Protein AF-0000000075437784 (afdb_homodimer)

Nearest PDB structures (foldseek):
  2vqu-assembly1_A  TM=8.882E-01  e=1.028E-77  Bacteroides thetaiotaomicron
  2vl4-assembly1_A  TM=8.902E-01  e=8.325E-77  Bacteroides thetaiotaomicron VPI-5482
  2vqu-assembly2_B  TM=8.856E-01  e=3.266E-77  Bacteroides thetaiotaomicron
  2vot-assembly1_A  TM=8.911E-01  e=8.796E-77  Bacteroides thetaiotaomicron VPI-5482
  2vqt-assembly1_A  TM=8.772E-01  e=2.528E-75  Bacteroides thetaiotaomicron

InterPro domains:
  IPR006102 Glycoside hydrolase family 2, immunoglobulin-like beta-sandwich [PF00703] (202-303)
  IPR008979 Galactose-binding-like domain superfamily [SSF49785] (4-199)
  IPR013783 Immunoglobulin-like fold [G3DSA:2.60.40.10] (202-302)
  IPR013783 Immunoglobulin-like fold [G3DSA:2.60.40.10] (778-856)
  IPR017853 Glycoside hydrolase superfamily [SSF51445] (301-659)
  IPR036156 Beta-Galactosidase/glucu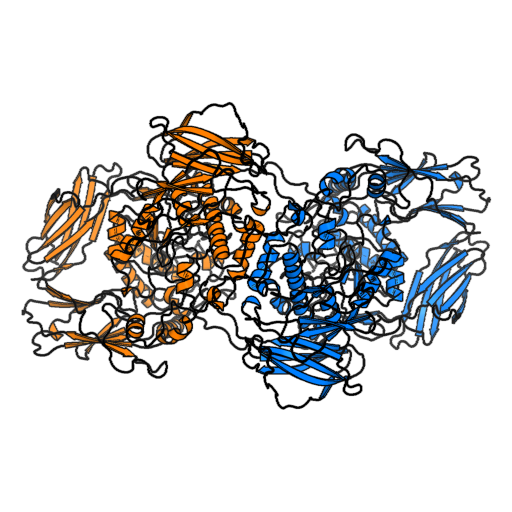ronidase domain superfamily [SSF49303] (202-303)
  IPR036156 Beta-Galactosidase/glucuronidase domain superfamily [SSF49303] (783-846)
  IPR041447 Mannosidase Ig/CBM-like domain [PF17786] (687-777)
  IPR041625 Beta-mannosidase, Ig-fold domain [PF17753] (785-854)
  IPR050887 Beta-mannosidase glycosyl hydrolases [PTHR43730] (4-840)
  IPR054593 Beta-mannosidase-like, galactose-binding domain-like [PF22666] (11-192)

Radius of gyration: 40.51 Å; Cα contacts (8 Å, |Δi|>4): 4332; chains: 2; bounding box: 88×134×95 Å

Solvent-accessible surface area (backbone atoms only — not comparable to full-atom values): 87960 Å² total; per-residue (Å²): 99,55,45,77,47,75,63,65,59,74,43,27,34,24,35,71,48,71,57,84,88,36,57,54,60,53,77,38,72,48,69,58,62,38,31,33,52,64,58,32,33,45,68,70,65,72,42,72,64,51,62,35,53,73,30,46,70,75,45,45,65,62,35,68,40,22,38,33,38,34,32,65,44,71,58,50,93,64,51,92,71,43,42,33,29,43,35,37,57,18,37,35,32,29,33,42,30,26,52,68,85,36,80,76,47,76,44,62,36,29,80,34,63,47,77,41,82,43,36,81,78,43,50,84,42,84,57,66,40,41,40,36,40,44,34,44,25,52,62,61,50,5,43,52,42,33,67,72,73,57,82,66,56,41,100,82,21,62,73,47,92,50,28,53,63,30,60,51,51,37,52,53,54,50,46,28,36,14,42,56,58,44,71,47,52,42,68,40,34,46,48,33,59,40,31,34,40,33,27,44,41,44,81,41,74,72,43,64,36,69,51,49,42,95,84,57,52,31,34,43,39,38,40,35,33,34,35,45,60,38,86,86,58,80,61,33,42,35,36,35,23,36,61,89,78,62,45,73,78,41,81,49,74,47,62,59,47,97,82,21,42,33,71,51,70,47,78,42,72,62,60,71,49,36,28,47,52,88,77,41,56,46,39,42,32,36,39,37,43,32,45,94,60,36,72,49,73,46,69,37,35,47,63,38,69,47,78,44,62,49,69,38,67,95,46,76,58,26,31,37,32,50,25,52,70,88,39,79,42,75,44,33,30,24,25,37,65,59,79,40,77,58,57,54,72,63,45,66,66,54,44,51,53,55,55,51,50,40,46,73,30,43,26,44,29,36,31,37,41,11,32,36,64,83,72,57,70,58,49,55,52,47,24,36,62,62,13,28,32,28,38,37,34,35,76,34,48,52,48,72,32,69,45,48,67,70,56,46,51,54,48,48,53,34,50,47,50,50,46,62,70,54,58,49,40,59,21,52,58,32,42,25,40,23,31,30,34,56,34,40,19,66,74,66,45,16,22,66,79,62,89,85,63,84,78,63,85,31,69,86,50,49,37,17,31,49,48,46,38,74,45,50,50,52,50,48,49,60,72,66,56,52,67,54,48,78,39,59,38,42,27,21,37,72,94,43,30,62,26,48,40,17,35,26,22,61,57,44,44,38,75,37,84,75,52,41,61,52,82,49,41,58,81,64,60,28,12,16,32,65,28,31,59,45,58,28,50,44,57,67,65,52,47,52,67,22,40,73,51,76,93,35,46,27,76,56,22,62,51,42,38,47,32,28,21,39,83,64,48,54,28,45,54,39,15,58,39,43,58,35,34,80,70,44,58,57,31,31,70,46,26,33,51,46,30,24,50,49,28,20,52,40,49,44,46,38,45,53,48,43,56,53,32,24,45,30,94,49,39,41,54,19,20,30,44,18,36,39,24,39,57,31,52,47,65,35,31,30,36,37,29,17,33,53,86,69,48,70,39,45,36,33,39,41,48,22,52,66,46,40,50,43,34,42,45,76,45,69,38,78,72,41,75,54,64,70,40,57,59,54,68,67,67,38,50,42,22,31,34,34,32,35,35,28,49,42,82,56,70,44,51,29,28,52,46,67,48,34,27,30,29,49,77,20,46,72,44,89,54,60,68,73,73,58,73,45,75,42,79,37,56,37,50,16,27,45,83,72,45,76,65,43,75,43,72,63,33,77,49,27,35,38,35,41,37,32,24,34,62,91,79,62,44,75,59,27,64,36,75,48,71,47,76,52,50,31,58,54,65,68,33,90,78,64,48,76,48,77,43,76,36,82,92,48,42,25,36,37,39,37,27,61,20,57,41,53,49,33,36,72,46,63,54,52,28,90,93,35,70,60,43,62,76,54,53,45,44,69,41,41,46,97,43,78,47,76,30,44,30,41,38,64,34,82,92,59,74,48,78,48,38,70,64,54,71,64,70,40,90,86,58,56,82,102,56,44,78,47,74,61,65,58,76,43,27,33,23,35,69,50,72,56,84,89,37,57,54,60,54,76,38,71,49,71,57,60,38,31,34,51,65,59,33,34,44,67,70,65,73,42,73,64,51,61,35,53,74,30,45,70,77,46,45,65,62,33,68,39,22,40,34,37,35,34,65,44,70,59,51,93,63,53,93,72,42,42,34,31,44,35,36,57,18,38,35,33,28,33,42,31,24,52,69,88,37,80,76,46,77,46,61,36,28,78,35,62,49,77,42,82,42,37,80,78,43,50,84,42,85,55,66,40,41,40,37,41,43,34,46,25,50,61,60,51,5,44,53,41,33,66,70,72,58,82,65,56,42,100,84,22,62,71,46,93,50,29,55,63,29,60,52,50,37,53,55,55,50,47,29,35,13,40,58,57,45,70,46,52,42,68,40,36,46,48,33,60,41,33,36,41,33,28,44,42,44,82,41,75,71,42,65,38,69,51,51,40,96,83,56,52,31,33,42,38,38,40,36,32,34,36,44,62,38,87,85,59,80,61,32,42,37,37,35,24,36,61,88,79,63,45,73,77,40,79,50,72,45,62,59,46,98,82,21,41,33,71,52,70,48,77,41,72,61,60,70,50,37,29,49,51,88,79,41,58,46,38,42,33,36,39,36,42,33,46,93,59,37,71,51,72,46,70,38,36,48,61,40,67,47,78,44,62,50,69,39,68,96,47,75,58,27,31,38,32,51,25,51,70,88,40,80,42,76,44,32,30,24,25,38,65,57,78,41,77,59,57,52,72,64,44,67,64,55,43,51,53,54,52,51,49,40,45,74,29,43,27,43,29,36,32,37,41,11,32,34,64,83,72,57,70,57,50,54,52,48,24,35,63,62,12,28,33,29,38,37,33,36,76,34,50,53,49,74,33,68,46,47,67,69,55,45,51,53,49,48,53,37,49,49,51,50,47,61,71,54,58,49,41,59,22,50,59,32,42,26,39,22,31,29,34,56,35,40,20,66,74,66,44,16,20,66,78,60,88,84,64,84,76,64,85,32,68,86,50,49,38,17,29,49,48,46,40,72,44,49,50,52,49,49,50,60,72,66,56,52,68,54,48,77,39,58,39,41,27,22,37,72,95,43,30,62,27,48,41,17,35,26,23,62,56,46,44,39,74,38,85,74,52,41,61,53,82,49,43,60,81,63,60,28,11,16,32,66,29,32,58,44,58,27,50,44,55,68,67,51,46,52,68,22,38,73,51,76,91,36,48,27,77,56,21,62,52,41,37,47,31,28,20,38,85,65,50,53,27,47,54,40,16,58,39,43,59,36,33,80,70,46,57,56,30,31,70,46,26,33,50,48,31,27,49,49,27,19,52,40,49,44,44,37,45,53,46,42,56,53,33,23,45,30,94,49,39,41,54,18,20,30,44,18,36,38,24,40,55,33,53,46,64,35,32,30,36,38,25,17,33,55,86,68,48,71,39,45,35,34,40,42,48,22,52,68,46,39,48,43,35,41,46,73,45,70,38,79,72,42,74,54,64,71,42,57,58,55,67,67,67,38,50,42,24,31,32,32,31,36,34,29,50,42,82,56,69,45,51,28,29,52,47,69,49,34,27,31,30,50,78,19,45,71,45,87,63,61,66,72,74,57,75,46,77,42,78,38,57,38,50,17,27,44,84,73,45,77,66,43,75,44,73,64,34,78,48,29,33,39,37,40,37,33,24,34,64,90,78,62,44,75,57,27,64,38,76,48,70,48,76,51,49,33,59,54,63,68,34,90,78,62,48,79,48,78,42,76,35,81,92,47,43,25,36,38,40,36,27,63,20,56,42,53,48,33,35,72,47,64,55,54,29,89,94,35,70,61,44,62,76,55,52,46,44,68,39,42,45,96,44,78,48,76,32,44,31,42,39,63,34,82,92,59,74,47,79,47,38,70,65,54,72,65,69,41,91,86,59,57,81

Sequence (1726 aa):
MFRQIHLDKGWKFKQASSLNDGTASSFLPVAQFPTVAHIDLLHHALVPDPYIDINELKCLWVNDADWTYRTEILPLDLKPSEKAELVFEGLDTVVDVYLNDSHILFSNNMHRSHRIDVTDMLRGREGPSVLELRFKAAPEYGRSERQRIGYKTTKVGRGVNFGGSERLFVRKAQYHWGWDWGPAMNTCGPWKPIYLEVYESRICDLRVTQDVAPDLSSVDIKVEAHLEGHNSINEVQVQLLDVETGAIVVDDKASKSTKGALSFTIKLNKPKLWYPFLYGEQNLYLLQVSIPNHTVSRKLGIRRLRLLQHPLKDQPGTSFIFEVNNIRLFSGGSCWIPADFMLPRVSKETYEKWITLAKAGNQSMIRVWGGGIVESDDFYDICDREGIMVWQDFLYACGNYPGSPDFVANVKIEAEQQVQRVGHHPSLVLWCGNNEDYMCADGDRCWEVDYSDTTGPWDKTTFPAREIYERTLPSVIKASGTDVPYWISSPYGGSFSNDTTVGDTHCWDVWHGKLSPYQDYKAYTSRFISEFGFESAPSLQTLHRAITSPKERHGQSRTFDVHDKGPGHQRRYPMYMGENYRFRMNPLRDFVYCTQFLQAEAMAYAYNCWRREFRGPGEENCAGVLVWQLNDIWPGISWALVDVDMNPKPAYYITKRALDKMVVGMERVVTEKPPYITTGYLDKKHKVDIWAVNGHLHEMRVTLEVKAFDIQSGKSIGWTRSDESKEYALKGNRSTELLAGLEIPNPDETVLVAYLRDISSGEQVARWVSWPEPLKYVHMSSDLKVNTEIVDDGSAVIVRANAPVKGVVLSASSSDGKNLVFDNNFIDLVPDEEVRIGVTGLLGDRVDVRFLYDWELEPGFELMFRQIHLDKGWKFKQASSLNDGTASSFLPVAQFPTVAHIDLLHHALVPDPYIDINELKCLWVNDADWTYRTEILPLDLKPSEKAELVFEGLDTVVDVYLNDSHILFSNNMHRSHRIDVTDMLRGREGPSVLELRFKAAPEYGRSERQRIGYKTTKVGRGVNFGGSERLFVRKAQYHWGWDWGPAMNTCGPWKPIYLEVYESRICDLRVTQDVAPDLSSVDIKVEAHLEGHNSINEVQVQLLDVETGAIVVDDKASKSTKGALSFTIKLNKPKLWYPFLYGEQNLYLLQVSIPNHTVSRKLGIRRLRLLQHPLKDQPGTSFIFEVNNIRLFSGGSCWIPADFMLPRVSKETYEKWITLAKAGNQSMIRVWGGGIVESDDFYDICDREGIMVWQDFLYACGNYPGSPDFVANVKIEAEQQVQRVGHHPSLVLWCGNNEDYMCADGDRCWEVDYSDTTGPWDKTTFPAREIYERTLPSVIKASGTDVPYWISSPYGGSFSNDTTVGDTHCWDVWHGKLSPYQDYKAYTSRFISEFGFESAPSLQTLHRAITSPKERHGQSRTFDVHDKGPGHQRRYPMYMGENYRFRMNPLRDFVYCTQFLQAEAMAYAYNCWRREFRGPGEENCAGVLVWQLNDIWPGISWALVDVDMNPKPAYYITKRALDKMVVGMERVVTEKPPYITTGYLDKKHKVDIWAVNGHLHEMRVTLEVKAFDIQSGKSIGWTRSDESKEYALKGNRSTELLAGLEIPNPDETVLVAYLRDISSGEQVARWVSWPEPLKYVHMSSDLKVNTEIVDDGSAVIVRANAPVKGVVLSASSSDGKNLVFDNNFIDLVPDEEVRIGVTGLLGDRVDVRFLYDWELEPGFEL

Structure (mmCIF, N/CA/C/O backbone):
data_AF-0000000075437784-model_v1
#
loop_
_entity.id
_entity.type
_entity.pdbx_description
1 polymer 'Beta-mannosidase B'
#
loop_
_atom_site.group_PDB
_atom_site.id
_atom_site.type_symbol
_atom_site.label_atom_id
_atom_site.label_alt_id
_atom_site.label_comp_id
_atom_site.label_asym_id
_atom_site.label_entity_id
_atom_site.label_seq_id
_atom_site.pdbx_PDB_ins_code
_atom_site.Cartn_x
_atom_site.Cartn_y
_atom_site.Cartn_z
_atom_site.occupancy
_atom_site.B_iso_or_equiv
_atom_site.auth_seq_id
_atom_site.auth_comp_id
_atom_site.auth_asym_id
_atom_site.auth_atom_id
_atom_site.pdbx_PDB_model_num
ATOM 1 N N . MET A 1 1 ? 4.488 59 34.5 1 79.62 1 MET A N 1
ATOM 2 C CA . MET A 1 1 ? 4.004 58.688 33.156 1 79.62 1 MET A CA 1
ATOM 3 C C . MET A 1 1 ? 4.578 57.375 32.625 1 79.62 1 MET A C 1
ATOM 5 O O . MET A 1 1 ? 5.75 57.062 32.875 1 79.62 1 MET A O 1
ATOM 9 N N . PHE A 1 2 ? 3.781 56.469 32.125 1 89.56 2 PHE A N 1
ATOM 10 C CA . PHE A 1 2 ? 4.191 55.219 31.5 1 89.56 2 PHE A CA 1
ATOM 11 C C . PHE A 1 2 ? 4.543 55.469 30.031 1 89.56 2 PHE A C 1
ATOM 13 O O . PHE A 1 2 ? 3.779 56.094 29.297 1 89.56 2 PHE A O 1
ATOM 20 N N . ARG A 1 3 ? 5.758 55.062 29.609 1 92.62 3 ARG A N 1
ATOM 21 C CA . ARG A 1 3 ? 6.211 55.188 28.219 1 92.62 3 ARG A CA 1
ATOM 22 C C . ARG A 1 3 ? 6.801 53.844 27.734 1 92.62 3 ARG A C 1
ATOM 24 O O . ARG A 1 3 ? 7.559 53.219 28.453 1 92.62 3 ARG A O 1
ATOM 31 N N . GLN A 1 4 ? 6.324 53.5 26.594 1 94.81 4 GLN A N 1
ATOM 32 C CA . GLN A 1 4 ? 6.918 52.344 25.906 1 94.81 4 GLN A CA 1
ATOM 33 C C . GLN A 1 4 ? 7.75 52.812 24.719 1 94.81 4 GLN A C 1
ATOM 35 O O . GLN A 1 4 ? 7.242 53.5 23.812 1 94.81 4 GLN A O 1
ATOM 40 N N . ILE A 1 5 ? 9.031 52.5 24.641 1 96.62 5 ILE A N 1
ATOM 41 C CA . ILE A 1 5 ? 9.945 52.875 23.562 1 96.62 5 ILE A CA 1
ATOM 42 C C . ILE A 1 5 ? 10.328 51.625 22.781 1 96.62 5 ILE A C 1
ATOM 44 O O . ILE A 1 5 ? 11.109 50.781 23.266 1 96.62 5 ILE A O 1
ATOM 48 N N . HIS A 1 6 ? 9.82 51.438 21.594 1 97.5 6 HIS A N 1
ATOM 49 C CA . HIS A 1 6 ? 10.117 50.281 20.75 1 97.5 6 HIS A CA 1
ATOM 50 C C . HIS A 1 6 ? 11.547 50.344 20.234 1 97.5 6 HIS A C 1
ATOM 52 O O . HIS A 1 6 ? 12 51.406 19.766 1 97.5 6 HIS A O 1
ATOM 58 N N . LEU A 1 7 ? 12.297 49.344 20.359 1 98 7 LEU A N 1
ATOM 59 C CA . LEU A 1 7 ? 13.633 49.219 19.797 1 98 7 LEU A CA 1
ATOM 60 C C . LEU A 1 7 ? 13.594 48.438 18.484 1 98 7 LEU A C 1
ATOM 62 O O . LEU A 1 7 ? 14.102 47.312 18.406 1 98 7 LEU A O 1
ATOM 66 N N . ASP A 1 8 ? 13.086 49.031 17.438 1 97.69 8 ASP A N 1
ATOM 67 C CA . ASP A 1 8 ? 12.852 48.312 16.188 1 97.69 8 ASP A CA 1
ATOM 68 C C . ASP A 1 8 ? 13.703 48.875 15.055 1 97.69 8 ASP A C 1
ATOM 70 O O . ASP A 1 8 ? 13.5 48.531 13.891 1 97.69 8 ASP A O 1
ATOM 74 N N . LYS A 1 9 ? 14.648 49.75 15.391 1 97.06 9 LYS A N 1
ATOM 75 C CA . LYS A 1 9 ? 15.469 50.375 14.367 1 97.06 9 LYS A CA 1
ATOM 76 C C . LYS A 1 9 ? 16.953 50.188 14.648 1 97.06 9 LYS A C 1
ATOM 78 O O . LYS A 1 9 ? 17.344 49.906 15.781 1 97.06 9 LYS A O 1
ATOM 83 N N . GLY A 1 10 ? 17.703 50.25 13.602 1 97.62 10 GLY A N 1
ATOM 84 C CA . GLY A 1 10 ? 19.141 50.312 13.727 1 97.62 10 GLY A CA 1
ATOM 85 C C . GLY A 1 10 ? 19.781 48.969 13.984 1 97.62 10 GLY A C 1
ATOM 86 O O . GLY A 1 10 ? 20.984 48.875 14.266 1 97.62 10 GLY A O 1
ATOM 87 N N . TRP A 1 11 ? 19.047 47.906 13.867 1 98.69 11 TRP A N 1
ATOM 88 C CA . TRP A 1 11 ? 19.562 46.594 14.156 1 98.69 11 TRP A CA 1
ATOM 89 C C . TRP A 1 11 ? 20.484 46.094 13.047 1 98.69 11 TRP A C 1
ATOM 91 O O . TRP A 1 11 ? 20.219 46.344 11.867 1 98.69 11 TRP A O 1
ATOM 101 N N . LYS A 1 12 ? 21.531 45.469 13.367 1 98.75 12 LYS A N 1
ATOM 102 C CA . LYS A 1 12 ? 22.469 44.75 12.492 1 98.75 12 LYS A CA 1
ATOM 103 C C . LYS A 1 12 ? 22.703 43.312 12.969 1 98.75 12 LYS A C 1
ATOM 105 O O . LYS A 1 12 ? 22.469 43 14.133 1 98.75 12 LYS A O 1
ATOM 110 N N . PHE A 1 13 ? 23.109 42.469 12.062 1 98.69 13 PHE A N 1
ATOM 111 C CA . PHE A 1 13 ? 23.391 41.062 12.445 1 98.69 13 PHE A CA 1
ATOM 112 C C . PHE A 1 13 ? 24.672 40.594 11.789 1 98.69 13 PHE A C 1
ATOM 114 O O . PHE A 1 13 ? 25.094 41.125 10.766 1 98.69 13 PHE A O 1
ATOM 121 N N . LYS A 1 14 ? 25.312 39.594 12.297 1 98.25 14 LYS A N 1
ATOM 122 C CA . LYS A 1 14 ? 26.484 38.938 11.727 1 98.25 14 LYS A CA 1
ATOM 123 C C . LYS A 1 14 ? 26.578 37.469 12.195 1 98.25 14 LYS A C 1
ATOM 125 O O . LYS A 1 14 ? 26.109 37.156 13.289 1 98.25 14 LYS A O 1
ATOM 130 N N . GLN A 1 15 ? 27.078 36.625 11.312 1 98.06 15 GLN A N 1
ATOM 131 C CA . GLN A 1 15 ? 27.375 35.281 11.711 1 98.06 15 GLN A CA 1
ATOM 132 C C . GLN A 1 15 ? 28.562 35.219 12.664 1 98.06 15 GLN A C 1
ATOM 134 O O . GLN A 1 15 ? 29.562 35.906 12.469 1 98.06 15 GLN A O 1
ATOM 139 N N . ALA A 1 16 ? 28.422 34.531 13.719 1 97.19 16 ALA A N 1
ATOM 140 C CA . ALA A 1 16 ? 29.484 34.438 14.703 1 97.19 16 ALA A CA 1
ATOM 141 C C . ALA A 1 16 ? 30.219 33.094 14.594 1 97.19 16 ALA A C 1
ATOM 143 O O . ALA A 1 16 ? 31.234 32.875 15.258 1 97.19 16 ALA A O 1
ATOM 144 N N . SER A 1 17 ? 29.672 32.25 13.836 1 95.19 17 SER A N 1
ATOM 145 C CA . SER A 1 17 ? 30.375 31.031 13.461 1 95.19 17 SER A CA 1
ATOM 146 C C . SER A 1 17 ? 31.125 31.203 12.141 1 95.19 17 SER A C 1
ATOM 148 O O . SER A 1 17 ? 31.328 32.344 11.688 1 95.19 17 SER A O 1
ATOM 150 N N . SER A 1 18 ? 31.766 30.172 11.508 1 93 18 SER A N 1
ATOM 151 C CA . SER A 1 18 ? 32.5 30.25 10.258 1 93 18 SER A CA 1
ATOM 152 C C . SER A 1 18 ? 32 29.219 9.25 1 93 18 SER A C 1
ATOM 154 O O . SER A 1 18 ? 32.781 28.531 8.602 1 93 18 SER A O 1
ATOM 156 N N . LEU A 1 19 ? 30.75 29.219 9.211 1 95.38 19 LEU A N 1
ATOM 157 C CA . LEU A 1 19 ? 30.172 28.25 8.281 1 95.38 19 LEU A CA 1
ATOM 158 C C . LEU A 1 19 ? 29.953 28.875 6.91 1 95.38 19 LEU A C 1
ATOM 160 O O . LEU A 1 19 ? 29.938 30.109 6.781 1 95.38 19 LEU A O 1
ATOM 164 N N . ASN A 1 20 ? 29.844 27.984 5.844 1 95.75 20 ASN A N 1
ATOM 165 C CA . ASN A 1 20 ? 29.562 28.391 4.473 1 95.75 20 ASN A CA 1
ATOM 166 C C . ASN A 1 20 ? 30.516 29.5 4.016 1 95.75 20 ASN A C 1
ATOM 168 O O . ASN A 1 20 ? 30.078 30.562 3.561 1 95.75 20 ASN A O 1
ATOM 172 N N . ASP A 1 21 ? 31.812 29.391 4.227 1 93.5 21 ASP A N 1
ATOM 173 C CA . ASP A 1 21 ? 32.906 30.266 3.814 1 93.5 21 ASP A CA 1
ATOM 174 C C . ASP A 1 21 ? 32.781 31.641 4.488 1 93.5 21 ASP A C 1
ATOM 176 O O . ASP A 1 21 ? 33.031 32.656 3.859 1 93.5 21 ASP A O 1
ATOM 180 N N . GLY A 1 22 ? 32.188 31.672 5.672 1 92.75 22 GLY A N 1
ATOM 181 C CA . GLY A 1 22 ? 32.094 32.906 6.461 1 92.75 22 GLY A CA 1
ATOM 182 C C . GLY A 1 22 ? 31.031 33.844 5.957 1 92.75 22 GLY A C 1
ATOM 183 O O . GLY A 1 22 ? 31.188 35.062 6.062 1 92.75 22 GLY A O 1
ATOM 184 N N . THR A 1 23 ? 30.031 33.375 5.434 1 93.75 23 THR A N 1
ATOM 185 C CA . THR A 1 23 ? 28.922 34.219 4.957 1 93.75 23 THR A CA 1
ATOM 186 C C . THR A 1 23 ? 28.422 35.125 6.066 1 93.75 23 THR A C 1
ATOM 188 O O . THR A 1 23 ? 28.203 34.688 7.195 1 93.75 23 THR A O 1
ATOM 191 N N . ALA A 1 24 ? 28.234 36.469 5.773 1 95.62 24 ALA A N 1
ATOM 192 C CA . ALA A 1 24 ? 27.766 37.5 6.699 1 95.62 24 ALA A CA 1
ATOM 193 C C . ALA A 1 24 ? 28.672 37.594 7.926 1 95.62 24 ALA A C 1
ATOM 195 O O . ALA A 1 24 ? 28.188 37.562 9.062 1 95.62 24 ALA A O 1
ATOM 196 N N . SER A 1 25 ? 29.922 37.625 7.766 1 95 25 SER A N 1
ATOM 197 C CA . SER A 1 25 ? 30.906 37.656 8.852 1 95 25 SER A CA 1
ATOM 198 C C . SER A 1 25 ? 31.078 39.062 9.422 1 95 25 SER A C 1
ATOM 200 O O . SER A 1 25 ? 31.656 39.219 10.492 1 95 25 SER A O 1
ATOM 202 N N . SER A 1 26 ? 30.594 40.094 8.773 1 96.5 26 SER A N 1
ATOM 203 C CA . SER A 1 26 ? 30.531 41.469 9.281 1 96.5 26 SER A CA 1
ATOM 204 C C . SER A 1 26 ? 29.094 41.906 9.492 1 96.5 26 SER A C 1
ATOM 206 O O . SER A 1 26 ? 28.172 41.375 8.891 1 96.5 26 SER A O 1
ATOM 208 N N . PHE A 1 27 ? 28.953 42.844 10.344 1 97.81 27 PHE A N 1
ATOM 209 C CA . PHE A 1 27 ? 27.594 43.312 10.656 1 97.81 27 PHE A CA 1
ATOM 210 C C . PHE A 1 27 ? 26.922 43.875 9.414 1 97.81 27 PHE A C 1
ATOM 212 O O . PHE A 1 27 ? 27.484 44.719 8.719 1 97.81 27 PHE A O 1
ATOM 219 N N . LEU A 1 28 ? 25.766 43.406 9.109 1 98.56 28 LEU A N 1
ATOM 220 C CA . LEU A 1 28 ? 24.891 43.875 8.047 1 98.56 28 LEU A CA 1
ATOM 221 C C . LEU A 1 28 ? 23.562 44.375 8.617 1 98.56 28 LEU A C 1
ATOM 223 O O . LEU A 1 28 ? 23.109 43.844 9.648 1 98.56 28 LEU A O 1
ATOM 227 N N . PRO A 1 29 ? 22.922 45.406 7.984 1 98.44 29 PRO A N 1
ATOM 228 C CA . PRO A 1 29 ? 21.594 45.781 8.461 1 98.44 29 PRO A CA 1
ATOM 229 C C . PRO A 1 29 ? 20.562 44.656 8.359 1 98.44 29 PRO A C 1
ATOM 231 O O . PRO A 1 29 ? 20.578 43.906 7.398 1 98.44 29 PRO A O 1
ATOM 234 N N . VAL A 1 30 ? 19.75 44.562 9.32 1 98.5 30 VAL A N 1
ATOM 235 C CA . VAL A 1 30 ? 18.672 43.594 9.25 1 98.5 30 VAL A CA 1
ATOM 236 C C . VAL A 1 30 ? 17.656 44.031 8.195 1 98.5 30 VAL A C 1
ATOM 238 O O . VAL A 1 30 ? 17.594 45.188 7.824 1 98.5 30 VAL A O 1
ATOM 241 N N . ALA A 1 31 ? 16.891 43.062 7.66 1 97.94 31 ALA A N 1
ATOM 242 C CA . ALA A 1 31 ? 15.852 43.312 6.672 1 97.94 31 ALA A CA 1
ATOM 243 C C . ALA A 1 31 ? 14.641 44 7.312 1 97.94 31 ALA A C 1
ATOM 245 O O . ALA A 1 31 ? 13.961 44.812 6.684 1 97.94 31 ALA A O 1
ATOM 246 N N . GLN A 1 32 ? 14.352 43.562 8.469 1 98 32 GLN A N 1
ATOM 247 C CA . GLN A 1 32 ? 13.203 44 9.25 1 98 32 GLN A CA 1
ATOM 248 C C . GLN A 1 32 ? 13.398 43.719 10.734 1 98 32 GLN A C 1
ATOM 250 O O . GLN A 1 32 ? 14.383 43.062 11.125 1 98 32 GLN A O 1
ATOM 255 N N . PHE A 1 33 ? 12.531 44.219 11.555 1 97.88 33 PHE A N 1
ATOM 256 C CA . PHE A 1 33 ? 12.469 43.844 12.961 1 97.88 33 PHE A CA 1
ATOM 257 C C . PHE A 1 33 ? 11.023 43.75 13.43 1 97.88 33 PHE A C 1
ATOM 259 O O . PHE A 1 33 ? 10.227 44.656 13.156 1 97.88 33 PHE A O 1
ATOM 266 N N . PRO A 1 34 ? 10.688 42.781 14.242 1 98.12 34 PRO A N 1
ATOM 267 C CA . PRO A 1 34 ? 11.43 41.562 14.586 1 98.12 34 PRO A CA 1
ATOM 268 C C . PRO A 1 34 ? 11.922 40.781 13.352 1 98.12 34 PRO A C 1
ATOM 270 O O . PRO A 1 34 ? 11.469 41.062 12.234 1 98.12 34 PRO A O 1
ATOM 273 N N . THR A 1 35 ? 12.875 39.875 13.539 1 98.62 35 THR A N 1
ATOM 274 C CA . THR A 1 35 ? 13.492 39.188 12.414 1 98.62 35 THR A CA 1
ATOM 275 C C . THR A 1 35 ? 14.141 37.875 12.875 1 98.62 35 THR A C 1
ATOM 277 O O . THR A 1 35 ? 14.008 37.5 14.047 1 98.62 35 THR A O 1
ATOM 280 N N . VAL A 1 36 ? 14.688 37.094 11.938 1 98.69 36 VAL A N 1
ATOM 281 C CA . VAL A 1 36 ? 15.547 35.938 12.125 1 98.69 36 VAL A CA 1
ATOM 282 C C . VAL A 1 36 ? 16.594 35.875 11.023 1 98.69 36 VAL A C 1
ATOM 284 O O . VAL A 1 36 ? 16.453 36.531 9.984 1 98.69 36 VAL A O 1
ATOM 287 N N . ALA A 1 37 ? 17.562 35.125 11.211 1 98.56 37 ALA A N 1
ATOM 288 C CA . ALA A 1 37 ? 18.734 35.094 10.336 1 98.56 37 ALA A CA 1
ATOM 289 C C . ALA A 1 37 ? 18.344 34.781 8.898 1 98.56 37 ALA A C 1
ATOM 291 O O . ALA A 1 37 ? 18.859 35.375 7.957 1 98.56 37 ALA A O 1
ATOM 292 N N . HIS A 1 38 ? 17.422 33.844 8.641 1 98.31 38 HIS A N 1
ATOM 293 C CA . HIS A 1 38 ? 17 33.469 7.293 1 98.31 38 HIS A CA 1
ATOM 294 C C . HIS A 1 38 ? 16.438 34.656 6.527 1 98.31 38 HIS A C 1
ATOM 296 O O . HIS A 1 38 ? 16.734 34.844 5.344 1 98.31 38 HIS A O 1
ATOM 302 N N . ILE A 1 39 ? 15.594 35.438 7.227 1 98.5 39 ILE A N 1
ATOM 303 C CA . ILE A 1 39 ? 14.992 36.594 6.59 1 98.5 39 ILE A CA 1
ATOM 304 C C . ILE A 1 39 ? 16.078 37.594 6.164 1 98.5 39 ILE A C 1
ATOM 306 O O . ILE A 1 39 ? 16.062 38.094 5.039 1 98.5 39 ILE A O 1
ATOM 310 N N . ASP A 1 40 ? 17.031 37.844 7.047 1 98.69 40 ASP A N 1
ATOM 311 C CA . ASP A 1 40 ? 18.094 38.812 6.789 1 98.69 40 ASP A CA 1
ATOM 312 C C . ASP A 1 40 ? 19.031 38.312 5.684 1 98.69 40 ASP A C 1
ATOM 314 O O . ASP A 1 40 ? 19.453 39.094 4.828 1 98.69 40 ASP A O 1
ATOM 318 N N . LEU A 1 41 ? 19.375 37.031 5.734 1 98.62 41 LEU A N 1
ATOM 319 C CA . LEU A 1 41 ? 20.234 36.469 4.695 1 98.62 41 LEU A CA 1
ATOM 320 C C . LEU A 1 41 ? 19.547 36.531 3.338 1 98.62 41 LEU A C 1
ATOM 322 O O . LEU A 1 41 ? 20.188 36.812 2.326 1 98.62 41 LEU A O 1
ATOM 326 N N . LEU A 1 42 ? 18.234 36.188 3.252 1 98.31 42 LEU A N 1
ATOM 327 C CA . LEU A 1 42 ? 17.469 36.281 2.016 1 98.31 42 LEU A CA 1
ATOM 328 C C . LEU A 1 42 ? 17.484 37.719 1.466 1 98.31 42 LEU A C 1
ATOM 330 O O . LEU A 1 42 ? 17.656 37.906 0.261 1 98.31 42 LEU A O 1
ATOM 334 N N . HIS A 1 43 ? 17.312 38.656 2.361 1 98.25 43 HIS A N 1
ATOM 335 C CA . HIS A 1 43 ? 17.297 40.062 1.977 1 98.25 43 HIS A CA 1
ATOM 336 C C . HIS A 1 43 ? 18.609 40.469 1.304 1 98.25 43 HIS A C 1
ATOM 338 O O . HIS A 1 43 ? 18.609 41.219 0.337 1 98.25 43 HIS A O 1
ATOM 344 N N . HIS A 1 44 ? 19.734 39.969 1.782 1 98.25 44 HIS A N 1
ATOM 345 C CA . HIS A 1 44 ? 21.062 40.281 1.249 1 98.25 44 HIS A CA 1
ATOM 346 C C . HIS A 1 44 ? 21.469 39.312 0.163 1 98.25 44 HIS A C 1
ATOM 348 O O . HIS A 1 44 ? 22.625 39.312 -0.281 1 98.25 44 HIS A O 1
ATOM 354 N N . ALA A 1 45 ? 20.625 38.375 -0.282 1 97.94 45 ALA A N 1
ATOM 355 C CA . ALA A 1 45 ? 20.844 37.375 -1.325 1 97.94 45 ALA A CA 1
ATOM 356 C C . ALA A 1 45 ? 22.031 36.5 -0.981 1 97.94 45 ALA A C 1
ATOM 358 O O . ALA A 1 45 ? 22.844 36.156 -1.854 1 97.94 45 ALA A O 1
ATOM 359 N N . LEU A 1 46 ? 22.156 36.188 0.276 1 98.06 46 LEU A N 1
ATOM 360 C CA . LEU A 1 46 ? 23.25 35.344 0.741 1 98.06 46 LEU A CA 1
ATOM 361 C C . LEU A 1 46 ? 22.812 33.906 0.853 1 98.06 46 LEU A C 1
ATOM 363 O O . LEU A 1 46 ? 23.641 33 1.016 1 98.06 46 LEU A O 1
ATOM 367 N N . VAL A 1 47 ? 21.547 33.562 0.771 1 97.81 47 VAL A N 1
ATOM 368 C CA . VAL A 1 47 ? 20.953 32.25 0.604 1 97.81 47 VAL A CA 1
ATOM 369 C C . VAL A 1 47 ? 19.844 32.281 -0.433 1 97.81 47 VAL A C 1
ATOM 371 O O . VAL A 1 47 ? 19.203 33.344 -0.613 1 97.81 47 VAL A O 1
ATOM 374 N N . PRO A 1 48 ? 19.641 31.203 -1.191 1 97.75 48 PRO A N 1
ATOM 375 C CA . PRO A 1 48 ? 18.469 31.172 -2.068 1 97.75 48 PRO A CA 1
ATOM 376 C C . PRO A 1 48 ? 17.172 30.953 -1.304 1 97.75 48 PRO A C 1
ATOM 378 O O . PRO A 1 48 ? 17.188 30.562 -0.133 1 97.75 48 PRO A O 1
ATOM 381 N N . ASP A 1 49 ? 16.047 31.281 -1.943 1 97.5 49 ASP A N 1
ATOM 382 C CA . ASP A 1 49 ? 14.75 31.016 -1.337 1 97.5 49 ASP A CA 1
ATOM 383 C C . ASP A 1 49 ? 14.555 29.516 -1.109 1 97.5 49 ASP A C 1
ATOM 385 O O . ASP A 1 49 ? 14.477 28.75 -2.064 1 97.5 49 ASP A O 1
ATOM 389 N N . PRO A 1 50 ? 14.477 29.094 0.141 1 96.5 50 PRO A N 1
ATOM 390 C CA . PRO A 1 50 ? 14.367 27.656 0.428 1 96.5 50 PRO A CA 1
ATOM 391 C C . PRO A 1 50 ? 13.07 27.047 -0.092 1 96.5 50 PRO A C 1
ATOM 393 O O . PRO A 1 50 ? 12.93 25.812 -0.12 1 96.5 50 PRO A O 1
ATOM 396 N N . TYR A 1 51 ? 12.078 27.828 -0.521 1 95.75 51 TYR A N 1
ATOM 397 C CA . TYR A 1 51 ? 10.789 27.344 -0.989 1 95.75 51 TYR A CA 1
ATOM 398 C C . TYR A 1 51 ? 10.859 26.922 -2.453 1 95.75 51 TYR A C 1
ATOM 400 O O . TYR A 1 51 ? 9.938 26.281 -2.967 1 95.75 51 TYR A O 1
A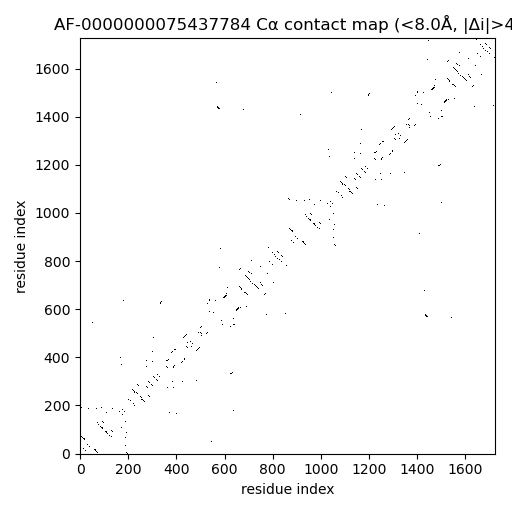TOM 408 N N . ILE A 1 52 ? 11.992 27.25 -3.107 1 97.75 52 ILE A N 1
ATOM 409 C CA . ILE A 1 52 ? 12.102 27.047 -4.547 1 97.75 52 ILE A CA 1
ATOM 410 C C . ILE A 1 52 ? 13.008 25.844 -4.832 1 97.75 52 ILE A C 1
ATOM 412 O O . ILE A 1 52 ? 14.055 25.688 -4.207 1 97.75 52 ILE A O 1
ATOM 416 N N . ASP A 1 53 ? 12.531 25 -5.734 1 98.12 53 ASP A N 1
ATOM 417 C CA . ASP A 1 53 ? 13.297 23.844 -6.184 1 98.12 53 ASP A CA 1
ATOM 418 C C . ASP A 1 53 ? 13.797 23.016 -5 1 98.12 53 ASP A C 1
ATOM 420 O O . ASP A 1 53 ? 13.016 22.656 -4.113 1 98.12 53 ASP A O 1
ATOM 424 N N . ILE A 1 54 ? 15.031 22.641 -4.938 1 97.25 54 ILE A N 1
ATOM 425 C CA . ILE A 1 54 ? 15.555 21.844 -3.832 1 97.25 54 ILE A CA 1
ATOM 426 C C . ILE A 1 54 ? 16.516 22.688 -2.996 1 97.25 54 ILE A C 1
ATOM 428 O O . ILE A 1 54 ? 17.531 22.188 -2.506 1 97.25 54 ILE A O 1
ATOM 432 N N . ASN A 1 55 ? 16.25 23.969 -2.898 1 97.75 55 ASN A N 1
ATOM 433 C CA . ASN A 1 55 ? 17.125 24.938 -2.246 1 97.75 55 ASN A CA 1
ATOM 434 C C . ASN A 1 55 ? 17.172 24.719 -0.738 1 97.75 55 ASN A C 1
ATOM 436 O O . ASN A 1 55 ? 18.031 25.281 -0.055 1 97.75 55 ASN A O 1
ATOM 440 N N . GLU A 1 56 ? 16.266 23.922 -0.19 1 97.06 56 GLU A N 1
ATOM 441 C CA . GLU A 1 56 ? 16.312 23.562 1.224 1 97.06 56 GLU A CA 1
ATOM 442 C C . GLU A 1 56 ? 17.719 23.125 1.631 1 97.06 56 GLU A C 1
ATOM 444 O O . GLU A 1 56 ? 18.234 23.547 2.672 1 97.06 56 GLU A O 1
ATOM 449 N N . LEU A 1 57 ? 18.328 22.344 0.792 1 96.94 57 LEU A N 1
ATOM 450 C CA . LEU A 1 57 ? 19.641 21.781 1.098 1 96.94 57 LEU A CA 1
ATOM 451 C C . LEU A 1 57 ? 20.688 22.875 1.201 1 96.94 57 LEU A C 1
ATOM 453 O O . LEU A 1 57 ? 21.578 22.797 2.055 1 96.94 57 LEU A O 1
ATOM 457 N N . LYS A 1 58 ? 20.562 23.875 0.393 1 97.19 58 LYS A N 1
ATOM 458 C CA . LYS A 1 58 ? 21.531 24.969 0.35 1 97.19 58 LYS A CA 1
ATOM 459 C C . LYS A 1 58 ? 21.391 25.891 1.562 1 97.19 58 LYS A C 1
ATOM 461 O O . LYS A 1 58 ? 22.281 26.672 1.861 1 97.19 58 LYS A O 1
ATOM 466 N N . CYS A 1 59 ? 20.328 25.75 2.242 1 97.38 59 CYS A N 1
ATOM 467 C CA . CYS A 1 59 ? 20.047 26.641 3.365 1 97.38 59 CYS A CA 1
ATOM 468 C C . CYS A 1 59 ? 20.312 25.938 4.691 1 97.38 59 CYS A C 1
ATOM 470 O O . CYS A 1 59 ? 20.297 26.578 5.75 1 97.38 59 CYS A O 1
ATOM 472 N N . LEU A 1 60 ? 20.625 24.656 4.738 1 97.19 60 LEU A N 1
ATOM 473 C CA . LEU A 1 60 ? 20.703 23.875 5.961 1 97.19 60 LEU A CA 1
ATOM 474 C C . LEU A 1 60 ? 21.797 24.375 6.879 1 97.19 60 LEU A C 1
ATOM 476 O O . LEU A 1 60 ? 21.688 24.297 8.102 1 97.19 60 LEU A O 1
ATOM 480 N N . TRP A 1 61 ? 22.859 25 6.324 1 97.5 61 TRP A N 1
ATOM 481 C CA . TRP A 1 61 ? 23.984 25.453 7.141 1 97.5 61 TRP A CA 1
ATOM 482 C C . TRP A 1 61 ? 23.547 26.547 8.109 1 97.5 61 TRP A C 1
ATOM 484 O O . TRP A 1 61 ? 24.125 26.703 9.18 1 97.5 61 TRP A O 1
ATOM 494 N N . VAL A 1 62 ? 22.531 27.297 7.762 1 98.19 62 VAL A N 1
ATOM 495 C CA . VAL A 1 62 ? 22.031 28.406 8.586 1 98.19 62 VAL A CA 1
ATOM 496 C C . VAL A 1 62 ? 21.547 27.859 9.922 1 98.19 62 VAL A C 1
ATOM 498 O O . VAL A 1 62 ? 21.672 28.531 10.953 1 98.19 62 VAL A O 1
ATOM 501 N N . ASN A 1 63 ? 20.984 26.625 9.938 1 97 63 ASN A N 1
ATOM 502 C CA . ASN A 1 63 ? 20.484 25.969 11.141 1 97 63 ASN A CA 1
ATOM 503 C C . ASN A 1 63 ? 21.562 25.812 12.195 1 97 63 ASN A C 1
ATOM 505 O O . ASN A 1 63 ? 21.281 25.766 13.391 1 97 63 ASN A O 1
ATOM 509 N N . ASP A 1 64 ? 22.812 25.75 11.766 1 96.94 64 ASP A N 1
ATOM 510 C CA . ASP A 1 64 ? 23.906 25.359 12.656 1 96.94 64 ASP A CA 1
ATOM 511 C C . ASP A 1 64 ? 24.797 26.562 12.977 1 96.94 64 ASP A C 1
ATOM 513 O O . ASP A 1 64 ? 25.812 26.422 13.664 1 96.94 64 ASP A O 1
ATOM 517 N N . ALA A 1 65 ? 24.422 27.703 12.531 1 97.94 65 ALA A N 1
ATOM 518 C CA . ALA A 1 65 ? 25.266 28.891 12.703 1 97.94 65 ALA A CA 1
ATOM 519 C C . ALA A 1 65 ? 24.875 29.641 13.977 1 97.94 65 ALA A C 1
ATOM 521 O O . ALA A 1 65 ? 23.734 29.578 14.422 1 97.94 65 ALA A O 1
ATOM 522 N N . ASP A 1 66 ? 25.875 30.328 14.555 1 98.44 66 ASP A N 1
ATOM 523 C CA . ASP A 1 66 ? 25.656 31.297 15.617 1 98.44 66 ASP A CA 1
ATOM 524 C C . ASP A 1 66 ? 25.469 32.719 15.055 1 98.44 66 ASP A C 1
ATOM 526 O O . ASP A 1 66 ? 26.125 33.094 14.086 1 98.44 66 ASP A O 1
ATOM 530 N N . TRP A 1 67 ? 24.625 33.469 15.648 1 98.69 67 TRP A N 1
ATOM 531 C CA . TRP A 1 67 ? 24.312 34.812 15.117 1 98.69 67 TRP A CA 1
ATOM 532 C C . TRP A 1 67 ? 24.359 35.875 16.219 1 98.69 67 TRP A C 1
ATOM 534 O O . TRP A 1 67 ? 23.938 35.594 17.344 1 98.69 67 TRP A O 1
ATOM 544 N N . THR A 1 68 ? 24.828 37.031 15.914 1 98.69 68 THR A N 1
ATOM 545 C CA . THR A 1 68 ? 24.797 38.156 16.812 1 98.69 68 THR A CA 1
ATOM 546 C C . THR A 1 68 ? 23.969 39.312 16.234 1 98.69 68 THR A C 1
ATOM 548 O O . THR A 1 68 ? 24.109 39.656 15.055 1 98.69 68 THR A O 1
ATOM 551 N N . TYR A 1 69 ? 23.109 39.844 16.969 1 98.81 69 TYR A N 1
ATOM 552 C CA . TYR A 1 69 ? 22.328 41.031 16.641 1 98.81 69 TYR A CA 1
ATOM 553 C C . TYR A 1 69 ? 22.688 42.188 17.562 1 98.81 69 TYR A C 1
ATOM 555 O O . TYR A 1 69 ? 22.938 42 18.75 1 98.81 69 TYR A O 1
ATOM 563 N N . ARG A 1 70 ? 22.672 43.406 17.062 1 98.31 70 ARG A N 1
ATOM 564 C CA . ARG A 1 70 ? 23.016 44.531 17.906 1 98.31 70 ARG A CA 1
ATOM 565 C C . ARG A 1 70 ? 22.266 45.812 17.469 1 98.31 70 ARG A C 1
ATOM 567 O O . ARG A 1 70 ? 21.906 45.938 16.297 1 98.31 70 ARG A O 1
ATOM 574 N N . THR A 1 71 ? 21.969 46.594 18.328 1 98.5 71 THR A N 1
ATOM 575 C CA . THR A 1 71 ? 21.406 47.906 18.094 1 98.5 71 THR A CA 1
ATOM 576 C C . THR A 1 71 ? 21.844 48.875 19.188 1 98.5 71 THR A C 1
ATOM 578 O O . THR A 1 71 ? 22.625 48.5 20.078 1 98.5 71 THR A O 1
ATOM 581 N N . GLU A 1 72 ? 21.406 50.156 19.062 1 97.19 72 GLU A N 1
ATOM 582 C CA . GLU A 1 72 ? 21.719 51.188 20.047 1 97.19 72 GLU A CA 1
ATOM 583 C C . GLU A 1 72 ? 20.453 51.781 20.672 1 97.19 72 GLU A C 1
ATOM 585 O O . GLU A 1 72 ? 19.438 51.906 19.984 1 97.19 72 GLU A O 1
ATOM 590 N N . ILE A 1 73 ? 20.547 52.031 21.953 1 96.69 73 ILE A N 1
ATOM 591 C CA . ILE A 1 73 ? 19.5 52.719 22.672 1 96.69 73 ILE A CA 1
ATOM 592 C C . ILE A 1 73 ? 19.938 54.156 22.953 1 96.69 73 ILE A C 1
ATOM 594 O O . ILE A 1 73 ? 20.938 54.406 23.609 1 96.69 73 ILE A O 1
ATOM 598 N N . LEU A 1 74 ? 19.172 55.125 22.516 1 94.81 74 LEU A N 1
ATOM 599 C CA . LEU A 1 74 ? 19.516 56.531 22.734 1 94.81 74 LEU A CA 1
ATOM 600 C C . LEU A 1 74 ? 19.375 56.875 24.203 1 94.81 74 LEU A C 1
ATOM 602 O O . LEU A 1 74 ? 18.594 56.281 24.938 1 94.81 74 LEU A O 1
ATOM 606 N N . PRO A 1 75 ? 20.094 57.906 24.578 1 94.44 75 PRO A N 1
ATOM 607 C CA . PRO A 1 75 ? 20 58.312 25.984 1 94.44 75 PRO A CA 1
ATOM 608 C C . PRO A 1 75 ? 18.578 58.719 26.375 1 94.44 75 PRO A C 1
ATOM 610 O O . PRO A 1 75 ? 17.875 59.375 25.609 1 94.44 75 PRO A O 1
ATOM 613 N N . LEU A 1 76 ? 18.219 58.344 27.625 1 92.81 76 LEU A N 1
ATOM 614 C CA . LEU A 1 76 ? 16.891 58.625 28.172 1 92.81 76 LEU A CA 1
ATOM 615 C C . LEU A 1 76 ? 17 59.562 29.375 1 92.81 76 LEU A C 1
ATOM 617 O O . LEU A 1 76 ? 17.891 59.438 30.203 1 92.81 76 LEU A O 1
ATOM 621 N N . ASP A 1 77 ? 16.141 60.531 29.359 1 91.31 77 ASP A N 1
ATOM 622 C CA . ASP A 1 77 ? 16.016 61.375 30.547 1 91.31 77 ASP A CA 1
ATOM 623 C C . ASP A 1 77 ? 15.086 60.719 31.578 1 91.31 77 ASP A C 1
ATOM 625 O O . ASP A 1 77 ? 13.875 60.906 31.531 1 91.31 77 ASP A O 1
ATOM 629 N N . LEU A 1 78 ? 15.695 59.969 32.562 1 94.12 78 LEU A N 1
ATOM 630 C CA . LEU A 1 78 ? 14.93 59.281 33.594 1 94.12 78 LEU A CA 1
ATOM 631 C C . LEU A 1 78 ? 14.875 60.125 34.844 1 94.12 78 LEU A C 1
ATOM 633 O O . LEU A 1 78 ? 15.906 60.5 35.406 1 94.12 78 LEU A O 1
ATOM 637 N N . LYS A 1 79 ? 13.695 60.312 35.281 1 92.62 79 LYS A N 1
ATOM 638 C CA . LYS A 1 79 ? 13.523 60.938 36.594 1 92.62 79 LYS A CA 1
ATOM 639 C C . LYS A 1 79 ? 13.969 60 37.688 1 92.62 79 LYS A C 1
ATOM 641 O O . LYS A 1 79 ? 14.023 58.781 37.5 1 92.62 79 LYS A O 1
ATOM 646 N N . PRO A 1 80 ? 14.227 60.656 38.844 1 91.5 80 PRO A N 1
ATOM 647 C CA . PRO A 1 80 ? 14.688 59.844 39.969 1 91.5 80 PRO A CA 1
ATOM 648 C C . PRO A 1 80 ? 13.664 58.781 40.375 1 91.5 80 PRO A C 1
ATOM 650 O O . PRO A 1 80 ? 14.039 57.688 40.781 1 91.5 80 PRO A O 1
ATOM 653 N N . SER A 1 81 ? 12.438 59 40.125 1 90.88 81 SER A N 1
ATOM 654 C CA . SER A 1 81 ? 11.398 58.062 40.562 1 90.88 81 SER A CA 1
ATOM 655 C C . SER A 1 81 ? 11.039 57.062 39.469 1 90.88 81 SER A C 1
ATOM 657 O O . SER A 1 81 ? 10.297 56.125 39.719 1 90.88 81 SER A O 1
ATOM 659 N N . GLU A 1 82 ? 11.602 57.281 38.344 1 94.06 82 GLU A N 1
ATOM 660 C CA . GLU A 1 82 ? 11.227 56.438 37.219 1 94.06 82 GLU A CA 1
ATOM 661 C C . GLU A 1 82 ? 12.102 55.188 37.156 1 94.06 82 GLU A C 1
ATOM 663 O O . GLU A 1 82 ? 13.289 55.219 37.469 1 94.06 82 GLU A O 1
ATOM 668 N N . LYS A 1 83 ? 11.445 54.062 36.688 1 94.88 83 LYS A N 1
ATOM 669 C CA . LYS A 1 83 ? 12.117 52.812 36.375 1 94.88 83 LYS A CA 1
ATOM 670 C C . LYS A 1 83 ? 12.102 52.531 34.875 1 94.88 83 LYS A C 1
ATOM 672 O O . LYS A 1 83 ? 11.203 53 34.156 1 94.88 83 LYS A O 1
ATOM 677 N N . ALA A 1 84 ? 13.164 51.875 34.406 1 96.69 84 ALA A N 1
ATOM 678 C CA . ALA A 1 84 ? 13.234 51.406 33.031 1 96.69 84 ALA A CA 1
ATOM 679 C C . ALA A 1 84 ? 13.453 49.906 32.938 1 96.69 84 ALA A C 1
ATOM 681 O O . ALA A 1 84 ? 14.406 49.375 33.531 1 96.69 84 ALA A O 1
ATOM 682 N N . GLU A 1 85 ? 12.523 49.25 32.312 1 97.38 85 GLU A N 1
ATOM 683 C CA . GLU A 1 85 ? 12.641 47.812 32.094 1 97.38 85 GLU A CA 1
ATOM 684 C C . GLU A 1 85 ? 12.742 47.469 30.609 1 97.38 85 GLU A C 1
ATOM 686 O O . GLU A 1 85 ? 11.984 48 29.797 1 97.38 85 GLU A O 1
ATOM 691 N N . LEU A 1 86 ? 13.734 46.656 30.266 1 98.31 86 LEU A N 1
ATOM 692 C CA . LEU A 1 86 ? 13.883 46.125 28.922 1 98.31 86 LEU A CA 1
ATOM 693 C C . LEU A 1 86 ? 13.078 44.844 28.766 1 98.31 86 LEU A C 1
ATOM 695 O O . LEU A 1 86 ? 13.273 43.875 29.516 1 98.31 86 LEU A O 1
ATOM 699 N N . VAL A 1 87 ? 12.164 44.844 27.766 1 98.38 87 VAL A N 1
ATOM 700 C CA . VAL A 1 87 ? 11.25 43.719 27.594 1 98.38 87 VAL A CA 1
ATOM 701 C C . VAL A 1 87 ? 11.562 43.031 26.281 1 98.38 87 VAL A C 1
ATOM 703 O O . VAL A 1 87 ? 11.648 43.656 25.219 1 98.38 87 VAL A O 1
ATOM 706 N N . PHE A 1 88 ? 11.797 41.688 26.344 1 98.69 88 PHE A N 1
ATOM 707 C CA . PHE A 1 88 ? 11.914 40.812 25.203 1 98.69 88 PHE A CA 1
ATOM 708 C C . PHE A 1 88 ? 10.695 39.875 25.094 1 98.69 88 PHE A C 1
ATOM 710 O O . PHE A 1 88 ? 10.523 38.969 25.906 1 98.69 88 PHE A O 1
ATOM 717 N N . GLU A 1 89 ? 9.906 40.031 24.062 1 98.12 89 GLU A N 1
ATOM 718 C CA . GLU A 1 89 ? 8.695 39.219 23.953 1 98.12 89 GLU A CA 1
ATOM 719 C C . GLU A 1 89 ? 9.016 37.812 23.516 1 98.12 89 GLU A C 1
ATOM 721 O O . GLU A 1 89 ? 8.219 36.875 23.719 1 98.12 89 GLU A O 1
ATOM 726 N N . GLY A 1 90 ? 10.133 37.625 22.828 1 98.31 90 GLY A N 1
ATOM 727 C CA . GLY A 1 90 ? 10.539 36.312 22.391 1 98.31 90 GLY A CA 1
ATOM 728 C C . GLY A 1 90 ? 11.93 36.281 21.766 1 98.31 90 GLY A C 1
ATOM 729 O O . GLY A 1 90 ? 12.242 37.125 20.906 1 98.31 90 GLY A O 1
ATOM 730 N N . LEU A 1 91 ? 12.797 35.438 22.172 1 98.75 91 LEU A N 1
ATOM 731 C CA . LEU A 1 91 ? 14.156 35.219 21.672 1 98.75 91 LEU A CA 1
ATOM 732 C C . LEU A 1 91 ? 14.352 33.781 21.203 1 98.75 91 LEU A C 1
ATOM 734 O O . LEU A 1 91 ? 14.203 32.844 22 1 98.75 91 LEU A O 1
ATOM 738 N N . ASP A 1 92 ? 14.656 33.531 19.969 1 98.62 92 ASP A N 1
ATOM 739 C CA . ASP A 1 92 ? 14.766 32.219 19.344 1 98.62 92 ASP A CA 1
ATOM 740 C C . ASP A 1 92 ? 16.219 31.844 19.141 1 98.62 92 ASP A C 1
ATOM 742 O O . ASP A 1 92 ? 16.812 32.188 18.109 1 98.62 92 ASP A O 1
ATOM 746 N N . THR A 1 93 ? 16.891 31.094 19.828 1 97.38 93 THR A N 1
ATOM 747 C CA . THR A 1 93 ? 16.359 30.562 21.094 1 97.38 93 THR A CA 1
ATOM 748 C C . THR A 1 93 ? 17.359 30.75 22.219 1 97.38 93 THR A C 1
ATOM 750 O O . THR A 1 93 ? 17.062 31.406 23.219 1 97.38 93 THR A O 1
ATOM 753 N N . VAL A 1 94 ? 18.5 30.125 22.016 1 98.69 94 VAL A N 1
ATOM 754 C CA . VAL A 1 94 ? 19.562 30.172 23.016 1 98.69 94 VAL A CA 1
ATOM 755 C C . VAL A 1 94 ? 20.375 31.453 22.844 1 98.69 94 VAL A C 1
ATOM 757 O O . VAL A 1 94 ? 21.016 31.641 21.812 1 98.69 94 VAL A O 1
ATOM 760 N N . VAL A 1 95 ? 20.375 32.312 23.875 1 98.75 95 VAL A N 1
ATOM 761 C CA . VAL A 1 95 ? 20.953 33.625 23.625 1 98.75 95 VAL A CA 1
ATOM 762 C C . VAL A 1 95 ? 21.516 34.219 24.922 1 98.75 95 VAL A C 1
ATOM 764 O O . VAL A 1 95 ? 20.922 34.031 26 1 98.75 95 VAL A O 1
ATOM 767 N N . ASP A 1 96 ? 22.594 34.844 24.828 1 98.81 96 ASP A N 1
ATOM 768 C CA . ASP A 1 96 ? 23.125 35.75 25.844 1 98.81 96 ASP A CA 1
ATOM 769 C C . ASP A 1 96 ? 22.938 37.219 25.422 1 98.81 96 ASP A C 1
ATOM 771 O O . ASP A 1 96 ? 23.312 37.594 24.312 1 98.81 96 ASP A O 1
ATOM 775 N N . VAL A 1 97 ? 22.344 38 26.328 1 98.88 97 VAL A N 1
ATOM 776 C CA . VAL A 1 97 ? 22.062 39.406 26.016 1 98.88 97 VAL A CA 1
ATOM 777 C C . VAL A 1 97 ? 23 40.312 26.828 1 98.88 97 VAL A C 1
ATOM 779 O O . VAL A 1 97 ? 23.172 40.125 28.031 1 98.88 97 VAL A O 1
ATOM 782 N N . TYR A 1 98 ? 23.562 41.281 26.109 1 98.69 98 TYR A N 1
ATOM 783 C CA . TYR A 1 98 ? 24.484 42.25 26.719 1 98.69 98 TYR A CA 1
ATOM 784 C C . TYR A 1 98 ? 24 43.656 26.516 1 98.69 98 TYR A C 1
ATOM 786 O O . TYR A 1 98 ? 23.516 44.031 25.438 1 98.69 98 TYR A O 1
ATOM 794 N N . LEU A 1 99 ? 24 44.469 27.562 1 98.38 99 LEU A N 1
ATOM 795 C CA . LEU A 1 99 ? 23.797 45.906 27.5 1 98.38 99 LEU A CA 1
ATOM 796 C C . LEU A 1 99 ? 25.062 46.656 27.953 1 98.38 99 LEU A C 1
ATOM 798 O O . LEU A 1 99 ? 25.5 46.5 29.094 1 98.38 99 LEU A O 1
ATOM 802 N N . ASN A 1 100 ? 25.672 47.406 27.062 1 96.25 100 ASN A N 1
ATOM 803 C CA . ASN A 1 100 ? 26.953 48.062 27.328 1 96.25 100 ASN A CA 1
ATOM 804 C C . ASN A 1 100 ? 28 47.062 27.859 1 96.25 100 ASN A C 1
ATOM 806 O O . ASN A 1 100 ? 28.609 47.312 28.891 1 96.25 100 ASN A O 1
ATOM 810 N N . ASP A 1 101 ? 28.078 45.875 27.297 1 95.25 101 ASP A N 1
ATOM 811 C CA . ASP A 1 101 ? 29.062 44.812 27.531 1 95.25 101 ASP A CA 1
ATOM 812 C C . ASP A 1 101 ? 28.797 44.125 28.875 1 95.25 101 ASP A C 1
ATOM 814 O O . ASP A 1 101 ? 29.547 43.219 29.266 1 95.25 101 ASP A O 1
ATOM 818 N N . SER A 1 102 ? 27.719 44.5 29.484 1 97.5 102 SER A N 1
ATOM 819 C CA . SER A 1 102 ? 27.312 43.781 30.688 1 97.5 102 SER A CA 1
ATOM 820 C C . SER A 1 102 ? 26.266 42.719 30.359 1 97.5 102 SER A C 1
ATOM 822 O O . SER A 1 102 ? 25.266 43.031 29.703 1 97.5 102 SER A O 1
ATOM 824 N N . HIS A 1 103 ? 26.516 41.531 30.859 1 98.38 103 HIS A N 1
ATOM 825 C CA . HIS A 1 103 ? 25.578 40.438 30.656 1 98.38 103 HIS A CA 1
ATOM 826 C C . HIS A 1 103 ? 24.312 40.656 31.5 1 98.38 103 HIS A C 1
ATOM 828 O O . HIS A 1 103 ? 24.391 40.719 32.719 1 98.38 103 HIS A O 1
ATOM 834 N N . ILE A 1 104 ? 23.109 40.688 30.844 1 98.44 104 ILE A N 1
ATOM 835 C CA . ILE A 1 104 ? 21.922 41.031 31.609 1 98.44 104 ILE A CA 1
ATOM 836 C C . ILE A 1 104 ? 20.906 39.875 31.531 1 98.44 104 ILE A C 1
ATOM 838 O O . ILE A 1 104 ? 19.953 39.844 32.312 1 98.44 104 ILE A O 1
ATOM 842 N N . LEU A 1 105 ? 21.078 38.875 30.578 1 98.62 105 LEU A N 1
ATOM 843 C CA . LEU A 1 105 ? 20.094 37.812 30.422 1 98.62 105 LEU A CA 1
ATOM 844 C C . LEU A 1 105 ? 20.688 36.625 29.688 1 98.62 105 LEU A C 1
ATOM 846 O O . LEU A 1 105 ? 21.422 36.781 28.703 1 98.62 105 LEU A O 1
ATOM 850 N N . PHE A 1 106 ? 20.516 35.469 30.156 1 98.5 106 PHE A N 1
ATOM 851 C CA . PHE A 1 106 ? 20.609 34.219 29.406 1 98.5 106 PHE A CA 1
ATOM 852 C C . PHE A 1 106 ? 19.234 33.625 29.203 1 98.5 106 PHE A C 1
ATOM 854 O O . PHE A 1 106 ? 18.453 33.469 30.156 1 98.5 106 PHE A O 1
ATOM 861 N N . SER A 1 107 ? 18.875 33.344 28 1 98.44 107 SER A N 1
ATOM 862 C CA . SER A 1 107 ? 17.594 32.688 27.703 1 98.44 107 SER A CA 1
ATOM 863 C C . SER A 1 107 ? 17.812 31.438 26.859 1 98.44 107 SER A C 1
ATOM 865 O O . SER A 1 107 ? 18.656 31.422 25.969 1 98.44 107 SER A O 1
ATOM 867 N N . ASN A 1 108 ? 17.078 30.328 27.094 1 98.38 108 ASN A N 1
ATOM 868 C CA . ASN A 1 108 ? 17.125 29.078 26.328 1 98.38 108 ASN A CA 1
ATOM 869 C C . ASN A 1 108 ? 15.734 28.578 25.969 1 98.38 108 ASN A C 1
ATOM 871 O O . ASN A 1 108 ? 15.508 27.375 25.859 1 98.38 108 ASN A O 1
ATOM 875 N N . ASN A 1 109 ? 14.781 29.484 25.891 1 98.75 109 ASN A N 1
ATOM 876 C CA . ASN A 1 109 ? 13.383 29.156 25.625 1 98.75 109 ASN A CA 1
ATOM 877 C C . ASN A 1 109 ? 12.734 30.172 24.688 1 98.75 109 ASN A C 1
ATOM 879 O O . ASN A 1 109 ? 12.445 31.297 25.078 1 98.75 109 ASN A O 1
ATOM 883 N N . MET A 1 110 ? 12.438 29.672 23.469 1 98.62 110 MET A N 1
ATOM 884 C CA . MET A 1 110 ? 11.891 30.5 22.391 1 98.62 110 MET A CA 1
ATOM 885 C C . MET A 1 110 ? 10.523 31.047 22.766 1 98.62 110 MET A C 1
ATOM 887 O O . MET A 1 110 ? 10.117 32.094 22.266 1 98.62 110 MET A O 1
ATOM 891 N N . HIS A 1 111 ? 9.812 30.422 23.672 1 98.5 111 HIS A N 1
ATOM 892 C CA . HIS A 1 111 ? 8.398 30.656 23.922 1 98.5 111 HIS A CA 1
ATOM 893 C C . HIS A 1 111 ? 8.195 31.594 25.109 1 98.5 111 HIS A C 1
ATOM 895 O O . HIS A 1 111 ? 7.066 31.969 25.422 1 98.5 111 HIS A O 1
ATOM 901 N N . ARG A 1 112 ? 9.242 32.031 25.734 1 98.19 112 ARG A N 1
ATOM 902 C CA . ARG A 1 112 ? 9.148 32.844 26.922 1 98.19 112 ARG A CA 1
ATOM 903 C C . ARG A 1 112 ? 9.453 34.312 26.609 1 98.19 112 ARG A C 1
ATOM 905 O O . ARG A 1 112 ? 10.25 34.594 25.703 1 98.19 112 ARG A O 1
ATOM 912 N N . SER A 1 113 ? 8.828 35.188 27.375 1 98 113 SER A N 1
ATOM 913 C CA . SER A 1 113 ? 9.203 36.594 27.406 1 98 113 SER A CA 1
ATOM 914 C C . SER A 1 113 ? 10.062 36.906 28.625 1 98 113 SER A C 1
ATOM 916 O O . SER A 1 113 ? 10.07 36.156 29.594 1 98 113 SER A O 1
ATOM 918 N N . HIS A 1 114 ? 10.82 38.031 28.516 1 98.44 114 HIS A N 1
ATOM 919 C CA . HIS A 1 114 ? 11.695 38.438 29.609 1 98.44 114 HIS A CA 1
ATOM 920 C C . HIS A 1 114 ? 11.555 39.938 29.875 1 98.44 114 HIS A C 1
ATOM 922 O O . HIS A 1 114 ? 11.359 40.719 28.953 1 98.44 114 HIS A O 1
ATOM 928 N N . ARG A 1 115 ? 11.562 40.344 31.094 1 97.69 115 ARG A N 1
ATOM 929 C CA . ARG A 1 115 ? 11.594 41.719 31.562 1 97.69 115 ARG A CA 1
ATOM 930 C C . ARG A 1 115 ? 12.789 41.938 32.469 1 97.69 115 ARG A C 1
ATOM 932 O O . ARG A 1 115 ? 12.938 41.25 33.5 1 97.69 115 ARG A O 1
ATOM 939 N N . ILE A 1 116 ? 13.633 42.875 32.125 1 98.25 116 ILE A N 1
ATOM 940 C CA . ILE A 1 116 ? 14.859 43.094 32.875 1 98.25 116 ILE A CA 1
ATOM 941 C C . ILE A 1 116 ? 14.922 44.562 33.312 1 98.25 116 ILE A C 1
ATOM 943 O O . ILE A 1 116 ? 14.812 45.469 32.469 1 98.25 116 ILE A O 1
ATOM 947 N N . ASP A 1 117 ? 15.148 44.844 34.625 1 97.56 117 ASP A N 1
ATOM 948 C CA . ASP A 1 117 ? 15.352 46.188 35.094 1 97.56 117 ASP A CA 1
ATOM 949 C C . ASP A 1 117 ? 16.719 46.75 34.688 1 97.56 117 ASP A C 1
ATOM 951 O O . ASP A 1 117 ? 17.75 46.219 35.094 1 97.56 117 ASP A O 1
ATOM 955 N N . VAL A 1 118 ? 16.703 47.781 33.906 1 97.88 118 VAL A N 1
ATOM 956 C CA . VAL A 1 118 ? 17.953 48.344 33.406 1 97.88 118 VAL A CA 1
ATOM 957 C C . VAL A 1 118 ? 18.047 49.812 33.812 1 97.88 118 VAL A C 1
ATOM 959 O O . VAL A 1 118 ? 18.734 50.594 33.156 1 97.88 118 VAL A O 1
ATOM 962 N N . THR A 1 119 ? 17.375 50.219 34.812 1 96.56 119 THR A N 1
ATOM 963 C CA . THR A 1 119 ? 17.281 51.594 35.25 1 96.56 119 THR A CA 1
ATOM 964 C C . THR A 1 119 ? 18.656 52.188 35.5 1 96.56 119 THR A C 1
ATOM 966 O O . THR A 1 119 ? 19 53.219 34.938 1 96.56 119 THR A O 1
ATOM 969 N N . ASP A 1 120 ? 19.484 51.531 36.281 1 95.81 120 ASP A N 1
ATOM 970 C CA . ASP A 1 120 ? 20.781 52.031 36.688 1 95.81 120 ASP A CA 1
ATOM 971 C C . ASP A 1 120 ? 21.75 52.094 35.531 1 95.81 120 ASP A C 1
ATOM 973 O O . ASP A 1 120 ? 22.672 52.906 35.5 1 95.81 120 ASP A O 1
ATOM 977 N N . MET A 1 121 ? 21.5 51.25 34.562 1 95.94 121 MET A N 1
ATOM 978 C CA . MET A 1 121 ? 22.406 51.156 33.438 1 95.94 121 MET A CA 1
ATOM 979 C C . MET A 1 121 ? 22.141 52.281 32.438 1 95.94 121 MET A C 1
ATOM 981 O O . MET A 1 121 ? 23 52.625 31.641 1 95.94 121 MET A O 1
ATOM 985 N N . LEU A 1 122 ? 20.938 52.812 32.469 1 95.81 122 LEU A N 1
ATOM 986 C CA . LEU A 1 122 ? 20.547 53.812 31.484 1 95.81 122 LEU A CA 1
ATOM 987 C C . LEU A 1 122 ? 20.562 55.188 32.094 1 95.81 122 LEU A C 1
ATOM 989 O O . LEU A 1 122 ? 20.719 56.188 31.391 1 95.81 122 LEU A O 1
ATOM 993 N N . ARG A 1 123 ? 20.328 55.312 33.406 1 94.06 123 ARG A N 1
ATOM 994 C CA . ARG A 1 123 ? 20.219 56.594 34.094 1 94.06 123 ARG A CA 1
ATOM 995 C C . ARG A 1 123 ? 21.516 57.406 33.969 1 94.06 123 ARG A C 1
ATOM 997 O O . ARG A 1 123 ? 22.578 56.875 34.312 1 94.06 123 ARG A O 1
ATOM 1004 N N . GLY A 1 124 ? 21.406 58.625 33.562 1 91.38 124 GLY A N 1
ATOM 1005 C CA . GLY A 1 124 ? 22.516 59.594 33.594 1 91.38 124 GLY A CA 1
ATOM 1006 C C . GLY A 1 124 ? 23.484 59.375 32.438 1 91.38 124 GLY A C 1
ATOM 1007 O O . GLY A 1 124 ? 24.516 60.062 32.375 1 91.38 124 GLY A O 1
ATOM 1008 N N . ARG A 1 125 ? 23.188 58.531 31.562 1 92.12 125 ARG A N 1
ATOM 1009 C CA . ARG A 1 125 ? 24.094 58.281 30.438 1 92.12 125 ARG A CA 1
ATOM 1010 C C . ARG A 1 125 ? 24 59.406 29.406 1 92.12 125 ARG A C 1
ATOM 1012 O O . ARG A 1 125 ? 22.906 59.844 29.062 1 92.12 125 ARG A O 1
ATOM 1019 N N . GLU A 1 126 ? 25.094 59.812 28.859 1 92.69 126 GLU A N 1
ATOM 1020 C CA . GLU A 1 126 ? 25.125 60.906 27.875 1 92.69 126 GLU A CA 1
ATOM 1021 C C . GLU A 1 126 ? 25.156 60.344 26.453 1 92.69 126 GLU A C 1
ATOM 1023 O O . GLU A 1 126 ? 24.672 60.969 25.516 1 92.69 126 GLU A O 1
ATOM 1028 N N . GLY A 1 127 ? 25.75 59.188 26.266 1 93.38 127 GLY A N 1
ATOM 1029 C CA . GLY A 1 127 ? 25.828 58.562 24.938 1 93.38 127 GLY A CA 1
ATOM 1030 C C . GLY A 1 127 ? 24.922 57.344 24.812 1 93.38 127 GLY A C 1
ATOM 1031 O O . GLY A 1 127 ? 24.281 56.938 25.781 1 93.38 127 GLY A O 1
ATOM 1032 N N . PRO A 1 128 ? 24.797 56.875 23.547 1 96.12 128 PRO A N 1
ATOM 1033 C CA . PRO A 1 128 ? 23.938 55.719 23.328 1 96.12 128 PRO A CA 1
ATOM 1034 C C . PRO A 1 128 ? 24.422 54.469 24.031 1 96.12 128 PRO A C 1
ATOM 1036 O O . PRO A 1 128 ? 25.625 54.281 24.25 1 96.12 128 PRO A O 1
ATOM 1039 N N . SER A 1 129 ? 23.469 53.656 24.469 1 97.19 129 SER A N 1
ATOM 1040 C CA . SER A 1 129 ? 23.766 52.344 25.016 1 97.19 129 SER A CA 1
ATOM 1041 C C . SER A 1 129 ? 23.719 51.25 23.938 1 97.19 129 SER A C 1
ATOM 1043 O O . SER A 1 129 ? 22.859 51.312 23.062 1 97.19 129 SER A O 1
ATOM 1045 N N . VAL A 1 130 ? 24.641 50.344 24.016 1 97.69 130 VAL A N 1
ATOM 1046 C CA . VAL A 1 130 ? 24.719 49.281 23.016 1 97.69 130 VAL A CA 1
ATOM 1047 C C . VAL A 1 130 ? 24.047 48.031 23.547 1 97.69 130 VAL A C 1
ATOM 1049 O O . VAL A 1 130 ? 24.406 47.531 24.609 1 97.69 130 VAL A O 1
ATOM 1052 N N . LEU A 1 131 ? 23 47.562 22.828 1 98.56 131 LEU A N 1
ATOM 1053 C CA . LEU A 1 131 ? 22.344 46.281 23.109 1 98.56 131 LEU A CA 1
ATOM 1054 C C . LEU A 1 131 ? 22.797 45.219 22.141 1 98.56 131 LEU A C 1
ATOM 1056 O O . LEU A 1 131 ? 22.688 45.375 20.922 1 98.56 131 LEU A O 1
ATOM 1060 N N . GLU A 1 132 ? 23.344 44.094 22.656 1 98.62 132 GLU A N 1
ATOM 1061 C CA . GLU A 1 132 ? 23.859 43 21.828 1 98.62 132 GLU A CA 1
ATOM 1062 C C . GLU A 1 132 ? 23.25 41.656 22.234 1 98.62 132 GLU A C 1
ATOM 1064 O O . GLU A 1 132 ? 23.219 41.312 23.422 1 98.62 132 GLU A O 1
ATOM 1069 N N . LEU A 1 133 ? 22.672 40.969 21.328 1 98.88 133 LEU A N 1
ATOM 1070 C CA . LEU A 1 133 ? 22.125 39.625 21.5 1 98.88 133 LEU A CA 1
ATOM 1071 C C . LEU A 1 133 ? 23.016 38.562 20.812 1 98.88 133 LEU A C 1
ATOM 1073 O O . LEU A 1 133 ? 23.141 38.562 19.578 1 98.88 133 LEU A O 1
ATOM 1077 N N . ARG A 1 134 ? 23.594 37.656 21.5 1 98.81 134 ARG A N 1
ATOM 1078 C CA . ARG A 1 134 ? 24.469 36.625 20.953 1 98.81 134 ARG A CA 1
ATOM 1079 C C . ARG A 1 134 ? 23.781 35.25 21 1 98.81 134 ARG A C 1
ATOM 1081 O O . ARG A 1 134 ? 23.812 34.594 22.031 1 98.81 134 ARG A O 1
ATOM 1088 N N . PHE A 1 135 ? 23.297 34.875 19.859 1 98.81 135 PHE A N 1
ATOM 1089 C CA . PHE A 1 135 ? 22.562 33.625 19.734 1 98.81 135 PHE A CA 1
ATOM 1090 C C . PHE A 1 135 ? 23.5 32.469 19.422 1 98.81 135 PHE A C 1
ATOM 1092 O O . PHE A 1 135 ? 24.438 32.625 18.641 1 98.81 135 PHE A O 1
ATOM 1099 N N . LYS A 1 136 ? 23.234 31.328 20.031 1 98.25 136 LYS A N 1
ATOM 1100 C CA . LYS A 1 136 ? 23.891 30.062 19.719 1 98.25 136 LYS A CA 1
ATOM 1101 C C . LYS A 1 136 ? 22.953 29.125 18.953 1 98.25 136 LYS A C 1
ATOM 1103 O O . LYS A 1 136 ? 21.734 29.219 19.078 1 98.25 136 LYS A O 1
ATOM 1108 N N . ALA A 1 137 ? 23.594 28.266 18.203 1 97.75 137 ALA A N 1
ATOM 1109 C CA . ALA A 1 137 ? 22.797 27.297 17.438 1 97.75 137 ALA A CA 1
ATOM 1110 C C . ALA A 1 137 ? 21.984 26.406 18.359 1 97.75 137 ALA A C 1
ATOM 1112 O O . ALA A 1 137 ? 22.531 25.703 19.219 1 97.75 137 ALA A O 1
ATOM 1113 N N . ALA A 1 138 ? 20.672 26.406 18.125 1 98 138 ALA A N 1
ATOM 1114 C CA . ALA A 1 138 ? 19.766 25.641 18.953 1 98 138 ALA A CA 1
ATOM 1115 C C . ALA A 1 138 ? 20 24.141 18.812 1 98 138 ALA A C 1
ATOM 1117 O O . ALA A 1 138 ? 19.969 23.406 19.797 1 98 138 ALA A O 1
ATOM 1118 N N . PRO A 1 139 ? 20.203 23.562 17.562 1 97.31 139 PRO A N 1
ATOM 1119 C CA . PRO A 1 139 ? 20.453 22.125 17.453 1 97.31 139 PRO A CA 1
ATOM 1120 C C . PRO A 1 139 ? 21.641 21.672 18.266 1 97.31 139 PRO A C 1
ATOM 1122 O O . PRO A 1 139 ? 21.594 20.625 18.922 1 97.31 139 PRO A O 1
ATOM 1125 N N . GLU A 1 140 ? 22.734 22.469 18.234 1 97.44 140 GLU A N 1
ATOM 1126 C CA . GLU A 1 140 ? 23.906 22.094 19.016 1 97.44 140 GLU A CA 1
ATOM 1127 C C . GLU A 1 140 ? 23.609 22.141 20.516 1 97.44 140 GLU A C 1
ATOM 1129 O O . GLU A 1 140 ? 24.062 21.266 21.266 1 97.44 140 GLU A O 1
ATOM 1134 N N . TYR A 1 141 ? 22.969 23.219 20.969 1 98.12 141 TYR A N 1
ATOM 1135 C CA . TYR A 1 141 ? 22.531 23.281 22.375 1 98.12 141 TYR A CA 1
ATOM 1136 C C . TYR A 1 141 ? 21.688 22.078 22.734 1 98.12 141 TYR A C 1
ATOM 1138 O O . TYR A 1 141 ? 21.891 21.469 23.797 1 98.12 141 TYR A O 1
ATOM 1146 N N . GLY A 1 142 ? 20.719 21.703 21.906 1 97.81 142 GLY A N 1
ATOM 1147 C CA . GLY A 1 142 ? 19.891 20.531 22.141 1 97.81 142 GLY A CA 1
ATOM 1148 C C . GLY A 1 142 ? 20.703 19.25 22.297 1 97.81 142 GLY A C 1
ATOM 1149 O O . GLY A 1 142 ? 20.422 18.438 23.156 1 97.81 142 GLY A O 1
ATOM 1150 N N . ARG A 1 143 ? 21.672 19.062 21.453 1 97.5 143 ARG A N 1
ATOM 1151 C CA . ARG A 1 143 ? 22.547 17.891 21.562 1 97.5 143 ARG A CA 1
ATOM 1152 C C . ARG A 1 143 ? 23.281 17.859 22.891 1 97.5 143 ARG A C 1
ATOM 1154 O O . ARG A 1 143 ? 23.391 16.812 23.531 1 97.5 143 ARG A O 1
ATOM 1161 N N . SER A 1 144 ? 23.797 19.016 23.266 1 97.94 144 SER A N 1
ATOM 1162 C CA . SER A 1 144 ? 24.516 19.125 24.531 1 97.94 144 SER A CA 1
ATOM 1163 C C . SER A 1 144 ? 23.609 18.797 25.703 1 97.94 144 SER A C 1
ATOM 1165 O O . SER A 1 144 ? 24.031 18.094 26.641 1 97.94 144 SER A O 1
ATOM 1167 N N . GLU A 1 145 ? 22.391 19.328 25.719 1 97.81 145 GLU A N 1
ATOM 1168 C CA . GLU A 1 145 ? 21.438 19.078 26.797 1 97.81 145 GLU A CA 1
ATOM 1169 C C . GLU A 1 145 ? 21.016 17.609 26.812 1 97.81 145 GLU A C 1
ATOM 1171 O O . GLU A 1 145 ? 20.812 17.031 27.891 1 97.81 145 GLU A O 1
ATOM 1176 N N . ARG A 1 146 ? 20.797 17.047 25.641 1 96.94 146 ARG A N 1
ATOM 1177 C CA . ARG A 1 146 ? 20.469 15.617 25.562 1 96.94 146 ARG A CA 1
ATOM 1178 C C . ARG A 1 146 ? 21.562 14.773 26.188 1 96.94 146 ARG A C 1
ATOM 1180 O O . ARG A 1 146 ? 21.281 13.789 26.891 1 96.94 146 ARG A O 1
ATOM 1187 N N . GLN A 1 147 ? 22.844 15.156 25.906 1 97.12 147 GLN A N 1
ATOM 1188 C CA . GLN A 1 147 ? 23.984 14.453 26.516 1 97.12 147 GLN A CA 1
ATOM 1189 C C . GLN A 1 147 ? 23.984 14.609 28.031 1 97.12 147 GLN A C 1
ATOM 1191 O O . GLN A 1 147 ? 24.25 13.656 28.75 1 97.12 147 GLN A O 1
ATOM 1196 N N . ARG A 1 148 ? 23.703 15.75 28.484 1 96.88 148 ARG A N 1
ATOM 1197 C CA . ARG A 1 148 ? 23.719 16.062 29.906 1 96.88 148 ARG A CA 1
ATOM 1198 C C . ARG A 1 148 ? 22.609 15.312 30.641 1 96.88 148 ARG A C 1
ATOM 1200 O O . ARG A 1 148 ? 22.844 14.727 31.703 1 96.88 148 ARG A O 1
ATOM 1207 N N . ILE A 1 149 ? 21.375 15.359 30.125 1 94.75 149 ILE A N 1
ATOM 1208 C CA . ILE A 1 149 ? 20.203 14.852 30.828 1 94.75 149 ILE A CA 1
ATOM 1209 C C . ILE A 1 149 ? 20.047 13.352 30.562 1 94.75 149 ILE A C 1
ATOM 1211 O O . ILE A 1 149 ? 19.625 12.602 31.438 1 94.75 149 ILE A O 1
ATOM 1215 N N . GLY A 1 150 ? 20.438 12.992 29.375 1 92.38 150 GLY A N 1
ATOM 1216 C CA . GLY A 1 150 ? 20.219 11.617 28.953 1 92.38 150 GLY A CA 1
ATOM 1217 C C . GLY A 1 150 ? 18.891 11.406 28.266 1 92.38 150 GLY A C 1
ATOM 1218 O O . GLY A 1 150 ? 17.891 12.047 28.609 1 92.38 150 GLY A O 1
ATOM 1219 N N . TYR A 1 151 ? 18.875 10.562 27.25 1 89.81 151 TYR A N 1
ATOM 1220 C CA . TYR A 1 151 ? 17.672 10.195 26.516 1 89.81 151 TYR A CA 1
ATOM 1221 C C . TYR A 1 151 ? 17.5 8.68 26.484 1 89.81 151 TYR A C 1
ATOM 1223 O O . TYR A 1 151 ? 18.406 7.949 26.094 1 89.81 151 TYR A O 1
ATOM 1231 N N . LYS A 1 152 ? 16.328 8.133 26.953 1 82.69 152 LYS A N 1
ATOM 1232 C CA . LYS A 1 152 ? 16.109 6.688 27.016 1 82.69 152 LYS A CA 1
ATOM 1233 C C . LYS A 1 152 ? 14.938 6.285 26.125 1 82.69 152 LYS A C 1
ATOM 1235 O O . LYS A 1 152 ? 13.938 7.004 26.031 1 82.69 152 LYS A O 1
ATOM 1240 N N . THR A 1 153 ? 15.07 5.277 25.359 1 85.69 153 THR A N 1
ATOM 1241 C CA . THR A 1 153 ? 14.023 4.633 24.578 1 85.69 153 THR A CA 1
ATOM 1242 C C . THR A 1 153 ? 13.938 3.145 24.906 1 85.69 153 THR A C 1
ATOM 1244 O O . THR A 1 153 ? 14.781 2.613 25.625 1 85.69 153 THR A O 1
ATOM 1247 N N . THR A 1 154 ? 12.867 2.463 24.5 1 86.31 154 THR A N 1
ATOM 1248 C CA . THR A 1 154 ? 12.844 1.006 24.531 1 86.31 154 THR A CA 1
ATOM 1249 C C . THR A 1 154 ? 13.836 0.431 23.516 1 86.31 154 THR A C 1
ATOM 1251 O O . THR A 1 154 ? 14.391 1.165 22.703 1 86.31 154 THR A O 1
ATOM 1254 N N . LYS A 1 155 ? 14.102 -0.983 23.516 1 74.31 155 LYS A N 1
ATOM 1255 C CA . LYS A 1 155 ? 15.047 -1.668 22.641 1 74.31 155 LYS A CA 1
ATOM 1256 C C . LYS A 1 155 ? 14.648 -1.514 21.172 1 74.31 155 LYS A C 1
ATOM 1258 O O . LYS A 1 155 ? 15.516 -1.415 20.297 1 74.31 155 LYS A O 1
ATOM 1263 N N . VAL A 1 156 ? 13.406 -1.354 20.828 1 72.56 156 VAL A N 1
ATOM 1264 C CA . VAL A 1 156 ? 12.906 -1.322 19.469 1 72.56 156 VAL A CA 1
ATOM 1265 C C . VAL A 1 156 ? 12.336 0.06 19.156 1 72.56 156 VAL A C 1
ATOM 1267 O O . VAL A 1 156 ? 11.922 0.33 18.016 1 72.56 156 VAL A O 1
ATOM 1270 N N . GLY A 1 157 ? 12.414 0.861 20.203 1 74.5 157 GLY A N 1
ATOM 1271 C CA . GLY A 1 157 ? 11.766 2.15 20.047 1 74.5 157 GLY A CA 1
ATOM 1272 C C . GLY A 1 157 ? 12.609 3.156 19.281 1 74.5 157 GLY A C 1
ATOM 1273 O O . GLY A 1 157 ? 13.812 3.285 19.547 1 74.5 157 GLY A O 1
ATOM 1274 N N . ARG A 1 158 ? 11.789 3.865 18.422 1 74.56 158 ARG A N 1
ATOM 1275 C CA . ARG A 1 158 ? 12.422 4.988 17.734 1 74.56 158 ARG A CA 1
ATOM 1276 C C . ARG A 1 158 ? 12.453 6.227 18.641 1 74.56 158 ARG A C 1
ATOM 1278 O O . ARG A 1 158 ? 11.539 6.441 19.438 1 74.56 158 ARG A O 1
ATOM 1285 N N . GLY A 1 159 ? 13.469 6.996 18.562 1 73.81 159 GLY A N 1
ATOM 1286 C CA . GLY A 1 159 ? 13.539 8.227 19.344 1 73.81 159 GLY A CA 1
ATOM 1287 C C . GLY A 1 159 ? 12.547 9.281 18.875 1 73.81 159 GLY A C 1
ATOM 1288 O O . GLY A 1 159 ? 11.734 9.766 19.656 1 73.81 159 GLY A O 1
ATOM 1289 N N . VAL A 1 160 ? 12.539 9.68 17.625 1 88.62 160 VAL A N 1
ATOM 1290 C CA . VAL A 1 160 ? 11.602 10.602 16.984 1 88.62 160 VAL A CA 1
ATOM 1291 C C . VAL A 1 160 ? 11.422 10.219 15.516 1 88.62 160 VAL A C 1
ATOM 1293 O O . VAL A 1 160 ? 12.289 9.562 14.93 1 88.62 160 VAL A O 1
ATOM 1296 N N . ASN A 1 161 ? 10.312 10.578 14.93 1 83.31 161 ASN A N 1
ATOM 1297 C CA . ASN A 1 161 ? 10.023 10.273 13.531 1 83.31 161 ASN A CA 1
ATOM 1298 C C . ASN A 1 161 ? 10.586 11.344 12.602 1 83.31 161 ASN A C 1
ATOM 1300 O O . ASN A 1 161 ? 10.805 11.094 11.414 1 83.31 161 ASN A O 1
ATOM 1304 N N . PHE A 1 162 ? 10.867 12.578 13.086 1 89.5 162 PHE A N 1
ATOM 1305 C CA . PHE A 1 162 ? 11.328 13.695 12.258 1 89.5 162 PHE A CA 1
ATOM 1306 C C . PHE A 1 162 ? 12.469 14.438 12.938 1 89.5 162 PHE A C 1
ATOM 1308 O O . PHE A 1 162 ? 12.438 14.648 14.156 1 89.5 162 PHE A O 1
ATOM 1315 N N . GLY A 1 163 ? 13.367 14.773 12.211 1 91.94 163 GLY A N 1
ATOM 1316 C CA . GLY A 1 163 ? 14.555 15.422 12.75 1 91.94 163 GLY A CA 1
ATOM 1317 C C . GLY A 1 163 ? 15.352 14.531 13.688 1 91.94 163 GLY A C 1
ATOM 1318 O O . GLY A 1 163 ? 15.539 13.352 13.414 1 91.94 163 GLY A O 1
ATOM 1319 N N . GLY A 1 164 ? 15.906 15.109 14.68 1 93.06 164 GLY A N 1
ATOM 1320 C CA . GLY A 1 164 ? 16.672 14.391 15.68 1 93.06 164 GLY A CA 1
ATOM 1321 C C . GLY A 1 164 ? 16.125 14.539 17.078 1 93.06 164 GLY A C 1
ATOM 1322 O O . GLY A 1 164 ? 15.383 15.484 17.359 1 93.06 164 GLY A O 1
ATOM 1323 N N . SER A 1 165 ? 16.484 13.648 17.922 1 94.88 165 SER A N 1
ATOM 1324 C CA . SER A 1 165 ? 15.945 13.641 19.281 1 94.88 165 SER A CA 1
ATOM 1325 C C . SER A 1 165 ? 16.406 14.859 20.062 1 94.88 165 SER A C 1
ATOM 1327 O O . SER A 1 165 ? 15.844 15.195 21.109 1 94.88 165 SER A O 1
ATOM 1329 N N . GLU A 1 166 ? 17.438 15.531 19.562 1 96.81 166 GLU A N 1
ATOM 1330 C CA . GLU A 1 166 ? 17.938 16.719 20.234 1 96.81 166 GLU A CA 1
ATOM 1331 C C . GLU A 1 166 ? 16.859 17.812 20.297 1 96.81 166 GLU A C 1
ATOM 1333 O O . GLU A 1 166 ? 16.891 18.656 21.188 1 96.81 166 GLU A O 1
ATOM 1338 N N . ARG A 1 167 ? 15.922 17.797 19.344 1 97.31 167 ARG A N 1
ATOM 1339 C CA . ARG A 1 167 ? 14.898 18.828 19.312 1 97.31 167 ARG A CA 1
ATOM 1340 C C . ARG A 1 167 ? 14.055 18.812 20.578 1 97.31 167 ARG A C 1
ATOM 1342 O O . ARG A 1 167 ? 13.477 19.828 20.969 1 97.31 167 ARG A O 1
ATOM 1349 N N . LEU A 1 168 ? 14.055 17.688 21.297 1 97.38 168 LEU A N 1
ATOM 1350 C CA . LEU A 1 168 ? 13.258 17.516 22.5 1 97.38 168 LEU A CA 1
ATOM 1351 C C . LEU A 1 168 ? 13.898 18.219 23.688 1 97.38 168 LEU A C 1
ATOM 1353 O O . LEU A 1 168 ? 13.234 18.5 24.688 1 97.38 168 LEU A O 1
ATOM 1357 N N . PHE A 1 169 ? 15.141 18.594 23.609 1 97.88 169 PHE A N 1
ATOM 1358 C CA . PHE A 1 169 ? 15.922 19.031 24.75 1 97.88 169 PHE A CA 1
ATOM 1359 C C . PHE A 1 169 ? 16.125 20.547 24.719 1 97.88 169 PHE A C 1
ATOM 1361 O O . PHE A 1 169 ? 16.875 21.094 25.531 1 97.88 169 PHE A O 1
ATOM 1368 N N . VAL A 1 170 ? 15.492 21.188 23.844 1 97.88 170 VAL A N 1
ATOM 1369 C CA . VAL A 1 170 ? 15.484 22.641 23.766 1 97.88 170 VAL A CA 1
ATOM 1370 C C . VAL A 1 170 ? 14.062 23.141 23.531 1 97.88 170 VAL A C 1
ATOM 1372 O O . VAL A 1 170 ? 13.305 22.531 22.766 1 97.88 170 VAL A O 1
ATOM 1375 N N . ARG A 1 171 ? 13.656 24.141 24.266 1 98.44 171 ARG A N 1
ATOM 1376 C CA . ARG A 1 171 ? 12.312 24.672 24.109 1 98.44 171 ARG A CA 1
ATOM 1377 C C . ARG A 1 171 ? 12.234 25.609 22.906 1 98.44 171 ARG A C 1
ATOM 1379 O O . ARG A 1 171 ? 12.398 26.828 23.031 1 98.44 171 ARG A O 1
ATOM 1386 N N . LYS A 1 172 ? 11.969 25.078 21.797 1 98.06 172 LYS A N 1
ATOM 1387 C CA . LYS A 1 172 ? 11.844 25.688 20.484 1 98.06 172 LYS A CA 1
ATOM 1388 C C . LYS A 1 172 ? 10.734 25.016 19.672 1 98.06 172 LYS A C 1
ATOM 1390 O O . LYS A 1 172 ? 10.344 23.891 19.953 1 98.06 172 LYS A O 1
ATOM 1395 N N . ALA A 1 173 ? 10.133 25.781 18.656 1 98.19 173 ALA A N 1
ATOM 1396 C CA . ALA A 1 173 ? 9.125 25.156 17.812 1 98.19 173 ALA A CA 1
ATOM 1397 C C . ALA A 1 173 ? 9.664 23.891 17.141 1 98.19 173 ALA A C 1
ATOM 1399 O O . ALA A 1 173 ? 10.711 23.938 16.484 1 98.19 173 ALA A O 1
ATOM 1400 N N . GLN A 1 174 ? 8.938 22.812 17.203 1 97.5 174 GLN A N 1
ATOM 1401 C CA . GLN A 1 174 ? 9.445 21.5 16.828 1 97.5 174 GLN A CA 1
ATOM 1402 C C . GLN A 1 174 ? 9.508 21.359 15.305 1 97.5 174 GLN A C 1
ATOM 1404 O O . GLN A 1 174 ? 10.383 20.672 14.773 1 97.5 174 GLN A O 1
ATOM 1409 N N . TYR A 1 175 ? 8.625 22.016 14.547 1 97.19 175 TYR A N 1
ATOM 1410 C CA . TYR A 1 175 ? 8.562 21.891 13.094 1 97.19 175 TYR A CA 1
ATOM 1411 C C . TYR A 1 175 ? 9.82 22.469 12.453 1 97.19 175 TYR A C 1
ATOM 1413 O O . TYR A 1 175 ? 10.086 22.234 11.273 1 97.19 175 TYR A O 1
ATOM 1421 N N . HIS A 1 176 ? 10.633 23.25 13.211 1 97.44 176 HIS A N 1
ATOM 1422 C CA . HIS A 1 176 ? 11.883 23.797 12.695 1 97.44 176 HIS A CA 1
ATOM 1423 C C . HIS A 1 176 ? 12.852 22.672 12.328 1 97.44 176 HIS A C 1
ATOM 1425 O O . HIS A 1 176 ? 13.789 22.891 11.547 1 97.44 176 HIS A O 1
ATOM 1431 N N . TRP A 1 177 ? 12.695 21.469 12.844 1 97.12 177 TRP A N 1
ATOM 1432 C CA . TRP A 1 177 ? 13.523 20.312 12.531 1 97.12 177 TRP A CA 1
ATOM 1433 C C . TRP A 1 177 ? 12.953 19.531 11.352 1 97.12 177 TRP A C 1
ATOM 1435 O O . TRP A 1 177 ? 13.328 18.375 11.125 1 97.12 177 TRP A O 1
ATOM 1445 N N . GLY A 1 178 ? 12.039 20.141 10.586 1 95.12 178 GLY A N 1
ATOM 1446 C CA . GLY A 1 178 ? 11.352 19.422 9.516 1 95.12 178 GLY A CA 1
ATOM 1447 C C . GLY A 1 178 ? 10.195 18.578 10.008 1 95.12 178 GLY A C 1
ATOM 1448 O O . GLY A 1 178 ? 10.195 18.125 11.148 1 95.12 178 GLY A O 1
ATOM 1449 N N . TRP A 1 179 ? 9.25 18.375 9.211 1 95.88 179 TRP A N 1
ATOM 1450 C CA . TRP A 1 179 ? 8.086 17.547 9.492 1 95.88 179 TRP A CA 1
ATOM 1451 C C . TRP A 1 179 ? 7.57 16.891 8.219 1 95.88 179 TRP A C 1
ATOM 1453 O O . TRP A 1 179 ? 8.062 17.172 7.121 1 95.88 179 TRP A O 1
ATOM 1463 N N . ASP A 1 180 ? 6.609 16.016 8.273 1 94.88 180 ASP A N 1
ATOM 1464 C CA . ASP A 1 180 ? 6.125 15.273 7.121 1 94.88 180 ASP A CA 1
ATOM 1465 C C . ASP A 1 180 ? 5.352 16.172 6.164 1 94.88 180 ASP A C 1
ATOM 1467 O O . ASP A 1 180 ? 4.77 15.695 5.188 1 94.88 180 ASP A O 1
ATOM 1471 N N . TRP A 1 181 ? 5.352 17.516 6.395 1 95.88 181 TRP A N 1
ATOM 1472 C CA . TRP A 1 181 ? 4.648 18.422 5.5 1 95.88 181 TRP A CA 1
ATOM 1473 C C . TRP A 1 181 ? 5.516 19.625 5.16 1 95.88 181 TRP A C 1
ATOM 1475 O O . TRP A 1 181 ? 5.129 20.469 4.348 1 95.88 181 TRP A O 1
ATOM 1485 N N . GLY A 1 182 ? 6.711 19.703 5.801 1 95.5 182 GLY A N 1
ATOM 1486 C CA . GLY A 1 182 ? 7.484 20.906 5.531 1 95.5 182 GLY A CA 1
ATOM 1487 C C . GLY A 1 182 ? 8.977 20.719 5.711 1 95.5 182 GLY A C 1
ATOM 1488 O O . GLY A 1 182 ? 9.406 19.766 6.371 1 95.5 182 GLY A O 1
ATOM 1489 N N . PRO A 1 183 ? 9.789 21.594 5.164 1 95.81 183 PRO A N 1
ATOM 1490 C CA . PRO A 1 183 ? 11.25 21.516 5.188 1 95.81 183 PRO A CA 1
ATOM 1491 C C . PRO A 1 183 ? 11.844 21.875 6.547 1 95.81 183 PRO A C 1
ATOM 1493 O O . PRO A 1 183 ? 11.125 22.375 7.422 1 95.81 183 PRO A O 1
ATOM 1496 N N . ALA A 1 184 ? 13.125 21.625 6.695 1 96.25 184 ALA A N 1
ATOM 1497 C CA . ALA A 1 184 ? 13.836 21.922 7.938 1 96.25 184 ALA A CA 1
ATOM 1498 C C . ALA A 1 184 ? 14.477 23.297 7.895 1 96.25 184 ALA A C 1
ATOM 1500 O O . ALA A 1 184 ? 15.578 23.453 7.363 1 96.25 184 ALA A O 1
ATOM 1501 N N . MET A 1 185 ? 13.828 24.25 8.438 1 96.56 185 MET A N 1
ATOM 1502 C CA . MET A 1 185 ? 14.336 25.609 8.617 1 96.56 185 MET A CA 1
ATOM 1503 C C . MET A 1 185 ? 14.383 25.984 10.094 1 96.56 185 MET A C 1
ATOM 1505 O O . MET A 1 185 ? 13.406 26.516 10.633 1 96.56 185 MET A O 1
ATOM 1509 N N . ASN A 1 186 ? 15.508 25.766 10.672 1 97.25 186 ASN A N 1
ATOM 1510 C CA . ASN A 1 186 ? 15.695 26.094 12.086 1 97.25 186 ASN A CA 1
ATOM 1511 C C . ASN A 1 186 ? 16.094 27.547 12.273 1 97.25 186 ASN A C 1
ATOM 1513 O O . ASN A 1 186 ? 17.281 27.859 12.438 1 97.25 186 ASN A O 1
ATOM 1517 N N . THR A 1 187 ? 15.156 28.438 12.422 1 98.06 187 THR A N 1
ATOM 1518 C CA . THR A 1 187 ? 15.391 29.875 12.445 1 98.06 187 THR A CA 1
ATOM 1519 C C . THR A 1 187 ? 16.094 30.281 13.742 1 98.06 187 THR A C 1
ATOM 1521 O O . THR A 1 187 ? 16.141 29.516 14.695 1 98.06 187 THR A O 1
ATOM 1524 N N . CYS A 1 188 ? 16.656 31.484 13.766 1 98.44 188 CYS A N 1
ATOM 1525 C CA . CYS A 1 188 ? 17.406 32.031 14.898 1 98.44 188 CYS A CA 1
ATOM 1526 C C . CYS A 1 188 ? 17.375 33.562 14.898 1 98.44 188 CYS A C 1
ATOM 1528 O O . CYS A 1 188 ? 17.609 34.188 13.875 1 98.44 188 CYS A O 1
ATOM 1530 N N . GLY A 1 189 ? 16.969 34.156 16.047 1 98.69 189 GLY A N 1
ATOM 1531 C CA . GLY A 1 189 ? 17 35.625 16.156 1 98.69 189 GLY A CA 1
ATOM 1532 C C . GLY A 1 189 ? 15.883 36.156 17.016 1 98.69 189 GLY A C 1
ATOM 1533 O O . GLY A 1 189 ? 15.172 35.406 17.672 1 98.69 189 GLY A O 1
ATOM 1534 N N . PRO A 1 190 ? 15.812 37.5 17.172 1 98.75 190 PRO A N 1
ATOM 1535 C CA . PRO A 1 190 ? 14.711 38.156 17.875 1 98.75 190 PRO A CA 1
ATOM 1536 C C . PRO A 1 190 ? 13.406 38.125 17.078 1 98.75 190 PRO A C 1
ATOM 1538 O O . PRO A 1 190 ? 13.055 39.125 16.438 1 98.75 190 PRO A O 1
ATOM 1541 N N . TRP A 1 191 ? 12.664 37.094 17.25 1 98.5 191 TRP A N 1
ATOM 1542 C CA . TRP A 1 191 ? 11.539 36.812 16.359 1 98.5 191 TRP A CA 1
ATOM 1543 C C . TRP A 1 191 ? 10.289 37.562 16.812 1 98.5 191 TRP A C 1
ATOM 1545 O O . TRP A 1 191 ? 9.258 37.531 16.141 1 98.5 191 TRP A O 1
ATOM 1555 N N . LYS A 1 192 ? 10.328 38.25 17.984 1 98.44 192 LYS A N 1
ATOM 1556 C CA . LYS A 1 192 ? 9.242 39.094 18.484 1 98.44 192 LYS A CA 1
ATOM 1557 C C . LYS A 1 192 ? 9.758 40.469 18.891 1 98.44 192 LYS A C 1
ATOM 1559 O O . LYS A 1 192 ? 10.969 40.719 18.891 1 98.44 192 LYS A O 1
ATOM 1564 N N . PRO A 1 193 ? 8.891 41.406 19.266 1 98.19 193 PRO A N 1
ATOM 1565 C CA . PRO A 1 193 ? 9.281 42.781 19.578 1 98.19 193 PRO A CA 1
ATOM 1566 C C . PRO A 1 193 ? 10.164 42.906 20.828 1 98.19 193 PRO A C 1
ATOM 1568 O O . PRO A 1 193 ? 10.047 42.062 21.734 1 98.19 193 PRO A O 1
ATOM 1571 N N . ILE A 1 194 ? 11.016 43.906 20.844 1 98.69 194 ILE A N 1
ATOM 1572 C CA . ILE A 1 194 ? 11.82 44.344 21.969 1 98.69 194 ILE A CA 1
ATOM 1573 C C . ILE A 1 194 ? 11.539 45.844 22.234 1 98.69 194 ILE A C 1
ATOM 1575 O O . ILE A 1 194 ? 11.523 46.656 21.312 1 98.69 194 ILE A O 1
ATOM 1579 N N . TYR A 1 195 ? 11.312 46.188 23.469 1 98.25 195 TYR A N 1
ATOM 1580 C CA . TYR A 1 195 ? 11.031 47.594 23.797 1 98.25 195 TYR A CA 1
ATOM 1581 C C . TYR A 1 195 ? 11.43 47.906 25.234 1 98.25 195 TYR A C 1
ATOM 1583 O O . TYR A 1 195 ? 11.688 47 26.031 1 98.25 195 TYR A O 1
ATOM 1591 N N . LEU A 1 196 ? 11.539 49.156 25.531 1 97.31 196 LEU A N 1
ATOM 1592 C CA . LEU A 1 196 ? 11.758 49.688 26.875 1 97.31 196 LEU A CA 1
ATOM 1593 C C . LEU A 1 196 ? 10.461 50.25 27.469 1 97.31 196 LEU A C 1
ATOM 1595 O O . LEU A 1 196 ? 9.727 50.969 26.781 1 97.31 196 LEU A O 1
ATOM 1599 N N . GLU A 1 197 ? 10.172 49.812 28.688 1 96.75 197 GLU A N 1
ATOM 1600 C CA . GLU A 1 197 ? 9.078 50.438 29.438 1 96.75 197 GLU A CA 1
ATOM 1601 C C . GLU A 1 197 ? 9.609 51.312 30.562 1 96.75 197 GLU A C 1
ATOM 1603 O O . GLU A 1 197 ? 10.383 50.844 31.406 1 96.75 197 GLU A O 1
ATOM 1608 N N . VAL A 1 198 ? 9.234 52.562 30.547 1 96.31 198 VAL A N 1
ATOM 1609 C CA . VAL A 1 198 ? 9.609 53.531 31.562 1 96.31 198 VAL A CA 1
ATOM 1610 C C . VAL A 1 198 ? 8.375 53.969 32.344 1 96.31 198 VAL A C 1
ATOM 1612 O O . VAL A 1 198 ? 7.363 54.344 31.75 1 96.31 198 VAL A O 1
ATOM 1615 N N . TYR A 1 199 ? 8.484 53.906 33.719 1 95.19 199 TYR A N 1
ATOM 1616 C CA . TYR A 1 199 ? 7.293 54.188 34.5 1 95.19 199 TYR A CA 1
ATOM 1617 C C . TYR A 1 199 ? 7.66 54.531 35.938 1 95.19 199 TYR A C 1
ATOM 1619 O O . TYR A 1 199 ? 8.75 54.188 36.406 1 95.19 199 TYR A O 1
ATOM 1627 N N . GLU A 1 200 ? 6.746 55.219 36.594 1 94.44 200 GLU A N 1
ATOM 1628 C CA . GLU A 1 200 ? 6.789 55.406 38.031 1 94.44 200 GLU A CA 1
ATOM 1629 C C . GLU A 1 200 ? 5.879 54.406 38.75 1 94.44 200 GLU A C 1
ATOM 1631 O O . GLU A 1 200 ? 6.246 53.844 39.781 1 94.44 200 GLU A O 1
ATOM 1636 N N . SER A 1 201 ? 4.699 54.25 38.156 1 93.88 201 SER A N 1
ATOM 1637 C CA . SER A 1 201 ? 3.725 53.25 38.594 1 93.88 201 SER A CA 1
ATOM 1638 C C . SER A 1 201 ? 3.102 52.562 37.406 1 93.88 201 SER A C 1
ATOM 1640 O O . SER A 1 201 ? 2.955 53.125 36.344 1 93.88 201 SER A O 1
ATOM 1642 N N . ARG A 1 202 ? 2.799 51.312 37.656 1 94.88 202 ARG A N 1
ATOM 1643 C CA . ARG A 1 202 ? 2.131 50.594 36.562 1 94.88 202 ARG A CA 1
ATOM 1644 C C . ARG A 1 202 ? 1.282 49.438 37.125 1 94.88 202 ARG A C 1
ATOM 1646 O O . ARG A 1 202 ? 1.534 48.938 38.219 1 94.88 202 ARG A O 1
ATOM 1653 N N . ILE A 1 203 ? 0.263 49.062 36.344 1 94.75 203 ILE A N 1
ATOM 1654 C CA . ILE A 1 203 ? -0.547 47.875 36.594 1 94.75 203 ILE A CA 1
ATOM 1655 C C . ILE A 1 203 ? 0.07 46.656 35.906 1 94.75 203 ILE A C 1
ATOM 1657 O O . ILE A 1 203 ? 0.368 46.719 34.719 1 94.75 203 ILE A O 1
ATOM 1661 N N . CYS A 1 204 ? 0.314 45.562 36.656 1 92.5 204 CYS A N 1
ATOM 1662 C CA . CYS A 1 204 ? 0.917 44.375 36.062 1 92.5 204 CYS A CA 1
ATOM 1663 C C . CYS A 1 204 ? 0.116 43.125 36.406 1 92.5 204 CYS A C 1
ATOM 1665 O O . CYS A 1 204 ? -0.676 43.156 37.344 1 92.5 204 CYS A O 1
ATOM 1667 N N . ASP A 1 205 ? 0.192 42.125 35.562 1 91.19 205 ASP A N 1
ATOM 1668 C CA . ASP A 1 205 ? -0.314 40.781 35.812 1 91.19 205 ASP A CA 1
ATOM 1669 C C . ASP A 1 205 ? -1.834 40.781 35.969 1 91.19 205 ASP A C 1
ATOM 1671 O O . ASP A 1 205 ? -2.367 40.219 36.906 1 91.19 205 ASP A O 1
ATOM 1675 N N . LEU A 1 206 ? -2.441 41.469 35.031 1 93.5 206 LEU A N 1
ATOM 1676 C CA . LEU A 1 206 ? -3.9 41.469 35.062 1 93.5 206 LEU A CA 1
ATOM 1677 C C . LEU A 1 206 ? -4.461 40.094 34.688 1 93.5 206 LEU A C 1
ATOM 1679 O O . LEU A 1 206 ? -4.234 39.625 33.594 1 93.5 206 LEU A O 1
ATOM 1683 N N . ARG A 1 207 ? -5.164 39.438 35.562 1 94.06 207 ARG A N 1
ATOM 1684 C CA . ARG A 1 207 ? -5.836 38.156 35.375 1 94.06 207 ARG A CA 1
ATOM 1685 C C . ARG A 1 207 ? -7.344 38.281 35.531 1 94.06 207 ARG A C 1
ATOM 1687 O O . ARG A 1 207 ? -7.82 38.938 36.469 1 94.06 207 ARG A O 1
ATOM 1694 N N . VAL A 1 208 ? -7.996 37.75 34.594 1 94.75 208 VAL A N 1
ATOM 1695 C CA . VAL A 1 208 ? -9.453 37.812 34.625 1 94.75 208 VAL A CA 1
ATOM 1696 C C . VAL A 1 208 ? -10.039 36.406 34.5 1 94.75 208 VAL A C 1
ATOM 1698 O O . VAL A 1 208 ? -9.664 35.656 33.594 1 94.75 208 VAL A O 1
ATOM 1701 N N . THR A 1 209 ? -10.883 35.969 35.375 1 94.75 209 THR A N 1
ATOM 1702 C CA . THR A 1 209 ? -11.633 34.719 35.312 1 94.75 209 THR A CA 1
ATOM 1703 C C . THR A 1 209 ? -13.133 35 35.438 1 94.75 209 THR A C 1
ATOM 1705 O O . THR A 1 209 ? -13.539 36.031 35.938 1 94.75 209 THR A O 1
ATOM 1708 N N . GLN A 1 210 ? -13.852 34.156 34.906 1 95.62 210 GLN A N 1
ATOM 1709 C CA . GLN A 1 210 ? -15.297 34.312 34.906 1 95.62 210 GLN A CA 1
ATOM 1710 C C . GLN A 1 210 ? -16 33.094 35.406 1 95.62 210 GLN A C 1
ATOM 1712 O O . GLN A 1 210 ? -15.562 31.953 35.156 1 95.62 210 GLN A O 1
ATOM 1717 N N . ASP A 1 211 ? -17.047 33.281 36.125 1 96.38 211 ASP A N 1
ATOM 1718 C CA . ASP A 1 211 ? -17.984 32.25 36.562 1 96.38 211 ASP A CA 1
ATOM 1719 C C . ASP A 1 211 ? -19.422 32.594 36.156 1 96.38 211 ASP A C 1
ATOM 1721 O O . ASP A 1 211 ? -20.078 33.375 36.812 1 96.38 211 ASP A O 1
ATOM 1725 N N . VAL A 1 212 ? -19.875 32 35.125 1 98.06 212 VAL A N 1
ATOM 1726 C CA . VAL A 1 212 ? -21.219 32.25 34.625 1 98.06 212 VAL A CA 1
ATOM 1727 C C . VAL A 1 212 ? -22.203 31.297 35.281 1 98.06 212 VAL A C 1
ATOM 1729 O O . VAL A 1 212 ? -21.953 30.094 35.344 1 98.06 212 VAL A O 1
ATOM 1732 N N . ALA A 1 213 ? -23.344 31.812 35.688 1 98 213 ALA A N 1
ATOM 1733 C CA . ALA A 1 213 ? -24.359 31.016 36.344 1 98 213 ALA A CA 1
ATOM 1734 C C . ALA A 1 213 ? -24.906 29.938 35.406 1 98 213 ALA A C 1
ATOM 1736 O O . ALA A 1 213 ? -25.031 30.172 34.219 1 98 213 ALA A O 1
ATOM 1737 N N . PRO A 1 214 ? -25.312 28.766 36 1 97.44 214 PRO A N 1
ATOM 1738 C CA . PRO A 1 214 ? -25.812 27.672 35.156 1 97.44 214 PRO A CA 1
ATOM 1739 C C . PRO A 1 214 ? -27.016 28.094 34.312 1 97.44 214 PRO A C 1
ATOM 1741 O O . PRO A 1 214 ? -27.203 27.578 33.219 1 97.44 214 PRO A O 1
ATOM 1744 N N . ASP A 1 215 ? -27.797 29.047 34.844 1 98.06 215 ASP A N 1
ATOM 1745 C CA . ASP A 1 215 ? -28.984 29.484 34.125 1 98.06 215 ASP A CA 1
ATOM 1746 C C . ASP A 1 215 ? -28.656 30.672 33.219 1 98.06 215 ASP A C 1
ATOM 1748 O O . ASP A 1 215 ? -29.562 31.25 32.594 1 98.06 215 ASP A O 1
ATOM 1752 N N . LEU A 1 216 ? -27.391 31.094 33.156 1 98 216 LEU A N 1
ATOM 1753 C CA . LEU A 1 216 ? -26.859 32.125 32.25 1 98 216 LEU A CA 1
ATOM 1754 C C . LEU A 1 216 ? -27.375 33.5 32.625 1 98 216 LEU A C 1
ATOM 1756 O O . LEU A 1 216 ? -27.266 34.438 31.844 1 98 216 LEU A O 1
ATOM 1760 N N . SER A 1 217 ? -27.906 33.656 33.844 1 97.62 217 SER A N 1
ATOM 1761 C CA . SER A 1 217 ? -28.594 34.906 34.219 1 97.62 217 SER A CA 1
ATOM 1762 C C . SER A 1 217 ? -27.609 35.938 34.75 1 97.62 217 SER A C 1
ATOM 1764 O O . SER A 1 217 ? -27.938 37.125 34.812 1 97.62 217 SER A O 1
ATOM 1766 N N . SER A 1 218 ? -26.453 35.469 35.125 1 97.81 218 SER A N 1
ATOM 1767 C CA . SER A 1 218 ? -25.484 36.375 35.719 1 97.81 218 SER A CA 1
ATOM 1768 C C . SER A 1 218 ? -24.062 35.844 35.562 1 97.81 218 SER A C 1
ATOM 1770 O O . SER A 1 218 ? -23.875 34.688 35.219 1 97.81 218 SER A O 1
ATOM 1772 N N . VAL A 1 219 ? -23.094 36.719 35.781 1 98 219 VAL A N 1
ATOM 1773 C CA . VAL A 1 219 ? -21.688 36.344 35.719 1 98 219 VAL A CA 1
ATOM 1774 C C . VAL A 1 219 ? -20.922 37.094 36.812 1 98 219 VAL A C 1
ATOM 1776 O O . VAL A 1 219 ? -21.188 38.25 37.094 1 98 219 VAL A O 1
ATOM 1779 N N . ASP A 1 220 ? -20.078 36.406 37.5 1 97.44 220 ASP A N 1
ATOM 1780 C CA . ASP A 1 220 ? -19.047 37 38.375 1 97.44 220 ASP A CA 1
ATOM 1781 C C . ASP A 1 220 ? -17.703 37.094 37.625 1 97.44 220 ASP A C 1
ATOM 1783 O O . ASP A 1 220 ? -17.141 36.062 37.25 1 97.44 220 ASP A O 1
ATOM 1787 N N . ILE A 1 221 ? -17.266 38.312 37.375 1 96.81 221 ILE A N 1
ATOM 1788 C CA . ILE A 1 221 ? -15.961 38.531 36.75 1 96.81 221 ILE A CA 1
ATOM 1789 C C . ILE A 1 221 ? -14.938 38.875 37.844 1 96.81 221 ILE A C 1
ATOM 1791 O O . ILE A 1 221 ? -14.969 39.969 38.406 1 96.81 221 ILE A O 1
ATOM 1795 N N . LYS A 1 222 ? -14.055 37.938 38.094 1 95.81 222 LYS A N 1
ATOM 1796 C CA . LYS A 1 222 ? -12.992 38.156 39.062 1 95.81 222 LYS A CA 1
ATOM 1797 C C . LYS A 1 222 ? -11.766 38.781 38.406 1 95.81 222 LYS A C 1
ATOM 1799 O O . LYS A 1 222 ? -11.266 38.281 37.406 1 95.81 222 LYS A O 1
ATOM 1804 N N . VAL A 1 223 ? -11.273 39.875 38.938 1 95.44 223 VAL A N 1
ATOM 1805 C CA . VAL A 1 223 ? -10.125 40.594 38.406 1 95.44 223 VAL A CA 1
ATOM 1806 C C . VAL A 1 223 ? -9.016 40.656 39.469 1 95.44 223 VAL A C 1
ATOM 1808 O O . VAL A 1 223 ? -9.258 41.062 40.594 1 95.44 223 VAL A O 1
ATOM 1811 N N . GLU A 1 224 ? -7.895 40.188 39.094 1 94.88 224 GLU A N 1
ATOM 1812 C CA . GLU A 1 224 ? -6.699 40.281 39.938 1 94.88 224 GLU A CA 1
ATOM 1813 C C . GLU A 1 224 ? -5.555 40.969 39.188 1 94.88 224 GLU A C 1
ATOM 1815 O O . GLU A 1 224 ? -5.379 40.75 37.969 1 94.88 224 GLU A O 1
ATOM 1820 N N . ALA A 1 225 ? -4.793 41.844 39.844 1 95 225 ALA A N 1
ATOM 1821 C CA . ALA A 1 225 ? -3.625 42.531 39.281 1 95 225 ALA A CA 1
ATOM 1822 C C . ALA A 1 225 ? -2.682 42.969 40.406 1 95 225 ALA A C 1
ATOM 1824 O O . ALA A 1 225 ? -2.951 42.75 41.594 1 95 225 ALA A O 1
ATOM 1825 N N . HIS A 1 226 ? -1.613 43.438 40 1 94.81 226 HIS A N 1
ATOM 1826 C CA . HIS A 1 226 ? -0.629 44 40.906 1 94.81 226 HIS A CA 1
ATOM 1827 C C . HIS A 1 226 ? -0.177 45.375 40.469 1 94.81 226 HIS A C 1
ATOM 1829 O O . HIS A 1 226 ? 0.005 45.625 39.25 1 94.81 226 HIS A O 1
ATOM 1835 N N . LEU A 1 227 ? -0.005 46.312 41.469 1 94.06 227 LEU A N 1
ATOM 1836 C CA . LEU A 1 227 ? 0.499 47.625 41.188 1 94.06 227 LEU A CA 1
ATOM 1837 C C . LEU A 1 227 ? 1.954 47.781 41.625 1 94.06 227 LEU A C 1
ATOM 1839 O O . LEU A 1 227 ? 2.281 47.531 42.781 1 94.06 227 LEU A O 1
ATOM 1843 N N . GLU A 1 228 ? 2.725 48.094 40.688 1 92.81 228 GLU A N 1
ATOM 1844 C CA . GLU A 1 228 ? 4.09 48.5 41.031 1 92.81 228 GLU A CA 1
ATOM 1845 C C . GLU A 1 228 ? 4.188 50.031 41.219 1 92.81 228 GLU A C 1
ATOM 1847 O O . GLU A 1 228 ? 3.566 50.781 40.469 1 92.81 228 GLU A O 1
ATOM 1852 N N . GLY A 1 229 ? 5.066 50.5 42.156 1 90.31 229 GLY A N 1
ATOM 1853 C CA . GLY A 1 229 ? 5.121 51.906 42.469 1 90.31 229 GLY A CA 1
ATOM 1854 C C . GLY A 1 229 ? 3.809 52.469 43 1 90.31 229 GLY A C 1
ATOM 1855 O O . GLY A 1 229 ? 3.324 53.469 42.5 1 90.31 229 GLY A O 1
ATOM 1856 N N . HIS A 1 230 ? 3.234 51.812 43.938 1 85.62 230 HIS A N 1
ATOM 1857 C CA . HIS A 1 230 ? 1.834 52.031 44.281 1 85.62 230 HIS A CA 1
ATOM 1858 C C . HIS A 1 230 ? 1.696 53.031 45.406 1 85.62 230 HIS A C 1
ATOM 1860 O O . HIS A 1 230 ? 0.581 53.406 45.781 1 85.62 230 HIS A O 1
ATOM 1866 N N . ASN A 1 231 ? 2.707 53.531 45.906 1 86.38 231 ASN A N 1
ATOM 1867 C CA . ASN A 1 231 ? 2.631 54.312 47.156 1 86.38 231 ASN A CA 1
ATOM 1868 C C . ASN A 1 231 ? 1.768 55.562 46.969 1 86.38 231 ASN A C 1
ATOM 1870 O O . ASN A 1 231 ? 1.043 55.969 47.875 1 86.38 231 ASN A O 1
ATOM 1874 N N . SER A 1 232 ? 1.806 56.125 45.906 1 85.12 232 SER A N 1
ATOM 1875 C CA . SER A 1 232 ? 1.093 57.375 45.656 1 85.12 232 SER A CA 1
ATOM 1876 C C . SER A 1 232 ? -0.278 57.125 45.062 1 85.12 232 SER A C 1
ATOM 1878 O O . SER A 1 232 ? -1.007 58.062 44.75 1 85.12 232 SER A O 1
ATOM 1880 N N . ILE A 1 233 ? -0.623 55.875 44.875 1 89.19 233 ILE A N 1
ATOM 1881 C CA . ILE A 1 233 ? -1.879 55.531 44.219 1 89.19 233 ILE A CA 1
ATOM 1882 C C . ILE A 1 233 ? -2.938 55.188 45.281 1 89.19 233 ILE A C 1
ATOM 1884 O O . ILE A 1 233 ? -2.797 54.219 46.031 1 89.19 233 ILE A O 1
ATOM 1888 N N . ASN A 1 234 ? -4.008 55.938 45.312 1 83.75 234 ASN A N 1
ATOM 1889 C CA . ASN A 1 234 ? -5.012 55.719 46.344 1 83.75 234 ASN A CA 1
ATOM 1890 C C . ASN A 1 234 ? -6.23 54.969 45.812 1 83.75 234 ASN A C 1
ATOM 1892 O O . ASN A 1 234 ? -6.988 54.375 46.594 1 83.75 234 ASN A O 1
ATOM 1896 N N . GLU A 1 235 ? -6.441 55.125 44.594 1 88.12 235 GLU A N 1
ATOM 1897 C CA . GLU A 1 235 ? -7.625 54.531 44 1 88.12 235 GLU A CA 1
ATOM 1898 C C . GLU A 1 235 ? -7.344 54.031 42.594 1 88.12 235 GLU A C 1
ATOM 1900 O O . GLU A 1 235 ? -6.551 54.656 41.875 1 88.12 235 GLU A O 1
ATOM 1905 N N . VAL A 1 236 ? -8.008 52.906 42.25 1 94.81 236 VAL A N 1
ATOM 1906 C CA . VAL A 1 236 ? -7.922 52.312 40.938 1 94.81 236 VAL A CA 1
ATOM 1907 C C . VAL A 1 236 ? -9.289 52.375 40.25 1 94.81 236 VAL A C 1
ATOM 1909 O O . VAL A 1 236 ? -10.297 51.969 40.844 1 94.81 236 VAL A O 1
ATOM 1912 N N . GLN A 1 237 ? -9.383 52.906 39.094 1 95.88 237 GLN A N 1
ATOM 1913 C CA . GLN A 1 237 ? -10.625 52.969 38.312 1 95.88 237 GLN A CA 1
ATOM 1914 C C . GLN A 1 237 ? -10.836 51.688 37.531 1 95.88 237 GLN A C 1
ATOM 1916 O O . GLN A 1 237 ? -9.898 51.156 36.906 1 95.88 237 GLN A O 1
ATOM 1921 N N . VAL A 1 238 ? -12.086 51.125 37.562 1 96.12 238 VAL A N 1
ATOM 1922 C CA . VAL A 1 238 ? -12.445 49.906 36.844 1 96.12 238 VAL A CA 1
ATOM 1923 C C . VAL A 1 238 ? -13.672 50.188 35.969 1 96.12 238 VAL A C 1
ATOM 1925 O O . VAL A 1 238 ? -14.711 50.625 36.469 1 96.12 238 VAL A O 1
ATOM 1928 N N . GLN A 1 239 ? -13.562 49.938 34.656 1 96.81 239 GLN A N 1
ATOM 1929 C CA . GLN A 1 239 ? -14.695 50.094 33.75 1 96.81 239 GLN A CA 1
ATOM 1930 C C . GLN A 1 239 ? -14.852 48.844 32.875 1 96.81 239 GLN A C 1
ATOM 1932 O O . GLN A 1 239 ? -13.859 48.219 32.469 1 96.81 239 GLN A O 1
ATOM 1937 N N . LEU A 1 240 ? -16.047 48.406 32.75 1 96.88 240 LEU A N 1
ATOM 1938 C CA . LEU A 1 240 ? -16.422 47.406 31.75 1 96.88 240 LEU A CA 1
ATOM 1939 C C . LEU A 1 240 ? -17.281 48.031 30.656 1 96.88 240 LEU A C 1
ATOM 1941 O O . LEU A 1 240 ? -18.344 48.594 30.938 1 96.88 240 LEU A O 1
ATOM 1945 N N . LEU A 1 241 ? -16.781 47.906 29.406 1 97.44 241 LEU A N 1
ATOM 1946 C CA . LEU A 1 241 ? -17.469 48.531 28.266 1 97.44 241 LEU A CA 1
ATOM 1947 C C . LEU A 1 241 ? -17.984 47.469 27.312 1 97.44 241 LEU A C 1
ATOM 1949 O O . LEU A 1 241 ? -17.312 46.438 27.094 1 97.44 241 LEU A O 1
ATOM 1953 N N . ASP A 1 242 ? -19.109 47.656 26.766 1 96.12 242 ASP A N 1
ATOM 1954 C CA . ASP A 1 242 ? -19.578 46.875 25.625 1 96.12 242 ASP A CA 1
ATOM 1955 C C . ASP A 1 242 ? -18.812 47.25 24.344 1 96.12 242 ASP A C 1
ATOM 1957 O O . ASP A 1 242 ? -18.859 48.406 23.922 1 96.12 242 ASP A O 1
ATOM 1961 N N . VAL A 1 243 ? -18.141 46.344 23.734 1 94.81 243 VAL A N 1
ATOM 1962 C CA . VAL A 1 243 ? -17.234 46.656 22.625 1 94.81 243 VAL A CA 1
ATOM 1963 C C . VAL A 1 243 ? -18.047 47.125 21.422 1 94.81 243 VAL A C 1
ATOM 1965 O O . VAL A 1 243 ? -17.594 48 20.672 1 94.81 243 VAL A O 1
ATOM 1968 N N . GLU A 1 244 ? -19.203 46.594 21.172 1 92.75 244 GLU A N 1
ATOM 1969 C CA . GLU A 1 244 ? -20.016 46.938 20 1 92.75 244 GLU A CA 1
ATOM 1970 C C . GLU A 1 244 ? -20.562 48.344 20.125 1 92.75 244 GLU A C 1
ATOM 1972 O O . GLU A 1 244 ? -20.484 49.125 19.172 1 92.75 244 GLU A O 1
ATOM 1977 N N . THR A 1 245 ? -21.016 48.812 21.344 1 94.62 245 THR A N 1
ATOM 1978 C CA . THR A 1 245 ? -21.719 50.094 21.516 1 94.62 245 THR A CA 1
ATOM 1979 C C . THR A 1 245 ? -20.797 51.125 22.109 1 94.62 245 THR A C 1
ATOM 1981 O O . THR A 1 245 ? -21.062 52.344 22.031 1 94.62 245 THR A O 1
ATOM 1984 N N . GLY A 1 246 ? -19.844 50.688 22.766 1 93.88 246 GLY A N 1
ATOM 1985 C CA . GLY A 1 246 ? -18.969 51.594 23.484 1 93.88 246 GLY A CA 1
ATOM 1986 C C . GLY A 1 246 ? -19.531 52.031 24.828 1 93.88 246 GLY A C 1
ATOM 1987 O O . GLY A 1 246 ? -18.875 52.75 25.578 1 93.88 246 GLY A O 1
ATOM 1988 N N . ALA A 1 247 ? -20.625 51.469 25.234 1 96 247 ALA A N 1
ATOM 1989 C CA . ALA A 1 247 ? -21.297 51.875 26.469 1 96 247 ALA A CA 1
ATOM 1990 C C . ALA A 1 247 ? -20.578 51.312 27.688 1 96 247 ALA A C 1
ATOM 1992 O O . ALA A 1 247 ? -20.094 50.188 27.672 1 96 247 ALA A O 1
ATOM 1993 N N . ILE A 1 248 ? -20.453 52.125 28.75 1 96.5 248 ILE A N 1
ATOM 1994 C CA . ILE A 1 248 ? -19.922 51.656 30.031 1 96.5 248 ILE A CA 1
ATOM 1995 C C . ILE A 1 248 ? -21 50.906 30.797 1 96.5 248 ILE A C 1
ATOM 1997 O O . ILE A 1 248 ? -22.047 51.469 31.156 1 96.5 248 ILE A O 1
ATOM 2001 N N . VAL A 1 249 ? -20.812 49.688 30.984 1 95.38 249 VAL A N 1
ATOM 2002 C CA . VAL A 1 249 ? -21.812 48.844 31.656 1 95.38 249 VAL A CA 1
ATOM 2003 C C . VAL A 1 249 ? -21.484 48.75 33.156 1 95.38 249 VAL A C 1
ATOM 2005 O O . VAL A 1 249 ? -22.391 48.531 33.969 1 95.38 249 VAL A O 1
ATOM 2008 N N . VAL A 1 250 ? -20.25 48.875 33.5 1 95.25 250 VAL A N 1
ATOM 2009 C CA . VAL A 1 250 ? -19.797 48.938 34.875 1 95.25 250 VAL A CA 1
ATOM 2010 C C . VAL A 1 250 ? -18.781 50.062 35.031 1 95.25 250 VAL A C 1
ATOM 2012 O O . VAL A 1 250 ? -17.922 50.25 34.188 1 95.25 250 VAL A O 1
ATOM 2015 N N . ASP A 1 251 ? -18.891 50.938 35.938 1 95.56 251 ASP A N 1
ATOM 2016 C CA . ASP A 1 251 ? -17.969 52 36.344 1 95.56 251 ASP A CA 1
ATOM 2017 C C . ASP A 1 251 ? -17.766 52 37.875 1 95.56 251 ASP A C 1
ATOM 2019 O O . ASP A 1 251 ? -18.672 52.406 38.625 1 95.56 251 ASP A O 1
ATOM 2023 N N . ASP A 1 252 ? -16.703 51.469 38.25 1 93.62 252 ASP A N 1
ATOM 2024 C CA . ASP A 1 252 ? -16.469 51.281 39.656 1 93.62 252 ASP A CA 1
ATOM 2025 C C . ASP A 1 252 ? -15.031 51.625 40.031 1 93.62 252 ASP A C 1
ATOM 2027 O O . ASP A 1 252 ? -14.258 52.094 39.188 1 93.62 252 ASP A O 1
ATOM 2031 N N . LYS A 1 253 ? -14.695 51.5 41.281 1 94.06 253 LYS A N 1
ATOM 2032 C CA . LYS A 1 253 ? -13.359 51.719 41.844 1 94.06 253 LYS A CA 1
ATOM 2033 C C . LYS A 1 253 ? -12.914 50.531 42.688 1 94.06 253 LYS A C 1
ATOM 2035 O O . LYS A 1 253 ? -13.75 49.812 43.25 1 94.06 253 LYS A O 1
ATOM 2040 N N . ALA A 1 254 ? -11.719 50.312 42.594 1 93.06 254 ALA A N 1
ATOM 2041 C CA . ALA A 1 254 ? -11.133 49.281 43.438 1 93.06 254 ALA A CA 1
ATOM 2042 C C . ALA A 1 254 ? -10 49.812 44.312 1 93.06 254 ALA A C 1
ATOM 2044 O O . ALA A 1 254 ? -9.406 50.844 43.969 1 93.06 254 ALA A O 1
ATOM 2045 N N . SER A 1 255 ? -9.836 49.188 45.5 1 91.06 255 SER A N 1
ATOM 2046 C CA . SER A 1 255 ? -8.734 49.531 46.375 1 91.06 255 SER A CA 1
ATOM 2047 C C . SER A 1 255 ? -7.613 48.5 46.312 1 91.06 255 SER A C 1
ATOM 2049 O O . SER A 1 255 ? -7.867 47.312 46.062 1 91.06 255 SER A O 1
ATOM 2051 N N . LYS A 1 256 ? -6.438 48.906 46.469 1 90.81 256 LYS A N 1
ATOM 2052 C CA . LYS A 1 256 ? -5.273 48.031 46.5 1 90.81 256 LYS A CA 1
ATOM 2053 C C . LYS A 1 256 ? -4.918 47.656 47.938 1 90.81 256 LYS A C 1
ATOM 2055 O O . LYS A 1 256 ? -5.258 48.344 48.875 1 90.81 256 LYS A O 1
ATOM 2060 N N . SER A 1 257 ? -4.285 46.594 48.062 1 91.69 257 SER A N 1
ATOM 2061 C CA . SER A 1 257 ? -3.727 46.25 49.375 1 91.69 257 SER A CA 1
ATOM 2062 C C . SER A 1 257 ? -2.506 47.094 49.719 1 91.69 257 SER A C 1
ATOM 2064 O O . SER A 1 257 ? -2.037 47.875 48.875 1 91.69 257 SER A O 1
ATOM 2066 N N . THR A 1 258 ? -2.006 46.875 50.938 1 90.31 258 THR A N 1
ATOM 2067 C CA . THR A 1 258 ? -0.803 47.562 51.375 1 90.31 258 THR A CA 1
ATOM 2068 C C . THR A 1 258 ? 0.399 47.156 50.531 1 90.31 258 THR A C 1
ATOM 2070 O O . THR A 1 258 ? 1.373 47.906 50.438 1 90.31 258 THR A O 1
ATOM 2073 N N . LYS A 1 259 ? 0.242 46 49.969 1 92.69 259 LYS A N 1
ATOM 2074 C CA . LYS A 1 259 ? 1.346 45.5 49.156 1 92.69 259 LYS A CA 1
ATOM 2075 C C . LYS A 1 259 ? 1.104 45.75 47.688 1 92.69 259 LYS A C 1
ATOM 2077 O O . LYS A 1 259 ? 1.863 45.281 46.844 1 92.69 259 LYS A O 1
ATOM 2082 N N . GLY A 1 260 ? 0.117 46.469 47.344 1 92.31 260 GLY A N 1
ATOM 2083 C CA . GLY A 1 260 ? -0.137 46.844 45.969 1 92.31 260 GLY A CA 1
ATOM 2084 C C . GLY A 1 260 ? -0.987 45.844 45.188 1 92.31 260 GLY A C 1
ATOM 2085 O O . GLY A 1 260 ? -1.173 45.969 44 1 92.31 260 GLY A O 1
ATOM 2086 N N . ALA A 1 261 ? -1.553 44.844 45.844 1 94.31 261 ALA A N 1
ATOM 2087 C CA . ALA A 1 261 ? -2.396 43.812 45.219 1 94.31 261 ALA A CA 1
ATOM 2088 C C . ALA A 1 261 ? -3.807 44.344 45 1 94.31 261 ALA A C 1
ATOM 2090 O O . ALA A 1 261 ? -4.355 45.062 45.812 1 94.31 261 ALA A O 1
ATOM 2091 N N . LEU A 1 262 ? -4.277 44.062 43.844 1 94.31 262 LEU A N 1
ATOM 2092 C CA . LEU A 1 262 ? -5.652 44.375 43.5 1 94.31 262 LEU A CA 1
ATOM 2093 C C . LEU A 1 262 ? -6.469 43.094 43.312 1 94.31 262 LEU A C 1
ATOM 2095 O O . LEU A 1 262 ? -6.023 42.156 42.625 1 94.31 262 LEU A O 1
ATOM 2099 N N . SER A 1 263 ? -7.609 42.938 43.938 1 94.31 263 SER A N 1
ATOM 2100 C CA . SER A 1 263 ? -8.539 41.844 43.781 1 94.31 263 SER A CA 1
ATOM 2101 C C . SER A 1 263 ? -9.984 42.281 44 1 94.31 263 SER A C 1
ATOM 2103 O O . SER A 1 263 ? -10.32 42.844 45.031 1 94.31 263 SER A O 1
ATOM 2105 N N . PHE A 1 264 ? -10.781 42.125 43 1 94.56 264 PHE A N 1
ATOM 2106 C CA . PHE A 1 264 ? -12.188 42.5 43.094 1 94.56 264 PHE A CA 1
ATOM 2107 C C . PHE A 1 264 ? -13.047 41.688 42.125 1 94.56 264 PHE A C 1
ATOM 2109 O O . PHE A 1 264 ? -12.516 41.031 41.219 1 94.56 264 PHE A O 1
ATOM 2116 N N . THR A 1 265 ? -14.352 41.688 42.344 1 96.19 265 THR A N 1
ATOM 2117 C CA . THR A 1 265 ? -15.305 40.969 41.531 1 96.19 265 THR A CA 1
ATOM 2118 C C . THR A 1 265 ? -16.359 41.906 40.938 1 96.19 265 THR A C 1
ATOM 2120 O O . THR A 1 265 ? -16.922 42.719 41.688 1 96.19 265 THR A O 1
ATOM 2123 N N . ILE A 1 266 ? -16.5 41.844 39.688 1 95.88 266 ILE A N 1
ATOM 2124 C CA . ILE A 1 266 ? -17.594 42.531 39.031 1 95.88 266 ILE A CA 1
ATOM 2125 C C . ILE A 1 266 ? -18.766 41.594 38.812 1 95.88 266 ILE A C 1
ATOM 2127 O O . ILE A 1 266 ? -18.594 40.5 38.281 1 95.88 266 ILE A O 1
ATOM 2131 N N . LYS A 1 267 ? -19.906 41.938 39.281 1 95.5 267 LYS A N 1
ATOM 2132 C CA . LYS A 1 267 ? -21.125 41.156 39.062 1 95.5 267 LYS A CA 1
ATOM 2133 C C . LYS A 1 267 ? -21.984 41.812 37.969 1 95.5 267 LYS A C 1
ATOM 2135 O O . LYS A 1 267 ? -22.312 43 38.031 1 95.5 267 LYS A O 1
ATOM 2140 N N . LEU A 1 268 ? -22.25 41.125 37.031 1 96.12 268 LEU A N 1
ATOM 2141 C CA . LEU A 1 268 ? -23.078 41.594 35.938 1 96.12 268 LEU A CA 1
ATOM 2142 C C . LEU A 1 268 ? -24.312 40.719 35.781 1 96.12 268 LEU A C 1
ATOM 2144 O O . LEU A 1 268 ? -24.219 39.469 35.719 1 96.12 268 LEU A O 1
ATOM 2148 N N . ASN A 1 269 ? -25.5 41.312 35.75 1 96.06 269 ASN A N 1
ATOM 2149 C CA . ASN A 1 269 ? -26.75 40.594 35.5 1 96.06 269 ASN A CA 1
ATOM 2150 C C . ASN A 1 269 ? -27.141 40.625 34.031 1 96.06 269 ASN A C 1
ATOM 2152 O O . ASN A 1 269 ? -26.938 41.625 33.344 1 96.06 269 ASN A O 1
ATOM 2156 N N . LYS A 1 270 ? -27.641 39.562 33.531 1 95.75 270 LYS A N 1
ATOM 2157 C CA . LYS A 1 270 ? -28.094 39.375 32.156 1 95.75 270 LYS A CA 1
ATOM 2158 C C . LYS A 1 270 ? -27.016 39.781 31.156 1 95.75 270 LYS A C 1
ATOM 2160 O O . LYS A 1 270 ? -27.281 40.594 30.266 1 95.75 270 LYS A O 1
ATOM 2165 N N . PRO A 1 271 ? -25.906 39.188 31.312 1 97.19 271 PRO A N 1
ATOM 2166 C CA . PRO A 1 271 ? -24.828 39.531 30.391 1 97.19 271 PRO A CA 1
ATOM 2167 C C . PRO A 1 271 ? -25.141 39.156 28.938 1 97.19 271 PRO A C 1
ATOM 2169 O O . PRO A 1 271 ? -25.859 38.188 28.688 1 97.19 271 PRO A O 1
ATOM 2172 N N . LYS A 1 272 ? -24.656 39.938 27.922 1 97.75 272 LYS A N 1
ATOM 2173 C CA . LYS A 1 272 ? -24.594 39.469 26.531 1 97.75 272 LYS A CA 1
ATOM 2174 C C . LYS A 1 272 ? -23.516 38.406 26.359 1 97.75 272 LYS A C 1
ATOM 2176 O O . LYS A 1 272 ? -22.328 38.688 26.578 1 97.75 272 LYS A O 1
ATOM 2181 N N . LEU A 1 273 ? -23.859 37.25 25.953 1 98.31 273 LEU A N 1
ATOM 2182 C CA . LEU A 1 273 ? -22.969 36.094 25.938 1 98.31 273 LEU A CA 1
ATOM 2183 C C . LEU A 1 273 ? -22.219 35.969 24.609 1 98.31 273 LEU A C 1
ATOM 2185 O O . LEU A 1 273 ? -22.672 36.5 23.594 1 98.31 273 LEU A O 1
ATOM 2189 N N . TRP A 1 274 ? -21.109 35.438 24.594 1 98.56 274 TRP A N 1
ATOM 2190 C CA . TRP A 1 274 ? -20.328 35.062 23.422 1 98.56 274 TRP A CA 1
ATOM 2191 C C . TRP A 1 274 ? -20.672 33.656 22.953 1 98.56 274 TRP A C 1
ATOM 2193 O O . TRP A 1 274 ? -20.75 32.719 23.766 1 98.56 274 TRP A O 1
ATOM 2203 N N . TYR A 1 275 ? -20.891 33.438 21.656 1 98.31 275 TYR A N 1
ATOM 2204 C CA . TYR A 1 275 ? -21.203 32.156 21.062 1 98.31 275 TYR A CA 1
ATOM 2205 C C . TYR A 1 275 ? -20.234 31.844 19.922 1 98.31 275 TYR A C 1
ATOM 2207 O O . TYR A 1 275 ? -19.75 32.75 19.25 1 98.31 275 TYR A O 1
ATOM 2215 N N . PRO A 1 276 ? -19.938 30.547 19.688 1 98 276 PRO A N 1
ATOM 2216 C CA . PRO A 1 276 ? -19.375 30.234 18.375 1 98 276 PRO A CA 1
ATOM 2217 C C . PRO A 1 276 ? -20.281 30.672 17.234 1 98 276 PRO A C 1
ATOM 2219 O O . PRO A 1 276 ? -21.516 30.625 17.359 1 98 276 PRO A O 1
ATOM 2222 N N . PHE A 1 277 ? -19.797 31.141 16.047 1 96.44 277 PHE A N 1
ATOM 2223 C CA . PHE A 1 277 ? -20.531 31.875 15.016 1 96.44 277 PHE A CA 1
ATOM 2224 C C . PHE A 1 277 ? -21.656 31.016 14.453 1 96.44 277 PHE A C 1
ATOM 2226 O O . PHE A 1 277 ? -22.625 31.547 13.906 1 96.44 277 PHE A O 1
ATOM 2233 N N . LEU A 1 278 ? -21.719 29.781 14.461 1 92.5 278 LEU A N 1
ATOM 2234 C CA . LEU A 1 278 ? -22.797 28.938 13.953 1 92.5 278 LEU A CA 1
ATOM 2235 C C . LEU A 1 278 ? -23.906 28.812 14.984 1 92.5 278 LEU A C 1
ATOM 2237 O O . LEU A 1 278 ? -25.016 28.359 14.656 1 92.5 278 LEU A O 1
ATOM 2241 N N . TYR A 1 279 ? -23.75 29.375 16.203 1 95.56 279 TYR A N 1
ATOM 2242 C CA . TYR A 1 279 ? -24.688 29.109 17.297 1 95.56 279 TYR A CA 1
ATOM 2243 C C . TYR A 1 279 ? -25.141 30.391 17.953 1 95.56 279 TYR A C 1
ATOM 2245 O O . TYR A 1 279 ? -26 30.375 18.844 1 95.56 279 TYR A O 1
ATOM 2253 N N . GLY A 1 280 ? -24.531 31.516 17.578 1 95.69 280 GLY A N 1
ATOM 2254 C CA . GLY A 1 280 ? -24.953 32.812 18.125 1 95.69 280 GLY A CA 1
ATOM 2255 C C . GLY A 1 280 ? -23.984 33.938 17.812 1 95.69 280 GLY A C 1
ATOM 2256 O O . GLY A 1 280 ? -23.047 33.75 17.016 1 95.69 280 GLY A O 1
ATOM 2257 N N . GLU A 1 281 ? -24.234 35.094 18.453 1 96.94 281 GLU A N 1
ATOM 2258 C CA . GLU A 1 281 ? -23.422 36.281 18.219 1 96.94 281 GLU A CA 1
ATOM 2259 C C . GLU A 1 281 ? -22.172 36.281 19.094 1 96.94 281 GLU A C 1
ATOM 2261 O O . GLU A 1 281 ? -22.141 35.594 20.125 1 96.94 281 GLU A O 1
ATOM 2266 N N . GLN A 1 282 ? -21.203 37.062 18.672 1 98.31 282 GLN A N 1
ATOM 2267 C CA . GLN A 1 282 ? -19.938 37.125 19.375 1 98.31 282 GLN A CA 1
ATOM 2268 C C . GLN A 1 282 ? -19.797 38.406 20.172 1 98.31 282 GLN A C 1
ATOM 2270 O O . GLN A 1 282 ? -18.891 39.219 19.938 1 98.31 282 GLN A O 1
ATOM 2275 N N . ASN A 1 283 ? -20.609 38.562 21.234 1 98.31 283 ASN A N 1
ATOM 2276 C CA . ASN A 1 283 ? -20.547 39.75 22.062 1 98.31 283 ASN A CA 1
ATOM 2277 C C . ASN A 1 283 ? -19.25 39.812 22.875 1 98.31 283 ASN A C 1
ATOM 2279 O O . ASN A 1 283 ? -18.844 38.812 23.469 1 98.31 283 ASN A O 1
ATOM 2283 N N . LEU A 1 284 ? -18.656 40.969 22.844 1 98.5 284 LEU A N 1
ATOM 2284 C CA . LEU A 1 284 ? -17.406 41.156 23.562 1 98.5 284 LEU A CA 1
ATOM 2285 C C . LEU A 1 284 ? -17.484 42.375 24.453 1 98.5 284 LEU A C 1
ATOM 2287 O O . LEU A 1 284 ? -18.25 43.312 24.188 1 98.5 284 LEU A O 1
ATOM 2291 N N . TYR A 1 285 ? -16.766 42.375 25.516 1 97.94 285 TYR A N 1
ATOM 2292 C CA . TYR A 1 285 ? -16.578 43.469 26.438 1 97.94 285 TYR A CA 1
ATOM 2293 C C . TYR A 1 285 ? -15.117 43.906 26.484 1 97.94 285 TYR A C 1
ATOM 2295 O O . TYR A 1 285 ? -14.227 43.156 26.078 1 97.94 285 TYR A O 1
ATOM 2303 N N . LEU A 1 286 ? -14.938 45.094 26.875 1 97.69 286 LEU A N 1
ATOM 2304 C CA . LEU A 1 286 ? -13.602 45.625 27.125 1 97.69 286 LEU A CA 1
ATOM 2305 C C . LEU A 1 286 ? -13.453 46.031 28.594 1 97.69 286 LEU A C 1
ATOM 2307 O O . LEU A 1 286 ? -14.109 46.938 29.047 1 97.69 286 LEU A O 1
ATOM 2311 N N . LEU A 1 287 ? -12.664 45.281 29.328 1 97.25 287 LEU A N 1
ATOM 2312 C CA . LEU A 1 287 ? -12.32 45.625 30.703 1 97.25 287 LEU A CA 1
ATOM 2313 C C . LEU A 1 287 ? -11.148 46.625 30.734 1 97.25 287 LEU A C 1
ATOM 2315 O O . LEU A 1 287 ? -10.102 46.344 30.125 1 97.25 287 LEU A O 1
ATOM 2319 N N . GLN A 1 288 ? -11.273 47.719 31.422 1 96.94 288 GLN A N 1
ATOM 2320 C CA . GLN A 1 288 ? -10.203 48.688 31.609 1 96.94 288 GLN A CA 1
ATOM 2321 C C . GLN A 1 288 ? -9.922 48.906 33.094 1 96.94 288 GLN A C 1
ATOM 2323 O O . GLN A 1 288 ? -10.852 49.188 33.875 1 96.94 288 GLN A O 1
ATOM 2328 N N . VAL A 1 289 ? -8.75 48.75 33.469 1 96.56 289 VAL A N 1
ATOM 2329 C CA . VAL A 1 289 ? -8.25 49.094 34.812 1 96.56 289 VAL A CA 1
ATOM 2330 C C . VAL A 1 289 ? -7.242 50.219 34.719 1 96.56 289 VAL A C 1
ATOM 2332 O O . VAL A 1 289 ? -6.25 50.125 33.969 1 96.56 289 VAL A O 1
ATOM 2335 N N . SER A 1 290 ? -7.484 51.281 35.531 1 96 290 SER A N 1
ATOM 2336 C CA . SER A 1 290 ? -6.688 52.469 35.281 1 96 290 SER A CA 1
ATOM 2337 C C . SER A 1 290 ? -6.168 53.062 36.594 1 96 290 SER A C 1
ATOM 2339 O O . SER A 1 290 ? -6.883 53.062 37.625 1 96 290 SER A O 1
ATOM 2341 N N . ILE A 1 291 ? -4.984 53.5 36.594 1 95.25 291 ILE A N 1
ATOM 2342 C CA . ILE A 1 291 ? -4.363 54.406 37.562 1 95.25 291 ILE A CA 1
ATOM 2343 C C . ILE A 1 291 ? -3.887 55.688 36.844 1 95.25 291 ILE A C 1
ATOM 2345 O O . ILE A 1 291 ? -3.941 55.75 35.625 1 95.25 291 ILE A O 1
ATOM 2349 N N . PRO A 1 292 ? -3.422 56.656 37.688 1 91.75 292 PRO A N 1
ATOM 2350 C CA . PRO A 1 292 ? -2.932 57.875 36.969 1 91.75 292 PRO A CA 1
ATOM 2351 C C . PRO A 1 292 ? -1.809 57.562 36 1 91.75 292 PRO A C 1
ATOM 2353 O O . PRO A 1 292 ? -0.797 56.938 36.375 1 91.75 292 PRO A O 1
ATOM 2356 N N . ASN A 1 293 ? -1.972 57.719 34.781 1 89.44 293 ASN A N 1
ATOM 2357 C CA . ASN A 1 293 ? -1.005 57.688 33.688 1 89.44 293 ASN A CA 1
ATOM 2358 C C . ASN A 1 293 ? -0.792 56.25 33.188 1 89.44 293 ASN A C 1
ATOM 2360 O O . ASN A 1 293 ? 0.193 55.969 32.5 1 89.44 293 ASN A O 1
ATOM 2364 N N . HIS A 1 294 ? -1.625 55.312 33.594 1 94.81 294 HIS A N 1
ATOM 2365 C CA . HIS A 1 294 ? -1.485 53.969 33.094 1 94.81 294 HIS A CA 1
ATOM 2366 C C . HIS A 1 294 ? -2.826 53.219 33.062 1 94.81 294 HIS A C 1
ATOM 2368 O O . HIS A 1 294 ? -3.531 53.188 34.094 1 94.81 294 HIS A O 1
ATOM 2374 N N . THR A 1 295 ? -3.225 52.688 31.953 1 95.56 295 THR A N 1
ATOM 2375 C CA . THR A 1 295 ? -4.438 51.906 31.781 1 95.56 295 THR A CA 1
ATOM 2376 C C . THR A 1 295 ? -4.121 50.562 31.094 1 95.56 295 THR A C 1
ATOM 2378 O O . THR A 1 295 ? -3.391 50.531 30.094 1 95.56 295 THR A O 1
ATOM 2381 N N . VAL A 1 296 ? -4.574 49.5 31.719 1 95.5 296 VAL A N 1
ATOM 2382 C CA . VAL A 1 296 ? -4.488 48.188 31.062 1 95.5 296 VAL A CA 1
ATOM 2383 C C . VAL A 1 296 ? -5.883 47.719 30.656 1 95.5 296 VAL A C 1
ATOM 2385 O O . VAL A 1 296 ? -6.867 48 31.344 1 95.5 296 VAL A O 1
ATOM 2388 N N . SER A 1 297 ? -5.949 47.094 29.5 1 94.88 297 SER A N 1
ATOM 2389 C CA . SER A 1 297 ? -7.23 46.656 28.984 1 94.88 297 SER A CA 1
ATOM 2390 C C . SER A 1 297 ? -7.176 45.156 28.594 1 94.88 297 SER A C 1
ATOM 2392 O O . SER A 1 297 ? -6.113 44.656 28.25 1 94.88 297 SER A O 1
ATOM 2394 N N . ARG A 1 298 ? -8.281 44.5 28.703 1 94.88 298 ARG A N 1
ATOM 2395 C CA . ARG A 1 298 ? -8.469 43.125 28.266 1 94.88 298 ARG A CA 1
ATOM 2396 C C . ARG A 1 298 ? -9.836 42.938 27.625 1 94.88 298 ARG A C 1
ATOM 2398 O O . ARG A 1 298 ? -10.859 43.344 28.172 1 94.88 298 ARG A O 1
ATOM 2405 N N . LYS A 1 299 ? -9.805 42.438 26.359 1 95.75 299 LYS A N 1
ATOM 2406 C CA . LYS A 1 299 ? -11.07 42.031 25.766 1 95.75 299 LYS A CA 1
ATOM 2407 C C . LYS A 1 299 ? -11.578 40.719 26.359 1 95.75 299 LYS A C 1
ATOM 2409 O O . LYS A 1 299 ? -10.797 39.781 26.594 1 95.75 299 LYS A O 1
ATOM 2414 N N . LEU A 1 300 ? -12.891 40.719 26.688 1 94.94 300 LEU A N 1
ATOM 2415 C CA . LEU A 1 300 ? -13.516 39.531 27.297 1 94.94 300 LEU A CA 1
ATOM 2416 C C . LEU A 1 300 ? -14.758 39.125 26.531 1 94.94 300 LEU A C 1
ATOM 2418 O O . LEU A 1 300 ? -15.453 39.969 25.953 1 94.94 300 LEU A O 1
ATOM 2422 N N . GLY A 1 301 ? -14.938 37.875 26.438 1 97.56 301 GLY A N 1
ATOM 2423 C CA . GLY A 1 301 ? -16.219 37.281 26.078 1 97.56 301 GLY A CA 1
ATOM 2424 C C . GLY A 1 301 ? -16.812 36.438 27.188 1 97.56 301 GLY A C 1
ATOM 2425 O O . GLY A 1 301 ? -16.109 35.688 27.844 1 97.56 301 GLY A O 1
ATOM 2426 N N . ILE A 1 302 ? -18.062 36.719 27.516 1 98.06 302 ILE A N 1
ATOM 2427 C CA . ILE A 1 302 ? -18.719 36 28.609 1 98.06 302 ILE A CA 1
ATOM 2428 C C . ILE A 1 302 ? -19.406 34.75 28.078 1 98.06 302 ILE A C 1
ATOM 2430 O O . ILE A 1 302 ? -20.281 34.844 27.203 1 98.06 302 ILE A O 1
ATOM 2434 N N . ARG A 1 303 ? -19.047 33.594 28.531 1 98.38 303 ARG A N 1
ATOM 2435 C CA . ARG A 1 303 ? -19.672 32.344 28.141 1 98.38 303 ARG A CA 1
ATOM 2436 C C . ARG A 1 303 ? -19.5 31.281 29.203 1 98.38 303 ARG A C 1
ATOM 2438 O O . ARG A 1 303 ? -18.578 31.359 30.016 1 98.38 303 ARG A O 1
ATOM 2445 N N . ARG A 1 304 ? -20.375 30.266 29.25 1 98.19 304 ARG A N 1
ATOM 2446 C CA . ARG A 1 304 ? -20.25 29.047 30.031 1 98.19 304 ARG A CA 1
ATOM 2447 C C . ARG A 1 304 ? -19.719 27.891 29.172 1 98.19 304 ARG A C 1
ATOM 2449 O O . ARG A 1 304 ? -20.297 27.562 28.141 1 98.19 304 ARG A O 1
ATOM 2456 N N . LEU A 1 305 ? -18.562 27.344 29.562 1 98.38 305 LEU A N 1
ATOM 2457 C CA . LEU A 1 305 ? -17.875 26.312 28.797 1 98.38 305 LEU A CA 1
ATOM 2458 C C . LEU A 1 305 ? -17.766 25.031 29.609 1 98.38 305 LEU A C 1
ATOM 2460 O O . LEU A 1 305 ? -17.375 25.062 30.781 1 98.38 305 LEU A O 1
ATOM 2464 N N . ARG A 1 306 ? -18.219 23.844 29.047 1 97.81 306 ARG A N 1
ATOM 2465 C CA . ARG A 1 306 ? -18.031 22.531 29.641 1 97.81 306 ARG A CA 1
ATOM 2466 C C . ARG A 1 306 ? -17.594 21.5 28.594 1 97.81 306 ARG A C 1
ATOM 2468 O O . ARG A 1 306 ? -17.969 21.625 27.422 1 97.81 306 ARG A O 1
ATOM 2475 N N . LEU A 1 307 ? -16.75 20.641 28.969 1 98.56 307 LEU A N 1
ATOM 2476 C CA . LEU A 1 307 ? -16.453 19.438 28.188 1 98.56 307 LEU A CA 1
ATOM 2477 C C . LEU A 1 307 ? -17.172 18.219 28.766 1 98.56 307 LEU A C 1
ATOM 2479 O O . LEU A 1 307 ? -16.797 17.719 29.828 1 98.56 307 LEU A O 1
ATOM 2483 N N . LEU A 1 308 ? -18.172 17.734 28.062 1 98.44 308 LEU A N 1
ATOM 2484 C CA . LEU A 1 308 ? -19.031 16.672 28.562 1 98.44 308 LEU A CA 1
ATOM 2485 C C . LEU A 1 308 ? -18.453 15.297 28.203 1 98.44 308 LEU A C 1
ATOM 2487 O O . LEU A 1 308 ? -17.984 15.094 27.078 1 98.44 308 LEU A O 1
ATOM 2491 N N . GLN A 1 309 ? -18.469 14.383 29.203 1 98.25 309 GLN A N 1
ATOM 2492 C CA . GLN A 1 309 ? -18 13.016 29.047 1 98.25 309 GLN A CA 1
ATOM 2493 C C . GLN A 1 309 ? -18.969 12.023 29.688 1 98.25 309 GLN A C 1
ATOM 2495 O O . GLN A 1 309 ? -18.547 11.164 30.469 1 98.25 309 GLN A O 1
ATOM 2500 N N . HIS A 1 310 ? -20.219 12.078 29.312 1 98.06 310 HIS A N 1
ATOM 2501 C CA . HIS A 1 310 ? -21.25 11.219 29.875 1 98.06 310 HIS A CA 1
ATOM 2502 C C . HIS A 1 310 ? -21.406 9.938 29.078 1 98.06 310 HIS A C 1
ATOM 2504 O O . HIS A 1 310 ? -20.969 9.867 27.922 1 98.06 310 HIS A O 1
ATOM 2510 N N . PRO A 1 311 ? -22.016 8.898 29.609 1 98.06 311 PRO A N 1
ATOM 2511 C CA . PRO A 1 311 ? -22.281 7.672 28.844 1 98.06 311 PRO A CA 1
ATOM 2512 C C . PRO A 1 311 ? -23.266 7.902 27.688 1 98.06 311 PRO A C 1
ATOM 2514 O O . PRO A 1 311 ? -24.094 8.812 27.75 1 98.06 311 PRO A O 1
ATOM 2517 N N . LEU A 1 312 ? -23.156 7.113 26.703 1 98 312 LEU A N 1
ATOM 2518 C CA . LEU A 1 312 ? -24.016 7.176 25.531 1 98 312 LEU A CA 1
ATOM 2519 C C . LEU A 1 312 ? -24.969 5.984 25.484 1 98 312 LEU A C 1
ATOM 2521 O O . LEU A 1 312 ? -24.656 4.926 26.031 1 98 312 LEU A O 1
ATOM 2525 N N . LYS A 1 313 ? -26.062 6.219 24.891 1 97.44 313 LYS A N 1
ATOM 2526 C CA . LYS A 1 313 ? -27.047 5.145 24.75 1 97.44 313 LYS A CA 1
ATOM 2527 C C . LYS A 1 313 ? -26.531 4.039 23.828 1 97.44 313 LYS A C 1
ATOM 2529 O O . LYS A 1 313 ? -26.141 4.301 22.703 1 97.44 313 LYS A O 1
ATOM 2534 N N . ASP A 1 314 ? -26.453 2.842 24.312 1 95.88 314 ASP A N 1
ATOM 2535 C CA . ASP A 1 314 ? -26.172 1.613 23.578 1 95.88 314 ASP A CA 1
ATOM 2536 C C . ASP A 1 314 ? -24.766 1.651 22.969 1 95.88 314 ASP A C 1
ATOM 2538 O O . ASP A 1 314 ? -24.547 1.109 21.891 1 95.88 314 ASP A O 1
ATOM 2542 N N . GLN A 1 315 ? -23.906 2.408 23.438 1 96.69 315 GLN A N 1
ATOM 2543 C CA . GLN A 1 315 ? -22.5 2.479 23.031 1 96.69 315 GLN A CA 1
ATOM 2544 C C . GLN A 1 315 ? -21.562 2.363 24.219 1 96.69 315 GLN A C 1
ATOM 2546 O O . GLN A 1 315 ? -21.875 2.848 25.312 1 96.69 315 GLN A O 1
ATOM 2551 N N . PRO A 1 316 ? -20.453 1.682 24.094 1 97.31 316 PRO A N 1
ATOM 2552 C CA . PRO A 1 316 ? -19.469 1.658 25.188 1 97.31 316 PRO A CA 1
ATOM 2553 C C . PRO A 1 316 ? -18.766 3.004 25.375 1 97.31 316 PRO A C 1
ATOM 2555 O O . PRO A 1 316 ? -18.797 3.855 24.484 1 97.31 316 PRO A O 1
ATOM 2558 N N . GLY A 1 317 ? -18.203 3.227 26.562 1 97.88 317 GLY A N 1
ATOM 2559 C CA . GLY A 1 317 ? -17.391 4.398 26.828 1 97.88 317 GLY A CA 1
ATOM 2560 C C . GLY A 1 317 ? -18.203 5.645 27.109 1 97.88 317 GLY A C 1
ATOM 2561 O O . GLY A 1 317 ? -19.297 5.566 27.688 1 97.88 317 GLY A O 1
ATOM 2562 N N . THR A 1 318 ? -17.547 6.812 26.844 1 98.5 318 THR A N 1
ATOM 2563 C CA . THR A 1 318 ? -18.156 8.086 27.188 1 98.5 318 THR A CA 1
ATOM 2564 C C . THR A 1 318 ? -18.078 9.062 26.016 1 98.5 318 THR A C 1
ATOM 2566 O O . THR A 1 318 ? -17.266 8.875 25.109 1 98.5 318 THR A O 1
ATOM 2569 N N . SER A 1 319 ? -18.938 10.07 26.031 1 98.25 319 SER A N 1
ATOM 2570 C CA . SER A 1 319 ? -18.953 11.117 25.016 1 98.25 319 SER A CA 1
ATOM 2571 C C . SER A 1 319 ? -17.75 12.047 25.156 1 98.25 319 SER A C 1
ATOM 2573 O O . SER A 1 319 ? -17 11.953 26.125 1 98.25 319 SER A O 1
ATOM 2575 N N . PHE A 1 320 ? -17.5 12.914 24.25 1 98.75 320 PHE A N 1
ATOM 2576 C CA . PHE A 1 320 ? -16.547 14.016 24.219 1 98.75 320 PHE A CA 1
ATOM 2577 C C . PHE A 1 320 ? -17.125 15.219 23.484 1 98.75 320 PHE A C 1
ATOM 2579 O O . PHE A 1 320 ? -16.906 15.375 22.281 1 98.75 320 PHE A O 1
ATOM 2586 N N . ILE A 1 321 ? -17.891 16.078 24.234 1 98.56 321 ILE A N 1
ATOM 2587 C CA . ILE A 1 321 ? -18.719 17.109 23.625 1 98.56 321 ILE A CA 1
ATOM 2588 C C . ILE A 1 321 ? -18.422 18.453 24.281 1 98.56 321 ILE A C 1
ATOM 2590 O O . ILE A 1 321 ? -18.5 18.578 25.5 1 98.56 321 ILE A O 1
ATOM 2594 N N . PHE A 1 322 ? -18.109 19.422 23.469 1 98.62 322 PHE A N 1
ATOM 2595 C CA . PHE A 1 322 ? -18.047 20.781 23.984 1 98.62 322 PHE A CA 1
ATOM 2596 C C . PHE A 1 322 ? -19.438 21.375 24.125 1 98.62 322 PHE A C 1
ATOM 2598 O O . PHE A 1 322 ? -20.266 21.25 23.203 1 98.62 322 PHE A O 1
ATOM 2605 N N . GLU A 1 323 ? -19.719 21.906 25.25 1 98.44 323 GLU A N 1
ATOM 2606 C CA . GLU A 1 323 ? -20.953 22.641 25.5 1 98.44 323 GLU A CA 1
ATOM 2607 C C . GLU A 1 323 ? -20.672 24.094 25.828 1 98.44 323 GLU A C 1
ATOM 2609 O O . GLU A 1 323 ? -19.875 24.406 26.719 1 98.44 323 GLU A O 1
ATOM 2614 N N . VAL A 1 324 ? -21.203 25.031 25.062 1 98.5 324 VAL A N 1
ATOM 2615 C CA . VAL A 1 324 ? -21.094 26.469 25.281 1 98.5 324 VAL A CA 1
ATOM 2616 C C . VAL A 1 324 ? -22.484 27.047 25.531 1 98.5 324 VAL A C 1
ATOM 2618 O O . VAL A 1 324 ? -23.391 26.906 24.688 1 98.5 324 VAL A O 1
ATOM 2621 N N . ASN A 1 325 ? -22.672 27.703 26.703 1 98.38 325 ASN A N 1
ATOM 2622 C CA . ASN A 1 325 ? -23.938 28.328 27.062 1 98.38 325 ASN A CA 1
ATOM 2623 C C . ASN A 1 325 ? -25.094 27.328 27 1 98.38 325 ASN A C 1
ATOM 2625 O O . ASN A 1 325 ? -26.141 27.625 26.422 1 98.38 325 ASN A O 1
ATOM 2629 N N . ASN A 1 326 ? -24.844 26.109 27.391 1 97.94 326 ASN A N 1
ATOM 2630 C CA . ASN A 1 326 ? -25.812 25.031 27.5 1 97.94 326 ASN A CA 1
ATOM 2631 C C . ASN A 1 326 ? -26.203 24.469 26.141 1 97.94 326 ASN A C 1
ATOM 2633 O O . ASN A 1 326 ? -27.219 23.766 26.016 1 97.94 326 ASN A O 1
ATOM 2637 N N . ILE A 1 327 ? -25.453 24.766 25.094 1 98 327 ILE A N 1
ATOM 2638 C CA . ILE A 1 327 ? -25.656 24.203 23.766 1 98 327 ILE A CA 1
ATOM 2639 C C . ILE A 1 327 ? -24.547 23.188 23.469 1 98 327 ILE A C 1
ATOM 2641 O O . ILE A 1 327 ? -23.359 23.531 23.516 1 98 327 ILE A O 1
ATOM 2645 N N . ARG A 1 328 ? -24.922 21.938 23.188 1 97.75 328 ARG A N 1
ATOM 2646 C CA . ARG A 1 328 ? -23.969 20.922 22.766 1 97.75 328 ARG A CA 1
ATOM 2647 C C . ARG A 1 328 ? -23.547 21.109 21.312 1 97.75 328 ARG A C 1
ATOM 2649 O O . ARG A 1 328 ? -24.406 21.312 20.438 1 97.75 328 ARG A O 1
ATOM 2656 N N . LEU A 1 329 ? -22.312 21.047 21.078 1 97.5 329 LEU A N 1
ATOM 2657 C CA . LEU A 1 329 ? -21.828 21.453 19.75 1 97.5 329 LEU A CA 1
ATOM 2658 C C . LEU A 1 329 ? -21.312 20.25 18.984 1 97.5 329 LEU A C 1
ATOM 2660 O O . LEU A 1 329 ? -20.734 19.328 19.562 1 97.5 329 LEU A O 1
ATOM 2664 N N . PHE A 1 330 ? -21.562 20.203 17.641 1 98.12 330 PHE A N 1
ATOM 2665 C CA . PHE A 1 330 ? -20.672 19.484 16.734 1 98.12 330 PHE A CA 1
ATOM 2666 C C . PHE A 1 330 ? -19.484 20.344 16.328 1 98.12 330 PHE A C 1
ATOM 2668 O O . PHE A 1 330 ? -19.641 21.328 15.602 1 98.12 330 PHE A O 1
ATOM 2675 N N . SER A 1 331 ? -18.297 19.969 16.781 1 98.25 331 SER A N 1
ATOM 2676 C CA . SER A 1 331 ? -17.094 20.75 16.531 1 98.25 331 SER A CA 1
ATOM 2677 C C . SER A 1 331 ? -16.406 20.312 15.25 1 98.25 331 SER A C 1
ATOM 2679 O O . SER A 1 331 ? -15.602 19.375 15.258 1 98.25 331 SER A O 1
ATOM 2681 N N . GLY A 1 332 ? -16.672 21.031 14.172 1 98.25 332 GLY A N 1
ATOM 2682 C CA . GLY A 1 332 ? -16.031 20.766 12.891 1 98.25 332 GLY A CA 1
ATOM 2683 C C . GLY A 1 332 ? -15.016 21.828 12.508 1 98.25 332 GLY A C 1
ATOM 2684 O O . GLY A 1 332 ? -15.25 23.016 12.719 1 98.25 332 GLY A O 1
ATOM 2685 N N . GLY A 1 333 ? -13.898 21.406 12.039 1 98.31 333 GLY A N 1
ATOM 2686 C CA . GLY A 1 333 ? -12.898 22.359 11.594 1 98.31 333 GLY A CA 1
ATOM 2687 C C . GLY A 1 333 ? -11.586 21.703 11.203 1 98.31 333 GLY A C 1
ATOM 2688 O O . GLY A 1 333 ? -11.578 20.656 10.555 1 98.31 333 GLY A O 1
ATOM 2689 N N . SER A 1 334 ? -10.445 22.391 11.469 1 98.62 334 SER A N 1
ATOM 2690 C CA . SER A 1 334 ? -9.141 21.938 10.984 1 98.62 334 SER A CA 1
ATOM 2691 C C . SER A 1 334 ? -8.055 22.172 12.031 1 98.62 334 SER A C 1
ATOM 2693 O O . SER A 1 334 ? -8.227 22.969 12.953 1 98.62 334 SER A O 1
ATOM 2695 N N . CYS A 1 335 ? -7.039 21.438 11.898 1 98.75 335 CYS A N 1
ATOM 2696 C CA . CYS A 1 335 ? -5.805 21.719 12.625 1 98.75 335 CYS A CA 1
ATOM 2697 C C . CYS A 1 335 ? -5.039 22.859 11.953 1 98.75 335 CYS A C 1
ATOM 2699 O O . CYS A 1 335 ? -5.184 23.094 10.75 1 98.75 335 CYS A O 1
ATOM 2701 N N . TRP A 1 336 ? -4.328 23.531 12.789 1 98.56 336 TRP A N 1
ATOM 2702 C CA . TRP A 1 336 ? -3.561 24.703 12.367 1 98.56 336 TRP A CA 1
ATOM 2703 C C . TRP A 1 336 ? -2.072 24.484 12.617 1 98.56 336 TRP A C 1
ATOM 2705 O O . TRP A 1 336 ? -1.665 24.125 13.719 1 98.56 336 TRP A O 1
ATOM 2715 N N . ILE A 1 337 ? -1.259 24.641 11.57 1 98.12 337 ILE A N 1
ATOM 2716 C CA . ILE A 1 337 ? 0.187 24.766 11.727 1 98.12 337 ILE A CA 1
ATOM 2717 C C . ILE A 1 337 ? 0.612 26.219 11.523 1 98.12 337 ILE A C 1
ATOM 2719 O O . ILE A 1 337 ? -0.16 27.031 11.016 1 98.12 337 ILE A O 1
ATOM 2723 N N . PRO A 1 338 ? 1.845 26.547 11.969 1 97.75 338 PRO A N 1
ATOM 2724 C CA . PRO A 1 338 ? 2.25 27.938 11.797 1 97.75 338 PRO A CA 1
ATOM 2725 C C . PRO A 1 338 ? 2.15 28.406 10.344 1 97.75 338 PRO A C 1
ATOM 2727 O O . PRO A 1 338 ? 2.395 27.625 9.422 1 97.75 338 PRO A O 1
ATOM 2730 N N . ALA A 1 339 ? 1.885 29.656 10.148 1 97.31 339 ALA A N 1
ATOM 2731 C CA . ALA A 1 339 ? 1.528 30.188 8.836 1 97.31 339 ALA A CA 1
ATOM 2732 C C . ALA A 1 339 ? 2.771 30.406 7.984 1 97.31 339 ALA A C 1
ATOM 2734 O O . ALA A 1 339 ? 2.668 30.656 6.781 1 97.31 339 ALA A O 1
ATOM 2735 N N . ASP A 1 340 ? 3.971 30.328 8.594 1 96.56 340 ASP A N 1
ATOM 2736 C CA . ASP A 1 340 ? 5.234 30.531 7.891 1 96.56 340 ASP A CA 1
ATOM 2737 C C . ASP A 1 340 ? 6.398 29.922 8.68 1 96.56 340 ASP A C 1
ATOM 2739 O O . ASP A 1 340 ? 6.344 29.844 9.906 1 96.56 340 ASP A O 1
ATOM 2743 N N . PHE A 1 341 ? 7.445 29.562 7.973 1 95.94 341 PHE A N 1
ATOM 2744 C CA . PHE A 1 341 ? 8.656 29.141 8.664 1 95.94 341 PHE A CA 1
ATOM 2745 C C . PHE A 1 341 ? 9.383 30.328 9.266 1 95.94 341 PHE A C 1
ATOM 2747 O O . PHE A 1 341 ? 10.117 30.188 10.25 1 95.94 341 PHE A O 1
ATOM 2754 N N . MET A 1 342 ? 9.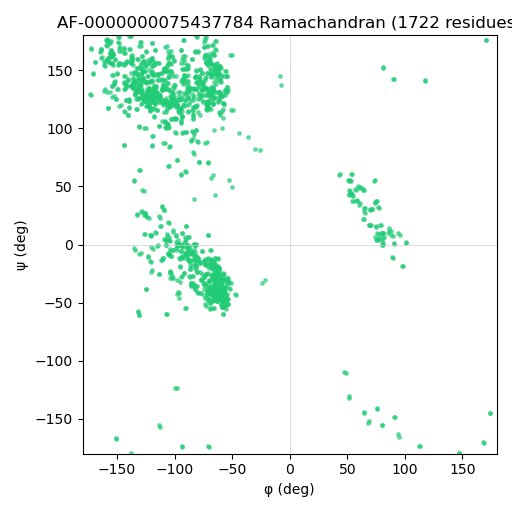195 31.438 8.641 1 97.25 342 MET A N 1
ATOM 2755 C CA . MET A 1 342 ? 9.758 32.688 9.117 1 97.25 342 MET A CA 1
ATOM 2756 C C . MET A 1 342 ? 8.68 33.562 9.75 1 97.25 342 MET A C 1
ATOM 2758 O O . MET A 1 342 ? 8.188 34.5 9.125 1 97.25 342 MET A O 1
ATOM 2762 N N . LEU A 1 343 ? 8.406 33.312 11 1 98 343 LEU A N 1
ATOM 2763 C CA . LEU A 1 343 ? 7.227 33.781 11.727 1 98 343 LEU A CA 1
ATOM 2764 C C . LEU A 1 343 ? 7.152 35.312 11.75 1 98 343 LEU A C 1
ATOM 2766 O O . LEU A 1 343 ? 6.059 35.875 11.758 1 98 343 LEU A O 1
ATOM 2770 N N . PRO A 1 344 ? 8.328 36.062 11.758 1 98.06 344 PRO A N 1
ATOM 2771 C CA . PRO A 1 344 ? 8.227 37.5 11.766 1 98.06 344 PRO A CA 1
ATOM 2772 C C . PRO A 1 344 ? 7.539 38.062 10.516 1 98.06 344 PRO A C 1
ATOM 2774 O O . PRO A 1 344 ? 7.152 39.219 10.477 1 98.06 344 PRO A O 1
ATOM 2777 N N . ARG A 1 345 ? 7.379 37.219 9.531 1 97.06 345 ARG A N 1
ATOM 2778 C CA . ARG A 1 345 ? 6.723 37.625 8.297 1 97.06 345 ARG A CA 1
ATOM 2779 C C . ARG A 1 345 ? 5.203 37.562 8.438 1 97.06 345 ARG A C 1
ATOM 2781 O O . ARG A 1 345 ? 4.477 38.094 7.598 1 97.06 345 ARG A O 1
ATOM 2788 N N . VAL A 1 346 ? 4.703 36.969 9.445 1 97.75 346 VAL A N 1
ATOM 2789 C CA . VAL A 1 346 ? 3.266 36.781 9.609 1 97.75 346 VAL A CA 1
ATOM 2790 C C . VAL A 1 346 ? 2.641 38.031 10.188 1 97.75 346 VAL A C 1
ATOM 2792 O O . VAL A 1 346 ? 2.994 38.469 11.289 1 97.75 346 VAL A O 1
ATOM 2795 N N . SER A 1 347 ? 1.755 38.625 9.5 1 97.31 347 SER A N 1
ATOM 2796 C CA . SER A 1 347 ? 1.091 39.844 9.914 1 97.31 347 SER A CA 1
ATOM 2797 C C . SER A 1 347 ? -0.32 39.562 10.422 1 97.31 347 SER A C 1
ATOM 2799 O O . SER A 1 347 ? -0.819 38.438 10.305 1 97.31 347 SER A O 1
ATOM 2801 N N . LYS A 1 348 ? -0.873 40.594 11.086 1 98 348 LYS A N 1
ATOM 2802 C CA . LYS A 1 348 ? -2.277 40.531 11.477 1 98 348 LYS A CA 1
ATOM 2803 C C . LYS A 1 348 ? -3.162 40.188 10.273 1 98 348 LYS A C 1
ATOM 2805 O O . LYS A 1 348 ? -4.113 39.438 10.383 1 98 348 LYS A O 1
ATOM 2810 N N . GLU A 1 349 ? -2.797 40.75 9.125 1 97.69 349 GLU A N 1
ATOM 2811 C CA . GLU A 1 349 ? -3.553 40.5 7.898 1 97.69 349 GLU A CA 1
ATOM 2812 C C . GLU A 1 349 ? -3.488 39.031 7.484 1 97.69 349 GLU A C 1
ATOM 2814 O O . GLU A 1 349 ? -4.477 38.469 7.004 1 97.69 349 GLU A O 1
ATOM 2819 N N . THR A 1 350 ? -2.34 38.438 7.637 1 97.44 350 THR A N 1
ATOM 2820 C CA . THR A 1 350 ? -2.193 37 7.332 1 97.44 350 THR A CA 1
ATOM 2821 C C . THR A 1 350 ? -3.146 36.188 8.18 1 97.44 350 THR A C 1
ATOM 2823 O O . THR A 1 350 ? -3.844 35.312 7.656 1 97.44 350 THR A O 1
ATOM 2826 N N . TYR A 1 351 ? -3.188 36.406 9.461 1 98.31 351 TYR A N 1
ATOM 2827 C CA . TYR A 1 351 ? -4.105 35.719 10.352 1 98.31 351 TYR A CA 1
ATOM 2828 C C . TYR A 1 351 ? -5.555 35.938 9.945 1 98.31 351 TYR A C 1
ATOM 2830 O O . TYR A 1 351 ? -6.367 35.031 9.93 1 98.31 351 TYR A O 1
ATOM 2838 N N . GLU A 1 352 ? -5.836 37.25 9.664 1 98.12 352 GLU A N 1
ATOM 2839 C CA . GLU A 1 352 ? -7.195 37.625 9.273 1 98.12 352 GLU A CA 1
ATOM 2840 C C . GLU A 1 352 ? -7.656 36.812 8.062 1 98.12 352 GLU A C 1
ATOM 2842 O O . GLU A 1 352 ? -8.758 36.25 8.062 1 98.12 352 GLU A O 1
ATOM 2847 N N . LYS A 1 353 ? -6.824 36.688 7.086 1 96.81 353 LYS A N 1
ATOM 2848 C CA . LYS A 1 353 ? -7.16 35.938 5.867 1 96.81 353 LYS A CA 1
ATOM 2849 C C . LYS A 1 353 ? -7.402 34.469 6.152 1 96.81 353 LYS A C 1
ATOM 2851 O O . LYS A 1 353 ? -8.391 33.906 5.691 1 96.81 353 LYS A O 1
ATOM 2856 N N . TRP A 1 354 ? -6.555 33.844 6.871 1 97.94 354 TRP A N 1
ATOM 2857 C CA . TRP A 1 354 ? -6.664 32.406 7.156 1 97.94 354 TRP A CA 1
ATOM 2858 C C . TRP A 1 354 ? -7.906 32.125 7.988 1 97.94 354 TRP A C 1
ATOM 2860 O O . TRP A 1 354 ? -8.648 31.172 7.695 1 97.94 354 TRP A O 1
ATOM 2870 N N . ILE A 1 355 ? -8.172 32.906 9.062 1 98.5 355 ILE A N 1
ATOM 2871 C CA . ILE A 1 355 ? -9.25 32.625 10 1 98.5 355 ILE A CA 1
ATOM 2872 C C . ILE A 1 355 ? -10.602 32.875 9.328 1 98.5 355 ILE A C 1
ATOM 2874 O O . ILE A 1 355 ? -11.555 32.125 9.508 1 98.5 355 ILE A O 1
ATOM 2878 N N . THR A 1 356 ? -10.664 33.938 8.531 1 97.38 356 THR A N 1
ATOM 2879 C CA . THR A 1 356 ? -11.914 34.219 7.836 1 97.38 356 THR A CA 1
ATOM 2880 C C . THR A 1 356 ? -12.172 33.188 6.758 1 97.38 356 THR A C 1
ATOM 2882 O O . THR A 1 356 ? -13.328 32.844 6.477 1 97.38 356 THR A O 1
ATOM 2885 N N . LEU A 1 357 ? -11.117 32.656 6.16 1 96.94 357 LEU A N 1
ATOM 2886 C CA . LEU A 1 357 ? -11.258 31.547 5.215 1 96.94 357 LEU A CA 1
ATOM 2887 C C . LEU A 1 357 ? -11.82 30.312 5.902 1 96.94 357 LEU A C 1
ATOM 2889 O O . LEU A 1 357 ? -12.68 29.609 5.344 1 96.94 357 LEU A O 1
ATOM 2893 N N . ALA A 1 358 ? -11.297 30 7.078 1 98.31 358 ALA A N 1
ATOM 2894 C CA . ALA A 1 358 ? -11.844 28.891 7.855 1 98.31 358 ALA A CA 1
ATOM 2895 C C . ALA A 1 358 ? -13.336 29.109 8.133 1 98.31 358 ALA A C 1
ATOM 2897 O O . ALA A 1 358 ? -14.133 28.172 7.98 1 98.31 358 ALA A O 1
ATOM 2898 N N . LYS A 1 359 ? -13.656 30.328 8.57 1 98.38 359 LYS A N 1
ATOM 2899 C CA . LYS A 1 359 ? -15.055 30.641 8.859 1 98.38 359 LYS A CA 1
ATOM 2900 C C . LYS A 1 359 ? -15.922 30.5 7.613 1 98.38 359 LYS A C 1
ATOM 2902 O O . LYS A 1 359 ? -17.016 29.922 7.676 1 98.38 359 LYS A O 1
ATOM 2907 N N . ALA A 1 360 ? -15.383 30.969 6.469 1 97.06 360 ALA A N 1
ATOM 2908 C CA . ALA A 1 360 ? -16.125 30.875 5.211 1 97.06 360 ALA A CA 1
ATOM 2909 C C . ALA A 1 360 ? -16.344 29.406 4.824 1 97.06 360 ALA A C 1
ATOM 2911 O O . ALA A 1 360 ? -17.281 29.094 4.086 1 97.06 360 ALA A O 1
ATOM 2912 N N . GLY A 1 361 ? -15.531 28.578 5.297 1 97.75 361 GLY A N 1
ATOM 2913 C CA . GLY A 1 361 ? -15.664 27.141 5.074 1 97.75 361 GLY A CA 1
ATOM 2914 C C . GLY A 1 361 ? -16.547 26.453 6.102 1 97.75 361 GLY A C 1
ATOM 2915 O O . GLY A 1 361 ? -16.562 25.219 6.195 1 97.75 361 GLY A O 1
ATOM 2916 N N . ASN A 1 362 ? -17.156 27.234 6.941 1 98.31 362 ASN A N 1
ATOM 2917 C CA . ASN A 1 362 ? -18.078 26.766 7.977 1 98.31 362 ASN A CA 1
ATOM 2918 C C . ASN A 1 362 ? -17.344 26 9.078 1 98.31 362 ASN A C 1
ATOM 2920 O O . ASN A 1 362 ? -17.891 25.062 9.648 1 98.31 362 ASN A O 1
ATOM 2924 N N . GLN A 1 363 ? -16.109 26.328 9.344 1 98.25 363 GLN A N 1
ATOM 2925 C CA . GLN A 1 363 ? -15.336 25.672 10.391 1 98.25 363 GLN A CA 1
ATOM 2926 C C . GLN A 1 363 ? -15.477 26.406 11.719 1 98.25 363 GLN A C 1
ATOM 2928 O O . GLN A 1 363 ? -15.117 27.578 11.828 1 98.25 363 GLN A O 1
ATOM 2933 N N . SER A 1 364 ? -15.891 25.703 12.695 1 98 364 SER A N 1
ATOM 2934 C CA . SER A 1 364 ? -16.172 26.375 13.961 1 98 364 SER A CA 1
ATOM 2935 C C . SER A 1 364 ? -15.047 26.172 14.961 1 98 364 SER A C 1
ATOM 2937 O O . SER A 1 364 ? -15.047 26.766 16.047 1 98 364 SER A O 1
ATOM 2939 N N . MET A 1 365 ? -14.07 25.359 14.57 1 98.75 365 MET A N 1
ATOM 2940 C CA . MET A 1 365 ? -12.992 25.078 15.508 1 98.75 365 MET A CA 1
ATOM 2941 C C . MET A 1 365 ? -11.656 24.953 14.781 1 98.75 365 MET A C 1
ATOM 2943 O O . MET A 1 365 ? -11.594 24.391 13.688 1 98.75 365 MET A O 1
ATOM 2947 N N . ILE A 1 366 ? -10.648 25.469 15.344 1 98.81 366 ILE A N 1
ATOM 2948 C CA . ILE A 1 366 ? -9.266 25.297 14.898 1 98.81 366 ILE A CA 1
ATOM 2949 C C . ILE A 1 366 ? -8.43 24.703 16.031 1 98.81 366 ILE A C 1
ATOM 2951 O O . ILE A 1 366 ? -8.477 25.188 17.172 1 98.81 366 ILE A O 1
ATOM 2955 N N . ARG A 1 367 ? -7.777 23.641 15.797 1 98.88 367 ARG A N 1
ATOM 2956 C CA . ARG A 1 367 ? -6.805 23.094 16.734 1 98.88 367 ARG A CA 1
ATOM 2957 C C . ARG A 1 367 ? -5.395 23.562 16.406 1 98.88 367 ARG A C 1
ATOM 2959 O O . ARG A 1 367 ? -4.871 23.281 15.32 1 98.88 367 ARG A O 1
ATOM 2966 N N . VAL A 1 368 ? -4.793 24.281 17.297 1 98.88 368 VAL A N 1
ATOM 2967 C CA . VAL A 1 368 ? -3.428 24.781 17.125 1 98.88 368 VAL A CA 1
ATOM 2968 C C . VAL A 1 368 ? -2.434 23.703 17.562 1 98.88 368 VAL A C 1
ATOM 2970 O O . VAL A 1 368 ? -2.34 23.391 18.75 1 98.88 368 VAL A O 1
ATOM 2973 N N . TRP A 1 369 ? -1.678 23.234 16.641 1 98.5 369 TRP A N 1
ATOM 2974 C CA . TRP A 1 369 ? -0.84 22.047 16.766 1 98.5 369 TRP A CA 1
ATOM 2975 C C . TRP A 1 369 ? 0.323 22.297 17.719 1 98.5 369 TRP A C 1
ATOM 2977 O O . TRP A 1 369 ? 0.924 23.375 17.719 1 98.5 369 TRP A O 1
ATOM 2987 N N . GLY A 1 370 ? 0.772 21.281 18.438 1 98.56 370 GLY A N 1
ATOM 2988 C CA . GLY A 1 370 ? 1.712 21.391 19.547 1 98.56 370 GLY A CA 1
ATOM 2989 C C . GLY A 1 370 ? 3.152 21.547 19.094 1 98.56 370 GLY A C 1
ATOM 2990 O O . GLY A 1 370 ? 4.02 21.906 19.891 1 98.56 370 GLY A O 1
ATOM 2991 N N . GLY A 1 371 ? 3.449 21.297 17.844 1 98.12 371 GLY A N 1
ATOM 2992 C CA . GLY A 1 371 ? 4.809 21.453 17.344 1 98.12 371 GLY A CA 1
ATOM 2993 C C . GLY A 1 371 ? 5.098 22.844 16.828 1 98.12 371 GLY A C 1
ATOM 2994 O O . GLY A 1 371 ? 6.215 23.141 16.391 1 98.12 371 GLY A O 1
ATOM 2995 N N . GLY A 1 372 ? 4.094 23.703 16.891 1 98.19 372 GLY A N 1
ATOM 2996 C CA . GLY A 1 372 ? 4.227 25.078 16.453 1 98.19 372 GLY A CA 1
ATOM 2997 C C . GLY A 1 372 ? 4.453 26.047 17.609 1 98.19 372 GLY A C 1
ATOM 2998 O O . GLY A 1 372 ? 5.379 25.859 18.406 1 98.19 372 GLY A O 1
ATOM 2999 N N . ILE A 1 373 ? 3.615 27.062 17.766 1 98.5 373 ILE A N 1
ATOM 3000 C CA . ILE A 1 373 ? 3.68 28.078 18.812 1 98.5 373 ILE A CA 1
ATOM 3001 C C . ILE A 1 373 ? 2.279 28.344 19.359 1 98.5 373 ILE A C 1
ATOM 3003 O O . ILE A 1 373 ? 1.288 27.875 18.797 1 98.5 373 ILE A O 1
ATOM 3007 N N . VAL A 1 374 ? 2.246 28.922 20.562 1 98.62 374 VAL A N 1
ATOM 3008 C CA . VAL A 1 374 ? 1.02 29.641 20.891 1 98.62 374 VAL A CA 1
ATOM 3009 C C . VAL A 1 374 ? 0.933 30.922 20.078 1 98.62 374 VAL A C 1
ATOM 3011 O O . VAL A 1 374 ? 1.804 31.797 20.172 1 98.62 374 VAL A O 1
ATOM 3014 N N . GLU A 1 375 ? -0.027 31.016 19.25 1 98.5 375 GLU A N 1
ATOM 3015 C CA . GLU A 1 375 ? -0.06 32.031 18.188 1 98.5 375 GLU A CA 1
ATOM 3016 C C . GLU A 1 375 ? -0.124 33.438 18.781 1 98.5 375 GLU A C 1
ATOM 3018 O O . GLU A 1 375 ? -0.22 33.594 20 1 98.5 375 GLU A O 1
ATOM 3023 N N . SER A 1 376 ? -0.048 34.406 17.875 1 97.44 376 SER A N 1
ATOM 3024 C CA . SER A 1 376 ? -0.08 35.844 18.234 1 97.44 376 SER A CA 1
ATOM 3025 C C . SER A 1 376 ? -1.413 36.219 18.859 1 97.44 376 SER A C 1
ATOM 3027 O O . SER A 1 376 ? -2.422 35.531 18.656 1 97.44 376 SER A O 1
ATOM 3029 N N . ASP A 1 377 ? -1.385 37.25 19.641 1 96.81 377 ASP A N 1
ATOM 3030 C CA . ASP A 1 377 ? -2.621 37.781 20.203 1 96.81 377 ASP A CA 1
ATOM 3031 C C . ASP A 1 377 ? -3.643 38.094 19.125 1 96.81 377 ASP A C 1
ATOM 3033 O O . ASP A 1 377 ? -4.848 37.938 19.328 1 96.81 377 ASP A O 1
ATOM 3037 N N . ASP A 1 378 ? -3.131 38.469 17.953 1 97.88 378 ASP A N 1
ATOM 3038 C CA . ASP A 1 378 ? -4.008 38.75 16.828 1 97.88 378 ASP A CA 1
ATOM 3039 C C . ASP A 1 378 ? -4.828 37.531 16.453 1 97.88 378 ASP A C 1
ATOM 3041 O O . ASP A 1 378 ? -6.012 37.656 16.125 1 97.88 378 ASP A O 1
ATOM 3045 N N . PHE A 1 379 ? -4.215 36.438 16.453 1 98.5 379 PHE A N 1
ATOM 3046 C CA . PHE A 1 379 ? -4.891 35.188 16.125 1 98.5 379 PHE A CA 1
ATOM 3047 C C . PHE A 1 379 ? -6.102 35 17.031 1 98.5 379 PHE A C 1
ATOM 3049 O O . PHE A 1 379 ? -7.211 34.75 16.547 1 98.5 379 PHE A O 1
ATOM 3056 N N . TYR A 1 380 ? -5.957 35.031 18.328 1 98.56 380 TYR A N 1
ATOM 3057 C CA . TYR A 1 380 ? -7.02 34.781 19.281 1 98.56 380 TYR A CA 1
ATOM 3058 C C . TYR A 1 380 ? -8.062 35.906 19.25 1 98.56 380 TYR A C 1
ATOM 3060 O O . TYR A 1 380 ? -9.266 35.625 19.375 1 98.56 380 TYR A O 1
ATOM 3068 N N . ASP A 1 381 ? -7.555 37.125 19.078 1 98.19 381 ASP A N 1
ATOM 3069 C CA . ASP A 1 381 ? -8.484 38.25 18.953 1 98.19 381 ASP A CA 1
ATOM 3070 C C . ASP A 1 381 ? -9.438 38.031 17.766 1 98.19 381 ASP A C 1
ATOM 3072 O O . ASP A 1 381 ? -10.633 38.312 17.891 1 98.19 381 ASP A O 1
ATOM 3076 N N . ILE A 1 382 ? -8.883 37.625 16.703 1 98.75 382 ILE A N 1
ATOM 3077 C CA . ILE A 1 382 ? -9.688 37.406 15.516 1 98.75 382 ILE A CA 1
ATOM 3078 C C . ILE A 1 382 ? -10.625 36.219 15.734 1 98.75 382 ILE A C 1
ATOM 3080 O O . ILE A 1 382 ? -11.797 36.25 15.336 1 98.75 382 ILE A O 1
ATOM 3084 N N . CYS A 1 383 ? -10.164 35.188 16.375 1 98.81 383 CYS A N 1
ATOM 3085 C CA . CYS A 1 383 ? -11.023 34.031 16.672 1 98.81 383 CYS A CA 1
ATOM 3086 C C . CYS A 1 383 ? -12.18 34.469 17.578 1 98.81 383 CYS A C 1
ATOM 3088 O O . CYS A 1 383 ? -13.312 34 17.375 1 98.81 383 CYS A O 1
ATOM 3090 N N . ASP A 1 384 ? -11.906 35.344 18.594 1 98.69 384 ASP A N 1
ATOM 3091 C CA . ASP A 1 384 ? -12.953 35.875 19.453 1 98.69 384 ASP A CA 1
ATOM 3092 C C . ASP A 1 384 ? -14.016 36.625 18.641 1 98.69 384 ASP A C 1
ATOM 3094 O O . ASP A 1 384 ? -15.211 36.406 18.812 1 98.69 384 ASP A O 1
ATOM 3098 N N . ARG A 1 385 ? -13.5 37.438 17.812 1 98.38 385 ARG A N 1
ATOM 3099 C CA . ARG A 1 385 ? -14.375 38.281 17.016 1 98.38 385 ARG A CA 1
ATOM 3100 C C . ARG A 1 385 ? -15.203 37.438 16.047 1 98.38 385 ARG A C 1
ATOM 3102 O O . ARG A 1 385 ? -16.391 37.719 15.859 1 98.38 385 ARG A O 1
ATOM 3109 N N . GLU A 1 386 ? -14.586 36.438 15.453 1 98.56 386 GLU A N 1
ATOM 3110 C CA . GLU A 1 386 ? -15.219 35.688 14.375 1 98.56 386 GLU A CA 1
ATOM 3111 C C . GLU A 1 386 ? -16 34.5 14.922 1 98.56 386 GLU A C 1
ATOM 3113 O O . GLU A 1 386 ? -16.734 33.844 14.188 1 98.56 386 GLU A O 1
ATOM 3118 N N . GLY A 1 387 ? -15.867 34.219 16.172 1 98.62 387 GLY A N 1
ATOM 3119 C CA . GLY A 1 387 ? -16.594 33.094 16.781 1 98.62 387 GLY A CA 1
ATOM 3120 C C . GLY A 1 387 ? -16.016 31.75 16.438 1 98.62 387 GLY A C 1
ATOM 3121 O O . GLY A 1 387 ? -16.75 30.797 16.188 1 98.62 387 GLY A O 1
ATOM 3122 N N . ILE A 1 388 ? -14.711 31.625 16.344 1 98.75 388 ILE A N 1
ATOM 3123 C CA . ILE A 1 388 ? -14.023 30.359 16.078 1 98.75 388 ILE A CA 1
ATOM 3124 C C . ILE A 1 388 ? -13.445 29.812 17.375 1 98.75 388 ILE A C 1
ATOM 3126 O O . ILE A 1 388 ? -12.68 30.5 18.062 1 98.75 388 ILE A O 1
ATOM 3130 N N . MET A 1 389 ? -13.781 28.609 17.734 1 98.81 389 MET A N 1
ATOM 3131 C CA . MET A 1 389 ? -13.227 27.984 18.922 1 98.81 389 MET A CA 1
ATOM 3132 C C . MET A 1 389 ? -11.797 27.516 18.672 1 98.81 389 MET A C 1
ATOM 3134 O O . MET A 1 389 ? -11.445 27.125 17.562 1 98.81 389 MET A O 1
ATOM 3138 N N . VAL A 1 390 ? -11.023 27.578 19.719 1 98.88 390 VAL A N 1
ATOM 3139 C CA . VAL A 1 390 ? -9.617 27.203 19.594 1 98.88 390 VAL A CA 1
ATOM 3140 C C . VAL A 1 390 ? -9.289 26.062 20.562 1 98.88 390 VAL A C 1
ATOM 3142 O O . VAL A 1 390 ? -9.484 26.203 21.766 1 98.88 390 VAL A O 1
ATOM 3145 N N . TRP A 1 391 ? -8.945 24.922 20.031 1 98.88 391 TRP A N 1
ATOM 3146 C CA . TRP A 1 391 ? -8.234 23.859 20.734 1 98.88 391 TRP A CA 1
ATOM 3147 C C . TRP A 1 391 ? -6.727 24.109 20.703 1 98.88 391 TRP A C 1
ATOM 3149 O O . TRP A 1 391 ? -6.102 24.031 19.641 1 98.88 391 TRP A O 1
ATOM 3159 N N . GLN A 1 392 ? -6.141 24.484 21.875 1 98.81 392 GLN A N 1
ATOM 3160 C CA . GLN A 1 392 ? -4.734 24.859 21.953 1 98.81 392 GLN A CA 1
ATOM 3161 C C . GLN A 1 392 ? -3.893 23.75 22.562 1 98.81 392 GLN A C 1
ATOM 3163 O O . GLN A 1 392 ? -4.094 23.375 23.719 1 98.81 392 GLN A O 1
ATOM 3168 N N . ASP A 1 393 ? -2.961 23.25 21.812 1 98.75 393 ASP A N 1
ATOM 3169 C CA . ASP A 1 393 ? -1.955 22.375 22.391 1 98.75 393 ASP A CA 1
ATOM 3170 C C . ASP A 1 393 ? -0.874 23.172 23.109 1 98.75 393 ASP A C 1
ATOM 3172 O O . ASP A 1 393 ? -0.463 24.234 22.641 1 98.75 393 ASP A O 1
ATOM 3176 N N . PHE A 1 394 ? -0.474 22.609 24.281 1 98.81 394 PHE A N 1
ATOM 3177 C CA . PHE A 1 394 ? 0.854 23.031 24.719 1 98.81 394 PHE A CA 1
ATOM 3178 C C . PHE A 1 394 ? 1.918 22.562 23.734 1 98.81 394 PHE A C 1
ATOM 3180 O O . PHE A 1 394 ? 1.636 21.75 22.844 1 98.81 394 PHE A O 1
ATOM 3187 N N . LEU A 1 395 ? 3.098 23.047 23.844 1 98.5 395 LEU A N 1
ATOM 3188 C CA . LEU A 1 395 ? 4.031 23 22.719 1 98.5 395 LEU A CA 1
ATOM 3189 C C . LEU A 1 395 ? 4.938 21.781 22.812 1 98.5 395 LEU A C 1
ATOM 3191 O O . LEU A 1 395 ? 6.164 21.922 22.844 1 98.5 395 LEU A O 1
ATOM 3195 N N . TYR A 1 396 ? 4.316 20.578 22.797 1 98.31 396 TYR A N 1
ATOM 3196 C CA . TYR A 1 396 ? 4.953 19.266 22.781 1 98.31 396 TYR A CA 1
ATOM 3197 C C . TYR A 1 396 ? 4.336 18.375 21.719 1 98.31 396 TYR A C 1
ATOM 3199 O O . TYR A 1 396 ? 3.111 18.25 21.625 1 98.31 396 TYR A O 1
ATOM 3207 N N . ALA A 1 397 ? 5.184 17.828 20.828 1 97.62 397 ALA A N 1
ATOM 3208 C CA . ALA A 1 397 ? 4.637 17.031 19.734 1 97.62 397 ALA A CA 1
ATOM 3209 C C . ALA A 1 397 ? 5.531 15.828 19.438 1 97.62 397 ALA A C 1
ATOM 3211 O O . ALA A 1 397 ? 6.727 15.984 19.188 1 97.62 397 ALA A O 1
ATOM 3212 N N . CYS A 1 398 ? 4.973 14.672 19.469 1 96.25 398 CYS A N 1
ATOM 3213 C CA . CYS A 1 398 ? 5.578 13.43 19 1 96.25 398 CYS A CA 1
ATOM 3214 C C . CYS A 1 398 ? 6.969 13.242 19.594 1 96.25 398 CYS A C 1
ATOM 3216 O O . CYS A 1 398 ? 7.941 13.055 18.859 1 96.25 398 CYS A O 1
ATOM 3218 N N . GLY A 1 399 ? 7.07 13.266 20.859 1 94.88 399 GLY A N 1
ATOM 3219 C CA . GLY A 1 399 ? 8.375 13.133 21.484 1 94.88 399 GLY A CA 1
ATOM 3220 C C . GLY A 1 399 ? 8.297 12.805 22.969 1 94.88 399 GLY A C 1
ATOM 3221 O O . GLY A 1 399 ? 7.227 12.906 23.562 1 94.88 399 GLY A O 1
ATOM 3222 N N . ASN A 1 400 ? 9.406 12.398 23.484 1 94.94 400 ASN A N 1
ATOM 3223 C CA . ASN A 1 400 ? 9.602 12.148 24.906 1 94.94 400 ASN A CA 1
ATOM 3224 C C . ASN A 1 400 ? 10.492 13.203 25.547 1 94.94 400 ASN A C 1
ATOM 3226 O O . ASN A 1 400 ? 11.688 12.984 25.734 1 94.94 400 ASN A O 1
ATOM 3230 N N . TYR A 1 401 ? 9.891 14.289 25.984 1 96.44 401 TYR A N 1
ATOM 3231 C CA . TYR A 1 401 ? 10.609 15.43 26.516 1 96.44 401 TYR A CA 1
ATOM 3232 C C . TYR A 1 401 ? 11.188 15.117 27.891 1 96.44 401 TYR A C 1
ATOM 3234 O O . TYR A 1 401 ? 10.656 14.273 28.625 1 96.44 401 TYR A O 1
ATOM 3242 N N . PRO A 1 402 ? 12.25 15.883 28.297 1 95.12 402 PRO A N 1
ATOM 3243 C CA . PRO A 1 402 ? 12.906 15.602 29.562 1 95.12 402 PRO A CA 1
ATOM 3244 C C . PRO A 1 402 ? 12.031 15.938 30.766 1 95.12 402 PRO A C 1
ATOM 3246 O O . PRO A 1 402 ? 11.219 16.859 30.703 1 95.12 402 PRO A O 1
ATOM 3249 N N . GLY A 1 403 ? 12.25 15.219 31.859 1 94.38 403 GLY A N 1
ATOM 3250 C CA . GLY A 1 403 ? 11.57 15.508 33.125 1 94.38 403 GLY A CA 1
ATOM 3251 C C . GLY A 1 403 ? 12.508 16.016 34.188 1 94.38 403 GLY A C 1
ATOM 3252 O O . GLY A 1 403 ? 12.18 15.977 35.375 1 94.38 403 GLY A O 1
ATOM 3253 N N . SER A 1 404 ? 13.719 16.453 33.781 1 94.69 404 SER A N 1
ATOM 3254 C CA . SER A 1 404 ? 14.656 16.969 34.781 1 94.69 404 SER A CA 1
ATOM 3255 C C . SER A 1 404 ? 14.109 18.219 35.438 1 94.69 404 SER A C 1
ATOM 3257 O O . SER A 1 404 ? 13.406 19.016 34.812 1 94.69 404 SER A O 1
ATOM 3259 N N . PRO A 1 405 ? 14.422 18.438 36.688 1 95.62 405 PRO A N 1
ATOM 3260 C CA . PRO A 1 405 ? 13.828 19.547 37.438 1 95.62 405 PRO A CA 1
ATOM 3261 C C . PRO A 1 405 ? 14.031 20.891 36.75 1 95.62 405 PRO A C 1
ATOM 3263 O O . PRO A 1 405 ? 13.125 21.719 36.719 1 95.62 405 PRO A O 1
ATOM 3266 N N . ASP A 1 406 ? 15.242 21.125 36.25 1 96.75 406 ASP A N 1
ATOM 3267 C CA . ASP A 1 406 ? 15.516 22.406 35.594 1 96.75 406 ASP A CA 1
ATOM 3268 C C . ASP A 1 406 ? 14.672 22.562 34.312 1 96.75 406 ASP A C 1
ATOM 3270 O O . ASP A 1 406 ? 14.172 23.656 34.031 1 96.75 406 ASP A O 1
ATOM 3274 N N . PHE A 1 407 ? 14.547 21.5 33.594 1 97.06 407 PHE A N 1
ATOM 3275 C CA . PHE A 1 407 ? 13.719 21.547 32.375 1 97.06 407 PHE A CA 1
ATOM 3276 C C . PHE A 1 407 ? 12.258 21.797 32.75 1 97.06 407 PHE A C 1
ATOM 3278 O O . PHE A 1 407 ? 11.602 22.641 32.125 1 97.06 407 PHE A O 1
ATOM 3285 N N . VAL A 1 408 ? 11.758 21.078 33.719 1 97.56 408 VAL A N 1
ATOM 3286 C CA . VAL A 1 408 ? 10.367 21.188 34.156 1 97.56 408 VAL A CA 1
ATOM 3287 C C . VAL A 1 408 ? 10.109 22.594 34.688 1 97.56 408 VAL A C 1
ATOM 3289 O O . VAL A 1 408 ? 9.047 23.172 34.438 1 97.56 408 VAL A O 1
ATOM 3292 N N . ALA A 1 409 ? 11.086 23.141 35.344 1 98.06 409 ALA A N 1
ATOM 3293 C CA . ALA A 1 409 ? 10.945 24.516 35.844 1 98.06 409 ALA A CA 1
ATOM 3294 C C . ALA A 1 409 ? 10.836 25.5 34.688 1 98.06 409 ALA A C 1
ATOM 3296 O O . ALA A 1 409 ? 10.055 26.453 34.75 1 98.06 409 ALA A O 1
ATOM 3297 N N . ASN A 1 410 ? 11.641 25.281 33.75 1 98.06 410 ASN A N 1
ATOM 3298 C CA . ASN A 1 410 ? 11.625 26.125 32.562 1 98.06 410 ASN A CA 1
ATOM 3299 C C . ASN A 1 410 ? 10.281 26.062 31.828 1 98.06 410 ASN A C 1
ATOM 3301 O O . ASN A 1 410 ? 9.734 27.094 31.438 1 98.06 410 ASN A O 1
ATOM 3305 N N . VAL A 1 411 ? 9.734 24.906 31.719 1 98.06 411 VAL A N 1
ATOM 3306 C CA . VAL A 1 411 ? 8.484 24.719 30.984 1 98.06 411 VAL A CA 1
ATOM 3307 C C . VAL A 1 411 ? 7.316 25.234 31.812 1 98.06 411 VAL A C 1
ATOM 3309 O O . VAL A 1 411 ? 6.328 25.734 31.266 1 98.06 411 VAL A O 1
ATOM 3312 N N . LYS A 1 412 ? 7.434 25.094 33.094 1 98.5 412 LYS A N 1
ATOM 3313 C CA . LYS A 1 412 ? 6.383 25.625 33.969 1 98.5 412 LYS A CA 1
ATOM 3314 C C . LYS A 1 412 ? 6.219 27.125 33.781 1 98.5 412 LYS A C 1
ATOM 3316 O O . LYS A 1 412 ? 5.094 27.625 33.656 1 98.5 412 LYS A O 1
ATOM 3321 N N . ILE A 1 413 ? 7.305 27.859 33.719 1 98.31 413 ILE A N 1
ATOM 3322 C CA . ILE A 1 413 ? 7.266 29.297 33.5 1 98.31 413 ILE A CA 1
ATOM 3323 C C . ILE A 1 413 ? 6.648 29.594 32.125 1 98.31 413 ILE A C 1
ATOM 3325 O O . ILE A 1 413 ? 5.824 30.516 32 1 98.31 413 ILE A O 1
ATOM 3329 N N . GLU A 1 414 ? 7.102 28.828 31.156 1 98.69 414 GLU A N 1
ATOM 3330 C CA . GLU A 1 414 ? 6.539 28.953 29.812 1 98.69 414 GLU A CA 1
ATOM 3331 C C . GLU A 1 414 ? 5.02 28.812 29.844 1 98.69 414 GL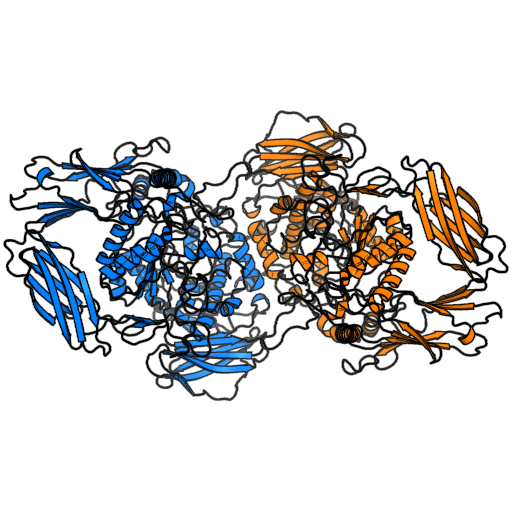U A C 1
ATOM 3333 O O . GLU A 1 414 ? 4.309 29.656 29.281 1 98.69 414 GLU A O 1
ATOM 3338 N N . ALA A 1 415 ? 4.531 27.781 30.453 1 98.69 415 ALA A N 1
ATOM 3339 C CA . ALA A 1 415 ? 3.102 27.484 30.531 1 98.69 415 ALA A CA 1
ATOM 3340 C C . ALA A 1 415 ? 2.357 28.609 31.266 1 98.69 415 ALA A C 1
ATOM 3342 O O . ALA A 1 415 ? 1.293 29.047 30.828 1 98.69 415 ALA A O 1
ATOM 3343 N N . GLU A 1 416 ? 2.918 29.016 32.375 1 98 416 GLU A N 1
ATOM 3344 C CA . GLU A 1 416 ? 2.297 30.078 33.156 1 98 416 GLU A CA 1
ATOM 3345 C C . GLU A 1 416 ? 2.15 31.359 32.344 1 98 416 GLU A C 1
ATOM 3347 O O . GLU A 1 416 ? 1.098 32 32.375 1 98 416 GLU A O 1
ATOM 3352 N N . GLN A 1 417 ? 3.166 31.672 31.609 1 97.5 417 GLN A N 1
ATOM 3353 C CA . GLN A 1 417 ? 3.137 32.875 30.797 1 97.5 417 GLN A CA 1
ATOM 3354 C C . GLN A 1 417 ? 2.092 32.781 29.688 1 97.5 417 GLN A C 1
ATOM 3356 O O . GLN A 1 417 ? 1.373 33.75 29.422 1 97.5 417 GLN A O 1
ATOM 3361 N N . GLN A 1 418 ? 2.041 31.656 29.031 1 97.81 418 GLN A N 1
ATOM 3362 C CA . GLN A 1 418 ? 1.109 31.5 27.906 1 97.81 418 GLN A CA 1
ATOM 3363 C C . GLN A 1 418 ? -0.336 31.5 28.406 1 97.81 418 GLN A C 1
ATOM 3365 O O . GLN A 1 418 ? -1.213 32.094 27.766 1 97.81 418 GLN A O 1
ATOM 3370 N N . VAL A 1 419 ? -0.601 30.797 29.516 1 97.38 419 VAL A N 1
ATOM 3371 C CA . VAL A 1 419 ? -1.943 30.766 30.094 1 97.38 419 VAL A CA 1
ATOM 3372 C C . VAL A 1 419 ? -2.363 32.188 30.5 1 97.38 419 VAL A C 1
ATOM 3374 O O . VAL A 1 419 ? -3.514 32.562 30.297 1 97.38 419 VAL A O 1
ATOM 3377 N N . GLN A 1 420 ? -1.431 32.875 31.047 1 94.88 420 GLN A N 1
ATOM 3378 C CA . GLN A 1 420 ? -1.711 34.25 31.422 1 94.88 420 GLN A CA 1
ATOM 3379 C C . GLN A 1 420 ? -1.986 35.125 30.188 1 94.88 420 GLN A C 1
ATOM 3381 O O . GLN A 1 420 ? -2.873 35.969 30.203 1 94.88 420 GLN A O 1
ATOM 3386 N N . ARG A 1 421 ? -1.288 34.906 29.188 1 95.38 421 ARG A N 1
ATOM 3387 C CA . ARG A 1 421 ? -1.351 35.75 28 1 95.38 421 ARG A CA 1
ATOM 3388 C C . ARG A 1 421 ? -2.654 35.531 27.234 1 95.38 421 ARG A C 1
ATOM 3390 O O . ARG A 1 421 ? -3.326 36.5 26.844 1 95.38 421 ARG A O 1
ATOM 3397 N N . VAL A 1 422 ? -3.045 34.219 27.031 1 96.12 422 VAL A N 1
ATOM 3398 C CA . VAL A 1 422 ? -4.141 34.031 26.094 1 96.12 422 VAL A CA 1
ATOM 3399 C C . VAL A 1 422 ? -5.312 33.344 26.812 1 96.12 422 VAL A C 1
ATOM 3401 O O . VAL A 1 422 ? -6.379 33.156 26.219 1 96.12 422 VAL A O 1
ATOM 3404 N N . GLY A 1 423 ? -5.207 33 28.047 1 94.38 423 GLY A N 1
ATOM 3405 C CA . GLY A 1 423 ? -6.188 32.219 28.766 1 94.38 423 GLY A CA 1
ATOM 3406 C C . GLY A 1 423 ? -7.527 32.906 28.922 1 94.38 423 GLY A C 1
ATOM 3407 O O . GLY A 1 423 ? -8.547 32.281 29.172 1 94.38 423 GLY A O 1
ATOM 3408 N N . HIS A 1 424 ? -7.594 34.25 28.734 1 93.69 424 HIS A N 1
ATOM 3409 C CA . HIS A 1 424 ? -8.805 35.031 28.953 1 93.69 424 HIS A CA 1
ATOM 3410 C C . HIS A 1 424 ? -9.703 35.031 27.719 1 93.69 424 HIS A C 1
ATOM 3412 O O . HIS A 1 424 ? -10.867 35.406 27.797 1 93.69 424 HIS A O 1
ATOM 3418 N N . HIS A 1 425 ? -9.211 34.594 26.562 1 97.19 425 HIS A N 1
ATOM 3419 C CA . HIS A 1 425 ? -9.961 34.656 25.328 1 97.19 425 HIS A CA 1
ATOM 3420 C C . HIS A 1 425 ? -11.148 33.719 25.359 1 97.19 425 HIS A C 1
ATOM 3422 O O . HIS A 1 425 ? -10.984 32.5 25.609 1 97.19 425 HIS A O 1
ATOM 3428 N N . PRO A 1 426 ? -12.359 34.188 24.984 1 97.88 426 PRO A N 1
ATOM 3429 C CA . PRO A 1 426 ? -13.523 33.312 24.984 1 97.88 426 PRO A CA 1
ATOM 3430 C C . PRO A 1 426 ? -13.422 32.219 23.938 1 97.88 426 PRO A C 1
ATOM 3432 O O . PRO A 1 426 ? -14.078 31.172 24.062 1 97.88 426 PRO A O 1
ATOM 3435 N N . SER A 1 427 ? -12.609 32.406 22.922 1 98.56 427 SER A N 1
ATOM 3436 C CA . SER A 1 427 ? -12.453 31.422 21.859 1 98.56 427 SER A CA 1
ATOM 3437 C C . SER A 1 427 ? -11.688 30.188 22.344 1 98.56 427 SER A C 1
ATOM 3439 O O . SER A 1 427 ? -11.812 29.109 21.781 1 98.56 427 SER A O 1
ATOM 3441 N N . LEU A 1 428 ? -10.852 30.266 23.344 1 98.38 428 LEU A N 1
ATOM 3442 C CA . LEU A 1 428 ? -10.07 29.141 23.859 1 98.38 428 LEU A CA 1
ATOM 3443 C C . LEU A 1 428 ? -10.961 28.156 24.609 1 98.38 428 LEU A C 1
ATOM 3445 O O . LEU A 1 428 ? -11.57 28.516 25.609 1 98.38 428 LEU A O 1
ATOM 3449 N N . VAL A 1 429 ? -10.977 26.906 24.109 1 98.56 429 VAL A N 1
ATOM 3450 C CA . VAL A 1 429 ? -11.977 26.016 24.703 1 98.56 429 VAL A CA 1
ATOM 3451 C C . VAL A 1 429 ? -11.297 24.781 25.281 1 98.56 429 VAL A C 1
ATOM 3453 O O . VAL A 1 429 ? -11.906 24.016 26.031 1 98.56 429 VAL A O 1
ATOM 3456 N N . LEU A 1 430 ? -10.047 24.594 24.984 1 98.69 430 LEU A N 1
ATOM 3457 C CA . LEU A 1 430 ? -9.328 23.438 25.516 1 98.69 430 LEU A CA 1
ATOM 3458 C C . LEU A 1 430 ? -7.828 23.703 25.547 1 98.69 430 LEU A C 1
ATOM 3460 O O . LEU A 1 430 ? -7.27 24.266 24.594 1 98.69 430 LEU A O 1
ATOM 3464 N N . TRP A 1 431 ? -7.172 23.422 26.688 1 98.69 431 TRP A N 1
ATOM 3465 C CA . TRP A 1 431 ? -5.723 23.266 26.766 1 98.69 431 TRP A CA 1
ATOM 3466 C C . TRP A 1 431 ? -5.336 21.797 26.672 1 98.69 431 TRP A C 1
ATOM 3468 O O . TRP A 1 431 ? -5.738 20.984 27.516 1 98.69 431 TRP A O 1
ATOM 3478 N N . CYS A 1 432 ? -4.629 21.438 25.641 1 98.81 432 CYS A N 1
ATOM 3479 C CA . CYS A 1 432 ? -4.195 20.062 25.453 1 98.81 432 CYS A CA 1
ATOM 3480 C C . CYS A 1 432 ? -2.709 19.906 25.75 1 98.81 432 CYS A C 1
ATOM 3482 O O . CYS A 1 432 ? -1.896 20.719 25.312 1 98.81 432 CYS A O 1
ATOM 3484 N N . GLY A 1 433 ? -2.309 18.875 26.391 1 98.75 433 GLY A N 1
ATOM 3485 C CA . GLY A 1 433 ? -0.962 18.719 26.906 1 98.75 433 GLY A CA 1
ATOM 3486 C C . GLY A 1 433 ? 0.077 18.5 25.828 1 98.75 433 GLY A C 1
ATOM 3487 O O . GLY A 1 433 ? 1.204 18.984 25.922 1 98.75 433 GLY A O 1
ATOM 3488 N N . ASN A 1 434 ? -0.242 17.734 24.891 1 98.44 434 ASN A N 1
ATOM 3489 C CA . ASN A 1 434 ? 0.703 17.422 23.812 1 98.44 434 ASN A CA 1
ATOM 3490 C C . ASN A 1 434 ? 0.001 16.812 22.609 1 98.44 434 ASN A C 1
ATOM 3492 O O . ASN A 1 434 ? -1.188 16.5 22.672 1 98.44 434 ASN A O 1
ATOM 3496 N N . ASN A 1 435 ? 0.758 16.75 21.547 1 98.31 435 ASN A N 1
ATOM 3497 C CA . ASN A 1 435 ? 0.324 16.047 20.344 1 98.31 435 ASN A CA 1
ATOM 3498 C C . ASN A 1 435 ? 1.014 14.695 20.219 1 98.31 435 ASN A C 1
ATOM 3500 O O . ASN A 1 435 ? 2.193 14.625 19.875 1 98.31 435 ASN A O 1
ATOM 3504 N N . GLU A 1 436 ? 0.383 13.562 20.422 1 97.62 436 GLU A N 1
ATOM 3505 C CA . GLU A 1 436 ? 0.663 12.195 20 1 97.62 436 GLU A CA 1
ATOM 3506 C C . GLU A 1 436 ? 1.785 11.578 20.844 1 97.62 436 GLU A C 1
ATOM 3508 O O . GLU A 1 436 ? 2.316 10.523 20.5 1 97.62 436 GLU A O 1
ATOM 3513 N N . ASP A 1 437 ? 2.23 12.203 21.906 1 97.19 437 ASP A N 1
ATOM 3514 C CA . ASP A 1 437 ? 3.318 11.625 22.688 1 97.19 437 ASP A CA 1
ATOM 3515 C C . ASP A 1 437 ? 2.904 10.289 23.297 1 97.19 437 ASP A C 1
ATOM 3517 O O . ASP A 1 437 ? 3.688 9.336 23.312 1 97.19 437 ASP A O 1
ATOM 3521 N N . TYR A 1 438 ? 1.664 10.195 23.781 1 97 438 TYR A N 1
ATOM 3522 C CA . TYR A 1 438 ? 1.174 8.938 24.344 1 97 438 TYR A CA 1
ATOM 3523 C C . TYR A 1 438 ? 0.922 7.918 23.234 1 97 438 TYR A C 1
ATOM 3525 O O . TYR A 1 438 ? 1.098 6.715 23.453 1 97 438 TYR A O 1
ATOM 3533 N N . MET A 1 439 ? 0.459 8.398 22.062 1 95.94 439 MET A N 1
ATOM 3534 C CA . MET A 1 439 ? 0.28 7.5 20.922 1 95.94 439 MET A CA 1
ATOM 3535 C C . MET A 1 439 ? 1.612 6.898 20.5 1 95.94 439 MET A C 1
ATOM 3537 O O . MET A 1 439 ? 1.685 5.715 20.156 1 95.94 439 MET A O 1
ATOM 3541 N N . CYS A 1 440 ? 2.697 7.695 20.469 1 94.94 440 CYS A N 1
ATOM 3542 C CA . CYS A 1 440 ? 4.035 7.199 20.156 1 94.94 440 CYS A CA 1
ATOM 3543 C C . CYS A 1 440 ? 4.488 6.18 21.203 1 94.94 440 CYS A C 1
ATOM 3545 O O . CYS A 1 440 ? 5.133 5.188 20.859 1 94.94 440 CYS A O 1
ATOM 3547 N N . ALA A 1 441 ? 4.137 6.383 22.453 1 93.62 441 ALA A N 1
ATOM 3548 C CA . ALA A 1 441 ? 4.547 5.5 23.547 1 93.62 441 ALA A CA 1
ATOM 3549 C C . ALA A 1 441 ? 3.859 4.141 23.438 1 93.62 441 ALA A C 1
ATOM 3551 O O . ALA A 1 441 ? 4.52 3.1 23.469 1 93.62 441 ALA A O 1
ATOM 3552 N N . ASP A 1 442 ? 2.561 4.133 23.281 1 88.69 442 ASP A N 1
ATOM 3553 C CA . ASP A 1 442 ? 1.859 2.852 23.344 1 88.69 442 ASP A CA 1
ATOM 3554 C C . ASP A 1 442 ? 1.628 2.281 21.938 1 88.69 442 ASP A C 1
ATOM 3556 O O . ASP A 1 442 ? 1.826 1.087 21.719 1 88.69 442 ASP A O 1
ATOM 3560 N N . GLY A 1 443 ? 1.259 3.098 20.984 1 83.38 443 GLY A N 1
ATOM 3561 C CA . GLY A 1 443 ? 1.005 2.627 19.625 1 83.38 443 GLY A CA 1
ATOM 3562 C C . GLY A 1 443 ? 2.266 2.211 18.891 1 83.38 443 GLY A C 1
ATOM 3563 O O . GLY A 1 443 ? 2.334 1.11 18.344 1 83.38 443 GLY A O 1
ATOM 3564 N N . ASP A 1 444 ? 3.242 3.025 18.938 1 80.62 444 ASP A N 1
ATOM 3565 C CA . ASP A 1 444 ? 4.488 2.762 18.219 1 80.62 444 ASP A CA 1
ATOM 3566 C C . ASP A 1 444 ? 5.5 2.062 19.125 1 80.62 444 ASP A C 1
ATOM 3568 O O . ASP A 1 444 ? 6.586 1.688 18.672 1 80.62 444 ASP A O 1
ATOM 3572 N N . ARG A 1 445 ? 5.25 1.967 20.547 1 82.56 445 ARG A N 1
ATOM 3573 C CA . ARG A 1 445 ? 6.047 1.275 21.562 1 82.56 445 ARG A CA 1
ATOM 3574 C C . ARG A 1 445 ? 7.426 1.907 21.703 1 82.56 445 ARG A C 1
ATOM 3576 O O . ARG A 1 445 ? 8.422 1.201 21.859 1 82.56 445 ARG A O 1
ATOM 3583 N N . CYS A 1 446 ? 7.449 3.16 21.469 1 83.81 446 CYS A N 1
ATOM 3584 C CA . CYS A 1 446 ? 8.711 3.887 21.578 1 83.81 446 CYS A CA 1
ATOM 3585 C C . CYS A 1 446 ? 9.172 3.951 23.031 1 83.81 446 CYS A C 1
ATOM 3587 O O . CYS A 1 446 ? 10.375 3.93 23.297 1 83.81 446 CYS A O 1
ATOM 3589 N N . TRP A 1 447 ? 8.156 4.117 23.984 1 90.25 447 TRP A N 1
ATOM 3590 C CA . TRP A 1 447 ? 8.398 4.227 25.422 1 90.25 447 TRP A CA 1
ATOM 3591 C C . TRP A 1 447 ? 7.379 3.406 26.203 1 90.25 447 TRP A C 1
ATOM 3593 O O . TRP A 1 447 ? 6.328 3.035 25.672 1 90.25 447 TRP A O 1
ATOM 3603 N N . GLU A 1 448 ? 7.691 3.16 27.438 1 90.19 448 GLU A N 1
ATOM 3604 C CA . GLU A 1 448 ? 6.777 2.406 28.297 1 90.19 448 GLU A CA 1
ATOM 3605 C C . GLU A 1 448 ? 5.801 3.332 29 1 90.19 448 GLU A C 1
ATOM 3607 O O . GLU A 1 448 ? 6.184 4.402 29.484 1 90.19 448 GLU A O 1
ATOM 3612 N N . VAL A 1 449 ? 4.559 2.986 28.922 1 92.81 449 VAL A N 1
ATOM 3613 C CA . VAL A 1 449 ? 3.543 3.756 29.641 1 92.81 449 VAL A CA 1
ATOM 3614 C C . VAL A 1 449 ? 2.623 2.809 30.406 1 92.81 449 VAL A C 1
ATOM 3616 O O . VAL A 1 449 ? 2.127 1.826 29.844 1 92.81 449 VAL A O 1
ATOM 3619 N N . ASP A 1 450 ? 2.449 2.959 31.688 1 92.81 450 ASP A N 1
ATOM 3620 C CA . ASP A 1 450 ? 1.479 2.307 32.562 1 92.81 450 ASP A CA 1
ATOM 3621 C C . ASP A 1 450 ? 0.371 3.273 32.969 1 92.81 450 ASP A C 1
ATOM 3623 O O . ASP A 1 450 ? 0.57 4.117 33.844 1 92.81 450 ASP A O 1
ATOM 3627 N N . TYR A 1 451 ? -0.759 3.174 32.406 1 92.38 451 TYR A N 1
ATOM 3628 C CA . TYR A 1 451 ? -1.869 4.098 32.625 1 92.38 451 TYR A CA 1
ATOM 3629 C C . TYR A 1 451 ? -2.42 3.984 34.031 1 92.38 451 TYR A C 1
ATOM 3631 O O . TYR A 1 451 ? -3.156 4.863 34.5 1 92.38 451 TYR A O 1
ATOM 3639 N N . SER A 1 452 ? -2.098 2.932 34.75 1 92.38 452 SER A N 1
ATOM 3640 C CA . SER A 1 452 ? -2.549 2.77 36.125 1 92.38 452 SER A CA 1
ATOM 3641 C C . SER A 1 452 ? -1.668 3.555 37.094 1 92.38 452 SER A C 1
ATOM 3643 O O . SER A 1 452 ? -2.078 3.846 38.219 1 92.38 452 SER A O 1
ATOM 3645 N N . ASP A 1 453 ? -0.504 3.926 36.688 1 92.88 453 ASP A N 1
ATOM 3646 C CA . ASP A 1 453 ? 0.387 4.754 37.5 1 92.88 453 ASP A CA 1
ATOM 3647 C C . ASP A 1 453 ? 0.06 6.234 37.344 1 92.88 453 ASP A C 1
ATOM 3649 O O . ASP A 1 453 ? 0.635 6.91 36.469 1 92.88 453 ASP A O 1
ATOM 3653 N N . THR A 1 454 ? -0.706 6.855 38.219 1 90 454 THR A N 1
ATOM 3654 C CA . THR A 1 454 ? -1.156 8.234 38.094 1 90 454 THR A CA 1
ATOM 3655 C C . THR A 1 454 ? -0.395 9.156 39.031 1 90 454 THR A C 1
ATOM 3657 O O . THR A 1 454 ? -0.694 10.344 39.125 1 90 454 THR A O 1
ATOM 3660 N N . THR A 1 455 ? 0.58 8.695 39.75 1 91.81 455 THR A N 1
ATOM 3661 C CA . THR A 1 455 ? 1.212 9.508 40.781 1 91.81 455 THR A CA 1
ATOM 3662 C C . THR A 1 455 ? 2.695 9.703 40.5 1 91.81 455 THR A C 1
ATOM 3664 O O . THR A 1 455 ? 3.271 10.734 40.844 1 91.81 455 THR A O 1
ATOM 3667 N N . GLY A 1 456 ? 3.264 8.836 39.719 1 87.12 456 GLY A N 1
ATOM 3668 C CA . GLY A 1 456 ? 4.699 8.906 39.469 1 87.12 456 GLY A CA 1
ATOM 3669 C C . GLY A 1 456 ? 5.52 8.57 40.688 1 87.12 456 GLY A C 1
ATOM 3670 O O . GLY A 1 456 ? 5.043 7.875 41.594 1 87.12 456 GLY A O 1
ATOM 3671 N N . PRO A 1 457 ? 6.727 9.055 40.906 1 90.5 457 PRO A N 1
ATOM 3672 C CA . PRO A 1 457 ? 7.48 9.844 39.906 1 90.5 457 PRO A CA 1
ATOM 3673 C C . PRO A 1 457 ? 7.801 9.062 38.656 1 90.5 457 PRO A C 1
ATOM 3675 O O . PRO A 1 457 ? 7.965 7.84 38.688 1 90.5 457 PRO A O 1
ATOM 3678 N N . TRP A 1 458 ? 7.914 9.766 37.531 1 92.62 458 TRP A N 1
ATOM 3679 C CA . TRP A 1 458 ? 8.117 9.133 36.25 1 92.62 458 TRP A CA 1
ATOM 3680 C C . TRP A 1 458 ? 9.539 9.352 35.75 1 92.62 458 TRP A C 1
ATOM 3682 O O . TRP A 1 458 ? 9.898 8.906 34.656 1 92.62 458 TRP A O 1
ATOM 3692 N N . ASP A 1 459 ? 10.391 10.047 36.469 1 85.06 459 ASP A N 1
ATOM 3693 C CA . ASP A 1 459 ? 11.742 10.438 36.062 1 85.06 459 ASP A CA 1
ATOM 3694 C C . ASP A 1 459 ? 12.617 9.219 35.812 1 85.06 459 ASP A C 1
ATOM 3696 O O . ASP A 1 459 ? 13.578 9.281 35.031 1 85.06 459 ASP A O 1
ATOM 3700 N N . LYS A 1 460 ? 12.32 8.094 36.406 1 83.06 460 LYS A N 1
ATOM 3701 C CA . LYS A 1 460 ? 13.133 6.887 36.25 1 83.06 460 LYS A CA 1
ATOM 3702 C C . LYS A 1 460 ? 12.531 5.945 35.219 1 83.06 460 LYS A C 1
ATOM 3704 O O . LYS A 1 460 ? 13.086 4.875 34.938 1 83.06 460 LYS A O 1
ATOM 3709 N N . THR A 1 461 ? 11.484 6.332 34.625 1 90.25 461 THR A N 1
ATOM 3710 C CA . THR A 1 461 ? 10.883 5.535 33.562 1 90.25 461 THR A CA 1
ATOM 3711 C C . THR A 1 461 ? 11.414 5.965 32.219 1 90.25 461 THR A C 1
ATOM 3713 O O . THR A 1 461 ? 12.203 6.91 32.125 1 90.25 461 THR A O 1
ATOM 3716 N N . THR A 1 462 ? 11.016 5.258 31.109 1 92.38 462 THR A N 1
ATOM 3717 C CA . THR A 1 462 ? 11.414 5.629 29.766 1 92.38 462 THR A CA 1
ATOM 3718 C C . THR A 1 462 ? 10.531 6.75 29.219 1 92.38 462 THR A C 1
ATOM 3720 O O . THR A 1 462 ? 10.727 7.219 28.094 1 92.38 462 THR A O 1
ATOM 3723 N N . PHE A 1 463 ? 9.562 7.203 30 1 95.12 463 PHE A N 1
ATOM 3724 C CA . PHE A 1 463 ? 8.648 8.266 29.578 1 95.12 463 PHE A CA 1
ATOM 3725 C C . PHE A 1 463 ? 8.555 9.344 30.641 1 95.12 463 PHE A C 1
ATOM 3727 O O . PHE A 1 463 ? 7.469 9.617 31.172 1 95.12 463 PHE A O 1
ATOM 3734 N N . PRO A 1 464 ? 9.633 10.047 30.922 1 95.38 464 PRO A N 1
ATOM 3735 C CA . PRO A 1 464 ? 9.664 11.047 32 1 95.38 464 PRO A CA 1
ATOM 3736 C C . PRO A 1 464 ? 8.789 12.258 31.703 1 95.38 464 PRO A C 1
ATOM 3738 O O . PRO A 1 464 ? 8.414 13 32.625 1 95.38 464 PRO A O 1
ATOM 3741 N N . ALA A 1 465 ? 8.406 12.484 30.469 1 96.19 465 ALA A N 1
ATOM 3742 C CA . ALA A 1 465 ? 7.625 13.648 30.047 1 96.19 465 ALA A CA 1
ATOM 3743 C C . ALA A 1 465 ? 6.258 13.664 30.734 1 96.19 465 ALA A C 1
ATOM 3745 O O . ALA A 1 465 ? 5.594 14.703 30.781 1 96.19 465 ALA A O 1
ATOM 3746 N N . ARG A 1 466 ? 5.801 12.547 31.266 1 97.06 466 ARG A N 1
ATOM 3747 C CA . ARG A 1 466 ? 4.539 12.461 32 1 97.06 466 ARG A CA 1
ATOM 3748 C C . ARG A 1 466 ? 4.504 13.469 33.125 1 97.06 466 ARG A C 1
ATOM 3750 O O . ARG A 1 466 ? 3.432 13.953 33.5 1 97.06 466 ARG A O 1
ATOM 3757 N N . GLU A 1 467 ? 5.703 13.805 33.75 1 96.88 467 GLU A N 1
ATOM 3758 C CA . GLU A 1 467 ? 5.801 14.828 34.781 1 96.88 467 GLU A CA 1
ATOM 3759 C C . GLU A 1 467 ? 5.246 16.172 34.281 1 96.88 467 GLU A C 1
ATOM 3761 O O . GLU A 1 467 ? 4.617 16.891 35.062 1 96.88 467 GLU A O 1
ATOM 3766 N N . ILE A 1 468 ? 5.453 16.453 33.062 1 98 468 ILE A N 1
ATOM 3767 C CA . ILE A 1 468 ? 4.988 17.703 32.469 1 98 468 ILE A CA 1
ATOM 3768 C C . ILE A 1 468 ? 3.477 17.641 32.281 1 98 468 ILE A C 1
ATOM 3770 O O . ILE A 1 468 ? 2.752 18.547 32.688 1 98 468 ILE A O 1
ATOM 3774 N N . TYR A 1 469 ? 2.939 16.531 31.75 1 98.06 469 TYR A N 1
ATOM 3775 C CA . TYR A 1 469 ? 1.575 16.453 31.25 1 98.06 469 TYR A CA 1
ATOM 3776 C C . TYR A 1 469 ? 0.594 16.125 32.375 1 98.06 469 TYR A C 1
ATOM 3778 O O . TYR A 1 469 ? -0.567 16.547 32.312 1 98.06 469 TYR A O 1
ATOM 3786 N N . GLU A 1 470 ? 0.993 15.375 33.312 1 97.56 470 GLU A N 1
ATOM 3787 C CA . GLU A 1 470 ? 0.064 14.844 34.312 1 97.56 470 GLU A CA 1
ATOM 3788 C C . GLU A 1 470 ? 0.204 15.578 35.656 1 97.56 470 GLU A C 1
ATOM 3790 O O . GLU A 1 470 ? -0.658 15.453 36.531 1 97.56 470 GLU A O 1
ATOM 3795 N N . ARG A 1 471 ? 1.213 16.391 35.75 1 97.19 471 ARG A N 1
ATOM 3796 C CA . ARG A 1 471 ? 1.392 17.078 37.031 1 97.19 471 ARG A CA 1
ATOM 3797 C C . ARG A 1 471 ? 1.615 18.578 36.812 1 97.19 471 ARG A C 1
ATOM 3799 O O . ARG A 1 471 ? 0.845 19.406 37.281 1 97.19 471 ARG A O 1
ATOM 3806 N N . THR A 1 472 ? 2.629 18.953 36.031 1 97.94 472 THR A N 1
ATOM 3807 C CA . THR A 1 472 ? 3.049 20.344 35.906 1 97.94 472 THR A CA 1
ATOM 3808 C C . THR A 1 472 ? 1.97 21.172 35.219 1 97.94 472 THR A C 1
ATOM 3810 O O . THR A 1 472 ? 1.521 22.188 35.781 1 97.94 472 THR A O 1
ATOM 3813 N N . LEU A 1 473 ? 1.55 20.766 34.062 1 98.62 473 LEU A N 1
ATOM 3814 C CA . LEU A 1 473 ? 0.588 21.531 33.281 1 98.62 473 LEU A CA 1
ATOM 3815 C C . LEU A 1 473 ? -0.761 21.594 34 1 98.62 473 LEU A C 1
ATOM 3817 O O . LEU A 1 473 ? -1.364 22.672 34.094 1 98.62 473 LEU A O 1
ATOM 3821 N N . PRO A 1 474 ? -1.254 20.469 34.531 1 97.69 474 PRO A N 1
ATOM 3822 C CA . PRO A 1 474 ? -2.504 20.562 35.281 1 97.69 474 PRO A CA 1
ATOM 3823 C C . PRO A 1 474 ? -2.404 21.531 36.469 1 97.69 474 PRO A C 1
ATOM 3825 O O . PRO A 1 474 ? -3.377 22.219 36.781 1 97.69 474 PRO A O 1
ATOM 3828 N N . SER A 1 475 ? -1.292 21.547 37.094 1 97.81 475 SER A N 1
ATOM 3829 C CA . SER A 1 475 ? -1.107 22.453 38.219 1 97.81 475 SER A CA 1
ATOM 3830 C C . SER A 1 475 ? -1.165 23.906 37.75 1 97.81 475 SER A C 1
ATOM 3832 O O . SER A 1 475 ? -1.719 24.766 38.469 1 97.81 475 SER A O 1
ATOM 3834 N N . VAL A 1 476 ? -0.558 24.203 36.656 1 98.31 476 VAL A N 1
ATOM 3835 C CA . VAL A 1 476 ? -0.573 25.547 36.094 1 98.31 476 VAL A CA 1
ATOM 3836 C C . VAL A 1 476 ? -2.006 25.953 35.781 1 98.31 476 VAL A C 1
ATOM 3838 O O . VAL A 1 476 ? -2.432 27.062 36.062 1 98.31 476 VAL A O 1
ATOM 3841 N N . ILE A 1 477 ? -2.746 25.062 35.156 1 98.06 477 ILE A N 1
ATOM 3842 C CA . ILE A 1 477 ? -4.125 25.344 34.75 1 98.06 477 ILE A CA 1
ATOM 3843 C C . ILE A 1 477 ? -4.984 25.562 36 1 98.06 477 ILE A C 1
ATOM 3845 O O . ILE A 1 477 ? -5.762 26.516 36.062 1 98.06 477 ILE A O 1
ATOM 3849 N N . LYS A 1 478 ? -4.836 24.688 37 1 97 478 LYS A N 1
ATOM 3850 C CA . LYS A 1 478 ? -5.586 24.828 38.25 1 97 478 LYS A CA 1
ATOM 3851 C C . LYS A 1 478 ? -5.297 26.172 38.906 1 97 478 LYS A C 1
ATOM 3853 O O . LYS A 1 478 ? -6.215 26.859 39.344 1 97 478 LYS A O 1
ATOM 3858 N N . ALA A 1 479 ? -4.066 26.547 38.938 1 96.12 479 ALA A N 1
ATOM 3859 C CA . ALA A 1 479 ? -3.635 27.781 39.594 1 96.12 479 ALA A CA 1
ATOM 3860 C C . ALA A 1 479 ? -4.176 29 38.875 1 96.12 479 ALA A C 1
ATOM 3862 O O . ALA A 1 479 ? -4.402 30.047 39.469 1 96.12 479 ALA A O 1
ATOM 3863 N N . SER A 1 480 ? -4.379 28.906 37.656 1 95.12 480 SER A N 1
ATOM 3864 C CA . SER A 1 480 ? -4.832 30.047 36.844 1 95.12 480 SER A CA 1
ATOM 3865 C C . SER A 1 480 ? -6.293 30.359 37.125 1 95.12 480 SER A C 1
ATOM 3867 O O . SER A 1 480 ? -6.746 31.484 36.875 1 95.12 480 SER A O 1
ATOM 3869 N N . GLY A 1 481 ? -7.062 29.344 37.562 1 92.38 481 GLY A N 1
ATOM 3870 C CA . GLY A 1 481 ? -8.484 29.547 37.812 1 92.38 481 GLY A CA 1
ATOM 3871 C C . GLY A 1 481 ? -9.312 29.594 36.562 1 92.38 481 GLY A C 1
ATOM 3872 O O . GLY A 1 481 ? -10.516 29.891 36.594 1 92.38 481 GLY A O 1
ATOM 3873 N N . THR A 1 482 ? -8.695 29.375 35.438 1 92.19 482 THR A N 1
ATOM 3874 C CA . THR A 1 482 ? -9.414 29.391 34.188 1 92.19 482 THR A CA 1
ATOM 3875 C C . THR A 1 482 ? -10.516 28.344 34.156 1 92.19 482 THR A C 1
ATOM 3877 O O . THR A 1 482 ? -10.438 27.344 34.875 1 92.19 482 THR A O 1
ATOM 3880 N N . ASP A 1 483 ? -11.531 28.609 33.406 1 92.69 483 ASP A N 1
ATOM 3881 C CA . ASP A 1 483 ? -12.609 27.641 33.219 1 92.69 483 ASP A CA 1
ATOM 3882 C C . ASP A 1 483 ? -12.336 26.719 32.031 1 92.69 483 ASP A C 1
ATOM 3884 O O . ASP A 1 483 ? -13.102 25.797 31.766 1 92.69 483 ASP A O 1
ATOM 3888 N N . VAL A 1 484 ? -11.281 26.984 31.266 1 97.5 484 VAL A N 1
ATOM 3889 C CA . VAL A 1 484 ? -10.945 26.172 30.094 1 97.5 484 VAL A CA 1
ATOM 3890 C C . VAL A 1 484 ? -10.391 24.828 30.531 1 97.5 484 VAL A C 1
ATOM 3892 O O . VAL A 1 484 ? -9.422 24.766 31.297 1 97.5 484 VAL A O 1
ATOM 3895 N N . PRO A 1 485 ? -11.016 23.719 30.094 1 97.62 485 PRO A N 1
ATOM 3896 C CA . PRO A 1 485 ? -10.57 22.406 30.547 1 97.62 485 PRO A CA 1
ATOM 3897 C C . PRO A 1 485 ? -9.18 22.047 30.016 1 97.62 485 PRO A C 1
ATOM 3899 O O . PRO A 1 485 ? -8.742 22.578 29 1 97.62 485 PRO A O 1
ATOM 3902 N N . TYR A 1 486 ? -8.539 21.156 30.797 1 98.25 486 TYR A N 1
ATOM 3903 C CA . TYR A 1 486 ? -7.258 20.562 30.422 1 98.25 486 TYR A CA 1
ATOM 3904 C C . TYR A 1 486 ? -7.434 19.125 29.969 1 98.25 486 TYR A C 1
ATOM 3906 O O . TYR A 1 486 ? -8.219 18.359 30.547 1 98.25 486 TYR A O 1
ATOM 3914 N N . TRP A 1 487 ? -6.824 18.766 28.844 1 98.5 487 TRP A N 1
ATOM 3915 C CA . TRP A 1 487 ? -6.777 17.406 28.297 1 98.5 487 TRP A CA 1
ATOM 3916 C C . TRP A 1 487 ? -5.34 16.906 28.188 1 98.5 487 TRP A C 1
ATOM 3918 O O . TRP A 1 487 ? -4.48 17.594 27.641 1 98.5 487 TRP A O 1
ATOM 3928 N N . ILE A 1 488 ? -4.984 15.797 28.656 1 97.94 488 ILE A N 1
ATOM 3929 C CA . ILE A 1 488 ? -3.625 15.336 28.922 1 97.94 488 ILE A CA 1
ATOM 3930 C C . ILE A 1 488 ? -2.848 15.266 27.609 1 97.94 488 ILE A C 1
ATOM 3932 O O . ILE A 1 488 ? -1.675 15.641 27.547 1 97.94 488 ILE A O 1
ATOM 3936 N N . SER A 1 489 ? -3.49 14.688 26.609 1 98.31 489 SER A N 1
ATOM 3937 C CA . SER A 1 489 ? -2.865 14.461 25.297 1 98.31 489 SER A CA 1
ATOM 3938 C C . SER A 1 489 ? -3.912 14.359 24.203 1 98.31 489 SER A C 1
ATOM 3940 O O . SER A 1 489 ? -5.102 14.195 24.484 1 98.31 489 SER A O 1
ATOM 3942 N N . SER A 1 490 ? -3.471 14.539 22.969 1 98.62 490 SER A N 1
ATOM 3943 C CA . SER A 1 490 ? -4.277 14.195 21.812 1 98.62 490 SER A CA 1
ATOM 3944 C C . SER A 1 490 ? -3.5 13.312 20.844 1 98.62 490 SER A C 1
ATOM 3946 O O . SER A 1 490 ? -2.428 13.695 20.359 1 98.62 490 SER A O 1
ATOM 3948 N N . PRO A 1 491 ? -4.02 12.188 20.594 1 98.25 491 PRO A N 1
ATOM 3949 C CA . PRO A 1 491 ? -5.219 11.57 21.172 1 98.25 491 PRO A CA 1
ATOM 3950 C C . PRO A 1 491 ? -5.004 11.078 22.594 1 98.25 491 PRO A C 1
ATOM 3952 O O . PRO A 1 491 ? -3.863 10.969 23.047 1 98.25 491 PRO A O 1
ATOM 3955 N N . TYR A 1 492 ? -6.121 10.852 23.234 1 98.06 492 TYR A N 1
ATOM 3956 C CA . TYR A 1 492 ? -6.059 10.344 24.609 1 98.06 492 TYR A CA 1
ATOM 3957 C C . TYR A 1 492 ? -7.434 9.898 25.078 1 98.06 492 TYR A C 1
ATOM 3959 O O . TYR A 1 492 ? -8.461 10.367 24.578 1 98.06 492 TYR A O 1
ATOM 3967 N N . GLY A 1 493 ? -7.414 9 26.078 1 96 493 GLY A N 1
ATOM 3968 C CA . GLY A 1 493 ? -8.625 8.547 26.75 1 96 493 GLY A CA 1
ATOM 3969 C C . GLY A 1 493 ? -8.883 7.066 26.594 1 96 493 GLY A C 1
ATOM 3970 O O . GLY A 1 493 ? -8.617 6.496 25.531 1 96 493 GLY A O 1
ATOM 3971 N N . GLY A 1 494 ? -9.336 6.449 27.594 1 94.88 494 GLY A N 1
ATOM 3972 C CA . GLY A 1 494 ? -9.695 5.039 27.547 1 94.88 494 GLY A CA 1
ATOM 3973 C C . GLY A 1 494 ? -8.547 4.117 27.906 1 94.88 494 GLY A C 1
ATOM 3974 O O . GLY A 1 494 ? -7.727 4.449 28.781 1 94.88 494 GLY A O 1
ATOM 3975 N N . SER A 1 495 ? -8.539 2.871 27.266 1 94.88 495 SER A N 1
ATOM 3976 C CA . SER A 1 495 ? -7.582 1.834 27.656 1 94.88 495 SER A CA 1
ATOM 3977 C C . SER A 1 495 ? -6.23 2.055 26.984 1 94.88 495 SER A C 1
ATOM 3979 O O . SER A 1 495 ? -5.215 1.518 27.438 1 94.88 495 SER A O 1
ATOM 3981 N N . PHE A 1 496 ? -6.188 2.762 25.938 1 95.31 496 PHE A N 1
ATOM 3982 C CA . PHE A 1 496 ? -4.988 3.209 25.234 1 95.31 496 PHE A CA 1
ATOM 3983 C C . PHE A 1 496 ? -5.211 4.578 24.609 1 95.31 496 PHE A C 1
ATOM 3985 O O . PHE A 1 496 ? -6.344 5.059 24.531 1 95.31 496 PHE A O 1
ATOM 3992 N N . SER A 1 497 ? -4.215 5.211 24.203 1 96.81 497 SER A N 1
ATOM 3993 C CA . SER A 1 497 ? -4.238 6.625 23.844 1 96.81 497 SER A CA 1
ATOM 3994 C C . SER A 1 497 ? -5.234 6.895 22.719 1 96.81 497 SER A C 1
ATOM 3996 O O . SER A 1 497 ? -5.875 7.949 22.688 1 96.81 497 SER A O 1
ATOM 3998 N N . ASN A 1 498 ? -5.414 5.93 21.75 1 97.88 498 ASN A N 1
ATOM 3999 C CA . ASN A 1 498 ? -6.238 6.133 20.562 1 97.88 498 ASN A CA 1
ATOM 4000 C C . ASN A 1 498 ? -7.523 5.312 20.625 1 97.88 498 ASN A C 1
ATOM 4002 O O . ASN A 1 498 ? -8.016 4.848 19.594 1 97.88 498 ASN A O 1
ATOM 4006 N N . ASP A 1 499 ? -8.031 5.047 21.844 1 97.88 499 ASP A N 1
ATOM 4007 C CA . ASP A 1 499 ? -9.266 4.301 22.078 1 97.88 499 ASP A CA 1
ATOM 4008 C C . ASP A 1 499 ? -10.461 5.02 21.469 1 97.88 499 ASP A C 1
ATOM 4010 O O . ASP A 1 499 ? -10.727 6.184 21.781 1 97.88 499 ASP A O 1
ATOM 4014 N N . THR A 1 500 ? -11.203 4.363 20.594 1 97.94 500 THR A N 1
ATOM 4015 C CA . THR A 1 500 ? -12.258 5.004 19.828 1 97.94 500 THR A CA 1
ATOM 4016 C C . THR A 1 500 ? -13.492 5.234 20.688 1 97.94 500 THR A C 1
ATOM 4018 O O . THR A 1 500 ? -14.422 5.938 20.281 1 97.94 500 THR A O 1
ATOM 4021 N N . THR A 1 501 ? -13.539 4.742 21.969 1 98.31 501 THR A N 1
ATOM 4022 C CA . THR A 1 501 ? -14.758 4.781 22.766 1 98.31 501 THR A CA 1
ATOM 4023 C C . THR A 1 501 ? -14.664 5.859 23.844 1 98.31 501 THR A C 1
ATOM 4025 O O . THR A 1 501 ? -15.641 6.121 24.547 1 98.31 501 THR A O 1
ATOM 4028 N N . VAL A 1 502 ? -13.508 6.5 24.062 1 98.31 502 VAL A N 1
ATOM 4029 C CA . VAL A 1 502 ? -13.32 7.531 25.078 1 98.31 502 VAL A CA 1
ATOM 4030 C C . VAL A 1 502 ? -12.383 8.609 24.547 1 98.31 502 VAL A C 1
ATOM 4032 O O . VAL A 1 502 ? -11.328 8.312 23.984 1 98.31 502 VAL A O 1
ATOM 4035 N N . GLY A 1 503 ? -12.75 9.883 24.734 1 98.44 503 GLY A N 1
ATOM 4036 C CA . GLY A 1 503 ? -11.867 10.984 24.391 1 98.44 503 GLY A CA 1
ATOM 4037 C C . GLY A 1 503 ? -11.789 11.234 22.891 1 98.44 503 GLY A C 1
ATOM 4038 O O . GLY A 1 503 ? -12.812 11.266 22.219 1 98.44 503 GLY A O 1
ATOM 4039 N N . ASP A 1 504 ? -10.586 11.547 22.406 1 98.69 504 ASP A N 1
ATOM 4040 C CA . ASP A 1 504 ? -10.406 11.852 20.984 1 98.69 504 ASP A CA 1
ATOM 4041 C C . ASP A 1 504 ? -9.422 10.875 20.328 1 98.69 504 ASP A C 1
ATOM 4043 O O . ASP A 1 504 ? -8.688 10.172 21.031 1 98.69 504 ASP A O 1
ATOM 4047 N N . THR A 1 505 ? -9.461 10.781 19 1 98.56 505 THR A N 1
ATOM 4048 C CA . THR A 1 505 ? -8.586 9.875 18.25 1 98.56 505 THR A CA 1
ATOM 4049 C C . THR A 1 505 ? -7.941 10.594 17.062 1 98.56 505 THR A C 1
ATOM 4051 O O . THR A 1 505 ? -8.422 11.648 16.641 1 98.56 505 THR A O 1
ATOM 4054 N N . HIS A 1 506 ? -6.797 10.141 16.688 1 98.31 506 HIS A N 1
ATOM 4055 C CA . HIS A 1 506 ? -6.191 10.414 15.391 1 98.31 506 HIS A CA 1
ATOM 4056 C C . HIS A 1 506 ? -6.391 9.242 14.43 1 98.31 506 HIS A C 1
ATOM 4058 O O . HIS A 1 506 ? -5.965 8.125 14.719 1 98.31 506 HIS A O 1
ATOM 4064 N N . CYS A 1 507 ? -7.023 9.477 13.273 1 97.62 507 CYS A N 1
ATOM 4065 C CA . CYS A 1 507 ? -7.316 8.414 12.32 1 97.62 507 CYS A CA 1
ATOM 4066 C C . CYS A 1 507 ? -6.289 8.391 11.195 1 97.62 507 CYS A C 1
ATOM 4068 O O . CYS A 1 507 ? -6.48 9.031 10.164 1 97.62 507 CYS A O 1
ATOM 4070 N N . TRP A 1 508 ? -5.246 7.535 11.297 1 95.75 508 TRP A N 1
ATOM 4071 C CA . TRP A 1 508 ? -4.172 7.469 10.312 1 95.75 508 TRP A CA 1
ATOM 4072 C C . TRP A 1 508 ? -4.086 6.078 9.695 1 95.75 508 TRP A C 1
ATOM 4074 O O . TRP A 1 508 ? -3.205 5.809 8.875 1 95.75 508 TRP A O 1
ATOM 4084 N N . ASP A 1 509 ? -5.023 5.191 9.961 1 94.81 509 ASP A N 1
ATOM 4085 C CA . ASP A 1 509 ? -5.047 3.846 9.406 1 94.81 509 ASP A CA 1
ATOM 4086 C C . ASP A 1 509 ? -5.438 3.871 7.93 1 94.81 509 ASP A C 1
ATOM 4088 O O . ASP A 1 509 ? -5.25 2.885 7.211 1 94.81 509 ASP A O 1
ATOM 4092 N N . VAL A 1 510 ? -5.969 4.961 7.363 1 94.5 510 VAL A N 1
ATOM 4093 C CA . VAL A 1 510 ? -6.371 5.059 5.965 1 94.5 510 VAL A CA 1
ATOM 4094 C C . VAL A 1 510 ? -5.199 5.566 5.125 1 94.5 510 VAL A C 1
ATOM 4096 O O . VAL A 1 510 ? -4.711 4.863 4.242 1 94.5 510 VAL A O 1
ATOM 4099 N N . TRP A 1 511 ? -4.59 6.703 5.441 1 91.94 511 TRP A N 1
ATOM 4100 C CA . TRP A 1 511 ? -3.471 7.223 4.664 1 91.94 511 TRP A CA 1
ATOM 4101 C C . TRP A 1 511 ? -2.158 6.582 5.105 1 91.94 511 TRP A C 1
ATOM 4103 O O . TRP A 1 511 ? -1.25 6.391 4.297 1 91.94 511 TRP A O 1
ATOM 4113 N N . HIS A 1 512 ? -2.029 6.293 6.363 1 90 512 HIS A N 1
ATOM 4114 C CA . HIS A 1 512 ? -0.864 5.605 6.906 1 90 512 HIS A CA 1
ATOM 4115 C C . HIS A 1 512 ? -1.234 4.219 7.426 1 90 512 HIS A C 1
ATOM 4117 O O . HIS A 1 512 ? -2.139 3.572 6.891 1 90 512 HIS A O 1
ATOM 4123 N N . GLY A 1 513 ? -0.537 3.715 8.281 1 89.75 513 GLY A N 1
ATOM 4124 C CA . GLY A 1 513 ? -0.827 2.467 8.961 1 89.75 513 GLY A CA 1
ATOM 4125 C C . GLY A 1 513 ? -1.225 1.346 8.023 1 89.75 513 GLY A C 1
ATOM 4126 O O . GLY A 1 513 ? -0.456 0.973 7.133 1 89.75 513 GLY A O 1
ATOM 4127 N N . LYS A 1 514 ? -2.475 0.976 8.07 1 92 514 LYS A N 1
ATOM 4128 C CA . LYS A 1 514 ? -2.986 -0.19 7.355 1 92 514 LYS A CA 1
ATOM 4129 C C . LYS A 1 514 ? -3.27 0.143 5.895 1 92 514 LYS A C 1
ATOM 4131 O O . LYS A 1 514 ? -3.545 -0.75 5.09 1 92 514 LYS A O 1
ATOM 4136 N N . LEU A 1 515 ? -3.221 1.385 5.543 1 95.56 515 LEU A N 1
ATOM 4137 C CA . LEU A 1 515 ? -3.582 1.83 4.203 1 95.56 515 LEU A CA 1
ATOM 4138 C C . LEU A 1 515 ? -4.977 1.342 3.824 1 95.56 515 LEU A C 1
ATOM 4140 O O . LEU A 1 515 ? -5.184 0.841 2.717 1 95.56 515 LEU A O 1
ATOM 4144 N N . SER A 1 516 ? -5.902 1.436 4.727 1 96.31 516 SER A N 1
ATOM 4145 C CA . SER A 1 516 ? -7.273 1.007 4.473 1 96.31 516 SER A CA 1
ATOM 4146 C C . SER A 1 516 ? -7.914 1.83 3.359 1 96.31 516 SER A C 1
ATOM 4148 O O . SER A 1 516 ? -7.566 2.996 3.166 1 96.31 516 SER A O 1
ATOM 4150 N N . PRO A 1 517 ? -8.836 1.245 2.613 1 95.75 517 PRO A N 1
ATOM 4151 C CA . PRO A 1 517 ? -9.633 2.074 1.7 1 95.75 517 PRO A CA 1
ATOM 4152 C C . PRO A 1 517 ? -10.312 3.24 2.404 1 95.75 517 PRO A C 1
ATOM 4154 O O . PRO A 1 517 ? -10.727 3.113 3.561 1 95.75 517 PRO A O 1
ATOM 4157 N N . TYR A 1 518 ? -10.43 4.375 1.747 1 96.75 518 TYR A N 1
ATOM 4158 C CA . TYR A 1 518 ? -11.016 5.52 2.434 1 96.75 518 TYR A CA 1
ATOM 4159 C C . TYR A 1 518 ? -12.5 5.293 2.697 1 96.75 518 TYR A C 1
ATOM 4161 O O . TYR A 1 518 ? -13.094 5.957 3.551 1 96.75 518 TYR A O 1
ATOM 4169 N N . GLN A 1 519 ? -13.117 4.285 2.098 1 95.94 519 GLN A N 1
ATOM 4170 C CA . GLN A 1 519 ? -14.484 3.883 2.414 1 95.94 519 GLN A CA 1
ATOM 4171 C C . GLN A 1 519 ? -14.578 3.33 3.834 1 95.94 519 GLN A C 1
ATOM 4173 O O . GLN A 1 519 ? -15.664 3.287 4.418 1 95.94 519 GLN A O 1
ATOM 4178 N N . ASP A 1 520 ? -13.477 2.949 4.402 1 95.38 520 ASP A N 1
ATOM 4179 C CA . ASP A 1 520 ? -13.445 2.34 5.727 1 95.38 520 ASP A CA 1
ATOM 4180 C C . ASP A 1 520 ? -13.461 3.404 6.82 1 95.38 520 ASP A C 1
ATOM 4182 O O . ASP A 1 520 ? -13.492 3.08 8.008 1 95.38 520 ASP A O 1
ATOM 4186 N N . TYR A 1 521 ? -13.508 4.656 6.531 1 96.94 521 TYR A N 1
ATOM 4187 C CA . TYR A 1 521 ? -13.586 5.703 7.547 1 96.94 521 TYR A CA 1
ATOM 4188 C C . TYR A 1 521 ? -14.758 5.453 8.492 1 96.94 521 TYR A C 1
ATOM 4190 O O . TYR A 1 521 ? -14.672 5.766 9.688 1 96.94 521 TYR A O 1
ATOM 4198 N N . LYS A 1 522 ? -15.773 4.918 7.988 1 95.94 522 LYS A N 1
ATOM 4199 C CA . LYS A 1 522 ? -16.938 4.605 8.82 1 95.94 522 LYS A CA 1
ATOM 4200 C C . LYS A 1 522 ? -16.547 3.691 9.984 1 95.94 522 LYS A C 1
ATOM 4202 O O . LYS A 1 522 ? -17 3.883 11.109 1 95.94 522 LYS A O 1
ATOM 4207 N N . ALA A 1 523 ? -15.703 2.771 9.711 1 96.06 523 ALA A N 1
ATOM 4208 C CA . ALA A 1 523 ? -15.289 1.797 10.719 1 96.06 523 ALA A CA 1
ATOM 4209 C C . ALA A 1 523 ? -14.398 2.443 11.773 1 96.06 523 ALA A C 1
ATOM 4211 O O . ALA A 1 523 ? -14.195 1.883 12.859 1 96.06 523 ALA A O 1
ATOM 4212 N N . TYR A 1 524 ? -13.938 3.65 11.523 1 97 524 TYR A N 1
ATOM 4213 C CA . TYR A 1 524 ? -13.031 4.34 12.438 1 97 524 TYR A CA 1
ATOM 4214 C C . TYR A 1 524 ? -13.766 5.438 13.195 1 97 524 TYR A C 1
ATOM 4216 O O . TYR A 1 524 ? -13.133 6.344 13.75 1 97 524 TYR A O 1
ATOM 4224 N N . THR A 1 525 ? -15.039 5.355 13.234 1 97.94 525 THR A N 1
ATOM 4225 C CA . THR A 1 525 ? -15.828 6.312 14 1 97.94 525 THR A CA 1
ATOM 4226 C C . THR A 1 525 ? -15.391 6.332 15.461 1 97.94 525 THR A C 1
ATOM 4228 O O . THR A 1 525 ? -15.172 5.277 16.062 1 97.94 525 THR A O 1
ATOM 4231 N N . SER A 1 526 ? -15.195 7.523 16 1 98.31 526 SER A N 1
ATOM 4232 C CA . SER A 1 526 ? -14.859 7.73 17.406 1 98.31 526 SER A CA 1
ATOM 4233 C C . SER A 1 526 ? -15.617 8.922 17.984 1 98.31 526 SER A C 1
ATOM 4235 O O . SER A 1 526 ? -16.453 9.516 17.312 1 98.31 526 SER A O 1
ATOM 4237 N N . ARG A 1 527 ? -15.414 9.242 19.312 1 98.75 527 ARG A N 1
ATOM 4238 C CA . ARG A 1 527 ? -16.188 10.266 20 1 98.75 527 ARG A CA 1
ATOM 4239 C C . ARG A 1 527 ? -15.828 11.664 19.5 1 98.75 527 ARG A C 1
ATOM 4241 O O . ARG A 1 527 ? -16.656 12.57 19.516 1 98.75 527 ARG A O 1
ATOM 4248 N N . PHE A 1 528 ? -14.609 11.844 19.094 1 98.81 528 PHE A N 1
ATOM 4249 C CA . PHE A 1 528 ? -14.039 13.062 18.531 1 98.81 528 PHE A CA 1
ATOM 4250 C C . PHE A 1 528 ? -12.805 12.75 17.703 1 98.81 528 PHE A C 1
ATOM 4252 O O . PHE A 1 528 ? -11.828 12.188 18.203 1 98.81 528 PHE A O 1
ATOM 4259 N N . ILE A 1 529 ? -12.82 13.031 16.391 1 98.75 529 ILE A N 1
ATOM 4260 C CA . ILE A 1 529 ? -11.656 12.844 15.547 1 98.75 529 ILE A CA 1
ATOM 4261 C C . ILE A 1 529 ? -10.875 14.148 15.438 1 98.75 529 ILE A C 1
ATOM 4263 O O . ILE A 1 529 ? -11.242 15.039 14.672 1 98.75 529 ILE A O 1
ATOM 4267 N N . SER A 1 530 ? -9.758 14.195 16.156 1 98.69 530 SER A N 1
ATOM 4268 C CA . SER A 1 530 ? -9.031 15.453 16.25 1 98.69 530 SER A CA 1
ATOM 4269 C C . SER A 1 530 ? -7.941 15.555 15.195 1 98.69 530 SER A C 1
ATOM 4271 O O . SER A 1 530 ? -7.336 16.609 15.016 1 98.69 530 SER A O 1
ATOM 4273 N N . GLU A 1 531 ? -7.668 14.414 14.477 1 98.25 531 GLU A N 1
ATOM 4274 C CA . GLU A 1 531 ? -6.812 14.422 13.289 1 98.25 531 GLU A CA 1
ATOM 4275 C C . GLU A 1 531 ? -7.227 13.336 12.297 1 98.25 531 GLU A C 1
ATOM 4277 O O . GLU A 1 531 ? -7.465 12.195 12.688 1 98.25 531 GLU A O 1
ATOM 4282 N N . PHE A 1 532 ? -7.328 13.648 11.102 1 97.75 532 PHE A N 1
ATOM 4283 C CA . PHE A 1 532 ? -7.453 12.75 9.961 1 97.75 532 PHE A CA 1
ATOM 4284 C C . PHE A 1 532 ? -7.152 13.477 8.656 1 97.75 532 PHE A C 1
ATOM 4286 O O . PHE A 1 532 ? -7.125 14.711 8.625 1 97.75 532 PHE A O 1
ATOM 4293 N N . GLY A 1 533 ? -6.863 12.781 7.66 1 96.69 533 GLY A N 1
ATOM 4294 C CA . GLY A 1 533 ? -6.652 13.523 6.426 1 96.69 533 GLY A CA 1
ATOM 4295 C C . GLY A 1 533 ? -6.082 12.672 5.309 1 96.69 533 GLY A C 1
ATOM 4296 O O . GLY A 1 533 ? -5.805 11.484 5.504 1 96.69 533 GLY A O 1
ATOM 4297 N N . PHE A 1 534 ? -5.953 13.328 4.086 1 96.31 534 PHE A N 1
ATOM 4298 C CA . PHE A 1 534 ? -5.398 12.789 2.848 1 96.31 534 PHE A CA 1
ATOM 4299 C C . PHE A 1 534 ? -4.562 13.844 2.129 1 96.31 534 PHE A C 1
ATOM 4301 O O . PHE A 1 534 ? -4.938 15.016 2.086 1 96.31 534 PHE A O 1
ATOM 4308 N N . GLU A 1 535 ? -3.482 13.391 1.552 1 97.56 535 GLU A N 1
ATOM 4309 C CA . GLU A 1 535 ? -2.637 14.336 0.831 1 97.56 535 GLU A CA 1
ATOM 4310 C C . GLU A 1 535 ? -3.178 14.602 -0.571 1 97.56 535 GLU A C 1
ATOM 4312 O O . GLU A 1 535 ? -3.838 13.75 -1.162 1 97.56 535 GLU A O 1
ATOM 4317 N N . SER A 1 536 ? -2.939 15.812 -1.072 1 98.25 536 SER A N 1
ATOM 4318 C CA . SER A 1 536 ? -3.15 16.156 -2.473 1 98.25 536 SER A CA 1
ATOM 4319 C C . SER A 1 536 ? -2.248 17.312 -2.896 1 98.25 536 SER A C 1
ATOM 4321 O O . SER A 1 536 ? -1.702 18.031 -2.049 1 98.25 536 SER A O 1
ATOM 4323 N N . ALA A 1 537 ? -2.133 17.5 -4.16 1 98.38 537 ALA A N 1
ATOM 4324 C CA . ALA A 1 537 ? -1.299 18.562 -4.73 1 98.38 537 ALA A CA 1
ATOM 4325 C C . ALA A 1 537 ? -1.932 19.938 -4.516 1 98.38 537 ALA A C 1
ATOM 4327 O O . ALA A 1 537 ? -3.156 20.062 -4.441 1 98.38 537 ALA A O 1
ATOM 4328 N N . PRO A 1 538 ? -1.084 20.984 -4.348 1 98.06 538 PRO A N 1
ATOM 4329 C CA . PRO A 1 538 ? -1.594 22.359 -4.418 1 98.06 538 PRO A CA 1
ATOM 4330 C C . PRO A 1 538 ? -1.997 22.766 -5.832 1 98.06 538 PRO A C 1
ATOM 4332 O O . PRO A 1 538 ? -2.033 21.922 -6.734 1 98.06 538 PRO A O 1
ATOM 4335 N N . SER A 1 539 ? -2.342 24.016 -5.977 1 96.25 539 SER A N 1
ATOM 4336 C CA . SER A 1 539 ? -2.713 24.5 -7.297 1 96.25 539 SER A CA 1
ATOM 4337 C C . SER A 1 539 ? -1.558 24.375 -8.281 1 96.25 539 SER A C 1
ATOM 4339 O O . SER A 1 539 ? -0.391 24.391 -7.883 1 96.25 539 SER A O 1
ATOM 4341 N N . LEU A 1 540 ? -1.896 24.219 -9.508 1 95.69 540 LEU A N 1
ATOM 4342 C CA . LEU A 1 540 ? -0.895 24.125 -10.57 1 95.69 540 LEU A CA 1
ATOM 4343 C C . LEU A 1 540 ? 0.021 25.344 -10.562 1 95.69 540 LEU A C 1
ATOM 4345 O O . LEU A 1 540 ? 1.229 25.219 -10.781 1 95.69 540 LEU A O 1
ATOM 4349 N N . GLN A 1 541 ? -0.517 26.484 -10.305 1 93.88 541 GLN A N 1
ATOM 4350 C CA . GLN A 1 541 ? 0.248 27.719 -10.281 1 93.88 541 GLN A CA 1
ATOM 4351 C C . GLN A 1 541 ? 1.284 27.719 -9.164 1 93.88 541 GLN A C 1
ATOM 4353 O O . GLN A 1 541 ? 2.416 28.156 -9.352 1 93.88 541 GLN A O 1
ATOM 4358 N N . THR A 1 542 ? 0.853 27.234 -7.996 1 96.44 542 THR A N 1
ATOM 4359 C CA . THR A 1 542 ? 1.76 27.125 -6.859 1 96.44 542 THR A CA 1
ATOM 4360 C C . THR A 1 542 ? 2.939 26.219 -7.188 1 96.44 542 THR A C 1
ATOM 4362 O O . THR A 1 542 ? 4.09 26.547 -6.891 1 96.44 542 THR A O 1
ATOM 4365 N N . LEU A 1 543 ? 2.709 25.109 -7.875 1 97.25 543 LEU A N 1
ATOM 4366 C CA . LEU A 1 543 ? 3.756 24.172 -8.258 1 97.25 543 LEU A CA 1
ATOM 4367 C C . LEU A 1 543 ? 4.672 24.781 -9.312 1 97.25 543 LEU A C 1
ATOM 4369 O O . LEU A 1 543 ? 5.891 24.609 -9.258 1 97.25 543 LEU A O 1
ATOM 4373 N N . HIS A 1 544 ? 4.086 25.5 -10.297 1 96.19 544 HIS A N 1
ATOM 4374 C CA . HIS A 1 544 ? 4.887 26.109 -11.352 1 96.19 544 HIS A CA 1
ATOM 4375 C C . HIS A 1 544 ? 5.836 27.156 -10.781 1 96.19 544 HIS A C 1
ATOM 4377 O O . HIS A 1 544 ? 6.961 27.312 -11.266 1 96.19 544 HIS A O 1
ATOM 4383 N N . ARG A 1 545 ? 5.379 27.828 -9.781 1 95.12 545 ARG A N 1
ATOM 4384 C CA . ARG A 1 545 ? 6.223 28.828 -9.133 1 95.12 545 ARG A CA 1
ATOM 4385 C C . ARG A 1 545 ? 7.367 28.172 -8.367 1 95.12 545 ARG A C 1
ATOM 4387 O O . ARG A 1 545 ? 8.5 28.656 -8.391 1 95.12 545 ARG A O 1
ATOM 4394 N N . ALA A 1 546 ? 7.113 27.078 -7.742 1 97.5 546 ALA A N 1
ATOM 4395 C CA . ALA A 1 546 ? 8.062 26.438 -6.832 1 97.5 546 ALA A CA 1
ATOM 4396 C C . ALA A 1 546 ? 9.055 25.578 -7.594 1 97.5 546 ALA A C 1
ATOM 4398 O O . ALA A 1 546 ? 10.195 25.391 -7.16 1 97.5 546 ALA A O 1
ATOM 4399 N N . ILE A 1 547 ? 8.609 24.953 -8.68 1 98.12 547 ILE A N 1
ATOM 4400 C CA . ILE A 1 547 ? 9.438 24.078 -9.508 1 98.12 547 ILE A CA 1
ATOM 4401 C C . ILE A 1 547 ? 9.789 24.797 -10.812 1 98.12 547 ILE A C 1
ATOM 4403 O O . ILE A 1 547 ? 8.984 24.812 -11.75 1 98.12 547 ILE A O 1
ATOM 4407 N N . THR A 1 548 ? 10.992 25.25 -10.875 1 97.69 548 THR A N 1
ATOM 4408 C CA . THR A 1 548 ? 11.312 26.203 -11.93 1 97.69 548 THR A CA 1
ATOM 4409 C C . THR A 1 548 ? 11.719 25.484 -13.219 1 97.69 548 THR A C 1
ATOM 4411 O O . THR A 1 548 ? 11.516 26 -14.312 1 97.69 548 THR A O 1
ATOM 4414 N N . SER A 1 549 ? 12.281 24.266 -13.133 1 96.06 549 SER A N 1
ATOM 4415 C CA . SER A 1 549 ? 12.664 23.516 -14.32 1 96.06 549 SER A CA 1
ATOM 4416 C C . SER A 1 549 ? 11.461 22.844 -14.969 1 96.06 549 SER A C 1
ATOM 4418 O O . SER A 1 549 ? 10.758 22.062 -14.32 1 96.06 549 SER A O 1
ATOM 4420 N N . PRO A 1 550 ? 11.234 23.062 -16.188 1 94.38 550 PRO A N 1
ATOM 4421 C CA . PRO A 1 550 ? 10.117 22.391 -16.859 1 94.38 550 PRO A CA 1
ATOM 4422 C C . PRO A 1 550 ? 10.25 20.875 -16.875 1 94.38 550 PRO A C 1
ATOM 4424 O O . PRO A 1 550 ? 9.25 20.156 -16.828 1 94.38 550 PRO A O 1
ATOM 4427 N N . LYS A 1 551 ? 11.438 20.344 -16.891 1 93.94 551 LYS A N 1
ATOM 4428 C CA . LYS A 1 551 ? 11.68 18.906 -16.922 1 93.94 551 LYS A CA 1
ATOM 4429 C C . LYS A 1 551 ? 11.289 18.25 -15.609 1 93.94 551 LYS A C 1
ATOM 4431 O O . LYS A 1 551 ? 11.117 17.031 -15.539 1 93.94 551 LYS A O 1
ATOM 4436 N N . GLU A 1 552 ? 11.156 19.078 -14.609 1 97.12 552 GLU A N 1
ATOM 4437 C CA . GLU A 1 552 ? 10.836 18.562 -13.281 1 97.12 552 GLU A CA 1
ATOM 4438 C C . GLU A 1 552 ? 9.375 18.812 -12.922 1 97.12 552 GLU A C 1
ATOM 4440 O O . GLU A 1 552 ? 8.922 18.453 -11.844 1 97.12 552 GLU A O 1
ATOM 4445 N N . ARG A 1 553 ? 8.578 19.375 -13.828 1 96.75 553 ARG A N 1
ATOM 4446 C CA . ARG A 1 553 ? 7.191 19.734 -13.555 1 96.75 553 ARG A CA 1
ATOM 4447 C C . ARG A 1 553 ? 6.258 18.578 -13.883 1 96.75 553 ARG A C 1
ATOM 4449 O O . ARG A 1 553 ? 5.395 18.703 -14.758 1 96.75 553 ARG A O 1
ATOM 4456 N N . HIS A 1 554 ? 6.426 17.484 -13.188 1 96.81 554 HIS A N 1
ATOM 4457 C CA . HIS A 1 554 ? 5.523 16.344 -13.258 1 96.81 554 HIS A CA 1
ATOM 4458 C C . HIS A 1 554 ? 5.516 15.57 -11.945 1 96.81 554 HIS A C 1
ATOM 4460 O O . HIS A 1 554 ? 6.453 15.672 -11.148 1 96.81 554 HIS A O 1
ATOM 4466 N N . GLY A 1 555 ? 4.516 14.836 -11.742 1 96.56 555 GLY A N 1
ATOM 4467 C CA . GLY A 1 555 ? 4.211 14.25 -10.453 1 96.56 555 GLY A CA 1
ATOM 4468 C C . GLY A 1 555 ? 5.195 13.164 -10.047 1 96.56 555 GLY A C 1
ATOM 4469 O O . GLY A 1 555 ? 5.141 12.664 -8.922 1 96.56 555 GLY A O 1
ATOM 4470 N N . GLN A 1 556 ? 6.145 12.773 -10.867 1 97.12 556 GLN A N 1
ATOM 4471 C CA . GLN A 1 556 ? 7.082 11.703 -10.555 1 97.12 556 GLN A CA 1
ATOM 4472 C C . GLN A 1 556 ? 8.523 12.172 -10.703 1 97.12 556 GLN A C 1
ATOM 4474 O O . GLN A 1 556 ? 9.422 11.375 -10.977 1 97.12 556 GLN A O 1
ATOM 4479 N N . SER A 1 557 ? 8.812 13.453 -10.531 1 97.31 557 SER A N 1
ATOM 4480 C CA . SER A 1 557 ? 10.164 14 -10.609 1 97.31 557 SER A CA 1
ATOM 4481 C C . SER A 1 557 ? 10.812 14.078 -9.234 1 97.31 557 SER A C 1
ATOM 4483 O O . SER A 1 557 ? 10.133 13.953 -8.211 1 97.31 557 SER A O 1
ATOM 4485 N N . ARG A 1 558 ? 12.086 14.305 -9.227 1 96.62 558 ARG A N 1
ATOM 4486 C CA . ARG A 1 558 ? 12.836 14.461 -7.98 1 96.62 558 ARG A CA 1
ATOM 4487 C C . ARG A 1 558 ? 12.383 15.711 -7.223 1 96.62 558 ARG A C 1
ATOM 4489 O O . ARG A 1 558 ? 12.164 15.664 -6.012 1 96.62 558 ARG A O 1
ATOM 4496 N N . THR A 1 559 ? 12.234 16.797 -7.953 1 97.5 559 THR A N 1
ATOM 4497 C CA . THR A 1 559 ? 11.875 18.062 -7.316 1 97.5 559 THR A CA 1
ATOM 4498 C C . THR A 1 559 ? 10.461 17.984 -6.746 1 97.5 559 THR A C 1
ATOM 4500 O O . THR A 1 559 ? 10.203 18.469 -5.645 1 97.5 559 THR A O 1
ATOM 4503 N N . PHE A 1 560 ? 9.562 17.406 -7.535 1 97.19 560 PHE A N 1
ATOM 4504 C CA . PHE A 1 560 ? 8.211 17.234 -7.027 1 97.19 560 PHE A CA 1
ATOM 4505 C C . PHE A 1 560 ? 8.227 16.422 -5.73 1 97.19 560 PHE A C 1
ATOM 4507 O O . PHE A 1 560 ? 7.578 16.812 -4.754 1 97.19 560 PHE A O 1
ATOM 4514 N N . ASP A 1 561 ? 8.984 15.367 -5.676 1 96.75 561 ASP A N 1
ATOM 4515 C CA . ASP A 1 561 ? 9.031 14.492 -4.508 1 96.75 561 ASP A CA 1
ATOM 4516 C C . ASP A 1 561 ? 9.602 15.234 -3.295 1 96.75 561 ASP A C 1
ATOM 4518 O O . ASP A 1 561 ? 9.18 14.992 -2.162 1 96.75 561 ASP A O 1
ATOM 4522 N N . VAL A 1 562 ? 10.516 16.078 -3.537 1 96.38 562 VAL A N 1
ATOM 4523 C CA . VAL A 1 562 ? 11.125 16.828 -2.453 1 96.38 562 VAL A CA 1
ATOM 4524 C C . VAL A 1 562 ? 10.094 17.781 -1.848 1 96.38 562 VAL A C 1
ATOM 4526 O O . VAL A 1 562 ? 10.172 18.125 -0.663 1 96.38 562 VAL A O 1
ATOM 4529 N N . HIS A 1 563 ? 9.148 18.172 -2.652 1 97.69 563 HIS A N 1
ATOM 4530 C CA . HIS A 1 563 ? 8.109 19.094 -2.18 1 97.69 563 HIS A CA 1
ATOM 4531 C C . HIS A 1 563 ? 6.949 18.328 -1.553 1 97.69 563 HIS A C 1
ATOM 4533 O O . HIS A 1 563 ? 5.965 18.938 -1.123 1 97.69 563 HIS A O 1
ATOM 4539 N N . ASP A 1 564 ? 6.984 17.078 -1.525 1 96.94 564 ASP A N 1
ATOM 4540 C CA . ASP A 1 564 ? 6.094 16.219 -0.748 1 96.94 564 ASP A CA 1
ATOM 4541 C C . ASP A 1 564 ? 6.859 15.477 0.34 1 96.94 564 ASP A C 1
ATOM 4543 O O . ASP A 1 564 ? 7.473 14.438 0.074 1 96.94 564 ASP A O 1
ATOM 4547 N N . LYS A 1 565 ? 6.754 15.93 1.531 1 96.31 565 LYS A N 1
ATOM 4548 C CA . LYS A 1 565 ? 7.547 15.398 2.637 1 96.31 565 LYS A CA 1
ATOM 4549 C C . LYS A 1 565 ? 6.84 14.227 3.311 1 96.31 565 LYS A C 1
ATOM 4551 O O . LYS A 1 565 ? 7.371 13.625 4.246 1 96.31 565 LYS A O 1
ATOM 4556 N N . GLY A 1 566 ? 5.633 13.875 2.83 1 94.31 566 GLY A N 1
ATOM 4557 C CA . GLY A 1 566 ? 4.91 12.758 3.412 1 94.31 566 GLY A CA 1
ATOM 4558 C C . GLY A 1 566 ? 5.539 11.414 3.104 1 94.31 566 GLY A C 1
ATOM 4559 O O . GLY A 1 566 ? 5.711 11.055 1.937 1 94.31 566 GLY A O 1
ATOM 4560 N N . PRO A 1 567 ? 5.879 10.656 4.113 1 90.81 567 PRO A N 1
ATOM 4561 C CA . PRO A 1 567 ? 6.504 9.359 3.854 1 90.81 567 PRO A CA 1
ATOM 4562 C C . PRO A 1 567 ? 5.625 8.438 3.012 1 90.81 567 PRO A C 1
ATOM 4564 O O . PRO A 1 567 ? 4.434 8.289 3.293 1 90.81 567 PRO A O 1
ATOM 4567 N N . GLY A 1 568 ? 6.176 7.914 1.953 1 92.94 568 GLY A N 1
ATOM 4568 C CA . GLY A 1 568 ? 5.508 6.91 1.141 1 92.94 568 GLY A CA 1
ATOM 4569 C C . GLY A 1 568 ? 4.512 7.5 0.161 1 92.94 568 GLY A C 1
ATOM 4570 O O . GLY A 1 568 ? 3.758 6.77 -0.485 1 92.94 568 GLY A O 1
ATOM 4571 N N . HIS A 1 569 ? 4.477 8.773 -0.015 1 95.44 569 HIS A N 1
ATOM 4572 C CA . HIS A 1 569 ? 3.484 9.414 -0.868 1 95.44 569 HIS A CA 1
ATOM 4573 C C . HIS A 1 569 ? 3.568 8.898 -2.299 1 95.44 569 HIS A C 1
ATOM 4575 O O . HIS A 1 569 ? 2.551 8.781 -2.984 1 95.44 569 HIS A O 1
ATOM 4581 N N . GLN A 1 570 ? 4.746 8.547 -2.762 1 95.5 570 GLN A N 1
ATOM 4582 C CA . GLN A 1 570 ? 4.98 8.148 -4.148 1 95.5 570 GLN A CA 1
ATOM 4583 C C . GLN A 1 570 ? 4.164 6.91 -4.512 1 95.5 570 GLN A C 1
ATOM 4585 O O . GLN A 1 570 ? 3.713 6.773 -5.648 1 95.5 570 GLN A O 1
ATOM 4590 N N . ARG A 1 571 ? 4.023 6.078 -3.551 1 96.06 571 ARG A N 1
ATOM 4591 C CA . ARG A 1 571 ? 3.281 4.852 -3.828 1 96.06 571 ARG A CA 1
ATOM 4592 C C . ARG A 1 571 ? 1.819 4.988 -3.42 1 96.06 571 ARG A C 1
ATOM 4594 O O . ARG A 1 571 ? 0.955 4.281 -3.939 1 96.06 571 ARG A O 1
ATOM 4601 N N . ARG A 1 572 ? 1.457 5.91 -2.592 1 97.12 572 ARG A N 1
ATOM 4602 C CA . ARG A 1 572 ? 0.119 5.957 -2.012 1 97.12 572 ARG A CA 1
ATOM 4603 C C . ARG A 1 572 ? -0.872 6.605 -2.971 1 97.12 572 ARG A C 1
ATOM 4605 O O . ARG A 1 572 ? -2.01 6.152 -3.1 1 97.12 572 ARG A O 1
ATOM 4612 N N . TYR A 1 573 ? -0.471 7.668 -3.713 1 97.62 573 TYR A N 1
ATOM 4613 C CA . TYR A 1 573 ? -1.377 8.344 -4.633 1 97.62 573 TYR A CA 1
ATOM 4614 C C . TYR A 1 573 ? -1.922 7.371 -5.676 1 97.62 573 TYR A C 1
ATOM 4616 O O . TYR A 1 573 ? -3.129 7.129 -5.734 1 97.62 573 TYR A O 1
ATOM 4624 N N . PRO A 1 574 ? -0.976 6.816 -6.414 1 97.88 574 PRO A N 1
ATOM 4625 C CA . PRO A 1 574 ? -1.518 5.945 -7.461 1 97.88 574 PRO A CA 1
ATOM 4626 C C . PRO A 1 574 ? -2.197 4.699 -6.898 1 97.88 574 PRO A C 1
ATOM 4628 O O . PRO A 1 574 ? -3.109 4.152 -7.52 1 97.88 574 PRO A O 1
ATOM 4631 N N . MET A 1 575 ? -1.795 4.25 -5.719 1 97.69 575 MET A N 1
ATOM 4632 C CA . MET A 1 575 ? -2.451 3.117 -5.07 1 97.69 575 MET A CA 1
ATOM 4633 C C . MET A 1 575 ? -3.932 3.404 -4.844 1 97.69 575 MET A C 1
ATOM 4635 O O . MET A 1 575 ? -4.793 2.65 -5.301 1 97.69 575 MET A O 1
ATOM 4639 N N . TYR A 1 576 ? -4.219 4.527 -4.191 1 98.06 576 TYR A N 1
ATOM 4640 C CA . TYR A 1 576 ? -5.598 4.887 -3.875 1 98.06 576 TYR A CA 1
ATOM 4641 C C . TYR A 1 576 ? -6.371 5.242 -5.141 1 98.06 576 TYR A C 1
ATOM 4643 O O . TYR A 1 576 ? -7.559 4.926 -5.258 1 98.06 576 TYR A O 1
ATOM 4651 N N . MET A 1 577 ? -5.742 5.934 -6.059 1 98.38 577 MET A N 1
ATOM 4652 C CA . MET A 1 577 ? -6.43 6.25 -7.309 1 98.38 577 MET A CA 1
ATOM 4653 C C . MET A 1 577 ? -6.75 4.98 -8.086 1 98.38 577 MET A C 1
ATOM 4655 O O . MET A 1 577 ? -7.867 4.812 -8.586 1 98.38 577 MET A O 1
ATOM 4659 N N . GLY A 1 578 ? -5.859 4.066 -8.07 1 97.62 578 GLY A N 1
ATOM 4660 C CA . GLY A 1 578 ? -5.977 2.854 -8.867 1 97.62 578 GLY A CA 1
ATOM 4661 C C . GLY A 1 578 ? -7.133 1.971 -8.438 1 97.62 578 GLY A C 1
ATOM 4662 O O . GLY A 1 578 ? -7.746 1.295 -9.266 1 97.62 578 GLY A O 1
ATOM 4663 N N . GLU A 1 579 ? -7.438 1.936 -7.188 1 96.19 579 GLU A N 1
ATOM 4664 C CA . GLU A 1 579 ? -8.492 1.045 -6.715 1 96.19 579 GLU A CA 1
ATOM 4665 C C . GLU A 1 579 ? -9.859 1.726 -6.77 1 96.19 579 GLU A C 1
ATOM 4667 O O . GLU A 1 579 ? -10.891 1.076 -6.59 1 96.19 579 GLU A O 1
ATOM 4672 N N . ASN A 1 580 ? -9.883 3.082 -7.188 1 97.94 580 ASN A N 1
ATOM 4673 C CA . ASN A 1 580 ? -11.148 3.783 -7.016 1 97.94 580 ASN A CA 1
ATOM 4674 C C . ASN A 1 580 ? -11.633 4.395 -8.328 1 97.94 580 ASN A C 1
ATOM 4676 O O . ASN A 1 580 ? -12.836 4.414 -8.602 1 97.94 580 ASN A O 1
ATOM 4680 N N . TYR A 1 581 ? -10.758 4.938 -9.172 1 98.25 581 TYR A N 1
ATOM 4681 C CA . TYR A 1 581 ? -11.172 5.59 -10.406 1 98.25 581 TYR A CA 1
ATOM 4682 C C . TYR A 1 581 ? -10.039 5.578 -11.438 1 98.25 581 TYR A C 1
ATOM 4684 O O . TYR A 1 581 ? -8.891 5.273 -11.102 1 98.25 581 TYR A O 1
ATOM 4692 N N . ARG A 1 582 ? -10.328 5.832 -12.688 1 98 582 ARG A N 1
ATOM 4693 C CA . ARG A 1 582 ? -9.328 5.977 -13.734 1 98 582 ARG A CA 1
ATOM 4694 C C . ARG A 1 582 ? -8.602 7.309 -13.617 1 98 582 ARG A C 1
ATOM 4696 O O . ARG A 1 582 ? -9.219 8.336 -13.336 1 98 582 ARG A O 1
ATOM 4703 N N . PHE A 1 583 ? -7.301 7.32 -13.734 1 98 583 PHE A N 1
ATOM 4704 C CA . PHE A 1 583 ? -6.5 8.508 -13.453 1 98 583 PHE A CA 1
ATOM 4705 C C . PHE A 1 583 ? -5.324 8.609 -14.414 1 98 583 PHE A C 1
ATOM 4707 O O . PHE A 1 583 ? -5.062 7.688 -15.188 1 98 583 PHE A O 1
ATOM 4714 N N . ARG A 1 584 ? -4.695 9.727 -14.383 1 96.38 584 ARG A N 1
ATOM 4715 C CA . ARG A 1 584 ? -3.486 9.984 -15.156 1 96.38 584 ARG A CA 1
ATOM 4716 C C . ARG A 1 584 ? -2.398 10.609 -14.281 1 96.38 584 ARG A C 1
ATOM 4718 O O . ARG A 1 584 ? -2.682 11.477 -13.453 1 96.38 584 ARG A O 1
ATOM 4725 N N . MET A 1 585 ? -1.176 10.117 -14.469 1 96.19 585 MET A N 1
ATOM 4726 C CA . MET A 1 585 ? -0.021 10.695 -13.781 1 96.19 585 MET A CA 1
ATOM 4727 C C . MET A 1 585 ? 0.519 11.898 -14.547 1 96.19 585 MET A C 1
ATOM 4729 O O . MET A 1 585 ? 1.188 12.758 -13.969 1 96.19 585 MET A O 1
ATOM 4733 N N . ASN A 1 586 ? 0.304 11.914 -15.852 1 94.62 586 ASN A N 1
ATOM 4734 C CA . ASN A 1 586 ? 0.738 12.969 -16.75 1 94.62 586 ASN A CA 1
ATOM 4735 C C . ASN A 1 586 ? -0.386 13.398 -17.688 1 94.62 586 ASN A C 1
ATOM 4737 O O . ASN A 1 586 ? -1.225 12.586 -18.078 1 94.62 586 ASN A O 1
ATOM 4741 N N . PRO A 1 587 ? -0.429 14.711 -18.062 1 95.69 587 PRO A N 1
ATOM 4742 C CA . PRO A 1 587 ? 0.469 15.781 -17.609 1 95.69 587 PRO A CA 1
ATOM 4743 C C . PRO A 1 587 ? 0.213 16.203 -16.172 1 95.69 587 PRO A C 1
ATOM 4745 O O . PRO A 1 587 ? -0.703 15.695 -15.523 1 95.69 587 PRO A O 1
ATOM 4748 N N . LEU A 1 588 ? 1.029 17.156 -15.68 1 97.25 588 LEU A N 1
ATOM 4749 C CA . LEU A 1 588 ? 0.974 17.578 -14.281 1 97.25 588 LEU A CA 1
ATOM 4750 C C . LEU A 1 588 ? -0.422 18.078 -13.922 1 97.25 588 LEU A C 1
ATOM 4752 O O . LEU A 1 588 ? -0.919 17.797 -12.828 1 97.25 588 LEU A O 1
ATOM 4756 N N . ARG A 1 589 ? -1.092 18.781 -14.82 1 96.94 589 ARG A N 1
ATOM 4757 C CA . ARG A 1 589 ? -2.418 19.312 -14.547 1 96.94 589 ARG A CA 1
ATOM 4758 C C . ARG A 1 589 ? -3.414 18.203 -14.25 1 96.94 589 ARG A C 1
ATOM 4760 O O . ARG A 1 589 ? -4.32 18.375 -13.43 1 96.94 589 ARG A O 1
ATOM 4767 N N . ASP A 1 590 ? -3.318 17.031 -14.961 1 97.5 590 ASP A N 1
ATOM 4768 C CA . ASP A 1 590 ? -4.207 15.891 -14.719 1 97.5 590 ASP A CA 1
ATOM 4769 C C . ASP A 1 590 ? -3.902 15.242 -13.367 1 97.5 590 ASP A C 1
ATOM 4771 O O . ASP A 1 590 ? -4.82 14.867 -12.633 1 97.5 590 ASP A O 1
ATOM 4775 N N . PHE A 1 591 ? -2.596 15.164 -13.109 1 97.69 591 PHE A N 1
ATOM 4776 C CA . PHE A 1 591 ? -2.207 14.625 -11.82 1 97.69 591 PHE A CA 1
ATOM 4777 C C . PHE A 1 591 ? -2.758 15.477 -10.688 1 97.69 591 PHE A C 1
ATOM 4779 O O . PHE A 1 591 ? -3.266 14.953 -9.688 1 97.69 591 PHE A O 1
ATOM 4786 N N . VAL A 1 592 ? -2.629 16.75 -10.773 1 98.25 592 VAL A N 1
ATOM 4787 C CA . VAL A 1 592 ? -3.133 17.688 -9.781 1 98.25 592 VAL A CA 1
ATOM 4788 C C . VAL A 1 592 ? -4.633 17.469 -9.57 1 98.25 592 VAL A C 1
ATOM 4790 O O . VAL A 1 592 ? -5.09 17.266 -8.445 1 98.25 592 VAL A O 1
ATOM 4793 N N . TYR A 1 593 ? -5.379 17.406 -10.648 1 98.44 593 TYR A N 1
ATOM 4794 C CA . TYR A 1 593 ? -6.816 17.188 -10.539 1 98.44 593 TYR A CA 1
ATOM 4795 C C . TYR A 1 593 ? -7.102 15.852 -9.844 1 98.44 593 TYR A C 1
ATOM 4797 O O . TYR A 1 593 ? -7.941 15.789 -8.945 1 98.44 593 TYR A O 1
ATOM 4805 N N . CYS A 1 594 ? -6.383 14.836 -10.297 1 98.62 594 CYS A N 1
ATOM 4806 C CA . CYS A 1 594 ? -6.668 13.492 -9.805 1 98.62 594 CYS A CA 1
ATOM 4807 C C . CYS A 1 594 ? -6.391 13.398 -8.305 1 98.62 594 CYS A C 1
ATOM 4809 O O . CYS A 1 594 ? -7.129 12.734 -7.574 1 98.62 594 CYS A O 1
ATOM 4811 N N . THR A 1 595 ? -5.32 13.984 -7.812 1 98.62 595 THR A N 1
ATOM 4812 C CA . THR A 1 595 ? -5.004 13.914 -6.391 1 98.62 595 THR A CA 1
ATOM 4813 C C . THR A 1 595 ? -5.98 14.758 -5.574 1 98.62 595 THR A C 1
ATOM 4815 O O . THR A 1 595 ? -6.359 14.375 -4.469 1 98.62 595 THR A O 1
ATOM 4818 N N . GLN A 1 596 ? -6.316 15.898 -6.082 1 98.75 596 GLN A N 1
ATOM 4819 C CA . GLN A 1 596 ? -7.293 16.734 -5.391 1 98.75 596 GLN A CA 1
ATOM 4820 C C . GLN A 1 596 ? -8.656 16.047 -5.336 1 98.75 596 GLN A C 1
ATOM 4822 O O . GLN A 1 596 ? -9.359 16.141 -4.328 1 98.75 596 GLN A O 1
ATOM 4827 N N . PHE A 1 597 ? -9.016 15.414 -6.457 1 98.75 597 PHE A N 1
ATOM 4828 C CA . PHE A 1 597 ? -10.227 14.594 -6.496 1 98.75 597 PHE A CA 1
ATOM 4829 C C . PHE A 1 597 ? -10.188 13.531 -5.402 1 98.75 597 PHE A C 1
ATOM 4831 O O . PHE A 1 597 ? -11.172 13.344 -4.684 1 98.75 597 PHE A O 1
ATOM 4838 N N . LEU A 1 598 ? -9.07 12.867 -5.328 1 98.62 598 LEU A N 1
ATOM 4839 C CA . LEU A 1 598 ? -8.883 11.82 -4.328 1 98.62 598 LEU A CA 1
ATOM 4840 C C . LEU A 1 598 ? -9.109 12.367 -2.922 1 98.62 598 LEU A C 1
ATOM 4842 O O . LEU A 1 598 ? -9.867 11.789 -2.141 1 98.62 598 LEU A O 1
ATOM 4846 N N . GLN A 1 599 ? -8.43 13.438 -2.578 1 98.56 599 GLN A N 1
ATOM 4847 C CA . GLN A 1 599 ? -8.578 14.039 -1.26 1 98.56 599 GLN A CA 1
ATOM 4848 C C . GLN A 1 599 ? -10.031 14.414 -0.985 1 98.56 599 GLN A C 1
ATOM 4850 O O . GLN A 1 599 ? -10.555 14.141 0.096 1 98.56 599 GLN A O 1
ATOM 4855 N N . ALA A 1 600 ? -10.648 15.016 -1.934 1 98.56 600 ALA A N 1
ATOM 4856 C CA . ALA A 1 600 ? -12.031 15.461 -1.787 1 98.56 600 ALA A CA 1
ATOM 4857 C C . ALA A 1 600 ? -12.961 14.281 -1.536 1 98.56 600 ALA A C 1
ATOM 4859 O O . ALA A 1 600 ? -13.82 14.336 -0.655 1 98.56 600 ALA A O 1
ATOM 4860 N N . GLU A 1 601 ? -12.766 13.219 -2.307 1 97.94 601 GLU A N 1
ATOM 4861 C CA . GLU A 1 601 ? -13.602 12.031 -2.154 1 97.94 601 GLU A CA 1
ATOM 4862 C C . GLU A 1 601 ? -13.43 11.406 -0.772 1 97.94 601 GLU A C 1
ATOM 4864 O O . GLU A 1 601 ? -14.406 11.008 -0.137 1 97.94 601 GLU A O 1
ATOM 4869 N N . ALA A 1 602 ? -12.234 11.312 -0.368 1 98 602 ALA A N 1
ATOM 4870 C CA . ALA A 1 602 ? -11.953 10.734 0.944 1 98 602 ALA A CA 1
ATOM 4871 C C . ALA A 1 602 ? -12.602 11.555 2.055 1 98 602 ALA A C 1
ATOM 4873 O O . ALA A 1 602 ? -13.195 10.992 2.982 1 98 602 ALA A O 1
ATOM 4874 N N . MET A 1 603 ? -12.484 12.852 1.96 1 97.5 603 MET A N 1
ATOM 4875 C CA . MET A 1 603 ? -13.086 13.727 2.959 1 97.5 603 MET A CA 1
ATOM 4876 C C . MET A 1 603 ? -14.609 13.602 2.941 1 97.5 603 MET A C 1
ATOM 4878 O O . MET A 1 603 ? -15.242 13.586 3.996 1 97.5 603 MET A O 1
ATOM 4882 N N . ALA A 1 604 ? -15.148 13.516 1.731 1 97.69 604 ALA A N 1
ATOM 4883 C CA . ALA A 1 604 ? -16.594 13.375 1.612 1 97.69 604 ALA A CA 1
ATOM 4884 C C . ALA A 1 604 ? -17.078 12.133 2.346 1 97.69 604 ALA A C 1
ATOM 4886 O O . ALA A 1 604 ? -18.109 12.172 3.033 1 97.69 604 ALA A O 1
ATOM 4887 N N . TYR A 1 605 ? -16.375 11.062 2.199 1 96.81 605 TYR A N 1
ATOM 4888 C CA . TYR A 1 605 ? -16.734 9.828 2.885 1 96.81 605 TYR A CA 1
ATOM 4889 C C . TYR A 1 605 ? -16.656 10 4.398 1 96.81 605 TYR A C 1
ATOM 4891 O O . TYR A 1 605 ? -17.594 9.625 5.121 1 96.81 605 TYR A O 1
ATOM 4899 N N . ALA A 1 606 ? -15.578 10.539 4.875 1 97.88 606 ALA A N 1
ATOM 4900 C CA . ALA A 1 606 ? -15.336 10.695 6.305 1 97.88 606 ALA A CA 1
ATOM 4901 C C . ALA A 1 606 ? -16.422 11.562 6.949 1 97.88 606 ALA A C 1
ATOM 4903 O O . ALA A 1 606 ? -17.062 11.141 7.91 1 97.88 606 ALA A O 1
ATOM 4904 N N . TYR A 1 607 ? -16.672 12.742 6.375 1 97.88 607 TYR A N 1
ATOM 4905 C CA . TYR A 1 607 ? -17.641 13.672 6.93 1 97.88 607 TYR A CA 1
ATOM 4906 C C . TYR A 1 607 ? -19.047 13.086 6.887 1 97.88 607 TYR A C 1
ATOM 4908 O O . TYR A 1 607 ? -19.812 13.234 7.836 1 97.88 607 TYR A O 1
ATOM 4916 N N . ASN A 1 608 ? -19.328 12.461 5.75 1 97.81 608 ASN A N 1
ATOM 4917 C CA . ASN A 1 608 ? -20.672 11.906 5.59 1 97.81 608 ASN A CA 1
ATOM 4918 C C . ASN A 1 608 ? -20.984 10.891 6.688 1 97.81 608 ASN A C 1
ATOM 4920 O O . ASN A 1 608 ? -22.062 10.93 7.281 1 97.81 608 ASN A O 1
ATOM 4924 N N . CYS A 1 609 ? -20.031 10.102 7.016 1 96.75 609 CYS A N 1
ATOM 4925 C CA . CYS A 1 609 ? -20.266 9.062 8.008 1 96.75 609 CYS A CA 1
ATOM 4926 C C . CYS A 1 609 ? -20.219 9.633 9.422 1 96.75 609 CYS A C 1
ATOM 4928 O O . CYS A 1 609 ? -21.062 9.305 10.25 1 96.75 609 CYS A O 1
ATOM 4930 N N . TRP A 1 610 ? -19.344 10.484 9.742 1 98.38 610 TRP A N 1
ATOM 4931 C CA . TRP A 1 610 ? -19.109 10.914 11.117 1 98.38 610 TRP A CA 1
ATOM 4932 C C . TRP A 1 610 ? -20.125 11.961 11.539 1 98.38 610 TRP A C 1
ATOM 4934 O O . TRP A 1 610 ? -20.531 12.008 12.703 1 98.38 610 TRP A O 1
ATOM 4944 N N . ARG A 1 611 ? -20.531 12.852 10.586 1 97.62 611 ARG A N 1
ATOM 4945 C CA . ARG A 1 611 ? -21.562 13.836 10.883 1 97.62 611 ARG A CA 1
ATOM 4946 C C . ARG A 1 611 ? -22.906 13.156 11.164 1 97.62 611 ARG A C 1
ATOM 4948 O O . ARG A 1 611 ? -23.703 13.641 11.969 1 97.62 611 ARG A O 1
ATOM 4955 N N . ARG A 1 612 ? -23.156 12.023 10.5 1 98.12 612 ARG A N 1
ATOM 4956 C CA . ARG A 1 612 ? -24.359 11.219 10.703 1 98.12 612 ARG A CA 1
ATOM 4957 C C . ARG A 1 612 ? -24.484 10.781 12.156 1 98.12 612 ARG A C 1
ATOM 4959 O O . ARG A 1 612 ? -25.594 10.656 12.68 1 98.12 612 ARG A O 1
ATOM 4966 N N . GLU A 1 613 ? -23.406 10.703 12.867 1 98.38 613 GLU A N 1
ATOM 4967 C CA . GLU A 1 613 ? -23.375 10.055 14.18 1 98.38 613 GLU A CA 1
ATOM 4968 C C . GLU A 1 613 ? -23.609 11.062 15.297 1 98.38 613 GLU A C 1
ATOM 4970 O O . GLU A 1 613 ? -23.641 10.695 16.469 1 98.38 613 GLU A O 1
ATOM 4975 N N . PHE A 1 614 ? -23.766 12.359 15.008 1 98.44 614 PHE A N 1
ATOM 4976 C CA . PHE A 1 614 ? -24.234 13.352 15.961 1 98.44 614 PHE A CA 1
ATOM 4977 C C . PHE A 1 614 ? -25.766 13.352 16.047 1 98.44 614 PHE A C 1
ATOM 4979 O O . PHE A 1 614 ? -26.406 14.281 15.547 1 98.44 614 PHE A O 1
ATOM 4986 N N . ARG A 1 615 ? -26.391 12.477 16.703 1 97.75 615 ARG A N 1
ATOM 4987 C CA . ARG A 1 615 ? -27.766 12.047 16.594 1 97.75 615 ARG A CA 1
ATOM 4988 C C . ARG A 1 615 ? -28.656 12.727 17.625 1 97.75 615 ARG A C 1
ATOM 4990 O O . ARG A 1 615 ? -29.859 12.516 17.656 1 97.75 615 ARG A O 1
ATOM 4997 N N . GLY A 1 616 ? -28.031 13.555 18.547 1 96.38 616 GLY A N 1
ATOM 4998 C CA . GLY A 1 616 ? -28.812 14.25 19.562 1 96.38 616 GLY A CA 1
ATOM 4999 C C . GLY A 1 616 ? -28.516 13.758 20.969 1 96.38 616 GLY A C 1
ATOM 5000 O O . GLY A 1 616 ? -27.625 12.922 21.172 1 96.38 616 GLY A O 1
ATOM 5001 N N . PRO A 1 617 ? -29.266 14.242 21.906 1 95.44 617 PRO A N 1
ATOM 5002 C CA . PRO A 1 617 ? -28.922 14 23.312 1 95.44 617 PRO A CA 1
ATOM 5003 C C . PRO A 1 617 ? -28.844 12.516 23.656 1 95.44 617 PRO A C 1
ATOM 5005 O O . PRO A 1 617 ? -29.812 11.781 23.422 1 95.44 617 PRO A O 1
ATOM 5008 N N . GLY A 1 618 ? -27.75 12.078 24.125 1 96.5 618 GLY A N 1
ATOM 5009 C CA . GLY A 1 618 ? -27.5 10.711 24.547 1 96.5 618 GLY A CA 1
ATOM 5010 C C . GLY A 1 618 ? -26.984 9.828 23.422 1 96.5 618 GLY A C 1
ATOM 5011 O O . GLY A 1 618 ? -26.547 8.703 23.672 1 96.5 618 GLY A O 1
ATOM 5012 N N . GLU A 1 619 ? -27.062 10.32 22.219 1 97.88 619 GLU A N 1
ATOM 5013 C CA . GLU A 1 619 ? -26.594 9.547 21.062 1 97.88 619 GLU A CA 1
ATOM 5014 C C . GLU A 1 619 ? -25.625 10.367 20.203 1 97.88 619 GLU A C 1
ATOM 5016 O O . GLU A 1 619 ? -25.656 10.281 18.984 1 97.88 619 GLU A O 1
ATOM 5021 N N . GLU A 1 620 ? -24.938 11.25 20.828 1 97.81 620 GLU A N 1
ATOM 5022 C CA . GLU A 1 620 ? -23.875 11.984 20.156 1 97.81 620 GLU A CA 1
ATOM 5023 C C . GLU A 1 620 ? -22.609 11.156 20.047 1 97.81 620 GLU A C 1
ATOM 5025 O O . GLU A 1 620 ? -21.578 11.508 20.625 1 97.81 620 GLU A O 1
ATOM 5030 N N . ASN A 1 621 ? -22.625 10.148 19.203 1 98.31 621 ASN A N 1
ATOM 5031 C CA . ASN A 1 621 ? -21.578 9.156 19.062 1 98.31 621 ASN A CA 1
ATOM 5032 C C . ASN A 1 621 ? -20.281 9.773 18.516 1 98.31 621 ASN A C 1
ATOM 5034 O O . ASN A 1 621 ? -19.203 9.227 18.703 1 98.31 621 ASN A O 1
ATOM 5038 N N . CYS A 1 622 ? -20.359 10.797 17.797 1 98.69 622 CYS A N 1
ATOM 5039 C CA . CYS A 1 622 ? -19.266 11.609 17.297 1 98.69 622 CYS A CA 1
ATOM 5040 C C . CYS A 1 622 ? -19.609 13.094 17.359 1 98.69 622 CYS A C 1
ATOM 5042 O O . CYS A 1 622 ? -20.578 13.531 16.734 1 98.69 622 CYS A O 1
ATOM 5044 N N . ALA A 1 623 ? -18.75 13.812 18.047 1 98.62 623 ALA A N 1
ATOM 5045 C CA . ALA A 1 623 ? -19.156 15.195 18.281 1 98.62 623 ALA A CA 1
ATOM 5046 C C . ALA A 1 623 ? -18.141 16.172 17.703 1 98.62 623 ALA A C 1
ATOM 5048 O O . ALA A 1 623 ? -18.25 17.391 17.922 1 98.62 623 ALA A O 1
ATOM 5049 N N . GLY A 1 624 ? -17.156 15.68 16.953 1 98.44 624 GLY A N 1
ATOM 5050 C CA . GLY A 1 624 ? -16.219 16.594 16.344 1 98.44 624 GLY A CA 1
ATOM 5051 C C . GLY A 1 624 ? -15.297 15.93 15.344 1 98.44 624 GLY A C 1
ATOM 5052 O O . GLY A 1 624 ? -14.969 14.75 15.477 1 98.44 624 GLY A O 1
ATOM 5053 N N . VAL A 1 625 ? -14.898 16.609 14.344 1 98.44 625 VAL A N 1
ATOM 5054 C CA . VAL A 1 625 ? -14.023 16.172 13.258 1 98.44 625 VAL A CA 1
ATOM 5055 C C . VAL A 1 625 ? -13.109 17.328 12.836 1 98.44 625 VAL A C 1
ATOM 5057 O O . VAL A 1 625 ? -13.586 18.359 12.352 1 98.44 625 VAL A O 1
ATOM 5060 N N . LEU A 1 626 ? -11.812 17.188 13.031 1 98.69 626 LEU A N 1
ATOM 5061 C CA . LEU A 1 626 ? -10.836 18.203 12.641 1 98.69 626 LEU A CA 1
ATOM 5062 C C . LEU A 1 626 ? -9.852 17.656 11.617 1 98.69 626 LEU A C 1
ATOM 5064 O O . LEU A 1 626 ? -9.094 16.734 11.922 1 98.69 626 LEU A O 1
ATOM 5068 N N . VAL A 1 627 ? -9.852 18.203 10.445 1 98 627 VAL A N 1
ATOM 5069 C CA . VAL A 1 627 ? -8.992 17.734 9.352 1 98 627 VAL A CA 1
ATOM 5070 C C . VAL A 1 627 ? -7.562 18.219 9.578 1 98 627 VAL A C 1
ATOM 5072 O O . VAL A 1 627 ? -7.34 19.344 10 1 98 627 VAL A O 1
ATOM 5075 N N . TRP A 1 628 ? -6.602 17.297 9.531 1 97.94 628 TRP A N 1
ATOM 5076 C CA . TRP A 1 628 ? -5.195 17.641 9.336 1 97.94 628 TRP A CA 1
ATOM 5077 C C . TRP A 1 628 ? -4.887 17.875 7.863 1 97.94 628 TRP A C 1
ATOM 5079 O O . TRP A 1 628 ? -4.828 16.938 7.074 1 97.94 628 TRP A O 1
ATOM 5089 N N . GLN A 1 629 ? -4.848 19.219 7.426 1 97.56 629 GLN A N 1
ATOM 5090 C CA . GLN A 1 629 ? -4.848 20.484 8.172 1 97.56 629 GLN A CA 1
ATOM 5091 C C . GLN A 1 629 ? -5.398 21.625 7.324 1 97.56 629 GLN A C 1
ATOM 5093 O O . GLN A 1 629 ? -5.766 21.422 6.164 1 97.56 629 GLN A O 1
ATOM 5098 N N . LEU A 1 630 ? -5.551 22.781 7.855 1 98.5 630 LEU A N 1
ATOM 5099 C CA . LEU A 1 630 ? -6.105 23.922 7.148 1 98.5 630 LEU A CA 1
ATOM 5100 C C . LEU A 1 630 ? -5.105 24.469 6.137 1 98.5 630 LEU A C 1
ATOM 5102 O O . LEU A 1 630 ? -5.414 24.578 4.949 1 98.5 630 LEU A O 1
ATOM 5106 N N . ASN A 1 631 ? -3.916 24.75 6.559 1 98 631 ASN A N 1
ATOM 5107 C CA . ASN A 1 631 ? -2.986 25.578 5.797 1 98 631 ASN A CA 1
ATOM 5108 C C . ASN A 1 631 ? -1.693 24.828 5.492 1 98 631 ASN A C 1
ATOM 5110 O O . ASN A 1 631 ? -1.356 23.859 6.172 1 98 631 ASN A O 1
ATOM 5114 N N . ASP A 1 632 ? -1.024 25.297 4.465 1 97.19 632 ASP A N 1
ATOM 5115 C CA . ASP A 1 632 ? 0.354 24.922 4.164 1 97.19 632 ASP A CA 1
ATOM 5116 C C . ASP A 1 632 ? 1.321 26.047 4.547 1 97.19 632 ASP A C 1
ATOM 5118 O O . ASP A 1 632 ? 0.93 27.219 4.621 1 97.19 632 ASP A O 1
ATOM 5122 N N . ILE A 1 633 ? 2.516 25.641 4.773 1 97.06 633 ILE A N 1
ATOM 5123 C CA . ILE A 1 633 ? 3.496 26.609 5.27 1 97.06 633 ILE A CA 1
ATOM 5124 C C . ILE A 1 633 ? 4.523 26.906 4.184 1 97.06 633 ILE A C 1
ATOM 5126 O O . ILE A 1 633 ? 5.32 27.844 4.309 1 97.06 633 ILE A O 1
ATOM 5130 N N . TRP A 1 634 ? 4.613 26.188 3.104 1 97.44 634 TRP A N 1
ATOM 5131 C CA . TRP A 1 634 ? 5.469 26.312 1.927 1 97.44 634 TRP A CA 1
ATOM 5132 C C . TRP A 1 634 ? 4.82 25.656 0.71 1 97.44 634 TRP A C 1
ATOM 5134 O O . TRP A 1 634 ? 3.75 25.062 0.819 1 97.44 634 TRP A O 1
ATOM 5144 N N . PRO A 1 635 ? 5.352 25.906 -0.533 1 97.62 635 PRO A N 1
ATOM 5145 C CA . PRO A 1 635 ? 4.734 25.281 -1.709 1 97.62 635 PRO A CA 1
ATOM 5146 C C . PRO A 1 635 ? 4.977 23.781 -1.781 1 97.62 635 PRO A C 1
ATOM 5148 O O . PRO A 1 635 ? 5.633 23.297 -2.711 1 97.62 635 PRO A O 1
ATOM 5151 N N . GLY A 1 636 ? 4.34 23.094 -0.887 1 96.81 636 GLY A N 1
ATOM 5152 C CA . GLY A 1 636 ? 4.469 21.641 -0.798 1 96.81 636 GLY A CA 1
ATOM 5153 C C . GLY A 1 636 ? 3.162 20.906 -1.054 1 96.81 636 GLY A C 1
ATOM 5154 O O . GLY A 1 636 ? 2.119 21.547 -1.243 1 96.81 636 GLY A O 1
ATOM 5155 N N . ILE A 1 637 ? 3.225 19.609 -1.249 1 97.69 637 ILE A N 1
ATOM 5156 C CA . ILE A 1 637 ? 2.082 18.703 -1.293 1 97.69 637 ILE A CA 1
ATOM 5157 C C . ILE A 1 637 ? 1.828 18.125 0.098 1 97.69 637 ILE A C 1
ATOM 5159 O O . ILE A 1 637 ? 2.727 17.547 0.707 1 97.69 637 ILE A O 1
ATOM 5163 N N . SER A 1 638 ? 0.698 18.344 0.625 1 97.56 638 SER A N 1
ATOM 5164 C CA . SER A 1 638 ? 0.399 17.938 1.993 1 97.56 638 SER A CA 1
ATOM 5165 C C . SER A 1 638 ? -1.085 17.641 2.166 1 97.56 638 SER A C 1
ATOM 5167 O O . SER A 1 638 ? -1.808 17.453 1.183 1 97.56 638 SER A O 1
ATOM 5169 N N . TRP A 1 639 ? -1.527 17.516 3.418 1 97.94 639 TRP A N 1
ATOM 5170 C CA . TRP A 1 639 ? -2.912 17.234 3.781 1 97.94 639 TRP A CA 1
ATOM 5171 C C . TRP A 1 639 ? -3.748 18.516 3.779 1 97.94 639 TRP A C 1
ATOM 5173 O O . TRP A 1 639 ? -4.965 18.469 3.965 1 97.94 639 TRP A O 1
ATOM 5183 N N . ALA A 1 640 ? -3.209 19.609 3.496 1 98.5 640 ALA A N 1
ATOM 5184 C CA . ALA A 1 640 ? -3.848 20.922 3.676 1 98.5 640 ALA A CA 1
ATOM 5185 C C . ALA A 1 640 ? -5.098 21.031 2.807 1 98.5 640 ALA A C 1
ATOM 5187 O O . ALA A 1 640 ? -5.125 20.547 1.676 1 98.5 640 ALA A O 1
ATOM 5188 N N . LEU A 1 641 ? -6.074 21.734 3.311 1 98.44 641 LEU A N 1
ATOM 5189 C CA . LEU A 1 641 ? -7.27 22.094 2.555 1 98.44 641 LEU A CA 1
ATOM 5190 C C . LEU A 1 641 ? -6.984 23.234 1.597 1 98.44 641 LEU A C 1
ATOM 5192 O O . LEU A 1 641 ? -7.633 23.359 0.556 1 98.44 641 LEU A O 1
ATOM 5196 N N . VAL A 1 642 ? -6.043 24.062 2.02 1 98.12 642 VAL A N 1
ATOM 5197 C CA . VAL A 1 642 ? -5.699 25.281 1.297 1 98.12 642 VAL A CA 1
ATOM 5198 C C . VAL A 1 642 ? -4.18 25.391 1.164 1 98.12 642 VAL A C 1
ATOM 5200 O O . VAL A 1 642 ? -3.449 25.172 2.135 1 98.12 642 VAL A O 1
ATOM 5203 N N . ASP A 1 643 ? -3.709 25.688 -0.019 1 97.38 643 ASP A N 1
ATOM 5204 C CA . ASP A 1 643 ? -2.264 25.703 -0.213 1 97.38 643 ASP A CA 1
ATOM 5205 C C . ASP A 1 643 ? -1.65 27.016 0.287 1 97.38 643 ASP A C 1
ATOM 5207 O O . ASP A 1 643 ? -2.359 27.875 0.805 1 97.38 643 ASP A O 1
ATOM 5211 N N . VAL A 1 644 ? -0.383 27.141 0.196 1 97.12 644 VAL A N 1
ATOM 5212 C CA . VAL A 1 644 ? 0.387 28.203 0.832 1 97.12 644 VAL A CA 1
ATOM 5213 C C . VAL A 1 644 ? 0.012 29.547 0.219 1 97.12 644 VAL A C 1
ATOM 5215 O O . VAL A 1 644 ? 0.142 30.594 0.866 1 97.12 644 VAL A O 1
ATOM 5218 N N . ASP A 1 645 ? -0.484 29.547 -1.002 1 94.31 645 ASP A N 1
ATOM 5219 C CA . ASP A 1 645 ? -0.875 30.766 -1.688 1 94.31 645 ASP A CA 1
ATOM 5220 C C . ASP A 1 645 ? -2.363 31.062 -1.498 1 94.31 645 ASP A C 1
ATOM 5222 O O . ASP A 1 645 ? -2.938 31.891 -2.207 1 94.31 645 ASP A O 1
ATOM 5226 N N . MET A 1 646 ? -3.008 30.312 -0.597 1 94.31 646 MET A N 1
ATOM 5227 C CA . MET A 1 646 ? -4.387 30.5 -0.151 1 94.31 646 MET A CA 1
ATOM 5228 C C . MET A 1 646 ? -5.371 30.109 -1.25 1 94.31 646 MET A C 1
ATOM 5230 O O . MET A 1 646 ? -6.383 30.781 -1.445 1 94.31 646 MET A O 1
ATOM 5234 N N . ASN A 1 647 ? -4.988 29.141 -2.082 1 94.75 647 ASN A N 1
ATOM 5235 C CA . ASN A 1 647 ? -5.918 28.516 -3.016 1 94.75 647 ASN A CA 1
ATOM 5236 C C . ASN A 1 647 ? -6.633 27.328 -2.381 1 94.75 647 ASN A C 1
ATOM 5238 O O . ASN A 1 647 ? -6.004 26.312 -2.07 1 94.75 647 ASN A O 1
ATOM 5242 N N . PRO A 1 648 ? -7.922 27.453 -2.213 1 97.06 648 PRO A N 1
ATOM 5243 C CA . PRO A 1 648 ? -8.656 26.297 -1.677 1 97.06 648 PRO A CA 1
ATOM 5244 C C . PRO A 1 648 ? -8.664 25.109 -2.635 1 97.06 648 PRO A C 1
ATOM 5246 O O . PRO A 1 648 ? -8.898 25.281 -3.834 1 97.06 648 PRO A O 1
ATOM 5249 N N . LYS A 1 649 ? -8.383 23.984 -2.141 1 98 649 LYS A N 1
ATOM 5250 C CA . LYS A 1 649 ? -8.516 22.734 -2.893 1 98 649 LYS A CA 1
ATOM 5251 C C . LYS A 1 649 ? -9.953 22.234 -2.877 1 98 649 LYS A C 1
ATOM 5253 O O . LYS A 1 649 ? -10.773 22.703 -2.078 1 98 649 LYS A O 1
ATOM 5258 N N . PRO A 1 650 ? -10.312 21.266 -3.736 1 98.44 650 PRO A N 1
ATOM 5259 C CA . PRO A 1 650 ? -11.648 20.672 -3.721 1 98.44 650 PRO A CA 1
ATOM 5260 C C . PRO A 1 650 ? -12.055 20.172 -2.334 1 98.44 650 PRO A C 1
ATOM 5262 O O . PRO A 1 650 ? -13.227 20.281 -1.959 1 98.44 650 PRO A O 1
ATOM 5265 N N . ALA A 1 651 ? -11.164 19.719 -1.537 1 98.62 651 ALA A N 1
ATOM 5266 C CA . ALA A 1 651 ? -11.453 19.219 -0.198 1 98.62 651 ALA A CA 1
ATOM 5267 C C . ALA A 1 651 ? -11.977 20.328 0.707 1 98.62 651 ALA A C 1
ATOM 5269 O O . ALA A 1 651 ? -12.781 20.078 1.608 1 98.62 651 ALA A O 1
ATOM 5270 N N . TYR A 1 652 ? -11.523 21.547 0.464 1 98.44 652 TYR A N 1
ATOM 5271 C CA . TYR A 1 652 ? -12.047 22.688 1.203 1 98.44 652 TYR A CA 1
ATOM 5272 C C . TYR A 1 652 ? -13.555 22.828 1.002 1 98.44 652 TYR A C 1
ATOM 5274 O O . TYR A 1 652 ? -14.297 23.047 1.961 1 98.44 652 TYR A O 1
ATOM 5282 N N . TYR A 1 653 ? -14.008 22.672 -0.177 1 98.5 653 TYR A N 1
ATOM 5283 C CA . TYR A 1 653 ? -15.422 22.844 -0.507 1 98.5 653 TYR A CA 1
ATOM 5284 C C . TYR A 1 653 ? -16.25 21.672 0.006 1 98.5 653 TYR A C 1
ATOM 5286 O O . TYR A 1 653 ? -17.406 21.844 0.389 1 98.5 653 TYR A O 1
ATOM 5294 N N . ILE A 1 654 ? -15.641 20.484 -0.003 1 98.38 654 ILE A N 1
ATOM 5295 C CA . ILE A 1 654 ? -16.297 19.344 0.617 1 98.38 654 ILE A CA 1
ATOM 5296 C C . ILE A 1 654 ? -16.5 19.609 2.107 1 98.38 654 ILE A C 1
ATOM 5298 O O . ILE A 1 654 ? -17.578 19.344 2.65 1 98.38 654 ILE A O 1
ATOM 5302 N N . THR A 1 655 ? -15.469 20.078 2.746 1 98.31 655 THR A N 1
ATOM 5303 C CA . THR A 1 655 ? -15.539 20.391 4.168 1 98.31 655 THR A CA 1
ATOM 5304 C C . THR A 1 655 ? -16.609 21.453 4.434 1 98.31 655 THR A C 1
ATOM 5306 O O . THR A 1 655 ? -17.406 21.312 5.363 1 98.31 655 THR A O 1
ATOM 5309 N N . LYS A 1 656 ? -16.641 22.469 3.623 1 98.06 656 LYS A N 1
ATOM 5310 C CA . LYS A 1 656 ? -17.609 23.547 3.738 1 98.06 656 LYS A CA 1
ATOM 5311 C C . LYS A 1 656 ? -19.047 23.016 3.676 1 98.06 656 LYS A C 1
ATOM 5313 O O . LYS A 1 656 ? -19.875 23.359 4.512 1 98.06 656 LYS A O 1
ATOM 5318 N N . ARG A 1 657 ? -19.297 22.156 2.76 1 97.88 657 ARG A N 1
ATOM 5319 C CA . ARG A 1 657 ? -20.625 21.609 2.586 1 97.88 657 ARG A CA 1
ATOM 5320 C C . ARG A 1 657 ? -20.984 20.656 3.723 1 97.88 657 ARG A C 1
ATOM 5322 O O . ARG A 1 657 ? -22.125 20.641 4.195 1 97.88 657 ARG A O 1
ATOM 5329 N N . ALA A 1 658 ? -20.016 19.875 4.125 1 97.69 658 ALA A N 1
ATOM 5330 C CA . ALA A 1 658 ? -20.25 18.891 5.184 1 97.69 658 ALA A CA 1
ATOM 5331 C C . ALA A 1 658 ? -20.578 19.578 6.504 1 97.69 658 ALA A C 1
ATOM 5333 O O . ALA A 1 658 ? -21.328 19.031 7.324 1 97.69 658 ALA A O 1
ATOM 5334 N N . LEU A 1 659 ? -20.047 20.781 6.703 1 98.12 659 LEU A N 1
ATOM 5335 C CA . LEU A 1 659 ? -20.188 21.469 7.988 1 98.12 659 LEU A CA 1
ATOM 5336 C C . LEU A 1 659 ? -21.266 22.531 7.922 1 98.12 659 LEU A C 1
ATOM 5338 O O . LEU A 1 659 ? -21.391 23.344 8.844 1 98.12 659 LEU A O 1
ATOM 5342 N N . ASP A 1 660 ? -22.016 22.516 6.875 1 97.44 660 ASP A N 1
ATOM 5343 C CA . ASP A 1 660 ? -23.141 23.438 6.742 1 97.44 660 ASP A CA 1
ATOM 5344 C C . ASP A 1 660 ? -24.234 23.125 7.77 1 97.44 660 ASP A C 1
ATOM 5346 O O . ASP A 1 660 ? -24.219 22.062 8.391 1 97.44 660 ASP A O 1
ATOM 5350 N N . LYS A 1 661 ? -25.172 24.062 7.98 1 96.75 661 LYS A N 1
ATOM 5351 C CA . LYS A 1 661 ? -26.25 23.922 8.953 1 96.75 661 LYS A CA 1
ATOM 5352 C C . LYS A 1 661 ? -27.25 22.844 8.516 1 96.75 661 LYS A C 1
ATOM 5354 O O . LYS A 1 661 ? -27.844 22.156 9.352 1 96.75 661 LYS A O 1
ATOM 5359 N N . MET A 1 662 ? -27.484 22.812 7.262 1 97.88 662 MET A N 1
ATOM 5360 C CA . MET A 1 662 ? -28.375 21.797 6.707 1 97.88 662 MET A CA 1
ATOM 5361 C C . MET A 1 662 ? -27.641 20.906 5.707 1 97.88 662 MET A C 1
ATOM 5363 O O . MET A 1 662 ? -27.062 21.406 4.738 1 97.88 662 MET A O 1
ATOM 5367 N N . VAL A 1 663 ? -27.656 19.609 5.949 1 98.31 663 VAL A N 1
ATOM 5368 C CA . VAL A 1 663 ? -26.969 18.641 5.09 1 98.31 663 VAL A CA 1
ATOM 5369 C C . VAL A 1 663 ? -27.875 17.438 4.859 1 98.31 663 VAL A C 1
ATOM 5371 O O . VAL A 1 663 ? -28.672 17.078 5.723 1 98.31 663 VAL A O 1
ATOM 5374 N N . VAL A 1 664 ? -27.906 16.922 3.697 1 98.12 664 VAL A N 1
ATOM 5375 C CA . VAL A 1 664 ? -28.484 15.609 3.414 1 98.12 664 VAL A CA 1
ATOM 5376 C C . VAL A 1 664 ? -27.375 14.625 3.035 1 98.12 664 VAL A C 1
ATOM 5378 O O . VAL A 1 664 ? -26.406 14.992 2.361 1 98.12 664 VAL A O 1
ATOM 5381 N N . GLY A 1 665 ? -27.406 13.414 3.637 1 98 665 GLY A N 1
ATOM 5382 C CA . GLY A 1 665 ? -26.422 12.383 3.344 1 98 665 GLY A CA 1
ATOM 5383 C C . GLY A 1 665 ? -27.047 11.109 2.785 1 98 665 GLY A C 1
ATOM 5384 O O . GLY A 1 665 ? -28.234 10.852 2.994 1 98 665 GLY A O 1
ATOM 5385 N N . MET A 1 666 ? -26.25 10.375 2.014 1 97.62 666 MET A N 1
ATOM 5386 C CA . MET A 1 666 ? -26.641 9.078 1.464 1 97.62 666 MET A CA 1
ATOM 5387 C C . MET A 1 666 ? -25.516 8.055 1.633 1 97.62 666 MET A C 1
ATOM 5389 O O . MET A 1 666 ? -24.344 8.422 1.64 1 97.62 666 MET A O 1
ATOM 5393 N N . GLU A 1 667 ? -25.844 6.848 1.793 1 97.56 667 GLU A N 1
ATOM 5394 C CA . GLU A 1 667 ? -24.922 5.727 1.769 1 97.56 667 GLU A CA 1
ATOM 5395 C C . GLU A 1 667 ? -25.516 4.531 1.029 1 97.56 667 GLU A C 1
ATOM 5397 O O . GLU A 1 667 ? -26.594 4.047 1.386 1 97.56 667 GLU A O 1
ATOM 5402 N N . ARG A 1 668 ? -24.891 4.172 0.001 1 97.44 668 ARG A N 1
ATOM 5403 C CA . ARG A 1 668 ? -25.266 2.896 -0.606 1 97.44 668 ARG A CA 1
ATOM 5404 C C . ARG A 1 668 ? -24.828 1.728 0.272 1 97.44 668 ARG A C 1
ATOM 5406 O O . ARG A 1 668 ? -23.656 1.63 0.653 1 97.44 668 ARG A O 1
ATOM 5413 N N . VAL A 1 669 ? -25.688 0.833 0.578 1 96.75 669 VAL A N 1
ATOM 5414 C CA . VAL A 1 669 ? -25.391 -0.196 1.574 1 96.75 669 VAL A CA 1
ATOM 5415 C C . VAL A 1 669 ? -25.234 -1.551 0.888 1 96.75 669 VAL A C 1
ATOM 5417 O O . VAL A 1 669 ? -25.844 -1.799 -0.157 1 96.75 669 VAL A O 1
ATOM 5420 N N . VAL A 1 670 ? -24.453 -2.416 1.43 1 96.31 670 VAL A N 1
ATOM 5421 C CA . VAL A 1 670 ? -24.203 -3.762 0.919 1 96.31 670 VAL A CA 1
ATOM 5422 C C . VAL A 1 670 ? -25.484 -4.59 1.014 1 96.31 670 VAL A C 1
ATOM 5424 O O . VAL A 1 670 ? -26.094 -4.684 2.082 1 96.31 670 VAL A O 1
ATOM 5427 N N . THR A 1 671 ? -25.875 -5.152 -0.051 1 97.44 671 THR A N 1
ATOM 5428 C CA . THR A 1 671 ? -27.109 -5.945 -0.085 1 97.44 671 THR A CA 1
ATOM 5429 C C . THR A 1 671 ? -26.797 -7.418 -0.325 1 97.44 671 THR A C 1
ATOM 5431 O O . THR A 1 671 ? -27.578 -8.297 0.036 1 97.44 671 THR A O 1
ATOM 5434 N N . GLU A 1 672 ? -25.656 -7.633 -0.968 1 96.56 672 GLU A N 1
ATOM 5435 C CA . GLU A 1 672 ? -25.281 -9.008 -1.296 1 96.56 672 GLU A CA 1
ATOM 5436 C C . GLU A 1 672 ? -23.766 -9.156 -1.391 1 96.56 672 GLU A C 1
ATOM 5438 O O . GLU A 1 672 ? -23.094 -8.297 -1.942 1 96.56 672 GLU A O 1
ATOM 5443 N N . LYS A 1 673 ? -23.266 -10.273 -0.834 1 95.62 673 LYS A N 1
ATOM 5444 C CA . LYS A 1 673 ? -21.859 -10.648 -1.011 1 95.62 673 LYS A CA 1
ATOM 5445 C C . LYS A 1 673 ? -21.672 -11.492 -2.266 1 95.62 673 LYS A C 1
ATOM 5447 O O . LYS A 1 673 ? -22.609 -12.148 -2.727 1 95.62 673 LYS A O 1
ATOM 5452 N N . PRO A 1 674 ? -20.453 -11.484 -2.871 1 94.62 674 PRO A N 1
ATOM 5453 C CA . PRO A 1 674 ? -20.203 -12.414 -3.979 1 94.62 674 PRO A CA 1
ATOM 5454 C C . PRO A 1 674 ? -20.219 -13.875 -3.537 1 94.62 674 PRO A C 1
ATOM 5456 O O . PRO A 1 674 ? -20.141 -14.164 -2.342 1 94.62 674 PRO A O 1
ATOM 5459 N N . PRO A 1 675 ? -20.359 -14.766 -4.578 1 94.06 675 PRO A N 1
ATOM 5460 C CA . PRO A 1 675 ? -20.234 -16.172 -4.195 1 94.06 675 PRO A CA 1
ATOM 5461 C C . PRO A 1 675 ? -18.938 -16.484 -3.453 1 94.06 675 PRO A C 1
ATOM 5463 O O . PRO A 1 675 ? -17.875 -16.062 -3.877 1 94.06 675 PRO A O 1
ATOM 5466 N N . TYR A 1 676 ? -19.062 -17.281 -2.344 1 90 676 TYR A N 1
ATOM 5467 C CA . TYR A 1 676 ? -17.938 -17.516 -1.444 1 90 676 TYR A CA 1
ATOM 5468 C C . TYR A 1 676 ? -16.797 -18.203 -2.174 1 90 676 TYR A C 1
ATOM 5470 O O . TYR A 1 676 ? -15.633 -18.062 -1.778 1 90 676 TYR A O 1
ATOM 5478 N N . ILE A 1 677 ? -17.078 -18.859 -3.256 1 92.69 677 ILE A N 1
ATOM 5479 C CA . ILE A 1 677 ? -16.109 -19.703 -3.936 1 92.69 677 ILE A CA 1
ATOM 5480 C C . ILE A 1 677 ? -15.336 -18.875 -4.961 1 92.69 677 ILE A C 1
ATOM 5482 O O . ILE A 1 677 ? -14.328 -19.328 -5.5 1 92.69 677 ILE A O 1
ATOM 5486 N N . THR A 1 678 ? -15.781 -17.641 -5.238 1 93.69 678 THR A N 1
ATOM 5487 C CA . THR A 1 678 ? -15.148 -16.828 -6.27 1 93.69 678 THR A CA 1
ATOM 5488 C C . THR A 1 678 ? -14.258 -15.75 -5.648 1 93.69 678 THR A C 1
ATOM 5490 O O . THR A 1 678 ? -14.422 -15.406 -4.477 1 93.69 678 THR A O 1
ATOM 5493 N N . THR A 1 679 ? -13.305 -15.305 -6.379 1 91.81 679 THR A N 1
ATOM 5494 C CA . THR A 1 679 ? -12.438 -14.18 -6.039 1 91.81 679 THR A CA 1
ATOM 5495 C C . THR A 1 679 ? -12.492 -13.109 -7.129 1 91.81 679 THR A C 1
ATOM 5497 O O . THR A 1 679 ? -12.664 -13.422 -8.305 1 91.81 679 THR A O 1
ATOM 5500 N N . GLY A 1 680 ? -12.406 -11.828 -6.703 1 89.81 680 GLY A N 1
ATOM 5501 C CA . GLY A 1 680 ? -12.305 -10.758 -7.684 1 89.81 680 GLY A CA 1
ATOM 5502 C C . GLY A 1 680 ? -13.617 -10.031 -7.914 1 89.81 680 GLY A C 1
ATOM 5503 O O . GLY A 1 680 ? -13.703 -9.141 -8.758 1 89.81 680 GLY A O 1
ATOM 5504 N N . TYR A 1 681 ? -14.656 -10.414 -7.176 1 94.25 681 TYR A N 1
ATOM 5505 C CA . TYR A 1 681 ? -15.961 -9.773 -7.281 1 94.25 681 TYR A CA 1
ATOM 5506 C C . TYR A 1 681 ? -16.25 -8.922 -6.051 1 94.25 681 TYR A C 1
ATOM 5508 O O . TYR A 1 681 ? -15.766 -9.219 -4.953 1 94.25 681 TYR A O 1
ATOM 5516 N N . LEU A 1 682 ? -17 -7.879 -6.258 1 94.38 682 LEU A N 1
ATOM 5517 C CA . LEU A 1 682 ? -17.266 -6.934 -5.18 1 94.38 682 LEU A CA 1
ATOM 5518 C C . LEU A 1 682 ? -18.656 -7.145 -4.594 1 94.38 682 LEU A C 1
ATOM 5520 O O . LEU A 1 682 ? -19.516 -7.758 -5.234 1 94.38 682 LEU A O 1
ATOM 5524 N N . ASP A 1 683 ? -18.844 -6.621 -3.412 1 95.81 683 ASP A N 1
ATOM 5525 C CA . ASP A 1 683 ? -20.172 -6.574 -2.809 1 95.81 683 ASP A CA 1
ATOM 5526 C C . ASP A 1 683 ? -21.141 -5.781 -3.684 1 95.81 683 ASP A C 1
ATOM 5528 O O . ASP A 1 683 ? -20.75 -4.781 -4.293 1 95.81 683 ASP A O 1
ATOM 5532 N N . LYS A 1 684 ? -22.391 -6.223 -3.664 1 96.06 684 LYS A N 1
ATOM 5533 C CA . LYS A 1 684 ? -23.438 -5.449 -4.316 1 96.06 684 LYS A CA 1
ATOM 5534 C C . LYS A 1 684 ? -24.031 -4.418 -3.361 1 96.06 684 LYS A C 1
ATOM 5536 O O . LYS A 1 684 ? -24.281 -4.719 -2.191 1 96.06 684 LYS A O 1
ATOM 5541 N N . LYS A 1 685 ? -24.125 -3.246 -3.854 1 96.75 685 LYS A N 1
ATOM 5542 C CA . LYS A 1 685 ? -24.75 -2.158 -3.105 1 96.75 685 LYS A CA 1
ATOM 5543 C C . LYS A 1 685 ? -25.969 -1.605 -3.848 1 96.75 685 LYS A C 1
ATOM 5545 O O . LYS A 1 685 ? -25.906 -0.526 -4.441 1 96.75 685 LYS A O 1
ATOM 5550 N N . HIS A 1 686 ? -27.141 -2.256 -3.645 1 96.38 686 HIS A N 1
ATOM 5551 C CA . HIS A 1 686 ? -28.297 -1.979 -4.488 1 96.38 686 HIS A CA 1
ATOM 5552 C C . HIS A 1 686 ? -29.359 -1.174 -3.734 1 96.38 686 HIS A C 1
ATOM 5554 O O . HIS A 1 686 ? -30.438 -0.914 -4.262 1 96.38 686 HIS A O 1
ATOM 5560 N N . LYS A 1 687 ? -29.062 -0.78 -2.502 1 96.75 687 LYS A N 1
ATOM 5561 C CA . LYS A 1 687 ? -29.953 0.042 -1.692 1 96.75 687 LYS A CA 1
ATOM 5562 C C . LYS A 1 687 ? -29.219 1.259 -1.131 1 96.75 687 LYS A C 1
ATOM 5564 O O . LYS A 1 687 ? -28 1.297 -1.109 1 96.75 687 LYS A O 1
ATOM 5569 N N . VAL A 1 688 ? -30.016 2.27 -0.686 1 96.94 688 VAL A N 1
ATOM 5570 C CA . VAL A 1 688 ? -29.406 3.498 -0.187 1 96.94 688 VAL A CA 1
ATOM 5571 C C . VAL A 1 688 ? -30.141 3.959 1.076 1 96.94 688 VAL A C 1
ATOM 5573 O O . VAL A 1 688 ? -31.359 3.832 1.181 1 96.94 688 VAL A O 1
ATOM 5576 N N . ASP A 1 689 ? -29.406 4.367 2.047 1 97.25 689 ASP A N 1
ATOM 5577 C CA . ASP A 1 689 ? -29.906 5.098 3.207 1 97.25 689 ASP A CA 1
ATOM 5578 C C . ASP A 1 689 ? -29.797 6.605 2.994 1 97.25 689 ASP A C 1
ATOM 5580 O O . ASP A 1 689 ? -28.844 7.082 2.375 1 97.25 689 ASP A O 1
ATOM 5584 N N . ILE A 1 690 ? -30.781 7.363 3.469 1 97.12 690 ILE A N 1
ATOM 5585 C CA . ILE A 1 690 ? -30.797 8.82 3.377 1 97.12 690 ILE A CA 1
ATOM 5586 C C . ILE A 1 690 ? -31.078 9.422 4.754 1 97.12 690 ILE A C 1
ATOM 5588 O O . ILE A 1 690 ? -31.969 8.953 5.469 1 97.12 690 ILE A O 1
ATOM 5592 N N . TRP A 1 691 ? -30.344 10.367 5.148 1 98.19 691 TRP A N 1
ATOM 5593 C CA . TRP A 1 691 ? -30.562 11.086 6.398 1 98.19 691 TRP A CA 1
ATOM 5594 C C . TRP A 1 691 ? -30.344 12.578 6.219 1 98.19 691 TRP A C 1
ATOM 5596 O O . TRP A 1 691 ? -29.891 13.023 5.156 1 98.19 691 TRP A O 1
ATOM 5606 N N . ALA A 1 692 ? -30.719 13.375 7.184 1 98.44 692 ALA A N 1
ATOM 5607 C CA . ALA A 1 692 ? -30.516 14.82 7.172 1 98.44 692 ALA A CA 1
ATOM 5608 C C . ALA A 1 692 ? -29.844 15.297 8.453 1 98.44 692 ALA A C 1
ATOM 5610 O O . ALA A 1 692 ? -29.984 14.672 9.508 1 98.44 692 ALA A O 1
ATOM 5611 N N . VAL A 1 693 ? -29.094 16.297 8.344 1 98.31 693 VAL A N 1
ATOM 5612 C CA . VAL A 1 693 ? -28.516 17.016 9.484 1 98.31 693 VAL A CA 1
ATOM 5613 C C . VAL A 1 693 ? -29.141 18.391 9.594 1 98.31 693 VAL A C 1
ATOM 5615 O O . VAL A 1 693 ? -29.125 19.172 8.633 1 98.31 693 VAL A O 1
ATOM 5618 N N . ASN A 1 694 ? -29.719 18.688 10.719 1 98.31 694 ASN A N 1
ATOM 5619 C CA . ASN A 1 694 ? -30.188 20.031 11.055 1 98.31 694 ASN A CA 1
ATOM 5620 C C . ASN A 1 694 ? -29.312 20.672 12.125 1 98.31 694 ASN A C 1
ATOM 5622 O O . ASN A 1 694 ? -29.453 20.375 13.312 1 98.31 694 ASN A O 1
ATOM 5626 N N . GLY A 1 695 ? -28.469 21.625 11.68 1 96.69 695 GLY A N 1
ATOM 5627 C CA . GLY A 1 695 ? -27.562 22.297 12.594 1 96.69 695 GLY A CA 1
ATOM 5628 C C . GLY A 1 695 ? -28.188 23.516 13.25 1 96.69 695 GLY A C 1
ATOM 5629 O O . GLY A 1 695 ? -27.578 24.141 14.117 1 96.69 695 GLY A O 1
ATOM 5630 N N . HIS A 1 696 ? -29.375 23.828 12.867 1 96.75 696 HIS A N 1
ATOM 5631 C CA . HIS A 1 696 ? -30.109 24.859 13.602 1 96.75 696 HIS A CA 1
ATOM 5632 C C . HIS A 1 696 ? -30.562 24.344 14.961 1 96.75 696 HIS A C 1
ATOM 5634 O O . HIS A 1 696 ? -30.719 23.141 15.156 1 96.75 696 HIS A O 1
ATOM 5640 N N . LEU A 1 697 ? -30.781 25.312 15.859 1 96.81 697 LEU A N 1
ATOM 5641 C CA . LEU A 1 697 ? -31.172 24.922 17.203 1 96.81 697 LEU A CA 1
ATOM 5642 C C . LEU A 1 697 ? -32.656 24.625 17.281 1 96.81 697 LEU A C 1
ATOM 5644 O O . LEU A 1 697 ? -33.125 23.984 18.234 1 96.81 697 LEU A O 1
ATOM 5648 N N . HIS A 1 698 ? -33.438 25.047 16.312 1 96.38 698 HIS A N 1
ATOM 5649 C CA . HIS A 1 698 ? -34.875 24.828 16.266 1 96.38 698 HIS A CA 1
ATOM 5650 C C . HIS A 1 698 ? -35.25 23.75 15.242 1 96.38 698 HIS A C 1
ATOM 5652 O O . HIS A 1 698 ? -34.438 23.406 14.383 1 96.38 698 HIS A O 1
ATOM 5658 N N . GLU A 1 699 ? -36.375 23.188 15.352 1 97.12 699 GLU A N 1
ATOM 5659 C CA . GLU A 1 699 ? -36.906 22.188 14.414 1 97.12 699 GLU A CA 1
ATOM 5660 C C . GLU A 1 699 ? -37.125 22.797 13.031 1 97.12 699 GLU A C 1
ATOM 5662 O O . GLU A 1 699 ? -37.594 23.938 12.914 1 97.12 699 GLU A O 1
ATOM 5667 N N . MET A 1 700 ? -36.781 22.094 12.039 1 97.25 700 MET A N 1
ATOM 5668 C CA . MET A 1 700 ? -37.031 22.469 10.656 1 97.25 700 MET A CA 1
ATOM 5669 C C . MET A 1 700 ? -37.938 21.453 9.969 1 97.25 700 MET A C 1
ATOM 5671 O O . MET A 1 700 ? -37.812 20.25 10.188 1 97.25 700 MET A O 1
ATOM 5675 N N . ARG A 1 701 ? -38.906 21.922 9.211 1 97.44 701 ARG A N 1
ATOM 5676 C CA . ARG A 1 701 ? -39.75 21.062 8.367 1 97.44 701 ARG A CA 1
ATOM 5677 C C . ARG A 1 701 ? -39.281 21.125 6.914 1 97.44 701 ARG A C 1
ATOM 5679 O O . ARG A 1 701 ? -39.156 22.203 6.344 1 97.44 701 ARG A O 1
ATOM 5686 N N . VAL A 1 702 ? -39.062 19.938 6.391 1 97.31 702 VAL A N 1
ATOM 5687 C CA . VAL A 1 702 ? -38.5 19.906 5.043 1 97.31 702 VAL A CA 1
ATOM 5688 C C . VAL A 1 702 ? -39.219 18.828 4.227 1 97.31 702 VAL A C 1
ATOM 5690 O O . VAL A 1 702 ? -39.875 17.938 4.785 1 97.31 702 VAL A O 1
ATOM 5693 N N . THR A 1 703 ? -39.188 18.984 2.934 1 95.94 703 THR A N 1
ATOM 5694 C CA . THR A 1 703 ? -39.531 17.891 2.031 1 95.94 703 THR A CA 1
ATOM 5695 C C . THR A 1 703 ? -38.25 17.25 1.465 1 95.94 703 THR A C 1
ATOM 5697 O O . THR A 1 703 ? -37.25 17.922 1.288 1 95.94 703 THR A O 1
ATOM 5700 N N . LEU A 1 704 ? -38.281 15.969 1.272 1 95.44 704 LEU A N 1
ATOM 5701 C CA . LEU A 1 704 ? -37.219 15.219 0.613 1 95.44 704 LEU A CA 1
ATOM 5702 C C . LEU A 1 704 ? -37.625 14.844 -0.809 1 95.44 704 LEU A C 1
ATOM 5704 O O . LEU A 1 704 ? -38.688 14.242 -1.021 1 95.44 704 LEU A O 1
ATOM 5708 N N . GLU A 1 705 ? -36.844 15.258 -1.768 1 92.94 705 GLU A N 1
ATOM 5709 C CA . GLU A 1 705 ? -36.969 14.82 -3.156 1 92.94 705 GLU A CA 1
ATOM 5710 C C . GLU A 1 705 ? -35.781 13.992 -3.594 1 92.94 705 GLU A C 1
ATOM 5712 O O . GLU A 1 705 ? -34.625 14.406 -3.393 1 92.94 705 GLU A O 1
ATOM 5717 N N . VAL A 1 706 ? -36 12.82 -4.121 1 94.12 706 VAL A N 1
ATOM 5718 C CA . VAL A 1 706 ? -34.938 11.969 -4.641 1 94.12 706 VAL A CA 1
ATOM 5719 C C . VAL A 1 706 ? -35.156 11.711 -6.129 1 94.12 706 VAL A C 1
ATOM 5721 O O . VAL A 1 706 ? -36.25 11.32 -6.543 1 94.12 706 VAL A O 1
ATOM 5724 N N . LYS A 1 707 ? -34.188 12.008 -6.949 1 94.06 707 LYS A N 1
ATOM 5725 C CA . LYS A 1 707 ? -34.219 11.734 -8.383 1 94.06 707 LYS A CA 1
ATOM 5726 C C . LYS A 1 707 ? -33.125 10.766 -8.781 1 94.06 707 LYS A C 1
ATOM 5728 O O . LYS A 1 707 ? -32.156 10.602 -8.047 1 94.06 707 LYS A O 1
ATOM 5733 N N . ALA A 1 708 ? -33.344 10.086 -9.844 1 96.25 708 ALA A N 1
ATOM 5734 C CA . ALA A 1 708 ? -32.375 9.117 -10.375 1 96.25 708 ALA A CA 1
ATOM 5735 C C . ALA A 1 708 ? -32.125 9.352 -11.859 1 96.25 708 ALA A C 1
ATOM 5737 O O . ALA A 1 708 ? -33.062 9.68 -12.609 1 96.25 708 ALA A O 1
ATOM 5738 N N . PHE A 1 709 ? -30.844 9.18 -12.273 1 97.56 709 PHE A N 1
ATOM 5739 C CA . PHE A 1 709 ? -30.469 9.383 -13.664 1 97.56 709 PHE A CA 1
ATOM 5740 C C . PHE A 1 709 ? -29.562 8.258 -14.148 1 97.56 709 PHE A C 1
ATOM 5742 O O . PHE A 1 709 ? -28.688 7.793 -13.414 1 97.56 709 PHE A O 1
ATOM 5749 N N . ASP A 1 710 ? -29.828 7.824 -15.32 1 97.94 710 ASP A N 1
ATOM 5750 C CA . ASP A 1 710 ? -28.906 6.906 -15.977 1 97.94 710 ASP A CA 1
ATOM 5751 C C . ASP A 1 710 ? -27.594 7.617 -16.344 1 97.94 710 ASP A C 1
ATOM 5753 O O . ASP A 1 710 ? -27.625 8.688 -16.953 1 97.94 710 ASP A O 1
ATOM 5757 N N . ILE A 1 711 ? -26.469 7.047 -16.062 1 98.25 711 ILE A N 1
ATOM 5758 C CA . ILE A 1 711 ? -25.188 7.715 -16.203 1 98.25 711 ILE A CA 1
ATOM 5759 C C . ILE A 1 711 ? -24.828 7.879 -17.672 1 98.25 711 ILE A C 1
ATOM 5761 O O . ILE A 1 711 ? -24.391 8.945 -18.094 1 98.25 711 ILE A O 1
ATOM 5765 N N . GLN A 1 712 ? -25.031 6.902 -18.5 1 96.62 712 GLN A N 1
ATOM 5766 C CA . GLN A 1 712 ? -24.594 6.898 -19.891 1 96.62 712 GLN A CA 1
ATOM 5767 C C . GLN A 1 712 ? -25.5 7.75 -20.766 1 96.62 712 GLN A C 1
ATOM 5769 O O . GLN A 1 712 ? -25.031 8.523 -21.594 1 96.62 712 GLN A O 1
ATOM 5774 N N . SER A 1 713 ? -26.875 7.629 -20.516 1 96.81 713 SER A N 1
ATOM 5775 C CA . SER A 1 713 ? -27.797 8.328 -21.391 1 96.81 713 SER A CA 1
ATOM 5776 C C . SER A 1 713 ? -28.141 9.719 -20.844 1 96.81 713 SER A C 1
ATOM 5778 O O . SER A 1 713 ? -28.562 10.602 -21.594 1 96.81 713 SER A O 1
ATOM 5780 N N . GLY A 1 714 ? -28.016 9.883 -19.578 1 97.38 714 GLY A N 1
ATOM 5781 C CA . GLY A 1 714 ? -28.422 11.117 -18.938 1 97.38 714 GLY A CA 1
ATOM 5782 C C . GLY A 1 714 ? -29.922 11.195 -18.672 1 97.38 714 GLY A C 1
ATOM 5783 O O . GLY A 1 714 ? -30.406 12.133 -18.031 1 97.38 714 GLY A O 1
ATOM 5784 N N . LYS A 1 715 ? -30.625 10.203 -19 1 96.56 715 LYS A N 1
ATOM 5785 C CA . LYS A 1 715 ? -32.094 10.234 -18.891 1 96.56 715 LYS A CA 1
ATOM 5786 C C . LYS A 1 715 ? -32.531 10.016 -17.438 1 96.56 715 LYS A C 1
ATOM 5788 O O . LYS A 1 715 ? -31.906 9.242 -16.703 1 96.56 715 LYS A O 1
ATOM 5793 N N . SER A 1 716 ? -33.531 10.648 -17.094 1 95.75 716 SER A N 1
ATOM 5794 C CA . SER A 1 716 ? -34.156 10.438 -15.797 1 95.75 716 SER A CA 1
ATOM 5795 C C . SER A 1 716 ? -34.812 9.055 -15.711 1 95.75 716 SER A C 1
ATOM 5797 O O . SER A 1 716 ? -35.406 8.578 -16.672 1 95.75 716 SER A O 1
ATOM 5799 N N . ILE A 1 717 ? -34.531 8.445 -14.656 1 92.12 717 ILE A N 1
ATOM 5800 C CA . ILE A 1 717 ? -35.156 7.164 -14.367 1 92.12 717 ILE A CA 1
ATOM 5801 C C . ILE A 1 717 ? -36.406 7.383 -13.508 1 92.12 717 ILE A C 1
ATOM 5803 O O . ILE A 1 717 ? -36.344 8.047 -12.477 1 92.12 717 ILE A O 1
ATOM 5807 N N . GLY A 1 718 ? -37.562 7.148 -14.109 1 75.06 718 GLY A N 1
ATOM 5808 C CA . GLY A 1 718 ? -38.812 7.344 -13.43 1 75.06 718 GLY A CA 1
ATOM 5809 C C . GLY A 1 718 ? -38.906 6.633 -12.094 1 75.06 718 GLY A C 1
ATOM 5810 O O . GLY A 1 718 ? -39.188 5.438 -12.031 1 75.06 718 GLY A O 1
ATOM 5811 N N . TRP A 1 719 ? -38.031 6.895 -11.297 1 67.19 719 TRP A N 1
ATOM 5812 C CA . TRP A 1 719 ? -37.938 6.262 -9.984 1 67.19 719 TRP A CA 1
ATOM 5813 C C . TRP A 1 719 ? -38.844 6.938 -8.984 1 67.19 719 TRP A C 1
ATOM 5815 O O . TRP A 1 719 ? -38.562 8.031 -8.492 1 67.19 719 TRP A O 1
ATOM 5825 N N . THR A 1 720 ? -39.969 7.242 -9.586 1 50.81 720 THR A N 1
ATOM 5826 C CA . THR A 1 720 ? -40.844 7.984 -8.68 1 50.81 720 THR A CA 1
ATOM 5827 C C . THR A 1 720 ? -41.312 7.098 -7.527 1 50.81 720 THR A C 1
ATOM 5829 O O . THR A 1 720 ? -42 6.105 -7.75 1 50.81 720 THR A O 1
ATOM 5832 N N . ARG A 1 721 ? -40.5 6.547 -6.715 1 50.28 721 ARG A N 1
ATOM 5833 C CA . ARG A 1 721 ? -41.344 6.211 -5.574 1 50.28 721 ARG A CA 1
ATOM 5834 C C . ARG A 1 721 ? -42.406 7.293 -5.34 1 50.28 721 ARG A C 1
ATOM 5836 O O . ARG A 1 721 ? -42.062 8.477 -5.266 1 50.28 721 ARG A O 1
ATOM 5843 N N . SER A 1 722 ? -43.438 6.996 -5.949 1 43.94 722 SER A N 1
ATOM 5844 C CA . SER A 1 722 ? -44.656 7.797 -5.809 1 43.94 722 SER A CA 1
ATOM 5845 C C . SER A 1 722 ? -44.625 8.602 -4.512 1 43.94 722 SER A C 1
ATOM 5847 O O . SER A 1 722 ? -45.594 9.305 -4.203 1 43.94 722 SER A O 1
ATOM 5849 N N . ASP A 1 723 ? -43.938 7.973 -3.568 1 46.09 723 ASP A N 1
ATOM 5850 C CA . ASP A 1 723 ? -44.344 8.773 -2.418 1 46.09 723 ASP A CA 1
ATOM 5851 C C . ASP A 1 723 ? -43.969 10.234 -2.598 1 46.09 723 ASP A C 1
ATOM 5853 O O . ASP A 1 723 ? -42.812 10.547 -2.865 1 46.09 723 ASP A O 1
ATOM 5857 N N . GLU A 1 724 ? -44.75 11.07 -2.947 1 51.03 724 GLU A N 1
ATOM 5858 C CA . GLU A 1 724 ? -44.906 12.508 -2.754 1 51.03 724 GLU A CA 1
ATOM 5859 C C . GLU A 1 724 ? -43.906 13.055 -1.745 1 51.03 724 GLU A C 1
ATOM 5861 O O . GLU A 1 724 ? -43.469 12.328 -0.851 1 51.03 724 GLU A O 1
ATOM 5866 N N . SER A 1 725 ? -43.344 14.234 -2.121 1 63.75 725 SER A N 1
ATOM 5867 C CA . SER A 1 725 ? -42.625 15.102 -1.194 1 63.75 725 SER A CA 1
ATOM 5868 C C . SER A 1 725 ? -43.094 14.898 0.238 1 63.75 725 SER A C 1
ATOM 5870 O O . SER A 1 725 ? -44.188 15.344 0.603 1 63.75 725 SER A O 1
ATOM 5872 N N . LYS A 1 726 ? -42.438 13.758 0.769 1 81.25 726 LYS A N 1
ATOM 5873 C CA . LYS A 1 726 ? -42.75 13.5 2.17 1 81.25 726 LYS A CA 1
ATOM 5874 C C . LYS A 1 726 ? -42.156 14.578 3.076 1 81.25 726 LYS A C 1
ATOM 5876 O O . LYS A 1 726 ? -41.031 15.023 2.867 1 81.25 726 LYS A O 1
ATOM 5881 N N . GLU A 1 727 ? -43.031 15.023 3.854 1 91.25 727 GLU A N 1
ATOM 5882 C CA . GLU A 1 727 ? -42.625 16.031 4.828 1 91.25 727 GLU A CA 1
ATOM 5883 C C . GLU A 1 727 ? -41.938 15.391 6.039 1 91.25 727 GLU A C 1
ATOM 5885 O O . GLU A 1 727 ? -42.375 14.336 6.512 1 91.25 727 GLU A O 1
ATOM 5890 N N . TYR A 1 728 ? -40.844 15.953 6.402 1 96.06 728 TYR A N 1
ATOM 5891 C CA . TYR A 1 728 ? -40.125 15.5 7.59 1 96.06 728 TYR A CA 1
ATOM 5892 C C . TYR A 1 728 ? -39.938 16.656 8.578 1 96.06 728 TYR A C 1
ATOM 5894 O O . TYR A 1 728 ? -39.656 17.781 8.172 1 96.06 728 TYR A O 1
ATOM 5902 N N . ALA A 1 729 ? -40.094 16.344 9.781 1 97.31 729 ALA A N 1
ATOM 5903 C CA . ALA A 1 729 ? -39.656 17.234 10.852 1 97.31 729 ALA A CA 1
ATOM 5904 C C . ALA A 1 729 ? -38.25 16.891 11.336 1 97.31 729 ALA A C 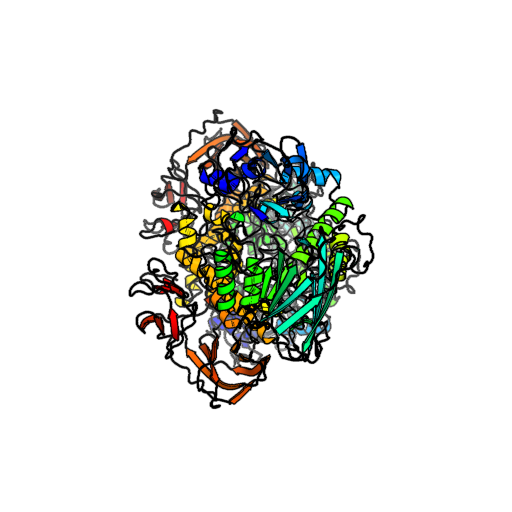1
ATOM 5906 O O . ALA A 1 729 ? -38.031 15.789 11.844 1 97.31 729 ALA A O 1
ATOM 5907 N N . LEU A 1 730 ? -37.406 17.766 11.125 1 98.31 730 LEU A N 1
ATOM 5908 C CA . LEU A 1 730 ? -36.031 17.578 11.578 1 98.31 730 LEU A CA 1
ATOM 5909 C C . LEU A 1 730 ? -35.812 18.25 12.922 1 98.31 730 LEU A C 1
ATOM 5911 O O . LEU A 1 730 ? -35.812 19.484 13.008 1 98.31 730 LEU A O 1
ATOM 5915 N N . LYS A 1 731 ? -35.5 17.453 13.945 1 97.44 731 LYS A N 1
ATOM 5916 C CA . LYS A 1 731 ? -35.188 18.047 15.25 1 97.44 731 LYS A CA 1
ATOM 5917 C C . LYS A 1 731 ? -33.906 18.859 15.195 1 97.44 731 LYS A C 1
ATOM 5919 O O . LYS A 1 731 ? -33.062 18.609 14.336 1 97.44 731 LYS A O 1
ATOM 5924 N N . GLY A 1 732 ? -33.844 19.828 16.109 1 97.5 732 GLY A N 1
ATOM 5925 C CA . GLY A 1 732 ? -32.719 20.75 16.078 1 97.5 732 GLY A CA 1
ATOM 5926 C C . GLY A 1 732 ? -31.406 20.125 16.562 1 97.5 732 GLY A C 1
ATOM 5927 O O . GLY A 1 732 ? -31.406 19.266 17.438 1 97.5 732 GLY A O 1
ATOM 5928 N N . ASN A 1 733 ? -30.344 20.516 15.93 1 97.69 733 ASN A N 1
ATOM 5929 C CA . ASN A 1 733 ? -28.969 20.281 16.359 1 97.69 733 ASN A CA 1
ATOM 5930 C C . ASN A 1 733 ? -28.656 18.781 16.406 1 97.69 733 ASN A C 1
ATOM 5932 O O . ASN A 1 733 ? -28.078 18.312 17.391 1 97.69 733 ASN A O 1
ATOM 5936 N N . ARG A 1 734 ? -28.984 18.047 15.344 1 98.12 734 ARG A N 1
ATOM 5937 C CA . ARG A 1 734 ? -28.734 16.609 15.289 1 98.12 734 ARG A CA 1
ATOM 5938 C C . ARG A 1 734 ? -29.031 16.062 13.898 1 98.12 734 ARG A C 1
ATOM 5940 O O . ARG A 1 734 ? -29.547 16.766 13.039 1 98.12 734 ARG A O 1
ATOM 5947 N N . SER A 1 735 ? -28.641 14.844 13.656 1 98.25 735 SER A N 1
ATOM 5948 C CA . SER A 1 735 ? -29.016 14.109 12.445 1 98.25 735 SER A CA 1
ATOM 5949 C C . SER A 1 735 ? -30.312 13.352 12.641 1 98.25 735 SER A C 1
ATOM 5951 O O . SER A 1 735 ? -30.688 13.016 13.766 1 98.25 735 SER A O 1
ATOM 5953 N N . THR A 1 736 ? -31.078 13.133 11.562 1 98.19 736 THR A N 1
ATOM 5954 C CA . THR A 1 736 ? -32.312 12.383 11.539 1 98.19 736 THR A CA 1
ATOM 5955 C C . THR A 1 736 ? -32.344 11.414 10.359 1 98.19 736 THR A C 1
ATOM 5957 O O . THR A 1 736 ? -32.125 11.812 9.219 1 98.19 736 THR A O 1
ATOM 5960 N N . GLU A 1 737 ? -32.656 10.156 10.641 1 97.31 737 GLU A N 1
ATOM 5961 C CA . GLU A 1 737 ? -32.812 9.18 9.562 1 97.31 737 GLU A CA 1
ATOM 5962 C C . GLU A 1 737 ? -34.094 9.43 8.781 1 97.31 737 GLU A C 1
ATOM 5964 O O . GLU A 1 737 ? -35.156 9.625 9.375 1 97.31 737 GLU A O 1
ATOM 5969 N N . LEU A 1 738 ? -34.031 9.445 7.508 1 96.62 738 LEU A N 1
ATOM 5970 C CA . LEU A 1 738 ? -35.219 9.711 6.684 1 96.62 738 LEU A CA 1
ATOM 5971 C C . LEU A 1 738 ? -35.688 8.438 5.996 1 96.62 738 LEU A C 1
ATOM 5973 O O . LEU A 1 738 ? -36.844 8.047 6.156 1 96.62 738 LEU A O 1
ATOM 5977 N N . LEU A 1 739 ? -34.844 7.836 5.188 1 94.38 739 LEU A N 1
ATOM 5978 C CA . LEU A 1 739 ? -35.156 6.602 4.473 1 94.38 739 LEU A CA 1
ATOM 5979 C C . LEU A 1 739 ? -34.062 5.566 4.672 1 94.38 739 LEU A C 1
ATOM 5981 O O . LEU A 1 739 ? -32.875 5.906 4.676 1 94.38 739 LEU A O 1
ATOM 5985 N N . ALA A 1 740 ? -34.469 4.309 4.898 1 94.06 740 ALA A N 1
ATOM 5986 C CA . ALA A 1 740 ? -33.531 3.201 5.039 1 94.06 740 ALA A CA 1
ATOM 5987 C C . ALA A 1 740 ? -33.781 2.121 3.996 1 94.06 740 ALA A C 1
ATOM 5989 O O . ALA A 1 740 ? -34.938 1.692 3.814 1 94.06 740 ALA A O 1
ATOM 5990 N N . GLY A 1 741 ? -32.75 1.784 3.277 1 93.94 741 GLY A N 1
ATOM 5991 C CA . GLY A 1 741 ? -32.812 0.621 2.408 1 93.94 741 GLY A CA 1
ATOM 5992 C C . GLY A 1 741 ? -33.656 0.85 1.161 1 93.94 741 GLY A C 1
ATOM 5993 O O . GLY A 1 741 ? -34.375 -0.039 0.729 1 93.94 741 GLY A O 1
ATOM 5994 N N . LEU A 1 742 ? -33.594 2.033 0.632 1 93.38 742 LEU A N 1
ATOM 5995 C CA . LEU A 1 742 ? -34.281 2.314 -0.614 1 93.38 742 LEU A CA 1
ATOM 5996 C C . LEU A 1 742 ? -33.625 1.595 -1.785 1 93.38 742 LEU A C 1
ATOM 5998 O O . LEU A 1 742 ? -32.438 1.74 -2.01 1 93.38 742 LEU A O 1
ATOM 6002 N N . GLU A 1 743 ? -34.406 0.822 -2.549 1 95 743 GLU A N 1
ATOM 6003 C CA . GLU A 1 743 ? -33.875 0.081 -3.686 1 95 743 GLU A CA 1
ATOM 6004 C C . GLU A 1 743 ? -33.469 1.021 -4.82 1 95 743 GLU A C 1
ATOM 6006 O O . GLU A 1 743 ? -34.25 1.905 -5.199 1 95 743 GLU A O 1
ATOM 6011 N N . ILE A 1 744 ? -32.375 0.846 -5.367 1 95.69 744 ILE A N 1
ATOM 6012 C CA . ILE A 1 744 ? -31.891 1.656 -6.477 1 95.69 744 ILE A CA 1
ATOM 6013 C C . ILE A 1 744 ? -32.156 0.937 -7.797 1 95.69 744 ILE A C 1
ATOM 6015 O O . ILE A 1 744 ? -31.672 -0.186 -8.008 1 95.69 744 ILE A O 1
ATOM 6019 N N . PRO A 1 745 ? -32.812 1.528 -8.695 1 94.12 745 PRO A N 1
ATOM 6020 C CA . PRO A 1 745 ? -32.938 0.917 -10.023 1 94.12 745 PRO A CA 1
ATOM 6021 C C . PRO A 1 745 ? -31.609 0.841 -10.773 1 94.12 745 PRO A C 1
ATOM 6023 O O . PRO A 1 745 ? -30.891 1.835 -10.844 1 94.12 745 PRO A O 1
ATOM 6026 N N . ASN A 1 746 ? -31.266 -0.265 -11.352 1 94.94 746 ASN A N 1
ATOM 6027 C CA . ASN A 1 746 ? -30.016 -0.445 -12.078 1 94.94 746 ASN A CA 1
ATOM 6028 C C . ASN A 1 746 ? -28.844 0.169 -11.32 1 94.94 746 ASN A C 1
ATOM 6030 O O . ASN A 1 746 ? -28.156 1.052 -11.836 1 94.94 746 ASN A O 1
ATOM 6034 N N . PRO A 1 747 ? -28.609 -0.304 -10.148 1 96.44 747 PRO A N 1
ATOM 6035 C CA . PRO A 1 747 ? -27.766 0.374 -9.164 1 96.44 747 PRO A CA 1
ATOM 6036 C C . PRO A 1 747 ? -26.375 0.71 -9.703 1 96.44 747 PRO A C 1
ATOM 6038 O O . PRO A 1 747 ? -25.781 1.72 -9.305 1 96.44 747 PRO A O 1
ATOM 6041 N N . ASP A 1 748 ? -25.812 -0.025 -10.641 1 96.31 748 ASP A N 1
ATOM 6042 C CA . ASP A 1 748 ? -24.453 0.172 -11.125 1 96.31 748 ASP A CA 1
ATOM 6043 C C . ASP A 1 748 ? -24.406 1.224 -12.234 1 96.31 748 ASP A C 1
ATOM 6045 O O . ASP A 1 748 ? -23.328 1.672 -12.633 1 96.31 748 ASP A O 1
ATOM 6049 N N . GLU A 1 749 ? -25.562 1.669 -12.703 1 97.25 749 GLU A N 1
ATOM 6050 C CA . GLU A 1 749 ? -25.625 2.582 -13.844 1 97.25 749 GLU A CA 1
ATOM 6051 C C . GLU A 1 749 ? -26.422 3.838 -13.5 1 97.25 749 GLU A C 1
ATOM 6053 O O . GLU A 1 749 ? -26.75 4.633 -14.391 1 97.25 749 GLU A O 1
ATOM 6058 N N . THR A 1 750 ? -26.734 3.961 -12.227 1 97.56 750 THR A N 1
ATOM 6059 C CA . THR A 1 750 ? -27.672 5.016 -11.836 1 97.56 750 THR A CA 1
ATOM 6060 C C . THR A 1 750 ? -27.016 5.949 -10.812 1 97.56 750 THR A C 1
ATOM 6062 O O . THR A 1 750 ? -26.391 5.492 -9.852 1 97.56 750 THR A O 1
ATOM 6065 N N . VAL A 1 751 ? -27.188 7.223 -11.031 1 97.94 751 VAL A N 1
ATOM 6066 C CA . VAL A 1 751 ? -26.844 8.25 -10.055 1 97.94 751 VAL A CA 1
ATOM 6067 C C . VAL A 1 751 ? -28.109 8.734 -9.359 1 97.94 751 VAL A C 1
ATOM 6069 O O . VAL A 1 751 ? -29.156 8.898 -9.992 1 97.94 751 VAL A O 1
ATOM 6072 N N . LEU A 1 752 ? -28.062 8.875 -8.031 1 96.69 752 LEU A N 1
ATOM 6073 C CA . LEU A 1 752 ? -29.156 9.43 -7.246 1 96.69 752 LEU A CA 1
ATOM 6074 C C . LEU A 1 752 ? -28.828 10.844 -6.781 1 96.69 752 LEU A C 1
ATOM 6076 O O . LEU A 1 752 ? -27.672 11.148 -6.461 1 96.69 752 LEU A O 1
ATOM 6080 N N . VAL A 1 753 ? -29.797 11.695 -6.734 1 96.56 753 VAL A N 1
ATOM 6081 C CA . VAL A 1 753 ? -29.656 13.008 -6.117 1 96.56 753 VAL A CA 1
ATOM 6082 C C . VAL A 1 753 ? -30.781 13.234 -5.117 1 96.56 753 VAL A C 1
ATOM 6084 O O . VAL A 1 753 ? -31.938 12.938 -5.406 1 96.56 753 VAL A O 1
ATOM 6087 N N . ALA A 1 754 ? -30.438 13.656 -3.953 1 95.81 754 ALA A N 1
ATOM 6088 C CA . ALA A 1 754 ? -31.406 14.031 -2.92 1 95.81 754 ALA A CA 1
ATOM 6089 C C . ALA A 1 754 ? -31.391 15.539 -2.684 1 95.81 754 ALA A C 1
ATOM 6091 O O . ALA A 1 754 ? -30.328 16.156 -2.674 1 95.81 754 ALA A O 1
ATOM 6092 N N . TYR A 1 755 ? -32.594 16.109 -2.572 1 96.06 755 TYR A N 1
ATOM 6093 C CA . TYR A 1 755 ? -32.812 17.516 -2.232 1 96.06 755 TYR A CA 1
ATOM 6094 C C . TYR A 1 755 ? -33.656 17.672 -0.979 1 96.06 755 TYR A C 1
ATOM 6096 O O . TYR A 1 755 ? -34.656 16.969 -0.823 1 96.06 755 TYR A O 1
ATOM 6104 N N . LEU A 1 756 ? -33.219 18.516 -0.103 1 96.75 756 LEU A N 1
ATOM 6105 C CA . LEU A 1 756 ? -34.094 19 0.963 1 96.75 756 LEU A CA 1
ATOM 6106 C C . LEU A 1 756 ? -34.594 20.406 0.664 1 96.75 756 LEU A C 1
ATOM 6108 O O . LEU A 1 756 ? -33.812 21.281 0.299 1 96.75 756 LEU A O 1
ATOM 6112 N N . ARG A 1 757 ? -35.812 20.562 0.797 1 96.5 757 ARG A N 1
ATOM 6113 C CA . ARG A 1 757 ? -36.406 21.875 0.618 1 96.5 757 ARG A CA 1
ATOM 6114 C C . ARG A 1 757 ? -37.188 22.312 1.871 1 96.5 757 ARG A C 1
ATOM 6116 O O . ARG A 1 757 ? -37.969 21.531 2.422 1 96.5 757 ARG A O 1
ATOM 6123 N N . ASP A 1 758 ? -36.844 23.516 2.291 1 96.69 758 ASP A N 1
ATOM 6124 C CA . ASP A 1 758 ? -37.594 24.078 3.42 1 96.69 758 ASP A CA 1
ATOM 6125 C C . ASP A 1 758 ? -39.031 24.344 3.055 1 96.69 758 ASP A C 1
ATOM 6127 O O . ASP A 1 758 ? -39.344 25.016 2.066 1 96.69 758 ASP A O 1
ATOM 6131 N N . ILE A 1 759 ? -39.906 23.812 3.836 1 94.94 759 ILE A N 1
ATOM 6132 C CA . ILE A 1 759 ? -41.312 23.906 3.514 1 94.94 759 ILE A CA 1
ATOM 6133 C C . ILE A 1 759 ? -41.781 25.344 3.609 1 94.94 759 ILE A C 1
ATOM 6135 O O . ILE A 1 759 ? -42.625 25.797 2.814 1 94.94 759 ILE A O 1
ATOM 6139 N N . SER A 1 760 ? -41.344 26.125 4.555 1 94.62 760 SER A N 1
ATOM 6140 C CA . SER A 1 760 ? -41.75 27.5 4.789 1 94.62 760 SER A CA 1
ATOM 6141 C C . SER A 1 760 ? -41.312 28.422 3.66 1 94.62 760 SER A C 1
ATOM 6143 O O . SER A 1 760 ? -42.094 29.25 3.172 1 94.62 760 SER A O 1
ATOM 6145 N N . SER A 1 761 ? -40.094 28.297 3.135 1 94.44 761 SER A N 1
ATOM 6146 C CA . SER A 1 761 ? -39.531 29.203 2.146 1 94.44 761 SER A CA 1
ATOM 6147 C C . SER A 1 761 ? -39.562 28.594 0.75 1 94.44 761 SER A C 1
ATOM 6149 O O . SER A 1 761 ? -39.5 29.312 -0.25 1 94.44 761 SER A O 1
ATOM 6151 N N . GLY A 1 762 ? -39.594 27.312 0.687 1 93.69 762 GLY A N 1
ATOM 6152 C CA . GLY A 1 762 ? -39.5 26.641 -0.593 1 93.69 762 GLY A CA 1
ATOM 6153 C C . GLY A 1 762 ? -38.094 26.516 -1.101 1 93.69 762 GLY A C 1
ATOM 6154 O O . GLY A 1 762 ? -37.844 25.844 -2.105 1 93.69 762 GLY A O 1
ATOM 6155 N N . GLU A 1 763 ? -37.188 27 -0.391 1 95.5 763 GLU A N 1
ATOM 6156 C CA . GLU A 1 763 ? -35.812 27.047 -0.816 1 95.5 763 GLU A CA 1
ATOM 6157 C C . GLU A 1 763 ? -35.125 25.688 -0.636 1 95.5 763 GLU A C 1
ATOM 6159 O O . GLU A 1 763 ? -35.375 24.984 0.353 1 95.5 763 GLU A O 1
ATOM 6164 N N . GLN A 1 764 ? -34.281 25.328 -1.608 1 95.62 764 GLN A N 1
ATOM 6165 C CA . GLN A 1 764 ? -33.438 24.156 -1.441 1 95.62 764 GLN A CA 1
ATOM 6166 C C . GLN A 1 764 ? -32.344 24.422 -0.404 1 95.62 764 GLN A C 1
ATOM 6168 O O . GLN A 1 764 ? -31.516 25.328 -0.574 1 95.62 764 GLN A O 1
ATOM 6173 N N . VAL A 1 765 ? -32.312 23.594 0.62 1 97.12 765 VAL A N 1
ATOM 6174 C CA . VAL A 1 765 ? -31.406 23.891 1.726 1 97.12 765 VAL A CA 1
ATOM 6175 C C . VAL A 1 765 ? -30.281 22.875 1.768 1 97.12 765 VAL A C 1
ATOM 6177 O O . VAL A 1 765 ? -29.281 23.078 2.451 1 97.12 765 VAL A O 1
ATOM 6180 N N . ALA A 1 766 ? -30.422 21.766 1.037 1 97.75 766 ALA A N 1
ATOM 6181 C CA . ALA A 1 766 ? -29.359 20.75 1 1 97.75 766 ALA A CA 1
ATOM 6182 C C . ALA A 1 766 ? -29.453 19.891 -0.26 1 97.75 766 ALA A C 1
ATOM 6184 O O . ALA A 1 766 ? -30.516 19.812 -0.879 1 97.75 766 ALA A O 1
ATOM 6185 N N . ARG A 1 767 ? -28.312 19.312 -0.586 1 96.62 767 ARG A N 1
ATOM 6186 C CA . ARG A 1 767 ? -28.188 18.531 -1.807 1 96.62 767 ARG A CA 1
ATOM 6187 C C . ARG A 1 767 ? -27.078 17.484 -1.675 1 96.62 767 ARG A C 1
ATOM 6189 O O . ARG A 1 767 ? -26.016 17.781 -1.127 1 96.62 767 ARG A O 1
ATOM 6196 N N . TRP A 1 768 ? -27.344 16.25 -2.135 1 97.12 768 TRP A N 1
ATOM 6197 C CA . TRP A 1 768 ? -26.312 15.203 -2.178 1 97.12 768 TRP A CA 1
ATOM 6198 C C . TRP A 1 768 ? -26.469 14.344 -3.428 1 97.12 768 TRP A C 1
ATOM 6200 O O . TRP A 1 768 ? -27.578 14 -3.82 1 97.12 768 TRP A O 1
ATOM 6210 N N . VAL A 1 769 ? -25.344 14.016 -4.105 1 98 769 VAL A N 1
ATOM 6211 C CA . VAL A 1 769 ? -25.344 13.141 -5.277 1 98 769 VAL A CA 1
ATOM 6212 C C . VAL A 1 769 ? -24.609 11.844 -4.957 1 98 769 VAL A C 1
ATOM 6214 O O . VAL A 1 769 ? -23.469 11.875 -4.488 1 98 769 VAL A O 1
ATOM 6217 N N . SER A 1 770 ? -25.25 10.711 -5.156 1 97.81 770 SER A N 1
ATOM 6218 C CA . SER A 1 770 ? -24.672 9.398 -4.891 1 97.81 770 SER A CA 1
ATOM 6219 C C . SER A 1 770 ? -24.359 8.664 -6.188 1 97.81 770 SER A C 1
ATOM 6221 O O . SER A 1 770 ? -25.234 8.484 -7.039 1 97.81 770 SER A O 1
ATOM 6223 N N . TRP A 1 771 ? -23.125 8.258 -6.344 1 98.44 771 TRP A N 1
ATOM 6224 C CA . TRP A 1 771 ? -22.625 7.52 -7.5 1 98.44 771 TRP A CA 1
ATOM 6225 C C . TRP A 1 771 ? -22.375 6.055 -7.152 1 98.44 771 TRP A C 1
ATOM 6227 O O . TRP A 1 771 ? -22.078 5.73 -5.996 1 98.44 771 TRP A O 1
ATOM 6237 N N . PRO A 1 772 ? -22.531 5.156 -8.18 1 97.62 772 PRO A N 1
ATOM 6238 C CA . PRO A 1 772 ? -22.031 3.803 -7.926 1 97.62 772 PRO A CA 1
ATOM 6239 C C . PRO A 1 772 ? -20.5 3.75 -7.82 1 97.62 772 PRO A C 1
ATOM 6241 O O . PRO A 1 772 ? -19.812 4.543 -8.461 1 97.62 772 PRO A O 1
ATOM 6244 N N . GLU A 1 773 ? -20 2.9 -6.992 1 96.12 773 GLU A N 1
ATOM 6245 C CA . GLU A 1 773 ? -18.562 2.695 -6.812 1 96.12 773 GLU A CA 1
ATOM 6246 C C . GLU A 1 773 ? -18.188 1.242 -7.07 1 96.12 773 GLU A C 1
ATOM 6248 O O . GLU A 1 773 ? -19 0.336 -6.891 1 96.12 773 GLU A O 1
ATOM 6253 N N . PRO A 1 774 ? -16.891 1.062 -7.422 1 97.31 774 PRO A N 1
ATOM 6254 C CA . PRO A 1 774 ? -15.875 2.094 -7.676 1 97.31 774 PRO A CA 1
ATOM 6255 C C . PRO A 1 774 ? -16.125 2.855 -8.977 1 97.31 774 PRO A C 1
ATOM 6257 O O . PRO A 1 774 ? -16.672 2.291 -9.938 1 97.31 774 PRO A O 1
ATOM 6260 N N . LEU A 1 775 ? -15.656 4.043 -9.047 1 98.44 775 LEU A N 1
ATOM 6261 C CA . LEU A 1 775 ? -15.898 4.914 -10.188 1 98.44 775 LEU A CA 1
ATOM 6262 C C . LEU A 1 775 ? -15.156 4.414 -11.422 1 98.44 775 LEU A C 1
ATOM 6264 O O . LEU A 1 775 ? -15.516 4.754 -12.547 1 98.44 775 LEU A O 1
ATOM 6268 N N . LYS A 1 776 ? -14.141 3.592 -11.219 1 97.81 776 LYS A N 1
ATOM 6269 C CA . LYS A 1 776 ? -13.367 3.086 -12.344 1 97.81 776 LYS A CA 1
ATOM 6270 C C . LYS A 1 776 ? -14.211 2.156 -13.219 1 97.81 776 LYS A C 1
ATOM 6272 O O . LYS A 1 776 ? -13.898 1.95 -14.391 1 97.81 776 LYS A O 1
ATOM 6277 N N . TYR A 1 777 ? -15.328 1.602 -12.695 1 97.31 777 TYR A N 1
ATOM 6278 C CA . TYR A 1 777 ? -16.188 0.677 -13.43 1 97.31 777 TYR A CA 1
ATOM 6279 C C . TYR A 1 777 ? -17.234 1.431 -14.234 1 97.31 777 TYR A C 1
ATOM 6281 O O . TYR A 1 777 ? -17.891 0.853 -15.109 1 97.31 777 TYR A O 1
ATOM 6289 N N . VAL A 1 778 ? -17.422 2.73 -13.945 1 97.19 778 VAL A N 1
ATOM 6290 C CA . VAL A 1 778 ? -18.562 3.48 -14.469 1 97.19 778 VAL A CA 1
ATOM 6291 C C . VAL A 1 778 ? -18.312 3.822 -15.938 1 97.19 778 VAL A C 1
ATOM 6293 O O . VAL A 1 778 ? -17.234 4.285 -16.297 1 97.19 778 VAL A O 1
ATOM 6296 N N . HIS A 1 779 ? -19.328 3.574 -16.75 1 96.38 779 HIS A N 1
ATOM 6297 C CA . HIS A 1 779 ? -19.312 4.008 -18.156 1 96.38 779 HIS A CA 1
ATOM 6298 C C . HIS A 1 779 ? -20 5.367 -18.297 1 96.38 779 HIS A C 1
ATOM 6300 O O . HIS A 1 779 ? -21.219 5.469 -18.203 1 96.38 779 HIS A O 1
ATOM 6306 N N . MET A 1 780 ? -19.234 6.355 -18.578 1 96.94 780 MET A N 1
ATOM 6307 C CA . MET A 1 780 ? -19.734 7.723 -18.703 1 96.94 780 MET A CA 1
ATOM 6308 C C . MET A 1 780 ? -20.391 7.941 -20.062 1 96.94 780 MET A C 1
ATOM 6310 O O . MET A 1 780 ? -20.188 7.148 -20.984 1 96.94 780 MET A O 1
ATOM 6314 N N . SER A 1 781 ? -21.094 9.031 -20.141 1 97 781 SER A N 1
ATOM 6315 C CA . SER A 1 781 ? -21.672 9.43 -21.422 1 97 781 SER A CA 1
ATOM 6316 C C . SER A 1 781 ? -20.578 9.82 -22.406 1 97 781 SER A C 1
ATOM 6318 O O . SER A 1 781 ? -19.703 10.625 -22.094 1 97 781 SER A O 1
ATOM 6320 N N . SER A 1 782 ? -20.609 9.328 -23.609 1 92.31 782 SER A N 1
ATOM 6321 C CA . SER A 1 782 ? -19.625 9.656 -24.641 1 92.31 782 SER A CA 1
ATOM 6322 C C . SER A 1 782 ? -19.844 11.07 -25.172 1 92.31 782 SER A C 1
ATOM 6324 O O . SER A 1 782 ? -18.938 11.641 -25.781 1 92.31 782 SER A O 1
ATOM 6326 N N . ASP A 1 783 ? -21.047 11.633 -24.906 1 93.62 783 ASP A N 1
ATOM 6327 C CA . ASP A 1 783 ? -21.391 12.969 -25.391 1 93.62 783 ASP A CA 1
ATOM 6328 C C . ASP A 1 783 ? -21.547 13.945 -24.234 1 93.62 783 ASP A C 1
ATOM 6330 O O . ASP A 1 783 ? -22.312 14.914 -24.328 1 93.62 783 ASP A O 1
ATOM 6334 N N . LEU A 1 784 ? -20.906 13.602 -23.188 1 97 784 LEU A N 1
ATOM 6335 C CA . LEU A 1 784 ? -21.031 14.414 -21.984 1 97 784 LEU A CA 1
ATOM 6336 C C . LEU A 1 784 ? -20.609 15.859 -22.266 1 97 784 LEU A C 1
ATOM 6338 O O . LEU A 1 784 ? -19.578 16.109 -22.875 1 97 784 LEU A O 1
ATOM 6342 N N . LYS A 1 785 ? -21.438 16.797 -21.891 1 96.75 785 LYS A N 1
ATOM 6343 C CA . LYS A 1 785 ? -21.172 18.234 -22.047 1 96.75 785 LYS A CA 1
ATOM 6344 C C . LYS A 1 785 ? -21.484 19 -20.766 1 96.75 785 LYS A C 1
ATOM 6346 O O . LYS A 1 785 ? -22.531 18.781 -20.156 1 96.75 785 LYS A O 1
ATOM 6351 N N . VAL A 1 786 ? -20.594 19.844 -20.344 1 97.88 786 VAL A N 1
ATOM 6352 C CA . VAL A 1 786 ? -20.781 20.781 -19.234 1 97.88 786 VAL A CA 1
ATOM 6353 C C . VAL A 1 786 ? -20.781 22.203 -19.766 1 97.88 786 VAL A C 1
ATOM 6355 O O . VAL A 1 786 ? -19.828 22.641 -20.422 1 97.88 786 VAL A O 1
ATOM 6358 N N . ASN A 1 787 ? -21.812 22.922 -19.516 1 96.94 787 ASN A N 1
ATOM 6359 C CA . ASN A 1 787 ? -21.938 24.297 -19.953 1 96.94 787 ASN A CA 1
ATOM 6360 C C . ASN A 1 787 ? -21.859 25.266 -18.781 1 96.94 787 ASN A C 1
ATOM 6362 O O . ASN A 1 787 ? -22.391 25 -17.703 1 96.94 787 ASN A O 1
ATOM 6366 N N . THR A 1 788 ? -21.156 26.344 -18.984 1 96.62 788 THR A N 1
ATOM 6367 C CA . THR A 1 788 ? -21.062 27.406 -18 1 96.62 788 THR A CA 1
ATOM 6368 C C . THR A 1 788 ? -21.562 28.734 -18.578 1 96.62 788 THR A C 1
ATOM 6370 O O . THR A 1 788 ? -21.375 29.016 -19.766 1 96.62 788 THR A O 1
ATOM 6373 N N . GLU A 1 789 ? -22.25 29.469 -17.797 1 96.06 789 GLU A N 1
ATOM 6374 C CA . GLU A 1 789 ? -22.75 30.797 -18.156 1 96.06 789 GLU A CA 1
ATOM 6375 C C . GLU A 1 789 ? -22.469 31.812 -17.047 1 96.06 789 GLU A C 1
ATOM 6377 O O . GLU A 1 789 ? -22.969 31.656 -15.93 1 96.06 789 GLU A O 1
ATOM 6382 N N . ILE A 1 790 ? -21.688 32.781 -17.359 1 95.44 790 ILE A N 1
ATOM 6383 C CA . ILE A 1 790 ? -21.453 33.875 -16.391 1 95.44 790 ILE A CA 1
ATOM 6384 C C . ILE A 1 790 ? -22.688 34.75 -16.312 1 95.44 790 ILE A C 1
ATOM 6386 O O . ILE A 1 790 ? -23.188 35.219 -17.328 1 95.44 790 ILE A O 1
ATOM 6390 N N . VAL A 1 791 ? -23.125 34.969 -15.133 1 95.19 791 VAL A N 1
ATOM 6391 C CA . VAL A 1 791 ? -24.344 35.75 -14.961 1 95.19 791 VAL A CA 1
ATOM 6392 C C . VAL A 1 791 ? -24.125 36.844 -13.93 1 95.19 791 VAL A C 1
ATOM 6394 O O . VAL A 1 791 ? -23.062 36.938 -13.336 1 95.19 791 VAL A O 1
ATOM 6397 N N . ASP A 1 792 ? -25.109 37.812 -13.781 1 93.75 792 ASP A N 1
ATOM 6398 C CA . ASP A 1 792 ? -25.125 38.906 -12.789 1 93.75 792 ASP A CA 1
ATOM 6399 C C . ASP A 1 792 ? -23.844 39.719 -12.844 1 93.75 792 ASP A C 1
ATOM 6401 O O . ASP A 1 792 ? -23.203 39.938 -11.812 1 93.75 792 ASP A O 1
ATOM 6405 N N . ASP A 1 793 ? -23.422 40.031 -14 1 91 793 ASP A N 1
ATOM 6406 C CA . ASP A 1 793 ? -22.266 40.906 -14.258 1 91 793 ASP A CA 1
ATOM 6407 C C . ASP A 1 793 ? -21 40.312 -13.641 1 91 793 ASP A C 1
ATOM 6409 O O . ASP A 1 793 ? -20.25 41.062 -12.977 1 91 793 ASP A O 1
ATOM 6413 N N . GLY A 1 794 ? -20.953 38.969 -13.656 1 88.94 794 GLY A N 1
ATOM 6414 C CA . GLY A 1 794 ? -19.703 38.344 -13.234 1 88.94 794 GLY A CA 1
ATOM 6415 C C . GLY A 1 794 ? -19.719 37.938 -11.773 1 88.94 794 GLY A C 1
ATOM 6416 O O . GLY A 1 794 ? -18.703 37.469 -11.242 1 88.94 794 GLY A O 1
ATOM 6417 N N . SER A 1 795 ? -20.812 38 -11.07 1 92.56 795 SER A N 1
ATOM 6418 C CA . SER A 1 795 ? -20.828 37.656 -9.648 1 92.56 795 SER A CA 1
ATOM 6419 C C . SER A 1 795 ? -21.281 36.219 -9.43 1 92.56 795 SER A C 1
ATOM 6421 O O . SER A 1 795 ? -21.312 35.719 -8.297 1 92.56 795 SER A O 1
ATOM 6423 N N . ALA A 1 796 ? -21.578 35.531 -10.539 1 95.69 796 ALA A N 1
ATOM 6424 C CA . ALA A 1 796 ? -21.969 34.125 -10.422 1 95.69 796 ALA A CA 1
ATOM 6425 C C . ALA A 1 796 ? -21.766 33.406 -11.742 1 95.69 796 ALA A C 1
ATOM 6427 O O . ALA A 1 796 ? -21.672 34.031 -12.805 1 95.69 796 ALA A O 1
ATOM 6428 N N . VAL A 1 797 ? -21.656 32.125 -11.688 1 96.5 797 VAL A N 1
ATOM 6429 C CA . VAL A 1 797 ? -21.594 31.219 -12.836 1 96.5 797 VAL A CA 1
ATOM 6430 C C . VAL A 1 797 ? -22.641 30.125 -12.703 1 96.5 797 VAL A C 1
ATOM 6432 O O . VAL A 1 797 ? -22.797 29.516 -11.641 1 96.5 797 VAL A O 1
ATOM 6435 N N . ILE A 1 798 ? -23.469 29.938 -13.703 1 97.56 798 ILE A N 1
ATOM 6436 C CA . ILE A 1 798 ? -24.406 28.812 -13.766 1 97.56 798 ILE A CA 1
ATOM 6437 C C . ILE A 1 798 ? -23.75 27.656 -14.508 1 97.56 798 ILE A C 1
ATOM 6439 O O . ILE A 1 798 ? -23.188 27.828 -15.594 1 97.56 798 ILE A O 1
ATOM 6443 N N . VAL A 1 799 ? -23.797 26.516 -13.938 1 98.06 799 VAL A N 1
ATOM 6444 C CA . VAL A 1 799 ? -23.219 25.312 -14.531 1 98.06 799 VAL A CA 1
ATOM 6445 C C . VAL A 1 799 ? -24.312 24.266 -14.758 1 98.06 799 VAL A C 1
ATOM 6447 O O . VAL A 1 799 ? -25.156 24.047 -13.883 1 98.06 799 VAL A O 1
ATOM 6450 N N . ARG A 1 800 ? -24.406 23.656 -15.914 1 98.19 800 ARG A N 1
ATOM 6451 C CA . ARG A 1 800 ? -25.359 22.625 -16.297 1 98.19 800 ARG A CA 1
ATOM 6452 C C . ARG A 1 800 ? -24.688 21.516 -17.094 1 98.19 800 ARG A C 1
ATOM 6454 O O . ARG A 1 800 ? -23.625 21.719 -17.688 1 98.19 800 ARG A O 1
ATOM 6461 N N . ALA A 1 801 ? -25.312 20.344 -17.156 1 98.56 801 ALA A N 1
ATOM 6462 C CA . ALA A 1 801 ? -24.781 19.219 -17.922 1 98.56 801 ALA A CA 1
ATOM 6463 C C . ALA A 1 801 ? -25.906 18.391 -18.531 1 98.56 801 ALA A C 1
ATOM 6465 O O . ALA A 1 801 ? -27.031 18.406 -18.016 1 98.56 801 ALA A O 1
ATOM 6466 N N . ASN A 1 802 ? -25.641 17.656 -19.641 1 98.38 802 ASN A N 1
ATOM 6467 C CA . ASN A 1 802 ? -26.641 16.844 -20.328 1 98.38 802 ASN A CA 1
ATOM 6468 C C . ASN A 1 802 ? -26.719 15.438 -19.75 1 98.38 802 ASN A C 1
ATOM 6470 O O . ASN A 1 802 ? -27.672 14.703 -20.016 1 98.38 802 ASN A O 1
ATOM 6474 N N . ALA A 1 803 ? -25.797 15.008 -18.938 1 98.56 803 ALA A N 1
ATOM 6475 C CA . ALA A 1 803 ? -25.688 13.75 -18.203 1 98.56 803 ALA A CA 1
ATOM 6476 C C . ALA A 1 803 ? -24.969 13.953 -16.875 1 98.56 803 ALA A C 1
ATOM 6478 O O . ALA A 1 803 ? -24.422 15.031 -16.609 1 98.56 803 ALA A O 1
ATOM 6479 N N . PRO A 1 804 ? -25 12.914 -16 1 98.62 804 PRO A N 1
ATOM 6480 C CA . PRO A 1 804 ? -24.312 13.086 -14.719 1 98.62 804 PRO A CA 1
ATOM 6481 C C . PRO A 1 804 ? -22.812 13.32 -14.883 1 98.62 804 PRO A C 1
ATOM 6483 O O . PRO A 1 804 ? -22.156 12.641 -15.68 1 98.62 804 PRO A O 1
ATOM 6486 N N . VAL A 1 805 ? -22.297 14.32 -14.219 1 98.62 805 VAL A N 1
ATOM 6487 C CA . VAL A 1 805 ? -20.875 14.656 -14.203 1 98.62 805 VAL A CA 1
ATOM 6488 C C . VAL A 1 805 ? -20.344 14.602 -12.773 1 98.62 805 VAL A C 1
ATOM 6490 O O . VAL A 1 805 ? -20.984 15.117 -11.852 1 98.62 805 VAL A O 1
ATOM 6493 N N . LYS A 1 806 ? -19.203 13.938 -12.594 1 98.62 806 LYS A N 1
ATOM 6494 C CA . LYS A 1 806 ? -18.609 13.797 -11.266 1 98.62 806 LYS A CA 1
ATOM 6495 C C . LYS A 1 806 ? -17.422 14.75 -11.102 1 98.62 806 LYS A C 1
ATOM 6497 O O . LYS A 1 806 ? -16.516 14.781 -11.93 1 98.62 806 LYS A O 1
ATOM 6502 N N . GLY A 1 807 ? -17.453 15.562 -10.055 1 98.56 807 GLY A N 1
ATOM 6503 C CA . GLY A 1 807 ? -16.297 16.328 -9.578 1 98.56 807 GLY A CA 1
ATOM 6504 C C . GLY A 1 807 ? -15.953 17.5 -10.469 1 98.56 807 GLY A C 1
ATOM 6505 O O . GLY A 1 807 ? -14.805 17.672 -10.875 1 98.56 807 GLY A O 1
ATOM 6506 N N . VAL A 1 808 ? -16.844 18.406 -10.758 1 98.62 808 VAL A N 1
ATOM 6507 C CA . VAL A 1 808 ? -16.625 19.578 -11.594 1 98.62 808 VAL A CA 1
ATOM 6508 C C . VAL A 1 808 ? -15.852 20.625 -10.805 1 98.62 808 VAL A C 1
ATOM 6510 O O . VAL A 1 808 ? -16.266 21.031 -9.711 1 98.62 808 VAL A O 1
ATOM 6513 N N . VAL A 1 809 ? -14.758 21.047 -11.305 1 98.25 809 VAL A N 1
ATOM 6514 C CA . VAL A 1 809 ? -13.93 22.094 -10.719 1 98.25 809 VAL A CA 1
ATOM 6515 C C . VAL A 1 809 ? -13.844 23.281 -11.672 1 98.25 809 VAL A C 1
ATOM 6517 O O . VAL A 1 809 ? -13.477 23.125 -12.844 1 98.25 809 VAL A O 1
ATOM 6520 N N . LEU A 1 810 ? -14.164 24.453 -11.172 1 96.75 810 LEU A N 1
ATOM 6521 C CA . LEU A 1 810 ? -14.086 25.688 -11.938 1 96.75 810 LEU A CA 1
ATOM 6522 C C . LEU A 1 810 ? -12.812 26.469 -11.586 1 96.75 810 LEU A C 1
ATOM 6524 O O . LEU A 1 810 ? -12.398 26.484 -10.422 1 96.75 810 LEU A O 1
ATOM 6528 N N . SER A 1 811 ? -12.195 26.969 -12.523 1 93.06 811 SER A N 1
ATOM 6529 C CA . SER A 1 811 ? -11.078 27.891 -12.359 1 93.06 811 SER A CA 1
ATOM 6530 C C . SER A 1 811 ? -11.172 29.047 -13.352 1 93.06 811 SER A C 1
ATOM 6532 O O . SER A 1 811 ? -11.883 28.953 -14.359 1 93.06 811 SER A O 1
ATOM 6534 N N . ALA A 1 812 ? -10.539 30.125 -13.039 1 88.94 812 ALA A N 1
ATOM 6535 C CA . ALA A 1 812 ? -10.523 31.297 -13.914 1 88.94 812 ALA A CA 1
ATOM 6536 C C . ALA A 1 812 ? -9.32 32.188 -13.617 1 88.94 812 ALA A C 1
ATOM 6538 O O . ALA A 1 812 ? -8.586 31.953 -12.656 1 88.94 812 ALA A O 1
ATOM 6539 N N . SER A 1 813 ? -9.062 33 -14.625 1 77.88 813 SER A N 1
ATOM 6540 C CA . SER A 1 813 ? -8.023 34 -14.398 1 77.88 813 SER A CA 1
ATOM 6541 C C . SER A 1 813 ? -8.5 35.094 -13.461 1 77.88 813 SER A C 1
ATOM 6543 O O . SER A 1 813 ? -9.68 35.438 -13.461 1 77.88 813 SER A O 1
ATOM 6545 N N . SER A 1 814 ? -7.602 35.406 -12.523 1 67.62 814 SER A N 1
ATOM 6546 C CA . SER A 1 814 ? -7.938 36.406 -11.516 1 67.62 814 SER A CA 1
ATOM 6547 C C . SER A 1 814 ? -7.695 37.812 -12.031 1 67.62 814 SER A C 1
ATOM 6549 O O . SER A 1 814 ? -6.789 38.031 -12.836 1 67.62 814 SER A O 1
ATOM 6551 N N . SER A 1 815 ? -8.617 38.656 -11.797 1 57.31 815 SER A N 1
ATOM 6552 C CA . SER A 1 815 ? -8.406 40.062 -12.078 1 57.31 815 SER A CA 1
ATOM 6553 C C . SER A 1 815 ? -7.27 40.625 -11.242 1 57.31 815 SER A C 1
ATOM 6555 O O . SER A 1 815 ? -6.949 40.094 -10.172 1 57.31 815 SER A O 1
ATOM 6557 N N . ASP A 1 816 ? -6.648 41.531 -11.805 1 54.62 816 ASP A N 1
ATOM 6558 C CA . ASP A 1 816 ? -5.566 42.219 -11.125 1 54.62 816 ASP A CA 1
ATOM 6559 C C . ASP A 1 816 ? -6.004 42.719 -9.742 1 54.62 816 ASP A C 1
ATOM 6561 O O . ASP A 1 816 ? -6.973 43.469 -9.625 1 54.62 816 ASP A O 1
ATOM 6565 N N . GLY A 1 817 ? -5.539 42.344 -8.617 1 51.5 817 GLY A N 1
ATOM 6566 C CA . GLY A 1 817 ? -5.723 42.812 -7.258 1 51.5 817 GLY A CA 1
ATOM 6567 C C . GLY A 1 817 ? -6.734 42 -6.465 1 51.5 817 GLY A C 1
ATOM 6568 O O . GLY A 1 817 ? -6.871 42.188 -5.254 1 51.5 817 GLY A O 1
ATOM 6569 N N . LYS A 1 818 ? -7.508 41.312 -7.23 1 58 818 LYS A N 1
ATOM 6570 C CA . LYS A 1 818 ? -8.469 40.594 -6.395 1 58 818 LYS A CA 1
ATOM 6571 C C . LYS A 1 818 ? -8.266 39.094 -6.496 1 58 818 LYS A C 1
ATOM 6573 O O . LYS A 1 818 ? -7.961 38.562 -7.57 1 58 818 LYS A O 1
ATOM 6578 N N . ASN A 1 819 ? -8.523 38.5 -5.426 1 71 819 ASN A N 1
ATOM 6579 C CA . ASN A 1 819 ? -8.445 37.031 -5.375 1 71 819 ASN A CA 1
ATOM 6580 C C . ASN A 1 819 ? -9.711 36.406 -5.941 1 71 819 ASN A C 1
ATOM 6582 O O . ASN A 1 819 ? -10.82 36.844 -5.676 1 71 819 ASN A O 1
ATOM 6586 N N . LEU A 1 820 ? -9.617 35.656 -6.984 1 83.06 820 LEU A N 1
ATOM 6587 C CA . LEU A 1 820 ? -10.703 34.812 -7.508 1 83.06 820 LEU A CA 1
ATOM 6588 C C . LEU A 1 820 ? -11.188 33.812 -6.469 1 83.06 820 LEU A C 1
ATOM 6590 O O . LEU A 1 820 ? -10.398 33 -5.996 1 83.06 820 LEU A O 1
ATOM 6594 N N . VAL A 1 821 ? -12.422 34.062 -5.961 1 86.69 821 VAL A N 1
ATOM 6595 C CA . VAL A 1 821 ? -12.969 33.156 -4.961 1 86.69 821 VAL A CA 1
ATOM 6596 C C . VAL A 1 821 ? -14.32 32.625 -5.43 1 86.69 821 VAL A C 1
ATOM 6598 O O . VAL A 1 821 ? -15.242 33.406 -5.703 1 86.69 821 VAL A O 1
ATOM 6601 N N . PHE A 1 822 ? -14.422 31.344 -5.594 1 93.5 822 PHE A N 1
ATOM 6602 C CA . PHE A 1 822 ? -15.711 30.703 -5.82 1 93.5 822 PHE A CA 1
ATOM 6603 C C . PHE A 1 822 ? -16.391 30.375 -4.496 1 93.5 822 PHE A C 1
ATOM 6605 O O . PHE A 1 822 ? -15.758 29.875 -3.568 1 93.5 822 PHE A O 1
ATOM 6612 N N . ASP A 1 823 ? -17.688 30.672 -4.391 1 94.31 823 ASP A N 1
ATOM 6613 C CA . ASP A 1 823 ? -18.438 30.359 -3.178 1 94.31 823 ASP A CA 1
ATOM 6614 C C . ASP A 1 823 ? -18.547 28.844 -2.986 1 94.31 823 ASP A C 1
ATOM 6616 O O . ASP A 1 823 ? -18.781 28.375 -1.871 1 94.31 823 ASP A O 1
ATOM 6620 N N . ASN A 1 824 ? -18.531 28.172 -4.121 1 95.88 824 ASN A N 1
ATOM 6621 C CA . ASN A 1 824 ? -18.547 26.719 -4.145 1 95.88 824 ASN A CA 1
ATOM 6622 C C . ASN A 1 824 ? -17.766 26.156 -5.332 1 95.88 824 ASN A C 1
ATOM 6624 O O . ASN A 1 824 ? -17.5 26.875 -6.297 1 95.88 824 ASN A O 1
ATOM 6628 N N . ASN A 1 825 ? -17.328 24.969 -5.195 1 97.69 825 ASN A N 1
ATOM 6629 C CA . ASN A 1 825 ? -16.562 24.297 -6.246 1 97.69 825 ASN A CA 1
ATOM 6630 C C . ASN A 1 825 ? -16.609 22.781 -6.07 1 97.69 825 ASN A C 1
ATOM 6632 O O . ASN A 1 825 ? -17.234 22.281 -5.141 1 97.69 825 ASN A O 1
ATOM 6636 N N . PHE A 1 826 ? -16 22 -7.059 1 98.25 826 PHE A N 1
ATOM 6637 C CA . PHE A 1 826 ? -15.984 20.547 -7.023 1 98.25 826 PHE A CA 1
ATOM 6638 C C . PHE A 1 826 ? -17.391 19.984 -6.871 1 98.25 826 PHE A C 1
ATOM 6640 O O . PHE A 1 826 ? -17.688 19.266 -5.918 1 98.25 826 PHE A O 1
ATOM 6647 N N . ILE A 1 827 ? -18.281 20.234 -7.777 1 97.88 827 ILE A N 1
ATOM 6648 C CA . ILE A 1 827 ? -19.703 19.938 -7.684 1 97.88 827 ILE A CA 1
ATOM 6649 C C . ILE A 1 827 ? -20.078 18.828 -8.664 1 97.88 827 ILE A C 1
ATOM 6651 O O . ILE A 1 827 ? -19.578 18.797 -9.789 1 97.88 827 ILE A O 1
ATOM 6655 N N . ASP A 1 828 ? -20.828 17.875 -8.219 1 98.62 828 ASP A N 1
ATOM 6656 C CA . ASP A 1 828 ? -21.438 16.906 -9.125 1 98.62 828 ASP A CA 1
ATOM 6657 C C . ASP A 1 828 ? -22.656 17.5 -9.828 1 98.62 828 ASP A C 1
ATOM 6659 O O . ASP A 1 828 ? -23.422 18.25 -9.219 1 98.62 828 ASP A O 1
ATOM 6663 N N . LEU A 1 829 ? -22.828 17.156 -11.102 1 98.62 829 LEU A N 1
ATOM 6664 C CA . LEU A 1 829 ? -23.969 17.688 -11.859 1 98.62 829 LEU A CA 1
ATOM 6665 C C . LEU A 1 829 ? -24.875 16.547 -12.328 1 98.62 829 LEU A C 1
ATOM 6667 O O . LEU A 1 829 ? -24.406 15.438 -12.57 1 98.62 829 LEU A O 1
ATOM 6671 N N . VAL A 1 830 ? -26.125 16.828 -12.367 1 98.25 830 VAL A N 1
ATOM 6672 C CA . VAL A 1 830 ? -27.125 15.953 -12.984 1 98.25 830 VAL A CA 1
ATOM 6673 C C . VAL A 1 830 ? -27.953 16.734 -14 1 98.25 830 VAL A C 1
ATOM 6675 O O . VAL A 1 830 ? -28 17.969 -13.945 1 98.25 830 VAL A O 1
ATOM 6678 N N . PRO A 1 831 ? -28.547 16.031 -14.93 1 97.56 831 PRO A N 1
ATOM 6679 C CA . PRO A 1 831 ? -29.375 16.719 -15.922 1 97.56 831 PRO A CA 1
ATOM 6680 C C . PRO A 1 831 ? -30.547 17.469 -15.289 1 97.56 831 PRO A C 1
ATOM 6682 O O . PRO A 1 831 ? -30.969 17.141 -14.18 1 97.56 831 PRO A O 1
ATOM 6685 N N . ASP A 1 832 ? -31 18.516 -15.961 1 94.44 832 ASP A N 1
ATOM 6686 C CA . ASP A 1 832 ? -32.188 19.281 -15.633 1 94.44 832 ASP A CA 1
ATOM 6687 C C . ASP A 1 832 ? -32 20.078 -14.344 1 94.44 832 ASP A C 1
ATOM 6689 O O . ASP A 1 832 ? -32.969 20.328 -13.617 1 94.44 832 ASP A O 1
ATOM 6693 N N . GLU A 1 833 ? -30.781 20.234 -13.953 1 96.25 833 GLU A N 1
ATOM 6694 C CA . GLU A 1 833 ? -30.438 21.078 -12.805 1 96.25 833 GLU A CA 1
ATOM 6695 C C . GLU A 1 833 ? -29.453 22.172 -13.203 1 96.25 833 GLU A C 1
ATOM 6697 O O . GLU A 1 833 ? -28.516 21.922 -13.969 1 96.25 833 GLU A O 1
ATOM 6702 N N . GLU A 1 834 ? -29.75 23.359 -12.797 1 96.81 834 GLU A N 1
ATOM 6703 C CA . GLU A 1 834 ? -28.812 24.469 -12.898 1 96.81 834 GLU A CA 1
ATOM 6704 C C . GLU A 1 834 ? -28.203 24.797 -11.539 1 96.81 834 GLU A C 1
ATOM 6706 O O . GLU A 1 834 ? -28.922 25.125 -10.586 1 96.81 834 GLU A O 1
ATOM 6711 N N . VAL A 1 835 ? -26.906 24.688 -11.461 1 97.25 835 VAL A N 1
ATOM 6712 C CA . VAL A 1 835 ? -26.234 25.016 -10.211 1 97.25 835 VAL A CA 1
ATOM 6713 C C . VAL A 1 835 ? -25.594 26.391 -10.32 1 97.25 835 VAL A C 1
ATOM 6715 O O . VAL A 1 835 ? -24.781 26.641 -11.203 1 97.25 835 VAL A O 1
ATOM 6718 N N . ARG A 1 836 ? -25.984 27.234 -9.492 1 96.69 836 ARG A N 1
ATOM 6719 C CA . ARG A 1 836 ? -25.469 28.594 -9.445 1 96.69 836 ARG A CA 1
ATOM 6720 C C . ARG A 1 836 ? -24.344 28.719 -8.438 1 96.69 836 ARG A C 1
ATOM 6722 O O . ARG A 1 836 ? -24.5 28.359 -7.27 1 96.69 836 ARG A O 1
ATOM 6729 N N . ILE A 1 837 ? -23.156 29.203 -8.805 1 96.69 837 ILE A N 1
ATOM 6730 C CA . ILE A 1 837 ? -22 29.359 -7.945 1 96.69 837 ILE A CA 1
ATOM 6731 C C . ILE A 1 837 ? -21.578 30.828 -7.918 1 96.69 837 ILE A C 1
ATOM 6733 O O . ILE A 1 837 ? -21.25 31.406 -8.953 1 96.69 837 ILE A O 1
ATOM 6737 N N . GLY A 1 838 ? -21.656 31.438 -6.734 1 95.62 838 GLY A N 1
ATOM 6738 C CA . GLY A 1 838 ? -21.141 32.781 -6.598 1 95.62 838 GLY A CA 1
ATOM 6739 C C . GLY A 1 838 ? -19.641 32.906 -6.832 1 95.62 838 GLY A C 1
ATOM 6740 O O . GLY A 1 838 ? -18.891 31.969 -6.5 1 95.62 838 GLY A O 1
ATOM 6741 N N . VAL A 1 839 ? -19.203 33.969 -7.477 1 92.62 839 VAL A N 1
ATOM 6742 C CA . VAL A 1 839 ? -17.781 34.188 -7.723 1 92.62 839 VAL A CA 1
ATOM 6743 C C . VAL A 1 839 ? -17.422 35.656 -7.469 1 92.62 839 VAL A C 1
ATOM 6745 O O . VAL A 1 839 ? -18.188 36.562 -7.82 1 92.62 839 VAL A O 1
ATOM 6748 N N . THR A 1 840 ? -16.359 35.844 -6.812 1 89.06 840 THR A N 1
ATOM 6749 C CA . THR A 1 840 ? -15.836 37.188 -6.578 1 89.06 840 THR A CA 1
ATOM 6750 C C . THR A 1 840 ? -14.477 37.344 -7.266 1 89.06 840 THR A C 1
ATOM 6752 O O . THR A 1 840 ? -13.648 36.438 -7.254 1 89.06 840 THR A O 1
ATOM 6755 N N . GLY A 1 841 ? -14.258 38.438 -7.91 1 84.62 841 GLY A N 1
ATOM 6756 C CA . GLY A 1 841 ? -12.953 38.75 -8.484 1 84.62 841 GLY A CA 1
ATOM 6757 C C . GLY A 1 841 ? -12.766 38.219 -9.883 1 84.62 841 GLY A C 1
ATOM 6758 O O . GLY A 1 841 ? -11.641 38.094 -10.367 1 84.62 841 GLY A O 1
ATOM 6759 N N . LEU A 1 842 ? -13.797 37.75 -10.555 1 85.5 842 LEU A N 1
ATOM 6760 C CA . LEU A 1 842 ? -13.703 37.156 -11.883 1 85.5 842 LEU A CA 1
ATOM 6761 C C . LEU A 1 842 ? -13.297 38.219 -12.922 1 85.5 842 LEU A C 1
ATOM 6763 O O . LEU A 1 842 ? -13.875 39.312 -12.961 1 85.5 842 LEU A O 1
ATOM 6767 N N . LEU A 1 843 ? -12.156 37.875 -13.523 1 78.69 843 LEU A N 1
ATOM 6768 C CA . LEU A 1 843 ? -11.703 38.719 -14.625 1 78.69 843 LEU A CA 1
ATOM 6769 C C . LEU A 1 843 ? -12.008 38.094 -15.969 1 78.69 843 LEU A C 1
ATOM 6771 O O . LEU A 1 843 ? -11.586 36.938 -16.234 1 78.69 843 LEU A O 1
ATOM 6775 N N . GLY A 1 844 ? -12.727 38.781 -16.797 1 75.88 844 GLY A N 1
ATOM 6776 C CA . GLY A 1 844 ? -12.93 38.25 -18.141 1 75.88 844 GLY A CA 1
ATOM 6777 C C . GLY A 1 844 ? -14.211 37.469 -18.297 1 75.88 844 GLY A C 1
ATOM 6778 O O . GLY A 1 844 ? -15.102 37.531 -17.438 1 75.88 844 GLY A O 1
ATOM 6779 N N . ASP A 1 845 ? -14.219 36.781 -19.375 1 77 845 ASP A N 1
ATOM 6780 C CA . ASP A 1 845 ? -15.477 36.156 -19.734 1 77 845 ASP A CA 1
ATOM 6781 C C . ASP A 1 845 ? -15.305 34.656 -19.922 1 77 845 ASP A C 1
ATOM 6783 O O . ASP A 1 845 ? -16.062 34.031 -20.672 1 77 845 ASP A O 1
ATOM 6787 N N . ARG A 1 846 ? -14.211 34.219 -19.188 1 87.88 846 ARG A N 1
ATOM 6788 C CA . ARG A 1 846 ? -14.016 32.781 -19.422 1 87.88 846 ARG A CA 1
ATOM 6789 C C . ARG A 1 846 ? -13.828 32.031 -18.094 1 87.88 846 ARG A C 1
ATOM 6791 O O . ARG A 1 846 ? -13.172 32.531 -17.188 1 87.88 846 ARG A O 1
ATOM 6798 N N . VAL A 1 847 ? -14.523 30.859 -17.906 1 92.81 847 VAL A N 1
ATOM 6799 C CA . VAL A 1 847 ? -14.375 29.938 -16.781 1 92.81 847 VAL A CA 1
ATOM 6800 C C . VAL A 1 847 ? -13.953 28.562 -17.312 1 92.81 847 VAL A C 1
ATOM 6802 O O . VAL A 1 847 ? -14.562 28.031 -18.234 1 92.81 847 VAL A O 1
ATOM 6805 N N . ASP A 1 848 ? -12.828 28.094 -16.812 1 93.88 848 ASP A N 1
ATOM 6806 C CA . ASP A 1 848 ? -12.359 26.766 -17.172 1 93.88 848 ASP A CA 1
ATOM 6807 C C . ASP A 1 848 ? -13.039 25.688 -16.328 1 93.88 848 ASP A C 1
ATOM 6809 O O . ASP A 1 848 ? -13.328 25.922 -15.148 1 93.88 848 ASP A O 1
ATOM 6813 N N . VAL A 1 849 ? -13.289 24.547 -16.969 1 96.88 849 VAL A N 1
ATOM 6814 C CA . VAL A 1 849 ? -14 23.469 -16.297 1 96.88 849 VAL A CA 1
ATOM 6815 C C . VAL A 1 849 ? -13.195 22.172 -16.406 1 96.88 849 VAL A C 1
ATOM 6817 O O . VAL A 1 849 ? -12.711 21.828 -17.484 1 96.88 849 VAL A O 1
ATOM 6820 N N . ARG A 1 850 ? -12.961 21.547 -15.305 1 97.5 850 ARG A N 1
ATOM 6821 C CA . ARG A 1 850 ? -12.438 20.172 -15.234 1 97.5 850 ARG A CA 1
ATOM 6822 C C . ARG A 1 850 ? -13.414 19.25 -14.516 1 97.5 850 ARG A C 1
ATOM 6824 O O . ARG A 1 850 ? -14.172 19.688 -13.648 1 97.5 850 ARG A O 1
ATOM 6831 N N . PHE A 1 851 ? -13.445 18.031 -14.867 1 98.44 851 PHE A N 1
ATOM 6832 C CA . PHE A 1 851 ? -14.25 17.031 -14.18 1 98.44 851 PHE A CA 1
ATOM 6833 C C . PHE A 1 851 ? -13.664 15.641 -14.375 1 98.44 851 PHE A C 1
ATOM 6835 O O . PHE A 1 851 ? -12.742 15.461 -15.172 1 98.44 851 PHE A O 1
ATOM 6842 N N . LEU A 1 852 ? -14.086 14.672 -13.594 1 98.31 852 LEU A N 1
ATOM 6843 C CA . LEU A 1 852 ? -13.539 13.32 -13.656 1 98.31 852 LEU A CA 1
ATOM 6844 C C . LEU A 1 852 ? -13.68 12.742 -15.055 1 98.31 852 LEU A C 1
ATOM 6846 O O . LEU A 1 852 ? -14.781 12.703 -15.609 1 98.31 852 LEU A O 1
ATOM 6850 N N . TYR A 1 853 ? -12.641 12.367 -15.711 1 97.62 853 TYR A N 1
ATOM 6851 C CA . TYR A 1 853 ? -12.5 11.695 -17 1 97.62 853 TYR A CA 1
ATOM 6852 C C . TYR A 1 853 ? -12.688 12.672 -18.156 1 97.62 853 TYR A C 1
ATOM 6854 O O . TYR A 1 853 ? -13.008 12.266 -19.266 1 97.62 853 TYR A O 1
ATOM 6862 N N . ASP A 1 854 ? -12.602 13.992 -17.922 1 97.56 854 ASP A N 1
ATOM 6863 C CA . ASP A 1 854 ? -12.75 14.953 -19 1 97.56 854 ASP A CA 1
ATOM 6864 C C . ASP A 1 854 ? -11.742 14.688 -20.109 1 97.56 854 ASP A C 1
ATOM 6866 O O . ASP A 1 854 ? -12.039 14.914 -21.297 1 97.56 854 ASP A O 1
ATOM 6870 N N . TRP A 1 855 ? -10.547 14.133 -19.781 1 95.94 855 TRP A N 1
ATOM 6871 C CA . TRP A 1 855 ? -9.516 13.828 -20.766 1 95.94 855 TRP A CA 1
ATOM 6872 C C . TRP A 1 855 ? -9.977 12.711 -21.703 1 95.94 855 TRP A C 1
ATOM 6874 O O . TRP A 1 855 ? -9.43 12.539 -22.797 1 95.94 855 TRP A O 1
ATOM 6884 N N . GLU A 1 856 ? -10.961 11.898 -21.297 1 95.69 856 GLU A N 1
ATOM 6885 C CA . GLU A 1 856 ? -11.453 10.82 -22.141 1 95.69 856 GLU A CA 1
ATOM 6886 C C . GLU A 1 856 ? -12.273 11.367 -23.312 1 95.69 856 GLU A C 1
ATOM 6888 O O . GLU A 1 856 ? -12.562 10.641 -24.266 1 95.69 856 GLU A O 1
ATOM 6893 N N . LEU A 1 857 ? -12.703 12.609 -23.203 1 95.88 857 LEU A N 1
ATOM 6894 C CA . LEU A 1 857 ? -13.5 13.242 -24.25 1 95.88 857 LEU A CA 1
ATOM 6895 C C . LEU A 1 857 ? -12.609 13.867 -25.312 1 95.88 857 LEU A C 1
ATOM 6897 O O . LEU A 1 857 ? -13.102 14.32 -26.359 1 95.88 857 LEU A O 1
ATOM 6901 N N . GLU A 1 858 ? -11.328 13.875 -25.062 1 92.81 858 GLU A N 1
ATOM 6902 C CA . GLU A 1 858 ? -10.406 14.422 -26.047 1 92.81 858 GLU A CA 1
ATOM 6903 C C . GLU A 1 858 ? -10.344 13.547 -27.297 1 92.81 858 GLU A 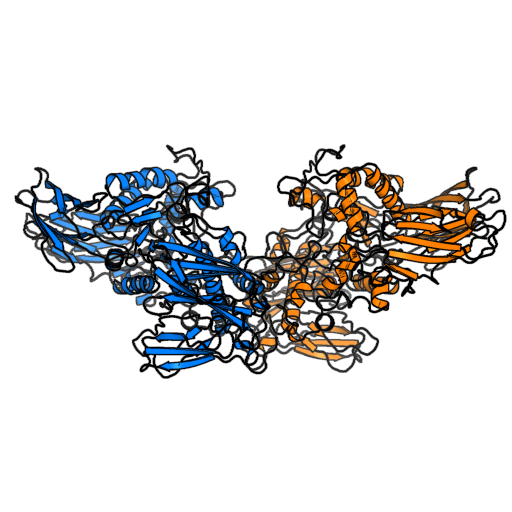C 1
ATOM 6905 O O . GLU A 1 858 ? -10.391 12.32 -27.203 1 92.81 858 GLU A O 1
ATOM 6910 N N . PRO A 1 859 ? -10.18 14.219 -28.469 1 90.5 859 PRO A N 1
ATOM 6911 C CA . PRO A 1 859 ? -10.07 13.438 -29.703 1 90.5 859 PRO A CA 1
ATOM 6912 C C . PRO A 1 859 ? -8.867 12.492 -29.688 1 90.5 859 PRO A C 1
ATOM 6914 O O . PRO A 1 859 ? -7.766 12.891 -29.312 1 90.5 859 PRO A O 1
ATOM 6917 N N . GLY A 1 860 ? -9.117 11.273 -30.031 1 87.56 860 GLY A N 1
ATOM 6918 C CA . GLY A 1 860 ? -8.031 10.312 -30.156 1 87.56 860 GLY A CA 1
ATOM 6919 C C . GLY A 1 860 ? -7.75 9.562 -28.859 1 87.56 860 GLY A C 1
ATOM 6920 O O . GLY A 1 860 ? -6.914 8.664 -28.844 1 87.56 860 GLY A O 1
ATOM 6921 N N . PHE A 1 861 ? -8.477 9.836 -27.812 1 91.31 861 PHE A N 1
ATOM 6922 C CA . PHE A 1 861 ? -8.258 9.141 -26.562 1 91.31 861 PHE A CA 1
ATOM 6923 C C . PHE A 1 861 ? -8.625 7.664 -26.688 1 91.31 861 PHE A C 1
ATOM 6925 O O . PHE A 1 861 ? -9.617 7.316 -27.328 1 91.31 861 PHE A O 1
ATOM 6932 N N . GLU A 1 862 ? -7.746 6.836 -26.141 1 90.12 862 GLU A N 1
ATOM 6933 C CA . GLU A 1 862 ? -7.973 5.395 -26.109 1 90.12 862 GLU A CA 1
ATOM 6934 C C . GLU A 1 862 ? -7.895 4.848 -24.688 1 90.12 862 GLU A C 1
ATOM 6936 O O . GLU A 1 862 ? -6.934 5.117 -23.969 1 90.12 862 GLU A O 1
ATOM 6941 N N . LEU A 1 863 ? -8.953 4.105 -24.375 1 89.38 863 LEU A N 1
ATOM 6942 C CA . LEU A 1 863 ? -8.945 3.43 -23.078 1 89.38 863 LEU A CA 1
ATOM 6943 C C . LEU A 1 863 ? -8.023 2.215 -23.109 1 89.38 863 LEU A C 1
ATOM 6945 O O . LEU A 1 863 ? -8.039 1.438 -24.062 1 89.38 863 LEU A O 1
ATOM 6949 N N . MET B 1 1 ? -3.07 -65.188 -22.547 1 79.62 1 MET B N 1
ATOM 6950 C CA . MET B 1 1 ? -2.791 -63.938 -23.266 1 79.62 1 MET B CA 1
ATOM 6951 C C . MET B 1 1 ? -3.328 -62.719 -22.484 1 79.62 1 MET B C 1
ATOM 6953 O O . MET B 1 1 ? -4.414 -62.781 -21.906 1 79.62 1 MET B O 1
ATOM 6957 N N . PHE B 1 2 ? -2.547 -61.688 -22.25 1 89.56 2 PHE B N 1
ATOM 6958 C CA . PHE B 1 2 ? -2.955 -60.438 -21.625 1 89.56 2 PHE B CA 1
ATOM 6959 C C . PHE B 1 2 ? -3.564 -59.5 -22.656 1 89.56 2 PHE B C 1
ATOM 6961 O O . PHE B 1 2 ? -2.984 -59.281 -23.719 1 89.56 2 PHE B O 1
ATOM 6968 N N . ARG B 1 3 ? -4.809 -59.031 -22.422 1 93.06 3 ARG B N 1
ATOM 6969 C CA . ARG B 1 3 ? -5.496 -58.094 -23.297 1 93.06 3 ARG B CA 1
ATOM 6970 C C . ARG B 1 3 ? -6.051 -56.906 -22.5 1 93.06 3 ARG B C 1
ATOM 6972 O O . ARG B 1 3 ? -6.621 -57.062 -21.422 1 93.06 3 ARG B O 1
ATOM 6979 N N . GLN B 1 4 ? -5.73 -55.781 -23.031 1 94.81 4 GLN B N 1
ATOM 6980 C CA . GLN B 1 4 ? -6.344 -54.562 -22.5 1 94.81 4 GLN B CA 1
ATOM 6981 C C . GLN B 1 4 ? -7.398 -54 -23.453 1 94.81 4 GLN B C 1
ATOM 6983 O O . GLN B 1 4 ? -7.105 -53.75 -24.625 1 94.81 4 GLN B O 1
ATOM 6988 N N . ILE B 1 5 ? -8.648 -53.875 -23.047 1 96.62 5 ILE B N 1
ATOM 6989 C CA . ILE B 1 5 ? -9.758 -53.344 -23.844 1 96.62 5 ILE B CA 1
ATOM 6990 C C . ILE B 1 5 ? -10.172 -51.969 -23.328 1 96.62 5 ILE B C 1
ATOM 6992 O O . ILE B 1 5 ? -10.789 -51.875 -22.266 1 96.62 5 ILE B O 1
ATOM 6996 N N . HIS B 1 6 ? -9.852 -50.906 -24.031 1 97.5 6 HIS B N 1
ATOM 6997 C CA . HIS B 1 6 ? -10.195 -49.562 -23.641 1 97.5 6 HIS B CA 1
ATOM 6998 C C . HIS B 1 6 ? -11.695 -49.312 -23.766 1 97.5 6 HIS B C 1
ATOM 7000 O O . HIS B 1 6 ? -12.305 -49.688 -24.781 1 97.5 6 HIS B O 1
ATOM 7006 N N . LEU B 1 7 ? -12.328 -48.812 -22.797 1 97.94 7 LEU B N 1
ATOM 7007 C CA . LEU B 1 7 ? -13.727 -48.406 -22.828 1 97.94 7 LEU B CA 1
ATOM 7008 C C . LEU B 1 7 ? -13.844 -46.906 -23.062 1 97.94 7 LEU B C 1
ATOM 7010 O O . LEU B 1 7 ? -14.273 -46.156 -22.172 1 97.94 7 LEU B O 1
ATOM 7014 N N . ASP B 1 8 ? -13.57 -46.438 -24.266 1 97.69 8 ASP B N 1
ATOM 7015 C CA . ASP B 1 8 ? -13.492 -45.031 -24.531 1 97.69 8 ASP B CA 1
ATOM 7016 C C . ASP B 1 8 ? -14.562 -44.594 -25.531 1 97.69 8 ASP B C 1
ATOM 7018 O O . ASP B 1 8 ? -14.531 -43.469 -26.047 1 97.69 8 ASP B O 1
ATOM 7022 N N . LYS B 1 9 ? -15.508 -45.469 -25.828 1 97.06 9 LYS B N 1
ATOM 7023 C CA . LYS B 1 9 ? -16.547 -45.156 -26.812 1 97.06 9 LYS B CA 1
ATOM 7024 C C . LYS B 1 9 ? -17.938 -45.375 -26.234 1 97.06 9 LYS B C 1
ATOM 7026 O O . LYS B 1 9 ? -18.094 -46.094 -25.234 1 97.06 9 LYS B O 1
ATOM 7031 N N . GLY B 1 10 ? -18.844 -44.688 -26.828 1 97.62 10 GLY B N 1
ATOM 7032 C CA . GLY B 1 10 ? -20.25 -44.938 -26.547 1 97.62 10 GLY B CA 1
ATOM 7033 C C . GLY B 1 10 ? -20.719 -44.312 -25.25 1 97.62 10 GLY B C 1
ATOM 7034 O O . GLY B 1 10 ? -21.844 -44.562 -24.797 1 97.62 10 GLY B O 1
ATOM 7035 N N . TRP B 1 11 ? -19.938 -43.5 -24.672 1 98.69 11 TRP B N 1
ATOM 7036 C CA . TRP B 1 11 ? -20.281 -42.875 -23.375 1 98.69 11 TRP B CA 1
ATOM 7037 C C . TRP B 1 11 ? -21.344 -41.812 -23.562 1 98.69 11 TRP B C 1
ATOM 7039 O O . TRP B 1 11 ? -21.297 -41.031 -24.516 1 98.69 11 TRP B O 1
ATOM 7049 N N . LYS B 1 12 ? -22.266 -41.688 -22.688 1 98.75 12 LYS B N 1
ATOM 7050 C CA . LYS B 1 12 ? -23.281 -40.656 -22.547 1 98.75 12 LYS B CA 1
ATOM 7051 C C . LYS B 1 12 ? -23.312 -40.094 -21.125 1 98.75 12 LYS B C 1
ATOM 7053 O O . LYS B 1 12 ? -22.844 -40.75 -20.188 1 98.75 12 LYS B O 1
ATOM 7058 N N . PHE B 1 13 ? -23.797 -38.875 -20.969 1 98.69 13 PHE B N 1
ATOM 7059 C CA . PHE B 1 13 ? -23.891 -38.312 -19.625 1 98.69 13 PHE B CA 1
ATOM 7060 C C . PHE B 1 13 ? -25.219 -37.594 -19.453 1 98.69 13 PHE B C 1
ATOM 7062 O O . PHE B 1 13 ? -25.859 -37.188 -20.438 1 98.69 13 PHE B O 1
ATOM 7069 N N . LYS B 1 14 ? -25.688 -37.375 -18.266 1 98.25 14 LYS B N 1
ATOM 7070 C CA . LYS B 1 14 ? -26.875 -36.594 -17.922 1 98.25 14 LYS B CA 1
ATOM 7071 C C . LYS B 1 14 ? -26.781 -36.031 -16.516 1 98.25 14 LYS B C 1
ATOM 7073 O O . LYS B 1 14 ? -26.109 -36.594 -15.648 1 98.25 14 LYS B O 1
ATOM 7078 N N . GLN B 1 15 ? -27.344 -34.844 -16.359 1 98.06 15 GLN B N 1
ATOM 7079 C CA . GLN B 1 15 ? -27.469 -34.281 -15.016 1 98.06 15 GLN B CA 1
ATOM 7080 C C . GLN B 1 15 ? -28.469 -35.062 -14.18 1 98.06 15 GLN B C 1
ATOM 7082 O O . GLN B 1 15 ? -29.547 -35.438 -14.664 1 98.06 15 GLN B O 1
ATOM 7087 N N . ALA B 1 16 ? -28.094 -35.406 -13.008 1 97.19 16 ALA B N 1
ATOM 7088 C CA . ALA B 1 16 ? -28.984 -36.188 -12.133 1 97.19 16 ALA B CA 1
ATOM 7089 C C . ALA B 1 16 ? -29.609 -35.281 -11.062 1 97.19 16 ALA B C 1
ATOM 7091 O O . ALA B 1 16 ? -30.453 -35.719 -10.289 1 97.19 16 ALA B O 1
ATOM 7092 N N . SER B 1 17 ? -29.125 -34.156 -11 1 95.19 17 SER B N 1
ATOM 7093 C CA . SER B 1 17 ? -29.781 -33.125 -10.188 1 95.19 17 SER B CA 1
ATOM 7094 C C . SER B 1 17 ? -30.75 -32.281 -11.016 1 95.19 17 SER B C 1
ATOM 7096 O O . SER B 1 17 ? -31.141 -32.688 -12.117 1 95.19 17 SER B O 1
ATOM 7098 N N . SER B 1 18 ? -31.391 -31.172 -10.555 1 92.88 18 SER B N 1
ATOM 7099 C CA . SER B 1 18 ? -32.344 -30.328 -11.273 1 92.88 18 SER B CA 1
ATOM 7100 C C . SER B 1 18 ? -31.938 -28.859 -11.195 1 92.88 18 SER B C 1
ATOM 7102 O O . SER B 1 18 ? -32.781 -28 -10.906 1 92.88 18 SER B O 1
ATOM 7104 N N . LEU B 1 19 ? -30.719 -28.734 -11.461 1 95.44 19 LEU B N 1
ATOM 7105 C CA . LEU B 1 19 ? -30.234 -27.359 -11.406 1 95.44 19 LEU B CA 1
ATOM 7106 C C . LEU B 1 19 ? -30.297 -26.703 -12.781 1 95.44 19 LEU B C 1
ATOM 7108 O O . LEU B 1 19 ? -30.406 -27.391 -13.797 1 95.44 19 LEU B O 1
ATOM 7112 N N . ASN B 1 20 ? -30.297 -25.328 -12.781 1 95.75 20 ASN B N 1
ATOM 7113 C CA . ASN B 1 20 ? -30.281 -24.531 -14 1 95.75 20 ASN B CA 1
ATOM 7114 C C . ASN B 1 20 ? -31.391 -24.953 -14.969 1 95.75 20 ASN B C 1
ATOM 7116 O O . ASN B 1 20 ? -31.109 -25.25 -16.125 1 95.75 20 ASN B O 1
ATOM 7120 N N . ASP B 1 21 ? -32.625 -25.141 -14.531 1 93.44 21 ASP B N 1
ATOM 7121 C CA . ASP B 1 21 ? -33.812 -25.469 -15.281 1 93.44 21 ASP B CA 1
ATOM 7122 C C . ASP B 1 21 ? -33.719 -26.859 -15.914 1 93.44 21 ASP B C 1
ATOM 7124 O O . ASP B 1 21 ? -34.125 -27.062 -17.047 1 93.44 21 ASP B O 1
ATOM 7128 N N . GLY B 1 22 ? -32.938 -27.734 -15.289 1 92.69 22 GLY B N 1
ATOM 7129 C CA . GLY B 1 22 ? -32.812 -29.125 -15.734 1 92.69 22 GLY B CA 1
ATOM 7130 C C . GLY B 1 22 ? -31.938 -29.281 -16.953 1 92.69 22 GLY B C 1
ATOM 7131 O O . GLY B 1 22 ? -32.188 -30.156 -17.797 1 92.69 22 GLY B O 1
ATOM 7132 N N . THR B 1 23 ? -31 -28.516 -17.094 1 93.25 23 THR B N 1
ATOM 7133 C CA . THR B 1 23 ? -30.047 -28.609 -18.203 1 93.25 23 THR B CA 1
ATOM 7134 C C . THR B 1 23 ? -29.453 -30 -18.281 1 93.25 23 THR B C 1
ATOM 7136 O O . THR B 1 23 ? -29.016 -30.562 -17.281 1 93.25 23 THR B O 1
ATOM 7139 N N . ALA B 1 24 ? -29.406 -30.625 -19.516 1 95.5 24 ALA B N 1
ATOM 7140 C CA . ALA B 1 24 ? -28.875 -31.953 -19.781 1 95.5 24 ALA B CA 1
ATOM 7141 C C . ALA B 1 24 ? -29.562 -33 -18.938 1 95.5 24 ALA B C 1
ATOM 7143 O O . ALA B 1 24 ? -28.906 -33.812 -18.281 1 95.5 24 ALA B O 1
ATOM 7144 N N . SER B 1 25 ? -30.844 -33.031 -18.859 1 94.88 25 SER B N 1
ATOM 7145 C CA . SER B 1 25 ? -31.625 -33.906 -18.031 1 94.88 25 SER B CA 1
ATOM 7146 C C . SER B 1 25 ? -31.812 -35.281 -18.703 1 94.88 25 SER B C 1
ATOM 7148 O O . SER B 1 25 ? -32.219 -36.25 -18.047 1 94.88 25 SER B O 1
ATOM 7150 N N . SER B 1 26 ? -31.516 -35.438 -19.984 1 96.5 26 SER B N 1
ATOM 7151 C CA . SER B 1 26 ? -31.484 -36.719 -20.703 1 96.5 26 SER B CA 1
ATOM 7152 C C . SER B 1 26 ? -30.062 -37.062 -21.156 1 96.5 26 SER B C 1
ATOM 7154 O O . SER B 1 26 ? -29.219 -36.156 -21.281 1 96.5 26 SER B O 1
ATOM 7156 N N . PHE B 1 27 ? -29.859 -38.281 -21.344 1 97.81 27 PHE B N 1
ATOM 7157 C CA . PHE B 1 27 ? -28.516 -38.719 -21.734 1 97.81 27 PHE B CA 1
ATOM 7158 C C . PHE B 1 27 ? -28.109 -38.094 -23.047 1 97.81 27 PHE B C 1
ATOM 7160 O O . PHE B 1 27 ? -28.844 -38.156 -24.047 1 97.81 27 PHE B O 1
ATOM 7167 N N . LEU B 1 28 ? -26.984 -37.469 -23.094 1 98.56 28 LEU B N 1
ATOM 7168 C CA . LEU B 1 28 ? -26.328 -36.906 -24.266 1 98.56 28 LEU B CA 1
ATOM 7169 C C . LEU B 1 28 ? -24.969 -37.531 -24.5 1 98.56 28 LEU B C 1
ATOM 7171 O O . LEU B 1 28 ? -24.312 -37.969 -23.547 1 98.56 28 LEU B O 1
ATOM 7175 N N . PRO B 1 29 ? -24.531 -37.688 -25.781 1 98.44 29 PRO B N 1
ATOM 7176 C CA . PRO B 1 29 ? -23.188 -38.188 -26.016 1 98.44 29 PRO B CA 1
ATOM 7177 C C . PRO B 1 29 ? -22.109 -37.312 -25.406 1 98.44 29 PRO B C 1
ATOM 7179 O O . PRO B 1 29 ? -22.219 -36.094 -25.406 1 98.44 29 PRO B O 1
ATOM 7182 N N . VAL B 1 30 ? -21.125 -37.938 -24.859 1 98.5 30 VAL B N 1
ATOM 7183 C CA . VAL B 1 30 ? -20.016 -37.156 -24.344 1 98.5 30 VAL B CA 1
ATOM 7184 C C . VAL B 1 30 ? -19.219 -36.531 -25.5 1 98.5 30 VAL B C 1
ATOM 7186 O O . VAL B 1 30 ? -19.297 -37.031 -26.625 1 98.5 30 VAL B O 1
ATOM 7189 N N . ALA B 1 31 ? -18.484 -35.469 -25.25 1 98 31 ALA B N 1
ATOM 7190 C CA . ALA B 1 31 ? -17.656 -34.781 -26.25 1 98 31 ALA B CA 1
ATOM 7191 C C . ALA B 1 31 ? -16.406 -35.625 -26.547 1 98 31 ALA B C 1
ATOM 7193 O O . ALA B 1 31 ? -15.914 -35.625 -27.688 1 98 31 ALA B O 1
ATOM 7194 N N . GLN B 1 32 ? -15.891 -36.219 -25.547 1 98.06 32 GLN B N 1
ATOM 7195 C CA . GLN B 1 32 ? -14.664 -37 -25.594 1 98.06 32 GLN B CA 1
ATOM 7196 C C . GLN B 1 32 ? -14.586 -37.969 -24.406 1 98.06 32 GLN B C 1
ATOM 7198 O O . GLN B 1 32 ? -15.438 -37.906 -23.516 1 98.06 32 GLN B O 1
ATOM 7203 N N . PHE B 1 33 ? -13.641 -38.812 -24.422 1 97.88 33 PHE B N 1
ATOM 7204 C CA . PHE B 1 33 ? -13.305 -39.656 -23.25 1 97.88 33 PHE B CA 1
ATOM 7205 C C . PHE B 1 33 ? -11.797 -39.844 -23.141 1 97.88 33 PHE B C 1
ATOM 7207 O O . PHE B 1 33 ? -11.133 -40.156 -24.141 1 97.88 33 PHE B O 1
ATOM 7214 N N . PRO B 1 34 ? -11.242 -39.781 -21.953 1 98.12 34 PRO B N 1
ATOM 7215 C CA . PRO B 1 34 ? -11.82 -39.312 -20.688 1 98.12 34 PRO B CA 1
ATOM 7216 C C . PRO B 1 34 ? -12.453 -37.938 -20.797 1 98.12 34 PRO B C 1
ATOM 7218 O O . PRO B 1 34 ? -12.211 -37.219 -21.781 1 98.12 34 PRO B O 1
ATOM 7221 N N . THR B 1 35 ? -13.281 -37.562 -19.844 1 98.62 35 THR B N 1
ATOM 7222 C CA . THR B 1 35 ? -14.023 -36.312 -19.922 1 98.62 35 THR B CA 1
ATOM 7223 C C . THR B 1 35 ? -14.469 -35.875 -18.531 1 98.62 35 THR B C 1
ATOM 7225 O O . THR B 1 35 ? -14.125 -36.5 -17.531 1 98.62 35 THR B O 1
ATOM 7228 N N . VAL B 1 36 ? -15.109 -34.688 -18.406 1 98.69 36 VAL B N 1
ATOM 7229 C CA . VAL B 1 36 ? -15.82 -34.125 -17.266 1 98.69 36 VAL B CA 1
ATOM 7230 C C . VAL B 1 36 ? -17.047 -33.344 -17.734 1 98.69 36 VAL B C 1
ATOM 7232 O O . VAL B 1 36 ? -17.125 -32.969 -18.906 1 98.69 36 VAL B O 1
ATOM 7235 N N . ALA B 1 37 ? -17.891 -33.062 -16.891 1 98.56 37 ALA B N 1
ATOM 7236 C CA . ALA B 1 37 ? -19.188 -32.469 -17.219 1 98.56 37 ALA B CA 1
ATOM 7237 C C . ALA B 1 37 ? -19.016 -31.156 -17.953 1 98.56 37 ALA B C 1
ATOM 7239 O O . ALA B 1 37 ? -19.734 -30.875 -18.922 1 98.56 37 ALA B O 1
ATOM 7240 N N . HIS B 1 38 ? -18.078 -30.297 -17.562 1 98.31 38 HIS B N 1
ATOM 7241 C CA . HIS B 1 38 ? -17.875 -28.984 -18.188 1 98.31 38 HIS B CA 1
ATOM 7242 C C . HIS B 1 38 ? -17.547 -29.141 -19.672 1 98.31 38 HIS B C 1
ATOM 7244 O O . HIS B 1 38 ? -18.047 -28.375 -20.5 1 98.31 38 HIS B O 1
ATOM 7250 N N . ILE B 1 39 ? -16.656 -30.094 -19.969 1 98.5 39 ILE B N 1
ATOM 7251 C CA . ILE B 1 39 ? -16.266 -30.328 -21.359 1 98.5 39 ILE B CA 1
ATOM 7252 C C . ILE B 1 39 ? -17.484 -30.719 -22.188 1 98.5 39 ILE B C 1
ATOM 7254 O O . ILE B 1 39 ? -17.703 -30.188 -23.281 1 98.5 39 ILE B O 1
ATOM 7258 N N . ASP B 1 40 ? -18.281 -31.625 -21.656 1 98.69 40 ASP B N 1
ATOM 7259 C CA . ASP B 1 40 ? -19.453 -32.156 -22.359 1 98.69 40 ASP B CA 1
ATOM 7260 C C . ASP B 1 40 ? -20.516 -31.047 -22.531 1 98.69 40 ASP B C 1
ATOM 7262 O O . ASP B 1 40 ? -21.125 -30.938 -23.594 1 98.69 40 ASP B O 1
ATOM 7266 N N . LEU B 1 41 ? -20.75 -30.297 -21.469 1 98.62 41 LEU B N 1
ATOM 7267 C CA . LEU B 1 41 ? -21.703 -29.203 -21.547 1 98.62 41 LEU B CA 1
ATOM 7268 C C . LEU B 1 41 ? -21.266 -28.156 -22.562 1 98.62 41 LEU B C 1
ATOM 7270 O O . LEU B 1 41 ? -22.094 -27.625 -23.312 1 98.62 41 LEU B O 1
ATOM 7274 N N . LEU B 1 42 ? -19.984 -27.781 -22.594 1 98.31 42 LEU B N 1
ATOM 7275 C CA . LEU B 1 42 ? -19.438 -26.859 -23.578 1 98.31 42 LEU B CA 1
ATOM 7276 C C . LEU B 1 42 ? -19.672 -27.359 -25 1 98.31 42 LEU B C 1
ATOM 7278 O O . LEU B 1 42 ? -20.062 -26.594 -25.875 1 98.31 42 LEU B O 1
ATOM 7282 N N . HIS B 1 43 ? -19.422 -28.625 -25.172 1 98.25 43 HIS B N 1
ATOM 7283 C CA . HIS B 1 43 ? -19.594 -29.25 -26.484 1 98.25 43 HIS B CA 1
ATOM 7284 C C . HIS B 1 43 ? -21.016 -29.094 -27 1 98.25 43 HIS B C 1
ATOM 7286 O O . HIS B 1 43 ? -21.234 -28.859 -28.188 1 98.25 43 HIS B O 1
ATOM 7292 N N . HIS B 1 44 ? -22 -29.219 -26.125 1 98.25 44 HIS B N 1
ATOM 7293 C CA . HIS B 1 44 ? -23.406 -29.125 -26.484 1 98.25 44 HIS B CA 1
ATOM 7294 C C . HIS B 1 44 ? -23.922 -27.703 -26.359 1 98.25 44 HIS B C 1
ATOM 7296 O O . HIS B 1 44 ? -25.125 -27.453 -26.438 1 98.25 44 HIS B O 1
ATOM 7302 N N . ALA B 1 45 ? -23.094 -26.688 -26.078 1 97.94 45 ALA B N 1
ATOM 7303 C CA . ALA B 1 45 ? -23.406 -25.266 -25.938 1 97.94 45 ALA B CA 1
ATOM 7304 C C . ALA B 1 45 ? -24.453 -25.047 -24.844 1 97.94 45 ALA B C 1
ATOM 7306 O O . ALA B 1 45 ? -25.359 -24.219 -25 1 97.94 45 ALA B O 1
ATOM 7307 N N . LEU B 1 46 ? -24.328 -25.828 -23.812 1 98.06 46 LEU B N 1
ATOM 7308 C CA . LEU B 1 46 ? -25.25 -25.719 -22.688 1 98.06 46 LEU B CA 1
ATOM 7309 C C . LEU B 1 46 ? -24.688 -24.828 -21.594 1 98.06 46 LEU B C 1
ATOM 7311 O O . LEU B 1 46 ? -25.406 -24.438 -20.672 1 98.06 46 L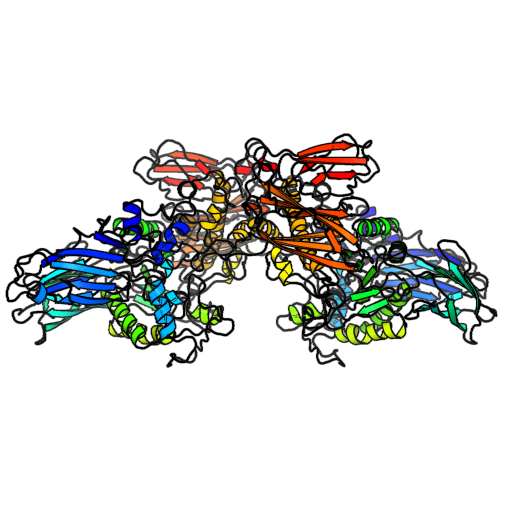EU B O 1
ATOM 7315 N N . VAL B 1 47 ? -23.438 -24.453 -21.594 1 97.88 47 VAL B N 1
ATOM 7316 C CA . VAL B 1 47 ? -22.781 -23.422 -20.797 1 97.88 47 VAL B CA 1
ATOM 7317 C C . VAL B 1 47 ? -21.859 -22.594 -21.688 1 97.88 47 VAL B C 1
ATOM 7319 O O . VAL B 1 47 ? -21.344 -23.078 -22.703 1 97.88 47 VAL B O 1
ATOM 7322 N N . PRO B 1 48 ? -21.688 -21.297 -21.375 1 97.75 48 PRO B N 1
ATOM 7323 C CA . PRO B 1 48 ? -20.688 -20.516 -22.094 1 97.75 48 PRO B CA 1
ATOM 7324 C C . PRO B 1 48 ? -19.266 -20.859 -21.672 1 97.75 48 PRO B C 1
ATOM 7326 O O . PRO B 1 48 ? -19.062 -21.5 -20.641 1 97.75 48 PRO B O 1
ATOM 7329 N N . ASP B 1 49 ? -18.297 -20.516 -22.516 1 97.56 49 ASP B N 1
ATOM 7330 C CA . ASP B 1 49 ? -16.891 -20.688 -22.141 1 97.56 49 ASP B CA 1
ATOM 7331 C C . ASP B 1 49 ? -16.547 -19.875 -20.906 1 97.56 49 ASP B C 1
ATOM 7333 O O . ASP B 1 49 ? -16.578 -18.641 -20.922 1 97.56 49 ASP B O 1
ATOM 7337 N N . PRO B 1 50 ? -16.234 -20.547 -19.797 1 96.56 50 PRO B N 1
ATOM 7338 C CA . PRO B 1 50 ? -15.977 -19.828 -18.547 1 96.56 50 PRO B CA 1
ATOM 7339 C C . PRO B 1 50 ? -14.742 -18.938 -18.625 1 96.56 50 PRO B C 1
ATOM 7341 O O . PRO B 1 50 ? -14.508 -18.125 -17.734 1 96.56 50 PRO B O 1
ATOM 7344 N N . TYR B 1 51 ? -13.891 -19.047 -19.656 1 95.75 51 TYR B N 1
ATOM 7345 C CA . TYR B 1 51 ? -12.656 -18.297 -19.797 1 95.75 51 TYR B CA 1
ATOM 7346 C C . TYR B 1 51 ? -12.922 -16.922 -20.406 1 95.75 51 TYR B C 1
ATOM 7348 O O . TYR B 1 51 ? -12.047 -16.047 -20.391 1 95.75 51 TYR B O 1
ATOM 7356 N N . ILE B 1 52 ? -14.18 -16.703 -20.859 1 97.81 52 ILE B N 1
ATOM 7357 C CA . ILE B 1 52 ? -14.508 -15.484 -21.594 1 97.81 52 ILE B CA 1
ATOM 7358 C C . ILE B 1 52 ? -15.352 -14.562 -20.719 1 97.81 52 ILE B C 1
ATOM 7360 O O . ILE B 1 52 ? -16.266 -15.008 -20.031 1 97.81 52 ILE B O 1
ATOM 7364 N N . ASP B 1 53 ? -14.969 -13.289 -20.719 1 98.12 53 ASP B N 1
ATOM 7365 C CA . ASP B 1 53 ? -15.695 -12.258 -19.984 1 98.12 53 ASP B CA 1
ATOM 7366 C C . ASP B 1 53 ? -15.922 -12.656 -18.531 1 98.12 53 ASP B C 1
ATOM 7368 O O . ASP B 1 53 ? -14.984 -13.039 -17.844 1 98.12 53 ASP B O 1
ATOM 7372 N N . ILE B 1 54 ? -17.109 -12.562 -18.016 1 97.31 54 ILE B N 1
ATOM 7373 C CA . ILE B 1 54 ? -17.375 -12.93 -16.625 1 97.31 54 ILE B CA 1
ATOM 7374 C C . ILE B 1 54 ? -18.234 -14.188 -16.578 1 97.31 54 ILE B C 1
ATOM 7376 O O . ILE B 1 54 ? -19.109 -14.312 -15.719 1 97.31 54 ILE B O 1
ATOM 7380 N N . ASN B 1 55 ? -18.062 -15.062 -17.547 1 97.75 55 ASN B N 1
ATOM 7381 C CA . ASN B 1 55 ? -18.891 -16.25 -17.719 1 97.75 55 ASN B CA 1
ATOM 7382 C C . ASN B 1 55 ? -18.672 -17.25 -16.578 1 97.75 55 ASN B C 1
ATOM 7384 O O . ASN B 1 55 ? -19.453 -18.203 -16.438 1 97.75 55 ASN B O 1
ATOM 7388 N N . GLU B 1 56 ? -17.625 -17.094 -15.797 1 97.12 56 GLU B N 1
ATOM 7389 C CA . GLU B 1 56 ? -17.406 -17.938 -14.617 1 97.12 56 GLU B CA 1
ATOM 7390 C C . GLU B 1 56 ? -18.688 -18.062 -13.797 1 97.12 56 GLU B C 1
ATOM 7392 O O . GLU B 1 56 ? -19.047 -19.156 -13.375 1 97.12 56 GLU B O 1
ATOM 7397 N N . LEU B 1 57 ? -19.359 -16.969 -13.633 1 97 57 LEU B N 1
ATOM 7398 C CA . LEU B 1 57 ? -20.547 -16.922 -12.789 1 97 57 LEU B CA 1
ATOM 7399 C C . LEU B 1 57 ? -21.656 -17.797 -13.375 1 97 57 LEU B C 1
ATOM 7401 O O . LEU B 1 57 ? -22.391 -18.453 -12.633 1 97 57 LEU B O 1
ATOM 7405 N N . LYS B 1 58 ? -21.75 -17.828 -14.664 1 97.25 58 LYS B N 1
ATOM 7406 C CA . LYS B 1 58 ? -22.797 -18.578 -15.352 1 97.25 58 LYS B CA 1
ATOM 7407 C C . LYS B 1 58 ? -22.516 -20.078 -15.305 1 97.25 58 LYS B C 1
ATOM 7409 O O . LYS B 1 58 ? -23.422 -20.875 -15.57 1 97.25 58 LYS B O 1
ATOM 7414 N N . CYS B 1 59 ? -21.359 -20.422 -14.961 1 97.44 59 CYS B N 1
ATOM 7415 C CA . CYS B 1 59 ? -20.969 -21.828 -14.969 1 97.44 59 CYS B CA 1
ATOM 7416 C C . CYS B 1 59 ? -20.938 -22.391 -13.562 1 97.44 59 CYS B C 1
ATOM 7418 O O . CYS B 1 59 ? -20.781 -23.609 -13.375 1 97.44 59 CYS B O 1
ATOM 7420 N N . LEU B 1 60 ? -21.156 -21.641 -12.516 1 97.25 60 LEU B N 1
ATOM 7421 C CA . LEU B 1 60 ? -20.953 -22.047 -11.133 1 97.25 60 LEU B CA 1
ATOM 7422 C C . LEU B 1 60 ? -21.922 -23.156 -10.75 1 97.25 60 LEU B C 1
ATOM 7424 O O . LEU B 1 60 ? -21.594 -24.031 -9.938 1 97.25 60 LEU B O 1
ATOM 7428 N N . TRP B 1 61 ? -23.109 -23.203 -11.383 1 97.5 61 TRP B N 1
ATOM 7429 C CA . TRP B 1 61 ? -24.109 -24.203 -11.023 1 97.5 61 TRP B CA 1
ATOM 7430 C C . TRP B 1 61 ? -23.609 -25.625 -11.32 1 97.5 61 TRP B C 1
ATOM 7432 O O . TRP B 1 61 ? -24.016 -26.578 -10.664 1 97.5 61 TRP B O 1
ATOM 7442 N N . VAL B 1 62 ? -22.734 -25.781 -12.273 1 98.25 62 VAL B N 1
ATOM 7443 C CA . VAL B 1 62 ? -22.203 -27.078 -12.672 1 98.25 62 VAL B CA 1
ATOM 7444 C C . VAL B 1 62 ? -21.453 -27.703 -11.5 1 98.25 62 VAL B C 1
ATOM 7446 O O . VAL B 1 62 ? -21.453 -28.922 -11.336 1 98.25 62 VAL B O 1
ATOM 7449 N N . ASN B 1 63 ? -20.797 -26.875 -10.664 1 97.06 63 ASN B N 1
ATOM 7450 C CA . ASN B 1 63 ? -20.047 -27.328 -9.5 1 97.06 63 ASN B CA 1
ATOM 7451 C C . ASN B 1 63 ? -20.938 -28.094 -8.523 1 97.06 63 ASN B C 1
ATOM 7453 O O . ASN B 1 63 ? -20.453 -28.969 -7.793 1 97.06 63 ASN B O 1
ATOM 7457 N N . ASP B 1 64 ? -22.219 -27.828 -8.531 1 97 64 ASP B N 1
ATOM 7458 C CA . ASP B 1 64 ? -23.125 -28.328 -7.5 1 97 64 ASP B CA 1
ATOM 7459 C C . ASP B 1 64 ? -24.031 -29.422 -8.055 1 97 64 ASP B C 1
ATOM 7461 O O . ASP B 1 64 ? -24.906 -29.938 -7.344 1 97 64 ASP B O 1
ATOM 7465 N N . ALA B 1 65 ? -23.828 -29.797 -9.266 1 97.94 65 ALA B N 1
ATOM 7466 C CA . ALA B 1 65 ? -24.719 -30.75 -9.914 1 97.94 65 ALA B CA 1
ATOM 7467 C C . ALA B 1 65 ? -24.188 -32.188 -9.75 1 97.94 65 ALA B C 1
ATOM 7469 O O . ALA B 1 65 ? -22.984 -32.375 -9.617 1 97.94 65 ALA B O 1
ATOM 7470 N N . ASP B 1 66 ? -25.125 -33.125 -9.734 1 98.44 66 ASP B N 1
ATOM 7471 C CA . ASP B 1 66 ? -24.797 -34.562 -9.836 1 98.44 66 ASP B CA 1
ATOM 7472 C C . ASP B 1 66 ? -24.828 -35.031 -11.297 1 98.44 66 ASP B C 1
ATOM 7474 O O . ASP B 1 66 ? -25.672 -34.594 -12.07 1 98.44 66 ASP B O 1
ATOM 7478 N N . TRP B 1 67 ? -23.953 -35.906 -11.648 1 98.69 67 TRP B N 1
ATOM 7479 C CA . TRP B 1 67 ? -23.844 -36.344 -13.039 1 98.69 67 TRP B CA 1
ATOM 7480 C C . TRP B 1 67 ? -23.797 -37.844 -13.133 1 98.69 67 TRP B C 1
ATOM 7482 O O . TRP B 1 67 ? -23.156 -38.5 -12.312 1 98.69 67 TRP B O 1
ATOM 7492 N N . THR B 1 68 ? -24.391 -38.406 -14.133 1 98.69 68 THR B N 1
ATOM 7493 C CA . THR B 1 68 ? -24.312 -39.844 -14.43 1 98.69 68 THR B CA 1
ATOM 7494 C C . THR B 1 68 ? -23.672 -40.062 -15.805 1 98.69 68 THR B C 1
ATOM 7496 O O . THR B 1 68 ? -24.047 -39.406 -16.781 1 98.69 68 THR B O 1
ATOM 7499 N N . TYR B 1 69 ? -22.75 -40.906 -15.891 1 98.81 69 TYR B N 1
ATOM 7500 C CA . TYR B 1 69 ? -22.156 -41.375 -17.141 1 98.81 69 TYR B CA 1
ATOM 7501 C C . TYR B 1 69 ? -22.438 -42.844 -17.375 1 98.81 69 TYR B C 1
ATOM 7503 O O . TYR B 1 69 ? -22.469 -43.656 -16.422 1 98.81 69 TYR B O 1
ATOM 7511 N N . ARG B 1 70 ? -22.594 -43.25 -18.609 1 98.31 70 ARG B N 1
ATOM 7512 C CA . ARG B 1 70 ? -22.891 -44.656 -18.891 1 98.31 70 ARG B CA 1
ATOM 7513 C C . ARG B 1 70 ? -22.328 -45.062 -20.234 1 98.31 70 ARG B C 1
ATOM 7515 O O . ARG B 1 70 ? -22.188 -44.25 -21.141 1 98.31 70 ARG B O 1
ATOM 7522 N N . THR B 1 71 ? -21.938 -46.219 -20.344 1 98.5 71 THR B N 1
ATOM 7523 C CA . THR B 1 71 ? -21.547 -46.844 -21.594 1 98.5 71 THR B CA 1
ATOM 7524 C C . THR B 1 71 ? -21.859 -48.344 -21.562 1 98.5 71 THR B C 1
ATOM 7526 O O . THR B 1 71 ? -22.469 -48.844 -20.594 1 98.5 71 THR B O 1
ATOM 7529 N N . GLU B 1 72 ? -21.562 -49.062 -22.688 1 97.19 72 GLU B N 1
ATOM 7530 C CA . GLU B 1 72 ? -21.781 -50.5 -22.781 1 97.19 72 GLU B CA 1
ATOM 7531 C C . GLU B 1 72 ? -20.484 -51.25 -23.047 1 97.19 72 GLU B C 1
ATOM 7533 O O . GLU B 1 72 ? -19.609 -50.719 -23.766 1 97.19 72 GLU B O 1
ATOM 7538 N N . ILE B 1 73 ? -20.375 -52.375 -22.422 1 96.69 73 ILE B N 1
ATOM 7539 C CA . ILE B 1 73 ? -19.281 -53.312 -22.672 1 96.69 73 ILE B CA 1
ATOM 7540 C C . ILE B 1 73 ? -19.781 -54.469 -23.516 1 96.69 73 ILE B C 1
ATOM 7542 O O . ILE B 1 73 ? -20.688 -55.219 -23.094 1 96.69 73 ILE B O 1
ATOM 7546 N N . LEU B 1 74 ? -19.203 -54.719 -24.641 1 94.88 74 LEU B N 1
ATOM 7547 C CA . LEU B 1 74 ? -19.609 -55.812 -25.516 1 94.88 74 LEU B CA 1
ATOM 7548 C C . LEU B 1 74 ? -19.266 -57.156 -24.875 1 94.88 74 LEU B C 1
ATOM 7550 O O . LEU B 1 74 ? -18.312 -57.25 -24.094 1 94.88 74 LEU B O 1
ATOM 7554 N N . PRO B 1 75 ? -19.984 -58.156 -25.297 1 94.5 75 PRO B N 1
ATOM 7555 C CA . PRO B 1 75 ? -19.688 -59.469 -24.75 1 94.5 75 PRO B CA 1
ATOM 7556 C C . PRO B 1 75 ? -18.266 -59.938 -25.047 1 94.5 75 PRO B C 1
ATOM 7558 O O . PRO B 1 75 ? -17.75 -59.719 -26.141 1 94.5 75 PRO B O 1
ATOM 7561 N N . LEU B 1 76 ? -17.656 -60.625 -24.047 1 92.88 76 LEU B N 1
ATOM 7562 C CA . LEU B 1 76 ? -16.297 -61.094 -24.156 1 92.88 76 LEU B CA 1
ATOM 7563 C C . LEU B 1 76 ? -16.266 -62.625 -24.078 1 92.88 76 LEU B C 1
ATOM 7565 O O . LEU B 1 76 ? -17 -63.219 -23.297 1 92.88 76 LEU B O 1
ATOM 7569 N N . ASP B 1 77 ? -15.508 -63.156 -24.953 1 91.31 77 ASP B N 1
ATOM 7570 C CA . ASP B 1 77 ? -15.25 -64.625 -24.875 1 91.31 77 ASP B CA 1
ATOM 7571 C C . ASP B 1 77 ? -14.117 -64.938 -23.891 1 91.31 77 ASP B C 1
ATOM 7573 O O . ASP B 1 77 ? -12.945 -64.938 -24.281 1 91.31 77 ASP B O 1
ATOM 7577 N N . LEU B 1 78 ? -14.484 -65.188 -22.609 1 94.12 78 LEU B N 1
ATOM 7578 C CA . LEU B 1 78 ? -13.5 -65.5 -21.562 1 94.12 78 LEU B CA 1
ATOM 7579 C C . LEU B 1 78 ? -13.297 -67 -21.406 1 94.12 78 LEU B C 1
ATOM 7581 O O . LEU B 1 78 ? -14.258 -67.688 -21.172 1 94.12 78 LEU B O 1
ATOM 7585 N N . LYS B 1 79 ? -12.086 -67.375 -21.484 1 92.81 79 LYS B N 1
ATOM 7586 C CA . LYS B 1 79 ? -11.758 -68.75 -21.156 1 92.81 79 LYS B CA 1
ATOM 7587 C C . LYS B 1 79 ? -11.922 -69 -19.672 1 92.81 79 LYS B C 1
ATOM 7589 O O . LYS B 1 79 ? -11.922 -68.062 -18.859 1 92.81 79 LYS B O 1
ATOM 7594 N N . PRO B 1 80 ? -12.031 -70.312 -19.391 1 91.5 80 PRO B N 1
ATOM 7595 C CA . PRO B 1 80 ? -12.227 -70.688 -17.984 1 91.5 80 PRO B CA 1
ATOM 7596 C C . PRO B 1 80 ? -11.07 -70.188 -17.094 1 91.5 80 PRO B C 1
ATOM 7598 O O . PRO B 1 80 ? -11.281 -69.875 -15.938 1 91.5 80 PRO B O 1
ATOM 7601 N N . SER B 1 81 ? -9.922 -70.062 -17.641 1 90.94 81 SER B N 1
ATOM 7602 C CA . SER B 1 81 ? -8.75 -69.75 -16.844 1 90.94 81 SER B CA 1
ATOM 7603 C C . SER B 1 81 ? -8.5 -68.25 -16.828 1 90.94 81 SER B C 1
ATOM 7605 O O . SER B 1 81 ? -7.648 -67.75 -16.078 1 90.94 81 SER B O 1
ATOM 7607 N N . GLU B 1 82 ? -9.258 -67.562 -17.578 1 94 82 GLU B N 1
ATOM 7608 C CA . GLU B 1 82 ? -9.016 -66.125 -17.734 1 94 82 GLU B CA 1
ATOM 7609 C C . GLU B 1 82 ? -9.789 -65.312 -16.688 1 94 82 GLU B C 1
ATOM 7611 O O . GLU B 1 82 ? -10.898 -65.688 -16.312 1 94 82 GLU B O 1
ATOM 7616 N N . LYS B 1 83 ? -9.133 -64.188 -16.234 1 94.81 83 LYS B N 1
ATOM 7617 C CA . LYS B 1 83 ? -9.742 -63.188 -15.367 1 94.81 83 LYS B CA 1
ATOM 7618 C C . LYS B 1 83 ? -9.953 -61.875 -16.109 1 94.81 83 LYS B C 1
ATOM 7620 O O . LYS B 1 83 ? -9.219 -61.562 -17.062 1 94.81 83 LYS B O 1
ATOM 7625 N N . ALA B 1 84 ? -11.016 -61.188 -15.719 1 96.69 84 ALA B N 1
ATOM 7626 C CA . ALA B 1 84 ? -11.289 -59.844 -16.234 1 96.69 84 ALA B CA 1
ATOM 7627 C C . ALA B 1 84 ? -11.391 -58.812 -15.102 1 96.69 84 ALA B C 1
ATOM 7629 O O . ALA B 1 84 ? -12.195 -58.969 -14.18 1 96.69 84 ALA B O 1
ATOM 7630 N N . GLU B 1 85 ? -10.523 -57.844 -15.156 1 97.44 85 GLU B N 1
ATOM 7631 C CA . GLU B 1 85 ? -10.562 -56.75 -14.18 1 97.44 85 GLU B CA 1
ATOM 7632 C C . GLU B 1 85 ? -10.891 -55.406 -14.852 1 97.44 85 GLU B C 1
ATOM 7634 O O . GLU B 1 85 ? -10.328 -55.094 -15.891 1 97.44 85 GLU B O 1
ATOM 7639 N N . LEU B 1 86 ? -11.852 -54.688 -14.281 1 98.31 86 LEU B N 1
ATOM 7640 C CA . LEU B 1 86 ? -12.18 -53.344 -14.688 1 98.31 86 LEU B CA 1
ATOM 7641 C C . LEU B 1 86 ? -11.312 -52.312 -13.953 1 98.31 86 LEU B C 1
ATOM 7643 O O . LEU B 1 86 ? -11.305 -52.281 -12.719 1 98.31 86 LEU B O 1
ATOM 7647 N N . VAL B 1 87 ? -10.586 -51.531 -14.75 1 98.38 87 VAL B N 1
ATOM 7648 C CA . VAL B 1 87 ? -9.625 -50.594 -14.164 1 98.38 87 VAL B CA 1
ATOM 7649 C C . VAL B 1 87 ? -10.102 -49.156 -14.391 1 98.38 87 VAL B C 1
ATOM 7651 O O . VAL B 1 87 ? -10.406 -48.75 -15.523 1 98.38 87 VAL B O 1
ATOM 7654 N N . PHE B 1 88 ? -10.227 -48.344 -13.305 1 98.69 88 PHE B N 1
ATOM 7655 C CA . PHE B 1 88 ? -10.461 -46.906 -13.328 1 98.69 88 PHE B CA 1
ATOM 7656 C C . PHE B 1 88 ? -9.203 -46.156 -12.914 1 98.69 88 PHE B C 1
ATOM 7658 O O . PHE B 1 88 ? -8.82 -46.188 -11.742 1 98.69 88 PHE B O 1
ATOM 7665 N N . GLU B 1 89 ? -8.617 -45.406 -13.805 1 98.12 89 GLU B N 1
ATOM 7666 C CA . GLU B 1 89 ? -7.379 -44.719 -13.461 1 98.12 89 GLU B CA 1
ATOM 7667 C C . GLU B 1 89 ? -7.656 -43.469 -12.609 1 98.12 89 GLU B C 1
ATOM 7669 O O . GLU B 1 89 ? -6.762 -42.969 -11.938 1 98.12 89 GLU B O 1
ATOM 7674 N N . GLY B 1 90 ? -8.852 -42.938 -12.711 1 98.31 90 GLY B N 1
ATOM 7675 C CA . GLY B 1 90 ? -9.219 -41.781 -11.922 1 98.31 90 GLY B CA 1
ATOM 7676 C C . GLY B 1 90 ? -10.688 -41.406 -12.07 1 98.31 90 GLY B C 1
ATOM 7677 O O . GLY B 1 90 ? -11.203 -41.312 -13.18 1 98.31 90 GLY B O 1
ATOM 7678 N N . LEU B 1 91 ? -11.406 -41.219 -11.008 1 98.75 91 LEU B N 1
ATOM 7679 C CA . LEU B 1 91 ? -12.805 -40.812 -10.938 1 98.75 91 LEU B CA 1
ATOM 7680 C C . LEU B 1 91 ? -12.953 -39.531 -10.109 1 98.75 91 LEU B C 1
ATOM 7682 O O . LEU B 1 91 ? -12.609 -39.5 -8.922 1 98.75 91 LEU B O 1
ATOM 7686 N N . ASP B 1 92 ? -13.445 -38.469 -10.656 1 98.62 92 ASP B N 1
ATOM 7687 C CA . ASP B 1 92 ? -13.547 -37.156 -10.031 1 98.62 92 ASP B CA 1
ATOM 7688 C C . ASP B 1 92 ? -14.992 -36.844 -9.625 1 98.62 92 ASP B C 1
ATOM 7690 O O . ASP B 1 92 ? -15.773 -36.344 -10.43 1 98.62 92 ASP B O 1
ATOM 7694 N N . THR B 1 93 ? -15.477 -36.938 -8.508 1 97.38 93 THR B N 1
ATOM 7695 C CA . THR B 1 93 ? -14.695 -37.5 -7.406 1 97.38 93 THR B CA 1
ATOM 7696 C C . THR B 1 93 ? -15.5 -38.562 -6.656 1 97.38 93 THR B C 1
ATOM 7698 O O . THR B 1 93 ? -15.078 -39.719 -6.57 1 97.38 93 THR B O 1
ATOM 7701 N N . VAL B 1 94 ? -16.594 -38.094 -6.133 1 98.69 94 VAL B N 1
ATOM 7702 C CA . VAL B 1 94 ? -17.484 -38.969 -5.359 1 98.69 94 VAL B CA 1
ATOM 7703 C C . VAL B 1 94 ? -18.406 -39.719 -6.301 1 98.69 94 VAL B C 1
ATOM 7705 O O . VAL B 1 94 ? -19.25 -39.125 -6.977 1 98.69 94 VAL B O 1
ATOM 7708 N N . VAL B 1 95 ? -18.312 -41.062 -6.305 1 98.75 95 VAL B N 1
ATOM 7709 C CA . VAL B 1 95 ? -19.031 -41.781 -7.363 1 98.75 95 VAL B CA 1
ATOM 7710 C C . VAL B 1 95 ? -19.406 -43.188 -6.891 1 98.75 95 VAL B C 1
ATOM 7712 O O . VAL B 1 95 ? -18.641 -43.844 -6.18 1 98.75 95 VAL B O 1
ATOM 7715 N N . ASP B 1 96 ? -20.547 -43.594 -7.238 1 98.81 96 ASP B N 1
ATOM 7716 C CA . ASP B 1 96 ? -20.969 -45 -7.203 1 98.81 96 ASP B CA 1
ATOM 7717 C C . ASP B 1 96 ? -20.969 -45.625 -8.602 1 98.81 96 ASP B C 1
ATOM 7719 O O . ASP B 1 96 ? -21.562 -45.062 -9.531 1 98.81 96 ASP B O 1
ATOM 7723 N N . VAL B 1 97 ? -20.297 -46.75 -8.734 1 98.88 97 VAL B N 1
ATOM 7724 C CA . VAL B 1 97 ? -20.188 -47.406 -10.031 1 98.88 97 VAL B CA 1
ATOM 7725 C C . VAL B 1 97 ? -21.047 -48.688 -10.055 1 98.88 97 VAL B C 1
ATOM 7727 O O . VAL B 1 97 ? -20.984 -49.5 -9.125 1 98.88 97 VAL B O 1
ATOM 7730 N N . TYR B 1 98 ? -21.797 -48.812 -11.148 1 98.69 98 TYR B N 1
ATOM 7731 C CA . TYR B 1 98 ? -22.672 -49.969 -11.328 1 98.69 98 TYR B CA 1
ATOM 7732 C C . TYR B 1 98 ? -22.344 -50.688 -12.625 1 98.69 98 TYR B C 1
ATOM 7734 O O . TYR B 1 98 ? -22.078 -50.062 -13.648 1 98.69 98 TYR B O 1
ATOM 7742 N N . LEU B 1 99 ? -22.219 -52 -12.57 1 98.38 99 LEU B N 1
ATOM 7743 C CA . LEU B 1 99 ? -22.156 -52.875 -13.734 1 98.38 99 LEU B CA 1
ATOM 7744 C C . LEU B 1 99 ? -23.375 -53.812 -13.789 1 98.38 99 LEU B C 1
ATOM 7746 O O . LEU B 1 99 ? -23.594 -54.594 -12.883 1 98.38 99 LEU B O 1
ATOM 7750 N N . ASN B 1 100 ? -24.203 -53.656 -14.828 1 96.19 100 ASN B N 1
ATOM 7751 C CA . ASN B 1 100 ? -25.469 -54.375 -14.945 1 96.19 100 ASN B CA 1
ATOM 7752 C C . ASN B 1 100 ? -26.312 -54.219 -13.688 1 96.19 100 ASN B C 1
ATOM 7754 O O . ASN B 1 100 ? -26.766 -55.219 -13.117 1 96.19 100 ASN B O 1
ATOM 7758 N N . ASP B 1 101 ? -26.406 -53.031 -13.117 1 95.19 101 ASP B N 1
ATOM 7759 C CA . ASP B 1 101 ? -27.25 -52.594 -12 1 95.19 101 ASP B CA 1
ATOM 7760 C C . ASP B 1 101 ? -26.703 -53.125 -10.68 1 95.19 101 ASP B C 1
ATOM 7762 O O . ASP B 1 101 ? -27.312 -52.906 -9.625 1 95.19 101 ASP B O 1
ATOM 7766 N N . SER B 1 102 ? -25.578 -53.781 -10.766 1 97.5 102 SER B N 1
ATOM 7767 C CA . SER B 1 102 ? -24.922 -54.188 -9.531 1 97.5 102 SER B CA 1
ATOM 7768 C C . SER B 1 102 ? -23.859 -53.188 -9.109 1 97.5 102 SER B C 1
ATOM 7770 O O . SER B 1 102 ? -23.016 -52.781 -9.914 1 97.5 102 SER B O 1
ATOM 7772 N N . HIS B 1 103 ? -23.922 -52.812 -7.836 1 98.38 103 HIS B N 1
ATOM 7773 C CA . HIS B 1 103 ? -22.938 -51.875 -7.301 1 98.38 103 HIS B CA 1
ATOM 7774 C C . HIS B 1 103 ? -21.578 -52.531 -7.141 1 98.38 103 HIS B C 1
ATOM 7776 O O . HIS B 1 103 ? -21.453 -53.531 -6.406 1 98.38 103 HIS B O 1
ATOM 7782 N N . ILE B 1 104 ? -20.516 -51.969 -7.781 1 98.44 104 ILE B N 1
ATOM 7783 C CA . ILE B 1 104 ? -19.234 -52.688 -7.766 1 98.44 104 ILE B CA 1
ATOM 7784 C C . ILE B 1 104 ? -18.172 -51.812 -7.117 1 98.44 104 ILE B C 1
ATOM 7786 O O . ILE B 1 104 ? -17.094 -52.312 -6.766 1 98.44 104 ILE B O 1
ATOM 7790 N N . LEU B 1 105 ? -18.406 -50.469 -6.941 1 98.62 105 LEU B N 1
ATOM 7791 C CA . LEU B 1 105 ? -17.375 -49.594 -6.395 1 98.62 105 LEU B CA 1
ATOM 7792 C C . LEU B 1 105 ? -18 -48.312 -5.852 1 98.62 105 LEU B C 1
ATOM 7794 O O . LEU B 1 105 ? -18.891 -47.719 -6.473 1 98.62 105 LEU B O 1
ATOM 7798 N N . PHE B 1 106 ? -17.641 -47.875 -4.699 1 98.5 106 PHE B N 1
ATOM 7799 C CA . PHE B 1 106 ? -17.766 -46.531 -4.215 1 98.5 106 PHE B CA 1
ATOM 7800 C C . PHE B 1 106 ? -16.391 -45.844 -4.113 1 98.5 106 PHE B C 1
ATOM 7802 O O . PHE B 1 106 ? -15.469 -46.438 -3.535 1 98.5 106 PHE B O 1
ATOM 7809 N N . SER B 1 107 ? -16.219 -44.75 -4.723 1 98.44 107 SER B N 1
ATOM 7810 C CA . SER B 1 107 ? -14.969 -44 -4.633 1 98.44 107 SER B CA 1
ATOM 7811 C C . SER B 1 107 ? -15.219 -42.562 -4.191 1 98.44 107 SER B C 1
ATOM 7813 O O . SER B 1 107 ? -16.203 -41.938 -4.598 1 98.44 107 SER B O 1
ATOM 7815 N N . ASN B 1 108 ? -14.375 -41.969 -3.33 1 98.38 108 ASN B N 1
ATOM 7816 C CA . ASN B 1 108 ? -14.453 -40.594 -2.857 1 98.38 108 ASN B CA 1
ATOM 7817 C C . ASN B 1 108 ? -13.102 -39.906 -2.941 1 98.38 108 ASN B C 1
ATOM 7819 O O . ASN B 1 108 ? -12.805 -39 -2.143 1 98.38 108 ASN B O 1
ATOM 7823 N N . ASN B 1 109 ? -12.25 -40.344 -3.84 1 98.75 109 ASN B N 1
ATOM 7824 C CA . ASN B 1 109 ? -10.898 -39.812 -3.992 1 98.75 109 ASN B CA 1
ATOM 7825 C C . ASN B 1 109 ? -10.5 -39.688 -5.461 1 98.75 109 ASN B C 1
ATOM 7827 O O . ASN B 1 109 ? -10.25 -40.719 -6.121 1 98.75 109 ASN B O 1
ATOM 7831 N N . MET B 1 110 ? -10.367 -38.438 -5.906 1 98.62 110 MET B N 1
ATOM 7832 C CA . MET B 1 110 ? -10.078 -38.125 -7.301 1 98.62 110 MET B CA 1
ATOM 7833 C C . MET B 1 110 ? -8.711 -38.656 -7.715 1 98.62 110 MET B C 1
ATOM 7835 O O . MET B 1 110 ? -8.477 -38.906 -8.891 1 98.62 110 MET B O 1
ATOM 7839 N N . HIS B 1 111 ? -7.812 -38.875 -6.785 1 98.5 111 HIS B N 1
ATOM 7840 C CA . HIS B 1 111 ? -6.398 -39.125 -7.059 1 98.5 111 HIS B CA 1
ATOM 7841 C C . HIS B 1 111 ? -6.082 -40.594 -7.047 1 98.5 111 HIS B C 1
ATOM 7843 O O . HIS B 1 111 ? -4.949 -41 -7.328 1 98.5 111 HIS B O 1
ATOM 7849 N N . ARG B 1 112 ? -7.035 -41.438 -6.801 1 98.19 112 ARG B N 1
ATOM 7850 C CA . ARG B 1 112 ? -6.812 -42.875 -6.691 1 98.19 112 ARG B CA 1
ATOM 7851 C C . ARG B 1 112 ? -7.281 -43.594 -7.949 1 98.19 112 ARG B C 1
ATOM 7853 O O . ARG B 1 112 ? -8.242 -43.156 -8.594 1 98.19 112 ARG B O 1
ATOM 7860 N N . SER B 1 113 ? -6.609 -44.688 -8.242 1 98.06 113 SER B N 1
ATOM 7861 C CA . SER B 1 113 ? -7.082 -45.656 -9.227 1 98.06 113 SER B CA 1
ATOM 7862 C C . SER B 1 113 ? -7.75 -46.875 -8.547 1 98.06 113 SER B C 1
ATOM 7864 O O . SER B 1 113 ? -7.527 -47.125 -7.363 1 98.06 113 SER B O 1
ATOM 7866 N N . HIS B 1 114 ? -8.602 -47.562 -9.32 1 98.44 114 HIS B N 1
ATOM 7867 C CA . HIS B 1 114 ? -9.312 -48.719 -8.812 1 98.44 114 HIS B CA 1
ATOM 7868 C C . HIS B 1 114 ? -9.242 -49.875 -9.797 1 98.44 114 HIS B C 1
ATOM 7870 O O . HIS B 1 114 ? -9.273 -49.656 -11.016 1 98.44 114 HIS B O 1
ATOM 7876 N N . ARG B 1 115 ? -9.07 -51.062 -9.32 1 97.69 115 ARG B N 1
ATOM 7877 C CA . ARG B 1 115 ? -9.133 -52.312 -10.062 1 97.69 115 ARG B CA 1
ATOM 7878 C C . ARG B 1 115 ? -10.172 -53.25 -9.453 1 97.69 115 ARG B C 1
ATOM 7880 O O . ARG B 1 115 ? -10.094 -53.594 -8.273 1 97.69 115 ARG B O 1
ATOM 7887 N N . ILE B 1 116 ? -11.141 -53.625 -10.242 1 98.25 116 ILE B N 1
ATOM 7888 C CA . ILE B 1 116 ? -12.242 -54.438 -9.75 1 98.25 116 ILE B CA 1
ATOM 7889 C C . ILE B 1 116 ? -12.344 -55.719 -10.57 1 98.25 116 ILE B C 1
ATOM 7891 O O . ILE B 1 116 ? -12.445 -55.688 -11.797 1 98.25 116 ILE B O 1
ATOM 7895 N N . ASP B 1 117 ? -12.359 -56.906 -9.914 1 97.56 117 ASP B N 1
ATOM 7896 C CA . ASP B 1 117 ? -12.586 -58.188 -10.594 1 97.56 117 ASP B CA 1
ATOM 7897 C C . ASP B 1 117 ? -14.047 -58.312 -11.039 1 97.56 117 ASP B C 1
ATOM 7899 O O . ASP B 1 117 ? -14.945 -58.406 -10.211 1 97.56 117 ASP B O 1
ATOM 7903 N N . VAL B 1 118 ? -14.242 -58.406 -12.328 1 97.88 118 VAL B N 1
ATOM 7904 C CA . VAL B 1 118 ? -15.602 -58.469 -12.844 1 97.88 118 VAL B CA 1
ATOM 7905 C C . VAL B 1 118 ? -15.75 -59.75 -13.695 1 97.88 118 VAL B C 1
ATOM 7907 O O . VAL B 1 118 ? -16.594 -59.812 -14.586 1 97.88 118 VAL B O 1
ATOM 7910 N N . THR B 1 119 ? -14.961 -60.719 -13.477 1 96.62 119 THR B N 1
ATOM 7911 C CA . THR B 1 119 ? -14.898 -61.938 -14.273 1 96.62 119 THR B CA 1
ATOM 7912 C C . THR B 1 119 ? -16.266 -62.625 -14.328 1 96.62 119 THR B C 1
ATOM 7914 O O . THR B 1 119 ? -16.781 -62.875 -15.414 1 96.62 119 THR B O 1
ATOM 7917 N N . ASP B 1 120 ? -16.891 -62.844 -13.188 1 95.88 120 ASP B N 1
ATOM 7918 C CA . ASP B 1 120 ? -18.125 -63.594 -13.102 1 95.88 120 ASP B CA 1
ATOM 7919 C C . ASP B 1 120 ? -19.297 -62.812 -13.703 1 95.88 120 ASP B C 1
ATOM 7921 O O . ASP B 1 120 ? -20.281 -63.406 -14.164 1 95.88 120 ASP B O 1
ATOM 7925 N N . MET B 1 121 ? -19.141 -61.531 -13.703 1 96 121 MET B N 1
ATOM 7926 C CA . MET B 1 121 ? -20.219 -60.688 -14.195 1 96 121 MET B CA 1
ATOM 7927 C C . MET B 1 121 ? -20.203 -60.625 -15.719 1 96 121 MET B C 1
ATOM 7929 O O . MET B 1 121 ? -21.219 -60.312 -16.344 1 96 121 MET B O 1
ATOM 7933 N N . LEU B 1 122 ? -19.062 -60.875 -16.312 1 95.88 122 LEU B N 1
ATOM 7934 C CA . LEU B 1 122 ? -18.938 -60.781 -17.766 1 95.88 122 LEU B CA 1
ATOM 7935 C C . LEU B 1 122 ? -18.969 -62.125 -18.422 1 95.88 122 LEU B C 1
ATOM 7937 O O . LEU B 1 122 ? -19.312 -62.25 -19.609 1 95.88 122 LEU B O 1
ATOM 7941 N N . ARG B 1 123 ? -18.516 -63.188 -17.719 1 94 123 ARG B N 1
ATOM 7942 C CA . ARG B 1 123 ? -18.391 -64.5 -18.297 1 94 123 ARG B CA 1
ATOM 7943 C C . ARG B 1 123 ? -19.75 -65.062 -18.75 1 94 123 ARG B C 1
ATOM 7945 O O . ARG B 1 123 ? -20.703 -65.062 -17.984 1 94 123 ARG B O 1
ATOM 7952 N N . GLY B 1 124 ? -19.812 -65.562 -19.969 1 91.5 124 GLY B N 1
ATOM 7953 C CA . GLY B 1 124 ? -20.969 -66.25 -20.484 1 91.5 124 GLY B CA 1
ATOM 7954 C C . GLY B 1 124 ? -22.094 -65.312 -20.891 1 91.5 124 GLY B C 1
ATOM 7955 O O . GLY B 1 124 ? -23.172 -65.812 -21.281 1 91.5 124 GLY B O 1
ATOM 7956 N N . ARG B 1 125 ? -21.906 -64.062 -20.844 1 92.25 125 ARG B N 1
ATOM 7957 C CA . ARG B 1 125 ? -22.953 -63.125 -21.219 1 92.25 125 ARG B CA 1
ATOM 7958 C C . ARG B 1 125 ? -23.125 -63.062 -22.734 1 92.25 125 ARG B C 1
ATOM 7960 O O . ARG B 1 125 ? -22.125 -63.031 -23.469 1 92.25 125 ARG B O 1
ATOM 7967 N N . GLU B 1 126 ? -24.312 -63.031 -23.219 1 92.81 126 GLU B N 1
ATOM 7968 C CA . GLU B 1 126 ? -24.609 -62.969 -24.656 1 92.81 126 GLU B CA 1
ATOM 7969 C C . GLU B 1 126 ? -24.828 -61.531 -25.109 1 92.81 126 GLU B C 1
ATOM 7971 O O . GLU B 1 126 ? -24.547 -61.188 -26.266 1 92.81 126 GLU B O 1
ATOM 7976 N N . GLY B 1 127 ? -25.359 -60.688 -24.25 1 93.38 127 GLY B N 1
ATOM 7977 C CA . GLY B 1 127 ? -25.609 -59.281 -24.594 1 93.38 127 GLY B CA 1
ATOM 7978 C C . GLY B 1 127 ? -24.641 -58.344 -23.922 1 93.38 127 GLY B C 1
ATOM 7979 O O . GLY B 1 127 ? -23.812 -58.75 -23.109 1 93.38 127 GLY B O 1
ATOM 7980 N N . PRO B 1 128 ? -24.703 -57.062 -24.359 1 96.12 128 PRO B N 1
ATOM 7981 C CA . PRO B 1 128 ? -23.797 -56.062 -23.781 1 96.12 128 PRO B CA 1
ATOM 7982 C C . PRO B 1 128 ? -24.047 -55.844 -22.297 1 96.12 128 PRO B C 1
ATOM 7984 O O . PRO B 1 128 ? -25.188 -55.969 -21.828 1 96.12 128 PRO B O 1
ATOM 7987 N N . SER B 1 129 ? -22.984 -55.562 -21.562 1 97.19 129 SER B N 1
ATOM 7988 C CA . SER B 1 129 ? -23.062 -55.156 -20.172 1 97.19 129 SER B CA 1
ATOM 7989 C C . SER B 1 129 ? -23.109 -53.625 -20.047 1 97.19 129 SER B C 1
ATOM 7991 O O . SER B 1 129 ? -22.391 -52.938 -20.766 1 97.19 129 SER B O 1
ATOM 7993 N N . VAL B 1 130 ? -23.938 -53.156 -19.141 1 97.69 130 VAL B N 1
ATOM 7994 C CA . VAL B 1 130 ? -24.078 -51.719 -18.969 1 97.69 130 VAL B CA 1
ATOM 7995 C C . VAL B 1 130 ? -23.219 -51.25 -17.797 1 97.69 130 VAL B C 1
ATOM 7997 O O . VAL B 1 130 ? -23.359 -51.781 -16.672 1 97.69 130 VAL B O 1
ATOM 8000 N N . LEU B 1 131 ? -22.281 -50.344 -18.078 1 98.56 131 LEU B N 1
ATOM 8001 C CA . LEU B 1 131 ? -21.484 -49.688 -17.047 1 98.56 131 LEU B CA 1
ATOM 8002 C C . LEU B 1 131 ? -22.016 -48.281 -16.766 1 98.56 131 LEU B C 1
ATOM 8004 O O . LEU B 1 131 ? -22.109 -47.469 -17.672 1 98.56 131 LEU B O 1
ATOM 8008 N N . GLU B 1 132 ? -22.375 -48 -15.492 1 98.62 132 GLU B N 1
ATOM 8009 C CA . GLU B 1 132 ? -22.938 -46.688 -15.102 1 98.62 132 GLU B CA 1
ATOM 8010 C C . GLU B 1 132 ? -22.172 -46.094 -13.93 1 98.62 132 GLU B C 1
ATOM 8012 O O . GLU B 1 132 ? -21.922 -46.781 -12.93 1 98.62 132 GLU B O 1
ATOM 8017 N N . LEU B 1 133 ? -21.688 -44.906 -14.07 1 98.88 133 LEU B N 1
ATOM 8018 C CA . LEU B 1 133 ? -21.016 -44.125 -13.031 1 98.88 133 LEU B CA 1
ATOM 8019 C C . LEU B 1 133 ? -21.922 -43 -12.531 1 98.88 133 LEU B C 1
ATOM 8021 O O . LEU B 1 133 ? -22.25 -42.094 -13.281 1 98.88 133 LEU B O 1
ATOM 8025 N N . ARG B 1 134 ? -22.312 -42.969 -11.32 1 98.81 134 ARG B N 1
ATOM 8026 C CA . ARG B 1 134 ? -23.172 -41.969 -10.719 1 98.81 134 ARG B CA 1
ATOM 8027 C C . ARG B 1 134 ? -22.375 -41.062 -9.773 1 98.81 134 ARG B C 1
ATOM 8029 O O . ARG B 1 134 ? -22.172 -41.406 -8.609 1 98.81 134 ARG B O 1
ATOM 8036 N N . PHE B 1 135 ? -22.047 -39.906 -10.281 1 98.81 135 PHE B N 1
ATOM 8037 C CA . PHE B 1 135 ? -21.25 -38.938 -9.531 1 98.81 135 PHE B CA 1
ATOM 8038 C C . PHE B 1 135 ? -22.141 -38.031 -8.695 1 98.81 135 PHE B C 1
ATOM 8040 O O . PHE B 1 135 ? -23.203 -37.594 -9.156 1 98.81 135 PHE B O 1
ATOM 8047 N N . LYS B 1 136 ? -21.688 -37.719 -7.488 1 98.25 136 LYS B N 1
ATOM 8048 C CA . LYS B 1 136 ? -22.281 -36.719 -6.613 1 98.25 136 LYS B CA 1
ATOM 8049 C C . LYS B 1 136 ? -21.422 -35.469 -6.547 1 98.25 136 LYS B C 1
ATOM 8051 O O . LYS B 1 136 ? -20.203 -35.531 -6.746 1 98.25 136 LYS B O 1
ATOM 8056 N N . ALA B 1 137 ? -22.094 -34.375 -6.27 1 97.81 137 ALA B N 1
ATOM 8057 C CA . ALA B 1 137 ? -21.375 -33.125 -6.164 1 97.81 137 ALA B CA 1
ATOM 8058 C C . ALA B 1 137 ? -20.344 -33.156 -5.043 1 97.81 137 ALA B C 1
ATOM 8060 O O . ALA B 1 137 ? -20.688 -33.406 -3.881 1 97.81 137 ALA B O 1
ATOM 8061 N N . ALA B 1 138 ? -19.109 -32.875 -5.406 1 98 138 ALA B N 1
ATOM 8062 C CA . ALA B 1 138 ? -18 -32.938 -4.453 1 98 138 ALA B CA 1
ATOM 8063 C C . ALA B 1 138 ? -18.141 -31.891 -3.365 1 98 138 ALA B C 1
ATOM 8065 O O . ALA B 1 138 ? -17.891 -32.156 -2.189 1 98 138 ALA B O 1
ATOM 8066 N N . PRO B 1 139 ? -18.5 -30.594 -3.693 1 97.44 139 PRO B N 1
ATOM 8067 C CA . PRO B 1 139 ? -18.641 -29.594 -2.633 1 97.44 139 PRO B CA 1
ATOM 8068 C C . PRO B 1 139 ? -19.641 -30 -1.562 1 97.44 139 PRO B C 1
ATOM 8070 O O . PRO B 1 139 ? -19.391 -29.812 -0.369 1 97.44 139 PRO B O 1
ATOM 8073 N N . GLU B 1 140 ? -20.781 -30.578 -2 1 97.5 140 GLU B N 1
ATOM 8074 C CA . GLU B 1 140 ? -21.781 -31.031 -1.031 1 97.5 140 GLU B CA 1
ATOM 8075 C C . GLU B 1 140 ? -21.234 -32.156 -0.169 1 97.5 140 GLU B C 1
ATOM 8077 O O . GLU B 1 140 ? -21.484 -32.219 1.039 1 97.5 140 GLU B O 1
ATOM 8082 N N . TYR B 1 141 ? -20.609 -33.156 -0.809 1 98.12 141 TYR B N 1
ATOM 8083 C CA . TYR B 1 141 ? -19.969 -34.219 -0.057 1 98.12 141 TYR B CA 1
ATOM 8084 C C . TYR B 1 141 ? -18.984 -33.656 0.954 1 98.12 141 TYR B C 1
ATOM 8086 O O . TYR B 1 141 ? -18.938 -34.094 2.107 1 98.12 141 TYR B O 1
ATOM 8094 N N . GLY B 1 142 ? -18.125 -32.719 0.542 1 97.81 142 GLY B N 1
ATOM 8095 C CA . GLY B 1 142 ? -17.188 -32.062 1.443 1 97.81 142 GLY B CA 1
ATOM 8096 C C . GLY B 1 142 ? -17.859 -31.438 2.643 1 97.81 142 GLY B C 1
ATOM 8097 O O . GLY B 1 142 ? -17.359 -31.547 3.768 1 97.81 142 GLY B O 1
ATOM 8098 N N . ARG B 1 143 ? -18.938 -30.734 2.428 1 97.56 143 ARG B N 1
ATOM 8099 C CA . ARG B 1 143 ? -19.672 -30.125 3.523 1 97.56 143 ARG B CA 1
ATOM 8100 C C . ARG B 1 143 ? -20.172 -31.172 4.508 1 97.56 143 ARG B C 1
ATOM 8102 O O . ARG B 1 143 ? -20.078 -30.984 5.723 1 97.56 143 ARG B O 1
ATOM 8109 N N . SER B 1 144 ? -20.719 -32.25 3.955 1 97.94 144 SER B N 1
ATOM 8110 C CA . SER B 1 144 ? -21.219 -33.344 4.797 1 97.94 144 SER B CA 1
ATOM 8111 C C . SER B 1 144 ? -20.109 -33.938 5.633 1 97.94 144 SER B C 1
ATOM 8113 O O . SER B 1 144 ? -20.297 -34.219 6.82 1 97.94 144 SER B O 1
ATOM 8115 N N . GLU B 1 145 ? -18.938 -34.219 5.027 1 97.88 145 GLU B N 1
ATOM 8116 C CA . GLU B 1 145 ? -17.812 -34.781 5.746 1 97.88 145 GLU B CA 1
ATOM 8117 C C . GLU B 1 145 ? -17.266 -33.812 6.793 1 97.88 145 GLU B C 1
ATOM 8119 O O . GLU B 1 145 ? -16.859 -34.25 7.875 1 97.88 145 GLU B O 1
ATOM 8124 N N . ARG B 1 146 ? -17.203 -32.531 6.441 1 97 146 ARG B N 1
ATOM 8125 C CA . ARG B 1 146 ? -16.781 -31.531 7.414 1 97 146 ARG B CA 1
ATOM 8126 C C . ARG B 1 146 ? -17.688 -31.547 8.641 1 97 146 ARG B C 1
ATOM 8128 O O . ARG B 1 146 ? -17.219 -31.422 9.773 1 97 146 ARG B O 1
ATOM 8135 N N . GLN B 1 147 ? -19.031 -31.688 8.391 1 97.19 147 GLN B N 1
ATOM 8136 C CA . GLN B 1 147 ? -19.984 -31.766 9.492 1 97.19 147 GLN B CA 1
ATOM 8137 C C . GLN B 1 147 ? -19.75 -33.031 10.328 1 97.19 147 GLN B C 1
ATOM 8139 O O . GLN B 1 147 ? -19.812 -32.969 11.555 1 97.19 147 GLN B O 1
ATOM 8144 N N . ARG B 1 148 ? -19.484 -34.094 9.695 1 96.88 148 ARG B N 1
ATOM 8145 C CA . ARG B 1 148 ? -19.297 -35.375 10.367 1 96.88 148 ARG B CA 1
ATOM 8146 C C . ARG B 1 148 ? -18.016 -35.344 11.211 1 96.88 148 ARG B C 1
ATOM 8148 O O . ARG B 1 148 ? -18.031 -35.781 12.367 1 96.88 148 ARG B O 1
ATOM 8155 N N . ILE B 1 149 ? -16.906 -34.906 10.656 1 94.81 149 ILE B N 1
ATOM 8156 C CA . ILE B 1 149 ? -15.586 -35.031 11.281 1 94.81 149 ILE B CA 1
ATOM 8157 C C . ILE B 1 149 ? -15.367 -33.844 12.227 1 94.81 149 ILE B C 1
ATOM 8159 O O . ILE B 1 149 ? -14.734 -34 13.273 1 94.81 149 ILE B O 1
ATOM 8163 N N . GLY B 1 150 ? -15.906 -32.719 11.812 1 92.44 150 GLY B N 1
ATOM 8164 C CA . GLY B 1 150 ? -15.656 -31.484 12.555 1 92.44 150 GLY B CA 1
ATOM 8165 C C . GLY B 1 150 ? -14.445 -30.734 12.055 1 92.44 150 GLY B C 1
ATOM 8166 O O . GLY B 1 150 ? -13.461 -31.328 11.617 1 92.44 150 GLY B O 1
ATOM 8167 N N . TYR B 1 151 ? -14.531 -29.422 12.047 1 89.81 151 TYR B N 1
ATOM 8168 C CA . TYR B 1 151 ? -13.445 -28.531 11.656 1 89.81 151 TYR B CA 1
ATOM 8169 C C . TYR B 1 151 ? -13.148 -27.516 12.758 1 89.81 151 TYR B C 1
ATOM 8171 O O . TYR B 1 151 ? -14.047 -26.797 13.211 1 89.81 151 TYR B O 1
ATOM 8179 N N . LYS B 1 152 ? -11.883 -27.422 13.289 1 82.94 152 LYS B N 1
ATOM 8180 C CA . LYS B 1 152 ? -11.531 -26.516 14.383 1 82.94 152 LYS B CA 1
ATOM 8181 C C . LYS B 1 152 ? -10.492 -25.5 13.93 1 82.94 152 LYS B C 1
ATOM 8183 O O . LYS B 1 152 ? -9.578 -25.828 13.172 1 82.94 152 LYS B O 1
ATOM 8188 N N . THR B 1 153 ? -10.672 -24.281 14.234 1 86.25 153 THR B N 1
ATOM 8189 C CA . THR B 1 153 ? -9.719 -23.203 14.047 1 86.25 153 THR B CA 1
ATOM 8190 C C . THR B 1 153 ? -9.469 -22.469 15.367 1 86.25 153 THR B C 1
ATOM 8192 O O . THR B 1 153 ? -10.141 -22.75 16.375 1 86.25 153 THR B O 1
ATOM 8195 N N . THR B 1 154 ? -8.422 -21.641 15.453 1 86.75 154 THR B N 1
ATOM 8196 C CA . THR B 1 154 ? -8.289 -20.719 16.578 1 86.75 154 THR B CA 1
ATOM 8197 C C . THR B 1 154 ? -9.391 -19.656 16.531 1 86.75 154 THR B C 1
ATOM 8199 O O . THR B 1 154 ? -10.125 -19.562 15.555 1 86.75 154 THR B O 1
ATOM 8202 N N . LYS B 1 155 ? -9.539 -18.766 17.641 1 75.31 155 LYS B N 1
ATOM 8203 C CA . LYS B 1 155 ? -10.57 -17.734 17.766 1 75.31 155 LYS B CA 1
ATOM 8204 C C . LYS B 1 155 ? -10.445 -16.688 16.656 1 75.31 155 LYS B C 1
ATOM 8206 O O . LYS B 1 155 ? -11.453 -16.172 16.172 1 75.31 155 LYS B O 1
ATOM 8211 N N . VAL B 1 156 ? -9.281 -16.422 16.125 1 73.5 156 VAL B N 1
ATOM 8212 C CA . VAL B 1 156 ? -9.031 -15.375 15.156 1 73.5 156 VAL B CA 1
ATOM 8213 C C . VAL B 1 156 ? -8.625 -15.984 13.82 1 73.5 156 VAL B C 1
ATOM 8215 O O . VAL B 1 156 ? -8.438 -15.273 12.836 1 73.5 156 VAL B O 1
ATOM 8218 N N . GLY B 1 157 ? -8.586 -17.312 13.883 1 74.94 157 GLY B N 1
ATOM 8219 C CA . GLY B 1 157 ? -8.07 -17.969 12.695 1 74.94 157 GLY B CA 1
ATOM 8220 C C . GLY B 1 157 ? -9.102 -18.125 11.594 1 74.94 157 GLY B C 1
ATOM 8221 O O . GLY B 1 157 ? -10.242 -18.5 11.852 1 74.94 157 GLY B O 1
ATOM 8222 N N . ARG B 1 158 ? -8.484 -17.875 10.375 1 75.25 158 ARG B N 1
ATOM 8223 C CA . ARG B 1 158 ? -9.297 -18.141 9.195 1 75.25 158 ARG B CA 1
ATOM 8224 C C . ARG B 1 158 ? -9.281 -19.609 8.836 1 75.25 158 ARG B C 1
ATOM 8226 O O . ARG B 1 158 ? -8.281 -20.297 9.039 1 75.25 158 ARG B O 1
ATOM 8233 N N . GLY B 1 159 ? -10.367 -20.141 8.367 1 74.5 159 GLY B N 1
ATOM 8234 C CA . GLY B 1 159 ? -10.406 -21.516 7.938 1 74.5 159 GLY B CA 1
ATOM 8235 C C . GLY B 1 159 ? -9.609 -21.781 6.672 1 74.5 159 GLY B C 1
ATOM 8236 O O . GLY B 1 159 ? -8.711 -22.625 6.652 1 74.5 159 GLY B O 1
ATOM 8237 N N . VAL B 1 160 ? -9.836 -21.078 5.59 1 88.88 160 VAL B N 1
ATOM 8238 C CA . VAL B 1 160 ? -9.109 -21.125 4.32 1 88.88 160 VAL B CA 1
ATOM 8239 C C . VAL B 1 160 ? -9.148 -19.75 3.664 1 88.88 160 VAL B C 1
ATOM 8241 O O . VAL B 1 160 ? -10.039 -18.938 3.939 1 88.88 160 VAL B O 1
ATOM 8244 N N . ASN B 1 161 ? -8.18 -19.438 2.834 1 83.75 161 ASN B N 1
ATOM 8245 C CA . ASN B 1 161 ? -8.109 -18.156 2.139 1 83.75 161 ASN B CA 1
ATOM 8246 C C . ASN B 1 161 ? -8.906 -18.188 0.835 1 83.75 161 ASN B C 1
ATOM 8248 O O . ASN B 1 161 ? -9.297 -17.141 0.317 1 83.75 161 ASN B O 1
ATOM 8252 N N . PHE B 1 162 ? -9.188 -19.375 0.249 1 89.56 162 PHE B N 1
ATOM 8253 C CA . PHE B 1 162 ? -9.867 -19.5 -1.036 1 89.56 162 PHE B CA 1
ATOM 8254 C C . PHE B 1 162 ? -10.93 -20.594 -0.984 1 89.56 162 PHE B C 1
ATOM 8256 O O . PHE B 1 162 ? -10.711 -21.641 -0.385 1 89.56 162 PHE B O 1
ATOM 8263 N N . GLY B 1 163 ? -11.969 -20.328 -1.549 1 92 163 GLY B N 1
ATOM 8264 C CA . GLY B 1 163 ? -13.086 -21.25 -1.511 1 92 163 GLY B CA 1
ATOM 8265 C C . GLY B 1 163 ? -13.648 -21.438 -0.117 1 92 163 GLY B C 1
ATOM 8266 O O . GLY B 1 163 ? -13.789 -20.484 0.642 1 92 163 GLY B O 1
ATOM 8267 N N . GLY B 1 164 ? -14.086 -22.609 0.167 1 93.06 164 GLY B N 1
ATOM 8268 C CA . GLY B 1 164 ? -14.617 -22.953 1.473 1 93.06 164 GLY B CA 1
ATOM 8269 C C . GLY B 1 164 ? -13.852 -24.078 2.15 1 93.06 164 GLY B C 1
ATOM 8270 O O . GLY B 1 164 ? -13.156 -24.844 1.488 1 93.06 164 GLY B O 1
ATOM 8271 N N . SER B 1 165 ? -13.992 -24.156 3.416 1 94.94 165 SER B N 1
ATOM 8272 C CA . SER B 1 165 ? -13.234 -25.141 4.188 1 94.94 165 SER B CA 1
ATOM 8273 C C . SER B 1 165 ? -13.664 -26.562 3.844 1 94.94 165 SER B C 1
ATOM 8275 O O . SER B 1 165 ? -12.961 -27.516 4.168 1 94.94 165 SER B O 1
ATOM 8277 N N . GLU B 1 166 ? -14.797 -26.688 3.188 1 96.81 166 GLU B N 1
ATOM 8278 C CA . GLU B 1 166 ? -15.266 -28.016 2.809 1 96.81 166 GLU B CA 1
ATOM 8279 C C . GLU B 1 166 ? -14.289 -28.688 1.843 1 96.81 166 GLU B C 1
ATOM 8281 O O . GLU B 1 166 ? -14.227 -29.922 1.772 1 96.81 166 GLU B O 1
ATOM 8286 N N . ARG B 1 167 ? -13.531 -27.891 1.093 1 97.31 167 ARG B N 1
ATOM 8287 C CA . ARG B 1 167 ? -12.617 -28.453 0.112 1 97.31 167 ARG B CA 1
ATOM 8288 C C . ARG B 1 167 ? -11.57 -29.344 0.789 1 97.31 167 ARG B C 1
ATOM 8290 O O . ARG B 1 167 ? -11.008 -30.234 0.16 1 97.31 167 ARG B O 1
ATOM 8297 N N . LEU B 1 168 ? -11.367 -29.156 2.092 1 97.38 168 LEU B N 1
ATOM 8298 C CA . LEU B 1 168 ? -10.359 -29.891 2.85 1 97.38 168 LEU B CA 1
ATOM 8299 C C . LEU B 1 168 ? -10.852 -31.312 3.172 1 97.38 168 LEU B C 1
ATOM 8301 O O . LEU B 1 168 ? -10.055 -32.188 3.49 1 97.38 168 LEU B O 1
ATOM 8305 N N . PHE B 1 169 ? -12.117 -31.578 3.043 1 97.88 169 PHE B N 1
ATOM 8306 C CA . PHE B 1 169 ? -12.727 -32.781 3.561 1 97.88 169 PHE B CA 1
ATOM 8307 C C . PHE B 1 169 ? -13.062 -33.75 2.424 1 97.88 169 PHE B C 1
ATOM 8309 O O . PHE B 1 169 ? -13.711 -34.781 2.643 1 97.88 169 PHE B O 1
ATOM 8316 N N . VAL B 1 170 ? -12.625 -33.469 1.288 1 97.88 170 VAL B N 1
ATOM 8317 C CA . VAL B 1 170 ? -12.742 -34.344 0.136 1 97.88 170 VAL B CA 1
ATOM 8318 C C . VAL B 1 170 ? -11.422 -34.375 -0.625 1 97.88 170 VAL B C 1
ATOM 8320 O O . VAL B 1 170 ? -10.758 -33.344 -0.776 1 97.88 170 VAL B O 1
ATOM 8323 N N . ARG B 1 171 ? -11 -35.562 -0.997 1 98.44 171 ARG B N 1
ATOM 8324 C CA . ARG B 1 171 ? -9.742 -35.688 -1.731 1 98.44 171 ARG B CA 1
ATOM 8325 C C . ARG B 1 171 ? -9.938 -35.375 -3.211 1 98.44 171 ARG B C 1
ATOM 8327 O O . ARG B 1 171 ? -10.188 -36.281 -4.016 1 98.44 171 ARG B O 1
ATOM 8334 N N . LYS B 1 172 ? -9.805 -34.156 -3.551 1 98.06 172 LYS B N 1
ATOM 8335 C CA . LYS B 1 172 ? -9.953 -33.531 -4.863 1 98.06 172 LYS B CA 1
ATOM 8336 C C . LYS B 1 172 ? -8.953 -32.406 -5.051 1 98.06 172 LYS B C 1
ATOM 8338 O O . LYS B 1 172 ? -8.43 -31.859 -4.074 1 98.06 172 LYS B O 1
ATOM 8343 N N . ALA B 1 173 ? -8.586 -32.094 -6.363 1 98.25 173 ALA B N 1
ATOM 8344 C CA . ALA B 1 173 ? -7.688 -30.969 -6.598 1 98.25 173 ALA B CA 1
ATOM 8345 C C . ALA B 1 173 ? -8.234 -29.688 -5.965 1 98.25 173 ALA B C 1
ATOM 8347 O O . ALA B 1 173 ? -9.375 -29.297 -6.227 1 98.25 173 ALA B O 1
ATOM 8348 N N . GLN B 1 174 ? -7.43 -28.969 -5.234 1 97.5 174 GLN B N 1
ATOM 8349 C CA . GLN B 1 174 ? -7.891 -27.875 -4.398 1 97.5 174 GLN B CA 1
ATOM 8350 C C . GLN B 1 174 ? -8.195 -26.625 -5.238 1 97.5 174 GLN B C 1
ATOM 8352 O O . GLN B 1 174 ? -9.094 -25.859 -4.906 1 97.5 174 GLN B O 1
ATOM 8357 N N . TYR B 1 175 ? -7.5 -26.422 -6.359 1 97.25 175 TYR B N 1
ATOM 8358 C CA . TYR B 1 175 ? -7.676 -25.234 -7.199 1 97.25 175 TYR B CA 1
ATOM 8359 C C . TYR B 1 175 ? -9.062 -25.219 -7.828 1 97.25 175 TYR B C 1
ATOM 8361 O O . TYR B 1 175 ? -9.5 -24.188 -8.352 1 97.25 175 TYR B O 1
ATOM 8369 N N . HIS B 1 176 ? -9.789 -26.359 -7.797 1 97.5 176 HIS B N 1
ATOM 8370 C CA . HIS B 1 176 ? -11.156 -26.422 -8.32 1 97.5 176 HIS B CA 1
ATOM 8371 C C . HIS B 1 176 ? -12.078 -25.484 -7.539 1 97.5 176 HIS B C 1
ATOM 8373 O O . HIS B 1 176 ? -13.141 -25.109 -8.031 1 97.5 176 HIS B O 1
ATOM 8379 N N . TRP B 1 177 ? -11.742 -25.094 -6.336 1 97.25 177 TRP B N 1
ATOM 8380 C CA . TRP B 1 177 ? -12.523 -24.172 -5.516 1 97.25 177 TRP B CA 1
ATOM 8381 C C . TRP B 1 177 ? -12.102 -22.719 -5.762 1 97.25 177 TRP B C 1
ATOM 8383 O O . TRP B 1 177 ? -12.406 -21.828 -4.965 1 97.25 177 TRP B O 1
ATOM 8393 N N . GLY B 1 178 ? -11.375 -22.469 -6.859 1 95.25 178 GLY B N 1
ATOM 8394 C CA . GLY B 1 178 ? -10.82 -21.141 -7.109 1 95.25 178 GLY B CA 1
ATOM 8395 C C . GLY B 1 178 ? -9.531 -20.875 -6.348 1 95.25 178 GLY B C 1
ATOM 8396 O O . GLY B 1 178 ? -9.305 -21.469 -5.293 1 95.25 178 GLY B O 1
ATOM 8397 N N . TRP B 1 179 ? -8.727 -20.062 -6.852 1 95.94 179 TRP B N 1
ATOM 8398 C CA . TRP B 1 179 ? -7.469 -19.641 -6.238 1 95.94 179 TRP B CA 1
ATOM 8399 C C . TRP B 1 179 ? -7.121 -18.219 -6.633 1 95.94 179 TRP B C 1
ATOM 8401 O O . TRP B 1 179 ? -7.816 -17.609 -7.445 1 95.94 179 TRP B O 1
ATOM 8411 N N . ASP B 1 180 ? -6.102 -17.625 -6.102 1 94.88 180 ASP B N 1
ATOM 8412 C CA . ASP B 1 180 ? -5.758 -16.234 -6.344 1 94.88 180 ASP B CA 1
ATOM 8413 C C . ASP B 1 180 ? -5.23 -16.031 -7.762 1 94.88 180 ASP B C 1
ATOM 8415 O O . ASP B 1 180 ? -4.789 -14.938 -8.117 1 94.88 180 ASP B O 1
ATOM 8419 N N . TRP B 1 181 ? -5.301 -17.078 -8.633 1 95.88 181 TRP B N 1
ATOM 8420 C CA . TRP B 1 181 ? -4.828 -16.938 -10.008 1 95.88 181 TRP B CA 1
ATOM 8421 C C . TRP B 1 181 ? -5.832 -17.547 -10.984 1 95.88 181 TRP B C 1
ATOM 8423 O O . TRP B 1 181 ? -5.645 -17.453 -12.203 1 95.88 181 TRP B O 1
ATOM 8433 N N . GLY B 1 182 ? -6.914 -18.156 -10.438 1 95.56 182 GLY B N 1
ATOM 8434 C CA . GLY B 1 182 ? -7.809 -18.797 -11.391 1 95.56 182 GLY B CA 1
ATOM 8435 C C . GLY B 1 182 ? -9.234 -18.922 -10.875 1 95.56 182 GLY B C 1
ATOM 8436 O O . GLY B 1 182 ? -9.469 -18.828 -9.672 1 95.56 182 GLY B O 1
ATOM 8437 N N . PRO B 1 183 ? -10.188 -19.141 -11.766 1 95.81 183 PRO B N 1
ATOM 8438 C CA . PRO B 1 183 ? -11.617 -19.219 -11.438 1 95.81 183 PRO B CA 1
ATOM 8439 C C . PRO B 1 183 ? -12 -20.516 -10.75 1 95.81 183 PRO B C 1
ATOM 8441 O O . PRO B 1 183 ? -11.188 -21.453 -10.688 1 95.81 183 PRO B O 1
ATOM 8444 N N . ALA B 1 184 ? -13.211 -20.578 -10.25 1 96.31 184 ALA B N 1
ATOM 8445 C CA . ALA B 1 184 ? -13.727 -21.766 -9.555 1 96.31 184 ALA B CA 1
ATOM 8446 C C . ALA B 1 184 ? -14.477 -22.672 -10.523 1 96.31 184 ALA B C 1
ATOM 8448 O O . ALA B 1 184 ? -15.664 -22.484 -10.773 1 96.31 184 ALA B O 1
ATOM 8449 N N . MET B 1 185 ? -13.812 -23.641 -11.023 1 96.62 185 MET B N 1
ATOM 8450 C CA . MET B 1 185 ? -14.383 -24.688 -11.859 1 96.62 185 MET B CA 1
ATOM 8451 C C . MET B 1 185 ? -14.211 -26.062 -11.203 1 96.62 185 MET B C 1
ATOM 8453 O O . MET B 1 185 ? -13.211 -26.75 -11.43 1 96.62 185 MET B O 1
ATOM 8457 N N . ASN B 1 186 ? -15.211 -26.438 -10.484 1 97.31 186 ASN B N 1
ATOM 8458 C CA . ASN B 1 186 ? -15.188 -27.734 -9.812 1 97.31 186 ASN B CA 1
ATOM 8459 C C . ASN B 1 186 ? -15.672 -28.859 -10.727 1 97.31 186 ASN B C 1
ATOM 8461 O O . ASN B 1 186 ? -16.828 -29.281 -10.656 1 97.31 186 ASN B O 1
ATOM 8465 N N . THR B 1 187 ? -14.789 -29.469 -11.469 1 98.06 187 THR B N 1
ATOM 8466 C CA . THR B 1 187 ? -15.125 -30.453 -12.508 1 98.06 187 THR B CA 1
ATOM 8467 C C . THR B 1 187 ? -15.633 -31.75 -11.883 1 98.06 187 THR B C 1
ATOM 8469 O O . THR B 1 187 ? -15.453 -31.984 -10.688 1 98.06 187 THR B O 1
ATOM 8472 N N . CYS B 1 188 ? -16.297 -32.562 -12.68 1 98.5 188 CYS B N 1
ATOM 8473 C CA . CYS B 1 188 ? -16.875 -33.844 -12.25 1 98.5 188 CYS B CA 1
ATOM 8474 C C . CYS B 1 188 ? -16.969 -34.812 -13.406 1 98.5 188 CYS B C 1
ATOM 8476 O O . CYS B 1 188 ? -17.422 -34.469 -14.492 1 98.5 188 CYS B O 1
ATOM 8478 N N . GLY B 1 189 ? -16.422 -36.062 -13.219 1 98.69 189 GLY B N 1
ATOM 8479 C CA . GLY B 1 189 ? -16.547 -37.094 -14.25 1 98.69 189 GLY B CA 1
ATOM 8480 C C . GLY B 1 189 ? -15.352 -38.031 -14.312 1 98.69 189 GLY B C 1
ATOM 8481 O O . GLY B 1 189 ? -14.477 -37.969 -13.445 1 98.69 189 GLY B O 1
ATOM 8482 N N . PRO B 1 190 ? -15.375 -39 -15.242 1 98.75 190 PRO B N 1
ATOM 8483 C CA . PRO B 1 190 ? -14.219 -39.875 -15.469 1 98.75 190 PRO B CA 1
ATOM 8484 C C . PRO B 1 190 ? -13.07 -39.156 -16.188 1 98.75 190 PRO B C 1
ATOM 8486 O O . PRO B 1 190 ? -12.914 -39.312 -17.391 1 98.75 190 PRO B O 1
ATOM 8489 N N . TRP B 1 191 ? -12.234 -38.531 -15.414 1 98.5 191 TRP B N 1
ATOM 8490 C CA . TRP B 1 191 ? -11.258 -37.594 -15.945 1 98.5 191 TRP B CA 1
ATOM 8491 C C . TRP B 1 191 ? -10.016 -38.344 -16.438 1 98.5 191 TRP B C 1
ATOM 8493 O O . TRP B 1 191 ? -9.109 -37.719 -17.016 1 98.5 191 TRP B O 1
ATOM 8503 N N . LYS B 1 192 ? -9.906 -39.688 -16.219 1 98.44 192 LYS B N 1
ATOM 8504 C CA . LYS B 1 192 ? -8.82 -40.531 -16.719 1 98.44 192 LYS B CA 1
ATOM 8505 C C . LYS B 1 192 ? -9.367 -41.75 -17.422 1 98.44 192 LYS B C 1
ATOM 8507 O O . LYS B 1 192 ? -10.578 -42 -17.406 1 98.44 192 LYS B O 1
ATOM 8512 N N . PRO B 1 193 ? -8.523 -42.594 -18.062 1 98.19 193 PRO B N 1
ATOM 8513 C CA . PRO B 1 193 ? -8.969 -43.75 -18.844 1 98.19 193 PRO B CA 1
ATOM 8514 C C . PRO B 1 193 ? -9.633 -44.812 -17.984 1 98.19 193 PRO B C 1
ATOM 8516 O O . PRO B 1 193 ? -9.305 -44.969 -16.812 1 98.19 193 PRO B O 1
ATOM 8519 N N . ILE B 1 194 ? -10.555 -45.562 -18.594 1 98.69 194 ILE B N 1
ATOM 8520 C CA . ILE B 1 194 ? -11.195 -46.75 -18.094 1 98.69 194 ILE B CA 1
ATOM 8521 C C . ILE B 1 194 ? -10.992 -47.906 -19.078 1 98.69 194 ILE B C 1
ATOM 8523 O O . ILE B 1 194 ? -11.203 -47.719 -20.281 1 98.69 194 ILE B O 1
ATOM 8527 N N . TYR B 1 195 ? -10.578 -49.062 -18.609 1 98.25 195 TYR B N 1
ATOM 8528 C CA . TYR B 1 195 ? -10.359 -50.188 -19.516 1 98.25 195 TYR B CA 1
ATOM 8529 C C . TYR B 1 195 ? -10.531 -51.5 -18.781 1 98.25 195 TYR B C 1
ATOM 8531 O O . TYR B 1 195 ? -10.586 -51.531 -17.547 1 98.25 195 TYR B O 1
ATOM 8539 N N . LEU B 1 196 ? -10.703 -52.562 -19.531 1 97.31 196 LEU B N 1
ATOM 8540 C CA . LEU B 1 196 ? -10.734 -53.938 -19.047 1 97.31 196 LEU B CA 1
ATOM 8541 C C . LEU B 1 196 ? -9.406 -54.625 -19.312 1 97.31 196 LEU B C 1
ATOM 8543 O O . LEU B 1 196 ? -8.852 -54.531 -20.406 1 97.31 196 LEU B O 1
ATOM 8547 N N . GLU B 1 197 ? -8.867 -55.25 -18.281 1 96.75 197 GLU B N 1
ATOM 8548 C CA . GLU B 1 197 ? -7.719 -56.156 -18.453 1 96.75 197 GLU B CA 1
ATOM 8549 C C . GLU B 1 197 ? -8.125 -57.625 -18.328 1 96.75 197 GLU B C 1
ATOM 8551 O O . GLU B 1 197 ? -8.703 -58.031 -17.312 1 96.75 197 GLU B O 1
ATOM 8556 N N . VAL B 1 198 ? -7.863 -58.375 -19.344 1 96.31 198 VAL B N 1
ATOM 8557 C CA . VAL B 1 198 ? -8.148 -59.812 -19.375 1 96.31 198 VAL B CA 1
ATOM 8558 C C . VAL B 1 198 ? -6.836 -60.594 -19.422 1 96.31 198 VAL B C 1
ATOM 8560 O O . VAL B 1 198 ? -5.973 -60.312 -20.266 1 96.31 198 VAL B O 1
ATOM 8563 N N . TYR B 1 199 ? -6.699 -61.594 -18.484 1 95.19 199 TYR B N 1
ATOM 8564 C CA . TYR B 1 199 ? -5.422 -62.281 -18.406 1 95.19 199 TYR B CA 1
ATOM 8565 C C . TYR B 1 199 ? -5.57 -63.625 -17.703 1 95.19 199 TYR B C 1
ATOM 8567 O O . TYR B 1 199 ? -6.535 -63.844 -16.969 1 95.19 199 TYR B O 1
ATOM 8575 N N . GLU B 1 200 ? -4.629 -64.5 -18 1 94.44 200 GLU B N 1
ATOM 8576 C CA . GLU B 1 200 ? -4.441 -65.688 -17.203 1 94.44 200 GLU B CA 1
ATOM 8577 C C . GLU B 1 200 ? -3.352 -65.5 -16.156 1 94.44 200 GLU B C 1
ATOM 8579 O O . GLU B 1 200 ? -3.498 -66 -15.016 1 94.44 200 GLU B O 1
ATOM 8584 N N . SER B 1 201 ? -2.27 -64.938 -16.609 1 93.81 201 SER B N 1
ATOM 8585 C CA . SER B 1 201 ? -1.16 -64.5 -15.75 1 93.81 201 SER B CA 1
ATOM 8586 C C . SER B 1 201 ? -0.692 -63.125 -16.062 1 93.81 201 SER B C 1
ATOM 8588 O O . SER B 1 201 ? -0.78 -62.656 -17.203 1 93.81 201 SER B O 1
ATOM 8590 N N . ARG B 1 202 ? -0.258 -62.469 -15.023 1 94.81 202 ARG B N 1
ATOM 8591 C CA . ARG B 1 202 ? 0.278 -61.125 -15.266 1 94.81 202 ARG B CA 1
ATOM 8592 C C . ARG B 1 202 ? 1.294 -60.75 -14.188 1 94.81 202 ARG B C 1
ATOM 8594 O O . ARG B 1 202 ? 1.268 -61.281 -13.086 1 94.81 202 ARG B O 1
ATOM 8601 N N . ILE B 1 203 ? 2.205 -59.844 -14.555 1 94.81 203 ILE B N 1
ATOM 8602 C CA . ILE B 1 203 ? 3.137 -59.188 -13.633 1 94.81 203 ILE B CA 1
ATOM 8603 C C . ILE B 1 203 ? 2.508 -57.938 -13.062 1 94.81 203 ILE B C 1
ATOM 8605 O O . ILE B 1 203 ? 2.016 -57.062 -13.805 1 94.81 203 ILE B O 1
ATOM 8609 N N . CYS B 1 204 ? 2.477 -57.812 -11.703 1 92.5 204 CYS B N 1
ATOM 8610 C CA . CYS B 1 204 ? 1.877 -56.656 -11.078 1 92.5 204 CYS B CA 1
ATOM 8611 C C . CYS B 1 204 ? 2.818 -56.031 -10.047 1 92.5 204 CYS B C 1
ATOM 8613 O O . CYS B 1 204 ? 3.75 -56.688 -9.586 1 92.5 204 CYS B O 1
ATOM 8615 N N . ASP B 1 205 ? 2.691 -54.75 -9.797 1 91.19 205 ASP B N 1
ATOM 8616 C CA . ASP B 1 205 ? 3.332 -54 -8.711 1 91.19 205 ASP B CA 1
ATOM 8617 C C . ASP B 1 205 ? 4.852 -54 -8.867 1 91.19 205 ASP B C 1
ATOM 8619 O O . ASP B 1 205 ? 5.578 -54.344 -7.93 1 91.19 205 ASP B O 1
ATOM 8623 N N . LEU B 1 206 ? 5.246 -53.719 -10.07 1 93.44 206 LEU B N 1
ATOM 8624 C CA . LEU B 1 206 ? 6.68 -53.625 -10.312 1 93.44 206 LEU B CA 1
ATOM 8625 C C . LEU B 1 206 ? 7.277 -52.406 -9.602 1 93.44 206 LEU B C 1
ATOM 8627 O O . LEU B 1 206 ? 6.902 -51.281 -9.875 1 93.44 206 LEU B O 1
ATOM 8631 N N . ARG B 1 207 ? 8.172 -52.594 -8.656 1 94.06 207 ARG B N 1
ATOM 8632 C CA . ARG B 1 207 ? 8.898 -51.562 -7.922 1 94.06 207 ARG B CA 1
ATOM 8633 C C . ARG B 1 207 ? 10.398 -51.656 -8.188 1 94.06 207 ARG B C 1
ATOM 8635 O O . ARG B 1 207 ? 10.969 -52.75 -8.172 1 94.06 207 ARG B O 1
ATOM 8642 N N . VAL B 1 208 ? 10.93 -50.562 -8.477 1 94.69 208 VAL B N 1
ATOM 8643 C CA . VAL B 1 208 ? 12.359 -50.5 -8.766 1 94.69 208 VAL B CA 1
ATOM 8644 C C . VAL B 1 208 ? 13.023 -49.469 -7.875 1 94.69 208 VAL B C 1
ATOM 8646 O O . VAL B 1 208 ? 12.57 -48.312 -7.805 1 94.69 208 VAL B O 1
ATOM 8649 N N . THR B 1 209 ? 14.039 -49.781 -7.133 1 94.81 209 THR B N 1
ATOM 8650 C CA . THR B 1 209 ? 14.859 -48.844 -6.355 1 94.81 209 THR B CA 1
ATOM 8651 C C . THR B 1 209 ? 16.344 -49 -6.719 1 94.81 209 THR B C 1
ATOM 8653 O O . THR B 1 209 ? 16.734 -50.031 -7.254 1 94.81 209 THR B O 1
ATOM 8656 N N . GLN B 1 210 ? 17.016 -48 -6.551 1 95.69 210 GLN B N 1
ATOM 8657 C CA . GLN B 1 210 ? 18.422 -48 -6.934 1 95.69 210 GLN B CA 1
ATOM 8658 C C . GLN B 1 210 ? 19.312 -47.531 -5.785 1 95.69 210 GLN B C 1
ATOM 8660 O O . GLN B 1 210 ? 18.922 -46.625 -5.02 1 95.69 210 GLN B O 1
ATOM 8665 N N . ASP B 1 211 ? 20.438 -48.125 -5.668 1 96.38 211 ASP B N 1
ATOM 8666 C CA . ASP B 1 211 ? 21.5 -47.719 -4.754 1 96.38 211 ASP B CA 1
ATOM 8667 C C . ASP B 1 211 ? 22.812 -47.531 -5.496 1 96.38 211 ASP B C 1
ATOM 8669 O O . ASP B 1 211 ? 23.516 -48.5 -5.801 1 96.38 211 ASP B O 1
ATOM 8673 N N . VAL B 1 212 ? 23.141 -46.312 -5.793 1 98.06 212 VAL B N 1
ATOM 8674 C CA . VAL B 1 212 ? 24.359 -46 -6.523 1 98.06 212 VAL B CA 1
ATOM 8675 C C . VAL B 1 212 ? 25.516 -45.812 -5.543 1 98.06 212 VAL B C 1
ATOM 8677 O O . VAL B 1 212 ? 25.391 -45.094 -4.543 1 98.06 212 VAL B O 1
ATOM 8680 N N . ALA B 1 213 ? 26.672 -46.344 -5.871 1 97.94 213 ALA B N 1
ATOM 8681 C CA . ALA B 1 213 ? 27.844 -46.25 -5.02 1 97.94 213 ALA B CA 1
ATOM 8682 C C . ALA B 1 213 ? 28.312 -44.812 -4.887 1 97.94 213 ALA B C 1
ATOM 8684 O O . ALA B 1 213 ? 28.203 -44.031 -5.836 1 97.94 213 ALA B O 1
ATOM 8685 N N . PRO B 1 214 ? 28.891 -44.469 -3.699 1 97.44 214 PRO B N 1
ATOM 8686 C CA . PRO B 1 214 ? 29.328 -43.062 -3.488 1 97.44 214 PRO B CA 1
ATOM 8687 C C . PRO B 1 214 ? 30.344 -42.625 -4.535 1 97.44 214 PRO B C 1
ATOM 8689 O O . PRO B 1 214 ? 30.391 -41.438 -4.875 1 97.44 214 PRO B O 1
ATOM 8692 N N . ASP B 1 215 ? 31.125 -43.594 -5.043 1 98.06 215 ASP B N 1
ATOM 8693 C CA . ASP B 1 215 ? 32.125 -43.219 -6.039 1 98.06 215 ASP B CA 1
ATOM 8694 C C . ASP B 1 215 ? 31.562 -43.312 -7.453 1 98.06 215 ASP B C 1
ATOM 8696 O O . ASP B 1 215 ? 32.281 -43.156 -8.43 1 98.06 215 ASP B O 1
ATOM 8700 N N . LEU B 1 216 ? 30.266 -43.656 -7.613 1 98 216 LEU B N 1
ATOM 8701 C CA . LEU B 1 216 ? 29.516 -43.688 -8.859 1 98 216 LEU B CA 1
ATOM 8702 C C . LEU B 1 216 ? 29.969 -44.812 -9.75 1 98 216 LEU B C 1
ATOM 8704 O O . LEU B 1 216 ? 29.656 -44.844 -10.945 1 98 216 LEU B O 1
ATOM 8708 N N . SER B 1 217 ? 30.703 -45.812 -9.18 1 97.62 217 SER B N 1
ATOM 8709 C CA . SER B 1 217 ? 31.328 -46.844 -10 1 97.62 217 SER B CA 1
ATOM 8710 C C . SER B 1 217 ? 30.375 -47.969 -10.297 1 97.62 217 SER B C 1
ATOM 8712 O O . SER B 1 217 ? 30.609 -48.75 -11.219 1 97.62 217 SER B O 1
ATOM 8714 N N . SER B 1 218 ? 29.344 -48.062 -9.523 1 97.81 218 SER B N 1
ATOM 8715 C CA . SER B 1 218 ? 28.406 -49.156 -9.688 1 97.81 218 SER B CA 1
ATOM 8716 C C . SER B 1 218 ? 27.031 -48.812 -9.141 1 97.81 218 SER B C 1
ATOM 8718 O O . SER B 1 218 ? 26.875 -47.812 -8.438 1 97.81 218 SER B O 1
ATOM 8720 N N . VAL B 1 219 ? 26.031 -49.594 -9.5 1 98 219 VAL B N 1
ATOM 8721 C CA . VAL B 1 219 ? 24.688 -49.438 -8.992 1 98 219 VAL B CA 1
ATOM 8722 C C . VAL B 1 219 ? 24.047 -50.812 -8.742 1 98 219 VAL B C 1
ATOM 8724 O O . VAL B 1 219 ? 24.266 -51.75 -9.508 1 98 219 VAL B O 1
ATOM 8727 N N . ASP B 1 220 ? 23.391 -50.969 -7.672 1 97.44 220 ASP B N 1
ATOM 8728 C CA . ASP B 1 220 ? 22.469 -52.062 -7.406 1 97.44 220 ASP B CA 1
ATOM 8729 C C . ASP B 1 220 ? 21.031 -51.688 -7.707 1 97.44 220 ASP B C 1
ATOM 8731 O O . ASP B 1 220 ? 20.484 -50.781 -7.07 1 97.44 220 ASP B O 1
ATOM 8735 N N . ILE B 1 221 ? 20.453 -52.312 -8.711 1 96.81 221 ILE B N 1
ATOM 8736 C CA . ILE B 1 221 ? 19.047 -52.094 -9.055 1 96.81 221 ILE B CA 1
ATOM 8737 C C . ILE B 1 221 ? 18.188 -53.219 -8.461 1 96.81 221 ILE B C 1
ATOM 8739 O O . ILE B 1 221 ? 18.234 -54.344 -8.938 1 96.81 221 ILE B O 1
ATOM 8743 N N . LYS B 1 222 ? 17.438 -52.875 -7.449 1 95.81 222 LYS B N 1
ATOM 8744 C CA . LYS B 1 222 ? 16.547 -53.812 -6.82 1 95.81 222 LYS B CA 1
ATOM 8745 C C . LYS B 1 222 ? 15.18 -53.812 -7.492 1 95.81 222 LYS B C 1
ATOM 8747 O O . LYS B 1 222 ? 14.562 -52.75 -7.645 1 95.81 222 LYS B O 1
ATOM 8752 N N . VAL B 1 223 ? 14.695 -54.969 -7.895 1 95.5 223 VAL B N 1
ATOM 8753 C CA . VAL B 1 223 ? 13.422 -55.125 -8.586 1 95.5 223 VAL B CA 1
ATOM 8754 C C . VAL B 1 223 ? 12.508 -56.031 -7.781 1 95.5 223 VAL B C 1
ATOM 8756 O O . VAL B 1 223 ? 12.898 -57.156 -7.418 1 95.5 223 VAL B O 1
ATOM 8759 N N . GLU B 1 224 ? 11.383 -55.562 -7.477 1 94.94 224 GLU B N 1
ATOM 8760 C CA . GLU B 1 224 ? 10.336 -56.344 -6.82 1 94.94 224 GLU B CA 1
ATOM 8761 C C . GLU B 1 224 ? 9.039 -56.312 -7.617 1 94.94 224 GLU B C 1
ATOM 8763 O O . GLU B 1 224 ? 8.68 -55.281 -8.188 1 94.94 224 GLU B O 1
ATOM 8768 N N . ALA B 1 225 ? 8.328 -57.406 -7.727 1 95 225 ALA B N 1
ATOM 8769 C CA . ALA B 1 225 ? 7.031 -57.531 -8.398 1 95 225 ALA B CA 1
ATOM 8770 C C . ALA B 1 225 ? 6.254 -58.75 -7.875 1 95 225 ALA B C 1
ATOM 8772 O O . ALA B 1 225 ? 6.727 -59.469 -6.992 1 95 225 ALA B O 1
ATOM 8773 N N . HIS B 1 226 ? 5.098 -58.812 -8.312 1 94.88 226 HIS B N 1
ATOM 8774 C CA . HIS B 1 226 ? 4.238 -59.938 -7.996 1 94.88 226 HIS B CA 1
ATOM 8775 C C . HIS B 1 226 ? 3.609 -60.531 -9.25 1 94.88 226 HIS B C 1
ATOM 8777 O O . HIS B 1 226 ? 3.209 -59.812 -10.156 1 94.88 226 HIS B O 1
ATOM 8783 N N . LEU B 1 227 ? 3.537 -61.906 -9.297 1 94.06 227 LEU B N 1
ATOM 8784 C CA . LEU B 1 227 ? 2.889 -62.594 -10.398 1 94.06 227 LEU B CA 1
ATOM 8785 C C . LEU B 1 227 ? 1.521 -63.125 -9.984 1 94.06 227 LEU B C 1
ATOM 8787 O O . LEU B 1 227 ? 1.413 -63.875 -9.016 1 94.06 227 LEU B O 1
ATOM 8791 N N . GLU B 1 228 ? 0.584 -62.688 -10.68 1 92.75 228 GLU B N 1
ATOM 8792 C CA . GLU B 1 228 ? -0.732 -63.312 -10.555 1 92.75 228 GLU B CA 1
ATOM 8793 C C . GLU B 1 228 ? -0.921 -64.438 -11.57 1 92.75 228 GLU B C 1
ATOM 8795 O O . GLU B 1 228 ? -0.494 -64.312 -12.727 1 92.75 228 GLU B O 1
ATOM 8800 N N . GLY B 1 229 ? -1.669 -65.5 -11.172 1 90.19 229 GLY B N 1
ATOM 8801 C CA . GLY B 1 229 ? -1.787 -66.688 -12.047 1 90.19 229 GLY B CA 1
ATOM 8802 C C . GLY B 1 229 ? -0.454 -67.312 -12.352 1 90.19 229 GLY B C 1
ATOM 8803 O O . GLY B 1 229 ? -0.14 -67.625 -13.516 1 90.19 229 GLY B O 1
ATOM 8804 N N . HIS B 1 230 ? 0.321 -67.562 -11.367 1 85.56 230 HIS B N 1
ATOM 8805 C CA . HIS B 1 230 ? 1.739 -67.875 -11.531 1 85.56 230 HIS B CA 1
ATOM 8806 C C . HIS B 1 230 ? 1.981 -69.375 -11.594 1 85.56 230 HIS B C 1
ATOM 8808 O O . HIS B 1 230 ? 3.109 -69.812 -11.828 1 85.56 230 HIS B O 1
ATOM 8814 N N . ASN B 1 231 ? 1.024 -70.188 -11.492 1 86.38 231 ASN B N 1
ATOM 8815 C CA . ASN B 1 231 ? 1.234 -71.625 -11.328 1 86.38 231 ASN B CA 1
ATOM 8816 C C . ASN B 1 231 ? 1.96 -72.188 -12.523 1 86.38 231 ASN B C 1
ATOM 8818 O O . ASN B 1 231 ? 2.793 -73.125 -12.367 1 86.38 231 ASN B O 1
ATOM 8822 N N . SER B 1 232 ? 1.72 -71.75 -13.617 1 85 232 SER B N 1
ATOM 8823 C CA . SER B 1 232 ? 2.289 -72.375 -14.828 1 85 232 SER B CA 1
ATOM 8824 C C . SER B 1 232 ? 3.553 -71.625 -15.258 1 85 232 SER B C 1
ATOM 8826 O O . SER B 1 232 ? 4.145 -71.938 -16.281 1 85 232 SER B O 1
ATOM 8828 N N . ILE B 1 233 ? 3.963 -70.625 -14.461 1 89.19 233 ILE B N 1
ATOM 8829 C CA . ILE B 1 233 ? 5.113 -69.812 -14.828 1 89.19 233 ILE B CA 1
ATOM 8830 C C . ILE B 1 233 ? 6.355 -70.312 -14.086 1 89.19 233 ILE B C 1
ATOM 8832 O O . ILE B 1 233 ? 6.414 -70.25 -12.852 1 89.19 233 ILE B O 1
ATOM 8836 N N . ASN B 1 234 ? 7.359 -70.75 -14.789 1 83.5 234 ASN B N 1
ATOM 8837 C CA . ASN B 1 234 ? 8.531 -71.312 -14.141 1 83.5 234 ASN B CA 1
ATOM 8838 C C . ASN B 1 234 ? 9.703 -70.312 -14.117 1 83.5 234 ASN B C 1
ATOM 8840 O O . ASN B 1 234 ? 10.617 -70.5 -13.305 1 83.5 234 ASN B O 1
ATOM 8844 N N . GLU B 1 235 ? 9.703 -69.5 -15.062 1 88.06 235 GLU B N 1
ATOM 8845 C CA . GLU B 1 235 ? 10.812 -68.562 -15.172 1 88.06 235 GLU B CA 1
ATOM 8846 C C . GLU B 1 235 ? 10.336 -67.188 -15.672 1 88.06 235 GLU B C 1
ATOM 8848 O O . GLU B 1 235 ? 9.391 -67.125 -16.453 1 88.06 235 GLU B O 1
ATOM 8853 N N . VAL B 1 236 ? 11.016 -66.188 -15.125 1 94.81 236 VAL B N 1
ATOM 8854 C CA . VAL B 1 236 ? 10.75 -64.812 -15.523 1 94.81 236 VAL B CA 1
ATOM 8855 C C . VAL B 1 236 ? 11.977 -64.188 -16.219 1 94.81 236 VAL B C 1
ATOM 8857 O O . VAL B 1 236 ? 13.094 -64.312 -15.695 1 94.81 236 VAL B O 1
ATOM 8860 N N . GLN B 1 237 ? 11.836 -63.656 -17.375 1 95.94 237 GLN B N 1
ATOM 8861 C CA . GLN B 1 237 ? 12.93 -63.031 -18.094 1 95.94 237 GLN B CA 1
ATOM 8862 C C . GLN B 1 237 ? 13.102 -61.562 -17.672 1 95.94 237 GLN B C 1
ATOM 8864 O O . GLN B 1 237 ? 12.117 -60.844 -17.516 1 95.94 237 GLN B O 1
ATOM 8869 N N . VAL B 1 238 ? 14.375 -61.156 -17.438 1 96.19 238 VAL B N 1
ATOM 8870 C CA . VAL B 1 238 ? 14.703 -59.812 -17.031 1 96.19 238 VAL B CA 1
ATOM 8871 C C . VAL B 1 238 ? 15.742 -59.219 -17.984 1 96.19 238 VAL B C 1
ATOM 8873 O O . VAL B 1 238 ? 16.812 -59.812 -18.172 1 96.19 238 VAL B O 1
ATOM 8876 N N . GLN B 1 239 ? 15.445 -58.062 -18.609 1 96.81 239 GLN B N 1
ATOM 8877 C CA . GLN B 1 239 ? 16.391 -57.375 -19.484 1 96.81 239 GLN B CA 1
ATOM 8878 C C . GLN B 1 239 ? 16.5 -55.906 -19.125 1 96.81 239 GLN B C 1
ATOM 8880 O O . GLN B 1 239 ? 15.5 -55.281 -18.75 1 96.81 239 GLN B O 1
ATOM 8885 N N . LEU B 1 240 ? 17.672 -55.438 -19.078 1 96.94 240 LEU B N 1
ATOM 8886 C CA . LEU B 1 240 ? 17.969 -54 -19 1 96.94 240 LEU B CA 1
ATOM 8887 C C . LEU B 1 240 ? 18.578 -53.5 -20.312 1 96.94 240 LEU B C 1
ATOM 8889 O O . LEU B 1 240 ? 19.625 -54 -20.734 1 96.94 240 LEU B O 1
ATOM 8893 N N . LEU B 1 241 ? 17.875 -52.531 -20.938 1 97.5 241 LEU B N 1
ATOM 8894 C CA . LEU B 1 241 ? 18.328 -52 -22.234 1 97.5 241 LEU B CA 1
ATOM 8895 C C . LEU B 1 241 ? 18.75 -50.531 -22.109 1 97.5 241 LEU B C 1
ATOM 8897 O O . LEU B 1 241 ? 18.141 -49.781 -21.359 1 97.5 241 LEU B O 1
ATOM 8901 N N . ASP B 1 242 ? 19.766 -50.188 -22.781 1 96.12 242 ASP B N 1
ATOM 8902 C CA . ASP B 1 242 ? 20.094 -48.781 -23 1 96.12 242 ASP B CA 1
ATOM 8903 C C . ASP B 1 242 ? 19.109 -48.094 -23.953 1 96.12 242 ASP B C 1
ATOM 8905 O O . ASP B 1 242 ? 18.984 -48.531 -25.109 1 96.12 242 ASP B O 1
ATOM 8909 N N . VAL B 1 243 ? 18.406 -47.125 -23.547 1 94.88 243 VAL B N 1
ATOM 8910 C CA . VAL B 1 243 ? 17.312 -46.531 -24.328 1 94.88 243 VAL B CA 1
ATOM 8911 C C . VAL B 1 243 ? 17.859 -45.875 -25.578 1 94.88 243 VAL B C 1
ATOM 8913 O O . VAL B 1 243 ? 17.234 -45.906 -26.641 1 94.88 243 VAL B O 1
ATOM 8916 N N . GLU B 1 244 ? 19.016 -45.219 -25.516 1 92.75 244 GLU B N 1
ATOM 8917 C CA . GLU B 1 244 ? 19.594 -44.5 -26.641 1 92.75 244 GLU B CA 1
ATOM 8918 C C . GLU B 1 244 ? 20.047 -45.469 -27.734 1 92.75 244 GLU B C 1
ATOM 8920 O O . GLU B 1 244 ? 19.75 -45.25 -28.906 1 92.75 244 GLU B O 1
ATOM 8925 N N . THR B 1 245 ? 20.656 -46.656 -27.391 1 94.62 245 THR B N 1
ATOM 8926 C CA . THR B 1 245 ? 21.266 -47.562 -28.375 1 94.62 245 THR B CA 1
ATOM 8927 C C . THR B 1 245 ? 20.375 -48.781 -28.641 1 94.62 245 THR B C 1
ATOM 8929 O O . THR B 1 245 ? 20.547 -49.469 -29.641 1 94.62 245 THR B O 1
ATOM 8932 N N . GLY B 1 246 ? 19.594 -49.031 -27.719 1 93.88 246 GLY B N 1
ATOM 8933 C CA . GLY B 1 246 ? 18.781 -50.25 -27.812 1 93.88 246 GLY B CA 1
ATOM 8934 C C . GLY B 1 246 ? 19.531 -51.5 -27.391 1 93.88 246 GLY B C 1
ATOM 8935 O O . GLY B 1 246 ? 18.953 -52.594 -27.375 1 93.88 246 GLY B O 1
ATOM 8936 N N . ALA B 1 247 ? 20.703 -51.375 -26.906 1 96.12 247 ALA B N 1
ATOM 8937 C CA . ALA B 1 247 ? 21.531 -52.5 -26.547 1 96.12 247 ALA B CA 1
ATOM 8938 C C . ALA B 1 247 ? 21.078 -53.125 -25.219 1 96.12 247 ALA B C 1
ATOM 8940 O O . ALA B 1 247 ? 20.703 -52.406 -24.297 1 96.12 247 ALA B O 1
ATOM 8941 N N . ILE B 1 248 ? 21.062 -54.438 -25.141 1 96.5 248 ILE B N 1
ATOM 8942 C CA . ILE B 1 248 ? 20.781 -55.188 -23.906 1 96.5 248 ILE B CA 1
ATOM 8943 C C . ILE B 1 248 ? 22.031 -55.188 -23.031 1 96.5 248 ILE B C 1
ATOM 8945 O O . ILE B 1 248 ? 23.062 -55.75 -23.406 1 96.5 248 ILE B O 1
ATOM 8949 N N . VAL B 1 249 ? 21.969 -54.531 -21.953 1 95.44 249 VAL B N 1
ATOM 8950 C CA . VAL B 1 249 ? 23.125 -54.438 -21.078 1 95.44 249 VAL B CA 1
ATOM 8951 C C . VAL B 1 249 ? 23.062 -55.531 -20.016 1 95.44 249 VAL B C 1
ATOM 8953 O O . VAL B 1 249 ? 24.094 -55.938 -19.469 1 95.44 249 VAL B O 1
ATOM 8956 N N . VAL B 1 250 ? 21.906 -55.969 -19.672 1 95.31 250 VAL B N 1
ATOM 8957 C CA . VAL B 1 250 ? 21.688 -57.125 -18.781 1 95.31 250 VAL B CA 1
ATOM 8958 C C . VAL B 1 250 ? 20.609 -58.031 -19.359 1 95.31 250 VAL B C 1
ATOM 8960 O O . VAL B 1 250 ? 19.609 -57.562 -19.891 1 95.31 250 VAL B O 1
ATOM 8963 N N . ASP B 1 251 ? 20.812 -59.281 -19.469 1 95.62 251 ASP B N 1
ATOM 8964 C CA . ASP B 1 251 ? 19.891 -60.344 -19.859 1 95.62 251 ASP B CA 1
ATOM 8965 C C . ASP B 1 251 ? 19.953 -61.5 -18.875 1 95.62 251 ASP B C 1
ATOM 8967 O O . ASP B 1 251 ? 20.922 -62.25 -18.844 1 95.62 251 ASP B O 1
ATOM 8971 N N . ASP B 1 252 ? 19.016 -61.531 -18.062 1 93.69 252 ASP B N 1
ATOM 8972 C CA . ASP B 1 252 ? 19.031 -62.5 -16.969 1 93.69 252 ASP B CA 1
ATOM 8973 C C . ASP B 1 252 ? 17.656 -63.125 -16.766 1 93.69 252 ASP B C 1
ATOM 8975 O O . ASP B 1 252 ? 16.719 -62.844 -17.516 1 93.69 252 ASP B O 1
ATOM 8979 N N . LYS B 1 253 ? 17.547 -64 -15.805 1 94.06 253 LYS B N 1
ATOM 8980 C CA . LYS B 1 253 ? 16.297 -64.688 -15.398 1 94.06 253 LYS B CA 1
ATOM 8981 C C . LYS B 1 253 ? 16.094 -64.562 -13.891 1 94.06 253 LYS B C 1
ATOM 8983 O O . LYS B 1 253 ? 17.062 -64.438 -13.141 1 94.06 253 LYS B O 1
ATOM 8988 N N . ALA B 1 254 ? 14.93 -64.5 -13.586 1 93.12 254 ALA B N 1
ATOM 8989 C CA . ALA B 1 254 ? 14.578 -64.438 -12.164 1 93.12 254 ALA B CA 1
ATOM 8990 C C . ALA B 1 254 ? 13.562 -65.562 -11.852 1 93.12 254 ALA B C 1
ATOM 8992 O O . ALA B 1 254 ? 12.836 -66 -12.734 1 93.12 254 ALA B O 1
ATOM 8993 N N . SER B 1 255 ? 13.625 -66.062 -10.586 1 91.19 255 SER B N 1
ATOM 8994 C CA . SER B 1 255 ? 12.664 -67.062 -10.117 1 91.19 255 SER B CA 1
ATOM 8995 C C . SER B 1 255 ? 11.641 -66.438 -9.172 1 91.19 255 SER B C 1
ATOM 8997 O O . SER B 1 255 ? 11.945 -65.438 -8.484 1 91.19 255 SER B O 1
ATOM 8999 N N . LYS B 1 256 ? 10.469 -66.875 -9.195 1 90.81 256 LYS B N 1
ATOM 9000 C CA . LYS B 1 256 ? 9.406 -66.438 -8.305 1 90.81 256 LYS B CA 1
ATOM 9001 C C . LYS B 1 256 ? 9.328 -67.312 -7.051 1 90.81 256 LYS B C 1
ATOM 9003 O O . LYS B 1 256 ? 9.766 -68.438 -7.055 1 90.81 256 LYS B O 1
ATOM 9008 N N . SER B 1 257 ? 8.805 -66.75 -6.066 1 91.69 257 SER B N 1
ATOM 9009 C CA . SER B 1 257 ? 8.5 -67.562 -4.871 1 91.69 257 SER B CA 1
ATOM 9010 C C . SER B 1 257 ? 7.289 -68.438 -5.09 1 91.69 257 SER B C 1
ATOM 9012 O O . SER B 1 257 ? 6.629 -68.375 -6.129 1 91.69 257 SER B O 1
ATOM 9014 N N . THR B 1 258 ? 7.027 -69.312 -4.074 1 90.31 258 THR B N 1
ATOM 9015 C CA . THR B 1 258 ? 5.859 -70.188 -4.125 1 90.31 258 THR B CA 1
ATOM 9016 C C . THR B 1 258 ? 4.57 -69.375 -4.137 1 90.31 258 THR B C 1
ATOM 9018 O O . THR B 1 258 ? 3.533 -69.812 -4.605 1 90.31 258 THR B O 1
ATOM 9021 N N . LYS B 1 259 ? 4.727 -68.188 -3.646 1 92.69 259 LYS B N 1
ATOM 9022 C CA . LYS B 1 259 ? 3.551 -67.312 -3.582 1 92.69 259 LYS B CA 1
ATOM 9023 C C . LYS B 1 259 ? 3.521 -66.312 -4.754 1 92.69 259 LYS B C 1
ATOM 9025 O O . LYS B 1 259 ? 2.682 -65.438 -4.793 1 92.69 259 LYS B O 1
ATOM 9030 N N . GLY B 1 260 ? 4.375 -66.438 -5.68 1 92.31 260 GLY B N 1
ATOM 9031 C CA . GLY B 1 260 ? 4.367 -65.625 -6.887 1 92.31 260 GLY B CA 1
ATOM 9032 C C . GLY B 1 260 ? 5.16 -64.375 -6.742 1 92.31 260 GLY B C 1
ATOM 9033 O O . GLY B 1 260 ? 5.125 -63.5 -7.629 1 92.31 260 GLY B O 1
ATOM 9034 N N . ALA B 1 261 ? 5.895 -64.188 -5.656 1 94.31 261 ALA B N 1
ATOM 9035 C CA . ALA B 1 261 ? 6.703 -62.969 -5.43 1 94.31 261 ALA B CA 1
ATOM 9036 C C . ALA B 1 261 ? 8.008 -63.031 -6.223 1 94.31 261 ALA B C 1
ATOM 9038 O O . ALA B 1 261 ? 8.625 -64.062 -6.328 1 94.31 261 ALA B O 1
ATOM 9039 N N . LEU B 1 262 ? 8.305 -61.938 -6.801 1 94.31 262 LEU B N 1
ATOM 9040 C CA . LEU B 1 262 ? 9.57 -61.75 -7.512 1 94.31 262 LEU B CA 1
ATOM 9041 C C . LEU B 1 262 ? 10.445 -60.719 -6.809 1 94.31 262 LEU B C 1
ATOM 9043 O O . LEU B 1 262 ? 9.969 -59.656 -6.441 1 94.31 262 LEU B O 1
ATOM 9047 N N . SER B 1 263 ? 11.68 -61.031 -6.465 1 94.38 263 SER B N 1
ATOM 9048 C CA . SER B 1 263 ? 12.664 -60.125 -5.879 1 94.38 263 SER B CA 1
ATOM 9049 C C . SER B 1 263 ? 14.078 -60.469 -6.336 1 94.38 263 SER B C 1
ATOM 9051 O O . SER B 1 263 ? 14.539 -61.594 -6.148 1 94.38 263 SER B O 1
ATOM 9053 N N . PHE B 1 264 ? 14.719 -59.531 -6.977 1 94.62 264 PHE B N 1
ATOM 9054 C CA . PHE B 1 264 ? 16.094 -59.75 -7.43 1 94.62 264 PHE B CA 1
ATOM 9055 C C . PHE B 1 264 ? 16.828 -58.438 -7.582 1 94.62 264 PHE B C 1
ATOM 9057 O O . PHE B 1 264 ? 16.219 -57.375 -7.566 1 94.62 264 PHE B O 1
ATOM 9064 N N . THR B 1 265 ? 18.141 -58.5 -7.664 1 96.25 265 THR B N 1
ATOM 9065 C CA . THR B 1 265 ? 19 -57.312 -7.789 1 96.25 265 THR B CA 1
ATOM 9066 C C . THR B 1 265 ? 19.875 -57.406 -9.039 1 96.25 265 THR B C 1
ATOM 9068 O O . THR B 1 265 ? 20.469 -58.469 -9.305 1 96.25 265 THR B O 1
ATOM 9071 N N . ILE B 1 266 ? 19.812 -56.406 -9.805 1 95.94 266 ILE B N 1
ATOM 9072 C CA . ILE B 1 266 ? 20.703 -56.281 -10.945 1 95.94 266 ILE B CA 1
ATOM 9073 C C . ILE B 1 266 ? 21.906 -55.406 -10.547 1 95.94 266 ILE B C 1
ATOM 9075 O O . ILE B 1 266 ? 21.734 -54.281 -10.047 1 95.94 266 ILE B O 1
ATOM 9079 N N . LYS B 1 267 ? 23.078 -55.906 -10.727 1 95.56 267 LYS B N 1
ATOM 9080 C CA . LYS B 1 267 ? 24.297 -55.125 -10.484 1 95.56 267 LYS B CA 1
ATOM 9081 C C . LYS B 1 267 ? 24.906 -54.656 -11.789 1 95.56 267 LYS B C 1
ATOM 9083 O O . LYS B 1 267 ? 25.141 -55.469 -12.703 1 95.56 267 LYS B O 1
ATOM 9088 N N . LEU B 1 268 ? 25.062 -53.469 -11.906 1 96.06 268 LEU B N 1
ATOM 9089 C CA . LEU B 1 268 ? 25.656 -52.875 -13.094 1 96.06 268 LEU B CA 1
ATOM 9090 C C . LEU B 1 268 ? 26.922 -52.094 -12.734 1 96.06 268 LEU B C 1
ATOM 9092 O O . LEU B 1 268 ? 26.906 -51.25 -11.828 1 96.06 268 LEU B O 1
ATOM 9096 N N . ASN B 1 269 ? 28.031 -52.375 -13.391 1 96.06 269 ASN B N 1
ATOM 9097 C CA . ASN B 1 269 ? 29.281 -51.656 -13.219 1 96.06 269 ASN B CA 1
ATOM 9098 C C . ASN B 1 269 ? 29.422 -50.5 -14.234 1 96.06 269 ASN B C 1
ATOM 9100 O O . ASN B 1 269 ? 29.016 -50.656 -15.391 1 96.06 269 ASN B O 1
ATOM 9104 N N . LYS B 1 270 ? 29.891 -49.375 -13.828 1 95.75 270 LYS B N 1
ATOM 9105 C CA . LYS B 1 270 ? 30.125 -48.188 -14.633 1 95.75 270 LYS B CA 1
ATOM 9106 C C . LYS B 1 270 ? 28.875 -47.781 -15.398 1 95.75 270 LYS B C 1
ATOM 9108 O O . LYS B 1 270 ? 28.922 -47.625 -16.625 1 95.75 270 LYS B O 1
ATOM 9113 N N . PRO B 1 271 ? 27.859 -47.625 -14.648 1 97.19 271 PRO B N 1
ATOM 9114 C CA . PRO B 1 271 ? 26.609 -47.219 -15.32 1 97.19 271 PRO B CA 1
ATOM 9115 C C . PRO B 1 271 ? 26.703 -45.844 -16 1 97.19 271 PRO B C 1
ATOM 9117 O O . PRO B 1 271 ? 27.438 -44.969 -15.531 1 97.19 271 PRO B O 1
ATOM 9120 N N . LYS B 1 272 ? 26.016 -45.625 -17.125 1 97.75 272 LYS B N 1
ATOM 9121 C CA . LYS B 1 272 ? 25.766 -44.281 -17.641 1 97.75 272 LYS B CA 1
ATOM 9122 C C . LYS B 1 272 ? 24.75 -43.531 -16.781 1 97.75 272 LYS B C 1
ATOM 9124 O O . LYS B 1 272 ? 23.609 -43.969 -16.641 1 97.75 272 LYS B O 1
ATOM 9129 N N . LEU B 1 273 ? 25.109 -42.438 -16.203 1 98.38 273 LEU B N 1
ATOM 9130 C CA . LEU B 1 273 ? 24.328 -41.75 -15.18 1 98.38 273 LEU B CA 1
ATOM 9131 C C . LEU B 1 273 ? 23.375 -40.75 -15.812 1 98.38 273 LEU B C 1
ATOM 9133 O O . LEU B 1 273 ? 23.625 -40.281 -16.938 1 98.38 273 LEU B O 1
ATOM 9137 N N . TRP B 1 274 ? 22.328 -40.469 -15.227 1 98.56 274 TRP B N 1
ATOM 9138 C CA . TRP B 1 274 ? 21.391 -39.375 -15.555 1 98.56 274 TRP B CA 1
ATOM 9139 C C . TRP B 1 274 ? 21.766 -38.094 -14.844 1 98.56 274 TRP B C 1
ATOM 9141 O O . TRP B 1 274 ? 22.062 -38.094 -13.648 1 98.56 274 TRP B O 1
ATOM 9151 N N . TYR B 1 275 ? 21.781 -36.938 -15.539 1 98.31 275 TYR B N 1
ATOM 9152 C CA . TYR B 1 275 ? 22.094 -35.625 -14.984 1 98.31 275 TYR B CA 1
ATOM 9153 C C . TYR B 1 275 ? 20.984 -34.656 -15.297 1 98.31 275 TYR B C 1
ATOM 9155 O O . TYR B 1 275 ? 20.312 -34.75 -16.328 1 98.31 275 TYR B O 1
ATOM 9163 N N . PRO B 1 276 ? 20.75 -33.656 -14.406 1 97.94 276 PRO B N 1
ATOM 9164 C CA . PRO B 1 276 ? 20.016 -32.469 -14.898 1 97.94 276 PRO B CA 1
ATOM 9165 C C . PRO B 1 276 ? 20.672 -31.828 -16.109 1 97.94 276 PRO B C 1
ATOM 9167 O O . PRO B 1 276 ? 21.906 -31.828 -16.203 1 97.94 276 PRO B O 1
ATOM 9170 N N . PHE B 1 277 ? 19.953 -31.266 -17.094 1 96.5 277 PHE B N 1
ATOM 9171 C CA . PHE B 1 277 ? 20.453 -30.906 -18.422 1 96.5 277 PHE B CA 1
ATOM 9172 C C . PHE B 1 277 ? 21.531 -29.844 -18.328 1 96.5 277 PHE B C 1
ATOM 9174 O O . PHE B 1 277 ? 22.359 -29.703 -19.234 1 96.5 277 PHE B O 1
ATOM 9181 N N . LEU B 1 278 ? 21.688 -29.062 -17.406 1 92.69 278 LEU B N 1
ATOM 9182 C CA . LEU B 1 278 ? 22.734 -28.047 -17.281 1 92.69 278 LEU B CA 1
ATOM 9183 C C . LEU B 1 278 ? 24.031 -28.672 -16.75 1 92.69 278 LEU B C 1
ATOM 9185 O O . LEU B 1 278 ? 25.094 -28.047 -16.812 1 92.69 278 LEU B O 1
ATOM 9189 N N . TYR B 1 279 ? 24.016 -29.969 -16.359 1 95.5 279 TYR B N 1
ATOM 9190 C CA . TYR B 1 279 ? 25.141 -30.547 -15.625 1 95.5 279 TYR B CA 1
ATOM 9191 C C . TYR B 1 279 ? 25.594 -31.859 -16.281 1 95.5 279 TYR B C 1
ATOM 9193 O O . TYR B 1 279 ? 26.594 -32.469 -15.852 1 95.5 279 TYR B O 1
ATOM 9201 N N . GLY B 1 280 ? 24.859 -32.344 -17.266 1 95.56 280 GLY B N 1
ATOM 9202 C CA . GLY B 1 280 ? 25.25 -33.531 -17.969 1 95.56 280 GLY B CA 1
ATOM 9203 C C . GLY B 1 280 ? 24.156 -34.094 -18.859 1 95.56 280 GLY B C 1
ATOM 9204 O O . GLY B 1 280 ? 23.125 -33.469 -19.062 1 95.56 280 GLY B O 1
ATOM 9205 N N . GLU B 1 281 ? 24.422 -35.344 -19.375 1 96.88 281 GLU B N 1
ATOM 9206 C CA . GLU B 1 281 ? 23.484 -36 -20.281 1 96.88 281 GLU B CA 1
ATOM 9207 C C . GLU B 1 281 ? 22.406 -36.75 -19.5 1 96.88 281 GLU B C 1
ATOM 9209 O O . GLU B 1 281 ? 22.594 -37.094 -18.344 1 96.88 281 GLU B O 1
ATOM 9214 N N . GLN B 1 282 ? 21.297 -37 -20.203 1 98.31 282 GLN B N 1
ATOM 9215 C CA . GLN B 1 282 ? 20.172 -37.656 -19.578 1 98.31 282 GLN B CA 1
ATOM 9216 C C . GLN B 1 282 ? 20.062 -39.125 -20.047 1 98.31 282 GLN B C 1
ATOM 9218 O O . GLN B 1 282 ? 19.062 -39.531 -20.625 1 98.31 282 GLN B O 1
ATOM 9223 N N . ASN B 1 283 ? 21.047 -39.938 -19.641 1 98.31 283 ASN B N 1
ATOM 9224 C CA . ASN B 1 283 ? 21.016 -41.375 -20.016 1 98.31 283 ASN B CA 1
ATOM 9225 C C . ASN B 1 283 ? 19.875 -42.094 -19.312 1 98.31 283 ASN B C 1
ATOM 9227 O O . ASN B 1 283 ? 19.656 -41.938 -18.109 1 98.31 283 ASN B O 1
ATOM 9231 N N . LEU B 1 284 ? 19.203 -42.906 -20.109 1 98.5 284 LEU B N 1
ATOM 9232 C CA . LEU B 1 284 ? 18.078 -43.656 -19.594 1 98.5 284 LEU B CA 1
ATOM 9233 C C . LEU B 1 284 ? 18.203 -45.125 -19.984 1 98.5 284 LEU B C 1
ATOM 9235 O O . LEU B 1 284 ? 18.828 -45.469 -20.984 1 98.5 284 LEU B O 1
ATOM 9239 N N . TYR B 1 285 ? 17.656 -45.969 -19.188 1 97.94 285 TYR B N 1
ATOM 9240 C CA . TYR B 1 285 ? 17.547 -47.406 -19.422 1 97.94 285 TYR B CA 1
ATOM 9241 C C . TYR B 1 285 ? 16.078 -47.844 -19.469 1 97.94 285 TYR B C 1
ATOM 9243 O O . TYR B 1 285 ? 15.203 -47.094 -19 1 97.94 285 TYR B O 1
ATOM 9251 N N . LEU B 1 286 ? 15.875 -48.906 -20.094 1 97.69 286 LEU B N 1
ATOM 9252 C CA . LEU B 1 286 ? 14.562 -49.531 -20.094 1 97.69 286 LEU B CA 1
ATOM 9253 C C . LEU B 1 286 ? 14.633 -50.938 -19.453 1 97.69 286 LEU B C 1
ATOM 9255 O O . LEU B 1 286 ? 15.273 -51.844 -19.984 1 97.69 286 LEU B O 1
ATOM 9259 N N . LEU B 1 287 ? 14.039 -51.062 -18.297 1 97.25 287 LEU B N 1
ATOM 9260 C CA . LEU B 1 287 ? 13.898 -52.375 -17.641 1 97.25 287 LEU B CA 1
ATOM 9261 C C . LEU B 1 287 ? 12.672 -53.094 -18.172 1 97.25 287 LEU B C 1
ATOM 9263 O O . LEU B 1 287 ? 11.57 -52.562 -18.172 1 97.25 287 LEU B O 1
ATOM 9267 N N . GLN B 1 288 ? 12.828 -54.344 -18.578 1 97 288 GLN B N 1
ATOM 9268 C CA . GLN B 1 288 ? 11.734 -55.188 -19.016 1 97 288 GLN B CA 1
ATOM 9269 C C . GLN B 1 288 ? 11.688 -56.5 -18.219 1 97 288 GLN B C 1
ATOM 9271 O O . GLN B 1 288 ? 12.703 -57.188 -18.094 1 97 288 GLN B O 1
ATOM 9276 N N . VAL B 1 289 ? 10.602 -56.75 -17.656 1 96.62 289 VAL B N 1
ATOM 9277 C CA . VAL B 1 289 ? 10.312 -58.031 -16.984 1 96.62 289 VAL B CA 1
ATOM 9278 C C . VAL B 1 289 ? 9.211 -58.781 -17.734 1 96.62 289 VAL B C 1
ATOM 9280 O O . VAL B 1 289 ? 8.117 -58.25 -17.938 1 96.62 289 VAL B O 1
ATOM 9283 N N . SER B 1 290 ? 9.508 -60.062 -18.078 1 96 290 SER B N 1
ATOM 9284 C CA . SER B 1 290 ? 8.586 -60.719 -19 1 96 290 SER B CA 1
ATOM 9285 C C . SER B 1 290 ? 8.258 -62.125 -18.516 1 96 290 SER B C 1
ATOM 9287 O O . SER B 1 290 ? 9.125 -62.844 -18 1 96 290 SER B O 1
ATOM 9289 N N . ILE B 1 291 ? 7.047 -62.5 -18.656 1 95.31 291 ILE B N 1
ATOM 9290 C CA . ILE B 1 291 ? 6.527 -63.875 -18.641 1 95.31 291 ILE B CA 1
ATOM 9291 C C . ILE B 1 291 ? 5.844 -64.188 -19.969 1 95.31 291 ILE B C 1
ATOM 9293 O O . ILE B 1 291 ? 5.684 -63.312 -20.812 1 95.31 291 ILE B O 1
ATOM 9297 N N . PRO B 1 292 ? 5.445 -65.5 -20.125 1 91.56 292 PRO B N 1
ATOM 9298 C CA . PRO B 1 292 ? 4.754 -65.75 -21.391 1 91.56 292 PRO B CA 1
ATOM 9299 C C . PRO B 1 292 ? 3.512 -64.875 -21.578 1 91.56 292 PRO B C 1
ATOM 9301 O O . PRO B 1 292 ? 2.625 -64.875 -20.719 1 91.56 292 PRO B O 1
ATOM 9304 N N . ASN B 1 293 ? 3.453 -64.062 -22.5 1 89.31 293 ASN B N 1
ATOM 9305 C CA . ASN B 1 293 ? 2.326 -63.312 -22.984 1 89.31 293 ASN B CA 1
ATOM 9306 C C . ASN B 1 293 ? 2.148 -62.031 -22.188 1 89.31 293 ASN B C 1
ATOM 9308 O O . ASN B 1 293 ? 1.09 -61.406 -22.25 1 89.31 293 ASN B O 1
ATOM 9312 N N . HIS B 1 294 ? 3.1 -61.656 -21.344 1 94.81 294 HIS B N 1
ATOM 9313 C CA . HIS B 1 294 ? 2.984 -60.406 -20.625 1 94.81 294 HIS B CA 1
ATOM 9314 C C . HIS B 1 294 ? 4.355 -59.812 -20.297 1 94.81 294 HIS B C 1
ATOM 9316 O O . HIS B 1 294 ? 5.223 -60.531 -19.766 1 94.81 294 HIS B O 1
ATOM 9322 N N . THR B 1 295 ? 4.609 -58.594 -20.672 1 95.56 295 THR B N 1
ATOM 9323 C CA . THR B 1 295 ? 5.832 -57.844 -20.391 1 95.56 295 THR B CA 1
ATOM 9324 C C . THR B 1 295 ? 5.512 -56.5 -19.766 1 95.56 295 THR B C 1
ATOM 9326 O O . THR B 1 295 ? 4.633 -55.781 -20.25 1 95.56 295 THR B O 1
ATOM 9329 N N . VAL B 1 296 ? 6.145 -56.25 -18.625 1 95.5 296 VAL B N 1
ATOM 9330 C CA . VAL B 1 296 ? 6.051 -54.906 -18.031 1 95.5 296 VAL B CA 1
ATOM 9331 C C . VAL B 1 296 ? 7.391 -54.188 -18.172 1 95.5 296 VAL B C 1
ATOM 9333 O O . VAL B 1 296 ? 8.453 -54.812 -18.109 1 95.5 296 VAL B O 1
ATOM 9336 N N . SER B 1 297 ? 7.32 -52.906 -18.438 1 94.88 297 SER B N 1
ATOM 9337 C CA . SER B 1 297 ? 8.531 -52.094 -18.625 1 94.88 297 SER B CA 1
ATOM 9338 C C . SER B 1 297 ? 8.531 -50.875 -17.75 1 94.88 297 SER B C 1
ATOM 9340 O O . SER B 1 297 ? 7.465 -50.344 -17.391 1 94.88 297 SER B O 1
ATOM 9342 N N . ARG B 1 298 ? 9.688 -50.438 -17.359 1 94.88 298 ARG B N 1
ATOM 9343 C CA . ARG B 1 298 ? 9.906 -49.188 -16.625 1 94.88 298 ARG B CA 1
ATOM 9344 C C . ARG B 1 298 ? 11.164 -48.469 -17.125 1 94.88 298 ARG B C 1
ATOM 9346 O O . ARG B 1 298 ? 12.227 -49.094 -17.234 1 94.88 298 ARG B O 1
ATOM 9353 N N . LYS B 1 299 ? 10.961 -47.188 -17.516 1 95.69 299 LYS B N 1
ATOM 9354 C CA . LYS B 1 299 ? 12.141 -46.375 -17.797 1 95.69 299 LYS B CA 1
ATOM 9355 C C . LYS B 1 299 ? 12.844 -45.969 -16.516 1 95.69 299 LYS B C 1
ATOM 9357 O O . LYS B 1 299 ? 12.188 -45.625 -15.531 1 95.69 299 LYS B O 1
ATOM 9362 N N . LEU B 1 300 ? 14.195 -46.094 -16.531 1 94.81 300 LEU B N 1
ATOM 9363 C CA . LEU B 1 300 ? 15 -45.75 -15.359 1 94.81 300 LEU B CA 1
ATOM 9364 C C . LEU B 1 300 ? 16.125 -44.812 -15.734 1 94.81 300 LEU B C 1
ATOM 9366 O O . LEU B 1 300 ? 16.656 -44.875 -16.844 1 94.81 300 LEU B O 1
ATOM 9370 N N . GLY B 1 301 ? 16.391 -43.906 -14.883 1 97.62 301 GLY B N 1
ATOM 9371 C CA . GLY B 1 301 ? 17.625 -43.156 -14.867 1 97.62 301 GLY B CA 1
ATOM 9372 C C . GLY B 1 301 ? 18.469 -43.406 -13.633 1 97.62 301 GLY B C 1
ATOM 9373 O O . GLY B 1 301 ? 17.938 -43.438 -12.516 1 97.62 301 GLY B O 1
ATOM 9374 N N . ILE B 1 302 ? 19.734 -43.719 -13.836 1 98.06 302 ILE B N 1
ATOM 9375 C CA . ILE B 1 302 ? 20.609 -44.062 -12.719 1 98.06 302 ILE B CA 1
ATOM 9376 C C . ILE B 1 302 ? 21.312 -42.781 -12.234 1 98.06 302 ILE B C 1
ATOM 9378 O O . ILE B 1 302 ? 22.016 -42.125 -13 1 98.06 302 ILE B O 1
ATOM 9382 N N . ARG B 1 303 ? 21.109 -42.406 -11.008 1 98.38 303 ARG B N 1
ATOM 9383 C CA . ARG B 1 303 ? 21.766 -41.25 -10.414 1 98.38 303 ARG B CA 1
ATOM 9384 C C . ARG B 1 303 ? 21.859 -41.375 -8.898 1 98.38 303 ARG B C 1
ATOM 9386 O O . ARG B 1 303 ? 21.078 -42.125 -8.289 1 98.38 303 ARG B O 1
ATOM 9393 N N . ARG B 1 304 ? 22.812 -40.688 -8.25 1 98.19 304 ARG B N 1
ATOM 9394 C CA . ARG B 1 304 ? 22.906 -40.5 -6.809 1 98.19 304 ARG B CA 1
ATOM 9395 C C . ARG B 1 304 ? 22.328 -39.156 -6.387 1 98.19 304 ARG B C 1
ATOM 9397 O O . ARG B 1 304 ? 22.781 -38.094 -6.871 1 98.19 304 ARG B O 1
ATOM 9404 N N . LEU B 1 305 ? 21.312 -39.188 -5.547 1 98.38 305 LEU B N 1
ATOM 9405 C CA . LEU B 1 305 ? 20.594 -37.969 -5.121 1 98.38 305 LEU B CA 1
ATOM 9406 C C . LEU B 1 305 ? 20.719 -37.781 -3.617 1 98.38 305 LEU B C 1
ATOM 9408 O O . LEU B 1 305 ? 20.531 -38.719 -2.84 1 98.38 305 LEU B O 1
ATOM 9412 N N . ARG B 1 306 ? 21.172 -36.531 -3.154 1 97.75 306 ARG B N 1
ATOM 9413 C CA . ARG B 1 306 ? 21.188 -36.156 -1.745 1 97.75 306 ARG B CA 1
ATOM 9414 C C . ARG B 1 306 ? 20.672 -34.75 -1.558 1 97.75 306 ARG B C 1
ATOM 9416 O O . ARG B 1 306 ? 20.828 -33.906 -2.443 1 97.75 306 ARG B O 1
ATOM 9423 N N . LEU B 1 307 ? 19.969 -34.531 -0.523 1 98.56 307 LEU B N 1
ATOM 9424 C CA . LEU B 1 307 ? 19.641 -33.188 -0.048 1 98.56 307 LEU B CA 1
ATOM 9425 C C . LEU B 1 307 ? 20.531 -32.781 1.115 1 98.56 307 LEU B C 1
ATOM 9427 O O . LEU B 1 307 ? 20.391 -33.312 2.225 1 98.56 307 LEU B O 1
ATOM 9431 N N . LEU B 1 308 ? 21.453 -31.859 0.881 1 98.38 308 LEU B N 1
ATOM 9432 C CA . LEU B 1 308 ? 22.469 -31.469 1.854 1 98.38 308 LEU B CA 1
ATOM 9433 C C . LEU B 1 308 ? 21.953 -30.359 2.764 1 98.38 308 LEU B C 1
ATOM 9435 O O . LEU B 1 308 ? 21.312 -29.422 2.297 1 98.38 308 LEU B O 1
ATOM 9439 N N . GLN B 1 309 ? 22.188 -30.531 4.082 1 98.25 309 GLN B N 1
ATOM 9440 C CA . GLN B 1 309 ? 21.812 -29.562 5.102 1 98.25 309 GLN B CA 1
ATOM 9441 C C . GLN B 1 309 ? 22.938 -29.344 6.102 1 98.25 309 GLN B C 1
ATOM 9443 O O . GLN B 1 309 ? 22.734 -29.406 7.312 1 98.25 309 GLN B O 1
ATOM 9448 N N . HIS B 1 310 ? 24.109 -28.984 5.625 1 98.06 310 HIS B N 1
ATOM 9449 C CA . HIS B 1 310 ? 25.281 -28.797 6.461 1 98.06 310 HIS B CA 1
ATOM 9450 C C . HIS B 1 310 ? 25.406 -27.328 6.898 1 98.06 310 HIS B C 1
ATOM 9452 O O . HIS B 1 310 ? 24.797 -26.453 6.305 1 98.06 310 HIS B O 1
ATOM 9458 N N . PRO B 1 311 ? 26.172 -27.031 7.914 1 98.06 311 PRO B N 1
ATOM 9459 C CA . PRO B 1 311 ? 26.406 -25.641 8.32 1 98.06 311 PRO B CA 1
ATOM 9460 C C . PRO B 1 311 ? 27.156 -24.828 7.258 1 98.06 311 PRO B C 1
ATOM 9462 O O . PRO B 1 311 ? 27.906 -25.406 6.461 1 98.06 311 PRO B O 1
ATOM 9465 N N . LEU B 1 312 ? 26.953 -23.578 7.246 1 98 312 LEU B N 1
ATOM 9466 C CA . LEU B 1 312 ? 27.594 -22.656 6.312 1 98 312 LEU B CA 1
ATOM 9467 C C . LEU B 1 312 ? 28.609 -21.781 7.031 1 98 312 LEU B C 1
ATOM 9469 O O . LEU B 1 312 ? 28.5 -21.547 8.234 1 98 312 LEU B O 1
ATOM 9473 N N . LYS B 1 313 ? 29.578 -21.391 6.293 1 97.44 313 LYS B N 1
ATOM 9474 C CA . LYS B 1 313 ? 30.594 -20.531 6.859 1 97.44 313 LYS B CA 1
ATOM 9475 C C . LYS B 1 313 ? 30.031 -19.156 7.211 1 97.44 313 LYS B C 1
ATOM 9477 O O . LYS B 1 313 ? 29.422 -18.484 6.363 1 97.44 313 LYS B O 1
ATOM 9482 N N . ASP B 1 314 ? 30.125 -18.75 8.43 1 95.88 314 ASP B N 1
ATOM 9483 C CA . ASP B 1 314 ? 29.828 -17.422 8.945 1 95.88 314 ASP B CA 1
ATOM 9484 C C . ASP B 1 314 ? 28.344 -17.094 8.773 1 95.88 314 ASP B C 1
ATOM 9486 O O . ASP B 1 314 ? 27.984 -15.93 8.539 1 95.88 314 ASP B O 1
ATOM 9490 N N . GLN B 1 315 ? 27.516 -18.016 8.648 1 96.69 315 GLN B N 1
ATOM 9491 C CA . GLN B 1 315 ? 26.062 -17.844 8.57 1 96.69 315 GLN B CA 1
ATOM 9492 C C . GLN B 1 315 ? 25.359 -18.75 9.57 1 96.69 315 GLN B C 1
ATOM 9494 O O . GLN B 1 315 ? 25.797 -19.875 9.828 1 96.69 315 GLN B O 1
ATOM 9499 N N . PRO B 1 316 ? 24.297 -18.297 10.188 1 97.31 316 PRO B N 1
ATOM 9500 C CA . PRO B 1 316 ? 23.5 -19.188 11.047 1 97.31 316 PRO B CA 1
ATOM 9501 C C . PRO B 1 316 ? 22.75 -20.25 10.266 1 97.31 316 PRO B C 1
ATOM 9503 O O . PRO B 1 316 ? 22.562 -20.125 9.055 1 97.31 316 PRO B O 1
ATOM 9506 N N . GLY B 1 317 ? 22.375 -21.344 10.945 1 97.88 317 GLY B N 1
ATOM 9507 C CA . GLY B 1 317 ? 21.516 -22.375 10.359 1 97.88 317 GLY B CA 1
ATOM 9508 C C . GLY B 1 317 ? 22.281 -23.328 9.453 1 97.88 317 GLY B C 1
ATOM 9509 O O . GLY B 1 317 ? 23.438 -23.641 9.695 1 97.88 317 GLY B O 1
ATOM 9510 N N . THR B 1 318 ? 21.5 -23.922 8.508 1 98.5 318 THR B N 1
ATOM 9511 C CA . THR B 1 318 ? 22.062 -24.953 7.648 1 98.5 318 THR B CA 1
ATOM 9512 C C . THR B 1 318 ? 21.703 -24.703 6.188 1 98.5 318 THR B C 1
ATOM 9514 O O . THR B 1 318 ? 20.766 -23.953 5.891 1 98.5 318 THR B O 1
ATOM 9517 N N . SER B 1 319 ? 22.469 -25.297 5.285 1 98.25 319 SER B N 1
ATOM 9518 C CA . SER B 1 319 ? 22.234 -25.203 3.852 1 98.25 319 SER B CA 1
ATOM 9519 C C . SER B 1 319 ? 21 -26 3.439 1 98.25 319 SER B C 1
ATOM 9521 O O . SER B 1 319 ? 20.438 -26.734 4.25 1 98.25 319 SER B O 1
ATOM 9523 N N . PHE B 1 320 ? 20.531 -25.891 2.246 1 98.75 320 PHE B N 1
ATOM 9524 C CA . PHE B 1 320 ? 19.5 -26.656 1.557 1 98.75 320 PHE B CA 1
ATOM 9525 C C . PHE B 1 320 ? 19.859 -26.828 0.083 1 98.75 320 PHE B C 1
ATOM 9527 O O . PHE B 1 320 ? 19.438 -26.031 -0.758 1 98.75 320 PHE B O 1
ATOM 9534 N N . ILE B 1 321 ? 20.672 -27.891 -0.214 1 98.56 321 ILE B N 1
ATOM 9535 C CA . ILE B 1 321 ? 21.297 -28.031 -1.524 1 98.56 321 ILE B CA 1
ATOM 9536 C C . ILE B 1 321 ? 21 -29.422 -2.086 1 98.56 321 ILE B C 1
ATOM 9538 O O . ILE B 1 321 ? 21.266 -30.438 -1.426 1 98.56 321 ILE B O 1
ATOM 9542 N N . PHE B 1 322 ? 20.484 -29.469 -3.277 1 98.62 322 PHE B N 1
ATOM 9543 C CA . PHE B 1 322 ? 20.391 -30.734 -3.975 1 98.62 322 PHE B CA 1
ATOM 9544 C C . PHE B 1 322 ? 21.734 -31.125 -4.582 1 98.62 322 PHE B C 1
ATOM 9546 O O . PHE B 1 322 ? 22.406 -30.281 -5.203 1 98.62 322 PHE B O 1
ATOM 9553 N N . GLU B 1 323 ? 22.141 -32.312 -4.316 1 98.44 323 GLU B N 1
ATOM 9554 C CA . GLU B 1 323 ? 23.344 -32.875 -4.922 1 98.44 323 GLU B CA 1
ATOM 9555 C C . GLU B 1 323 ? 23 -34.094 -5.785 1 98.44 323 GLU B C 1
ATOM 9557 O O . GLU B 1 323 ? 22.359 -35.031 -5.32 1 98.44 323 GLU B O 1
ATOM 9562 N N . VAL B 1 324 ? 23.328 -34.062 -7.059 1 98.44 324 VAL B N 1
ATOM 9563 C CA . VAL B 1 324 ? 23.156 -35.156 -7.984 1 98.44 324 VAL B CA 1
ATOM 9564 C C . VAL B 1 324 ? 24.516 -35.625 -8.516 1 98.44 324 VAL B C 1
ATOM 9566 O O . VAL B 1 324 ? 25.266 -34.844 -9.078 1 98.44 324 VAL B O 1
ATOM 9569 N N . ASN B 1 325 ? 24.828 -36.938 -8.305 1 98.44 325 ASN B N 1
ATOM 9570 C CA . ASN B 1 325 ? 26.094 -37.5 -8.758 1 98.44 325 ASN B CA 1
ATOM 9571 C C . ASN B 1 325 ? 27.297 -36.719 -8.242 1 98.44 325 ASN B C 1
ATOM 9573 O O . ASN B 1 325 ? 28.203 -36.406 -9 1 98.44 325 ASN B O 1
ATOM 9577 N N . ASN B 1 326 ? 27.203 -36.25 -7.031 1 97.94 326 ASN B N 1
ATOM 9578 C CA . ASN B 1 326 ? 28.266 -35.562 -6.289 1 97.94 326 ASN B CA 1
ATOM 9579 C C . ASN B 1 326 ? 28.469 -34.156 -6.793 1 97.94 326 ASN B C 1
ATOM 9581 O O . ASN B 1 326 ? 29.5 -33.531 -6.512 1 97.94 326 ASN B O 1
ATOM 9585 N N . ILE B 1 327 ? 27.547 -33.594 -7.555 1 98 327 ILE B N 1
ATOM 9586 C CA . ILE B 1 327 ? 27.562 -32.219 -7.992 1 98 327 ILE B CA 1
ATOM 9587 C C . ILE B 1 327 ? 26.5 -31.406 -7.234 1 98 327 ILE B C 1
ATOM 9589 O O . ILE B 1 327 ? 25.312 -31.75 -7.27 1 98 327 ILE B O 1
ATOM 9593 N N . ARG B 1 328 ? 26.922 -30.359 -6.516 1 97.75 328 ARG B N 1
ATOM 9594 C CA . ARG B 1 328 ? 25.984 -29.453 -5.84 1 97.75 328 ARG B CA 1
ATOM 9595 C C . ARG B 1 328 ? 25.328 -28.5 -6.836 1 97.75 328 ARG B C 1
ATOM 9597 O O . ARG B 1 328 ? 26 -27.906 -7.676 1 97.75 328 ARG B O 1
ATOM 9604 N N . LEU B 1 329 ? 24.078 -28.375 -6.727 1 97.5 329 LEU B N 1
ATOM 9605 C CA . LEU B 1 329 ? 23.344 -27.672 -7.781 1 97.5 329 LEU B CA 1
ATOM 9606 C C . LEU B 1 329 ? 22.797 -26.344 -7.27 1 97.5 329 LEU B C 1
ATOM 9608 O O . LEU B 1 329 ? 22.406 -26.234 -6.105 1 97.5 329 LEU B O 1
ATOM 9612 N N . PHE B 1 330 ? 22.828 -25.281 -8.117 1 98.06 330 PHE B N 1
ATOM 9613 C CA . PHE B 1 330 ? 21.875 -24.188 -7.988 1 98.06 330 PHE B CA 1
ATOM 9614 C C . PHE B 1 330 ? 20.562 -24.531 -8.703 1 98.06 330 PHE B C 1
ATOM 9616 O O . PHE B 1 330 ? 20.531 -24.609 -9.93 1 98.06 330 PHE B O 1
ATOM 9623 N N . SER B 1 331 ? 19.516 -24.719 -7.926 1 98.25 331 SER B N 1
ATOM 9624 C CA . SER B 1 331 ? 18.219 -25.125 -8.477 1 98.25 331 SER B CA 1
ATOM 9625 C C . SER B 1 331 ? 17.359 -23.922 -8.844 1 98.25 331 SER B C 1
ATOM 9627 O O . SER B 1 331 ? 16.656 -23.375 -7.988 1 98.25 331 SER B O 1
ATOM 9629 N N . GLY B 1 332 ? 17.391 -23.547 -10.102 1 98.25 332 GLY B N 1
ATOM 9630 C CA . GLY B 1 332 ? 16.562 -22.453 -10.609 1 98.25 332 GLY B CA 1
ATOM 9631 C C . GLY B 1 332 ? 15.414 -22.938 -11.477 1 98.25 332 GLY B C 1
ATOM 9632 O O . GLY B 1 332 ? 15.578 -23.844 -12.289 1 98.25 332 GLY B O 1
ATOM 9633 N N . GLY B 1 333 ? 14.273 -22.391 -11.266 1 98.31 333 GLY B N 1
ATOM 9634 C CA . GLY B 1 333 ? 13.141 -22.75 -12.102 1 98.31 333 GLY B CA 1
ATOM 9635 C C . GLY B 1 333 ? 11.836 -22.141 -11.641 1 98.31 333 GLY B C 1
ATOM 9636 O O . GLY B 1 333 ? 11.805 -20.969 -11.242 1 98.31 333 GLY B O 1
ATOM 9637 N N . SER B 1 334 ? 10.703 -22.875 -11.789 1 98.62 334 SER B N 1
ATOM 9638 C CA . SER B 1 334 ? 9.375 -22.312 -11.547 1 98.62 334 SER B CA 1
ATOM 9639 C C . SER B 1 334 ? 8.469 -23.344 -10.875 1 98.62 334 SER B C 1
ATOM 9641 O O . SER B 1 334 ? 8.727 -24.547 -10.93 1 98.62 334 SER B O 1
ATOM 9643 N N . CYS B 1 335 ? 7.504 -22.828 -10.227 1 98.75 335 CYS B N 1
ATOM 9644 C CA . CYS B 1 335 ? 6.387 -23.656 -9.781 1 98.75 335 CYS B CA 1
ATOM 9645 C C . CYS B 1 335 ? 5.43 -23.938 -10.93 1 98.75 335 CYS B C 1
ATOM 9647 O O . CYS B 1 335 ? 5.352 -23.172 -11.891 1 98.75 335 CYS B O 1
ATOM 9649 N N . TRP B 1 336 ? 4.82 -25.078 -10.797 1 98.56 336 TRP B N 1
ATOM 9650 C CA . TRP B 1 336 ? 3.902 -25.562 -11.812 1 98.56 336 TRP B CA 1
ATOM 9651 C C . TRP B 1 336 ? 2.496 -25.734 -11.25 1 98.56 336 TRP B C 1
ATOM 9653 O O . TRP B 1 336 ? 2.312 -26.375 -10.211 1 98.56 336 TRP B O 1
ATOM 9663 N N . ILE B 1 337 ? 1.509 -25.109 -11.898 1 98.12 337 ILE B N 1
ATOM 9664 C CA . ILE B 1 337 ? 0.106 -25.406 -11.641 1 98.12 337 ILE B CA 1
ATOM 9665 C C . ILE B 1 337 ? -0.462 -26.234 -12.797 1 98.12 337 ILE B C 1
ATOM 9667 O O . ILE B 1 337 ? 0.145 -26.312 -13.867 1 98.12 337 ILE B O 1
ATOM 9671 N N . PRO B 1 338 ? -1.628 -26.875 -12.555 1 97.75 338 PRO B N 1
ATOM 9672 C CA . PRO B 1 338 ? -2.162 -27.688 -13.648 1 97.75 338 PRO B CA 1
ATOM 9673 C C . PRO B 1 338 ? -2.35 -26.875 -14.938 1 97.75 338 PRO B C 1
ATOM 9675 O O . PRO B 1 338 ? -2.676 -25.688 -14.883 1 97.75 338 PRO B O 1
ATOM 9678 N N . ALA B 1 339 ? -2.219 -27.516 -16.047 1 97.31 339 ALA B N 1
ATOM 9679 C CA . ALA B 1 339 ? -2.133 -26.844 -17.344 1 97.31 339 ALA B CA 1
ATOM 9680 C C . ALA B 1 339 ? -3.516 -26.438 -17.844 1 97.31 339 ALA B C 1
ATOM 9682 O O . ALA B 1 339 ? -3.637 -25.672 -18.797 1 97.31 339 ALA B O 1
ATOM 9683 N N . ASP B 1 340 ? -4.582 -26.938 -17.188 1 96.69 340 ASP B N 1
ATOM 9684 C CA . ASP B 1 340 ? -5.957 -26.625 -17.562 1 96.69 340 ASP B CA 1
ATOM 9685 C C . ASP B 1 340 ? -6.918 -26.922 -16.422 1 96.69 340 ASP B C 1
ATOM 9687 O O . ASP B 1 340 ? -6.645 -27.781 -15.578 1 96.69 340 ASP B O 1
ATOM 9691 N N . PHE B 1 341 ? -8.039 -26.234 -16.406 1 96.12 341 PHE B N 1
ATOM 9692 C CA . PHE B 1 341 ? -9.07 -26.578 -15.438 1 96.12 341 PHE B CA 1
ATOM 9693 C C . PHE B 1 341 ? -9.789 -27.859 -15.844 1 96.12 341 PHE B C 1
ATOM 9695 O O . PHE B 1 341 ? -10.312 -28.578 -14.992 1 96.12 341 PHE B O 1
ATOM 9702 N N . MET B 1 342 ? -9.812 -28.078 -17.109 1 97.31 342 MET B N 1
ATOM 9703 C CA . MET B 1 342 ? -10.391 -29.297 -17.672 1 97.31 342 MET B CA 1
ATOM 9704 C C . MET B 1 342 ? -9.289 -30.266 -18.125 1 97.31 342 MET B C 1
ATOM 9706 O O . MET B 1 342 ? -8.984 -30.344 -19.312 1 97.31 342 MET B O 1
ATOM 9710 N N . LEU B 1 343 ? -8.805 -31.047 -17.203 1 98 343 LEU B N 1
ATOM 9711 C CA . LEU B 1 343 ? -7.555 -31.797 -17.297 1 98 343 LEU B CA 1
ATOM 9712 C C . LEU B 1 343 ? -7.598 -32.781 -18.453 1 98 343 LEU B C 1
ATOM 9714 O O . LEU B 1 343 ? -6.57 -33.062 -19.062 1 98 343 LEU B O 1
ATOM 9718 N N . PRO B 1 344 ? -8.805 -33.375 -18.812 1 98.06 344 PRO B N 1
ATOM 9719 C CA . PRO B 1 344 ? -8.82 -34.312 -19.938 1 98.06 344 PRO B CA 1
ATOM 9720 C C . PRO B 1 344 ? -8.406 -33.656 -21.266 1 98.06 344 PRO B C 1
ATOM 9722 O O . PRO B 1 344 ? -8.133 -34.375 -22.234 1 98.06 344 PRO B O 1
ATOM 9725 N N . ARG B 1 345 ? -8.336 -32.344 -21.25 1 97.06 345 ARG B N 1
ATOM 9726 C CA . ARG B 1 345 ? -7.934 -31.641 -22.453 1 97.06 345 ARG B CA 1
ATOM 9727 C C . ARG B 1 345 ? -6.414 -31.594 -22.578 1 97.06 345 ARG B C 1
ATOM 9729 O O . ARG B 1 345 ? -5.879 -31.234 -23.625 1 97.06 345 ARG B O 1
ATOM 9736 N N . VAL B 1 346 ? -5.707 -31.922 -21.578 1 97.75 346 VAL B N 1
ATOM 9737 C CA . VAL B 1 346 ? -4.25 -31.828 -21.562 1 97.75 346 VAL B CA 1
ATOM 9738 C C . VAL B 1 346 ? -3.641 -33.031 -22.266 1 97.75 346 VAL B C 1
ATOM 9740 O O . VAL B 1 346 ? -3.854 -34.188 -21.844 1 97.75 346 VAL B O 1
ATOM 9743 N N . SER B 1 347 ? -2.914 -32.812 -23.266 1 97.31 347 SER B N 1
ATOM 9744 C CA . SER B 1 347 ? -2.289 -33.875 -24.047 1 97.31 347 SER B CA 1
ATOM 9745 C C . SER B 1 347 ? -0.795 -33.969 -23.766 1 97.31 347 SER B C 1
ATOM 9747 O O . SER B 1 347 ? -0.237 -33.125 -23.062 1 97.31 347 SER B O 1
ATOM 9749 N N . LYS B 1 348 ? -0.222 -35.094 -24.219 1 98 348 LYS B N 1
ATOM 9750 C CA . LYS B 1 348 ? 1.23 -35.25 -24.156 1 98 348 LYS B CA 1
ATOM 9751 C C . LYS B 1 348 ? 1.923 -34.031 -24.812 1 98 348 LYS B C 1
ATOM 9753 O O . LYS B 1 348 ? 2.939 -33.562 -24.312 1 98 348 LYS B O 1
ATOM 9758 N N . GLU B 1 349 ? 1.334 -33.531 -25.891 1 97.69 349 GLU B N 1
ATOM 9759 C CA . GLU B 1 349 ? 1.892 -32.406 -26.609 1 97.69 349 GLU B CA 1
ATOM 9760 C C . GLU B 1 349 ? 1.874 -31.141 -25.734 1 97.69 349 GLU B C 1
ATOM 9762 O O . GLU B 1 349 ? 2.807 -30.344 -25.781 1 97.69 349 GLU B O 1
ATOM 9767 N N . THR B 1 350 ? 0.812 -30.969 -25 1 97.38 350 THR B N 1
ATOM 9768 C CA . THR B 1 350 ? 0.728 -29.828 -24.094 1 97.38 350 THR B CA 1
ATOM 9769 C C . THR B 1 350 ? 1.875 -29.859 -23.078 1 97.38 350 THR B C 1
ATOM 9771 O O . THR B 1 350 ? 2.545 -28.844 -22.875 1 97.38 350 THR B O 1
ATOM 9774 N N . TYR B 1 351 ? 2.121 -30.984 -22.453 1 98.31 351 TYR B N 1
ATOM 9775 C CA . TYR B 1 351 ? 3.227 -31.125 -21.516 1 98.31 351 TYR B CA 1
ATOM 9776 C C . TYR B 1 351 ? 4.562 -30.859 -22.203 1 98.31 351 TYR B C 1
ATOM 9778 O O . TYR B 1 351 ? 5.43 -30.188 -21.641 1 98.31 351 TYR B O 1
ATOM 9786 N N . GLU B 1 352 ? 4.691 -31.469 -23.422 1 98.12 352 GLU B N 1
ATOM 9787 C CA . GLU B 1 352 ? 5.93 -31.312 -24.172 1 98.12 352 GLU B CA 1
ATOM 9788 C C . GLU B 1 352 ? 6.25 -29.828 -24.406 1 98.12 352 GLU B C 1
ATOM 9790 O O . GLU B 1 352 ? 7.375 -29.391 -24.172 1 98.12 352 GLU B O 1
ATOM 9795 N N . LYS B 1 353 ? 5.273 -29.062 -24.766 1 96.69 353 LYS B N 1
ATOM 9796 C CA . LYS B 1 353 ? 5.461 -27.641 -25.047 1 96.69 353 LYS B CA 1
ATOM 9797 C C . LYS B 1 353 ? 5.863 -26.891 -23.781 1 96.69 353 LYS B C 1
ATOM 9799 O O . LYS B 1 353 ? 6.805 -26.094 -23.797 1 96.69 353 LYS B O 1
ATOM 9804 N N . TRP B 1 354 ? 5.203 -27.078 -22.703 1 97.94 354 TRP B N 1
ATOM 9805 C CA . TRP B 1 354 ? 5.469 -26.375 -21.453 1 97.94 354 TRP B CA 1
ATOM 9806 C C . TRP B 1 354 ? 6.855 -26.719 -20.922 1 97.94 354 TRP B C 1
ATOM 9808 O O . TRP B 1 354 ? 7.613 -25.828 -20.531 1 97.94 354 TRP B O 1
ATOM 9818 N N . ILE B 1 355 ? 7.23 -28 -20.891 1 98.5 355 ILE B N 1
ATOM 9819 C CA . ILE B 1 355 ? 8.477 -28.453 -20.266 1 98.5 355 ILE B CA 1
ATOM 9820 C C . ILE B 1 355 ? 9.664 -28.016 -21.125 1 98.5 355 ILE B C 1
ATOM 9822 O O . ILE B 1 355 ? 10.688 -27.578 -20.594 1 98.5 355 ILE B O 1
ATOM 9826 N N . THR B 1 356 ? 9.508 -28.109 -22.438 1 97.38 356 THR B N 1
ATOM 9827 C CA . THR B 1 356 ? 10.602 -27.656 -23.297 1 97.38 356 THR B CA 1
ATOM 9828 C C . THR B 1 356 ? 10.758 -26.141 -23.234 1 97.38 356 THR B C 1
ATOM 9830 O O . THR B 1 356 ? 11.875 -25.625 -23.344 1 97.38 356 THR B O 1
ATOM 9833 N N . LEU B 1 357 ? 9.664 -25.438 -23.031 1 96.94 357 LEU B N 1
ATOM 9834 C CA . LEU B 1 357 ? 9.734 -23.984 -22.812 1 96.94 357 LEU B CA 1
ATOM 9835 C C . LEU B 1 357 ? 10.5 -23.672 -21.531 1 96.94 357 LEU B C 1
ATOM 9837 O O . LEU B 1 357 ? 11.305 -22.734 -21.5 1 96.94 357 LEU B O 1
ATOM 9841 N N . ALA B 1 358 ? 10.211 -24.391 -20.484 1 98.31 358 ALA B N 1
ATOM 9842 C CA . ALA B 1 358 ? 10.961 -24.219 -19.234 1 98.31 358 ALA B CA 1
ATOM 9843 C C . ALA B 1 358 ? 12.453 -24.453 -19.469 1 98.31 358 ALA B C 1
ATOM 9845 O O . ALA B 1 358 ? 13.289 -23.672 -19 1 98.31 358 ALA B O 1
ATOM 9846 N N . LYS B 1 359 ? 12.758 -25.547 -20.172 1 98.38 359 LYS B N 1
ATOM 9847 C CA . LYS B 1 359 ? 14.148 -25.875 -20.469 1 98.38 359 LYS B CA 1
ATOM 9848 C C . LYS B 1 359 ? 14.805 -24.766 -21.281 1 98.38 359 LYS B C 1
ATOM 9850 O O . LYS B 1 359 ? 15.938 -24.359 -20.984 1 98.38 359 LYS B O 1
ATOM 9855 N N . ALA B 1 360 ? 14.047 -24.25 -22.281 1 97.12 360 ALA B N 1
ATOM 9856 C CA . ALA B 1 360 ? 14.562 -23.172 -23.109 1 97.12 360 ALA B CA 1
ATOM 9857 C C . ALA B 1 360 ? 14.836 -21.906 -22.297 1 97.12 360 ALA B C 1
ATOM 9859 O O . ALA B 1 360 ? 15.648 -21.078 -22.672 1 97.12 360 ALA B O 1
ATOM 9860 N N . GLY B 1 361 ? 14.188 -21.797 -21.219 1 97.75 361 GLY B N 1
ATOM 9861 C CA . GLY B 1 361 ? 14.391 -20.688 -20.297 1 97.75 361 GLY B CA 1
ATOM 9862 C C . GLY B 1 361 ? 15.484 -20.953 -19.281 1 97.75 361 GLY B C 1
ATOM 9863 O O . GLY B 1 361 ? 15.602 -20.234 -18.281 1 97.75 361 GLY B O 1
ATOM 9864 N N . ASN B 1 362 ? 16.172 -22.031 -19.438 1 98.31 362 ASN B N 1
ATOM 9865 C CA . ASN B 1 362 ? 17.281 -22.453 -18.594 1 98.31 362 ASN B CA 1
ATOM 9866 C C . ASN B 1 362 ? 16.812 -22.859 -17.203 1 98.31 362 ASN B C 1
ATOM 9868 O O . ASN B 1 362 ? 17.516 -22.656 -16.219 1 98.31 362 ASN B O 1
ATOM 9872 N N . GLN B 1 363 ? 15.609 -23.359 -17.078 1 98.25 363 GLN B N 1
ATOM 9873 C CA . GLN B 1 363 ? 15.078 -23.797 -15.789 1 98.25 363 GLN B CA 1
ATOM 9874 C C . GLN B 1 363 ? 15.375 -25.266 -15.539 1 98.25 363 GLN B C 1
ATOM 9876 O O . GLN B 1 363 ? 14.969 -26.125 -16.312 1 98.25 363 GLN B O 1
ATOM 9881 N N . SER B 1 364 ? 16 -25.516 -14.453 1 98 364 SER B N 1
ATOM 9882 C CA . SER B 1 364 ? 16.438 -26.891 -14.211 1 98 364 SER B CA 1
ATOM 9883 C C . SER B 1 364 ? 15.508 -27.609 -13.234 1 98 364 SER B C 1
ATOM 9885 O O . SER B 1 364 ? 15.641 -28.812 -13.008 1 98 364 SER B O 1
ATOM 9887 N N . MET B 1 365 ? 14.547 -26.875 -12.711 1 98.75 365 MET B N 1
ATOM 9888 C CA . MET B 1 365 ? 13.664 -27.469 -11.719 1 98.75 365 MET B CA 1
ATOM 9889 C C . MET B 1 365 ? 12.242 -26.938 -11.859 1 98.75 365 MET B C 1
ATOM 9891 O O . MET B 1 365 ? 12.039 -25.75 -12.102 1 98.75 365 MET B O 1
ATOM 9895 N N . ILE B 1 366 ? 11.305 -27.781 -11.727 1 98.88 366 ILE B N 1
ATOM 9896 C CA . ILE B 1 366 ? 9.883 -27.438 -11.641 1 98.88 366 ILE B CA 1
ATOM 9897 C C . ILE B 1 366 ? 9.305 -27.984 -10.336 1 98.88 366 ILE B C 1
ATOM 9899 O O . ILE B 1 366 ? 9.5 -29.156 -10 1 98.88 366 ILE B O 1
ATOM 9903 N N . ARG B 1 367 ? 8.703 -27.156 -9.57 1 98.88 367 ARG B N 1
ATOM 9904 C CA . ARG B 1 367 ? 7.945 -27.594 -8.398 1 98.88 367 ARG B CA 1
ATOM 9905 C C . ARG B 1 367 ? 6.469 -27.75 -8.734 1 98.88 367 ARG B C 1
ATOM 9907 O O . ARG B 1 367 ? 5.797 -26.797 -9.102 1 98.88 367 ARG B O 1
ATOM 9914 N N . VAL B 1 368 ? 5.973 -28.938 -8.617 1 98.88 368 VAL B N 1
ATOM 9915 C CA . VAL B 1 368 ? 4.566 -29.25 -8.859 1 98.88 368 VAL B CA 1
ATOM 9916 C C . VAL B 1 368 ? 3.748 -28.969 -7.605 1 98.88 368 VAL B C 1
ATOM 9918 O O . VAL B 1 368 ? 3.883 -29.656 -6.602 1 98.88 368 VAL B O 1
ATOM 9921 N N . TRP B 1 369 ? 2.887 -28.016 -7.707 1 98.5 369 TRP B N 1
ATOM 9922 C CA . TRP B 1 369 ? 2.182 -27.406 -6.586 1 98.5 369 TRP B CA 1
ATOM 9923 C C . TRP B 1 369 ? 1.177 -28.375 -5.98 1 98.5 369 TRP B C 1
ATOM 9925 O O . TRP B 1 369 ? 0.491 -29.109 -6.699 1 98.5 369 TRP B O 1
ATOM 9935 N N . GLY B 1 370 ? 0.94 -28.297 -4.676 1 98.56 370 GLY B N 1
ATOM 9936 C CA . GLY B 1 370 ? 0.193 -29.281 -3.902 1 98.56 370 GLY B CA 1
ATOM 9937 C C . GLY B 1 370 ? -1.31 -29.141 -4.062 1 98.56 370 GLY B C 1
ATOM 9938 O O . GLY B 1 370 ? -2.062 -30.047 -3.689 1 98.56 370 GLY B O 1
ATOM 9939 N N . GLY B 1 371 ? -1.796 -28.047 -4.602 1 98.12 371 GLY B N 1
ATOM 9940 C CA . GLY B 1 371 ? -3.227 -27.891 -4.801 1 98.12 371 GLY B CA 1
ATOM 9941 C C . GLY B 1 371 ? -3.707 -28.422 -6.137 1 98.12 371 GLY B C 1
ATOM 9942 O O . GLY B 1 371 ? -4.902 -28.375 -6.441 1 98.12 371 GLY B O 1
ATOM 9943 N N . GLY B 1 372 ? -2.779 -28.922 -6.926 1 98.19 372 GLY B N 1
ATOM 9944 C CA . GLY B 1 372 ? -3.094 -29.516 -8.219 1 98.19 372 GLY B CA 1
ATOM 9945 C C . GLY B 1 372 ? -3.199 -31.031 -8.188 1 98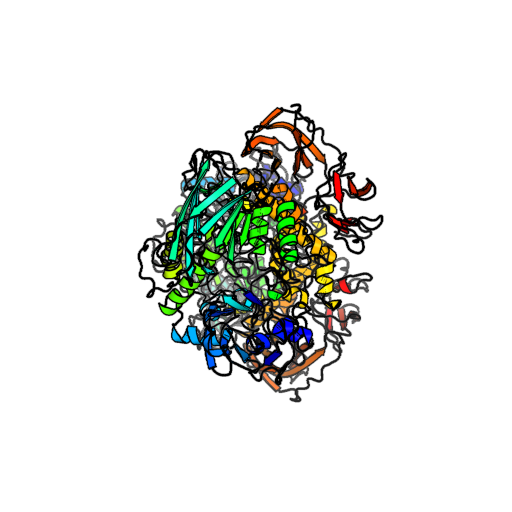.19 372 GLY B C 1
ATOM 9946 O O . GLY B 1 372 ? -3.957 -31.578 -7.387 1 98.19 372 GLY B O 1
ATOM 9947 N N . ILE B 1 373 ? -2.432 -31.734 -9 1 98.5 373 ILE B N 1
ATOM 9948 C CA . ILE B 1 373 ? -2.4 -33.188 -9.102 1 98.5 373 ILE B CA 1
ATOM 9949 C C . ILE B 1 373 ? -0.955 -33.688 -9.195 1 98.5 373 ILE B C 1
ATOM 9951 O O . ILE B 1 373 ? -0.035 -32.875 -9.359 1 98.5 373 ILE B O 1
ATOM 9955 N N . VAL B 1 374 ? -0.771 -34.969 -8.883 1 98.62 374 VAL B N 1
ATOM 9956 C CA . VAL B 1 374 ? 0.431 -35.594 -9.422 1 98.62 374 VAL B CA 1
ATOM 9957 C C . VAL B 1 374 ? 0.275 -35.781 -10.93 1 98.62 374 VAL B C 1
ATOM 9959 O O . VAL B 1 374 ? -0.635 -36.5 -11.375 1 98.62 374 VAL B O 1
ATOM 9962 N N . GLU B 1 375 ? 1.072 -35.156 -11.68 1 98.5 375 GLU B N 1
ATOM 9963 C CA . GLU B 1 375 ? 0.844 -35 -13.109 1 98.5 375 GLU B CA 1
ATOM 9964 C C . GLU B 1 375 ? 0.889 -36.344 -13.82 1 98.5 375 GLU B C 1
ATOM 9966 O O . GLU B 1 375 ? 1.16 -37.375 -13.195 1 98.5 375 GLU B O 1
ATOM 9971 N N . SER B 1 376 ? 0.586 -36.312 -15.125 1 97.5 376 SER B N 1
ATOM 9972 C CA . SER B 1 376 ? 0.565 -37.5 -15.984 1 97.5 376 SER B CA 1
ATOM 9973 C C . SER B 1 376 ? 1.952 -38.125 -16.094 1 97.5 376 SER B C 1
ATOM 9975 O O . SER B 1 376 ? 2.963 -37.438 -15.891 1 97.5 376 SER B O 1
ATOM 9977 N N . ASP B 1 377 ? 1.976 -39.375 -16.406 1 96.88 377 ASP B N 1
ATOM 9978 C CA . ASP B 1 377 ? 3.244 -40.062 -16.656 1 96.88 377 ASP B CA 1
ATOM 9979 C C . ASP B 1 377 ? 4.043 -39.344 -17.75 1 96.88 377 ASP B C 1
ATOM 9981 O O . ASP B 1 377 ? 5.273 -39.312 -17.703 1 96.88 377 ASP B O 1
ATOM 9985 N N . ASP B 1 378 ? 3.32 -38.75 -18.688 1 97.94 378 ASP B N 1
ATOM 9986 C CA . ASP B 1 378 ? 3.969 -38.031 -19.75 1 97.94 378 ASP B CA 1
ATOM 9987 C C . ASP B 1 378 ? 4.816 -36.875 -19.203 1 97.94 378 ASP B C 1
ATOM 9989 O O . ASP B 1 378 ? 5.914 -36.625 -19.688 1 97.94 378 ASP B O 1
ATOM 9993 N N . PHE B 1 379 ? 4.293 -36.25 -18.266 1 98.5 379 PHE B N 1
ATOM 9994 C CA . PHE B 1 379 ? 5.004 -35.125 -17.656 1 98.5 379 PHE B CA 1
ATOM 9995 C C . PHE B 1 379 ? 6.363 -35.594 -17.125 1 98.5 379 PHE B C 1
ATOM 9997 O O . PHE B 1 379 ? 7.391 -34.969 -17.438 1 98.5 379 PHE B O 1
ATOM 10004 N N . TYR B 1 380 ? 6.434 -36.594 -16.312 1 98.56 380 TYR B N 1
ATOM 10005 C CA . TYR B 1 380 ? 7.66 -37.094 -15.695 1 98.56 380 TYR B CA 1
ATOM 10006 C C . TYR B 1 380 ? 8.594 -37.688 -16.734 1 98.56 380 TYR B C 1
ATOM 10008 O O . TYR B 1 380 ? 9.812 -37.5 -16.672 1 98.56 380 TYR B O 1
ATOM 10016 N N . ASP B 1 381 ? 7.965 -38.406 -17.703 1 98.19 381 ASP B N 1
ATOM 10017 C CA . ASP B 1 381 ? 8.766 -38.969 -18.781 1 98.19 381 ASP B CA 1
ATOM 10018 C C . ASP B 1 381 ? 9.516 -37.844 -19.531 1 98.19 381 ASP B C 1
ATOM 10020 O O . ASP B 1 381 ? 10.695 -38.031 -19.859 1 98.19 381 ASP B O 1
ATOM 10024 N N . ILE B 1 382 ? 8.828 -36.812 -19.781 1 98.75 382 ILE B N 1
ATOM 10025 C CA . ILE B 1 382 ? 9.438 -35.719 -20.516 1 98.75 382 ILE B CA 1
ATOM 10026 C C . ILE B 1 382 ? 10.492 -35.031 -19.641 1 98.75 382 ILE B C 1
ATOM 10028 O O . ILE B 1 382 ? 11.57 -34.688 -20.109 1 98.75 382 ILE B O 1
ATOM 10032 N N . CYS B 1 383 ? 10.227 -34.875 -18.359 1 98.81 383 CYS B N 1
ATOM 10033 C CA . CYS B 1 383 ? 11.219 -34.312 -17.453 1 98.81 383 CYS B CA 1
ATOM 10034 C C . CYS B 1 383 ? 12.469 -35.188 -17.391 1 98.81 383 CYS B C 1
ATOM 10036 O O . CYS B 1 383 ? 13.586 -34.656 -17.375 1 98.81 383 CYS B O 1
ATOM 10038 N N . ASP B 1 384 ? 12.305 -36.531 -17.391 1 98.69 384 ASP B N 1
ATOM 10039 C CA . ASP B 1 384 ? 13.43 -37.469 -17.438 1 98.69 384 ASP B CA 1
ATOM 10040 C C . ASP B 1 384 ? 14.273 -37.25 -18.688 1 98.69 384 ASP B C 1
ATOM 10042 O O . ASP B 1 384 ? 15.5 -37.125 -18.609 1 98.69 384 ASP B O 1
ATOM 10046 N N . ARG B 1 385 ? 13.562 -37.188 -19.719 1 98.38 385 ARG B N 1
ATOM 10047 C CA . ARG B 1 385 ? 14.219 -37.062 -21.016 1 98.38 385 ARG B CA 1
ATOM 10048 C C . ARG B 1 385 ? 14.945 -35.719 -21.141 1 98.38 385 ARG B C 1
ATOM 10050 O O . ARG B 1 385 ? 16.062 -35.656 -21.656 1 98.38 385 ARG B O 1
ATOM 10057 N N . GLU B 1 386 ? 14.32 -34.656 -20.641 1 98.56 386 GLU B N 1
ATOM 10058 C CA . GLU B 1 386 ? 14.82 -33.312 -20.844 1 98.56 386 GLU B CA 1
ATOM 10059 C C . GLU B 1 386 ? 15.773 -32.875 -19.734 1 98.56 386 GLU B C 1
ATOM 10061 O O . GLU B 1 386 ? 16.422 -31.844 -19.812 1 98.56 386 GLU B O 1
ATOM 10066 N N . GLY B 1 387 ? 15.891 -33.656 -18.703 1 98.62 387 GLY B N 1
ATOM 10067 C CA . GLY B 1 387 ? 16.781 -33.344 -17.609 1 98.62 387 GLY B CA 1
ATOM 10068 C C . GLY B 1 387 ? 16.266 -32.25 -16.703 1 98.62 387 GLY B C 1
ATOM 10069 O O . GLY B 1 387 ? 17.016 -31.406 -16.25 1 98.62 387 GLY B O 1
ATOM 10070 N N . ILE B 1 388 ? 14.977 -32.219 -16.453 1 98.75 388 ILE B N 1
ATOM 10071 C CA . ILE B 1 388 ? 14.352 -31.25 -15.547 1 98.75 388 ILE B CA 1
ATOM 10072 C C . ILE B 1 388 ? 14.047 -31.938 -14.211 1 98.75 388 ILE B C 1
ATOM 10074 O O . ILE B 1 388 ? 13.352 -32.938 -14.172 1 98.75 388 ILE B O 1
ATOM 10078 N N . MET B 1 389 ? 14.531 -31.391 -13.141 1 98.81 389 MET B N 1
ATOM 10079 C CA . MET B 1 389 ? 14.234 -31.922 -11.812 1 98.81 389 MET B CA 1
ATOM 10080 C C . MET B 1 389 ? 12.82 -31.547 -11.383 1 98.81 389 MET B C 1
ATOM 10082 O O . MET B 1 389 ? 12.328 -30.469 -11.727 1 98.81 389 MET B O 1
ATOM 10086 N N . VAL B 1 390 ? 12.234 -32.438 -10.633 1 98.88 390 VAL B N 1
ATOM 10087 C CA . VAL B 1 390 ? 10.859 -32.219 -10.195 1 98.88 390 VAL B CA 1
ATOM 10088 C C . VAL B 1 390 ? 10.789 -32.219 -8.672 1 98.88 390 VAL B C 1
ATOM 10090 O O . VAL B 1 390 ? 11.172 -33.219 -8.039 1 98.88 390 VAL B O 1
ATOM 10093 N N . TRP B 1 391 ? 10.461 -31.125 -8.07 1 98.88 391 TRP B N 1
ATOM 10094 C CA . TRP B 1 391 ? 9.961 -31.016 -6.707 1 98.88 391 TRP B CA 1
ATOM 10095 C C . TRP B 1 391 ? 8.453 -31.266 -6.656 1 98.88 391 TRP B C 1
ATOM 10097 O O . TRP B 1 391 ? 7.668 -30.453 -7.156 1 98.88 391 TRP B O 1
ATOM 10107 N N . GLN B 1 392 ? 8.047 -32.438 -6.102 1 98.81 392 GLN B N 1
ATOM 10108 C CA . GLN B 1 392 ? 6.648 -32.844 -6.109 1 98.81 392 GLN B CA 1
ATOM 10109 C C . GLN B 1 392 ? 6.012 -32.656 -4.734 1 98.81 392 GLN B C 1
ATOM 10111 O O . GLN B 1 392 ? 6.426 -33.312 -3.762 1 98.81 392 GLN B O 1
ATOM 10116 N N . ASP B 1 393 ? 5.008 -31.844 -4.688 1 98.81 393 ASP B N 1
ATOM 10117 C CA . ASP B 1 393 ? 4.188 -31.797 -3.48 1 98.81 393 ASP B CA 1
ATOM 10118 C C . ASP B 1 393 ? 3.182 -32.938 -3.459 1 98.81 393 ASP B C 1
ATOM 10120 O O . ASP B 1 393 ? 2.611 -33.312 -4.492 1 98.81 393 ASP B O 1
ATOM 10124 N N . PHE B 1 394 ? 3.023 -33.5 -2.227 1 98.81 394 PHE B N 1
ATOM 10125 C CA . PHE B 1 394 ? 1.758 -34.188 -2.043 1 98.81 394 PHE B CA 1
ATOM 10126 C C . PHE B 1 394 ? 0.586 -33.219 -2.125 1 98.81 394 PHE B C 1
ATOM 10128 O O . PHE B 1 394 ? 0.781 -32 -2.127 1 98.81 394 PHE B O 1
ATOM 10135 N N . LEU B 1 395 ? -0.598 -33.719 -2.227 1 98.5 395 LEU B N 1
ATOM 10136 C CA . LEU B 1 395 ? -1.699 -32.906 -2.742 1 98.5 395 LEU B CA 1
ATOM 10137 C C . LEU B 1 395 ? -2.475 -32.25 -1.604 1 98.5 395 LEU B C 1
ATOM 10139 O O . LEU B 1 395 ? -3.684 -32.469 -1.472 1 98.5 395 LEU B O 1
ATOM 10143 N N . TYR B 1 396 ? -1.767 -31.422 -0.797 1 98.31 396 TYR B N 1
ATOM 10144 C CA . TYR B 1 396 ? -2.289 -30.609 0.292 1 98.31 396 TYR B CA 1
ATOM 10145 C C . TYR B 1 396 ? -1.793 -29.172 0.185 1 98.31 396 TYR B C 1
ATOM 10147 O O . TYR B 1 396 ? -0.597 -28.922 -0.004 1 98.31 396 TYR B O 1
ATOM 10155 N N . ALA B 1 397 ? -2.727 -28.219 0.19 1 97.62 397 ALA B N 1
ATOM 10156 C CA . ALA B 1 397 ? -2.309 -26.828 0.015 1 97.62 397 ALA B CA 1
ATOM 10157 C C . ALA B 1 397 ? -3.141 -25.891 0.887 1 97.62 397 ALA B C 1
ATOM 10159 O O . ALA B 1 397 ? -4.371 -25.891 0.808 1 97.62 397 ALA B O 1
ATOM 10160 N N . CYS B 1 398 ? -2.498 -25.125 1.695 1 96.25 398 CYS B N 1
ATOM 10161 C CA . CYS B 1 398 ? -3.072 -24 2.436 1 96.25 398 CYS B CA 1
ATOM 10162 C C . CYS B 1 398 ? -4.324 -24.438 3.191 1 96.25 398 CYS B C 1
ATOM 10164 O O . CYS B 1 398 ? -5.387 -23.844 3.033 1 96.25 398 CYS B O 1
ATOM 10166 N N . GLY B 1 399 ? -4.215 -25.422 3.979 1 94.88 399 GLY B N 1
ATOM 10167 C CA . GLY B 1 399 ? -5.379 -25.906 4.699 1 94.88 399 GLY B CA 1
ATOM 10168 C C . GLY B 1 399 ? -5.027 -26.812 5.863 1 94.88 399 GLY B C 1
ATOM 10169 O O . GLY B 1 399 ? -3.881 -27.25 5.992 1 94.88 399 GLY B O 1
ATOM 10170 N N . ASN B 1 400 ? -6.004 -27.047 6.684 1 94.94 400 ASN B N 1
ATOM 10171 C CA . ASN B 1 400 ? -5.934 -27.984 7.805 1 94.94 400 ASN B CA 1
ATOM 10172 C C . ASN B 1 400 ? -6.789 -29.219 7.555 1 94.94 400 ASN B C 1
ATOM 10174 O O . ASN B 1 400 ? -7.922 -29.312 8.039 1 94.94 400 ASN B O 1
ATOM 10178 N N . TYR B 1 401 ? -6.203 -30.203 6.914 1 96.5 401 TYR B N 1
ATOM 10179 C CA . TYR B 1 401 ? -6.914 -31.406 6.504 1 96.5 401 TYR B CA 1
ATOM 10180 C C . TYR B 1 401 ? -7.219 -32.281 7.707 1 96.5 401 TYR B C 1
ATOM 10182 O O . TYR B 1 401 ? -6.504 -32.25 8.711 1 96.5 401 TYR B O 1
ATOM 10190 N N . PRO B 1 402 ? -8.266 -33.156 7.562 1 95.19 402 PRO B N 1
ATOM 10191 C CA . PRO B 1 402 ? -8.672 -34 8.695 1 95.19 402 PRO B CA 1
ATOM 10192 C C . PRO B 1 402 ? -7.641 -35.062 9.047 1 95.19 402 PRO B C 1
ATOM 10194 O O . PRO B 1 402 ? -6.93 -35.562 8.164 1 95.19 402 PRO B O 1
ATOM 10197 N N . GLY B 1 403 ? -7.613 -35.438 10.312 1 94.38 403 GLY B N 1
ATOM 10198 C CA . GLY B 1 403 ? -6.762 -36.531 10.773 1 94.38 403 GLY B CA 1
ATOM 10199 C C . GLY B 1 403 ? -7.543 -37.75 11.219 1 94.38 403 GLY B C 1
ATOM 10200 O O . GLY B 1 403 ? -7.023 -38.594 11.945 1 94.38 403 GLY B O 1
ATOM 10201 N N . SER B 1 404 ? -8.836 -37.812 10.828 1 94.69 404 SER B N 1
ATOM 10202 C CA . SER B 1 404 ? -9.625 -38.969 11.219 1 94.69 404 SER B CA 1
ATOM 10203 C C . SER B 1 404 ? -9.086 -40.25 10.594 1 94.69 404 SER B C 1
ATOM 10205 O O . SER B 1 404 ? -8.562 -40.219 9.477 1 94.69 404 SER B O 1
ATOM 10207 N N . PRO B 1 405 ? -9.203 -41.344 11.273 1 95.69 405 PRO B N 1
ATOM 10208 C CA . PRO B 1 405 ? -8.586 -42.594 10.805 1 95.69 405 PRO B CA 1
ATOM 10209 C C . PRO B 1 405 ? -9.008 -42.969 9.391 1 95.69 405 PRO B C 1
ATOM 10211 O O . PRO B 1 405 ? -8.188 -43.406 8.594 1 95.69 405 PRO B O 1
ATOM 10214 N N . ASP B 1 406 ? -10.297 -42.812 9.102 1 96.75 406 ASP B N 1
ATOM 10215 C CA . ASP B 1 406 ? -10.781 -43.156 7.77 1 96.75 406 ASP B CA 1
ATOM 10216 C C . ASP B 1 406 ? -10.18 -42.25 6.707 1 96.75 406 ASP B C 1
ATOM 10218 O O . ASP B 1 406 ? -9.828 -42.719 5.617 1 96.75 406 ASP B O 1
ATOM 10222 N N . PHE B 1 407 ? -10.102 -40.969 7.027 1 97.06 407 PHE B N 1
ATOM 10223 C CA . PHE B 1 407 ? -9.484 -40.031 6.098 1 97.06 407 PHE B CA 1
ATOM 10224 C C . PHE B 1 407 ? -8.016 -40.375 5.883 1 97.06 407 PHE B C 1
ATOM 10226 O O . PHE B 1 407 ? -7.539 -40.406 4.746 1 97.06 407 PHE B O 1
ATOM 10233 N N . VAL B 1 408 ? -7.293 -40.594 6.949 1 97.56 408 VAL B N 1
ATOM 10234 C CA . VAL B 1 408 ? -5.867 -40.906 6.902 1 97.56 408 VAL B CA 1
ATOM 10235 C C . VAL B 1 408 ? -5.633 -42.188 6.125 1 97.56 408 VAL B C 1
ATOM 10237 O O . VAL B 1 408 ? -4.684 -42.281 5.344 1 97.56 408 VAL B O 1
ATOM 10240 N N . ALA B 1 409 ? -6.523 -43.125 6.297 1 98.06 409 ALA B N 1
ATOM 10241 C CA . ALA B 1 409 ? -6.414 -44.375 5.551 1 98.06 409 ALA B CA 1
ATOM 10242 C C . ALA B 1 409 ? -6.578 -44.125 4.055 1 98.06 409 ALA B C 1
ATOM 10244 O O . ALA B 1 409 ? -5.875 -44.75 3.24 1 98.06 409 ALA B O 1
ATOM 10245 N N . ASN B 1 410 ? -7.508 -43.344 3.766 1 98.06 410 ASN B N 1
ATOM 10246 C CA . ASN B 1 410 ? -7.762 -42.969 2.375 1 98.06 410 ASN B CA 1
ATOM 10247 C C . ASN B 1 410 ? -6.559 -42.281 1.741 1 98.06 410 ASN B C 1
ATOM 10249 O O . ASN B 1 410 ? -6.164 -42.625 0.624 1 98.06 410 ASN B O 1
ATOM 10253 N N . VAL B 1 411 ? -5.949 -41.406 2.447 1 98.12 411 VAL B N 1
ATOM 10254 C CA . VAL B 1 411 ? -4.824 -40.625 1.921 1 98.12 411 VAL B CA 1
ATOM 10255 C C . VAL B 1 411 ? -3.578 -41.531 1.857 1 98.12 411 VAL B C 1
ATOM 10257 O O . VAL B 1 411 ? -2.736 -41.344 0.974 1 98.12 411 VAL B O 1
ATOM 10260 N N . LYS B 1 412 ? -3.469 -42.406 2.791 1 98.56 412 LYS B N 1
ATOM 10261 C CA . LYS B 1 412 ? -2.334 -43.312 2.756 1 98.56 412 LYS B CA 1
ATOM 10262 C C . LYS B 1 412 ? -2.324 -44.125 1.463 1 98.56 412 LYS B C 1
ATOM 10264 O O . LYS B 1 412 ? -1.283 -44.281 0.815 1 98.56 412 LYS B O 1
ATOM 10269 N N . ILE B 1 413 ? -3.457 -44.656 1.065 1 98.31 413 ILE B N 1
ATOM 10270 C CA . ILE B 1 413 ? -3.568 -45.406 -0.172 1 98.31 413 ILE B CA 1
ATOM 10271 C C . ILE B 1 413 ? -3.219 -44.531 -1.361 1 98.31 413 ILE B C 1
ATOM 10273 O O . ILE B 1 413 ? -2.5 -44.938 -2.27 1 98.31 413 ILE B O 1
ATOM 10277 N N . GLU B 1 414 ? -3.77 -43.312 -1.311 1 98.69 414 GLU B N 1
ATOM 10278 C CA . GLU B 1 414 ? -3.455 -42.344 -2.342 1 98.69 414 GLU B CA 1
ATOM 10279 C C . GLU B 1 414 ? -1.947 -42.156 -2.482 1 98.69 414 GLU B C 1
ATOM 10281 O O . GLU B 1 414 ? -1.408 -42.219 -3.588 1 98.69 414 GLU B O 1
ATOM 10286 N N . ALA B 1 415 ? -1.276 -41.906 -1.396 1 98.69 415 ALA B N 1
ATOM 10287 C CA . ALA B 1 415 ? 0.163 -41.688 -1.381 1 98.69 415 ALA B CA 1
ATOM 10288 C C . ALA B 1 415 ? 0.931 -42.906 -1.887 1 98.69 415 ALA B C 1
ATOM 10290 O O . ALA B 1 415 ? 1.857 -42.75 -2.691 1 98.69 415 ALA B O 1
ATOM 10291 N N . GLU B 1 416 ? 0.536 -44.062 -1.395 1 98.06 416 GLU B N 1
ATOM 10292 C CA . GLU B 1 416 ? 1.192 -45.281 -1.817 1 98.06 416 GLU B CA 1
ATOM 10293 C C . GLU B 1 416 ? 1.097 -45.469 -3.33 1 98.06 416 GLU B C 1
ATOM 10295 O O . GLU B 1 416 ? 2.084 -45.812 -3.98 1 98.06 416 GLU B O 1
ATOM 10300 N N . GLN B 1 417 ? -0.051 -45.188 -3.857 1 97.5 417 GLN B N 1
ATOM 10301 C CA . GLN B 1 417 ? -0.254 -45.375 -5.293 1 97.5 417 GLN B CA 1
ATOM 10302 C C . GLN B 1 417 ? 0.594 -44.375 -6.09 1 97.5 417 GLN B C 1
ATOM 10304 O O . GLN B 1 417 ? 1.183 -44.75 -7.109 1 97.5 417 GLN B O 1
ATOM 10309 N N . GLN B 1 418 ? 0.622 -43.125 -5.664 1 97.81 418 GLN B N 1
ATOM 10310 C CA . GLN B 1 418 ? 1.364 -42.125 -6.398 1 97.81 418 GLN B CA 1
ATOM 10311 C C . GLN B 1 418 ? 2.867 -42.375 -6.332 1 97.81 418 GLN B C 1
ATOM 10313 O O . GLN B 1 418 ? 3.574 -42.219 -7.332 1 97.81 418 GLN B O 1
ATOM 10318 N N . VAL B 1 419 ? 3.367 -42.75 -5.148 1 97.44 419 VAL B N 1
ATOM 10319 C CA . VAL B 1 419 ? 4.785 -43.062 -4.992 1 97.44 419 VAL B CA 1
ATOM 10320 C C . VAL B 1 419 ? 5.152 -44.25 -5.871 1 97.44 419 VAL B C 1
ATOM 10322 O O . VAL B 1 419 ? 6.219 -44.281 -6.496 1 97.44 419 VAL B O 1
ATOM 10325 N N . GLN B 1 420 ? 4.273 -45.188 -5.898 1 94.88 420 GLN B N 1
ATOM 10326 C CA . GLN B 1 420 ? 4.504 -46.344 -6.758 1 94.88 420 GLN B CA 1
ATOM 10327 C C . GLN B 1 420 ? 4.5 -45.938 -8.227 1 94.88 420 GLN B C 1
ATOM 10329 O O . GLN B 1 420 ? 5.309 -46.469 -9.016 1 94.88 420 GLN B O 1
ATOM 10334 N N . ARG B 1 421 ? 3.664 -45.125 -8.594 1 95.38 421 ARG B N 1
ATOM 10335 C CA . ARG B 1 421 ? 3.463 -44.75 -9.992 1 95.38 421 ARG B CA 1
ATOM 10336 C C . ARG B 1 421 ? 4.637 -43.938 -10.516 1 95.38 421 ARG B C 1
ATOM 10338 O O . ARG B 1 421 ? 5.168 -44.219 -11.594 1 95.38 421 ARG B O 1
ATOM 10345 N N . VAL B 1 422 ? 5.086 -42.906 -9.734 1 96.12 422 VAL B N 1
ATOM 10346 C CA . VAL B 1 422 ? 6.023 -41.969 -10.352 1 96.12 422 VAL B CA 1
ATOM 10347 C C . VAL B 1 422 ? 7.348 -42 -9.586 1 96.12 422 VAL B C 1
ATOM 10349 O O . VAL B 1 422 ? 8.312 -41.344 -9.992 1 96.12 422 VAL B O 1
ATOM 10352 N N . GLY B 1 423 ? 7.48 -42.719 -8.531 1 94.31 423 GLY B N 1
ATOM 10353 C CA . GLY B 1 423 ? 8.625 -42.688 -7.637 1 94.31 423 GLY B CA 1
ATOM 10354 C C . GLY B 1 423 ? 9.914 -43.156 -8.297 1 94.31 423 GLY B C 1
ATOM 10355 O O . GLY B 1 423 ? 11.008 -42.844 -7.812 1 94.31 423 GLY B O 1
ATOM 10356 N N . HIS B 1 424 ? 9.836 -43.844 -9.43 1 93.56 424 HIS B N 1
ATOM 10357 C CA . HIS B 1 424 ? 11.008 -44.438 -10.086 1 93.56 424 HIS B CA 1
ATOM 10358 C C . HIS B 1 424 ? 11.68 -43.438 -11.008 1 93.56 424 HIS B C 1
ATOM 10360 O O . HIS B 1 424 ? 12.805 -43.656 -11.469 1 93.56 424 HIS B O 1
ATOM 10366 N N . HIS B 1 425 ? 11.039 -42.312 -11.352 1 97.19 425 HIS B N 1
ATOM 10367 C CA . HIS B 1 425 ? 11.562 -41.344 -12.305 1 97.19 425 HIS B CA 1
ATOM 10368 C C . HIS B 1 425 ? 12.812 -40.656 -11.758 1 97.19 425 HIS B C 1
ATOM 10370 O O . HIS B 1 425 ? 12.789 -40.094 -10.664 1 97.19 425 HIS B O 1
ATOM 10376 N N . PRO B 1 426 ? 13.906 -40.625 -12.562 1 97.88 426 PRO B N 1
ATOM 10377 C CA . PRO B 1 426 ? 15.117 -39.969 -12.086 1 97.88 426 PRO B CA 1
ATOM 10378 C C . PRO B 1 426 ? 14.938 -38.438 -11.898 1 97.88 426 PRO B C 1
ATOM 10380 O O . PRO B 1 426 ? 15.688 -37.812 -11.148 1 97.88 426 PRO B O 1
ATOM 10383 N N . SER B 1 427 ? 13.945 -37.875 -12.539 1 98.56 427 SER B N 1
ATOM 10384 C CA . SER B 1 427 ? 13.695 -36.438 -12.438 1 98.56 427 SER B CA 1
ATOM 10385 C C . SER B 1 427 ? 13.117 -36.094 -11.07 1 98.56 427 SER B C 1
ATOM 10387 O O . SER B 1 427 ? 13.227 -34.938 -10.633 1 98.56 427 SER B O 1
ATOM 10389 N N . LEU B 1 428 ? 12.469 -36.938 -10.367 1 98.38 428 LEU B N 1
ATOM 10390 C CA . LEU B 1 428 ? 11.867 -36.656 -9.062 1 98.38 428 LEU B CA 1
ATOM 10391 C C . LEU B 1 428 ? 12.945 -36.531 -7.988 1 98.38 428 LEU B C 1
ATOM 10393 O O . LEU B 1 428 ? 13.688 -37.5 -7.723 1 98.38 428 LEU B O 1
ATOM 10397 N N . VAL B 1 429 ? 12.984 -35.344 -7.348 1 98.56 429 VAL B N 1
ATOM 10398 C CA . VAL B 1 429 ? 14.133 -35.125 -6.477 1 98.56 429 VAL B CA 1
ATOM 10399 C C . VAL B 1 429 ? 13.656 -34.812 -5.055 1 98.56 429 VAL B C 1
ATOM 10401 O O . VAL B 1 429 ? 14.445 -34.844 -4.109 1 98.56 429 VAL B O 1
ATOM 10404 N N . LEU B 1 430 ? 12.398 -34.594 -4.891 1 98.69 430 LEU B N 1
ATOM 10405 C CA . LEU B 1 430 ? 11.875 -34.312 -3.561 1 98.69 430 LEU B CA 1
ATOM 10406 C C . LEU B 1 430 ? 10.383 -34.594 -3.486 1 98.69 430 LEU B C 1
ATOM 10408 O O . LEU B 1 430 ? 9.633 -34.281 -4.41 1 98.69 430 LEU B O 1
ATOM 10412 N N . TRP B 1 431 ? 9.945 -35.344 -2.445 1 98.69 431 TRP B N 1
ATOM 10413 C CA . TRP B 1 431 ? 8.547 -35.406 -2.031 1 98.69 431 TRP B CA 1
ATOM 10414 C C . TRP B 1 431 ? 8.273 -34.406 -0.903 1 98.69 431 TRP B C 1
ATOM 10416 O O . TRP B 1 431 ? 8.875 -34.5 0.169 1 98.69 431 TRP B O 1
ATOM 10426 N N . CYS B 1 432 ? 7.43 -33.469 -1.162 1 98.81 432 CYS B N 1
ATOM 10427 C CA . CYS B 1 432 ? 7.078 -32.469 -0.165 1 98.81 432 CYS B CA 1
ATOM 10428 C C . CYS B 1 432 ? 5.68 -32.688 0.388 1 98.81 432 CYS B C 1
ATOM 10430 O O . CYS B 1 432 ? 4.746 -32.969 -0.371 1 98.81 432 CYS B O 1
ATOM 10432 N N . GLY B 1 433 ? 5.477 -32.531 1.634 1 98.75 433 GLY B N 1
ATOM 10433 C CA . GLY B 1 433 ? 4.254 -32.938 2.311 1 98.75 433 GLY B CA 1
ATOM 10434 C C . GLY B 1 433 ? 3.068 -32.062 1.975 1 98.75 433 GLY B C 1
ATOM 10435 O O . GLY B 1 433 ? 1.939 -32.531 1.858 1 98.75 433 GLY B O 1
ATOM 10436 N N . ASN B 1 434 ? 3.285 -30.828 1.906 1 98.44 434 ASN B N 1
ATOM 10437 C CA . ASN B 1 434 ? 2.205 -29.891 1.628 1 98.44 434 ASN B CA 1
ATOM 10438 C C . ASN B 1 434 ? 2.74 -28.516 1.211 1 98.44 434 ASN B C 1
ATOM 10440 O O . ASN B 1 434 ? 3.945 -28.266 1.293 1 98.44 434 ASN B O 1
ATOM 10444 N N . ASN B 1 435 ? 1.823 -27.734 0.718 1 98.31 435 ASN B N 1
ATOM 10445 C CA . ASN B 1 435 ? 2.107 -26.328 0.428 1 98.31 435 ASN B CA 1
ATOM 10446 C C . ASN B 1 435 ? 1.516 -25.406 1.49 1 98.31 435 ASN B C 1
ATOM 10448 O O . ASN B 1 435 ? 0.302 -25.188 1.529 1 98.31 435 ASN B O 1
ATOM 10452 N N . GLU B 1 436 ? 2.256 -24.781 2.355 1 97.62 436 GLU B N 1
ATOM 10453 C CA . GLU B 1 436 ? 2.021 -23.594 3.184 1 97.62 436 GLU B CA 1
ATOM 10454 C C . GLU B 1 436 ? 1.105 -23.922 4.359 1 97.62 436 GLU B C 1
ATOM 10456 O O . GLU B 1 436 ? 0.612 -23.016 5.039 1 97.62 436 GLU B O 1
ATOM 10461 N N . ASP B 1 437 ? 0.799 -25.156 4.633 1 97.19 437 ASP B N 1
ATOM 10462 C CA . ASP B 1 437 ? -0.094 -25.469 5.75 1 97.19 437 ASP B CA 1
ATOM 10463 C C . ASP B 1 437 ? 0.52 -25.031 7.078 1 97.19 437 ASP B C 1
ATOM 10465 O O . ASP B 1 437 ? -0.172 -24.484 7.938 1 97.19 437 ASP B O 1
ATOM 10469 N N . TYR B 1 438 ? 1.82 -25.25 7.25 1 97.06 438 TYR B N 1
ATOM 10470 C CA . TYR B 1 438 ? 2.494 -24.812 8.469 1 97.06 438 TYR B CA 1
ATOM 10471 C C . TYR B 1 438 ? 2.639 -23.297 8.516 1 97.06 438 TYR B C 1
ATOM 10473 O O . TYR B 1 438 ? 2.588 -22.688 9.586 1 97.06 438 TYR B O 1
ATOM 10481 N N . MET B 1 439 ? 2.857 -22.688 7.332 1 95.94 439 MET B N 1
ATOM 10482 C CA . MET B 1 439 ? 2.914 -21.219 7.266 1 95.94 439 MET B CA 1
ATOM 10483 C C . MET B 1 439 ? 1.58 -20.609 7.672 1 95.94 439 MET B C 1
ATOM 10485 O O . MET B 1 439 ? 1.547 -19.594 8.375 1 95.94 439 MET B O 1
ATOM 10489 N N . CYS B 1 440 ? 0.456 -21.188 7.238 1 95 440 CYS B N 1
ATOM 10490 C CA . CYS B 1 440 ? -0.871 -20.734 7.648 1 95 440 CYS B CA 1
ATOM 10491 C C . CYS B 1 440 ? -1.064 -20.906 9.148 1 95 440 CYS B C 1
ATOM 10493 O O . CYS B 1 440 ? -1.68 -20.062 9.797 1 95 440 CYS B O 1
ATOM 10495 N N . ALA B 1 441 ? -0.528 -21.953 9.719 1 93.69 441 ALA B N 1
ATOM 10496 C CA . ALA B 1 441 ? -0.676 -22.25 11.148 1 93.69 441 ALA B CA 1
ATOM 10497 C C . ALA B 1 441 ? 0.088 -21.234 11.992 1 93.69 441 ALA B C 1
ATOM 10499 O O . ALA B 1 441 ? -0.472 -20.641 12.914 1 93.69 441 ALA B O 1
ATOM 10500 N N . ASP B 1 442 ? 1.341 -21 11.688 1 88.81 442 ASP B N 1
ATOM 10501 C CA . ASP B 1 442 ? 2.143 -20.172 12.578 1 88.81 442 ASP B CA 1
ATOM 10502 C C . ASP B 1 442 ? 2.184 -18.734 12.094 1 88.81 442 ASP B C 1
ATOM 10504 O O . ASP B 1 442 ? 2.043 -17.797 12.891 1 88.81 442 ASP B O 1
ATOM 10508 N N . GLY B 1 443 ? 2.311 -18.5 10.805 1 83.38 443 GLY B N 1
ATOM 10509 C CA . GLY B 1 443 ? 2.369 -17.141 10.273 1 83.38 443 GLY B CA 1
ATOM 10510 C C . GLY B 1 443 ? 1.039 -16.422 10.344 1 83.38 443 GLY B C 1
ATOM 10511 O O . GLY B 1 443 ? 0.961 -15.297 10.859 1 83.38 443 GLY B O 1
ATOM 10512 N N . ASP B 1 444 ? 0.029 -17.047 9.906 1 80.88 444 ASP B N 1
ATOM 10513 C CA . ASP B 1 444 ? -1.294 -16.422 9.867 1 80.88 444 ASP B CA 1
ATOM 10514 C C . ASP B 1 444 ? -2.08 -16.734 11.141 1 80.88 444 ASP B C 1
ATOM 10516 O O . ASP B 1 444 ? -3.191 -16.234 11.328 1 80.88 444 ASP B O 1
ATOM 10520 N N . ARG B 1 445 ? -1.595 -17.75 12.07 1 82.88 445 ARG B N 1
ATOM 10521 C CA . ARG B 1 445 ? -2.146 -18.125 13.359 1 82.88 445 ARG B CA 1
ATOM 10522 C C . ARG B 1 445 ? -3.535 -18.75 13.203 1 82.88 445 ARG B C 1
ATOM 10524 O O . ARG B 1 445 ? -4.43 -18.484 14.016 1 82.88 445 ARG B O 1
ATOM 10531 N N . CYS B 1 446 ? -3.693 -19.391 12.109 1 83.69 446 CYS B N 1
ATOM 10532 C CA . CYS B 1 446 ? -4.973 -20.031 11.844 1 83.69 446 CYS B CA 1
ATOM 10533 C C . CYS B 1 446 ? -5.184 -21.219 12.789 1 83.69 446 CYS B C 1
ATOM 10535 O O . CYS B 1 446 ? -6.316 -21.5 13.188 1 83.69 446 CYS B O 1
ATOM 10537 N N . TRP B 1 447 ? -4.039 -21.953 13.086 1 90.44 447 TRP B N 1
ATOM 10538 C CA . TRP B 1 447 ? -4.035 -23.141 13.945 1 90.44 447 TRP B CA 1
ATOM 10539 C C . TRP B 1 447 ? -2.834 -23.125 14.883 1 90.44 447 TRP B C 1
ATOM 10541 O O . TRP B 1 447 ? -1.859 -22.406 14.641 1 90.44 447 TRP B O 1
ATOM 10551 N N . GLU B 1 448 ? -2.926 -23.922 15.906 1 90.31 448 GLU B N 1
ATOM 10552 C CA . GLU B 1 448 ? -1.821 -24 16.859 1 90.31 448 GLU B CA 1
ATOM 10553 C C . GLU B 1 448 ? -0.816 -25.078 16.438 1 90.31 448 GLU B C 1
ATOM 10555 O O . GLU B 1 448 ? -1.203 -26.156 15.984 1 90.31 448 GLU B O 1
ATOM 10560 N N . VAL B 1 449 ? 0.423 -24.703 16.453 1 92.94 449 VAL B N 1
ATOM 10561 C CA . VAL B 1 449 ? 1.476 -25.672 16.156 1 92.94 449 VAL B CA 1
ATOM 10562 C C . VAL B 1 449 ? 2.586 -25.562 17.188 1 92.94 449 VAL B C 1
ATOM 10564 O O . VAL B 1 449 ? 3.066 -24.469 17.5 1 92.94 449 VAL B O 1
ATOM 10567 N N . ASP B 1 450 ? 2.961 -26.625 17.859 1 93 450 ASP B N 1
ATOM 10568 C CA . ASP B 1 450 ? 4.113 -26.781 18.734 1 93 450 ASP B CA 1
ATOM 10569 C C . ASP B 1 450 ? 5.195 -27.641 18.078 1 93 450 ASP B C 1
ATOM 10571 O O . ASP B 1 450 ? 5.086 -28.859 18.031 1 93 450 ASP B O 1
ATOM 10575 N N . TYR B 1 451 ? 6.215 -27.062 17.609 1 92.56 451 TYR B N 1
ATOM 10576 C CA . TYR B 1 451 ? 7.266 -27.734 16.844 1 92.56 451 TYR B CA 1
ATOM 10577 C C . TYR B 1 451 ? 8.055 -28.688 17.719 1 92.56 451 TYR B C 1
ATOM 10579 O O . TYR B 1 451 ? 8.789 -29.547 17.219 1 92.56 451 TYR B O 1
ATOM 10587 N N . SER B 1 452 ? 7.938 -28.562 19.016 1 92.5 452 SER B N 1
ATOM 10588 C CA . SER B 1 452 ? 8.625 -29.469 19.938 1 92.5 452 SER B CA 1
ATOM 10589 C C . SER B 1 452 ? 7.859 -30.766 20.094 1 92.5 452 SER B C 1
ATOM 10591 O O . SER B 1 452 ? 8.43 -31.781 20.516 1 92.5 452 SER B O 1
ATOM 10593 N N . ASP B 1 453 ? 6.625 -30.812 19.766 1 93 453 ASP B N 1
ATOM 10594 C CA . ASP B 1 453 ? 5.82 -32.031 19.812 1 93 453 ASP B CA 1
ATOM 10595 C C . ASP B 1 453 ? 5.996 -32.844 18.516 1 93 453 ASP B C 1
ATOM 10597 O O . ASP B 1 453 ? 5.238 -32.656 17.562 1 93 453 ASP B O 1
ATOM 10601 N N . THR B 1 454 ? 6.84 -33.844 18.484 1 90.12 454 THR B N 1
ATOM 10602 C CA . THR B 1 454 ? 7.152 -34.625 17.281 1 90.12 454 THR B CA 1
ATOM 10603 C C . THR B 1 454 ? 6.488 -36 17.328 1 90.12 454 THR B C 1
ATOM 10605 O O . THR B 1 454 ? 6.715 -36.812 16.438 1 90.12 454 THR B O 1
ATOM 10608 N N . THR B 1 455 ? 5.668 -36.281 18.281 1 91.88 455 THR B N 1
ATOM 10609 C CA . THR B 1 455 ? 5.148 -37.656 18.438 1 91.88 455 THR B CA 1
ATOM 10610 C C . THR B 1 455 ? 3.627 -37.656 18.344 1 91.88 455 THR B C 1
ATOM 10612 O O . THR B 1 455 ? 3.033 -38.625 17.875 1 91.88 455 THR B O 1
ATOM 10615 N N . GLY B 1 456 ? 3.002 -36.562 18.609 1 87.31 456 GLY B N 1
ATOM 10616 C CA . GLY B 1 456 ? 1.549 -36.531 18.656 1 87.31 456 GLY B CA 1
ATOM 10617 C C . GLY B 1 456 ? 0.969 -37.312 19.812 1 87.31 456 GLY B C 1
ATOM 10618 O O . GLY B 1 456 ? 1.641 -37.5 20.828 1 87.31 456 GLY B O 1
ATOM 10619 N N . PRO B 1 457 ? -0.234 -37.844 19.781 1 90.69 457 PRO B N 1
ATOM 10620 C CA . PRO B 1 457 ? -1.194 -37.688 18.688 1 90.69 457 PRO B CA 1
ATOM 10621 C C . PRO B 1 457 ? -1.659 -36.25 18.516 1 90.69 457 PRO B C 1
ATOM 10623 O O . PRO B 1 457 ? -1.73 -35.5 19.5 1 90.69 457 PRO B O 1
ATOM 10626 N N . TRP B 1 458 ? -2.002 -35.875 17.297 1 92.69 458 TRP B N 1
ATOM 10627 C CA . TRP B 1 458 ? -2.367 -34.5 16.984 1 92.69 458 TRP B CA 1
ATOM 10628 C C . TRP B 1 458 ? -3.865 -34.375 16.734 1 92.69 458 TRP B C 1
ATOM 10630 O O . TRP B 1 458 ? -4.363 -33.281 16.438 1 92.69 458 TRP B O 1
ATOM 10640 N N . ASP B 1 459 ? -4.633 -35.438 16.812 1 85.31 459 ASP B N 1
ATOM 10641 C CA . ASP B 1 459 ? -6.055 -35.5 16.484 1 85.31 459 ASP B CA 1
ATOM 10642 C C . ASP B 1 459 ? -6.859 -34.562 17.406 1 85.31 459 ASP B C 1
ATOM 10644 O O . ASP B 1 459 ? -7.938 -34.094 17.031 1 85.31 459 ASP B O 1
ATOM 10648 N N . LYS B 1 460 ? -6.387 -34.281 18.594 1 83.25 460 LYS B N 1
ATOM 10649 C CA . LYS B 1 460 ? -7.117 -33.438 19.547 1 83.25 460 LYS B CA 1
ATOM 10650 C C . LYS B 1 460 ? -6.629 -32 19.5 1 83.25 460 LYS B C 1
ATOM 10652 O O . LYS B 1 460 ? -7.133 -31.156 20.234 1 83.25 460 LYS B O 1
ATOM 10657 N N . THR B 1 461 ? -5.727 -31.719 18.672 1 90.38 461 THR B N 1
ATOM 10658 C CA . THR B 1 461 ? -5.246 -30.344 18.5 1 90.38 461 THR B CA 1
ATOM 10659 C C . THR B 1 461 ? -6.027 -29.641 17.406 1 90.38 461 THR B C 1
ATOM 10661 O O . THR B 1 461 ? -6.891 -30.234 16.766 1 90.38 461 THR B O 1
ATOM 10664 N N . THR B 1 462 ? -5.754 -28.312 17.188 1 92.5 462 THR B N 1
ATOM 10665 C CA . THR B 1 462 ? -6.398 -27.562 16.109 1 92.5 462 THR B CA 1
ATOM 10666 C C . THR B 1 462 ? -5.703 -27.812 14.773 1 92.5 462 THR B C 1
ATOM 10668 O O . THR B 1 462 ? -6.105 -27.266 13.75 1 92.5 462 THR B O 1
ATOM 10671 N N . PHE B 1 463 ? -4.656 -28.641 14.758 1 95.19 463 PHE B N 1
ATOM 10672 C CA . PHE B 1 463 ? -3.918 -28.938 13.539 1 95.19 463 PHE B CA 1
ATOM 10673 C C . PHE B 1 463 ? -3.73 -30.438 13.367 1 95.19 463 PHE B C 1
ATOM 10675 O O . PHE B 1 463 ? -2.6 -30.922 13.312 1 95.19 463 PHE B O 1
ATOM 10682 N N . PRO B 1 464 ? -4.801 -31.172 13.195 1 95.44 464 PRO B N 1
ATOM 10683 C CA . PRO B 1 464 ? -4.734 -32.625 13.117 1 95.44 464 PRO B CA 1
ATOM 10684 C C . PRO B 1 464 ? -4.016 -33.125 11.859 1 95.44 464 PRO B C 1
ATOM 10686 O O . PRO B 1 464 ? -3.559 -34.281 11.812 1 95.44 464 PRO B O 1
ATOM 10689 N N . ALA B 1 465 ? -3.863 -32.312 10.859 1 96.25 465 ALA B N 1
ATOM 10690 C CA . ALA B 1 465 ? -3.256 -32.688 9.578 1 96.25 465 ALA B CA 1
ATOM 10691 C C . ALA B 1 465 ? -1.803 -33.125 9.773 1 96.25 465 ALA B C 1
ATOM 10693 O O . ALA B 1 465 ? -1.225 -33.781 8.906 1 96.25 465 ALA B O 1
ATOM 10694 N N . ARG B 1 466 ? -1.172 -32.75 10.875 1 97.06 466 ARG B N 1
ATOM 10695 C CA . ARG B 1 466 ? 0.195 -33.156 11.188 1 97.06 466 ARG B CA 1
ATOM 10696 C C . ARG B 1 466 ? 0.343 -34.688 11.133 1 97.06 466 ARG B C 1
ATOM 10698 O O . ARG B 1 466 ? 1.419 -35.188 10.82 1 97.06 466 ARG B O 1
ATOM 10705 N N . GLU B 1 467 ? -0.754 -35.438 11.461 1 96.88 467 GLU B N 1
ATOM 10706 C CA . GLU B 1 467 ? -0.761 -36.906 11.352 1 96.88 467 GLU B CA 1
ATOM 10707 C C . GLU B 1 467 ? -0.404 -37.344 9.938 1 96.88 467 GLU B C 1
ATOM 10709 O O . GLU B 1 467 ? 0.285 -38.375 9.758 1 96.88 467 GLU B O 1
ATOM 10714 N N . ILE B 1 468 ? -0.83 -36.625 8.992 1 98 468 ILE B N 1
ATOM 10715 C CA . ILE B 1 468 ? -0.572 -36.969 7.598 1 98 468 ILE B CA 1
ATOM 10716 C C . ILE B 1 468 ? 0.883 -36.656 7.254 1 98 468 ILE B C 1
ATOM 10718 O O . ILE B 1 468 ? 1.594 -37.5 6.707 1 98 468 ILE B O 1
ATOM 10722 N N . TYR B 1 469 ? 1.413 -35.5 7.68 1 98.12 469 TYR B N 1
ATOM 10723 C CA . TYR B 1 469 ? 2.674 -34.938 7.191 1 98.12 469 TYR B CA 1
ATOM 10724 C C . TYR B 1 469 ? 3.854 -35.531 7.973 1 98.12 469 TYR B C 1
ATOM 10726 O O . TYR B 1 469 ? 4.957 -35.656 7.438 1 98.12 469 TYR B O 1
ATOM 10734 N N . GLU B 1 470 ? 3.676 -35.781 9.211 1 97.62 470 GLU B N 1
ATOM 10735 C CA . GLU B 1 470 ? 4.797 -36.125 10.078 1 97.62 470 GLU B CA 1
ATOM 10736 C C . GLU B 1 470 ? 4.82 -37.625 10.391 1 97.62 470 GLU B C 1
ATOM 10738 O O . GLU B 1 470 ? 5.82 -38.125 10.898 1 97.62 470 GLU B O 1
ATOM 10743 N N . ARG B 1 471 ? 3.795 -38.312 10.008 1 97.19 471 ARG B N 1
ATOM 10744 C CA . ARG B 1 471 ? 3.773 -39.719 10.312 1 97.19 471 ARG B CA 1
ATOM 10745 C C . ARG B 1 471 ? 3.395 -40.531 9.078 1 97.19 471 ARG B C 1
ATOM 10747 O O . ARG B 1 471 ? 4.168 -41.375 8.617 1 97.19 471 ARG B O 1
ATOM 10754 N N . THR B 1 472 ? 2.246 -40.281 8.492 1 97.94 472 THR B N 1
ATOM 10755 C CA . THR B 1 472 ? 1.7 -41.125 7.43 1 97.94 472 THR B CA 1
ATOM 10756 C C . THR B 1 472 ? 2.578 -41.062 6.184 1 97.94 472 THR B C 1
ATOM 10758 O O . THR B 1 472 ? 3.037 -42.094 5.688 1 97.94 472 THR B O 1
ATOM 10761 N N . LEU B 1 473 ? 2.826 -39.875 5.688 1 98.62 473 LEU B N 1
ATOM 10762 C CA . LEU B 1 473 ? 3.578 -39.719 4.445 1 98.62 473 LEU B CA 1
ATOM 10763 C C . LEU B 1 473 ? 5.016 -40.188 4.617 1 98.62 473 LEU B C 1
ATOM 10765 O O . LEU B 1 473 ? 5.539 -40.938 3.775 1 98.62 473 LEU B O 1
ATOM 10769 N N . PRO B 1 474 ? 5.676 -39.812 5.711 1 97.75 474 PRO B N 1
ATOM 10770 C CA . PRO B 1 474 ? 7.023 -40.344 5.902 1 97.75 474 PRO B CA 1
ATOM 10771 C C . PRO B 1 474 ? 7.051 -41.875 5.941 1 97.75 474 PRO B C 1
ATOM 10773 O O . PRO B 1 474 ? 8.008 -42.5 5.461 1 97.75 474 PRO B O 1
ATOM 10776 N N . SER B 1 475 ? 6.059 -42.469 6.512 1 97.88 475 SER B N 1
ATOM 10777 C CA . SER B 1 475 ? 5.996 -43.906 6.562 1 97.88 475 SER B CA 1
ATOM 10778 C C . SER B 1 475 ? 5.859 -44.5 5.164 1 97.88 475 SER B C 1
ATOM 10780 O O . SER B 1 475 ? 6.453 -45.562 4.867 1 97.88 475 SER B O 1
ATOM 10782 N N . VAL B 1 476 ? 5.055 -43.906 4.359 1 98.31 476 VAL B N 1
ATOM 10783 C CA . VAL B 1 476 ? 4.867 -44.375 2.986 1 98.31 476 VAL B CA 1
ATOM 10784 C C . VAL B 1 476 ? 6.188 -44.25 2.223 1 98.31 476 VAL B C 1
ATOM 10786 O O . VAL B 1 476 ? 6.57 -45.188 1.5 1 98.31 476 VAL B O 1
ATOM 10789 N N . ILE B 1 477 ? 6.879 -43.156 2.377 1 98.06 477 ILE B N 1
ATOM 10790 C CA . ILE B 1 477 ? 8.148 -42.906 1.69 1 98.06 477 ILE B CA 1
ATOM 10791 C C . ILE B 1 477 ? 9.18 -43.938 2.16 1 98.06 477 ILE B C 1
ATOM 10793 O O . ILE B 1 477 ? 9.875 -44.562 1.344 1 98.06 477 ILE B O 1
ATOM 10797 N N . LYS B 1 478 ? 9.266 -44.156 3.461 1 97 478 LYS B N 1
ATOM 10798 C CA . LYS B 1 478 ? 10.195 -45.125 4.012 1 97 478 LYS B CA 1
ATOM 10799 C C . LYS B 1 478 ? 9.914 -46.531 3.467 1 97 478 LYS B C 1
ATOM 10801 O O . LYS B 1 478 ? 10.844 -47.25 3.072 1 97 478 LYS B O 1
ATOM 10806 N N . ALA B 1 479 ? 8.688 -46.875 3.404 1 96.12 479 ALA B N 1
ATOM 10807 C CA . ALA B 1 479 ? 8.281 -48.219 2.951 1 96.12 479 ALA B CA 1
ATOM 10808 C C . ALA B 1 479 ? 8.594 -48.406 1.47 1 96.12 479 ALA B C 1
ATOM 10810 O O . ALA B 1 479 ? 8.82 -49.531 1.021 1 96.12 479 ALA B O 1
ATOM 10811 N N . SER B 1 480 ? 8.594 -47.406 0.74 1 95.12 480 SER B N 1
ATOM 10812 C CA . SER B 1 480 ? 8.82 -47.5 -0.7 1 95.12 480 SER B CA 1
ATOM 10813 C C . SER B 1 480 ? 10.273 -47.812 -1.021 1 95.12 480 SER B C 1
ATOM 10815 O O . SER B 1 480 ? 10.586 -48.312 -2.105 1 95.12 480 SER B O 1
ATOM 10817 N N . GLY B 1 481 ? 11.188 -47.438 -0.09 1 92.38 481 GLY B N 1
ATOM 10818 C CA . GLY B 1 481 ? 12.609 -47.656 -0.311 1 92.38 481 GLY B CA 1
ATOM 10819 C C . GLY B 1 481 ? 13.219 -46.656 -1.29 1 92.38 481 GLY B C 1
ATOM 10820 O O . GLY B 1 481 ? 14.375 -46.781 -1.68 1 92.38 481 GLY B O 1
ATOM 10821 N N . THR B 1 482 ? 12.438 -45.719 -1.701 1 92.06 482 THR B N 1
ATOM 10822 C CA . THR B 1 482 ? 12.93 -44.719 -2.643 1 92.06 482 THR B CA 1
ATOM 10823 C C . THR B 1 482 ? 14.094 -43.938 -2.043 1 92.06 482 THR B C 1
ATOM 10825 O O . THR B 1 482 ? 14.227 -43.844 -0.82 1 92.06 482 THR B O 1
ATOM 10828 N N . ASP B 1 483 ? 14.953 -43.438 -2.885 1 92.62 483 ASP B N 1
ATOM 10829 C CA . ASP B 1 483 ? 16.062 -42.594 -2.445 1 92.62 483 ASP B CA 1
ATOM 10830 C C . ASP B 1 483 ? 15.656 -41.125 -2.453 1 92.62 483 ASP B C 1
ATOM 10832 O O . ASP B 1 483 ? 16.438 -40.25 -2.062 1 92.62 483 ASP B O 1
ATOM 10836 N N . VAL B 1 484 ? 14.469 -40.781 -2.965 1 97.44 484 VAL B N 1
ATOM 10837 C CA . VAL B 1 484 ? 14 -39.406 -3.033 1 97.44 484 VAL B CA 1
ATOM 10838 C C . VAL B 1 484 ? 13.641 -38.906 -1.634 1 97.44 484 VAL B C 1
ATOM 10840 O O . VAL B 1 484 ? 12.812 -39.531 -0.947 1 97.44 484 VAL B O 1
ATOM 10843 N N . PRO B 1 485 ? 14.273 -37.812 -1.184 1 97.62 485 PRO B N 1
ATOM 10844 C CA . PRO B 1 485 ? 14.016 -37.344 0.177 1 97.62 485 PRO B CA 1
ATOM 10845 C C . PRO B 1 485 ? 12.594 -36.812 0.359 1 97.62 485 PRO B C 1
ATOM 10847 O O . PRO B 1 485 ? 11.945 -36.438 -0.615 1 97.62 485 PRO B O 1
ATOM 10850 N N . TYR B 1 486 ? 12.156 -36.875 1.637 1 98.25 486 TYR B N 1
ATOM 10851 C CA . TYR B 1 486 ? 10.883 -36.312 2.066 1 98.25 486 TYR B CA 1
ATOM 10852 C C . TYR B 1 486 ? 11.094 -35.031 2.836 1 98.25 486 TYR B C 1
ATOM 10854 O O . TYR B 1 486 ? 12.016 -34.906 3.645 1 98.25 486 TYR B O 1
ATOM 10862 N N . TRP B 1 487 ? 10.336 -33.969 2.508 1 98.56 487 TRP B N 1
ATOM 10863 C CA . TRP B 1 487 ? 10.305 -32.688 3.205 1 98.56 487 TRP B CA 1
ATOM 10864 C C . TRP B 1 487 ? 8.914 -32.406 3.756 1 98.56 487 TRP B C 1
ATOM 10866 O O . TRP B 1 487 ? 7.922 -32.5 3.029 1 98.56 487 TRP B O 1
ATOM 10876 N N . ILE B 1 488 ? 8.742 -32.062 4.945 1 98 488 ILE B N 1
ATOM 10877 C CA . ILE B 1 488 ? 7.484 -32.062 5.688 1 98 488 ILE B CA 1
ATOM 10878 C C . ILE B 1 488 ? 6.508 -31.078 5.047 1 98 488 ILE B C 1
ATOM 10880 O O . ILE B 1 488 ? 5.316 -31.375 4.926 1 98 488 ILE B O 1
ATOM 10884 N N . SER B 1 489 ? 7.012 -29.906 4.75 1 98.31 489 SER B N 1
ATOM 10885 C CA . SER B 1 489 ? 6.199 -28.828 4.207 1 98.31 489 SER B CA 1
ATOM 10886 C C . SER B 1 489 ? 7.055 -27.844 3.416 1 98.31 489 SER B C 1
ATOM 10888 O O . SER B 1 489 ? 8.281 -27.859 3.508 1 98.31 489 SER B O 1
ATOM 10890 N N . SER B 1 490 ? 6.402 -27.047 2.586 1 98.62 490 SER B N 1
ATOM 10891 C CA . SER B 1 490 ? 7.027 -25.891 1.971 1 98.62 490 SER B CA 1
ATOM 10892 C C . SER B 1 490 ? 6.172 -24.641 2.16 1 98.62 490 SER B C 1
ATOM 10894 O O . SER B 1 490 ? 5.012 -24.609 1.745 1 98.62 490 SER B O 1
ATOM 10896 N N . PRO B 1 491 ? 6.734 -23.688 2.775 1 98.25 491 PRO B N 1
ATOM 10897 C CA . PRO B 1 491 ? 8.055 -23.625 3.406 1 98.25 491 PRO B CA 1
ATOM 10898 C C . PRO B 1 491 ? 8.117 -24.406 4.715 1 98.25 491 PRO B C 1
ATOM 10900 O O . PRO B 1 491 ? 7.082 -24.781 5.27 1 98.25 491 PRO B O 1
ATOM 10903 N N . TYR B 1 492 ? 9.344 -24.656 5.105 1 98.06 492 TYR B N 1
ATOM 10904 C CA . TYR B 1 492 ? 9.547 -25.375 6.359 1 98.06 492 TYR B CA 1
ATOM 10905 C C . TYR B 1 492 ? 11.016 -25.344 6.77 1 98.06 492 TYR B C 1
ATOM 10907 O O . TYR B 1 492 ? 11.898 -25.172 5.93 1 98.06 492 TYR B O 1
ATOM 10915 N N . GLY B 1 493 ? 11.234 -25.531 8.078 1 96.12 493 GLY B N 1
ATOM 10916 C CA . GLY B 1 493 ? 12.57 -25.672 8.641 1 96.12 493 GLY B CA 1
ATOM 10917 C C . GLY B 1 493 ? 12.922 -24.562 9.617 1 96.12 493 GLY B C 1
ATOM 10918 O O . GLY B 1 493 ? 12.539 -23.406 9.414 1 96.12 493 GLY B O 1
ATOM 10919 N N . GLY B 1 494 ? 13.578 -24.891 10.648 1 95.06 494 GLY B N 1
ATOM 10920 C CA . GLY B 1 494 ? 14.039 -23.922 11.617 1 95.06 494 GLY B CA 1
ATOM 10921 C C . GLY B 1 494 ? 13.047 -23.688 12.742 1 95.06 494 GLY B C 1
ATOM 10922 O O . GLY B 1 494 ? 12.344 -24.609 13.164 1 95.06 494 GLY B O 1
ATOM 10923 N N . SER B 1 495 ? 13.039 -22.391 13.289 1 94.88 495 SER B N 1
ATOM 10924 C CA . SER B 1 495 ? 12.25 -22.078 14.477 1 94.88 495 SER B CA 1
ATOM 10925 C C . SER B 1 495 ? 10.789 -21.812 14.117 1 94.88 495 SER B C 1
ATOM 10927 O O . SER B 1 495 ? 9.914 -21.891 14.984 1 94.88 495 SER B O 1
ATOM 10929 N N . PHE B 1 496 ? 10.508 -21.5 12.93 1 95.38 496 PHE B N 1
ATOM 10930 C CA . PHE B 1 496 ? 9.18 -21.344 12.352 1 95.38 496 PHE B CA 1
ATOM 10931 C C . PHE B 1 496 ? 9.18 -21.734 10.875 1 95.38 496 PHE B C 1
ATOM 10933 O O . PHE B 1 496 ? 10.242 -21.906 10.281 1 95.38 496 PHE B O 1
ATOM 10940 N N . SER B 1 497 ? 8.078 -21.906 10.312 1 96.81 497 SER B N 1
ATOM 10941 C CA . SER B 1 497 ? 7.93 -22.531 9.008 1 96.81 497 SER B CA 1
ATOM 10942 C C . SER B 1 497 ? 8.703 -21.781 7.93 1 96.81 497 SER B C 1
ATOM 10944 O O . SER B 1 497 ? 9.234 -22.391 7 1 96.81 497 SER B O 1
ATOM 10946 N N . ASN B 1 498 ? 8.789 -20.406 8.023 1 97.94 498 ASN B N 1
ATOM 10947 C CA . ASN B 1 498 ? 9.383 -19.578 6.98 1 97.94 498 ASN B CA 1
ATOM 10948 C C . ASN B 1 498 ? 10.727 -19 7.426 1 97.94 498 ASN B C 1
ATOM 10950 O O . ASN B 1 498 ? 11.078 -17.875 7.051 1 97.94 498 ASN B O 1
ATOM 10954 N N . ASP B 1 499 ? 11.453 -19.719 8.305 1 97.94 499 ASP B N 1
ATOM 10955 C CA . ASP B 1 499 ? 12.766 -19.328 8.812 1 97.94 499 ASP B CA 1
ATOM 10956 C C . ASP B 1 499 ? 13.781 -19.234 7.676 1 97.94 499 ASP B C 1
ATOM 10958 O O . ASP B 1 499 ? 13.992 -20.203 6.945 1 97.94 499 ASP B O 1
ATOM 10962 N N . THR B 1 500 ? 14.406 -18.094 7.504 1 98 500 THR B N 1
ATOM 10963 C CA . THR B 1 500 ? 15.266 -17.844 6.352 1 98 500 THR B CA 1
ATOM 10964 C C . THR B 1 500 ? 16.609 -18.547 6.512 1 98 500 THR B C 1
ATOM 10966 O O . THR B 1 500 ? 17.391 -18.625 5.566 1 98 500 THR B O 1
ATOM 10969 N N . THR B 1 501 ? 16.906 -19.188 7.684 1 98.31 501 THR B N 1
ATOM 10970 C CA . THR B 1 501 ? 18.25 -19.719 7.941 1 98.31 501 THR B CA 1
ATOM 10971 C C . THR B 1 501 ? 18.25 -21.234 7.82 1 98.31 501 THR B C 1
ATOM 10973 O O . THR B 1 501 ? 19.297 -21.875 7.914 1 98.31 501 THR B O 1
ATOM 10976 N N . VAL B 1 502 ? 17.094 -21.906 7.66 1 98.31 502 VAL B N 1
ATOM 10977 C CA . VAL B 1 502 ? 17 -23.359 7.551 1 98.31 502 VAL B CA 1
ATOM 10978 C C . VAL B 1 502 ? 15.898 -23.734 6.559 1 98.31 502 VAL B C 1
ATOM 10980 O O . VAL B 1 502 ? 14.789 -23.188 6.609 1 98.31 502 VAL B O 1
ATOM 10983 N N . GLY B 1 503 ? 16.188 -24.672 5.648 1 98.44 503 GLY B N 1
ATOM 10984 C CA . GLY B 1 503 ? 15.164 -25.188 4.746 1 98.44 503 GLY B CA 1
ATOM 10985 C C . GLY B 1 503 ? 14.82 -24.219 3.629 1 98.44 503 GLY B C 1
ATOM 10986 O O . GLY B 1 503 ? 15.711 -23.641 3.002 1 98.44 503 GLY B O 1
ATOM 10987 N N . ASP B 1 504 ? 13.531 -24.141 3.279 1 98.69 504 ASP B N 1
ATOM 10988 C CA . ASP B 1 504 ? 13.086 -23.281 2.189 1 98.69 504 ASP B CA 1
ATOM 10989 C C . ASP B 1 504 ? 12.086 -22.234 2.686 1 98.69 504 ASP B C 1
ATOM 10991 O O . ASP B 1 504 ? 11.531 -22.375 3.779 1 98.69 504 ASP B O 1
ATOM 10995 N N . THR B 1 505 ? 11.906 -21.156 1.919 1 98.56 505 THR B N 1
ATOM 10996 C CA . THR B 1 505 ? 11 -20.062 2.285 1 98.56 505 THR B CA 1
ATOM 10997 C C . THR B 1 505 ? 10.109 -19.688 1.105 1 98.56 505 THR B C 1
ATOM 10999 O O . THR B 1 505 ? 10.422 -20 -0.044 1 98.56 505 THR B O 1
ATOM 11002 N N . HIS B 1 506 ? 8.953 -19.188 1.407 1 98.31 506 HIS B N 1
ATOM 11003 C CA . HIS B 1 506 ? 8.125 -18.422 0.485 1 98.31 506 HIS B CA 1
ATOM 11004 C C . HIS B 1 506 ? 8.258 -16.922 0.738 1 98.31 506 HIS B C 1
ATOM 11006 O O . HIS B 1 506 ? 7.988 -16.453 1.843 1 98.31 506 HIS B O 1
ATOM 11012 N N . CYS B 1 507 ? 8.664 -16.141 -0.276 1 97.62 507 CYS B N 1
ATOM 11013 C CA . CYS B 1 507 ? 8.875 -14.711 -0.117 1 97.62 507 CYS B CA 1
ATOM 11014 C C . CYS B 1 507 ? 7.684 -13.922 -0.638 1 97.62 507 CYS B C 1
ATOM 11016 O O . CYS B 1 507 ? 7.641 -13.547 -1.812 1 97.62 507 CYS B O 1
ATOM 11018 N N . TRP B 1 508 ? 6.742 -13.516 0.247 1 95.75 508 TRP B N 1
ATOM 11019 C CA . TRP B 1 508 ? 5.523 -12.812 -0.143 1 95.75 508 TRP B CA 1
ATOM 11020 C C . TRP B 1 508 ? 5.445 -11.445 0.534 1 95.75 508 TRP B C 1
ATOM 11022 O O . TRP B 1 508 ? 4.465 -10.719 0.36 1 95.75 508 TRP B O 1
ATOM 11032 N N . ASP B 1 509 ? 6.48 -11.008 1.228 1 94.88 509 ASP B N 1
ATOM 11033 C CA . ASP B 1 509 ? 6.508 -9.703 1.893 1 94.88 509 ASP B CA 1
ATOM 11034 C C . ASP B 1 509 ? 6.664 -8.57 0.88 1 94.88 509 ASP B C 1
ATOM 11036 O O . ASP B 1 509 ? 6.449 -7.406 1.209 1 94.88 509 ASP B O 1
ATOM 11040 N N . VAL B 1 510 ? 7 -8.805 -0.392 1 94.56 510 VAL B N 1
ATOM 11041 C CA . VAL B 1 510 ? 7.16 -7.777 -1.414 1 94.56 510 VAL B CA 1
ATOM 11042 C C . VAL B 1 510 ? 5.832 -7.559 -2.135 1 94.56 510 VAL B C 1
ATOM 11044 O O . VAL B 1 510 ? 5.262 -6.465 -2.078 1 94.56 510 VAL B O 1
ATOM 11047 N N . TRP B 1 511 ? 5.199 -8.594 -2.688 1 92.06 511 TRP B N 1
ATOM 11048 C CA . TRP B 1 511 ? 3.926 -8.43 -3.381 1 92.06 511 TRP B CA 1
ATOM 11049 C C . TRP B 1 511 ? 2.762 -8.445 -2.396 1 92.06 511 TRP B C 1
ATOM 11051 O O . TRP B 1 511 ? 1.754 -7.766 -2.602 1 92.06 511 TRP B O 1
ATOM 11061 N N . HIS B 1 512 ? 2.859 -9.227 -1.374 1 90.12 512 HIS B N 1
ATOM 11062 C CA . HIS B 1 512 ? 1.861 -9.289 -0.313 1 90.12 512 HIS B CA 1
ATOM 11063 C C . HIS B 1 512 ? 2.424 -8.758 1.004 1 90.12 512 HIS B C 1
ATOM 11065 O O . HIS B 1 512 ? 3.307 -7.898 1.007 1 90.12 512 HIS B O 1
ATOM 11071 N N . GLY B 1 513 ? 1.911 -9.117 2.041 1 90.19 513 GLY B N 1
ATOM 11072 C CA . GLY B 1 513 ? 2.414 -8.812 3.371 1 90.19 513 GLY B CA 1
ATOM 11073 C C . GLY B 1 513 ? 2.74 -7.348 3.562 1 90.19 513 GLY B C 1
ATOM 11074 O O . GLY B 1 513 ? 1.868 -6.488 3.424 1 90.19 513 GLY B O 1
ATOM 11075 N N . LYS B 1 514 ? 4.012 -7.055 3.668 1 92.25 514 LYS B N 1
ATOM 11076 C CA . LYS B 1 514 ? 4.492 -5.723 4.02 1 92.25 514 LYS B CA 1
ATOM 11077 C C . LYS B 1 514 ? 4.5 -4.801 2.799 1 92.25 514 LYS B C 1
ATOM 11079 O O . LYS B 1 514 ? 4.715 -3.596 2.928 1 92.25 514 LYS B O 1
ATOM 11084 N N . LEU B 1 515 ? 4.289 -5.34 1.64 1 95.62 515 LEU B N 1
ATOM 11085 C CA . LEU B 1 515 ? 4.383 -4.578 0.4 1 95.62 515 LEU B CA 1
ATOM 11086 C C . LEU B 1 515 ? 5.727 -3.871 0.297 1 95.62 515 LEU B C 1
ATOM 11088 O O . LEU B 1 515 ? 5.789 -2.693 -0.06 1 95.62 515 LEU B O 1
ATOM 11092 N N . SER B 1 516 ? 6.785 -4.539 0.639 1 96.38 516 SER B N 1
ATOM 11093 C CA . SER B 1 516 ? 8.125 -3.967 0.567 1 96.38 516 SER B CA 1
ATOM 11094 C C . SER B 1 516 ? 8.5 -3.607 -0.867 1 96.38 516 SER B C 1
ATOM 11096 O O . SER B 1 516 ? 8.023 -4.242 -1.813 1 96.38 516 SER B O 1
ATOM 11098 N N . PRO B 1 517 ? 9.32 -2.602 -1.056 1 95.75 517 PRO B N 1
ATOM 11099 C CA . PRO B 1 517 ? 9.875 -2.383 -2.395 1 95.75 517 PRO B CA 1
ATOM 11100 C C . PRO B 1 517 ? 10.57 -3.621 -2.955 1 95.75 517 PRO B C 1
ATOM 11102 O O . PRO B 1 517 ? 11.18 -4.387 -2.201 1 95.75 517 PRO B O 1
ATOM 11105 N N . TYR B 1 518 ? 10.484 -3.84 -4.246 1 96.81 518 TYR B N 1
ATOM 11106 C CA . TYR B 1 518 ? 11.086 -5.055 -4.785 1 96.81 518 TYR B CA 1
ATOM 11107 C C . TYR B 1 518 ? 12.602 -4.992 -4.695 1 96.81 518 TYR B C 1
ATOM 11109 O O . TYR B 1 518 ? 13.281 -6.023 -4.766 1 96.81 518 TYR B O 1
ATOM 11117 N N . GLN B 1 519 ? 13.195 -3.836 -4.422 1 96 519 GLN B N 1
ATOM 11118 C CA . GLN B 1 519 ? 14.617 -3.709 -4.148 1 96 519 GLN B CA 1
ATOM 11119 C C . GLN B 1 519 ? 15 -4.422 -2.852 1 96 519 GLN B C 1
ATOM 11121 O O . GLN B 1 519 ? 16.172 -4.75 -2.633 1 96 519 GLN B O 1
ATOM 11126 N N . ASP B 1 520 ? 14.031 -4.695 -2.016 1 95.31 520 ASP B N 1
ATOM 11127 C CA . ASP B 1 520 ? 14.273 -5.309 -0.713 1 95.31 520 ASP B CA 1
ATOM 11128 C C . ASP B 1 520 ? 14.391 -6.824 -0.831 1 95.31 520 ASP B C 1
ATOM 11130 O O . ASP B 1 520 ? 14.648 -7.512 0.159 1 95.31 520 ASP B O 1
ATOM 11134 N N . TYR B 1 521 ? 14.289 -7.414 -1.971 1 96.94 521 TYR B N 1
ATOM 11135 C CA . TYR B 1 521 ? 14.453 -8.859 -2.133 1 96.94 521 TYR B CA 1
ATOM 11136 C C . TYR B 1 521 ? 15.781 -9.328 -1.545 1 96.94 521 TYR B C 1
ATOM 11138 O O . TYR B 1 521 ? 15.867 -10.43 -1.012 1 96.94 521 TYR B O 1
ATOM 11146 N N . LYS B 1 522 ? 16.75 -8.508 -1.633 1 95.94 522 LYS B N 1
ATOM 11147 C CA . LYS B 1 522 ? 18.047 -8.852 -1.065 1 95.94 522 LYS B CA 1
ATOM 11148 C C . LYS B 1 522 ? 17.938 -9.164 0.423 1 95.94 522 LYS B C 1
ATOM 11150 O O . LYS B 1 522 ? 18.562 -10.109 0.913 1 95.94 522 LYS B O 1
ATOM 11155 N N . ALA B 1 523 ? 17.141 -8.43 1.095 1 96.12 523 ALA B N 1
ATOM 11156 C CA . ALA B 1 523 ? 16.969 -8.594 2.537 1 96.12 523 ALA B CA 1
ATOM 11157 C C . ALA B 1 523 ? 16.219 -9.883 2.861 1 96.12 523 ALA B C 1
ATOM 11159 O O . ALA B 1 523 ? 16.25 -10.352 4 1 96.12 523 ALA B O 1
ATOM 11160 N N . TYR B 1 524 ? 15.625 -10.508 1.871 1 97.06 524 TYR B N 1
ATOM 11161 C CA . TYR B 1 524 ? 14.836 -11.719 2.076 1 97.06 524 TYR B CA 1
ATOM 11162 C C . TYR B 1 524 ? 15.602 -12.953 1.6 1 97.06 524 TYR B C 1
ATOM 11164 O O . TYR B 1 524 ? 15 -14.008 1.366 1 97.06 524 TYR B O 1
ATOM 11172 N N . THR B 1 525 ? 16.859 -12.82 1.468 1 97.94 525 THR B N 1
ATOM 11173 C CA . THR B 1 525 ? 17.688 -13.961 1.091 1 97.94 525 THR B CA 1
ATOM 11174 C C . THR B 1 525 ? 17.5 -15.117 2.07 1 97.94 525 THR B C 1
ATOM 11176 O O . THR B 1 525 ? 17.469 -14.906 3.285 1 97.94 525 THR B O 1
ATOM 11179 N N . SER B 1 526 ? 17.312 -16.312 1.541 1 98.31 526 SER B N 1
ATOM 11180 C CA . SER B 1 526 ? 17.203 -17.547 2.32 1 98.31 526 SER B CA 1
ATOM 11181 C C . SER B 1 526 ? 17.938 -18.703 1.655 1 98.31 526 SER B C 1
ATOM 11183 O O . SER B 1 526 ? 18.609 -18.5 0.631 1 98.31 526 SER B O 1
ATOM 11185 N N . ARG B 1 527 ? 17.938 -19.938 2.275 1 98.75 527 ARG B N 1
ATOM 11186 C CA . ARG B 1 527 ? 18.734 -21.062 1.804 1 98.75 527 ARG B CA 1
ATOM 11187 C C . ARG B 1 527 ? 18.188 -21.609 0.495 1 98.75 527 ARG B C 1
ATOM 11189 O O . ARG B 1 527 ? 18.938 -22.141 -0.327 1 98.75 527 ARG B O 1
ATOM 11196 N N . PHE B 1 528 ? 16.906 -21.516 0.306 1 98.81 528 PHE B N 1
ATOM 11197 C CA . PHE B 1 528 ? 16.156 -21.922 -0.876 1 98.81 528 PHE B CA 1
ATOM 11198 C C . PHE B 1 528 ? 14.828 -21.188 -0.955 1 98.81 528 PHE B C 1
ATOM 11200 O O . PHE B 1 528 ? 14 -21.281 -0.043 1 98.81 528 PHE B O 1
ATOM 11207 N N . ILE B 1 529 ? 14.602 -20.375 -1.994 1 98.75 529 ILE B N 1
ATOM 11208 C CA . ILE B 1 529 ? 13.328 -19.703 -2.189 1 98.75 529 ILE B CA 1
ATOM 11209 C C . ILE B 1 529 ? 12.438 -20.531 -3.117 1 98.75 529 ILE B C 1
ATOM 11211 O O . ILE B 1 529 ? 12.609 -20.5 -4.34 1 98.75 529 ILE B O 1
ATOM 11215 N N . SER B 1 530 ? 11.453 -21.172 -2.504 1 98.69 530 SER B N 1
ATOM 11216 C CA . SER B 1 530 ? 10.656 -22.125 -3.275 1 98.69 530 SER B CA 1
ATOM 11217 C C . SER B 1 530 ? 9.398 -21.453 -3.838 1 98.69 530 SER B C 1
ATOM 11219 O O . SER B 1 530 ? 8.688 -22.047 -4.648 1 98.69 530 SER B O 1
ATOM 11221 N N . GLU B 1 531 ? 9.102 -20.203 -3.373 1 98.31 531 GLU B N 1
ATOM 11222 C CA . GLU B 1 531 ? 8.07 -19.375 -3.984 1 98.31 531 GLU B CA 1
ATOM 11223 C C . GLU B 1 531 ? 8.398 -17.891 -3.852 1 98.31 531 GLU B C 1
ATOM 11225 O O . GLU B 1 531 ? 8.789 -17.422 -2.775 1 98.31 531 GLU B O 1
ATOM 11230 N N . PHE B 1 532 ? 8.273 -17.172 -4.859 1 97.75 532 PHE B N 1
ATOM 11231 C CA . PHE B 1 532 ? 8.273 -15.711 -4.918 1 97.75 532 PHE B CA 1
ATOM 11232 C C . PHE B 1 532 ? 7.699 -15.219 -6.238 1 97.75 532 PHE B C 1
ATOM 11234 O O . PHE B 1 532 ? 7.562 -15.992 -7.188 1 97.75 532 PHE B O 1
ATOM 11241 N N . GLY B 1 533 ? 7.309 -14.031 -6.289 1 96.69 533 GLY B N 1
ATOM 11242 C CA . GLY B 1 533 ? 6.836 -13.594 -7.594 1 96.69 533 GLY B CA 1
ATOM 11243 C C . GLY B 1 533 ? 6.152 -12.234 -7.555 1 96.69 533 GLY B C 1
ATOM 11244 O O . GLY B 1 533 ? 6.008 -11.641 -6.488 1 96.69 533 GLY B O 1
ATOM 11245 N N . PHE B 1 534 ? 5.773 -11.742 -8.797 1 96.31 534 PHE B N 1
ATOM 11246 C CA . PHE B 1 534 ? 5.062 -10.5 -9.078 1 96.31 534 PHE B CA 1
ATOM 11247 C C . PHE B 1 534 ? 4.039 -10.695 -10.188 1 96.31 534 PHE B C 1
ATOM 11249 O O . PHE B 1 534 ? 4.312 -11.391 -11.172 1 96.31 534 PHE B O 1
ATOM 11256 N N . GLU B 1 535 ? 2.916 -10.062 -10.023 1 97.62 535 GLU B N 1
ATOM 11257 C CA . GLU B 1 535 ? 1.89 -10.195 -11.055 1 97.62 535 GLU B CA 1
ATOM 11258 C C . GLU B 1 535 ? 2.168 -9.258 -12.227 1 97.62 535 GLU B C 1
ATOM 11260 O O . GLU B 1 535 ? 2.787 -8.211 -12.062 1 97.62 535 GLU B O 1
ATOM 11265 N N . SER B 1 536 ? 1.747 -9.68 -13.422 1 98.25 536 SER B N 1
ATOM 11266 C CA . SER B 1 536 ? 1.695 -8.828 -14.609 1 98.25 536 SER B CA 1
ATOM 11267 C C . SER B 1 536 ? 0.646 -9.32 -15.602 1 98.25 536 SER B C 1
ATOM 11269 O O . SER B 1 536 ? 0.194 -10.469 -15.516 1 98.25 536 SER B O 1
ATOM 11271 N N . ALA B 1 537 ? 0.303 -8.492 -16.516 1 98.38 537 ALA B N 1
ATOM 11272 C CA . ALA B 1 537 ? -0.693 -8.805 -17.547 1 98.38 537 ALA B CA 1
ATOM 11273 C C . ALA B 1 537 ? -0.144 -9.805 -18.547 1 98.38 537 ALA B C 1
ATOM 11275 O O . ALA B 1 537 ? 1.064 -9.852 -18.797 1 98.38 537 ALA B O 1
ATOM 11276 N N . PRO B 1 538 ? -1.035 -10.68 -19.109 1 98.06 538 PRO B N 1
ATOM 11277 C CA . PRO B 1 538 ? -0.656 -11.477 -20.281 1 98.06 538 PRO B CA 1
ATOM 11278 C C . PRO B 1 538 ? -0.526 -10.633 -21.547 1 98.06 538 PRO B C 1
ATOM 11280 O O . PRO B 1 538 ? -0.562 -9.406 -21.484 1 98.06 538 PRO B O 1
ATOM 11283 N N . SER B 1 539 ? -0.321 -11.312 -22.641 1 96.25 539 SER B N 1
ATOM 11284 C CA . SER B 1 539 ? -0.216 -10.594 -23.906 1 96.25 539 SER B CA 1
ATOM 11285 C C . SER B 1 539 ? -1.506 -9.852 -24.234 1 96.25 539 SER B C 1
ATOM 11287 O O . SER B 1 539 ? -2.586 -10.25 -23.797 1 96.25 539 SER B O 1
ATOM 11289 N N . LEU B 1 540 ? -1.366 -8.789 -24.953 1 95.69 540 LEU B N 1
ATOM 11290 C CA . LEU B 1 540 ? -2.52 -8.008 -25.375 1 95.69 540 LEU B CA 1
ATOM 11291 C C . LEU B 1 540 ? -3.516 -8.867 -26.141 1 95.69 540 LEU B C 1
ATOM 11293 O O . LEU B 1 540 ? -4.73 -8.719 -25.969 1 95.69 540 LEU B O 1
ATOM 11297 N N . GLN B 1 541 ? -3.031 -9.766 -26.938 1 93.88 541 GLN B N 1
ATOM 11298 C CA . GLN B 1 541 ? -3.879 -10.648 -27.734 1 93.88 541 GLN B CA 1
ATOM 11299 C C . GLN B 1 541 ? -4.707 -11.57 -26.844 1 93.88 541 GLN B C 1
ATOM 11301 O O . GLN B 1 541 ? -5.887 -11.805 -27.109 1 93.88 541 GLN B O 1
ATOM 11306 N N . THR B 1 542 ? -4.051 -12.109 -25.812 1 96.44 542 THR B N 1
ATOM 11307 C CA . THR B 1 542 ? -4.746 -12.969 -24.859 1 96.44 542 THR B CA 1
ATOM 11308 C C . THR B 1 542 ? -5.887 -12.219 -24.188 1 96.44 542 THR B C 1
ATOM 11310 O O . THR B 1 542 ? -6.992 -12.75 -24.062 1 96.44 542 THR B O 1
ATOM 11313 N N . LEU B 1 543 ? -5.684 -10.969 -23.812 1 97.25 543 LEU B N 1
ATOM 11314 C CA . LEU B 1 543 ? -6.703 -10.156 -23.172 1 97.25 543 LEU B CA 1
ATOM 11315 C C . LEU B 1 543 ? -7.828 -9.812 -24.141 1 97.25 543 LEU B C 1
ATOM 11317 O O . LEU B 1 543 ? -9.008 -9.844 -23.766 1 97.25 543 LEU B O 1
ATOM 11321 N N . HIS B 1 544 ? -7.473 -9.492 -25.406 1 96.25 544 HIS B N 1
ATOM 11322 C CA . HIS B 1 544 ? -8.484 -9.156 -26.391 1 96.25 544 HIS B CA 1
ATOM 11323 C C . HIS B 1 544 ? -9.406 -10.344 -26.672 1 96.25 544 HIS B C 1
ATOM 11325 O O . HIS B 1 544 ? -10.602 -10.164 -26.891 1 96.25 544 HIS B O 1
ATOM 11331 N N . ARG B 1 545 ? -8.844 -11.5 -26.625 1 95.19 545 ARG B N 1
ATOM 11332 C CA . ARG B 1 545 ? -9.648 -12.703 -26.828 1 95.19 545 ARG B CA 1
ATOM 11333 C C . ARG B 1 545 ? -10.586 -12.945 -25.656 1 95.19 545 ARG B C 1
ATOM 11335 O O . ARG B 1 545 ? -11.742 -13.336 -25.844 1 95.19 545 ARG B O 1
ATOM 11342 N N . ALA B 1 546 ? -10.141 -12.695 -24.469 1 97.5 546 ALA B N 1
ATOM 11343 C CA . ALA B 1 546 ? -10.867 -13.047 -23.266 1 97.5 546 ALA B CA 1
ATOM 11344 C C . ALA B 1 546 ? -11.906 -11.984 -22.906 1 97.5 546 ALA B C 1
ATOM 11346 O O . ALA B 1 546 ? -12.93 -12.289 -22.297 1 97.5 546 ALA B O 1
ATOM 11347 N N . ILE B 1 547 ? -11.609 -10.727 -23.203 1 98.12 547 ILE B N 1
ATOM 11348 C CA . ILE B 1 547 ? -12.5 -9.602 -22.922 1 98.12 547 ILE B CA 1
ATOM 11349 C C . ILE B 1 547 ? -13.117 -9.094 -24.234 1 98.12 547 ILE B C 1
ATOM 11351 O O . ILE B 1 547 ? -12.484 -8.344 -24.969 1 98.12 547 ILE B O 1
ATOM 11355 N N . THR B 1 548 ? -14.352 -9.438 -24.422 1 97.69 548 THR B N 1
ATOM 11356 C CA . THR B 1 548 ? -14.914 -9.281 -25.766 1 97.69 548 THR B CA 1
ATOM 11357 C C . THR B 1 548 ? -15.477 -7.871 -25.938 1 97.69 548 THR B C 1
ATOM 11359 O O . THR B 1 548 ? -15.508 -7.355 -27.062 1 97.69 548 THR B O 1
ATOM 11362 N N . SER B 1 549 ? -15.914 -7.195 -24.859 1 96.06 549 SER B N 1
ATOM 11363 C CA . SER B 1 549 ? -16.438 -5.836 -24.969 1 96.06 549 SER B CA 1
ATOM 11364 C C . SER B 1 549 ? -15.305 -4.816 -25.062 1 96.06 549 SER B C 1
ATOM 11366 O O . SER B 1 549 ? -14.445 -4.746 -24.188 1 96.06 549 SER B O 1
ATOM 11368 N N . PRO B 1 550 ? -15.289 -3.998 -26.047 1 94.5 550 PRO B N 1
ATOM 11369 C CA . PRO B 1 550 ? -14.25 -2.973 -26.156 1 94.5 550 PRO B CA 1
ATOM 11370 C C . PRO B 1 550 ? -14.273 -1.99 -24.984 1 94.5 550 PRO B C 1
ATOM 11372 O O . PRO B 1 550 ? -13.219 -1.483 -24.578 1 94.5 550 PRO B O 1
ATOM 11375 N N . LYS B 1 551 ? -15.391 -1.739 -24.391 1 94 551 LYS B N 1
ATOM 11376 C CA . LYS B 1 551 ? -15.523 -0.798 -23.281 1 94 551 LYS B CA 1
ATOM 11377 C C . LYS B 1 551 ? -14.875 -1.349 -22.016 1 94 551 LYS B C 1
ATOM 11379 O O . LYS B 1 551 ? -14.602 -0.599 -21.078 1 94 551 LYS B O 1
ATOM 11384 N N . GLU B 1 552 ? -14.641 -2.629 -22.047 1 97.12 552 GLU B N 1
ATOM 11385 C CA . GLU B 1 552 ? -14.062 -3.283 -20.875 1 97.12 552 GLU B CA 1
ATOM 11386 C C . GLU B 1 552 ? -12.594 -3.609 -21.078 1 97.12 552 GLU B C 1
ATOM 11388 O O . GLU B 1 552 ? -11.938 -4.156 -20.188 1 97.12 552 GLU B O 1
ATOM 11393 N N . ARG B 1 553 ? -12 -3.215 -22.203 1 96.75 553 ARG B N 1
ATOM 11394 C CA . ARG B 1 553 ? -10.617 -3.551 -22.531 1 96.75 553 ARG B CA 1
ATOM 11395 C C . ARG B 1 553 ? -9.664 -2.477 -22.031 1 96.75 553 ARG B C 1
ATOM 11397 O O . ARG B 1 553 ? -8.969 -1.834 -22.812 1 96.75 553 ARG B O 1
ATOM 11404 N N . HIS B 1 554 ? -9.625 -2.314 -20.75 1 96.81 554 HIS B N 1
ATOM 11405 C CA . HIS B 1 554 ? -8.656 -1.452 -20.078 1 96.81 554 HIS B CA 1
ATOM 11406 C C . HIS B 1 554 ? -8.375 -1.942 -18.656 1 96.81 554 HIS B C 1
ATOM 11408 O O . HIS B 1 554 ? -9.172 -2.682 -18.078 1 96.81 554 HIS B O 1
ATOM 11414 N N . GLY B 1 555 ? -7.293 -1.548 -18.156 1 96.56 555 GLY B N 1
ATOM 11415 C CA . GLY B 1 555 ? -6.734 -2.123 -16.938 1 96.56 555 GLY B CA 1
ATOM 11416 C C . GLY B 1 555 ? -7.547 -1.805 -15.695 1 96.56 555 GLY B C 1
ATOM 11417 O O . GLY B 1 555 ? -7.266 -2.322 -14.617 1 96.56 555 GLY B O 1
ATOM 11418 N N . GLN B 1 556 ? -8.586 -1.002 -15.758 1 97.12 556 GLN B N 1
ATOM 11419 C CA . GLN B 1 556 ? -9.367 -0.617 -14.586 1 97.12 556 GLN B CA 1
ATOM 11420 C C . GLN B 1 556 ? -10.852 -0.922 -14.789 1 97.12 556 GLN B C 1
ATOM 11422 O O . GLN B 1 556 ? -11.711 -0.263 -14.203 1 97.12 556 GLN B O 1
ATOM 11427 N N . SER B 1 557 ? -11.203 -1.9 -15.602 1 97.31 557 SER B N 1
ATOM 11428 C CA . SER B 1 557 ? -12.594 -2.297 -15.836 1 97.31 557 SER B CA 1
ATOM 11429 C C . SER B 1 557 ? -13 -3.447 -14.922 1 97.31 557 SER B C 1
ATOM 11431 O O . SER B 1 557 ? -12.148 -4.078 -14.289 1 97.31 557 SER B O 1
ATOM 11433 N N . ARG B 1 558 ? -14.273 -3.697 -14.867 1 96.62 558 ARG B N 1
ATOM 11434 C CA . ARG B 1 558 ? -14.812 -4.805 -14.078 1 96.62 558 ARG B CA 1
ATOM 11435 C C . ARG B 1 558 ? -14.336 -6.145 -14.625 1 96.62 558 ARG B C 1
ATOM 11437 O O . ARG B 1 558 ? -13.906 -7.016 -13.867 1 96.62 558 ARG B O 1
ATOM 11444 N N . THR B 1 559 ? -14.398 -6.285 -15.93 1 97.5 559 THR B N 1
ATOM 11445 C CA . THR B 1 559 ? -14.031 -7.551 -16.562 1 97.5 559 THR B CA 1
ATOM 11446 C C . THR B 1 559 ? -12.539 -7.828 -16.375 1 97.5 559 THR B C 1
ATOM 11448 O O . THR B 1 559 ? -12.148 -8.961 -16.094 1 97.5 559 THR B O 1
ATOM 11451 N N . PHE B 1 560 ? -11.75 -6.785 -16.594 1 97.19 560 PHE B N 1
ATOM 11452 C CA . PHE B 1 560 ? -10.32 -6.949 -16.359 1 97.19 560 PHE B CA 1
ATOM 11453 C C . PHE B 1 560 ? -10.055 -7.418 -14.93 1 97.19 560 PHE B C 1
ATOM 11455 O O . PHE B 1 560 ? -9.289 -8.359 -14.719 1 97.19 560 PHE B O 1
ATOM 11462 N N . ASP B 1 561 ? -10.703 -6.828 -13.969 1 96.75 561 ASP B N 1
ATOM 11463 C CA . ASP B 1 561 ? -10.492 -7.16 -12.562 1 96.75 561 ASP B CA 1
ATOM 11464 C C . ASP B 1 561 ? -10.898 -8.602 -12.273 1 96.75 561 ASP B C 1
ATOM 11466 O O . ASP B 1 561 ? -10.281 -9.273 -11.445 1 96.75 561 ASP B O 1
ATOM 11470 N N . VAL B 1 562 ? -11.906 -9.031 -12.906 1 96.44 562 VAL B N 1
ATOM 11471 C CA . VAL B 1 562 ? -12.383 -10.391 -12.703 1 96.44 562 VAL B CA 1
ATOM 11472 C C . VAL B 1 562 ? -11.344 -11.391 -13.219 1 96.44 562 VAL B C 1
ATOM 11474 O O . VAL B 1 562 ? -11.242 -12.508 -12.711 1 96.44 562 VAL B O 1
ATOM 11477 N N . HIS B 1 563 ? -10.586 -10.953 -14.18 1 97.69 563 HIS B N 1
ATOM 11478 C CA . HIS B 1 563 ? -9.555 -11.82 -14.75 1 97.69 563 HIS B CA 1
ATOM 11479 C C . HIS B 1 563 ? -8.25 -11.711 -13.977 1 97.69 563 HIS B C 1
ATOM 11481 O O . HIS B 1 563 ? -7.258 -12.359 -14.328 1 97.69 563 HIS B O 1
ATOM 11487 N N . ASP B 1 564 ? -8.18 -10.922 -13.008 1 97 564 ASP B N 1
ATOM 11488 C CA . ASP B 1 564 ? -7.102 -10.883 -12.016 1 97 564 ASP B CA 1
ATOM 11489 C C . ASP B 1 564 ? -7.613 -11.281 -10.633 1 97 564 ASP B C 1
ATOM 11491 O O . ASP B 1 564 ? -8.164 -10.453 -9.914 1 97 564 ASP B O 1
ATOM 11495 N N . LYS B 1 565 ? -7.352 -12.469 -10.242 1 96.31 565 LYS B N 1
ATOM 11496 C CA . LYS B 1 565 ? -7.906 -13.023 -9.016 1 96.31 565 LYS B CA 1
ATOM 11497 C C . LYS B 1 565 ? -7 -12.727 -7.82 1 96.31 565 LYS B C 1
ATOM 11499 O O . LYS B 1 565 ? -7.316 -13.094 -6.688 1 96.31 565 LYS B O 1
ATOM 11504 N N . GLY B 1 566 ? -5.871 -12.039 -8.055 1 94.38 566 GLY B N 1
ATOM 11505 C CA . GLY B 1 566 ? -4.969 -11.703 -6.965 1 94.38 566 GLY B CA 1
ATOM 11506 C C . GLY B 1 566 ? -5.531 -10.648 -6.031 1 94.38 566 GLY B C 1
ATOM 11507 O O . GLY B 1 566 ? -5.859 -9.539 -6.465 1 94.38 566 GLY B O 1
ATOM 11508 N N . PRO B 1 567 ? -5.637 -10.961 -4.77 1 90.94 567 PRO B N 1
ATOM 11509 C CA . PRO B 1 567 ? -6.191 -9.977 -3.844 1 90.94 567 PRO B CA 1
ATOM 11510 C C . PRO B 1 567 ? -5.391 -8.672 -3.816 1 90.94 567 PRO B C 1
ATOM 11512 O O . PRO B 1 567 ? -4.164 -8.703 -3.723 1 90.94 567 PRO B O 1
ATOM 11515 N N . GLY B 1 568 ? -6.066 -7.566 -3.998 1 92.94 568 GLY B N 1
ATOM 11516 C CA . GLY B 1 568 ? -5.465 -6.25 -3.857 1 92.94 568 GLY B CA 1
ATOM 11517 C C . GLY B 1 568 ? -4.695 -5.812 -5.09 1 92.94 568 GLY B C 1
ATOM 11518 O O . GLY B 1 568 ? -4.008 -4.789 -5.07 1 92.94 568 GLY B O 1
ATOM 11519 N N . HIS B 1 569 ? -4.801 -6.508 -6.172 1 95.5 569 HIS B N 1
ATOM 11520 C CA . HIS B 1 569 ? -4.016 -6.199 -7.363 1 95.5 569 HIS B CA 1
ATOM 11521 C C . HIS B 1 569 ? -4.297 -4.785 -7.859 1 95.5 569 HIS B C 1
ATOM 11523 O O . HIS B 1 569 ? -3.402 -4.113 -8.375 1 95.5 569 HIS B O 1
ATOM 11529 N N . GLN B 1 570 ? -5.504 -4.293 -7.684 1 95.56 570 GLN B N 1
ATOM 11530 C CA . GLN B 1 570 ? -5.934 -3.006 -8.219 1 95.56 570 GLN B CA 1
ATOM 11531 C C . GLN B 1 570 ? -5.098 -1.866 -7.645 1 95.56 570 GLN B C 1
ATOM 11533 O O . GLN B 1 570 ? -4.832 -0.877 -8.328 1 95.56 570 GLN B O 1
ATOM 11538 N N . ARG B 1 571 ? -4.738 -2.047 -6.426 1 96.06 571 ARG B N 1
ATOM 11539 C CA . ARG B 1 571 ? -3.963 -0.986 -5.789 1 96.06 571 ARG B CA 1
ATOM 11540 C C . ARG B 1 571 ? -2.469 -1.268 -5.891 1 96.06 571 ARG B C 1
ATOM 11542 O O . ARG B 1 571 ? -1.652 -0.345 -5.832 1 96.06 571 ARG B O 1
ATOM 11549 N N . ARG B 1 572 ? -2.037 -2.463 -6.133 1 97.12 572 ARG B N 1
ATOM 11550 C CA . ARG B 1 572 ? -0.628 -2.828 -6.031 1 97.12 572 ARG B CA 1
ATOM 11551 C C . ARG B 1 572 ? 0.131 -2.447 -7.297 1 97.12 572 ARG B C 1
ATOM 11553 O O . ARG B 1 572 ? 1.265 -1.969 -7.227 1 97.12 572 ARG B O 1
ATOM 11560 N N . TYR B 1 573 ? -0.475 -2.598 -8.5 1 97.69 573 TYR B N 1
ATOM 11561 C CA . TYR B 1 573 ? 0.206 -2.264 -9.742 1 97.69 573 TYR B CA 1
ATOM 11562 C C . TYR B 1 573 ? 0.645 -0.805 -9.75 1 97.69 573 TYR B C 1
ATOM 11564 O O . TYR B 1 573 ? 1.841 -0.51 -9.812 1 97.69 573 TYR B O 1
ATOM 11572 N N . PRO B 1 574 ? -0.363 0.043 -9.633 1 97.88 574 PRO B N 1
ATOM 11573 C CA . PRO B 1 574 ? 0.062 1.442 -9.719 1 97.88 574 PRO B CA 1
ATOM 11574 C C . PRO B 1 574 ? 0.925 1.874 -8.539 1 97.88 574 PRO B C 1
ATOM 11576 O O . PRO B 1 574 ? 1.762 2.77 -8.672 1 97.88 574 PRO B O 1
ATOM 11579 N N . MET B 1 575 ? 0.762 1.235 -7.391 1 97.69 575 MET B N 1
ATOM 11580 C CA . MET B 1 575 ? 1.604 1.524 -6.234 1 97.69 575 MET B CA 1
ATOM 11581 C C . MET B 1 575 ? 3.076 1.285 -6.559 1 97.69 575 MET B C 1
ATOM 11583 O O . MET B 1 575 ? 3.902 2.188 -6.418 1 97.69 575 MET B O 1
ATOM 11587 N N . TYR B 1 576 ? 3.381 0.094 -7.047 1 98.06 576 TYR B N 1
ATOM 11588 C CA . TYR B 1 576 ? 4.762 -0.271 -7.355 1 98.06 576 TYR B CA 1
ATOM 11589 C C . TYR B 1 576 ? 5.277 0.516 -8.555 1 98.06 576 TYR B C 1
ATOM 11591 O O . TYR B 1 576 ? 6.449 0.903 -8.586 1 98.06 576 TYR B O 1
ATOM 11599 N N . MET B 1 577 ? 4.453 0.725 -9.547 1 98.38 577 MET B N 1
ATOM 11600 C CA . MET B 1 577 ? 4.895 1.521 -10.688 1 98.38 577 MET B CA 1
ATOM 11601 C C . MET B 1 577 ? 5.176 2.961 -10.273 1 98.38 577 MET B C 1
ATOM 11603 O O . MET B 1 577 ? 6.203 3.529 -10.648 1 98.38 577 MET B O 1
ATOM 11607 N N . GLY B 1 578 ? 4.375 3.465 -9.414 1 97.62 578 GLY B N 1
ATOM 11608 C CA . GLY B 1 578 ? 4.449 4.859 -9.016 1 97.62 578 GLY B CA 1
ATOM 11609 C C . GLY B 1 578 ? 5.73 5.199 -8.266 1 97.62 578 GLY B C 1
ATOM 11610 O O . GLY B 1 578 ? 6.238 6.316 -8.375 1 97.62 578 GLY B O 1
ATOM 11611 N N . GLU B 1 579 ? 6.242 4.289 -7.516 1 96.19 579 GLU B N 1
ATOM 11612 C CA . GLU B 1 579 ? 7.43 4.586 -6.715 1 96.19 579 GLU B CA 1
ATOM 11613 C C . GLU B 1 579 ? 8.703 4.297 -7.5 1 96.19 579 GLU B C 1
ATOM 11615 O O . GLU B 1 579 ? 9.805 4.652 -7.062 1 96.19 579 GLU B O 1
ATOM 11620 N N . ASN B 1 580 ? 8.555 3.742 -8.797 1 97.94 580 ASN B N 1
ATOM 11621 C CA . ASN B 1 580 ? 9.773 3.258 -9.438 1 97.94 580 ASN B CA 1
ATOM 11622 C C . ASN B 1 580 ? 9.984 3.896 -10.805 1 97.94 580 ASN B C 1
ATOM 11624 O O . ASN B 1 580 ? 11.109 4.191 -11.195 1 97.94 580 ASN B O 1
ATOM 11628 N N . TYR B 1 581 ? 8.938 4.117 -11.609 1 98.25 581 TYR B N 1
ATOM 11629 C CA . TYR B 1 581 ? 9.078 4.664 -12.953 1 98.25 581 TYR B CA 1
ATOM 11630 C C . TYR B 1 581 ? 7.797 5.363 -13.391 1 98.25 581 TYR B C 1
ATOM 11632 O O . TYR B 1 581 ? 6.75 5.215 -12.758 1 98.25 581 TYR B O 1
ATOM 11640 N N . ARG B 1 582 ? 7.848 6.164 -14.414 1 98 582 ARG B N 1
ATOM 11641 C CA . ARG B 1 582 ? 6.672 6.793 -15.016 1 98 582 ARG B CA 1
ATOM 11642 C C . ARG B 1 582 ? 5.867 5.781 -15.828 1 98 582 ARG B C 1
ATOM 11644 O O . ARG B 1 582 ? 6.438 4.941 -16.531 1 98 582 ARG B O 1
ATOM 11651 N N . PHE B 1 583 ? 4.57 5.77 -15.695 1 98 583 PHE B N 1
ATOM 11652 C CA . PHE B 1 583 ? 3.742 4.723 -16.281 1 98 583 PHE B CA 1
ATOM 11653 C C . PHE B 1 583 ? 2.416 5.297 -16.766 1 98 583 PHE B C 1
ATOM 11655 O O . PHE B 1 583 ? 2.1 6.457 -16.5 1 98 583 PHE B O 1
ATOM 11662 N N . ARG B 1 584 ? 1.721 4.504 -17.5 1 96.44 584 ARG B N 1
ATOM 11663 C CA . ARG B 1 584 ? 0.379 4.824 -17.969 1 96.44 584 ARG B CA 1
ATOM 11664 C C . ARG B 1 584 ? -0.587 3.676 -17.703 1 96.44 584 ARG B C 1
ATOM 11666 O O . ARG B 1 584 ? -0.235 2.508 -17.891 1 96.44 584 ARG B O 1
ATOM 11673 N N . MET B 1 585 ? -1.779 4.027 -17.25 1 96.31 585 MET B N 1
ATOM 11674 C CA . MET B 1 585 ? -2.844 3.043 -17.062 1 96.31 585 MET B CA 1
ATOM 11675 C C . MET B 1 585 ? -3.598 2.803 -18.359 1 96.31 585 MET B C 1
ATOM 11677 O O . MET B 1 585 ? -4.219 1.754 -18.547 1 96.31 585 MET B O 1
ATOM 11681 N N . ASN B 1 586 ? -3.617 3.805 -19.219 1 94.75 586 ASN B N 1
ATOM 11682 C CA . ASN B 1 586 ? -4.277 3.777 -20.531 1 94.75 586 ASN B CA 1
ATOM 11683 C C . ASN B 1 586 ? -3.363 4.293 -21.625 1 94.75 586 ASN B C 1
ATOM 11685 O O . ASN B 1 586 ? -2.543 5.184 -21.391 1 94.75 586 ASN B O 1
ATOM 11689 N N . PRO B 1 587 ? -3.482 3.715 -22.875 1 95.75 587 PRO B N 1
ATOM 11690 C CA . PRO B 1 587 ? -4.375 2.617 -23.25 1 95.75 587 PRO B CA 1
ATOM 11691 C C . PRO B 1 587 ? -3.914 1.269 -22.703 1 95.75 587 PRO B C 1
ATOM 11693 O O . PRO B 1 587 ? -2.867 1.186 -22.062 1 95.75 587 PRO B O 1
ATOM 11696 N N . LEU B 1 588 ? -4.707 0.222 -22.969 1 97.25 588 LEU B N 1
ATOM 11697 C CA . LEU B 1 588 ? -4.449 -1.107 -22.422 1 97.25 588 LEU B CA 1
ATOM 11698 C C . LEU B 1 588 ? -3.055 -1.592 -22.812 1 97.25 588 LEU B C 1
ATOM 11700 O O . LEU B 1 588 ? -2.359 -2.205 -22 1 97.25 588 LEU B O 1
ATOM 11704 N N . ARG B 1 589 ? -2.605 -1.311 -24.016 1 96.94 589 ARG B N 1
ATOM 11705 C CA . ARG B 1 589 ? -1.298 -1.765 -24.469 1 96.94 589 ARG B CA 1
ATOM 11706 C C . ARG B 1 589 ? -0.182 -1.189 -23.609 1 96.94 589 ARG B C 1
ATOM 11708 O O . ARG B 1 589 ? 0.833 -1.85 -23.375 1 96.94 589 ARG B O 1
ATOM 11715 N N . ASP B 1 590 ? -0.303 0.105 -23.156 1 97.5 590 ASP B N 1
ATOM 11716 C CA . ASP B 1 590 ? 0.7 0.718 -22.281 1 97.5 590 ASP B CA 1
ATOM 11717 C C . ASP B 1 590 ? 0.677 0.097 -20.891 1 97.5 590 ASP B C 1
ATOM 11719 O O . ASP B 1 590 ? 1.729 -0.15 -20.297 1 97.5 590 ASP B O 1
ATOM 11723 N N . PHE B 1 591 ? -0.566 -0.152 -20.453 1 97.75 591 PHE B N 1
ATOM 11724 C CA . PHE B 1 591 ? -0.689 -0.817 -19.156 1 97.75 591 PHE B CA 1
ATOM 11725 C C . PHE B 1 591 ? -0.022 -2.188 -19.188 1 97.75 591 PHE B C 1
ATOM 11727 O O . PHE B 1 591 ? 0.683 -2.562 -18.25 1 97.75 591 PHE B O 1
ATOM 11734 N N . VAL B 1 592 ? -0.255 -2.945 -20.188 1 98.25 592 VAL B N 1
ATOM 11735 C CA . VAL B 1 592 ? 0.334 -4.27 -20.359 1 98.25 592 VAL B CA 1
ATOM 11736 C C . VAL B 1 592 ? 1.857 -4.168 -20.312 1 98.25 592 VAL B C 1
ATOM 11738 O O . VAL B 1 592 ? 2.512 -4.863 -19.531 1 98.25 592 VAL B O 1
ATOM 11741 N N . TYR B 1 593 ? 2.414 -3.256 -21.078 1 98.5 593 TYR B N 1
ATOM 11742 C CA . TYR B 1 593 ? 3.861 -3.08 -21.078 1 98.5 593 TYR B CA 1
ATOM 11743 C C . TYR B 1 593 ? 4.363 -2.729 -19.672 1 98.5 593 TYR B C 1
ATOM 11745 O O . TYR B 1 593 ? 5.348 -3.303 -19.203 1 98.5 593 TYR B O 1
ATOM 11753 N N . CYS B 1 594 ? 3.664 -1.78 -19.078 1 98.62 594 CYS B N 1
ATOM 11754 C CA . CYS B 1 594 ? 4.137 -1.267 -17.797 1 98.62 594 CYS B CA 1
ATOM 11755 C C . CYS B 1 594 ? 4.117 -2.357 -16.734 1 98.62 594 CYS B C 1
ATOM 11757 O O . CYS B 1 594 ? 5.02 -2.428 -15.891 1 98.62 594 CYS B O 1
ATOM 11759 N N . THR B 1 595 ? 3.104 -3.197 -16.688 1 98.62 595 THR B N 1
ATOM 11760 C CA . THR B 1 595 ? 3.037 -4.254 -15.688 1 98.62 595 THR B CA 1
ATOM 11761 C C . THR B 1 595 ? 4.066 -5.344 -15.977 1 98.62 595 THR B C 1
ATOM 11763 O O . THR B 1 595 ? 4.656 -5.91 -15.055 1 98.62 595 THR B O 1
ATOM 11766 N N . GLN B 1 596 ? 4.227 -5.672 -17.219 1 98.75 596 GLN B N 1
ATOM 11767 C CA . GLN B 1 596 ? 5.234 -6.66 -17.578 1 98.75 596 GLN B CA 1
ATOM 11768 C C . GLN B 1 596 ? 6.641 -6.152 -17.266 1 98.75 596 GLN B C 1
ATOM 11770 O O . GLN B 1 596 ? 7.492 -6.922 -16.812 1 98.75 596 GLN B O 1
ATOM 11775 N N . PHE B 1 597 ? 6.859 -4.859 -17.531 1 98.75 597 PHE B N 1
ATOM 11776 C CA . PHE B 1 597 ? 8.102 -4.211 -17.141 1 98.75 597 PHE B CA 1
ATOM 11777 C C . PHE B 1 597 ? 8.336 -4.352 -15.641 1 98.75 597 PHE B C 1
ATOM 11779 O O . PHE B 1 597 ? 9.438 -4.699 -15.211 1 98.75 597 PHE B O 1
ATOM 11786 N N . LEU B 1 598 ? 7.297 -4.074 -14.914 1 98.62 598 LEU B N 1
ATOM 11787 C CA . LEU B 1 598 ? 7.355 -4.172 -13.461 1 98.62 598 LEU B CA 1
ATOM 11788 C C . LEU B 1 598 ? 7.773 -5.57 -13.023 1 98.62 598 LEU B C 1
ATOM 11790 O O . LEU B 1 598 ? 8.695 -5.727 -12.219 1 98.62 598 LEU B O 1
ATOM 11794 N N . GLN B 1 599 ? 7.078 -6.57 -13.5 1 98.56 599 GLN B N 1
ATOM 11795 C CA . GLN B 1 599 ? 7.398 -7.953 -13.156 1 98.56 599 GLN B CA 1
ATOM 11796 C C . GLN B 1 599 ? 8.844 -8.289 -13.508 1 98.56 599 GLN B C 1
ATOM 11798 O O . GLN B 1 599 ? 9.562 -8.891 -12.711 1 98.56 599 GLN B O 1
ATOM 11803 N N . ALA B 1 600 ? 9.242 -7.906 -14.664 1 98.56 600 ALA B N 1
ATOM 11804 C CA . ALA B 1 600 ? 10.594 -8.195 -15.141 1 98.56 600 ALA B CA 1
ATOM 11805 C C . ALA B 1 600 ? 11.641 -7.551 -14.242 1 98.56 600 ALA B C 1
ATOM 11807 O O . ALA B 1 600 ? 12.633 -8.195 -13.875 1 98.56 600 ALA B O 1
ATOM 11808 N N . GLU B 1 601 ? 11.406 -6.293 -13.883 1 97.94 601 GLU B N 1
ATOM 11809 C CA . GLU B 1 601 ? 12.344 -5.578 -13.023 1 97.94 601 GLU B CA 1
ATOM 11810 C C . GLU B 1 601 ? 12.445 -6.238 -11.648 1 97.94 601 GLU B C 1
ATOM 11812 O O . GLU B 1 601 ? 13.547 -6.391 -11.109 1 97.94 601 GLU B O 1
ATOM 11817 N N . ALA B 1 602 ? 11.352 -6.586 -11.125 1 98 602 ALA B N 1
ATOM 11818 C CA . ALA B 1 602 ? 11.336 -7.23 -9.82 1 98 602 ALA B CA 1
ATOM 11819 C C . ALA B 1 602 ? 12.094 -8.555 -9.852 1 98 602 ALA B C 1
ATOM 11821 O O . ALA B 1 602 ? 12.875 -8.852 -8.945 1 98 602 ALA B O 1
ATOM 11822 N N . MET B 1 603 ? 11.867 -9.328 -10.875 1 97.5 603 MET B N 1
ATOM 11823 C CA . MET B 1 603 ? 12.562 -10.609 -11.016 1 97.5 603 MET B CA 1
ATOM 11824 C C . MET B 1 603 ? 14.062 -10.398 -11.188 1 97.5 603 MET B C 1
ATOM 11826 O O . MET B 1 603 ? 14.867 -11.133 -10.617 1 97.5 603 MET B O 1
ATOM 11830 N N . ALA B 1 604 ? 14.391 -9.383 -11.977 1 97.69 604 ALA B N 1
ATOM 11831 C CA . ALA B 1 604 ? 15.805 -9.086 -12.188 1 97.69 604 ALA B CA 1
ATOM 11832 C C . ALA B 1 604 ? 16.5 -8.797 -10.859 1 97.69 604 ALA B C 1
ATOM 11834 O O . ALA B 1 604 ? 17.625 -9.273 -10.633 1 97.69 604 ALA B O 1
ATOM 11835 N N . TYR B 1 605 ? 15.875 -8.047 -10.016 1 96.81 605 TYR B N 1
ATOM 11836 C CA . TYR B 1 605 ? 16.438 -7.742 -8.703 1 96.81 605 TYR B CA 1
ATOM 11837 C C . TYR B 1 605 ? 16.594 -9.008 -7.875 1 96.81 605 TYR B C 1
ATOM 11839 O O . TYR B 1 605 ? 17.672 -9.25 -7.297 1 96.81 605 TYR B O 1
ATOM 11847 N N . ALA B 1 606 ? 15.57 -9.805 -7.805 1 97.88 606 ALA B N 1
ATOM 11848 C CA . ALA B 1 606 ? 15.562 -11.016 -6.984 1 97.88 606 ALA B CA 1
ATOM 11849 C C . ALA B 1 606 ? 16.672 -11.977 -7.418 1 97.88 606 ALA B C 1
ATOM 11851 O O . ALA B 1 606 ? 17.5 -12.383 -6.605 1 97.88 606 ALA B O 1
ATOM 11852 N N . TYR B 1 607 ? 16.719 -12.289 -8.719 1 97.88 607 TYR B N 1
ATOM 11853 C CA . TYR B 1 607 ? 17.703 -13.242 -9.242 1 97.88 607 TYR B CA 1
ATOM 11854 C C . TYR B 1 607 ? 19.125 -12.719 -9.062 1 97.88 607 TYR B C 1
ATOM 11856 O O . TYR B 1 607 ? 20.031 -13.477 -8.711 1 97.88 607 TYR B O 1
ATOM 11864 N N . ASN B 1 608 ? 19.25 -11.43 -9.352 1 97.81 608 ASN B N 1
ATOM 11865 C CA . ASN B 1 608 ? 20.594 -10.844 -9.258 1 97.81 608 ASN B CA 1
ATOM 11866 C C . ASN B 1 608 ? 21.172 -10.992 -7.852 1 97.81 608 ASN B C 1
ATOM 11868 O O . ASN B 1 608 ? 22.328 -11.383 -7.688 1 97.81 608 ASN B O 1
ATOM 11872 N N . CYS B 1 609 ? 20.344 -10.812 -6.891 1 96.69 609 CYS B N 1
ATOM 11873 C CA . CYS B 1 609 ? 20.828 -10.867 -5.512 1 96.69 609 CYS B CA 1
ATOM 11874 C C . CYS B 1 609 ? 20.969 -12.312 -5.043 1 96.69 609 CYS B C 1
ATOM 11876 O O . CYS B 1 609 ? 21.969 -12.672 -4.414 1 96.69 609 CYS B O 1
ATOM 11878 N N . TRP B 1 610 ? 20.094 -13.172 -5.34 1 98.38 610 TRP B N 1
ATOM 11879 C CA . TRP B 1 610 ? 20.062 -14.516 -4.758 1 98.38 610 TRP B CA 1
ATOM 11880 C C . TRP B 1 610 ? 21.047 -15.438 -5.465 1 98.38 610 TRP B C 1
ATOM 11882 O O . TRP B 1 610 ? 21.641 -16.312 -4.836 1 98.38 610 TRP B O 1
ATOM 11892 N N . ARG B 1 611 ? 21.203 -15.266 -6.805 1 97.69 611 ARG B N 1
ATOM 11893 C CA . ARG B 1 611 ? 22.188 -16.047 -7.539 1 97.69 611 ARG B CA 1
ATOM 11894 C C . ARG B 1 611 ? 23.609 -15.719 -7.078 1 97.69 611 ARG B C 1
ATOM 11896 O O . ARG B 1 611 ? 24.484 -16.578 -7.07 1 97.69 611 ARG B O 1
ATOM 11903 N N . ARG B 1 612 ? 23.844 -14.461 -6.68 1 98.12 612 ARG B N 1
ATOM 11904 C CA . ARG B 1 612 ? 25.109 -14 -6.148 1 98.12 612 ARG B CA 1
ATOM 11905 C C . ARG B 1 612 ? 25.531 -14.805 -4.926 1 98.12 612 ARG B C 1
ATOM 11907 O O . ARG B 1 612 ? 26.719 -15.031 -4.691 1 98.12 612 ARG B O 1
ATOM 11914 N N . GLU B 1 613 ? 24.594 -15.383 -4.23 1 98.38 613 GLU B N 1
ATOM 11915 C CA . GLU B 1 613 ? 24.828 -15.953 -2.908 1 98.38 613 GLU B CA 1
ATOM 11916 C C . GLU B 1 613 ? 25.156 -17.438 -3.008 1 98.38 613 GLU B C 1
ATOM 11918 O O . GLU B 1 613 ? 25.438 -18.094 -1.994 1 98.38 613 GLU B O 1
ATOM 11923 N N . PHE B 1 614 ? 25.172 -18.031 -4.203 1 98.44 614 PHE B N 1
ATOM 11924 C CA . PHE B 1 614 ? 25.719 -19.375 -4.43 1 98.44 614 PHE B CA 1
ATOM 11925 C C . PHE B 1 614 ? 27.234 -19.312 -4.641 1 98.44 614 PHE B C 1
ATOM 11927 O O . PHE B 1 614 ? 27.703 -19.484 -5.766 1 98.44 614 PHE B O 1
ATOM 11934 N N . ARG B 1 615 ? 28.031 -19.203 -3.656 1 97.75 615 ARG B N 1
ATOM 11935 C CA . ARG B 1 615 ? 29.406 -18.734 -3.641 1 97.75 615 ARG B CA 1
ATOM 11936 C C . ARG B 1 615 ? 30.391 -19.891 -3.648 1 97.75 615 ARG B C 1
ATOM 11938 O O . ARG B 1 615 ? 31.609 -19.688 -3.678 1 97.75 615 ARG B O 1
ATOM 11945 N N . GLY B 1 616 ? 29.875 -21.172 -3.607 1 96.25 616 GLY B N 1
ATOM 11946 C CA . GLY B 1 616 ? 30.75 -22.344 -3.617 1 96.25 616 GLY B CA 1
ATOM 11947 C C . GLY B 1 616 ? 30.734 -23.109 -2.309 1 96.25 616 GLY B C 1
ATOM 11948 O O . GLY B 1 616 ? 29.953 -22.797 -1.407 1 96.25 616 GLY B O 1
ATOM 11949 N N . PRO B 1 617 ? 31.594 -24.078 -2.211 1 95.31 617 PRO B N 1
ATOM 11950 C CA . PRO B 1 617 ? 31.516 -25.016 -1.084 1 95.31 617 PRO B CA 1
ATOM 11951 C C . PRO B 1 617 ? 31.609 -24.312 0.27 1 95.31 617 PRO B C 1
ATOM 11953 O O . PRO B 1 617 ? 32.594 -23.594 0.519 1 95.31 617 PRO B O 1
ATOM 11956 N N . GLY B 1 618 ? 30.656 -24.469 1.08 1 96.5 618 GLY B N 1
ATOM 11957 C CA . GLY B 1 618 ? 30.578 -23.922 2.426 1 96.5 618 GLY B CA 1
ATOM 11958 C C . GLY B 1 618 ? 29.953 -22.547 2.475 1 96.5 618 GLY B C 1
ATOM 11959 O O . GLY B 1 618 ? 29.641 -22.031 3.555 1 96.5 618 GLY B O 1
ATOM 11960 N N . GLU B 1 619 ? 29.766 -21.938 1.324 1 97.88 619 GLU B N 1
ATOM 11961 C CA . GLU B 1 619 ? 29.188 -20.609 1.257 1 97.88 619 GLU B CA 1
ATOM 11962 C C . GLU B 1 619 ? 28.016 -20.562 0.264 1 97.88 619 GLU B C 1
ATOM 11964 O O . GLU B 1 619 ? 27.859 -19.578 -0.458 1 97.88 619 GLU B O 1
ATOM 11969 N N . GLU B 1 620 ? 27.391 -21.656 0.107 1 97.88 620 GLU B N 1
ATOM 11970 C CA . GLU B 1 620 ? 26.172 -21.703 -0.702 1 97.88 620 GLU B CA 1
ATOM 11971 C C . GLU B 1 620 ? 24.969 -21.172 0.077 1 97.88 620 GLU B C 1
ATOM 11973 O O . GLU B 1 620 ? 24.031 -21.922 0.349 1 97.88 620 GLU B O 1
ATOM 11978 N N . ASN B 1 621 ? 24.938 -19.891 0.301 1 98.38 621 ASN B N 1
ATOM 11979 C CA . ASN B 1 621 ? 23.953 -19.219 1.149 1 98.38 621 ASN B CA 1
ATOM 11980 C C . ASN B 1 621 ? 22.547 -19.297 0.554 1 98.38 621 ASN B C 1
ATOM 11982 O O . ASN B 1 621 ? 21.562 -19.172 1.275 1 98.38 621 ASN B O 1
ATOM 11986 N N . CYS B 1 622 ? 22.422 -19.406 -0.688 1 98.69 622 CYS B N 1
ATOM 11987 C CA . CYS B 1 622 ? 21.188 -19.641 -1.432 1 98.69 622 CYS B CA 1
ATOM 11988 C C . CYS B 1 622 ? 21.422 -20.625 -2.576 1 98.69 622 CYS B C 1
ATOM 11990 O O . CYS B 1 622 ? 22.234 -20.359 -3.465 1 98.69 622 CYS B O 1
ATOM 11992 N N . ALA B 1 623 ? 20.641 -21.672 -2.539 1 98.69 623 ALA B N 1
ATOM 11993 C CA . ALA B 1 623 ? 20.969 -22.719 -3.508 1 98.69 623 ALA B CA 1
ATOM 11994 C C . ALA B 1 623 ? 19.797 -22.984 -4.441 1 98.69 623 ALA B C 1
ATOM 11996 O O . ALA B 1 623 ? 19.828 -23.922 -5.238 1 98.69 623 ALA B O 1
ATOM 11997 N N . GLY B 1 624 ? 18.75 -22.172 -4.375 1 98.44 624 GLY B N 1
ATOM 11998 C CA . GLY B 1 624 ? 17.641 -22.375 -5.297 1 98.44 624 GLY B CA 1
ATOM 11999 C C . GLY B 1 624 ? 16.625 -21.266 -5.266 1 98.44 624 GLY B C 1
ATOM 12000 O O . GLY B 1 624 ? 16.422 -20.625 -4.23 1 98.44 624 GLY B O 1
ATOM 12001 N N . VAL B 1 625 ? 16.016 -20.969 -6.352 1 98.44 625 VAL B N 1
ATOM 12002 C CA . VAL B 1 625 ? 15.016 -19.938 -6.559 1 98.44 625 VAL B CA 1
ATOM 12003 C C . VAL B 1 625 ? 13.961 -20.422 -7.547 1 98.44 625 VAL B C 1
ATOM 12005 O O . VAL B 1 625 ? 14.266 -20.688 -8.711 1 98.44 625 VAL B O 1
ATOM 12008 N N . LEU B 1 626 ? 12.727 -20.594 -7.102 1 98.69 626 LEU B N 1
ATOM 12009 C CA . LEU B 1 626 ? 11.617 -21.016 -7.953 1 98.69 626 LEU B CA 1
ATOM 12010 C C . LEU B 1 626 ? 10.531 -19.953 -8.008 1 98.69 626 LEU B C 1
ATOM 12012 O O . LEU B 1 626 ? 9.906 -19.656 -6.988 1 98.69 626 LEU B O 1
ATOM 12016 N N . VAL B 1 627 ? 10.289 -19.422 -9.164 1 97.94 627 VAL B N 1
ATOM 12017 C CA . VAL B 1 627 ? 9.305 -18.359 -9.336 1 97.94 627 VAL B CA 1
ATOM 12018 C C . VAL B 1 627 ? 7.895 -18.953 -9.32 1 97.94 627 VAL B C 1
ATOM 12020 O O . VAL B 1 627 ? 7.656 -20.016 -9.883 1 97.94 627 VAL B O 1
ATOM 12023 N N . TRP B 1 628 ? 7.016 -18.391 -8.492 1 97.94 628 TRP B N 1
ATOM 12024 C CA . TRP B 1 628 ? 5.578 -18.578 -8.641 1 97.94 628 TRP B CA 1
ATOM 12025 C C . TRP B 1 628 ? 5.016 -17.641 -9.703 1 97.94 628 TRP B C 1
ATOM 12027 O O . TRP B 1 628 ? 4.906 -16.422 -9.469 1 97.94 628 TRP B O 1
ATOM 12037 N N . GLN B 1 629 ? 4.816 -18.172 -10.992 1 97.56 629 GLN B N 1
ATOM 12038 C CA . GLN B 1 629 ? 4.816 -19.562 -11.477 1 97.56 629 GLN B CA 1
ATOM 12039 C C . GLN B 1 629 ? 5.121 -19.609 -12.969 1 97.56 629 GLN B C 1
ATOM 12041 O O . GLN B 1 629 ? 5.305 -18.578 -13.609 1 97.56 629 GLN B O 1
ATOM 12046 N N . LEU B 1 630 ? 5.262 -20.75 -13.539 1 98.5 630 LEU B N 1
ATOM 12047 C CA . LEU B 1 630 ? 5.594 -20.922 -14.945 1 98.5 630 LEU B CA 1
ATOM 12048 C C . LEU B 1 630 ? 4.398 -20.594 -15.836 1 98.5 630 LEU B C 1
ATOM 12050 O O . LEU B 1 630 ? 4.492 -19.734 -16.719 1 98.5 630 LEU B O 1
ATOM 12054 N N . ASN B 1 631 ? 3.281 -21.156 -15.57 1 97.94 631 ASN B N 1
ATOM 12055 C CA . ASN B 1 631 ? 2.172 -21.188 -16.516 1 97.94 631 ASN B CA 1
ATOM 12056 C C . ASN B 1 631 ? 0.91 -20.578 -15.922 1 97.94 631 ASN B C 1
ATOM 12058 O O . ASN B 1 631 ? 0.778 -20.484 -14.703 1 97.94 631 ASN B O 1
ATOM 12062 N N . ASP B 1 632 ? 0.033 -20.172 -16.828 1 97.12 632 ASP B N 1
ATOM 12063 C CA . ASP B 1 632 ? -1.342 -19.812 -16.5 1 97.12 632 ASP B CA 1
ATOM 12064 C C . ASP B 1 632 ? -2.318 -20.906 -16.938 1 97.12 632 ASP B C 1
ATOM 12066 O O . ASP B 1 632 ? -2.012 -21.688 -17.844 1 97.12 632 ASP B O 1
ATOM 12070 N N . ILE B 1 633 ? -3.424 -20.891 -16.281 1 97.06 633 ILE B N 1
ATOM 12071 C CA . ILE B 1 633 ? -4.379 -21.969 -16.531 1 97.06 633 ILE B CA 1
ATOM 12072 C C . ILE B 1 633 ? -5.602 -21.422 -17.266 1 97.06 633 ILE B C 1
ATOM 12074 O O . ILE B 1 633 ? -6.434 -22.188 -17.766 1 97.06 633 ILE B O 1
ATOM 12078 N N . TRP B 1 634 ? -5.812 -20.141 -17.391 1 97.44 634 TRP B N 1
ATOM 12079 C CA . TRP B 1 634 ? -6.859 -19.406 -18.094 1 97.44 634 TRP B CA 1
ATOM 12080 C C . TRP B 1 634 ? -6.375 -18 -18.469 1 97.44 634 TRP B C 1
ATOM 12082 O O . TRP B 1 634 ? -5.262 -17.609 -18.125 1 97.44 634 TRP B O 1
ATOM 12092 N N . PRO B 1 635 ? -7.125 -17.266 -19.359 1 97.69 635 PRO B N 1
ATOM 12093 C CA . PRO B 1 635 ? -6.668 -15.93 -19.734 1 97.69 635 PRO B CA 1
ATOM 12094 C C . PRO B 1 635 ? -6.801 -14.914 -18.594 1 97.69 635 PRO B C 1
ATOM 12096 O O . PRO B 1 635 ? -7.574 -13.961 -18.703 1 97.69 635 PRO B O 1
ATOM 12099 N N . GLY B 1 636 ? -5.961 -15.094 -17.609 1 96.75 636 GLY B N 1
ATOM 12100 C CA . GLY B 1 636 ? -5.957 -14.234 -16.438 1 96.75 636 GLY B CA 1
ATOM 12101 C C . GLY B 1 636 ? -4.656 -13.469 -16.266 1 96.75 636 GLY B C 1
ATOM 12102 O O . GLY B 1 636 ? -3.709 -13.672 -17.031 1 96.75 636 GLY B O 1
ATOM 12103 N N . ILE B 1 637 ? -4.645 -12.477 -15.398 1 97.75 637 ILE B N 1
ATOM 12104 C CA . ILE B 1 637 ? -3.455 -11.773 -14.93 1 97.75 637 ILE B CA 1
ATOM 12105 C C . ILE B 1 637 ? -2.93 -12.438 -13.664 1 97.75 637 ILE B C 1
ATOM 12107 O O . ILE B 1 637 ? -3.664 -12.594 -12.688 1 97.75 637 ILE B O 1
ATOM 12111 N N . SER B 1 638 ? -1.751 -12.891 -13.688 1 97.56 638 SER B N 1
ATOM 12112 C CA . SER B 1 638 ? -1.196 -13.641 -12.562 1 97.56 638 SER B CA 1
ATOM 12113 C C . SER B 1 638 ? 0.315 -13.461 -12.469 1 97.56 638 SER B C 1
ATOM 12115 O O . SER B 1 638 ? 0.874 -12.547 -13.078 1 97.56 638 SER B O 1
ATOM 12117 N N . TRP B 1 639 ? 0.966 -14.305 -11.664 1 98 639 TRP B N 1
ATOM 12118 C CA . TRP B 1 639 ? 2.41 -14.289 -11.453 1 98 639 TRP B CA 1
ATOM 12119 C C . TRP B 1 639 ? 3.131 -15.047 -12.562 1 98 639 TRP B C 1
ATOM 12121 O O . TRP B 1 639 ? 4.363 -15.07 -12.602 1 98 639 TRP B O 1
ATOM 12131 N N . ALA B 1 640 ? 2.477 -15.586 -13.484 1 98.5 640 ALA B N 1
ATOM 12132 C CA . ALA B 1 640 ? 3.035 -16.516 -14.469 1 98.5 640 ALA B CA 1
ATOM 12133 C C . ALA B 1 640 ? 4.105 -15.828 -15.32 1 98.5 640 ALA B C 1
ATOM 12135 O O . ALA B 1 640 ? 3.979 -14.648 -15.664 1 98.5 640 ALA B O 1
ATOM 12136 N N . LEU B 1 641 ? 5.094 -16.594 -15.695 1 98.44 641 LEU B N 1
ATOM 12137 C CA . LEU B 1 641 ? 6.113 -16.156 -16.641 1 98.44 641 LEU B CA 1
ATOM 12138 C C . LEU B 1 641 ? 5.582 -16.188 -18.078 1 98.44 641 LEU B C 1
ATOM 12140 O O . LEU B 1 641 ? 6.039 -15.438 -18.938 1 98.44 641 LEU B O 1
ATOM 12144 N N . VAL B 1 642 ? 4.664 -17.109 -18.266 1 98.12 642 VAL B N 1
ATOM 12145 C CA . VAL B 1 642 ? 4.105 -17.375 -19.594 1 98.12 642 VAL B CA 1
ATOM 12146 C C . VAL B 1 642 ? 2.584 -17.469 -19.5 1 98.12 642 VAL B C 1
ATOM 12148 O O . VAL B 1 642 ? 2.045 -18.125 -18.609 1 98.12 642 VAL B O 1
ATOM 12151 N N . ASP B 1 643 ? 1.903 -16.797 -20.406 1 97.38 643 ASP B N 1
ATOM 12152 C CA . ASP B 1 643 ? 0.448 -16.766 -20.281 1 97.38 643 ASP B CA 1
ATOM 12153 C C . ASP B 1 643 ? -0.174 -18.047 -20.859 1 97.38 643 ASP B C 1
ATOM 12155 O O . ASP B 1 643 ? 0.541 -18.938 -21.312 1 97.38 643 ASP B O 1
ATOM 12159 N N . VAL B 1 644 ? -1.446 -18.156 -20.797 1 97.06 644 VAL B N 1
ATOM 12160 C CA . VAL B 1 644 ? -2.18 -19.391 -21.078 1 97.06 644 VAL B CA 1
ATOM 12161 C C . VAL B 1 644 ? -2.023 -19.766 -22.547 1 97.06 644 VAL B C 1
ATOM 12163 O O . VAL B 1 644 ? -2.125 -20.938 -22.922 1 97.06 644 VAL B O 1
ATOM 12166 N N . ASP B 1 645 ? -1.744 -18.797 -23.391 1 94.25 645 ASP B N 1
ATOM 12167 C CA . ASP B 1 645 ? -1.576 -19.031 -24.828 1 94.25 645 ASP B CA 1
ATOM 12168 C C . ASP B 1 645 ? -0.106 -19.25 -25.188 1 94.25 645 ASP B C 1
ATOM 12170 O O . ASP B 1 645 ? 0.272 -19.188 -26.359 1 94.25 645 ASP B O 1
ATOM 12174 N N . MET B 1 646 ? 0.736 -19.406 -24.156 1 94.31 646 MET B N 1
ATOM 12175 C CA . MET B 1 646 ? 2.148 -19.75 -24.266 1 94.31 646 MET B CA 1
ATOM 12176 C C . MET B 1 646 ? 2.965 -18.594 -24.812 1 94.31 646 MET B C 1
ATOM 12178 O O . MET B 1 646 ? 3.891 -18.797 -25.594 1 94.31 646 MET B O 1
ATOM 12182 N N . ASN B 1 647 ? 2.529 -17.359 -24.531 1 94.69 647 ASN B N 1
ATOM 12183 C CA . ASN B 1 647 ? 3.336 -16.172 -24.797 1 94.69 647 ASN B CA 1
ATOM 12184 C C . ASN B 1 647 ? 4.238 -15.836 -23.609 1 94.69 647 ASN B C 1
ATOM 12186 O O . ASN B 1 647 ? 3.752 -15.469 -22.547 1 94.69 647 ASN B O 1
ATOM 12190 N N . PRO B 1 648 ? 5.527 -15.945 -23.828 1 97.06 648 PRO B N 1
ATOM 12191 C CA . PRO B 1 648 ? 6.422 -15.555 -22.734 1 97.06 648 PRO B CA 1
ATOM 12192 C C . PRO B 1 648 ? 6.367 -14.055 -22.438 1 97.06 648 PRO B C 1
ATOM 12194 O O . PRO B 1 648 ? 6.379 -13.234 -23.359 1 97.06 648 PRO B O 1
ATOM 12197 N N . LYS B 1 649 ? 6.262 -13.727 -21.219 1 98 649 LYS B N 1
ATOM 12198 C CA . LYS B 1 649 ? 6.363 -12.336 -20.766 1 98 649 LYS B CA 1
ATOM 12199 C C . LYS B 1 649 ? 7.824 -11.914 -20.609 1 98 649 LYS B C 1
ATOM 12201 O O . LYS B 1 649 ? 8.719 -12.758 -20.594 1 98 649 LYS B O 1
ATOM 12206 N N . PRO B 1 650 ? 8.117 -10.617 -20.484 1 98.44 650 PRO B N 1
ATOM 12207 C CA . PRO B 1 650 ? 9.477 -10.133 -20.234 1 98.44 650 PRO B CA 1
ATOM 12208 C C . PRO B 1 650 ? 10.148 -10.836 -19.062 1 98.44 650 PRO B C 1
ATOM 12210 O O . PRO B 1 650 ? 11.359 -11.094 -19.109 1 98.44 650 PRO B O 1
ATOM 12213 N N . ALA B 1 651 ? 9.438 -11.219 -18.062 1 98.62 651 ALA B N 1
ATOM 12214 C CA . ALA B 1 651 ? 9.984 -11.883 -16.891 1 98.62 651 ALA B CA 1
ATOM 12215 C C . ALA B 1 651 ? 10.57 -13.25 -17.25 1 98.62 651 ALA B C 1
ATOM 12217 O O . ALA B 1 651 ? 11.523 -13.711 -16.625 1 98.62 651 ALA B O 1
ATOM 12218 N N . TYR B 1 652 ? 9.992 -13.891 -18.25 1 98.44 652 TYR B N 1
ATOM 12219 C CA . TYR B 1 652 ? 10.539 -15.148 -18.75 1 98.44 652 TYR B CA 1
ATOM 12220 C C . TYR B 1 652 ? 11.969 -14.969 -19.234 1 98.44 652 TYR B C 1
ATOM 12222 O O . TYR B 1 652 ? 12.844 -15.781 -18.922 1 98.44 652 TYR B O 1
ATOM 12230 N N . TYR B 1 653 ? 12.242 -13.938 -19.938 1 98.5 653 TYR B N 1
ATOM 12231 C CA . TYR B 1 653 ? 13.555 -13.688 -20.5 1 98.5 653 TYR B CA 1
ATOM 12232 C C . TYR B 1 653 ? 14.547 -13.25 -19.438 1 98.5 653 TYR B C 1
ATOM 12234 O O . TYR B 1 653 ? 15.734 -13.562 -19.516 1 98.5 653 TYR B O 1
ATOM 12242 N N . ILE B 1 654 ? 14.039 -12.531 -18.438 1 98.38 654 ILE B N 1
ATOM 12243 C CA . ILE B 1 654 ? 14.875 -12.211 -17.297 1 98.38 654 ILE B CA 1
ATOM 12244 C C . ILE B 1 654 ? 15.305 -13.492 -16.594 1 98.38 654 ILE B C 1
ATOM 12246 O O . ILE B 1 654 ? 16.469 -13.656 -16.234 1 98.38 654 ILE B O 1
ATOM 12250 N N . THR B 1 655 ? 14.367 -14.367 -16.359 1 98.31 655 THR B N 1
ATOM 12251 C CA . THR B 1 655 ? 14.648 -15.648 -15.727 1 98.31 655 THR B CA 1
ATOM 12252 C C . THR B 1 655 ? 15.664 -16.453 -16.531 1 98.31 655 THR B C 1
ATOM 12254 O O . THR B 1 655 ? 16.625 -16.984 -15.977 1 98.31 655 THR B O 1
ATOM 12257 N N . LYS B 1 656 ? 15.477 -16.484 -17.828 1 98.06 656 LYS B N 1
ATOM 12258 C CA . LYS B 1 656 ? 16.375 -17.203 -18.734 1 98.06 656 LYS B CA 1
ATOM 12259 C C . LYS B 1 656 ? 17.797 -16.688 -18.609 1 98.06 656 LYS B C 1
ATOM 12261 O O . LYS B 1 656 ? 18.734 -17.484 -18.484 1 98.06 656 LYS B O 1
ATOM 12266 N N . ARG B 1 657 ? 17.953 -15.43 -18.578 1 97.88 657 ARG B N 1
ATOM 12267 C CA . ARG B 1 657 ? 19.297 -14.828 -18.5 1 97.88 657 ARG B CA 1
ATOM 12268 C C . ARG B 1 657 ? 19.906 -15.047 -17.125 1 97.88 657 ARG B C 1
ATOM 12270 O O . ARG B 1 657 ? 21.094 -15.305 -17 1 97.88 657 ARG B O 1
ATOM 12277 N N . ALA B 1 658 ? 19.078 -14.93 -16.109 1 97.75 658 ALA B N 1
ATOM 12278 C CA . ALA B 1 658 ? 19.562 -15.078 -14.742 1 97.75 658 ALA B CA 1
ATOM 12279 C C . ALA B 1 658 ? 20.062 -16.5 -14.492 1 97.75 658 ALA B C 1
ATOM 12281 O O . ALA B 1 658 ? 20.969 -16.719 -13.688 1 97.75 658 ALA B O 1
ATOM 12282 N N . LEU B 1 659 ? 19.469 -17.469 -15.188 1 98.12 659 LEU B N 1
ATOM 12283 C CA . LEU B 1 659 ? 19.781 -18.875 -14.914 1 98.12 659 LEU B CA 1
ATOM 12284 C C . LEU B 1 659 ? 20.75 -19.438 -15.953 1 98.12 659 LEU B C 1
ATOM 12286 O O . LEU B 1 659 ? 20.953 -20.641 -16.016 1 98.12 659 LEU B O 1
ATOM 12290 N N . ASP B 1 660 ? 21.312 -18.562 -16.719 1 97.44 660 ASP B N 1
ATOM 12291 C CA . ASP B 1 660 ? 22.312 -18.969 -17.688 1 97.44 660 ASP B CA 1
ATOM 12292 C C . ASP B 1 660 ? 23.578 -19.469 -16.984 1 97.44 660 ASP B C 1
ATOM 12294 O O . ASP B 1 660 ? 23.766 -19.25 -15.789 1 97.44 660 ASP B O 1
ATOM 12298 N N . LYS B 1 661 ? 24.469 -20.172 -17.719 1 96.81 661 LYS B N 1
ATOM 12299 C CA . LYS B 1 661 ? 25.703 -20.719 -17.188 1 96.81 661 LYS B CA 1
ATOM 12300 C C . LYS B 1 661 ? 26.688 -19.609 -16.812 1 96.81 661 LYS B C 1
ATOM 12302 O O . LYS B 1 661 ? 27.469 -19.766 -15.859 1 96.81 661 LYS B O 1
ATOM 12307 N N . MET B 1 662 ? 26.719 -18.625 -17.625 1 97.94 662 MET B N 1
ATOM 12308 C CA . MET B 1 662 ? 27.578 -17.484 -17.359 1 97.94 662 MET B CA 1
ATOM 12309 C C . MET B 1 662 ? 26.766 -16.203 -17.188 1 97.94 662 MET B C 1
ATOM 12311 O O . MET B 1 662 ? 26 -15.836 -18.078 1 97.94 662 MET B O 1
ATOM 12315 N N . VAL B 1 663 ? 26.906 -15.547 -16.047 1 98.31 663 VAL B N 1
ATOM 12316 C CA . VAL B 1 663 ? 26.172 -14.328 -15.742 1 98.31 663 VAL B CA 1
ATOM 12317 C C . VAL B 1 663 ? 27.125 -13.297 -15.125 1 98.31 663 VAL B C 1
ATOM 12319 O O . VAL B 1 663 ? 28.094 -13.656 -14.453 1 98.31 663 VAL B O 1
ATOM 12322 N N . VAL B 1 664 ? 27 -12.062 -15.469 1 98.06 664 VAL B N 1
ATOM 12323 C CA . VAL B 1 664 ? 27.625 -10.961 -14.75 1 98.06 664 VAL B CA 1
ATOM 12324 C C . VAL B 1 664 ? 26.547 -10.125 -14.055 1 98.06 664 VAL B C 1
ATOM 12326 O O . VAL B 1 664 ? 25.453 -9.93 -14.594 1 98.06 664 VAL B O 1
ATOM 12329 N N . GLY B 1 665 ? 26.766 -9.797 -12.758 1 98 665 GLY B N 1
ATOM 12330 C CA . GLY B 1 665 ? 25.828 -8.984 -11.992 1 98 665 GLY B CA 1
ATOM 12331 C C . GLY B 1 665 ? 26.453 -7.691 -11.484 1 98 665 GLY B C 1
ATOM 12332 O O . GLY B 1 665 ? 27.672 -7.586 -11.359 1 98 665 GLY B O 1
ATOM 12333 N N . MET B 1 666 ? 25.594 -6.688 -11.289 1 97.5 666 MET B N 1
ATOM 12334 C CA . MET B 1 666 ? 25.984 -5.402 -10.719 1 97.5 666 MET B CA 1
ATOM 12335 C C . MET B 1 666 ? 25 -4.957 -9.648 1 97.5 666 MET B C 1
ATOM 12337 O O . MET B 1 666 ? 23.812 -5.289 -9.719 1 97.5 666 MET B O 1
ATOM 12341 N N . GLU B 1 667 ? 25.438 -4.277 -8.68 1 97.56 667 GLU B N 1
ATOM 12342 C CA . GLU B 1 667 ? 24.609 -3.605 -7.688 1 97.56 667 GLU B CA 1
ATOM 12343 C C . GLU B 1 667 ? 25.172 -2.227 -7.344 1 97.56 667 GLU B C 1
ATOM 12345 O O . GLU B 1 667 ? 26.328 -2.102 -6.93 1 97.56 667 GLU B O 1
ATOM 12350 N N . ARG B 1 668 ? 24.422 -1.258 -7.621 1 97.44 668 ARG B N 1
ATOM 12351 C CA . ARG B 1 668 ? 24.781 0.056 -7.102 1 97.44 668 ARG B CA 1
ATOM 12352 C C . ARG B 1 668 ? 24.594 0.115 -5.586 1 97.44 668 ARG B C 1
ATOM 12354 O O . ARG B 1 668 ? 23.516 -0.205 -5.074 1 97.44 668 ARG B O 1
ATOM 12361 N N . VAL B 1 669 ? 25.562 0.527 -4.855 1 96.75 669 VAL B N 1
ATOM 12362 C CA . VAL B 1 669 ? 25.531 0.416 -3.398 1 96.75 669 VAL B CA 1
ATOM 12363 C C . VAL B 1 669 ? 25.375 1.802 -2.777 1 96.75 669 VAL B C 1
ATOM 12365 O O . VAL B 1 669 ? 25.812 2.801 -3.354 1 96.75 669 VAL B O 1
ATOM 12368 N N . VAL B 1 670 ? 24.75 1.889 -1.655 1 96.31 670 VAL B N 1
ATOM 12369 C CA . VAL B 1 670 ? 24.531 3.127 -0.917 1 96.31 670 VAL B CA 1
ATOM 12370 C C . VAL B 1 670 ? 25.875 3.689 -0.444 1 96.31 670 VAL B C 1
ATOM 12372 O O . VAL B 1 670 ? 26.656 2.986 0.194 1 96.31 670 VAL B O 1
ATOM 12375 N N . THR B 1 671 ? 26.125 4.895 -0.754 1 97.44 671 THR B N 1
ATOM 12376 C CA . THR B 1 671 ? 27.391 5.527 -0.381 1 97.44 671 THR B CA 1
ATOM 12377 C C . THR B 1 671 ? 27.156 6.641 0.636 1 97.44 671 THR B C 1
ATOM 12379 O O . THR B 1 671 ? 28.062 6.996 1.396 1 97.44 671 THR B O 1
ATOM 12382 N N . GLU B 1 672 ? 25.953 7.176 0.589 1 96.62 672 GLU B N 1
ATOM 12383 C CA . GLU B 1 672 ? 25.641 8.289 1.483 1 96.62 672 GLU B CA 1
ATOM 12384 C C . GLU B 1 672 ? 24.141 8.344 1.793 1 96.62 672 GLU B C 1
ATOM 12386 O O . GLU B 1 672 ? 23.312 8.141 0.903 1 96.62 672 GLU B O 1
ATOM 12391 N N . LYS B 1 673 ? 23.828 8.617 3.076 1 95.62 673 LYS B N 1
ATOM 12392 C CA . LYS B 1 673 ? 22.438 8.883 3.479 1 95.62 673 LYS B CA 1
ATOM 12393 C C . LYS B 1 673 ? 22.109 10.367 3.365 1 95.62 673 LYS B C 1
ATOM 12395 O O . LYS B 1 673 ? 23 11.211 3.422 1 95.62 673 LYS B O 1
ATOM 12400 N N . PRO B 1 674 ? 20.812 10.719 3.174 1 94.69 674 PRO B N 1
ATOM 12401 C CA . PRO B 1 674 ? 20.453 12.141 3.223 1 94.69 674 PRO B CA 1
ATOM 12402 C C . PRO B 1 674 ? 20.641 12.75 4.609 1 94.69 674 PRO B C 1
ATOM 12404 O O . PRO B 1 674 ? 20.781 12.016 5.594 1 94.69 674 PRO B O 1
ATOM 12407 N N . PRO B 1 675 ? 20.672 14.125 4.629 1 94 675 PRO B N 1
ATOM 12408 C CA . PRO B 1 675 ? 20.719 14.734 5.957 1 94 675 PRO B CA 1
ATOM 12409 C C . PRO B 1 675 ? 19.594 14.273 6.871 1 94 675 PRO B C 1
ATOM 12411 O O . PRO B 1 675 ? 18.438 14.227 6.453 1 94 675 PRO B O 1
ATOM 12414 N N . TYR B 1 676 ? 19.969 13.953 8.164 1 89.88 676 TYR B N 1
ATOM 12415 C CA . TYR B 1 676 ? 19.031 13.328 9.094 1 89.88 676 TYR B CA 1
ATOM 12416 C C . TYR B 1 676 ? 17.828 14.234 9.344 1 89.88 676 TYR B C 1
ATOM 12418 O O . TYR B 1 676 ? 16.75 13.758 9.695 1 89.88 676 TYR B O 1
ATOM 12426 N N . ILE B 1 677 ? 17.984 15.5 9.117 1 92.75 677 ILE B N 1
ATOM 12427 C CA . ILE B 1 677 ? 16.984 16.484 9.492 1 92.75 677 ILE B CA 1
ATOM 12428 C C . ILE B 1 677 ? 15.984 16.672 8.344 1 92.75 677 ILE B C 1
ATOM 12430 O O . ILE B 1 677 ? 14.938 17.297 8.516 1 92.75 677 ILE B O 1
ATOM 12434 N N . THR B 1 678 ? 16.266 16.094 7.164 1 93.56 678 THR B N 1
ATOM 12435 C CA . THR B 1 678 ? 15.406 16.312 6 1 93.56 678 THR B CA 1
ATOM 12436 C C . THR B 1 678 ? 14.562 15.062 5.723 1 93.56 678 THR B C 1
ATOM 12438 O O . THR B 1 678 ? 14.891 13.969 6.176 1 93.56 678 THR B O 1
ATOM 12441 N N . THR B 1 679 ? 13.469 15.258 5.066 1 91.69 679 THR B N 1
ATOM 12442 C CA . THR B 1 679 ? 12.594 14.203 4.566 1 91.69 679 THR B CA 1
ATOM 12443 C C . THR B 1 679 ? 12.391 14.336 3.061 1 91.69 679 THR B C 1
ATOM 12445 O O . THR B 1 679 ? 12.383 15.445 2.527 1 91.69 679 THR B O 1
ATOM 12448 N N . GLY B 1 680 ? 12.281 13.172 2.369 1 89.75 680 GLY B N 1
ATOM 12449 C CA . GLY B 1 680 ? 11.938 13.219 0.956 1 89.75 680 GLY B CA 1
ATOM 12450 C C . GLY B 1 680 ? 13.141 13.031 0.045 1 89.75 680 GLY B C 1
ATOM 12451 O O . GLY B 1 680 ? 13.008 13.086 -1.18 1 89.75 680 GLY B O 1
ATOM 12452 N N . TYR B 1 681 ? 14.32 12.828 0.632 1 94.25 681 TYR B N 1
ATOM 12453 C CA . TYR B 1 681 ? 15.531 12.594 -0.141 1 94.25 681 TYR B CA 1
ATOM 12454 C C . TYR B 1 681 ? 15.961 11.133 -0.061 1 94.25 681 TYR B C 1
ATOM 12456 O O . TYR B 1 681 ? 15.711 10.461 0.942 1 94.25 681 TYR B O 1
ATOM 12464 N N . LEU B 1 682 ? 16.578 10.688 -1.107 1 94.31 682 LEU B N 1
ATOM 12465 C CA . LEU B 1 682 ? 16.938 9.281 -1.188 1 94.31 682 LEU B CA 1
ATOM 12466 C C . LEU B 1 682 ? 18.422 9.078 -0.889 1 94.31 682 LEU B C 1
ATOM 12468 O O . LEU B 1 682 ? 19.203 10.023 -0.972 1 94.31 682 LEU B O 1
ATOM 12472 N N . ASP B 1 683 ? 18.766 7.844 -0.574 1 95.81 683 ASP B N 1
ATOM 12473 C CA . ASP B 1 683 ? 20.172 7.457 -0.454 1 95.81 683 ASP B CA 1
ATOM 12474 C C . ASP B 1 683 ? 20.922 7.684 -1.767 1 95.81 683 ASP B C 1
ATOM 12476 O O . ASP B 1 683 ? 20.375 7.457 -2.846 1 95.81 683 ASP B O 1
ATOM 12480 N N . LYS B 1 684 ? 22.172 8.062 -1.633 1 96.06 684 LYS B N 1
ATOM 12481 C CA . LYS B 1 684 ? 23.031 8.133 -2.811 1 96.06 684 LYS B CA 1
ATOM 12482 C C . LYS B 1 684 ? 23.703 6.793 -3.088 1 96.06 684 LYS B C 1
ATOM 12484 O O . LYS B 1 684 ? 24.156 6.121 -2.162 1 96.06 684 LYS B O 1
ATOM 12489 N N . LYS B 1 685 ? 23.625 6.41 -4.297 1 96.75 685 LYS B N 1
ATOM 12490 C CA . LYS B 1 685 ? 24.281 5.188 -4.758 1 96.75 685 LYS B CA 1
ATOM 12491 C C . LYS B 1 685 ? 25.297 5.488 -5.848 1 96.75 685 LYS B C 1
ATOM 12493 O O . LYS B 1 685 ? 25.047 5.242 -7.031 1 96.75 685 LYS B O 1
ATOM 12498 N N . HIS B 1 686 ? 26.547 5.84 -5.43 1 96.38 686 HIS B N 1
ATOM 12499 C CA . HIS B 1 686 ? 27.516 6.391 -6.363 1 96.38 686 HIS B CA 1
ATOM 12500 C C . HIS B 1 686 ? 28.625 5.375 -6.68 1 96.38 686 HIS B C 1
ATOM 12502 O O . HIS B 1 686 ? 29.562 5.688 -7.402 1 96.38 686 HIS B O 1
ATOM 12508 N N . LYS B 1 687 ? 28.5 4.156 -6.145 1 96.69 687 LYS B N 1
ATOM 12509 C CA . LYS B 1 687 ? 29.438 3.078 -6.41 1 96.69 687 LYS B CA 1
ATOM 12510 C C . LYS B 1 687 ? 28.719 1.809 -6.855 1 96.69 687 LYS B C 1
ATOM 12512 O O . LYS B 1 687 ? 27.516 1.673 -6.656 1 96.69 687 LYS B O 1
ATOM 12517 N N . VAL B 1 688 ? 29.484 0.876 -7.48 1 96.81 688 VAL B N 1
ATOM 12518 C CA . VAL B 1 688 ? 28.875 -0.343 -7.992 1 96.81 688 VAL B CA 1
ATOM 12519 C C . VAL B 1 688 ? 29.766 -1.544 -7.672 1 96.81 688 VAL B C 1
ATOM 12521 O O . VAL B 1 688 ? 30.984 -1.448 -7.723 1 96.81 688 VAL B O 1
ATOM 12524 N N . ASP B 1 689 ? 29.188 -2.596 -7.246 1 97.12 689 ASP B N 1
ATOM 12525 C CA . ASP B 1 689 ? 29.812 -3.912 -7.152 1 97.12 689 ASP B CA 1
ATOM 12526 C C . ASP B 1 689 ? 29.547 -4.734 -8.414 1 97.12 689 ASP B C 1
ATOM 12528 O O . ASP B 1 689 ? 28.469 -4.648 -9.008 1 97.12 689 ASP B O 1
ATOM 12532 N N . ILE B 1 690 ? 30.547 -5.504 -8.859 1 97 690 ILE B N 1
ATOM 12533 C CA . ILE B 1 690 ? 30.422 -6.379 -10.016 1 97 690 ILE B CA 1
ATOM 12534 C C . ILE B 1 690 ? 30.875 -7.789 -9.656 1 97 690 ILE B C 1
ATOM 12536 O O . ILE B 1 690 ? 31.922 -7.965 -9.008 1 97 690 ILE B O 1
ATOM 12540 N N . TRP B 1 691 ? 30.156 -8.758 -10.008 1 98.12 691 TRP B N 1
ATOM 12541 C CA . TRP B 1 691 ? 30.516 -10.156 -9.797 1 98.12 691 TRP B CA 1
ATOM 12542 C C . TRP B 1 691 ? 30.156 -11 -11.008 1 98.12 691 TRP B C 1
ATOM 12544 O O . TRP B 1 691 ? 29.5 -10.516 -11.938 1 98.12 691 TRP B O 1
ATOM 12554 N N . ALA B 1 692 ? 30.625 -12.211 -11.062 1 98.44 692 ALA B N 1
ATOM 12555 C CA . ALA B 1 692 ? 30.312 -13.156 -12.141 1 98.44 692 ALA B CA 1
ATOM 12556 C C . ALA B 1 692 ? 29.828 -14.492 -11.578 1 98.44 692 ALA B C 1
ATOM 12558 O O . ALA B 1 692 ? 30.203 -14.875 -10.469 1 98.44 692 ALA B O 1
ATOM 12559 N N . VAL B 1 693 ? 28.984 -15.117 -12.273 1 98.31 693 VAL B N 1
ATOM 12560 C CA . VAL B 1 693 ? 28.547 -16.484 -12.008 1 98.31 693 VAL B CA 1
ATOM 12561 C C . VAL B 1 693 ? 29.078 -17.422 -13.094 1 98.31 693 VAL B C 1
ATOM 12563 O O . VAL B 1 693 ? 28.859 -17.188 -14.289 1 98.31 693 VAL B O 1
ATOM 12566 N N . ASN B 1 694 ? 29.812 -18.406 -12.703 1 98.31 694 ASN B N 1
ATOM 12567 C CA . ASN B 1 694 ? 30.219 -19.5 -13.586 1 98.31 694 ASN B CA 1
ATOM 12568 C C . ASN B 1 694 ? 29.484 -20.797 -13.25 1 98.31 694 ASN B C 1
ATOM 12570 O O . ASN B 1 694 ? 29.844 -21.5 -12.305 1 98.31 694 ASN B O 1
ATOM 12574 N N . GLY B 1 695 ? 28.516 -21.141 -14.109 1 96.69 695 GLY B N 1
ATOM 12575 C CA . GLY B 1 695 ? 27.719 -22.359 -13.906 1 96.69 695 GLY B CA 1
ATOM 12576 C C . GLY B 1 695 ? 28.359 -23.594 -14.508 1 96.69 695 GLY B C 1
ATOM 12577 O O . GLY B 1 695 ? 27.844 -24.703 -14.336 1 96.69 695 GLY B O 1
ATOM 12578 N N . HIS B 1 696 ? 29.438 -23.406 -15.18 1 96.81 696 HIS B N 1
ATOM 12579 C CA . HIS B 1 696 ? 30.203 -24.578 -15.617 1 96.81 696 HIS B CA 1
ATOM 12580 C C . HIS B 1 696 ? 30.922 -25.234 -14.445 1 96.81 696 HIS B C 1
ATOM 12582 O O . HIS B 1 696 ? 31.188 -24.578 -13.43 1 96.81 696 HIS B O 1
ATOM 12588 N N . LEU B 1 697 ? 31.219 -26.516 -14.648 1 96.88 697 LEU B N 1
ATOM 12589 C CA . LEU B 1 697 ? 31.844 -27.266 -13.562 1 96.88 697 LEU B CA 1
ATOM 12590 C C . LEU B 1 697 ? 33.344 -27.016 -13.547 1 96.88 697 LEU B C 1
ATOM 12592 O O . LEU B 1 697 ? 34.031 -27.281 -12.539 1 96.88 697 LEU B O 1
ATOM 12596 N N . HIS B 1 698 ? 33.938 -26.484 -14.617 1 96.44 698 HIS B N 1
ATOM 12597 C CA . HIS B 1 698 ? 35.344 -26.188 -14.711 1 96.44 698 HIS B CA 1
ATOM 12598 C C . HIS B 1 698 ? 35.625 -24.688 -14.609 1 96.44 698 HIS B C 1
ATOM 12600 O O . HIS B 1 698 ? 34.688 -23.891 -14.758 1 96.44 698 HIS B O 1
ATOM 12606 N N . GLU B 1 699 ? 36.812 -24.328 -14.305 1 97.19 699 GLU B N 1
ATOM 12607 C CA . GLU B 1 699 ? 37.219 -22.922 -14.227 1 97.19 699 GLU B CA 1
ATOM 12608 C C . GLU B 1 699 ? 37.156 -22.25 -15.594 1 97.19 699 GLU B C 1
ATOM 12610 O O . GLU B 1 699 ? 37.531 -22.859 -16.609 1 97.19 699 GLU B O 1
ATOM 12615 N N . MET B 1 700 ? 36.719 -21.078 -15.625 1 97.25 700 MET B N 1
ATOM 12616 C CA . MET B 1 700 ? 36.688 -20.25 -16.828 1 97.25 700 MET B CA 1
ATOM 12617 C C . MET B 1 700 ? 37.562 -19 -16.641 1 97.25 700 MET B C 1
ATOM 12619 O O . MET B 1 700 ? 37.562 -18.406 -15.57 1 97.25 700 MET B O 1
ATOM 12623 N N . ARG B 1 701 ? 38.375 -18.641 -17.641 1 97.38 701 ARG B N 1
ATOM 12624 C CA . ARG B 1 701 ? 39.094 -17.375 -17.656 1 97.38 701 ARG B CA 1
ATOM 12625 C C . ARG B 1 701 ? 38.406 -16.344 -18.547 1 97.38 701 ARG B C 1
ATOM 12627 O O . ARG B 1 701 ? 38.094 -16.625 -19.703 1 97.38 701 ARG B O 1
ATOM 12634 N N . VAL B 1 702 ? 38.156 -15.211 -17.938 1 97.19 702 VAL B N 1
ATOM 12635 C CA . VAL B 1 702 ? 37.406 -14.203 -18.656 1 97.19 702 VAL B CA 1
ATOM 12636 C C . VAL B 1 702 ? 38.031 -12.836 -18.469 1 97.19 702 VAL B C 1
ATOM 12638 O O . VAL B 1 702 ? 38.844 -12.641 -17.562 1 97.19 702 VAL B O 1
ATOM 12641 N N . THR B 1 703 ? 37.812 -11.953 -19.406 1 95.62 703 THR B N 1
ATOM 12642 C CA . THR B 1 703 ? 38.062 -10.531 -19.188 1 95.62 703 THR B CA 1
ATOM 12643 C C . THR B 1 703 ? 36.781 -9.797 -18.859 1 95.62 703 THR B C 1
ATOM 12645 O O . THR B 1 703 ? 35.688 -10.188 -19.297 1 95.62 703 THR B O 1
ATOM 12648 N N . LEU B 1 704 ? 36.875 -8.812 -18.016 1 95.25 704 LEU B N 1
ATOM 12649 C CA . LEU B 1 704 ? 35.781 -7.914 -17.688 1 95.25 704 LEU B CA 1
ATOM 12650 C C . LEU B 1 704 ? 35.938 -6.559 -18.359 1 95.25 704 LEU B C 1
ATOM 12652 O O . LEU B 1 704 ? 37 -5.922 -18.219 1 95.25 704 LEU B O 1
ATOM 12656 N N . GLU B 1 705 ? 35 -6.156 -19.156 1 92.69 705 GLU B N 1
ATOM 12657 C CA . GLU B 1 705 ? 34.938 -4.816 -19.734 1 92.69 705 GLU B CA 1
ATOM 12658 C C . GLU B 1 705 ? 33.75 -4.039 -19.172 1 92.69 705 GLU B C 1
ATOM 12660 O O . GLU B 1 705 ? 32.625 -4.547 -19.156 1 92.69 705 GLU B O 1
ATOM 12665 N N . VAL B 1 706 ? 33.969 -2.867 -18.656 1 93.75 706 VAL B N 1
ATOM 12666 C CA . VAL B 1 706 ? 32.906 -2.004 -18.156 1 93.75 706 VAL B CA 1
ATOM 12667 C C . VAL B 1 706 ? 32.875 -0.694 -18.938 1 93.75 706 VAL B C 1
ATOM 12669 O O . VAL B 1 706 ? 33.906 -0.039 -19.078 1 93.75 706 VAL B O 1
ATOM 12672 N N . LYS B 1 707 ? 31.781 -0.34 -19.516 1 93.75 707 LYS B N 1
ATOM 12673 C CA . LYS B 1 707 ? 31.594 0.923 -20.219 1 93.75 707 LYS B CA 1
ATOM 12674 C C . LYS B 1 707 ? 30.5 1.767 -19.547 1 93.75 707 LYS B C 1
ATOM 12676 O O . LYS B 1 707 ? 29.672 1.243 -18.797 1 93.75 707 LYS B O 1
ATOM 12681 N N . ALA B 1 708 ? 30.609 3.033 -19.734 1 96.12 708 ALA B N 1
ATOM 12682 C CA . ALA B 1 708 ? 29.656 3.984 -19.172 1 96.12 708 ALA B CA 1
ATOM 12683 C C . ALA B 1 708 ? 29.141 4.941 -20.25 1 96.12 708 ALA B C 1
ATOM 12685 O O . ALA B 1 708 ? 29.891 5.371 -21.125 1 96.12 708 ALA B O 1
ATOM 12686 N N . PHE B 1 709 ? 27.812 5.273 -20.156 1 97.5 709 PHE B N 1
ATOM 12687 C CA . PHE B 1 709 ? 27.188 6.168 -21.125 1 97.5 709 PHE B CA 1
ATOM 12688 C C . PHE B 1 709 ? 26.312 7.195 -20.422 1 97.5 709 PHE B C 1
ATOM 12690 O O . PHE B 1 709 ? 25.609 6.867 -19.453 1 97.5 709 PHE B O 1
ATOM 12697 N N . ASP B 1 710 ? 26.406 8.383 -20.875 1 97.88 710 ASP B N 1
ATOM 12698 C CA . ASP B 1 710 ? 25.453 9.398 -20.422 1 97.88 710 ASP B CA 1
ATOM 12699 C C . ASP B 1 710 ? 24.062 9.125 -20.984 1 97.88 710 ASP B C 1
ATOM 12701 O O . ASP B 1 710 ? 23.891 8.898 -22.188 1 97.88 710 ASP B O 1
ATOM 12705 N N . ILE B 1 711 ? 23.031 9.195 -20.188 1 98.25 711 ILE B N 1
ATOM 12706 C CA . ILE B 1 711 ? 21.688 8.766 -20.547 1 98.25 711 ILE B CA 1
ATOM 12707 C C . ILE B 1 711 ? 21.094 9.758 -21.547 1 98.25 711 ILE B C 1
ATOM 12709 O O . ILE B 1 711 ? 20.5 9.352 -22.547 1 98.25 711 ILE B O 1
ATOM 12713 N N . GLN B 1 712 ? 21.234 11.031 -21.359 1 96.62 712 GLN B N 1
ATOM 12714 C CA . GLN B 1 712 ? 20.562 12.055 -22.156 1 96.62 712 GLN B CA 1
ATOM 12715 C C . GLN B 1 712 ? 21.25 12.242 -23.516 1 96.62 712 GLN B C 1
ATOM 12717 O O . GLN B 1 712 ? 20.578 12.328 -24.547 1 96.62 712 GLN B O 1
ATOM 12722 N N . SER B 1 713 ? 22.656 12.234 -23.5 1 96.75 713 SER B N 1
ATOM 12723 C CA . SER B 1 713 ? 23.359 12.516 -24.734 1 96.75 713 SER B CA 1
ATOM 12724 C C . SER B 1 713 ? 23.672 11.234 -25.5 1 96.75 713 SER B C 1
ATOM 12726 O O . SER B 1 713 ? 23.906 11.258 -26.703 1 96.75 713 SER B O 1
ATOM 12728 N N . GLY B 1 714 ? 23.75 10.148 -24.812 1 97.38 714 GLY B N 1
ATOM 12729 C CA . GLY B 1 714 ? 24.156 8.891 -25.406 1 97.38 714 GLY B CA 1
ATOM 12730 C C . GLY B 1 714 ? 25.672 8.766 -25.562 1 97.38 714 GLY B C 1
ATOM 12731 O O . GLY B 1 714 ? 26.172 7.707 -25.953 1 97.38 714 GLY B O 1
ATOM 12732 N N . LYS B 1 715 ? 26.391 9.703 -25.125 1 96.56 715 LYS B N 1
ATOM 12733 C CA . LYS B 1 715 ? 27.844 9.711 -25.328 1 96.56 715 LYS B CA 1
ATOM 12734 C C . LYS B 1 715 ? 28.531 8.789 -24.328 1 96.56 715 LYS B C 1
ATOM 12736 O O . LYS B 1 715 ? 28.109 8.68 -23.172 1 96.56 715 LYS B O 1
ATOM 12741 N N . SER B 1 716 ? 29.531 8.18 -24.766 1 95.69 716 SER B N 1
ATOM 12742 C CA . SER B 1 716 ? 30.391 7.375 -23.891 1 95.69 716 SER B CA 1
ATOM 12743 C C . SER B 1 716 ? 31.141 8.25 -22.891 1 95.69 716 SER B C 1
ATOM 12745 O O . SER B 1 716 ? 31.609 9.336 -23.234 1 95.69 716 SER B O 1
ATOM 12747 N N . ILE B 1 717 ? 31.094 7.816 -21.719 1 91.75 717 ILE B N 1
ATOM 12748 C CA . ILE B 1 717 ? 31.859 8.477 -20.672 1 91.75 717 ILE B CA 1
ATOM 12749 C C . ILE B 1 717 ? 33.219 7.785 -20.5 1 91.75 717 ILE B C 1
ATOM 12751 O O . ILE B 1 717 ? 33.281 6.566 -20.312 1 91.75 717 ILE B O 1
ATOM 12755 N N . GLY B 1 718 ? 34.281 8.422 -20.938 1 74.19 718 GLY B N 1
ATOM 12756 C CA . GLY B 1 718 ? 35.625 7.887 -20.906 1 74.19 718 GLY B CA 1
ATOM 12757 C C . GLY B 1 718 ? 36.031 7.344 -19.547 1 74.19 718 GLY B C 1
ATOM 12758 O O . GLY B 1 718 ? 36.625 8.062 -18.734 1 74.19 718 GLY B O 1
ATOM 12759 N N . TRP B 1 719 ? 35.219 6.574 -19.031 1 67 719 TRP B N 1
ATOM 12760 C CA . TRP B 1 719 ? 35.406 6.016 -17.703 1 67 719 TRP B CA 1
ATOM 12761 C C . TRP B 1 719 ? 36.594 5.027 -17.688 1 67 719 TRP B C 1
ATOM 12763 O O . TRP B 1 719 ? 36.5 3.98 -18.328 1 67 719 TRP B O 1
ATOM 12773 N N . THR B 1 720 ? 37.75 5.688 -18.125 1 51.66 720 THR B N 1
ATOM 12774 C CA . THR B 1 720 ? 38.906 4.844 -18.297 1 51.66 720 THR B CA 1
ATOM 12775 C C . THR B 1 720 ? 39.375 4.258 -16.969 1 51.66 720 THR B C 1
ATOM 12777 O O . THR B 1 720 ? 39.844 4.988 -16.094 1 51.66 720 THR B O 1
ATOM 12780 N N . ARG B 1 721 ? 38.625 3.789 -16.078 1 50.34 721 ARG B N 1
ATOM 12781 C CA . ARG B 1 721 ? 39.562 3.055 -15.234 1 50.34 721 ARG B CA 1
ATOM 12782 C C . ARG B 1 721 ? 40.531 2.262 -16.078 1 50.34 721 ARG B C 1
ATOM 12784 O O . ARG B 1 721 ? 40.156 1.538 -17 1 50.34 721 ARG B O 1
ATOM 12791 N N . SER B 1 722 ? 41.562 2.922 -16.219 1 44.25 722 SER B N 1
ATOM 12792 C CA . SER B 1 722 ? 42.75 2.402 -16.891 1 44.25 722 SER B CA 1
ATOM 12793 C C . SER B 1 722 ? 42.781 0.879 -16.844 1 44.25 722 SER B C 1
ATOM 12795 O O . SER B 1 722 ? 43.688 0.26 -17.391 1 44.25 722 SER B O 1
ATOM 12797 N N . ASP B 1 723 ? 42.25 0.365 -15.727 1 46.44 723 ASP B N 1
ATOM 12798 C CA . ASP B 1 723 ? 42.75 -1.008 -15.773 1 46.44 723 ASP B CA 1
ATOM 12799 C C . ASP B 1 723 ? 42.156 -1.758 -16.969 1 46.44 723 ASP B C 1
ATOM 12801 O O . ASP B 1 723 ? 40.938 -1.845 -17.125 1 46.44 723 ASP B O 1
ATOM 12805 N N . GLU B 1 724 ? 42.781 -1.884 -18 1 51 724 GLU B N 1
ATOM 12806 C CA . GLU B 1 724 ? 42.812 -2.893 -19.047 1 51 724 GLU B CA 1
ATOM 12807 C C . GLU B 1 724 ? 42 -4.125 -18.688 1 51 724 GLU B C 1
ATOM 12809 O O . GLU B 1 724 ? 41.75 -4.383 -17.5 1 51 724 GLU B O 1
ATOM 12814 N N . SER B 1 725 ? 41.375 -4.719 -19.703 1 63.44 725 SER B N 1
ATOM 12815 C CA . SER B 1 725 ? 40.75 -6.051 -19.688 1 63.44 725 SER B CA 1
ATOM 12816 C C . SER B 1 725 ? 41.5 -6.965 -18.703 1 63.44 725 SER B C 1
ATOM 12818 O O . SER B 1 725 ? 42.562 -7.508 -19.031 1 63.44 725 SER B O 1
ATOM 12820 N N . LYS B 1 726 ? 41 -6.691 -17.375 1 80.69 726 LYS B N 1
ATOM 12821 C CA . LYS B 1 726 ? 41.562 -7.562 -16.344 1 80.69 726 LYS B CA 1
ATOM 12822 C C . LYS B 1 726 ? 41.062 -8.992 -16.5 1 80.69 726 LYS B C 1
ATOM 12824 O O . LYS B 1 726 ? 39.906 -9.211 -16.781 1 80.69 726 LYS B O 1
ATOM 12829 N N . GLU B 1 727 ? 42.031 -9.805 -16.469 1 91.06 727 GLU B N 1
ATOM 12830 C CA . GLU B 1 727 ? 41.688 -11.227 -16.547 1 91.06 727 GLU B CA 1
ATOM 12831 C C . GLU B 1 727 ? 41.281 -11.781 -15.188 1 91.06 727 GLU B C 1
ATOM 12833 O O . GLU B 1 727 ? 41.875 -11.43 -14.164 1 91.06 727 GLU B O 1
ATOM 12838 N N . TYR B 1 728 ? 40.219 -12.508 -15.195 1 96 728 TYR B N 1
ATOM 12839 C CA . TYR B 1 728 ? 39.75 -13.172 -13.984 1 96 728 TYR B CA 1
ATOM 12840 C C . TYR B 1 728 ? 39.656 -14.68 -14.203 1 96 728 TYR B C 1
ATOM 12842 O O . TYR B 1 728 ? 39.219 -15.125 -15.273 1 96 728 TYR B O 1
ATOM 12850 N N . ALA B 1 729 ? 40.031 -15.383 -13.234 1 97.38 729 ALA B N 1
ATOM 12851 C CA . ALA B 1 729 ? 39.719 -16.812 -13.18 1 97.38 729 ALA B CA 1
ATOM 12852 C C . ALA B 1 729 ? 38.469 -17.062 -12.375 1 97.38 729 ALA B C 1
ATOM 12854 O O . ALA B 1 729 ? 38.406 -16.766 -11.18 1 97.38 729 ALA B O 1
ATOM 12855 N N . LEU B 1 730 ? 37.5 -17.547 -13.031 1 98.31 730 LEU B N 1
ATOM 12856 C CA . LEU B 1 730 ? 36.25 -17.859 -12.367 1 98.31 730 LEU B CA 1
ATOM 12857 C C . LEU B 1 730 ? 36.188 -19.344 -12 1 98.31 730 LEU B C 1
ATOM 12859 O O . LEU B 1 730 ? 36.125 -20.203 -12.883 1 98.31 730 LEU B O 1
ATOM 12863 N N . LYS B 1 731 ? 36.156 -19.625 -10.695 1 97.5 731 LYS B N 1
ATOM 12864 C CA . LYS B 1 731 ? 36 -21.016 -10.273 1 97.5 731 LYS B CA 1
ATOM 12865 C C . LYS B 1 731 ? 34.656 -21.594 -10.703 1 97.5 731 LYS B C 1
ATOM 12867 O O . LYS B 1 731 ? 33.719 -20.859 -10.914 1 97.5 731 LYS B O 1
ATOM 12872 N N . GLY B 1 732 ? 34.656 -22.922 -10.852 1 97.5 732 GLY B N 1
ATOM 12873 C CA . GLY B 1 732 ? 33.469 -23.594 -11.383 1 97.5 732 GLY B CA 1
ATOM 12874 C C . GLY B 1 732 ? 32.344 -23.641 -10.391 1 97.5 732 GLY B C 1
ATOM 12875 O O . GLY B 1 732 ? 32.562 -23.75 -9.188 1 97.5 732 GLY B O 1
ATOM 12876 N N . ASN B 1 733 ? 31.141 -23.516 -10.906 1 97.69 733 ASN B N 1
ATOM 12877 C CA . ASN B 1 733 ? 29.875 -23.781 -10.227 1 97.69 733 ASN B CA 1
ATOM 12878 C C . ASN B 1 733 ? 29.703 -22.875 -9.008 1 97.69 733 ASN B C 1
ATOM 12880 O O . ASN B 1 733 ? 29.328 -23.344 -7.93 1 97.69 733 ASN B O 1
ATOM 12884 N N . ARG B 1 734 ? 29.906 -21.562 -9.18 1 98.12 734 ARG B N 1
ATOM 12885 C CA . ARG B 1 734 ? 29.781 -20.609 -8.078 1 98.12 734 ARG B CA 1
ATOM 12886 C C . ARG B 1 734 ? 29.875 -19.172 -8.586 1 98.12 734 ARG B C 1
ATOM 12888 O O . ARG B 1 734 ? 30.188 -18.938 -9.75 1 98.12 734 ARG B O 1
ATOM 12895 N N . SER B 1 735 ? 29.547 -18.234 -7.762 1 98.25 735 SER B N 1
ATOM 12896 C CA . SER B 1 735 ? 29.766 -16.812 -8.023 1 98.25 735 SER B CA 1
ATOM 12897 C C . SER B 1 735 ? 31.141 -16.375 -7.555 1 98.25 735 SER B C 1
ATOM 12899 O O . SER B 1 735 ? 31.734 -16.984 -6.656 1 98.25 735 SER B O 1
ATOM 12901 N N . THR B 1 736 ? 31.719 -15.359 -8.18 1 98.19 736 THR B N 1
ATOM 12902 C CA . THR B 1 736 ? 33 -14.75 -7.84 1 98.19 736 THR B CA 1
ATOM 12903 C C . THR B 1 736 ? 32.906 -13.227 -7.855 1 98.19 736 THR B C 1
ATOM 12905 O O . THR B 1 736 ? 32.469 -12.641 -8.836 1 98.19 736 THR B O 1
ATOM 12908 N N . GLU B 1 737 ? 33.344 -12.602 -6.777 1 97.31 737 GLU B N 1
ATOM 12909 C CA . GLU B 1 737 ? 33.406 -11.148 -6.738 1 97.31 737 GLU B CA 1
ATOM 12910 C C . GLU B 1 737 ? 34.531 -10.617 -7.641 1 97.31 737 GLU B C 1
ATOM 12912 O O . GLU B 1 737 ? 35.656 -11.109 -7.598 1 97.31 737 GLU B O 1
ATOM 12917 N N . LEU B 1 738 ? 34.25 -9.664 -8.445 1 96.56 738 LEU B N 1
ATOM 12918 C CA . LEU B 1 738 ? 35.25 -9.117 -9.367 1 96.56 738 LEU B CA 1
ATOM 12919 C C . LEU B 1 738 ? 35.719 -7.734 -8.914 1 96.56 738 LEU B C 1
ATOM 12921 O O . LEU B 1 738 ? 36.906 -7.512 -8.703 1 96.56 738 LEU B O 1
ATOM 12925 N N . LEU B 1 739 ? 34.781 -6.793 -8.812 1 94 739 LEU B N 1
ATOM 12926 C CA . LEU B 1 739 ? 35.062 -5.43 -8.375 1 94 739 LEU B CA 1
ATOM 12927 C C . LEU B 1 739 ? 34.094 -5.004 -7.277 1 94 739 LEU B C 1
ATOM 12929 O O . LEU B 1 739 ? 32.906 -5.316 -7.332 1 94 739 LEU B O 1
ATOM 12933 N N . ALA B 1 740 ? 34.656 -4.336 -6.258 1 94 740 ALA B N 1
ATOM 12934 C CA . ALA B 1 740 ? 33.844 -3.797 -5.168 1 94 740 ALA B CA 1
ATOM 12935 C C . ALA B 1 740 ? 34 -2.285 -5.055 1 94 740 ALA B C 1
ATOM 12937 O O . ALA B 1 740 ? 35.125 -1.78 -5.031 1 94 740 ALA B O 1
ATOM 12938 N N . GLY B 1 741 ? 32.875 -1.599 -5.082 1 93.81 741 GLY B N 1
ATOM 12939 C CA . GLY B 1 741 ? 32.875 -0.18 -4.766 1 93.81 741 GLY B CA 1
ATOM 12940 C C . GLY B 1 741 ? 33.469 0.677 -5.867 1 93.81 741 GLY B C 1
ATOM 12941 O O . GLY B 1 741 ? 34.219 1.635 -5.594 1 93.81 741 GLY B O 1
ATOM 12942 N N . LEU B 1 742 ? 33.25 0.302 -7.098 1 93.12 742 LEU B N 1
ATOM 12943 C CA . LEU B 1 742 ? 33.688 1.117 -8.219 1 93.12 742 LEU B CA 1
ATOM 12944 C C . LEU B 1 742 ? 32.906 2.422 -8.297 1 93.12 742 LEU B C 1
ATOM 12946 O O . LEU B 1 742 ? 31.688 2.41 -8.336 1 93.12 742 LEU B O 1
ATOM 12950 N N . GLU B 1 743 ? 33.625 3.561 -8.32 1 94.75 743 GLU B N 1
ATOM 12951 C CA . GLU B 1 743 ? 32.969 4.863 -8.383 1 94.75 743 GLU B CA 1
ATOM 12952 C C . GLU B 1 743 ? 32.281 5.086 -9.742 1 94.75 743 GLU B C 1
ATOM 12954 O O . GLU B 1 743 ? 32.906 4.855 -10.781 1 94.75 743 GLU B O 1
ATOM 12959 N N . ILE B 1 744 ? 31.125 5.535 -9.75 1 95.62 744 ILE B N 1
ATOM 12960 C CA . ILE B 1 744 ? 30.391 5.82 -10.984 1 95.62 744 ILE B CA 1
ATOM 12961 C C . ILE B 1 744 ? 30.484 7.309 -11.305 1 95.62 744 ILE B C 1
ATOM 12963 O O . ILE B 1 744 ? 30.078 8.156 -10.5 1 95.62 744 ILE B O 1
ATOM 12967 N N . PRO B 1 745 ? 30.938 7.66 -12.438 1 93.88 745 PRO B N 1
ATOM 12968 C CA . PRO B 1 745 ? 30.906 9.07 -12.828 1 93.88 745 PRO B CA 1
ATOM 12969 C C . PRO B 1 745 ? 29.469 9.586 -13.016 1 93.88 745 PRO B C 1
ATOM 12971 O O . PRO B 1 745 ? 28.656 8.945 -13.688 1 93.88 745 PRO B O 1
ATOM 12974 N N . ASN B 1 746 ? 29.141 10.719 -12.484 1 94.81 746 ASN B N 1
ATOM 12975 C CA . ASN B 1 746 ? 27.797 11.289 -12.586 1 94.81 746 ASN B CA 1
ATOM 12976 C C . ASN B 1 746 ? 26.719 10.227 -12.367 1 94.81 746 ASN B C 1
ATOM 12978 O O . ASN B 1 746 ? 25.891 10 -13.242 1 94.81 746 ASN B O 1
ATOM 12982 N N . PRO B 1 747 ? 26.734 9.625 -11.242 1 96.44 747 PRO B N 1
ATOM 12983 C CA . PRO B 1 747 ? 26.016 8.367 -10.984 1 96.44 747 PRO B CA 1
ATOM 12984 C C . PRO B 1 747 ? 24.531 8.445 -11.344 1 96.44 747 PRO B C 1
ATOM 12986 O O . PRO B 1 747 ? 23.953 7.445 -11.758 1 96.44 747 PRO B O 1
ATOM 12989 N N . ASP B 1 748 ? 23.875 9.594 -11.281 1 96.31 748 ASP B N 1
ATOM 12990 C CA . ASP B 1 748 ? 22.438 9.727 -11.508 1 96.31 748 ASP B CA 1
ATOM 12991 C C . ASP B 1 748 ? 22.125 9.891 -12.992 1 96.31 748 ASP B C 1
ATOM 12993 O O . ASP B 1 748 ? 20.969 9.828 -13.398 1 96.31 748 ASP B O 1
ATOM 12997 N N . GLU B 1 749 ? 23.141 10.047 -13.828 1 97.25 749 GLU B N 1
ATOM 12998 C CA . GLU B 1 749 ? 22.938 10.328 -15.242 1 97.25 749 GLU B CA 1
ATOM 12999 C C . GLU B 1 749 ? 23.688 9.32 -16.125 1 97.25 749 GLU B C 1
ATOM 13001 O O . GLU B 1 749 ? 23.797 9.516 -17.328 1 97.25 749 GLU B O 1
ATOM 13006 N N . THR B 1 750 ? 24.203 8.289 -15.469 1 97.5 750 THR B N 1
ATOM 13007 C CA . THR B 1 750 ? 25.094 7.383 -16.188 1 97.5 750 THR B CA 1
ATOM 13008 C C . THR B 1 750 ? 24.562 5.953 -16.141 1 97.5 750 THR B C 1
ATOM 13010 O O . THR B 1 750 ? 24.141 5.473 -15.086 1 97.5 750 THR B O 1
ATOM 13013 N N . VAL B 1 751 ? 24.578 5.309 -17.281 1 97.88 751 VAL B N 1
ATOM 13014 C CA . VAL B 1 751 ? 24.328 3.873 -17.391 1 97.88 751 VAL B CA 1
ATOM 13015 C C . VAL B 1 751 ? 25.656 3.127 -17.531 1 97.88 751 VAL B C 1
ATOM 13017 O O . VAL B 1 751 ? 26.562 3.588 -18.234 1 97.88 751 VAL B O 1
ATOM 13020 N N . LEU B 1 752 ? 25.828 2.029 -16.781 1 96.56 752 LEU B N 1
ATOM 13021 C CA . LEU B 1 752 ? 26.984 1.158 -16.906 1 96.56 752 LEU B CA 1
ATOM 13022 C C . LEU B 1 752 ? 26.625 -0.137 -17.625 1 96.56 752 LEU B C 1
ATOM 13024 O O . LEU B 1 752 ? 25.531 -0.66 -17.453 1 96.56 752 LEU B O 1
ATOM 13028 N N . VAL B 1 753 ? 27.516 -0.65 -18.406 1 96.38 753 VAL B N 1
ATOM 13029 C CA . VAL B 1 753 ? 27.375 -1.981 -18.984 1 96.38 753 VAL B CA 1
ATOM 13030 C C . VAL B 1 753 ? 28.625 -2.799 -18.719 1 96.38 753 VAL B C 1
ATOM 13032 O O . VAL B 1 753 ? 29.75 -2.297 -18.875 1 96.38 753 VAL B O 1
ATOM 13035 N N . ALA B 1 754 ? 28.469 -3.973 -18.25 1 95.62 754 ALA B N 1
ATOM 13036 C CA . ALA B 1 754 ? 29.547 -4.926 -18.047 1 95.62 754 ALA B CA 1
ATOM 13037 C C . ALA B 1 754 ? 29.453 -6.082 -19.031 1 95.62 754 ALA B C 1
ATOM 13039 O O . ALA B 1 754 ? 28.359 -6.578 -19.312 1 95.62 754 ALA B O 1
ATOM 13040 N N . TYR B 1 755 ? 30.625 -6.441 -19.594 1 95.81 755 TYR B N 1
ATOM 13041 C CA . TYR B 1 755 ? 30.75 -7.598 -20.484 1 95.81 755 TYR B CA 1
ATOM 13042 C C . TYR B 1 755 ? 31.797 -8.578 -19.953 1 95.81 755 TYR B C 1
ATOM 13044 O O . TYR B 1 755 ? 32.875 -8.172 -19.5 1 95.81 755 TYR B O 1
ATOM 13052 N N . LEU B 1 756 ? 31.438 -9.828 -19.969 1 96.56 756 LEU B N 1
ATOM 13053 C CA . LEU B 1 756 ? 32.438 -10.875 -19.812 1 96.56 756 LEU B CA 1
ATOM 13054 C C . LEU B 1 756 ? 32.781 -11.523 -21.141 1 96.56 756 LEU B C 1
ATOM 13056 O O . LEU B 1 756 ? 31.875 -11.875 -21.906 1 96.56 756 LEU B O 1
ATOM 13060 N N . ARG B 1 757 ? 33.969 -11.633 -21.391 1 96.25 757 ARG B N 1
ATOM 13061 C CA . ARG B 1 757 ? 34.438 -12.305 -22.594 1 96.25 757 ARG B CA 1
ATOM 13062 C C . ARG B 1 757 ? 35.375 -13.469 -22.25 1 96.25 757 ARG B C 1
ATOM 13064 O O . ARG B 1 757 ? 36.312 -13.328 -21.453 1 96.25 757 ARG B O 1
ATOM 13071 N N . ASP B 1 758 ? 35.031 -14.602 -22.859 1 96.62 758 ASP B N 1
ATOM 13072 C CA . ASP B 1 758 ? 35.906 -15.766 -22.703 1 96.62 758 ASP B CA 1
ATOM 13073 C C . ASP B 1 758 ? 37.25 -15.539 -23.375 1 96.62 758 ASP B C 1
ATOM 13075 O O . ASP B 1 758 ? 37.312 -15.211 -24.562 1 96.62 758 ASP B O 1
ATOM 13079 N N . ILE B 1 759 ? 38.281 -15.734 -22.641 1 94.94 759 ILE B N 1
ATOM 13080 C CA . ILE B 1 759 ? 39.594 -15.43 -23.141 1 94.94 759 ILE B CA 1
ATOM 13081 C C . ILE B 1 759 ? 39.969 -16.406 -24.25 1 94.94 759 ILE B C 1
ATOM 13083 O O . ILE B 1 759 ? 40.594 -16.031 -25.234 1 94.94 759 ILE B O 1
ATOM 13087 N N . SER B 1 760 ? 39.625 -17.672 -24.172 1 94.62 760 SER B N 1
ATOM 13088 C CA . SER B 1 760 ? 39.969 -18.703 -25.125 1 94.62 760 SER B CA 1
ATOM 13089 C C . SER B 1 760 ? 39.25 -18.484 -26.469 1 94.62 760 SER B C 1
ATOM 13091 O O . SER B 1 760 ? 39.875 -18.594 -27.531 1 94.62 760 SER B O 1
ATOM 13093 N N . SER B 1 761 ? 38 -18.094 -26.484 1 94.5 761 SER B N 1
ATOM 13094 C CA . SER B 1 761 ? 37.219 -17.984 -27.719 1 94.5 761 SER B CA 1
ATOM 13095 C C . SER B 1 761 ? 37.062 -16.516 -28.141 1 94.5 761 SER B C 1
ATOM 13097 O O . SER B 1 761 ? 36.75 -16.234 -29.312 1 94.5 761 SER B O 1
ATOM 13099 N N . GLY B 1 762 ? 37.188 -15.633 -27.234 1 93.56 762 GLY B N 1
ATOM 13100 C CA . GLY B 1 762 ? 36.938 -14.227 -27.5 1 93.56 762 GLY B CA 1
ATOM 13101 C C . GLY B 1 762 ? 35.469 -13.867 -27.484 1 93.56 762 GLY B C 1
ATOM 13102 O O . GLY B 1 762 ? 35.094 -12.695 -27.578 1 93.56 762 GLY B O 1
ATOM 13103 N N . GLU B 1 763 ? 34.656 -14.805 -27.25 1 95.5 763 GLU B N 1
ATOM 13104 C CA . GLU B 1 763 ? 33.219 -14.609 -27.312 1 95.5 763 GLU B CA 1
ATOM 13105 C C . GLU B 1 763 ? 32.688 -13.922 -26.062 1 95.5 763 GLU B C 1
ATOM 13107 O O . GLU B 1 763 ? 33.156 -14.203 -24.953 1 95.5 763 GLU B O 1
ATOM 13112 N N . GLN B 1 764 ? 31.734 -13.016 -26.266 1 95.5 764 GLN B N 1
ATOM 13113 C CA . GLN B 1 764 ? 31.016 -12.453 -25.125 1 95.5 764 GLN B CA 1
ATOM 13114 C C . GLN B 1 764 ? 30.094 -13.484 -24.5 1 95.5 764 GLN B C 1
ATOM 13116 O O . GLN B 1 764 ? 29.188 -14.016 -25.156 1 95.5 764 GLN B O 1
ATOM 13121 N N . VAL B 1 765 ? 30.297 -13.719 -23.203 1 97.12 765 VAL B N 1
ATOM 13122 C CA . VAL B 1 765 ? 29.562 -14.82 -22.578 1 97.12 765 VAL B CA 1
ATOM 13123 C C . VAL B 1 765 ? 28.547 -14.273 -21.594 1 97.12 765 VAL B C 1
ATOM 13125 O O . VAL B 1 765 ? 27.656 -15.008 -21.141 1 97.12 765 VAL B O 1
ATOM 13128 N N . ALA B 1 766 ? 28.641 -13 -21.234 1 97.69 766 ALA B N 1
ATOM 13129 C CA . ALA B 1 766 ? 27.672 -12.406 -20.312 1 97.69 766 ALA B CA 1
ATOM 13130 C C . ALA B 1 766 ? 27.625 -10.891 -20.484 1 97.69 766 ALA B C 1
ATOM 13132 O O . ALA B 1 766 ? 28.578 -10.281 -20.984 1 97.69 766 ALA B O 1
ATOM 13133 N N . ARG B 1 767 ? 26.484 -10.344 -20.062 1 96.56 767 ARG B N 1
ATOM 13134 C CA . ARG B 1 767 ? 26.219 -8.922 -20.203 1 96.56 767 ARG B CA 1
ATOM 13135 C C . ARG B 1 767 ? 25.234 -8.43 -19.156 1 96.56 767 ARG B C 1
ATOM 13137 O O . ARG B 1 767 ? 24.25 -9.117 -18.844 1 96.56 767 ARG B O 1
ATOM 13144 N N . TRP B 1 768 ? 25.5 -7.262 -18.547 1 97.06 768 TRP B N 1
ATOM 13145 C CA . TRP B 1 768 ? 24.578 -6.637 -17.609 1 97.06 768 TRP B CA 1
ATOM 13146 C C . TRP B 1 768 ? 24.578 -5.117 -17.766 1 97.06 768 TRP B C 1
ATOM 13148 O O . TRP B 1 768 ? 25.641 -4.512 -17.953 1 97.06 768 TRP B O 1
ATOM 13158 N N . VAL B 1 769 ? 23.406 -4.473 -17.75 1 97.94 769 VAL B N 1
ATOM 13159 C CA . VAL B 1 769 ? 23.281 -3.021 -17.828 1 97.94 769 VAL B CA 1
ATOM 13160 C C . VAL B 1 769 ? 22.703 -2.482 -16.516 1 97.94 769 VAL B C 1
ATOM 13162 O O . VAL B 1 769 ? 21.656 -2.943 -16.062 1 97.94 769 VAL B O 1
ATOM 13165 N N . SER B 1 770 ? 23.375 -1.557 -15.898 1 97.75 770 SER B N 1
ATOM 13166 C CA . SER B 1 770 ? 22.969 -0.951 -14.633 1 97.75 770 SER B CA 1
ATOM 13167 C C . SER B 1 770 ? 22.5 0.485 -14.836 1 97.75 770 SER B C 1
ATOM 13169 O O . SER B 1 770 ? 23.234 1.314 -15.375 1 97.75 770 SER B O 1
ATOM 13171 N N . TRP B 1 771 ? 21.297 0.771 -14.43 1 98.38 771 TRP B N 1
ATOM 13172 C CA . TRP B 1 771 ? 20.672 2.088 -14.508 1 98.38 771 TRP B CA 1
ATOM 13173 C C . TRP B 1 771 ? 20.594 2.746 -13.133 1 98.38 771 TRP B C 1
ATOM 13175 O O . TRP B 1 771 ? 20.531 2.057 -12.117 1 98.38 771 TRP B O 1
ATOM 13185 N N . PRO B 1 772 ? 20.656 4.113 -13.117 1 97.62 772 PRO B N 1
ATOM 13186 C CA . PRO B 1 772 ? 20.312 4.754 -11.844 1 97.62 772 PRO B CA 1
ATOM 13187 C C . PRO B 1 772 ? 18.828 4.586 -11.484 1 97.62 772 PRO B C 1
ATOM 13189 O O . PRO B 1 772 ? 17.984 4.496 -12.375 1 97.62 772 PRO B O 1
ATOM 13192 N N . GLU B 1 773 ? 18.531 4.484 -10.242 1 96.12 773 GLU B N 1
ATOM 13193 C CA . GLU B 1 773 ? 17.172 4.371 -9.734 1 96.12 773 GLU B CA 1
ATOM 13194 C C . GLU B 1 773 ? 16.859 5.473 -8.727 1 96.12 773 GLU B C 1
ATOM 13196 O O . GLU B 1 773 ? 17.766 5.984 -8.062 1 96.12 773 GLU B O 1
ATOM 13201 N N . PRO B 1 774 ? 15.555 5.754 -8.594 1 97.31 774 PRO B N 1
ATOM 13202 C CA . PRO B 1 774 ? 14.438 5.207 -9.367 1 97.31 774 PRO B CA 1
ATOM 13203 C C . PRO B 1 774 ? 14.406 5.723 -10.805 1 97.31 774 PRO B C 1
ATOM 13205 O O . PRO B 1 774 ? 14.828 6.855 -11.062 1 97.31 774 PRO B O 1
ATOM 13208 N N . LEU B 1 775 ? 13.828 4.98 -11.672 1 98.44 775 LEU B N 1
ATOM 13209 C CA . LEU B 1 775 ? 13.812 5.309 -13.094 1 98.44 775 LEU B CA 1
ATOM 13210 C C . LEU B 1 775 ? 12.906 6.504 -13.367 1 98.44 775 LEU B C 1
ATOM 13212 O O . LEU B 1 775 ? 13.047 7.168 -14.398 1 98.44 775 LEU B O 1
ATOM 13216 N N . LYS B 1 776 ? 12.008 6.801 -12.438 1 97.88 776 LYS B N 1
ATOM 13217 C CA . LYS B 1 776 ? 11.102 7.926 -12.641 1 97.88 776 LYS B CA 1
ATOM 13218 C C . LYS B 1 776 ? 11.852 9.25 -12.617 1 97.88 776 LYS B C 1
ATOM 13220 O O . LYS B 1 776 ? 11.367 10.258 -13.148 1 97.88 776 LYS B O 1
ATOM 13225 N N . TYR B 1 777 ? 13.086 9.312 -12.055 1 97.31 777 TYR B N 1
ATOM 13226 C CA . TYR B 1 777 ? 13.875 10.531 -11.961 1 97.31 777 TYR B CA 1
ATOM 13227 C C . TYR B 1 777 ? 14.719 10.734 -13.219 1 97.31 777 TYR B C 1
ATOM 13229 O O . TYR B 1 777 ? 15.258 11.82 -13.438 1 97.31 777 TYR B O 1
ATOM 13237 N N . VAL B 1 778 ? 14.844 9.688 -14.047 1 97.19 778 VAL B N 1
ATOM 13238 C CA . VAL B 1 778 ? 15.812 9.688 -15.141 1 97.19 778 VAL B CA 1
ATOM 13239 C C . VAL B 1 778 ? 15.297 10.555 -16.281 1 97.19 778 VAL B C 1
ATOM 13241 O O . VAL B 1 778 ? 14.133 10.445 -16.672 1 97.19 778 VAL B O 1
ATOM 13244 N N . HIS B 1 779 ? 16.172 11.414 -16.781 1 96.38 779 HIS B N 1
ATOM 13245 C CA . HIS B 1 779 ? 15.883 12.18 -17.984 1 96.38 779 HIS B CA 1
ATOM 13246 C C . HIS B 1 779 ? 16.422 11.477 -19.234 1 96.38 779 HIS B C 1
ATOM 13248 O O . HIS B 1 779 ? 17.625 11.445 -19.453 1 96.38 779 HIS B O 1
ATOM 13254 N N . MET B 1 780 ? 15.555 10.977 -20.031 1 96.94 780 MET B N 1
ATOM 13255 C CA . MET B 1 780 ? 15.93 10.227 -21.234 1 96.94 780 MET B CA 1
ATOM 13256 C C . MET B 1 780 ? 16.312 11.164 -22.359 1 96.94 780 MET B C 1
ATOM 13258 O O . MET B 1 780 ? 16.031 12.367 -22.312 1 96.94 780 MET B O 1
ATOM 13262 N N . SER B 1 781 ? 16.922 10.586 -23.344 1 96.94 781 SER B N 1
ATOM 13263 C CA . SER B 1 781 ? 17.234 11.344 -24.547 1 96.94 781 SER B CA 1
ATOM 13264 C C . SER B 1 781 ? 15.961 11.766 -25.281 1 96.94 781 SER B C 1
ATOM 13266 O O . SER B 1 781 ? 15.094 10.938 -25.547 1 96.94 781 SER B O 1
ATOM 13268 N N . SER B 1 782 ? 15.852 12.992 -25.672 1 92.12 782 SER B N 1
ATOM 13269 C CA . SER B 1 782 ? 14.688 13.484 -26.406 1 92.12 782 SER B CA 1
ATOM 13270 C C . SER B 1 782 ? 14.688 12.992 -27.844 1 92.12 782 SER B C 1
ATOM 13272 O O . SER B 1 782 ? 13.656 13.016 -28.516 1 92.12 782 SER B O 1
ATOM 13274 N N . ASP B 1 783 ? 15.867 12.531 -28.328 1 93.56 783 ASP B N 1
ATOM 13275 C CA . ASP B 1 783 ? 16.016 12.062 -29.688 1 93.56 783 ASP B CA 1
ATOM 13276 C C . ASP B 1 783 ? 16.281 10.562 -29.734 1 93.56 783 ASP B C 1
ATOM 13278 O O . ASP B 1 783 ? 16.953 10.07 -30.641 1 93.56 783 ASP B O 1
ATOM 13282 N N . LEU B 1 784 ? 15.875 9.938 -28.703 1 97 784 LEU B N 1
ATOM 13283 C CA . LEU B 1 784 ? 16.125 8.5 -28.578 1 97 784 LEU B CA 1
ATOM 13284 C C . LEU B 1 784 ? 15.562 7.746 -29.781 1 97 784 LEU B C 1
ATOM 13286 O O . LEU B 1 784 ? 14.414 7.973 -30.172 1 97 784 LEU B O 1
ATOM 13290 N N . LYS B 1 785 ? 16.359 6.914 -30.406 1 96.75 785 LYS B N 1
ATOM 13291 C CA . LYS B 1 785 ? 15.969 6.094 -31.547 1 96.75 785 LYS B CA 1
ATOM 13292 C C . LYS B 1 785 ? 16.422 4.652 -31.375 1 96.75 785 LYS B C 1
ATOM 13294 O O . LYS B 1 785 ? 17.578 4.402 -31 1 96.75 785 LYS B O 1
ATOM 13299 N N . VAL B 1 786 ? 15.539 3.701 -31.594 1 97.88 786 VAL B N 1
ATOM 13300 C CA . VAL B 1 786 ? 15.836 2.273 -31.641 1 97.88 786 VAL B CA 1
ATOM 13301 C C . VAL B 1 786 ? 15.641 1.742 -33.062 1 97.88 786 VAL B C 1
ATOM 13303 O O . VAL B 1 786 ? 14.555 1.885 -33.625 1 97.88 786 VAL B O 1
ATOM 13306 N N . ASN B 1 787 ? 16.641 1.192 -33.594 1 96.94 787 ASN B N 1
ATOM 13307 C CA . ASN B 1 787 ? 16.594 0.637 -34.969 1 96.94 787 ASN B CA 1
ATOM 13308 C C . ASN B 1 787 ? 16.641 -0.888 -34.938 1 96.94 787 ASN B C 1
ATOM 13310 O O . ASN B 1 787 ? 17.359 -1.481 -34.125 1 96.94 787 ASN B O 1
ATOM 13314 N N . THR B 1 788 ? 15.82 -1.493 -35.75 1 96.62 788 THR B N 1
ATOM 13315 C CA . THR B 1 788 ? 15.805 -2.941 -35.938 1 96.62 788 THR B CA 1
ATOM 13316 C C . THR B 1 788 ? 16.094 -3.318 -37.375 1 96.62 788 THR B C 1
ATOM 13318 O O . THR B 1 788 ? 15.672 -2.619 -38.312 1 96.62 788 THR B O 1
ATOM 13321 N N . GLU B 1 789 ? 16.844 -4.332 -37.562 1 96.19 789 GLU B N 1
ATOM 13322 C CA . GLU B 1 789 ? 17.172 -4.879 -38.875 1 96.19 789 GLU B CA 1
ATOM 13323 C C . GLU B 1 789 ? 17.016 -6.395 -38.906 1 96.19 789 GLU B C 1
ATOM 13325 O O . GLU B 1 789 ? 17.703 -7.105 -38.156 1 96.19 789 GLU B O 1
ATOM 13330 N N . ILE B 1 790 ? 16.094 -6.867 -39.719 1 95.44 790 ILE B N 1
ATOM 13331 C CA . ILE B 1 790 ? 15.938 -8.305 -39.875 1 95.44 790 ILE B CA 1
ATOM 13332 C C . ILE B 1 790 ? 17.094 -8.859 -40.719 1 95.44 790 ILE B C 1
ATOM 13334 O O . ILE B 1 790 ? 17.391 -8.344 -41.812 1 95.44 790 ILE B O 1
ATOM 13338 N N . VAL B 1 791 ? 17.719 -9.844 -40.219 1 95.31 791 VAL B N 1
ATOM 13339 C CA . VAL B 1 791 ? 18.891 -10.367 -40.906 1 95.31 791 VAL B CA 1
ATOM 13340 C C . VAL B 1 791 ? 18.766 -11.883 -41.062 1 95.31 791 VAL B C 1
ATOM 13342 O O . VAL B 1 791 ? 17.797 -12.484 -40.562 1 95.31 791 VAL B O 1
ATOM 13345 N N . ASP B 1 792 ? 19.672 -12.57 -41.844 1 93.81 792 ASP B N 1
ATOM 13346 C CA . ASP B 1 792 ? 19.781 -14.008 -42.031 1 93.81 792 ASP B CA 1
ATOM 13347 C C . ASP B 1 792 ? 18.453 -14.609 -42.5 1 93.81 792 ASP B C 1
ATOM 13349 O O . ASP B 1 792 ? 17.969 -15.586 -41.906 1 93.81 792 ASP B O 1
ATOM 13353 N N . ASP B 1 793 ? 17.812 -13.953 -43.375 1 91.12 793 ASP B N 1
ATOM 13354 C CA . ASP B 1 793 ? 16.578 -14.414 -44.031 1 91.12 793 ASP B CA 1
ATOM 13355 C C . ASP B 1 793 ? 15.477 -14.617 -42.969 1 91.12 793 ASP B C 1
ATOM 13357 O O . ASP B 1 793 ? 14.797 -15.648 -43 1 91.12 793 ASP B O 1
ATOM 13361 N N . GLY B 1 794 ? 15.516 -13.734 -41.969 1 89 794 GLY B N 1
ATOM 13362 C CA . GLY B 1 794 ? 14.422 -13.742 -41 1 89 794 GLY B CA 1
ATOM 13363 C C . GLY B 1 794 ? 14.703 -14.578 -39.781 1 89 794 GLY B C 1
ATOM 13364 O O . GLY B 1 794 ? 13.828 -14.766 -38.938 1 89 794 GLY B O 1
ATOM 13365 N N . SER B 1 795 ? 15.891 -15.062 -39.562 1 92.62 795 SER B N 1
ATOM 13366 C CA . SER B 1 795 ? 16.172 -15.914 -38.438 1 92.62 795 SER B CA 1
ATOM 13367 C C . SER B 1 795 ? 16.766 -15.117 -37.281 1 92.62 795 SER B C 1
ATOM 13369 O O . SER B 1 795 ? 17.031 -15.664 -36.188 1 92.62 795 SER B O 1
ATOM 13371 N N . ALA B 1 796 ? 16.922 -13.805 -37.5 1 95.75 796 ALA B N 1
ATOM 13372 C CA . ALA B 1 796 ? 17.422 -12.961 -36.438 1 95.75 796 ALA B CA 1
ATOM 13373 C C . ALA B 1 796 ? 17.062 -11.492 -36.656 1 95.75 796 ALA B C 1
ATOM 13375 O O . ALA B 1 796 ? 16.734 -11.102 -37.781 1 95.75 796 ALA B O 1
ATOM 13376 N N . VAL B 1 797 ? 17.078 -10.719 -35.656 1 96.56 797 VAL B N 1
ATOM 13377 C CA . VAL B 1 797 ? 16.891 -9.273 -35.656 1 96.56 797 VAL B CA 1
ATOM 13378 C C . VAL B 1 797 ? 18.031 -8.586 -34.938 1 96.56 797 VAL B C 1
ATOM 13380 O O . VAL B 1 797 ? 18.406 -8.984 -33.844 1 96.56 797 VAL B O 1
ATOM 13383 N N . ILE B 1 798 ? 18.703 -7.645 -35.562 1 97.56 798 ILE B N 1
ATOM 13384 C CA . ILE B 1 798 ? 19.688 -6.793 -34.906 1 97.56 798 ILE B CA 1
ATOM 13385 C C . ILE B 1 798 ? 19.031 -5.531 -34.375 1 97.56 798 ILE B C 1
ATOM 13387 O O . ILE B 1 798 ? 18.281 -4.867 -35.094 1 97.56 798 ILE B O 1
ATOM 13391 N N . VAL B 1 799 ? 19.25 -5.223 -33.156 1 98.06 799 VAL B N 1
ATOM 13392 C CA . VAL B 1 799 ? 18.672 -4.039 -32.531 1 98.06 799 VAL B CA 1
ATOM 13393 C C . VAL B 1 799 ? 19.797 -3.107 -32.062 1 98.06 799 VAL B C 1
ATOM 13395 O O . VAL B 1 799 ? 20.781 -3.559 -31.5 1 98.06 799 VAL B O 1
ATOM 13398 N N . ARG B 1 800 ? 19.766 -1.781 -32.344 1 98.06 800 ARG B N 1
ATOM 13399 C CA . ARG B 1 800 ? 20.719 -0.752 -31.984 1 98.06 800 ARG B CA 1
ATOM 13400 C C . ARG B 1 800 ? 20.016 0.525 -31.531 1 98.06 800 ARG B C 1
ATOM 13402 O O . ARG B 1 800 ? 18.859 0.751 -31.891 1 98.06 800 ARG B O 1
ATOM 13409 N N . ALA B 1 801 ? 20.672 1.333 -30.766 1 98.56 801 ALA B N 1
ATOM 13410 C CA . ALA B 1 801 ? 20.109 2.604 -30.312 1 98.56 801 ALA B CA 1
ATOM 13411 C C . ALA B 1 801 ? 21.188 3.686 -30.25 1 98.56 801 ALA B C 1
ATOM 13413 O O . ALA B 1 801 ? 22.375 3.383 -30.125 1 98.56 801 ALA B O 1
ATOM 13414 N N . ASN B 1 802 ? 20.797 4.988 -30.344 1 98.38 802 ASN B N 1
ATOM 13415 C CA . ASN B 1 802 ? 21.734 6.113 -30.344 1 98.38 802 ASN B CA 1
ATOM 13416 C C . ASN B 1 802 ? 22.016 6.59 -28.922 1 98.38 802 ASN B C 1
ATOM 13418 O O . ASN B 1 802 ? 22.969 7.336 -28.688 1 98.38 802 ASN B O 1
ATOM 13422 N N . ALA B 1 803 ? 21.266 6.172 -27.922 1 98.56 803 ALA B N 1
ATOM 13423 C CA . ALA B 1 803 ? 21.391 6.418 -26.484 1 98.56 803 ALA B CA 1
ATOM 13424 C C . ALA B 1 803 ? 20.891 5.223 -25.672 1 98.56 803 ALA B C 1
ATOM 13426 O O . ALA B 1 803 ? 20.312 4.289 -26.234 1 98.56 803 ALA B O 1
ATOM 13427 N N . PRO B 1 804 ? 21.141 5.238 -24.344 1 98.62 804 PRO B N 1
ATOM 13428 C CA . PRO B 1 804 ? 20.672 4.098 -23.562 1 98.62 804 PRO B CA 1
ATOM 13429 C C . PRO B 1 804 ? 19.141 3.957 -23.578 1 98.62 804 PRO B C 1
ATOM 13431 O O . PRO B 1 804 ? 18.422 4.953 -23.453 1 98.62 804 PRO B O 1
ATOM 13434 N N . VAL B 1 805 ? 18.672 2.764 -23.844 1 98.62 805 VAL B N 1
ATOM 13435 C CA . VAL B 1 805 ? 17.25 2.43 -23.844 1 98.62 805 VAL B CA 1
ATOM 13436 C C . VAL B 1 805 ? 16.969 1.334 -22.812 1 98.62 805 VAL B C 1
ATOM 13438 O O . VAL B 1 805 ? 17.719 0.354 -22.734 1 98.62 805 VAL B O 1
ATOM 13441 N N . LYS B 1 806 ? 15.953 1.531 -22.016 1 98.62 806 LYS B N 1
ATOM 13442 C CA . LYS B 1 806 ? 15.594 0.573 -20.969 1 98.62 806 LYS B CA 1
ATOM 13443 C C . LYS B 1 806 ? 14.391 -0.268 -21.391 1 98.62 806 LYS B C 1
ATOM 13445 O O . LYS B 1 806 ? 13.352 0.273 -21.781 1 98.62 806 LYS B O 1
ATOM 13450 N N . GLY B 1 807 ? 14.516 -1.581 -21.344 1 98.56 807 GLY B N 1
ATOM 13451 C CA . GLY B 1 807 ? 13.414 -2.52 -21.438 1 98.56 807 GLY B CA 1
ATOM 13452 C C . GLY B 1 807 ? 12.836 -2.641 -22.828 1 98.56 807 GLY B C 1
ATOM 13453 O O . GLY B 1 807 ? 11.617 -2.537 -23.016 1 98.56 807 GLY B O 1
ATOM 13454 N N . VAL B 1 808 ? 13.586 -2.922 -23.844 1 98.62 808 VAL B N 1
ATOM 13455 C CA . VAL B 1 808 ? 13.141 -3.07 -25.234 1 98.62 808 VAL B CA 1
ATOM 13456 C C . VAL B 1 808 ? 12.43 -4.41 -25.406 1 98.62 808 VAL B C 1
ATOM 13458 O O . VAL B 1 808 ? 12.984 -5.461 -25.078 1 98.62 808 VAL B O 1
ATOM 13461 N N . VAL B 1 809 ? 11.227 -4.395 -25.844 1 98.25 809 VAL B N 1
ATOM 13462 C CA . VAL B 1 809 ? 10.43 -5.582 -26.141 1 98.25 809 VAL B CA 1
ATOM 13463 C C . VAL B 1 809 ? 10.094 -5.637 -27.625 1 98.25 809 VAL B C 1
ATOM 13465 O O . VAL B 1 809 ? 9.555 -4.676 -28.172 1 98.25 809 VAL B O 1
ATOM 13468 N N . LEU B 1 810 ? 10.406 -6.746 -28.25 1 96.81 810 LEU B N 1
ATOM 13469 C CA . LEU B 1 810 ? 10.102 -6.98 -29.656 1 96.81 810 LEU B CA 1
ATOM 13470 C C . LEU B 1 810 ? 8.852 -7.84 -29.797 1 96.81 810 LEU B C 1
ATOM 13472 O O . LEU B 1 810 ? 8.633 -8.766 -29.016 1 96.81 810 LEU B O 1
ATOM 13476 N N . SER B 1 811 ? 8.047 -7.504 -30.672 1 93.12 811 SER B N 1
ATOM 13477 C CA . SER B 1 811 ? 6.902 -8.312 -31.078 1 93.12 811 SER B CA 1
ATOM 13478 C C . SER B 1 811 ? 6.73 -8.297 -32.594 1 93.12 811 SER B C 1
ATOM 13480 O O . SER B 1 811 ? 7.277 -7.43 -33.281 1 93.12 811 SER B O 1
ATOM 13482 N N . ALA B 1 812 ? 6.082 -9.281 -33.094 1 89.06 812 ALA B N 1
ATOM 13483 C CA . ALA B 1 812 ? 5.824 -9.375 -34.531 1 89.06 812 ALA B CA 1
ATOM 13484 C C . ALA B 1 812 ? 4.617 -10.266 -34.812 1 89.06 812 ALA B C 1
ATOM 13486 O O . ALA B 1 812 ? 4.074 -10.891 -33.906 1 89.06 812 ALA B O 1
ATOM 13487 N N . SER B 1 813 ? 4.125 -10.055 -36.031 1 78.12 813 SER B N 1
ATOM 13488 C CA . SER B 1 813 ? 3.057 -10.945 -36.469 1 78.12 813 SER B CA 1
ATOM 13489 C C . SER B 1 813 ? 3.596 -12.336 -36.781 1 78.12 813 SER B C 1
ATOM 13491 O O . SER B 1 813 ? 4.723 -12.477 -37.281 1 78.12 813 SER B O 1
ATOM 13493 N N . SER B 1 814 ? 2.848 -13.305 -36.281 1 67.5 814 SER B N 1
ATOM 13494 C CA . SER B 1 814 ? 3.27 -14.695 -36.438 1 67.5 814 SER B CA 1
ATOM 13495 C C . SER B 1 814 ? 2.84 -15.234 -37.812 1 67.5 814 SER B C 1
ATOM 13497 O O . SER B 1 814 ? 1.794 -14.852 -38.344 1 67.5 814 SER B O 1
ATOM 13499 N N . SER B 1 815 ? 3.729 -15.883 -38.469 1 57.66 815 SER B N 1
ATOM 13500 C CA . SER B 1 815 ? 3.365 -16.594 -39.688 1 57.66 815 SER B CA 1
ATOM 13501 C C . SER B 1 815 ? 2.33 -17.688 -39.375 1 57.66 815 SER B C 1
ATOM 13503 O O . SER B 1 815 ? 2.227 -18.172 -38.25 1 57.66 815 SER B O 1
ATOM 13505 N N . ASP B 1 816 ? 1.548 -17.875 -40.312 1 54.75 816 ASP B N 1
ATOM 13506 C CA . ASP B 1 816 ? 0.535 -18.922 -40.25 1 54.75 816 ASP B CA 1
ATOM 13507 C C . ASP B 1 816 ? 1.154 -20.25 -39.812 1 54.75 816 ASP B C 1
ATOM 13509 O O . ASP B 1 816 ? 2.068 -20.75 -40.469 1 54.75 816 ASP B O 1
ATOM 13513 N N . GLY B 1 817 ? 0.902 -20.906 -38.75 1 51.12 817 GLY B N 1
ATOM 13514 C CA . GLY B 1 817 ? 1.261 -22.234 -38.281 1 51.12 817 GLY B CA 1
ATOM 13515 C C . GLY B 1 817 ? 2.455 -22.25 -37.344 1 51.12 817 GLY B C 1
ATOM 13516 O O . GLY B 1 817 ? 2.773 -23.281 -36.75 1 51.12 817 GLY B O 1
ATOM 13517 N N . LYS B 1 818 ? 3.148 -21.156 -37.438 1 58.03 818 LYS B N 1
ATOM 13518 C CA . LYS B 1 818 ? 4.289 -21.25 -36.531 1 58.03 818 LYS B CA 1
ATOM 13519 C C . LYS B 1 818 ? 4.203 -20.219 -35.406 1 58.03 818 LYS B C 1
ATOM 13521 O O . LYS B 1 818 ? 3.752 -19.094 -35.625 1 58.03 818 LYS B O 1
ATOM 13526 N N . ASN B 1 819 ? 4.695 -20.641 -34.312 1 70.75 819 ASN B N 1
ATOM 13527 C CA . ASN B 1 819 ? 4.75 -19.734 -33.188 1 70.75 819 ASN B CA 1
ATOM 13528 C C . ASN B 1 819 ? 5.945 -18.797 -33.25 1 70.75 819 ASN B C 1
ATOM 13530 O O . ASN B 1 819 ? 7.047 -19.203 -33.625 1 70.75 819 ASN B O 1
ATOM 13534 N N . LEU B 1 820 ? 5.746 -17.516 -33.312 1 83.06 820 LEU B N 1
ATOM 13535 C CA . LEU B 1 820 ? 6.797 -16.516 -33.219 1 83.06 820 LEU B CA 1
ATOM 13536 C C . LEU B 1 820 ? 7.52 -16.609 -31.891 1 83.06 820 LEU B C 1
ATOM 13538 O O . LEU B 1 820 ? 6.895 -16.5 -30.828 1 83.06 820 LEU B O 1
ATOM 13542 N N . VAL B 1 821 ? 8.797 -17.047 -31.953 1 86.75 821 VAL B N 1
ATOM 13543 C CA . VAL B 1 821 ? 9.578 -17.172 -30.719 1 86.75 821 VAL B CA 1
ATOM 13544 C C . VAL B 1 821 ? 10.867 -16.375 -30.844 1 86.75 821 VAL B C 1
ATOM 13546 O O . VAL B 1 821 ? 11.656 -16.594 -31.766 1 86.75 821 VAL B O 1
ATOM 13549 N N . PHE B 1 822 ? 11.047 -15.414 -30 1 93.56 822 PHE B N 1
ATOM 13550 C CA . PHE B 1 822 ? 12.328 -14.727 -29.875 1 93.56 822 PHE B CA 1
ATOM 13551 C C . PHE B 1 822 ? 13.242 -15.461 -28.906 1 93.56 822 PHE B C 1
ATOM 13553 O O . PHE B 1 822 ? 12.812 -15.891 -27.844 1 93.56 822 PHE B O 1
ATOM 13560 N N . ASP B 1 823 ? 14.5 -15.641 -29.281 1 94.38 823 ASP B N 1
ATOM 13561 C CA . ASP B 1 823 ? 15.461 -16.297 -28.406 1 94.38 823 ASP B CA 1
ATOM 13562 C C . ASP B 1 823 ? 15.727 -15.453 -27.156 1 94.38 823 ASP B C 1
ATOM 13564 O O . ASP B 1 823 ? 16.172 -15.977 -26.125 1 94.38 823 ASP B O 1
ATOM 13568 N N . ASN B 1 824 ? 15.562 -14.156 -27.359 1 96 824 ASN B N 1
ATOM 13569 C CA . ASN B 1 824 ? 15.688 -13.195 -26.266 1 96 824 ASN B CA 1
ATOM 13570 C C . ASN B 1 824 ? 14.773 -11.992 -26.469 1 96 824 ASN B C 1
ATOM 13572 O O . ASN B 1 824 ? 14.289 -11.75 -27.578 1 96 824 ASN B O 1
ATOM 13576 N N . ASN B 1 825 ? 14.461 -11.359 -25.406 1 97.69 825 ASN B N 1
ATOM 13577 C CA . ASN B 1 825 ? 13.602 -10.18 -25.422 1 97.69 825 ASN B CA 1
ATOM 13578 C C . ASN B 1 825 ? 13.781 -9.336 -24.172 1 97.69 825 ASN B C 1
ATOM 13580 O O . ASN B 1 825 ? 14.602 -9.656 -23.312 1 97.69 825 ASN B O 1
ATOM 13584 N N . PHE B 1 826 ? 13.086 -8.133 -24.094 1 98.25 826 PHE B N 1
ATOM 13585 C CA . PHE B 1 826 ? 13.188 -7.215 -22.969 1 98.25 826 PHE B CA 1
ATOM 13586 C C . PHE B 1 826 ? 14.648 -6.859 -22.688 1 98.25 826 PHE B C 1
ATOM 13588 O O . PHE B 1 826 ? 15.148 -7.086 -21.578 1 98.25 826 PHE B O 1
ATOM 13595 N N . ILE B 1 827 ? 15.352 -6.262 -23.609 1 97.94 827 ILE B N 1
ATOM 13596 C CA . ILE B 1 827 ? 16.797 -6.035 -23.562 1 97.94 827 ILE B CA 1
ATOM 13597 C C . ILE B 1 827 ? 17.078 -4.543 -23.391 1 97.94 827 ILE B C 1
ATOM 13599 O O . ILE B 1 827 ? 16.406 -3.705 -24 1 97.94 827 ILE B O 1
ATOM 13603 N N . ASP B 1 828 ? 17.969 -4.203 -22.516 1 98.62 828 ASP B N 1
ATOM 13604 C CA . ASP B 1 828 ? 18.484 -2.842 -22.453 1 98.62 828 ASP B CA 1
ATOM 13605 C C . ASP B 1 828 ? 19.531 -2.604 -23.547 1 98.62 828 ASP B C 1
ATOM 13607 O O . ASP B 1 828 ? 20.328 -3.49 -23.859 1 98.62 828 ASP B O 1
ATOM 13611 N N . LEU B 1 829 ? 19.516 -1.401 -24.125 1 98.62 829 LEU B N 1
ATOM 13612 C CA . LEU B 1 829 ? 20.453 -1.075 -25.188 1 98.62 829 LEU B CA 1
ATOM 13613 C C . LEU B 1 829 ? 21.359 0.084 -24.766 1 98.62 829 LEU B C 1
ATOM 13615 O O . LEU B 1 829 ? 20.938 0.957 -24 1 98.62 829 LEU B O 1
ATOM 13619 N N . VAL B 1 830 ? 22.562 0.042 -25.219 1 98.19 830 VAL B N 1
ATOM 13620 C CA . VAL B 1 830 ? 23.5 1.152 -25.125 1 98.19 830 VAL B CA 1
ATOM 13621 C C . VAL B 1 830 ? 24.078 1.479 -26.5 1 98.19 830 VAL B C 1
ATOM 13623 O O . VAL B 1 830 ? 24.047 0.646 -27.406 1 98.19 830 VAL B O 1
ATOM 13626 N N . PRO B 1 831 ? 24.562 2.693 -26.641 1 97.5 831 PRO B N 1
ATOM 13627 C CA . PRO B 1 831 ? 25.156 3.061 -27.938 1 97.5 831 PRO B CA 1
ATOM 13628 C C . PRO B 1 831 ? 26.359 2.195 -28.297 1 97.5 831 PRO B C 1
ATOM 13630 O O . PRO B 1 831 ? 27 1.606 -27.422 1 97.5 831 PRO B O 1
ATOM 13633 N N . ASP B 1 832 ? 26.609 2.059 -29.578 1 94.44 832 ASP B N 1
ATOM 13634 C CA . ASP B 1 832 ? 27.781 1.407 -30.172 1 94.44 832 ASP B CA 1
ATOM 13635 C C . ASP B 1 832 ? 27.734 -0.101 -29.922 1 94.44 832 ASP B C 1
ATOM 13637 O O . ASP B 1 832 ? 28.781 -0.748 -29.844 1 94.44 832 ASP B O 1
ATOM 13641 N N . GLU B 1 833 ? 26.609 -0.597 -29.578 1 96.12 833 GLU B N 1
ATOM 13642 C CA . GLU B 1 833 ? 26.406 -2.035 -29.453 1 96.12 833 GLU B CA 1
ATOM 13643 C C . GLU B 1 833 ? 25.281 -2.521 -30.359 1 96.12 833 GLU B C 1
ATOM 13645 O O . GLU B 1 833 ? 24.25 -1.854 -30.5 1 96.12 833 GLU B O 1
ATOM 13650 N N . GLU B 1 834 ? 25.531 -3.578 -31.047 1 96.81 834 GLU B N 1
ATOM 13651 C CA . GLU B 1 834 ? 24.5 -4.297 -31.797 1 96.81 834 GLU B CA 1
ATOM 13652 C C . GLU B 1 834 ? 24.109 -5.586 -31.094 1 96.81 834 GLU B C 1
ATOM 13654 O O . GLU B 1 834 ? 24.938 -6.461 -30.859 1 96.81 834 GLU B O 1
ATOM 13659 N N . VAL B 1 835 ? 22.859 -5.672 -30.734 1 97.25 835 VAL B N 1
ATOM 13660 C CA . VAL B 1 835 ? 22.375 -6.883 -30.078 1 97.25 835 VAL B CA 1
ATOM 13661 C C . VAL B 1 835 ? 21.625 -7.75 -31.094 1 97.25 835 VAL B C 1
ATOM 13663 O O . VAL B 1 835 ? 20.656 -7.305 -31.703 1 97.25 835 VAL B O 1
ATOM 13666 N N . ARG B 1 836 ? 22.078 -8.883 -31.281 1 96.75 836 ARG B N 1
ATOM 13667 C CA . ARG B 1 836 ? 21.469 -9.836 -32.188 1 96.75 836 ARG B CA 1
ATOM 13668 C C . ARG B 1 836 ? 20.516 -10.773 -31.469 1 96.75 836 ARG B C 1
ATOM 13670 O O . ARG B 1 836 ? 20.906 -11.422 -30.484 1 96.75 836 ARG B O 1
ATOM 13677 N N . ILE B 1 837 ? 19.266 -10.906 -31.859 1 96.75 837 ILE B N 1
ATOM 13678 C CA . ILE B 1 837 ? 18.25 -11.758 -31.25 1 96.75 837 ILE B CA 1
ATOM 13679 C C . ILE B 1 837 ? 17.734 -12.758 -32.281 1 96.75 837 ILE B C 1
ATOM 13681 O O . ILE B 1 837 ? 17.172 -12.367 -33.312 1 96.75 837 ILE B O 1
ATOM 13685 N N . GLY B 1 838 ? 17.953 -14.039 -32 1 95.69 838 GLY B N 1
ATOM 13686 C CA . GLY B 1 838 ? 17.375 -15.062 -32.875 1 95.69 838 GLY B CA 1
ATOM 13687 C C . GLY B 1 838 ? 15.852 -15.07 -32.844 1 95.69 838 GLY B C 1
ATOM 13688 O O . GLY B 1 838 ? 15.242 -14.781 -31.812 1 95.69 838 GLY B O 1
ATOM 13689 N N . VAL B 1 839 ? 15.219 -15.32 -34 1 92.69 839 VAL B N 1
ATOM 13690 C CA . VAL B 1 839 ? 13.766 -15.375 -34.062 1 92.69 839 VAL B CA 1
ATOM 13691 C C . VAL B 1 839 ? 13.344 -16.547 -34.938 1 92.69 839 VAL B C 1
ATOM 13693 O O . VAL B 1 839 ? 13.969 -16.812 -35.969 1 92.69 839 VAL B O 1
ATOM 13696 N N . THR B 1 840 ? 12.406 -17.234 -34.5 1 89.06 840 THR B N 1
ATOM 13697 C CA . THR B 1 840 ? 11.82 -18.328 -35.281 1 89.06 840 THR B CA 1
ATOM 13698 C C . THR B 1 840 ? 10.359 -18.031 -35.594 1 89.06 840 THR B C 1
ATOM 13700 O O . THR B 1 840 ? 9.617 -17.516 -34.75 1 89.06 840 THR B O 1
ATOM 13703 N N . GLY B 1 841 ? 9.93 -18.266 -36.781 1 84.62 841 GLY B N 1
ATOM 13704 C CA . GLY B 1 841 ? 8.539 -18.141 -37.188 1 84.62 841 GLY B CA 1
ATOM 13705 C C . GLY B 1 841 ? 8.156 -16.734 -37.625 1 84.62 841 GLY B C 1
ATOM 13706 O O . GLY B 1 841 ? 6.977 -16.391 -37.656 1 84.62 841 GLY B O 1
ATOM 13707 N N . LEU B 1 842 ? 9.094 -15.836 -37.875 1 85.88 842 LEU B N 1
ATOM 13708 C CA . LEU B 1 842 ? 8.82 -14.453 -38.25 1 85.88 842 LEU B CA 1
ATOM 13709 C C . LEU B 1 842 ? 8.164 -14.391 -39.625 1 85.88 842 LEU B C 1
ATOM 13711 O O . LEU B 1 842 ? 8.641 -15.016 -40.562 1 85.88 842 LEU B O 1
ATOM 13715 N N . LEU B 1 843 ? 6.969 -13.805 -39.562 1 78.94 843 LEU B N 1
ATOM 13716 C CA . LEU B 1 843 ? 6.27 -13.555 -40.812 1 78.94 843 LEU B CA 1
ATOM 13717 C C . LEU B 1 843 ? 6.406 -12.094 -41.25 1 78.94 843 LEU B C 1
ATOM 13719 O O . LEU B 1 843 ? 6.055 -11.195 -40.469 1 78.94 843 LEU B O 1
ATOM 13723 N N . GLY B 1 844 ? 6.926 -11.883 -42.438 1 75.81 844 GLY B N 1
ATOM 13724 C CA . GLY B 1 844 ? 6.938 -10.523 -42.938 1 75.81 844 GLY B CA 1
ATOM 13725 C C . GLY B 1 844 ? 8.234 -9.781 -42.656 1 75.81 844 GLY B C 1
ATOM 13726 O O . GLY B 1 844 ? 9.242 -10.406 -42.312 1 75.81 844 GLY B O 1
ATOM 13727 N N . ASP B 1 845 ? 8.117 -8.516 -42.781 1 77.31 845 ASP B N 1
ATOM 13728 C CA . ASP B 1 845 ? 9.344 -7.723 -42.75 1 77.31 845 ASP B CA 1
ATOM 13729 C C . ASP B 1 845 ? 9.266 -6.621 -41.719 1 77.31 845 ASP B C 1
ATOM 13731 O O . ASP B 1 845 ? 9.93 -5.594 -41.812 1 77.31 845 ASP B O 1
ATOM 13735 N N . ARG B 1 846 ? 8.352 -6.988 -40.719 1 87.94 846 ARG B N 1
ATOM 13736 C CA . ARG B 1 846 ? 8.227 -5.906 -39.75 1 87.94 846 ARG B CA 1
ATOM 13737 C C . ARG B 1 846 ? 8.32 -6.441 -38.312 1 87.94 846 ARG B C 1
ATOM 13739 O O . ARG B 1 846 ? 7.793 -7.516 -38.031 1 87.94 846 ARG B O 1
ATOM 13746 N N . VAL B 1 847 ? 9.125 -5.77 -37.406 1 92.75 847 VAL B N 1
ATOM 13747 C CA . VAL B 1 847 ? 9.234 -6.027 -35.969 1 92.75 847 VAL B CA 1
ATOM 13748 C C . VAL B 1 847 ? 8.836 -4.777 -35.188 1 92.75 847 VAL B C 1
ATOM 13750 O O . VAL B 1 847 ? 9.32 -3.678 -35.5 1 92.75 847 VAL B O 1
ATOM 13753 N N . ASP B 1 848 ? 7.859 -4.934 -34.344 1 93.88 848 ASP B N 1
ATOM 13754 C CA . ASP B 1 848 ? 7.445 -3.832 -33.469 1 93.88 848 ASP B CA 1
ATOM 13755 C C . ASP B 1 848 ? 8.344 -3.734 -32.25 1 93.88 848 ASP B C 1
ATOM 13757 O O . ASP B 1 848 ? 8.812 -4.75 -31.734 1 93.88 848 ASP B O 1
ATOM 13761 N N . VAL B 1 849 ? 8.562 -2.486 -31.828 1 96.81 849 VAL B N 1
ATOM 13762 C CA . VAL B 1 849 ? 9.461 -2.236 -30.703 1 96.81 849 VAL B CA 1
ATOM 13763 C C . VAL B 1 849 ? 8.75 -1.383 -29.656 1 96.81 849 VAL B C 1
ATOM 13765 O O . VAL B 1 849 ? 8.125 -0.373 -29.984 1 96.81 849 VAL B O 1
ATOM 13768 N N . ARG B 1 850 ? 8.758 -1.826 -28.438 1 97.5 850 ARG B N 1
ATOM 13769 C CA . ARG B 1 850 ? 8.359 -1.036 -27.281 1 97.5 850 ARG B CA 1
ATOM 13770 C C . ARG B 1 850 ? 9.508 -0.907 -26.281 1 97.5 850 ARG B C 1
ATOM 13772 O O . ARG B 1 850 ? 10.367 -1.791 -26.203 1 97.5 850 ARG B O 1
ATOM 13779 N N . PHE B 1 851 ? 9.578 0.157 -25.594 1 98.44 851 PHE B N 1
ATOM 13780 C CA . PHE B 1 851 ? 10.562 0.342 -24.531 1 98.44 851 PHE B CA 1
ATOM 13781 C C . PHE B 1 851 ? 10.07 1.352 -23.5 1 98.44 851 PHE B C 1
ATOM 13783 O O . PHE B 1 851 ? 9.039 1.999 -23.703 1 98.44 851 PHE B O 1
ATOM 13790 N N . LEU B 1 852 ? 10.695 1.421 -22.344 1 98.31 852 LEU B N 1
ATOM 13791 C CA . LEU B 1 852 ? 10.258 2.297 -21.266 1 98.31 852 LEU B CA 1
ATOM 13792 C C . LEU B 1 852 ? 10.203 3.748 -21.734 1 98.31 852 LEU B C 1
ATOM 13794 O O . LEU B 1 852 ? 11.188 4.277 -22.25 1 98.31 852 LEU B O 1
ATOM 13798 N N . TYR B 1 853 ? 9.094 4.402 -21.688 1 97.62 853 TYR B N 1
ATOM 13799 C CA . TYR B 1 853 ? 8.789 5.801 -21.953 1 97.62 853 TYR B CA 1
ATOM 13800 C C . TYR B 1 853 ? 8.703 6.055 -23.453 1 97.62 853 TYR B C 1
ATOM 13802 O O . TYR B 1 853 ? 8.867 7.191 -23.906 1 97.62 853 TYR B O 1
ATOM 13810 N N . ASP B 1 854 ? 8.555 5.023 -24.281 1 97.56 854 ASP B N 1
ATOM 13811 C CA . ASP B 1 854 ? 8.438 5.23 -25.734 1 97.56 854 ASP B CA 1
ATOM 13812 C C . ASP B 1 854 ? 7.281 6.172 -26.062 1 97.56 854 ASP B C 1
ATOM 13814 O O . ASP B 1 854 ? 7.352 6.93 -27.031 1 97.56 854 ASP B O 1
ATOM 13818 N N . TRP B 1 855 ? 6.203 6.184 -25.219 1 95.94 855 TRP B N 1
ATOM 13819 C CA . TRP B 1 855 ? 5.051 7.051 -25.438 1 95.94 855 TRP B CA 1
ATOM 13820 C C . TRP B 1 855 ? 5.43 8.516 -25.25 1 95.94 855 TRP B C 1
ATOM 13822 O O . TRP B 1 855 ? 4.719 9.406 -25.719 1 95.94 855 TRP B O 1
ATOM 13832 N N . GLU B 1 856 ? 6.535 8.812 -24.562 1 95.75 856 GLU B N 1
ATOM 13833 C CA . GLU B 1 856 ? 6.965 10.195 -24.359 1 95.75 856 GLU B CA 1
ATOM 13834 C C . GLU B 1 856 ? 7.531 10.789 -25.641 1 95.75 856 GLU B C 1
ATOM 13836 O O . GLU B 1 856 ? 7.711 12 -25.75 1 95.75 856 GLU B O 1
ATOM 13841 N N . LEU B 1 857 ? 7.867 9.938 -26.594 1 95.94 857 LEU B N 1
ATOM 13842 C CA . LEU B 1 857 ? 8.43 10.383 -27.859 1 95.94 857 LEU B CA 1
ATOM 13843 C C . LEU B 1 857 ? 7.32 10.711 -28.859 1 95.94 857 LEU B C 1
ATOM 13845 O O . LEU B 1 857 ? 7.594 11.234 -29.938 1 95.94 857 LEU B O 1
ATOM 13849 N N . GLU B 1 858 ? 6.105 10.422 -28.484 1 92.88 858 GLU B N 1
ATOM 13850 C CA . GLU B 1 858 ? 4.984 10.742 -29.359 1 92.88 858 GLU B CA 1
ATOM 13851 C C . GLU B 1 858 ? 4.785 12.25 -29.484 1 92.88 858 GLU B C 1
ATOM 13853 O O . GLU B 1 858 ? 4.941 12.977 -28.5 1 92.88 858 GLU B O 1
ATOM 13858 N N . PRO B 1 859 ? 4.375 12.688 -30.703 1 90.5 859 PRO B N 1
ATOM 13859 C CA . PRO B 1 859 ? 4.125 14.117 -30.875 1 90.5 859 PRO B CA 1
ATOM 13860 C C . PRO B 1 859 ? 3.021 14.633 -29.953 1 90.5 859 PRO B C 1
ATOM 13862 O O . PRO B 1 859 ? 1.971 14 -29.828 1 90.5 859 PRO B O 1
ATOM 13865 N N . GLY B 1 860 ? 3.312 15.703 -29.281 1 87.56 860 GLY B N 1
ATOM 13866 C CA . GLY B 1 860 ? 2.307 16.344 -28.453 1 87.56 860 GLY B CA 1
ATOM 13867 C C . GLY B 1 860 ? 2.301 15.82 -27.031 1 87.56 860 GLY B C 1
ATOM 13868 O O . GLY B 1 860 ? 1.55 16.312 -26.188 1 87.56 860 GLY B O 1
ATOM 13869 N N . PHE B 1 861 ? 3.174 14.914 -26.703 1 91.31 861 PHE B N 1
ATOM 13870 C CA . PHE B 1 861 ? 3.227 14.383 -25.344 1 91.31 861 PHE B CA 1
ATOM 13871 C C . PHE B 1 861 ? 3.67 15.461 -24.359 1 91.31 861 PHE B C 1
ATOM 13873 O O . PHE B 1 861 ? 4.562 16.25 -24.656 1 91.31 861 PHE B O 1
ATOM 13880 N N . GLU B 1 862 ? 2.953 15.508 -23.234 1 90.06 862 GLU B N 1
ATOM 13881 C CA . GLU B 1 862 ? 3.287 16.438 -22.156 1 90.06 862 GLU B CA 1
ATOM 13882 C C . GLU B 1 862 ? 3.486 15.703 -20.828 1 90.06 862 GLU B C 1
ATOM 13884 O O . GLU B 1 862 ? 2.645 14.898 -20.438 1 90.06 862 GLU B O 1
ATOM 13889 N N . LEU B 1 863 ? 4.629 16.031 -20.234 1 89.5 863 LEU B N 1
ATOM 13890 C CA . LEU B 1 863 ? 4.879 15.492 -18.906 1 89.5 863 LEU B CA 1
ATOM 13891 C C . LEU B 1 863 ? 4.082 16.25 -17.844 1 89.5 863 LEU B C 1
ATOM 13893 O O . LEU B 1 863 ? 4.004 17.484 -17.891 1 89.5 863 LEU B O 1
#

Secondary structure (DSSP, 8-state):
--EEEE--SS-EEEE-S--GGGTT-S-EE-SSSS--HHHHHHHTTSS--TTSTTTHHHHGGGGG--EEEEEEE------TT-EEEEEES--BSEEEEEETTEEEEEEEBTT--EEEE-HHHHTT--SPEEEEEEEE-HHHHHHHHHHHH-----SS--S-SSS-GGGGGSBS-GGGG-BTTB------B--S-EEEEEESSEEEEEEEEEEE-TTSSEEEEEEEEEEES-TT---EEEEEEETTT--EEEEEEE-B-TTSEEEEEEEEESPPPB--TTTS-B--EEEEEEETTEEEEEEE----EEEE--B-TTSSSB--EEEETTEE--EEEEEE--S-SSGGG--HHHHHHHHHHHHHTT--EEEE-TTS----HHHHHHHHHHT-EEEEEPS-BSS-----HHHHHHHHHHHHHHHHHHTT-TTEEEEE--BSHHHHHHTS-SS---TT--S---TTSS-TTHIIIIIIHHHHHHHHT--S-EES-BSB-SSSTT-TTSSBEEE-TTTSTT---GGGGGGG--S-EEEE---B---HHHHHHH---GGG-STTSHHHHHT--STTHHHHHHHHHHHHS-----SHHHHHHHHHHHHHHHHHHHHHHHHHTB-STT-BS--EEEES-S--SSS--BS-SB-TT--B-HHHHHHHHHTSSEEEEEEEE--BPPPTT--S-PPB--EEEEEEEE-SSS-EEEEEEEEEEETTT--EE----S--SEEEEEPTTEEEEEEEEEEPSSGGGEEEEEEEEETTT--EEEEEEE--S-GGG----TT--EEEEEEGGGTEEEEEESS-EEEEEEE-PBPTTS--EESS-SEEE-TT--EEEEEESB-SS--EEE-TTGGGGSTT---/--EEEE--SS-EEEE-S--GGGTT-S-EE-SSSS--HHHHHHHTTSS--TTSTTTHHHHGGGGG--EEEEEEEPP----TT-EEEEEES--BSEEEEEETTEEEEEEEBTT--EEEE-HHHHTT--SPEEEEEEEE-HHHHHHHHHHHH-----SS--S-SSS-GGGGGSBS-GGGG-BTTB------B--S-EEEEEESSEEEEEEEEEEE-TTSSEEEEEEEEEEES-TT---EEEEEEETTT--EEEEEEE-B-TTSEEEEEEEEESPPPB--TTTS-B--EEEEEEETTEEEEEEE----EEEE--B-TTSSSB--EEEETTEE--EEEEEE--S-SSGGG--HHHHHHHHHHHHHTT--EEEE-TTS----HHHHHHHHHHT-EEEEE-S-BSS-----HHHHHHHHHHHHHHHHHHTT-TTEEEEE--BSHHHHHHTS-SS---TT--S---TTSS-TTHHIIIIIHHHHHHHHT--S-EES-BSB-SSSTT-TTSSBEEE-TTTSTT---GGGGGGG--S-EEEE---B---HHHHHHH---GGG-STTSHHHHHT--STTHHHHHHHHHHHHS-----SHHHHHHHHHHHHHHHHHHHHHHHHHTB-STT-BS--EEEES-S--SSS--BS-SB-TT--B-HHHHHHHHHTSSEEEEEEEE--BPPPTT--S-PPB--EEEEEEEE-SSS-EEEEEEEEEEETTT--EE-------SEEEEE-TTEEEEEEEEEEPSSGGGEEEEEEEEETTT--EEEEEEE--S-GGG----TT--EEEEEEGGGTEEEEEESS-EEEEEEE-PBPTTS--EESS-SEEE-TT--EEEEEESB-SS--EEE-TTGGGGSTT---

Organism: Fusarium oxysporum f. sp. cubense (strain race 4) (NCBI:txid2502994)

pLDDT: mean 95.42, std 6.14, range [43.94, 98.88]

Foldseek 3Di:
DKDKFFPWDAKWKAWPDCPPNRQRHDTDDAPGPPFWPVNRCVVVVVADDCQFFNSLVVCVRVLQIKMKMKGKAFADAADPLKWKKKKQQFFQAFKFKDKQNHTFDTGQARLDMDITTCRVVRYPDHGIIMIMIIGGRNLVVLVVQCVVQDADWPPPADFFPFADVSLQRTNDQQCCRPDLQDGNHRIGGSLDIIIMIMDNKEKALWAWAKDADLQNFKMKIKIKIFMDNCPPWAKKWKFKAWPVPRHTPDTDIWGADPRRITIDIDMDGNDDAAAQQLADALTKMKIWIDTVPYIDIDIAGHKDWDFFWDAFPPAPGTFTFIDISNDTAQQEFAEDAQLAPTNSVQDLVNLLLLVVLRVLLLGQEYEYAQSHHPDDPSNLVNCSNNRHAYRYEHNAERRQHAQDPVVLVVVLSSLLVSCSVRVRRPRYAEYEHHECNQVSCPVVVGFDDDPVPLPDCCNPGSRNCLCNQRPRNVVSVVVSNYPRYYHRYVQCDDPGSADQRGGEHEDCCCQDVVVDQLLCLLVSHGSAYAEDFAWAAADLVLLCRNHPDPVQQFCPHPSQVSLRSNPPPNPSLCVNCVQFADFDRPDRNRRRLSRLLSRQVSLLSNLLNRQQQCADPSRHRYRYHYYHRDERHHNGIDRHQAYSVRHGGQNSQSSSQSSDQKEKHKDQDFDADPDPVDPDDGTDRFWMWMKMHHAAQAKFKKFKDKWKAFFAQLDTDPPCPVPPRDIDIDHYRRMGTDDDGHGHVVQQGMKMKMWIAGPVPRDTDYMDIDHDTSHRPYDHHLPKDKDWFQDPVRFKIKIAISGKFFFKAKDADFDDPDDWDKSHGRDIHGHPDIDMITIDRHDDGDIDIDTRCPVCNDPPDDD/DKDKFFPWDAKWKAWPDCPPNRQRHDTDDAPGPPFWPVNRCVVVVVADDCQFFNSLVVCVVVLQIKMKMKGKAFADAADPLKWKKKKQQFFQAFKFKDKQNHTFDTGQARLHMDITTCRVVRYPDHGIIMIMIIGGRNLVVLVVQCVVLDADWPPPADFFPFADVSLQRTNDQQCCRPDLQDGNHRIGGSLDIIIMIMDNKEKALWAWAKDADLQNFKMKIKIKIFMDNCPVWAKKWKFKAWPVPRHTPDTDIWGADPRRITIDIDMDGNDDAAAQPLADALTKMKIWIDTVPYIDIDIAGHKDWDFFWDAFPPAPGTFTFIDISNRTAQQEFAEDAQLAPTNSVQDLVNLLLLVVLRVLLLGQEYEYAQSHHPDDPSNLVNCSNNRHAYRYEHNAERRQHAQDPVVLVVVLSSLLVSCSVRVRRPRYAEYEHHECNQVSCPVVVGFDDDPVPLPDCCNPGSRNCLCNQRPRNVVSVVVSNYPRYYHRYVQCDDPGSADQRYGEHEDCCCVDVVVDQLLCLLVSHGSAYAEDFAWAAADLVLLCRNHPDPVQQFCPHPSQVSLRSNPPPNPNLCVNCVQFADFDRPDRNRRRLSRLLSRQVSLLSNLLNRQQQCADDSRHRYRYHYYHRDERHHNGIGRHQAYSVRHGGSNSQSSSQSSDQKEKHKDQDFDADPDPVDPDDGTDRFWMWMKMHHAAQAKFKKFKDKWKAFFAQLDTDPPPPVPDRDIDIGHYRRMGTDDDGHGHVVQQGMKMKMWIAGPVPRDTDYMDIDHDTSHRPYDHHLPKDKDWDQDPVRQKIKIAISGKFFFKAKDADFPDPDDWDKSHGRDIHGHPDIDMITIPRHDDGDIDIDTRCPVCNDPPDDD